Protein 2DNH (pdb70)

InterPro domains:
  IPR000504 RNA recognition motif domain [PF00076] (47-112)
  IPR000504 RNA recognition motif domain [PF00076] (136-198)
  IPR000504 RNA recognition motif domain [PF00076] (402-472)
  IPR000504 RNA recognition motif domain [PS50102] (45-126)
  IPR000504 RNA recognition motif domain [PS50102] (134-214)
  IPR000504 RNA recognition motif domain [PS50102] (400-478)
  IPR000504 RNA recognition motif domain [SM00360] (46-122)
  IPR000504 RNA recognition motif domain [SM00360] (135-210)
  IPR000504 RNA recognition motif domain [SM00360] (401-474)
  IPR012677 Nucleotide-binding alpha-beta plait domain superfamily [G3DSA:3.30.70.330] (36-128)
  IPR012677 Nucleotide-binding alpha-beta plait domain superfamily [G3DSA:3.30.70.330] (129-221)
  IPR012677 Nucleotide-binding alpha-beta plait domain superfamily [G3DSA:3.30.70.330] (388-482)
  IPR034648 CELF-3/4/5/6, RNA recognition motif 1 [cd12632] (40-126)
  IPR035979 RNA-binding domain superfamily [SSF54928] (18-129)
  IPR035979 RNA-binding domain superfamily [SSF54928] (133-481)

CATH classification: 3.30.70.330

Solvent-accessible surface area: 7437 Å² total; per-residue (Å²): 124,117,112,68,117,120,55,126,137,98,216,59,79,159,59,76,67,0,49,0,3,84,24,30,172,156,55,56,74,127,64,8,51,185,64,2,98,95,67,5,94,22,71,130,16,76,34,59,164,25,132,141,47,75,33,131,7,22,0,48,0,64,0,61,44,60,106,53,1,61,43,0,9,126,36,9,97,31,69,63,72,13,103,94,33,119,47,44,2,59,4,103,48,23,65,79,123,131,122,122,49,118,125,118,102

Structure (mmCIF, N/CA/C/O backbone):
data_2DNH
#
_entry.id   2DNH
#
loop_
_atom_site.group_PDB
_atom_site.id
_atom_site.type_symbol
_atom_site.label_atom_id
_atom_site.label_alt_id
_atom_site.label_comp_id
_atom_site.label_asym_id
_atom_site.label_entity_id
_atom_site.label_seq_id
_atom_site.pdbx_PDB_ins_code
_atom_site.Cartn_x
_atom_site.Cartn_y
_atom_site.Cartn_z
_atom_site.occupancy
_atom_site.B_iso_or_equiv
_atom_site.auth_seq_id
_atom_site.auth_comp_id
_atom_site.auth_asym_id
_atom_site.auth_atom_id
_atom_site.pdbx_PDB_model_num
ATOM 1 N N . GLY A 1 1 ? -24.615 25.979 -8.340 1.00 0.00 119 GLY A N 1
ATOM 2 C CA . GLY A 1 1 ? -23.697 24.962 -7.861 1.00 0.00 119 GLY A CA 1
ATOM 3 C C . GLY A 1 1 ? -22.250 25.411 -7.925 1.00 0.00 119 GLY A C 1
ATOM 4 O O . GLY A 1 1 ? -21.397 24.704 -8.462 1.00 0.00 119 GLY A O 1
ATOM 8 N N . SER A 1 2 ? -21.973 26.590 -7.378 1.00 0.00 120 SER A N 1
ATOM 9 C CA . SER A 1 2 ? -20.621 27.135 -7.380 1.00 0.00 120 SER A CA 1
ATOM 10 C C . SER A 1 2 ? -19.593 26.039 -7.115 1.00 0.00 120 SER A C 1
ATOM 11 O O . SER A 1 2 ? -19.475 25.541 -5.995 1.00 0.00 120 SER A O 1
ATOM 19 N N . SER A 1 3 ? -18.852 25.667 -8.154 1.00 0.00 121 SER A N 1
ATOM 20 C CA . SER A 1 3 ? -17.836 24.628 -8.036 1.00 0.00 121 SER A CA 1
ATOM 21 C C . SER A 1 3 ? -16.609 25.148 -7.293 1.00 0.00 121 SER A C 1
ATOM 22 O O . SER A 1 3 ? -16.180 26.282 -7.500 1.00 0.00 121 SER A O 1
ATOM 30 N N . GLY A 1 4 ? -16.049 24.310 -6.427 1.00 0.00 122 GLY A N 1
ATOM 31 C CA . GLY A 1 4 ? -14.877 24.702 -5.666 1.00 0.00 122 GLY A CA 1
ATOM 32 C C . GLY A 1 4 ? -15.175 25.805 -4.670 1.00 0.00 122 GLY A C 1
ATOM 33 O O . GLY A 1 4 ? -16.308 26.279 -4.579 1.00 0.00 122 GLY A O 1
ATOM 37 N N . SER A 1 5 ? -14.157 26.215 -3.921 1.00 0.00 123 SER A N 1
ATOM 38 C CA . SER A 1 5 ? -14.316 27.266 -2.922 1.00 0.00 123 SER A CA 1
ATOM 39 C C . SER A 1 5 ? -12.959 27.757 -2.429 1.00 0.00 123 SER A C 1
ATOM 40 O O . SER A 1 5 ? -11.917 27.231 -2.819 1.00 0.00 123 SER A O 1
ATOM 48 N N . SER A 1 6 ? -12.980 28.769 -1.568 1.00 0.00 124 SER A N 1
ATOM 49 C CA . SER A 1 6 ? -11.752 29.335 -1.023 1.00 0.00 124 SER A CA 1
ATOM 50 C C . SER A 1 6 ? -11.994 29.928 0.362 1.00 0.00 124 SER A C 1
ATOM 51 O O . SER A 1 6 ? -13.052 30.495 0.630 1.00 0.00 124 SER A O 1
ATOM 59 N N . GLY A 1 7 ? -11.004 29.792 1.239 1.00 0.00 125 GLY A N 1
ATOM 60 C CA . GLY A 1 7 ? -11.128 30.319 2.585 1.00 0.00 125 GLY A CA 1
ATOM 61 C C . GLY A 1 7 ? -9.833 30.221 3.368 1.00 0.00 125 GLY A C 1
ATOM 62 O O . GLY A 1 7 ? -8.800 29.830 2.825 1.00 0.00 125 GLY A O 1
ATOM 66 N N . SER A 1 8 ? -9.888 30.577 4.647 1.00 0.00 126 SER A N 1
ATOM 67 C CA . SER A 1 8 ? -8.710 30.533 5.504 1.00 0.00 126 SER A CA 1
ATOM 68 C C . SER A 1 8 ? -8.115 29.128 5.538 1.00 0.00 126 SER A C 1
ATOM 69 O O . SER A 1 8 ? -8.832 28.137 5.403 1.00 0.00 126 SER A O 1
ATOM 77 N N . GLU A 1 9 ? -6.801 29.053 5.721 1.00 0.00 127 GLU A N 1
ATOM 78 C CA . GLU A 1 9 ? -6.110 27.770 5.772 1.00 0.00 127 GLU A CA 1
ATOM 79 C C . GLU A 1 9 ? -5.037 27.773 6.857 1.00 0.00 127 GLU A C 1
ATOM 80 O O . GLU A 1 9 ? -4.008 28.436 6.727 1.00 0.00 127 GLU A O 1
ATOM 92 N N . SER A 1 10 ? -5.286 27.026 7.929 1.00 0.00 128 SER A N 1
ATOM 93 C CA . SER A 1 10 ? -4.345 26.945 9.040 1.00 0.00 128 SER A CA 1
ATOM 94 C C . SER A 1 10 ? -3.055 26.254 8.609 1.00 0.00 128 SER A C 1
ATOM 95 O O . SER A 1 10 ? -2.993 25.639 7.544 1.00 0.00 128 SER A O 1
ATOM 103 N N . ARG A 1 11 ? -2.027 26.359 9.445 1.00 0.00 129 ARG A N 1
ATOM 104 C CA . ARG A 1 11 ? -0.737 25.746 9.151 1.00 0.00 129 ARG A CA 1
ATOM 105 C C . ARG A 1 11 ? -0.756 24.257 9.484 1.00 0.00 129 ARG A C 1
ATOM 106 O O . ARG A 1 11 ? -1.160 23.859 10.576 1.00 0.00 129 ARG A O 1
ATOM 127 N N . GLY A 1 12 ? -0.315 23.437 8.534 1.00 0.00 130 GLY A N 1
ATOM 128 C CA . GLY A 1 12 ? -0.289 22.002 8.746 1.00 0.00 130 GLY A CA 1
ATOM 129 C C . GLY A 1 12 ? 0.452 21.267 7.647 1.00 0.00 130 GLY A C 1
ATOM 130 O O . GLY A 1 12 ? 1.185 20.315 7.912 1.00 0.00 130 GLY A O 1
ATOM 134 N N . GLY A 1 13 ? 0.259 21.709 6.407 1.00 0.00 131 GLY A N 1
ATOM 135 C CA . GLY A 1 13 ? 0.921 21.073 5.282 1.00 0.00 131 GLY A CA 1
ATOM 136 C C . GLY A 1 13 ? 0.012 20.112 4.543 1.00 0.00 131 GLY A C 1
ATOM 137 O O . GLY A 1 13 ? -1.084 19.799 5.010 1.00 0.00 131 GLY A O 1
ATOM 141 N N . ARG A 1 14 ? 0.465 19.644 3.385 1.00 0.00 132 ARG A N 1
ATOM 142 C CA . ARG A 1 14 ? -0.316 18.715 2.577 1.00 0.00 132 ARG A CA 1
ATOM 143 C C . ARG A 1 14 ? 0.385 17.364 2.470 1.00 0.00 132 ARG A C 1
ATOM 144 O O . ARG A 1 14 ? 1.492 17.269 1.939 1.00 0.00 132 ARG A O 1
ATOM 165 N N . ASP A 1 15 ? -0.265 16.323 2.978 1.00 0.00 133 ASP A N 1
ATOM 166 C CA . ASP A 1 15 ? 0.295 14.978 2.939 1.00 0.00 133 ASP A CA 1
ATOM 167 C C . ASP A 1 15 ? -0.119 14.253 1.662 1.00 0.00 133 ASP A C 1
ATOM 168 O O . ASP A 1 15 ? -1.257 13.804 1.533 1.00 0.00 133 ASP A O 1
ATOM 177 N N . ARG A 1 16 ? 0.813 14.145 0.721 1.00 0.00 134 ARG A N 1
ATOM 178 C CA . ARG A 1 16 ? 0.545 13.477 -0.547 1.00 0.00 134 ARG A CA 1
ATOM 179 C C . ARG A 1 16 ? 0.843 11.984 -0.449 1.00 0.00 134 ARG A C 1
ATOM 180 O O . ARG A 1 16 ? 1.222 11.349 -1.434 1.00 0.00 134 ARG A O 1
ATOM 201 N N . LYS A 1 17 ? 0.669 11.428 0.745 1.00 0.00 135 LYS A N 1
ATOM 202 C CA . LYS A 1 17 ? 0.919 10.010 0.973 1.00 0.00 135 LYS A CA 1
ATOM 203 C C . LYS A 1 17 ? -0.381 9.270 1.271 1.00 0.00 135 LYS A C 1
ATOM 204 O O . LYS A 1 17 ? -1.364 9.871 1.705 1.00 0.00 135 LYS A O 1
ATOM 223 N N . LEU A 1 18 ? -0.379 7.962 1.037 1.00 0.00 136 LEU A N 1
ATOM 224 C CA . LEU A 1 18 ? -1.558 7.139 1.282 1.00 0.00 136 LEU A CA 1
ATOM 225 C C . LEU A 1 18 ? -1.198 5.898 2.093 1.00 0.00 136 LEU A C 1
ATOM 226 O O . LEU A 1 18 ? -0.061 5.426 2.052 1.00 0.00 136 LEU A O 1
ATOM 242 N N . PHE A 1 19 ? -2.173 5.374 2.828 1.00 0.00 137 PHE A N 1
ATOM 243 C CA . PHE A 1 19 ? -1.959 4.187 3.647 1.00 0.00 137 PHE A CA 1
ATOM 244 C C . PHE A 1 19 ? -2.818 3.025 3.157 1.00 0.00 137 PHE A C 1
ATOM 245 O O . PHE A 1 19 ? -4.039 3.031 3.315 1.00 0.00 137 PHE A O 1
ATOM 262 N N . VAL A 1 20 ? -2.171 2.029 2.560 1.00 0.00 138 VAL A N 1
ATOM 263 C CA . VAL A 1 20 ? -2.875 0.860 2.046 1.00 0.00 138 VAL A CA 1
ATOM 264 C C . VAL A 1 20 ? -2.771 -0.313 3.014 1.00 0.00 138 VAL A C 1
ATOM 265 O O . VAL A 1 20 ? -1.752 -0.496 3.678 1.00 0.00 138 VAL A O 1
ATOM 278 N N . GLY A 1 21 ? -3.835 -1.107 3.090 1.00 0.00 139 GLY A N 1
ATOM 279 C CA . GLY A 1 21 ? -3.844 -2.254 3.980 1.00 0.00 139 GLY A CA 1
ATOM 280 C C . GLY A 1 21 ? -4.456 -3.482 3.337 1.00 0.00 139 GLY A C 1
ATOM 281 O O . GLY A 1 21 ? -4.718 -3.496 2.134 1.00 0.00 139 GLY A O 1
ATOM 285 N N . MET A 1 22 ? -4.684 -4.517 4.139 1.00 0.00 140 MET A N 1
ATOM 286 C CA . MET A 1 22 ? -5.269 -5.756 3.640 1.00 0.00 140 MET A CA 1
ATOM 287 C C . MET A 1 22 ? -4.494 -6.276 2.434 1.00 0.00 140 MET A C 1
ATOM 288 O O . MET A 1 22 ? -5.072 -6.543 1.380 1.00 0.00 140 MET A O 1
ATOM 302 N N . LEU A 1 23 ? -3.183 -6.418 2.595 1.00 0.00 141 LEU A N 1
ATOM 303 C CA . LEU A 1 23 ? -2.328 -6.907 1.519 1.00 0.00 141 LEU A CA 1
ATOM 304 C C . LEU A 1 23 ? -1.663 -8.224 1.907 1.00 0.00 141 LEU A C 1
ATOM 305 O O . LEU A 1 23 ? -1.502 -8.524 3.089 1.00 0.00 141 LEU A O 1
ATOM 321 N N . ASN A 1 24 ? -1.278 -9.004 0.902 1.00 0.00 142 ASN A N 1
ATOM 322 C CA . ASN A 1 24 ? -0.629 -10.289 1.138 1.00 0.00 142 ASN A CA 1
ATOM 323 C C . ASN A 1 24 ? 0.890 -10.143 1.115 1.00 0.00 142 ASN A C 1
ATOM 324 O O . ASN A 1 24 ? 1.417 -9.067 0.835 1.00 0.00 142 ASN A O 1
ATOM 335 N N . LYS A 1 25 ? 1.588 -11.234 1.411 1.00 0.00 143 LYS A N 1
ATOM 336 C CA . LYS A 1 25 ? 3.046 -11.231 1.423 1.00 0.00 143 LYS A CA 1
ATOM 337 C C . LYS A 1 25 ? 3.602 -11.658 0.069 1.00 0.00 143 LYS A C 1
ATOM 338 O O . LYS A 1 25 ? 4.773 -12.017 -0.045 1.00 0.00 143 LYS A O 1
ATOM 357 N N . GLN A 1 26 ? 2.755 -11.614 -0.954 1.00 0.00 144 GLN A N 1
ATOM 358 C CA . GLN A 1 26 ? 3.163 -11.996 -2.301 1.00 0.00 144 GLN A CA 1
ATOM 359 C C . GLN A 1 26 ? 3.278 -10.771 -3.203 1.00 0.00 144 GLN A C 1
ATOM 360 O O . GLN A 1 26 ? 3.844 -10.844 -4.293 1.00 0.00 144 GLN A O 1
ATOM 374 N N . GLN A 1 27 ? 2.738 -9.649 -2.740 1.00 0.00 145 GLN A N 1
ATOM 375 C CA . GLN A 1 27 ? 2.780 -8.409 -3.506 1.00 0.00 145 GLN A CA 1
ATOM 376 C C . GLN A 1 27 ? 4.032 -7.604 -3.172 1.00 0.00 145 GLN A C 1
ATOM 377 O O . GLN A 1 27 ? 4.568 -7.702 -2.068 1.00 0.00 145 GLN A O 1
ATOM 391 N N . SER A 1 28 ? 4.492 -6.809 -4.132 1.00 0.00 146 SER A N 1
ATOM 392 C CA . SER A 1 28 ? 5.684 -5.990 -3.941 1.00 0.00 146 SER A CA 1
ATOM 393 C C . SER A 1 28 ? 5.433 -4.553 -4.389 1.00 0.00 146 SER A C 1
ATOM 394 O O . SER A 1 28 ? 4.446 -4.267 -5.066 1.00 0.00 146 SER A O 1
ATOM 402 N N . GLU A 1 29 ? 6.335 -3.655 -4.007 1.00 0.00 147 GLU A N 1
ATOM 403 C CA . GLU A 1 29 ? 6.212 -2.248 -4.369 1.00 0.00 147 GLU A CA 1
ATOM 404 C C . GLU A 1 29 ? 5.856 -2.095 -5.845 1.00 0.00 147 GLU A C 1
ATOM 405 O O . GLU A 1 29 ? 4.956 -1.336 -6.201 1.00 0.00 147 GLU A O 1
ATOM 417 N N . GLU A 1 30 ? 6.571 -2.822 -6.699 1.00 0.00 148 GLU A N 1
ATOM 418 C CA . GLU A 1 30 ? 6.331 -2.766 -8.136 1.00 0.00 148 GLU A CA 1
ATOM 419 C C . GLU A 1 30 ? 4.870 -3.068 -8.456 1.00 0.00 148 GLU A C 1
ATOM 420 O O . GLU A 1 30 ? 4.199 -2.291 -9.135 1.00 0.00 148 GLU A O 1
ATOM 432 N N . ASP A 1 31 ? 4.385 -4.202 -7.963 1.00 0.00 149 ASP A N 1
ATOM 433 C CA . ASP A 1 31 ? 3.004 -4.608 -8.196 1.00 0.00 149 ASP A CA 1
ATOM 434 C C . ASP A 1 31 ? 2.055 -3.425 -8.032 1.00 0.00 149 ASP A C 1
ATOM 435 O O . ASP A 1 31 ? 1.409 -2.998 -8.989 1.00 0.00 149 ASP A O 1
ATOM 444 N N . VAL A 1 32 ? 1.975 -2.901 -6.814 1.00 0.00 150 VAL A N 1
ATOM 445 C CA . VAL A 1 32 ? 1.105 -1.767 -6.525 1.00 0.00 150 VAL A CA 1
ATOM 446 C C . VAL A 1 32 ? 1.381 -0.606 -7.474 1.00 0.00 150 VAL A C 1
ATOM 447 O O . VAL A 1 32 ? 0.519 -0.215 -8.261 1.00 0.00 150 VAL A O 1
ATOM 460 N N . LEU A 1 33 ? 2.589 -0.060 -7.395 1.00 0.00 151 LEU A N 1
ATOM 461 C CA . LEU A 1 33 ? 2.981 1.057 -8.249 1.00 0.00 151 LEU A CA 1
ATOM 462 C C . LEU A 1 33 ? 2.509 0.838 -9.683 1.00 0.00 151 LEU A C 1
ATOM 463 O O . LEU A 1 33 ? 2.109 1.781 -10.366 1.00 0.00 151 LEU A O 1
ATOM 479 N N . ARG A 1 34 ? 2.558 -0.412 -10.132 1.00 0.00 152 ARG A N 1
ATOM 480 C CA . ARG A 1 34 ? 2.135 -0.755 -11.484 1.00 0.00 152 ARG A CA 1
ATOM 481 C C . ARG A 1 34 ? 0.624 -0.606 -11.635 1.00 0.00 152 ARG A C 1
ATOM 482 O O . ARG A 1 34 ? 0.136 -0.118 -12.655 1.00 0.00 152 ARG A O 1
ATOM 503 N N . LEU A 1 35 ? -0.112 -1.030 -10.614 1.00 0.00 153 LEU A N 1
ATOM 504 C CA . LEU A 1 35 ? -1.569 -0.945 -10.633 1.00 0.00 153 LEU A CA 1
ATOM 505 C C . LEU A 1 35 ? -2.039 0.433 -10.178 1.00 0.00 153 LEU A C 1
ATOM 506 O O . LEU A 1 35 ? -3.222 0.760 -10.275 1.00 0.00 153 LEU A O 1
ATOM 522 N N . PHE A 1 36 ? -1.105 1.238 -9.684 1.00 0.00 154 PHE A N 1
ATOM 523 C CA . PHE A 1 36 ? -1.423 2.582 -9.216 1.00 0.00 154 PHE A CA 1
ATOM 524 C C . PHE A 1 36 ? -1.062 3.625 -10.270 1.00 0.00 154 PHE A C 1
ATOM 525 O O . PHE A 1 36 ? -1.770 4.616 -10.445 1.00 0.00 154 PHE A O 1
ATOM 542 N N . GLN A 1 37 ? 0.045 3.393 -10.968 1.00 0.00 155 GLN A N 1
ATOM 543 C CA . GLN A 1 37 ? 0.501 4.313 -12.004 1.00 0.00 155 GLN A CA 1
ATOM 544 C C . GLN A 1 37 ? -0.647 4.703 -12.929 1.00 0.00 155 GLN A C 1
ATOM 545 O O . GLN A 1 37 ? -0.850 5.875 -13.247 1.00 0.00 155 GLN A O 1
ATOM 559 N N . PRO A 1 38 ? -1.416 3.699 -13.375 1.00 0.00 156 PRO A N 1
ATOM 560 C CA . PRO A 1 38 ? -2.557 3.912 -14.270 1.00 0.00 156 PRO A CA 1
ATOM 561 C C . PRO A 1 38 ? -3.466 5.040 -13.793 1.00 0.00 156 PRO A C 1
ATOM 562 O O . PRO A 1 38 ? -4.276 5.564 -14.558 1.00 0.00 156 PRO A O 1
ATOM 573 N N . PHE A 1 39 ? -3.325 5.410 -12.524 1.00 0.00 157 PHE A N 1
ATOM 574 C CA . PHE A 1 39 ? -4.134 6.476 -11.945 1.00 0.00 157 PHE A CA 1
ATOM 575 C C . PHE A 1 39 ? -3.337 7.773 -11.850 1.00 0.00 157 PHE A C 1
ATOM 576 O O . PHE A 1 39 ? -3.882 8.863 -12.017 1.00 0.00 157 PHE A O 1
ATOM 593 N N . GLY A 1 40 ? -2.042 7.647 -11.579 1.00 0.00 158 GLY A N 1
ATOM 594 C CA . GLY A 1 40 ? -1.190 8.816 -11.465 1.00 0.00 158 GLY A CA 1
ATOM 595 C C . GLY A 1 40 ? 0.270 8.454 -11.277 1.00 0.00 158 GLY A C 1
ATOM 596 O O . GLY A 1 40 ? 0.594 7.328 -10.898 1.00 0.00 158 GLY A O 1
ATOM 600 N N . VAL A 1 41 ? 1.155 9.409 -11.544 1.00 0.00 159 VAL A N 1
ATOM 601 C CA . VAL A 1 41 ? 2.588 9.185 -11.402 1.00 0.00 159 VAL A CA 1
ATOM 602 C C . VAL A 1 41 ? 3.001 9.179 -9.935 1.00 0.00 159 VAL A C 1
ATOM 603 O O . VAL A 1 41 ? 3.199 10.234 -9.331 1.00 0.00 159 VAL A O 1
ATOM 616 N N . ILE A 1 42 ? 3.130 7.984 -9.368 1.00 0.00 160 ILE A N 1
ATOM 617 C CA . ILE A 1 42 ? 3.522 7.841 -7.971 1.00 0.00 160 ILE A CA 1
ATOM 618 C C . ILE A 1 42 ? 4.954 8.314 -7.750 1.00 0.00 160 ILE A C 1
ATOM 619 O O . ILE A 1 42 ? 5.846 8.021 -8.547 1.00 0.00 160 ILE A O 1
ATOM 635 N N . ASP A 1 43 ? 5.168 9.046 -6.662 1.00 0.00 161 ASP A N 1
ATOM 636 C CA . ASP A 1 43 ? 6.493 9.559 -6.334 1.00 0.00 161 ASP A CA 1
ATOM 637 C C . ASP A 1 43 ? 7.333 8.489 -5.642 1.00 0.00 161 ASP A C 1
ATOM 638 O O . ASP A 1 43 ? 8.381 8.088 -6.146 1.00 0.00 161 ASP A O 1
ATOM 647 N N . GLU A 1 44 ? 6.865 8.034 -4.484 1.00 0.00 162 GLU A N 1
ATOM 648 C CA . GLU A 1 44 ? 7.575 7.013 -3.723 1.00 0.00 162 GLU A CA 1
ATOM 649 C C . GLU A 1 44 ? 6.599 6.002 -3.126 1.00 0.00 162 GLU A C 1
ATOM 650 O O . GLU A 1 44 ? 5.497 6.360 -2.709 1.00 0.00 162 GLU A O 1
ATOM 662 N N . CYS A 1 45 ? 7.013 4.741 -3.088 1.00 0.00 163 CYS A N 1
ATOM 663 C CA . CYS A 1 45 ? 6.175 3.677 -2.544 1.00 0.00 163 CYS A CA 1
ATOM 664 C C . CYS A 1 45 ? 6.977 2.781 -1.606 1.00 0.00 163 CYS A C 1
ATOM 665 O O . CYS A 1 45 ? 8.107 2.398 -1.909 1.00 0.00 163 CYS A O 1
ATOM 673 N N . THR A 1 46 ? 6.384 2.450 -0.463 1.00 0.00 164 THR A N 1
ATOM 674 C CA . THR A 1 46 ? 7.043 1.601 0.522 1.00 0.00 164 THR A CA 1
ATOM 675 C C . THR A 1 46 ? 6.067 0.598 1.124 1.00 0.00 164 THR A C 1
ATOM 676 O O . THR A 1 46 ? 4.854 0.807 1.103 1.00 0.00 164 THR A O 1
ATOM 687 N N . VAL A 1 47 ? 6.603 -0.493 1.662 1.00 0.00 165 VAL A N 1
ATOM 688 C CA . VAL A 1 47 ? 5.778 -1.529 2.273 1.00 0.00 165 VAL A CA 1
ATOM 689 C C . VAL A 1 47 ? 6.149 -1.735 3.737 1.00 0.00 165 VAL A C 1
ATOM 690 O O . VAL A 1 47 ? 7.324 -1.884 4.076 1.00 0.00 165 VAL A O 1
ATOM 703 N N . LEU A 1 48 ? 5.141 -1.743 4.602 1.00 0.00 166 LEU A N 1
ATOM 704 C CA . LEU A 1 48 ? 5.360 -1.932 6.032 1.00 0.00 166 LEU A CA 1
ATOM 705 C C . LEU A 1 48 ? 5.730 -3.379 6.340 1.00 0.00 166 LEU A C 1
ATOM 706 O O . LEU A 1 48 ? 5.277 -4.303 5.664 1.00 0.00 166 LEU A O 1
ATOM 722 N N . ARG A 1 49 ? 6.553 -3.569 7.366 1.00 0.00 167 ARG A N 1
ATOM 723 C CA . ARG A 1 49 ? 6.982 -4.904 7.764 1.00 0.00 167 ARG A CA 1
ATOM 724 C C . ARG A 1 49 ? 7.215 -4.974 9.270 1.00 0.00 167 ARG A C 1
ATOM 725 O O . ARG A 1 49 ? 7.300 -3.947 9.944 1.00 0.00 167 ARG A O 1
ATOM 746 N N . GLY A 1 50 ? 7.318 -6.192 9.793 1.00 0.00 168 GLY A N 1
ATOM 747 C CA . GLY A 1 50 ? 7.540 -6.373 11.216 1.00 0.00 168 GLY A CA 1
ATOM 748 C C . GLY A 1 50 ? 8.991 -6.664 11.544 1.00 0.00 168 GLY A C 1
ATOM 749 O O . GLY A 1 50 ? 9.894 -6.409 10.746 1.00 0.00 168 GLY A O 1
ATOM 753 N N . PRO A 1 51 ? 9.232 -7.209 12.746 1.00 0.00 169 PRO A N 1
ATOM 754 C CA . PRO A 1 51 ? 10.583 -7.545 13.206 1.00 0.00 169 PRO A CA 1
ATOM 755 C C . PRO A 1 51 ? 11.108 -8.828 12.571 1.00 0.00 169 PRO A C 1
ATOM 756 O O . PRO A 1 51 ? 12.216 -8.858 12.035 1.00 0.00 169 PRO A O 1
ATOM 767 N N . ASP A 1 52 ? 10.307 -9.886 12.636 1.00 0.00 170 ASP A N 1
ATOM 768 C CA . ASP A 1 52 ? 10.691 -11.172 12.067 1.00 0.00 170 ASP A CA 1
ATOM 769 C C . ASP A 1 52 ? 10.926 -11.053 10.564 1.00 0.00 170 ASP A C 1
ATOM 770 O O . ASP A 1 52 ? 11.853 -11.653 10.021 1.00 0.00 170 ASP A O 1
ATOM 779 N N . GLY A 1 53 ? 10.080 -10.274 9.898 1.00 0.00 171 GLY A N 1
ATOM 780 C CA . GLY A 1 53 ? 10.211 -10.091 8.464 1.00 0.00 171 GLY A CA 1
ATOM 781 C C . GLY A 1 53 ? 8.968 -10.515 7.709 1.00 0.00 171 GLY A C 1
ATOM 782 O O . GLY A 1 53 ? 9.058 -11.115 6.637 1.00 0.00 171 GLY A O 1
ATOM 786 N N . SER A 1 54 ? 7.803 -10.205 8.268 1.00 0.00 172 SER A N 1
ATOM 787 C CA . SER A 1 54 ? 6.535 -10.563 7.643 1.00 0.00 172 SER A CA 1
ATOM 788 C C . SER A 1 54 ? 5.685 -9.322 7.389 1.00 0.00 172 SER A C 1
ATOM 789 O O . SER A 1 54 ? 5.302 -8.616 8.322 1.00 0.00 172 SER A O 1
ATOM 797 N N . SER A 1 55 ? 5.393 -9.061 6.118 1.00 0.00 173 SER A N 1
ATOM 798 C CA . SER A 1 55 ? 4.592 -7.904 5.740 1.00 0.00 173 SER A CA 1
ATOM 799 C C . SER A 1 55 ? 3.311 -7.836 6.566 1.00 0.00 173 SER A C 1
ATOM 800 O O . SER A 1 55 ? 2.642 -8.847 6.781 1.00 0.00 173 SER A O 1
ATOM 808 N N . LYS A 1 56 ? 2.975 -6.636 7.027 1.00 0.00 174 LYS A N 1
ATOM 809 C CA . LYS A 1 56 ? 1.774 -6.433 7.829 1.00 0.00 174 LYS A CA 1
ATOM 810 C C . LYS A 1 56 ? 0.550 -6.246 6.938 1.00 0.00 174 LYS A C 1
ATOM 811 O O . LYS A 1 56 ? -0.519 -5.861 7.409 1.00 0.00 174 LYS A O 1
ATOM 830 N N . GLY A 1 57 ? 0.714 -6.523 5.648 1.00 0.00 175 GLY A N 1
ATOM 831 C CA . GLY A 1 57 ? -0.386 -6.380 4.713 1.00 0.00 175 GLY A CA 1
ATOM 832 C C . GLY A 1 57 ? -0.736 -4.930 4.446 1.00 0.00 175 GLY A C 1
ATOM 833 O O . GLY A 1 57 ? -1.849 -4.621 4.020 1.00 0.00 175 GLY A O 1
ATOM 837 N N . CYS A 1 58 ? 0.216 -4.038 4.697 1.00 0.00 176 CYS A N 1
ATOM 838 C CA . CYS A 1 58 ? 0.002 -2.611 4.483 1.00 0.00 176 CYS A CA 1
ATOM 839 C C . CYS A 1 58 ? 1.212 -1.975 3.806 1.00 0.00 176 CYS A C 1
ATOM 840 O O . CYS A 1 58 ? 2.314 -2.523 3.841 1.00 0.00 176 CYS A O 1
ATOM 848 N N . ALA A 1 59 ? 0.999 -0.817 3.190 1.00 0.00 177 ALA A N 1
ATOM 849 C CA . ALA A 1 59 ? 2.072 -0.107 2.506 1.00 0.00 177 ALA A CA 1
ATOM 850 C C . ALA A 1 59 ? 1.743 1.375 2.360 1.00 0.00 177 ALA A C 1
ATOM 851 O O . ALA A 1 59 ? 0.586 1.779 2.475 1.00 0.00 177 ALA A O 1
ATOM 858 N N . PHE A 1 60 ? 2.768 2.182 2.106 1.00 0.00 178 PHE A N 1
ATOM 859 C CA . PHE A 1 60 ? 2.588 3.620 1.945 1.00 0.00 178 PHE A CA 1
ATOM 860 C C . PHE A 1 60 ? 2.862 4.045 0.506 1.00 0.00 178 PHE A C 1
ATOM 861 O O . PHE A 1 60 ? 3.952 3.824 -0.023 1.00 0.00 178 PHE A O 1
ATOM 878 N N . VAL A 1 61 ? 1.863 4.656 -0.124 1.00 0.00 179 VAL A N 1
ATOM 879 C CA . VAL A 1 61 ? 1.995 5.113 -1.503 1.00 0.00 179 VAL A CA 1
ATOM 880 C C . VAL A 1 61 ? 1.812 6.624 -1.600 1.00 0.00 179 VAL A C 1
ATOM 881 O O . VAL A 1 61 ? 0.782 7.163 -1.195 1.00 0.00 179 VAL A O 1
ATOM 894 N N . LYS A 1 62 ? 2.818 7.302 -2.142 1.00 0.00 180 LYS A N 1
ATOM 895 C CA . LYS A 1 62 ? 2.769 8.751 -2.296 1.00 0.00 180 LYS A CA 1
ATOM 896 C C . LYS A 1 62 ? 2.683 9.139 -3.768 1.00 0.00 180 LYS A C 1
ATOM 897 O O . LYS A 1 62 ? 3.451 8.649 -4.596 1.00 0.00 180 LYS A O 1
ATOM 916 N N . PHE A 1 63 ? 1.744 10.023 -4.088 1.00 0.00 181 PHE A N 1
ATOM 917 C CA . PHE A 1 63 ? 1.558 10.478 -5.462 1.00 0.00 181 PHE A CA 1
ATOM 918 C C . PHE A 1 63 ? 2.175 11.858 -5.666 1.00 0.00 181 PHE A C 1
ATOM 919 O O . PHE A 1 63 ? 2.519 12.545 -4.704 1.00 0.00 181 PHE A O 1
ATOM 936 N N . SER A 1 64 ? 2.313 12.258 -6.926 1.00 0.00 182 SER A N 1
ATOM 937 C CA . SER A 1 64 ? 2.892 13.554 -7.258 1.00 0.00 182 SER A CA 1
ATOM 938 C C . SER A 1 64 ? 1.986 14.690 -6.794 1.00 0.00 182 SER A C 1
ATOM 939 O O . SER A 1 64 ? 2.460 15.743 -6.369 1.00 0.00 182 SER A O 1
ATOM 947 N N . SER A 1 65 ? 0.678 14.467 -6.878 1.00 0.00 183 SER A N 1
ATOM 948 C CA . SER A 1 65 ? -0.297 15.472 -6.471 1.00 0.00 183 SER A CA 1
ATOM 949 C C . SER A 1 65 ? -1.390 14.850 -5.607 1.00 0.00 183 SER A C 1
ATOM 950 O O . SER A 1 65 ? -1.519 13.627 -5.534 1.00 0.00 183 SER A O 1
ATOM 958 N N . HIS A 1 66 ? -2.175 15.700 -4.953 1.00 0.00 184 HIS A N 1
ATOM 959 C CA . HIS A 1 66 ? -3.258 15.235 -4.094 1.00 0.00 184 HIS A CA 1
ATOM 960 C C . HIS A 1 66 ? -4.351 14.560 -4.916 1.00 0.00 184 HIS A C 1
ATOM 961 O O . HIS A 1 66 ? -4.717 13.412 -4.660 1.00 0.00 184 HIS A O 1
ATOM 975 N N . THR A 1 67 ? -4.871 15.280 -5.906 1.00 0.00 185 THR A N 1
ATOM 976 C CA . THR A 1 67 ? -5.924 14.751 -6.764 1.00 0.00 185 THR A CA 1
ATOM 977 C C . THR A 1 67 ? -5.627 13.314 -7.177 1.00 0.00 185 THR A C 1
ATOM 978 O O . THR A 1 67 ? -6.454 12.422 -6.990 1.00 0.00 185 THR A O 1
ATOM 989 N N . GLU A 1 68 ? -4.442 13.098 -7.739 1.00 0.00 186 GLU A N 1
ATOM 990 C CA . GLU A 1 68 ? -4.037 11.767 -8.178 1.00 0.00 186 GLU A CA 1
ATOM 991 C C . GLU A 1 68 ? -4.277 10.735 -7.079 1.00 0.00 186 GLU A C 1
ATOM 992 O O . GLU A 1 68 ? -4.848 9.673 -7.325 1.00 0.00 186 GLU A O 1
ATOM 1004 N N . ALA A 1 69 ? -3.836 11.057 -5.868 1.00 0.00 187 ALA A N 1
ATOM 1005 C CA . ALA A 1 69 ? -4.003 10.159 -4.731 1.00 0.00 187 ALA A CA 1
ATOM 1006 C C . ALA A 1 69 ? -5.478 9.871 -4.471 1.00 0.00 187 ALA A C 1
ATOM 1007 O O . ALA A 1 69 ? -5.886 8.714 -4.379 1.00 0.00 187 ALA A O 1
ATOM 1014 N N . GLN A 1 70 ? -6.271 10.931 -4.354 1.00 0.00 188 GLN A N 1
ATOM 1015 C CA . GLN A 1 70 ? -7.700 10.791 -4.103 1.00 0.00 188 GLN A CA 1
ATOM 1016 C C . GLN A 1 70 ? -8.314 9.741 -5.024 1.00 0.00 188 GLN A C 1
ATOM 1017 O O . GLN A 1 70 ? -9.129 8.925 -4.594 1.00 0.00 188 GLN A O 1
ATOM 1031 N N . ALA A 1 71 ? -7.917 9.769 -6.292 1.00 0.00 189 ALA A N 1
ATOM 1032 C CA . ALA A 1 71 ? -8.427 8.818 -7.272 1.00 0.00 189 ALA A CA 1
ATOM 1033 C C . ALA A 1 71 ? -8.013 7.393 -6.922 1.00 0.00 189 ALA A C 1
ATOM 1034 O O . ALA A 1 71 ? -8.857 6.543 -6.642 1.00 0.00 189 ALA A O 1
ATOM 1041 N N . ALA A 1 72 ? -6.709 7.139 -6.942 1.00 0.00 190 ALA A N 1
ATOM 1042 C CA . ALA A 1 72 ? -6.183 5.817 -6.625 1.00 0.00 190 ALA A CA 1
ATOM 1043 C C . ALA A 1 72 ? -6.944 5.188 -5.463 1.00 0.00 190 ALA A C 1
ATOM 1044 O O . ALA A 1 72 ? -7.181 3.979 -5.446 1.00 0.00 190 ALA A O 1
ATOM 1051 N N . ILE A 1 73 ? -7.323 6.013 -4.494 1.00 0.00 191 ILE A N 1
ATOM 1052 C CA . ILE A 1 73 ? -8.057 5.537 -3.328 1.00 0.00 191 ILE A CA 1
ATOM 1053 C C . ILE A 1 73 ? -9.421 4.984 -3.726 1.00 0.00 191 ILE A C 1
ATOM 1054 O O . ILE A 1 73 ? -9.639 3.772 -3.714 1.00 0.00 191 ILE A O 1
ATOM 1070 N N . HIS A 1 74 ? -10.336 5.880 -4.081 1.00 0.00 192 HIS A N 1
ATOM 1071 C CA . HIS A 1 74 ? -11.680 5.482 -4.485 1.00 0.00 192 HIS A CA 1
ATOM 1072 C C . HIS A 1 74 ? -11.628 4.520 -5.668 1.00 0.00 192 HIS A C 1
ATOM 1073 O O . HIS A 1 74 ? -12.622 3.874 -5.999 1.00 0.00 192 HIS A O 1
ATOM 1087 N N . ALA A 1 75 ? -10.463 4.430 -6.301 1.00 0.00 193 ALA A N 1
ATOM 1088 C CA . ALA A 1 75 ? -10.282 3.546 -7.446 1.00 0.00 193 ALA A CA 1
ATOM 1089 C C . ALA A 1 75 ? -9.912 2.137 -6.998 1.00 0.00 193 ALA A C 1
ATOM 1090 O O . ALA A 1 75 ? -10.388 1.150 -7.561 1.00 0.00 193 ALA A O 1
ATOM 1097 N N . LEU A 1 76 ? -9.059 2.048 -5.983 1.00 0.00 194 LEU A N 1
ATOM 1098 C CA . LEU A 1 76 ? -8.624 0.758 -5.460 1.00 0.00 194 LEU A CA 1
ATOM 1099 C C . LEU A 1 76 ? -9.018 0.604 -3.995 1.00 0.00 194 LEU A C 1
ATOM 1100 O O . LEU A 1 76 ? -8.420 -0.182 -3.259 1.00 0.00 194 LEU A O 1
ATOM 1116 N N . HIS A 1 77 ? -10.030 1.358 -3.577 1.00 0.00 195 HIS A N 1
ATOM 1117 C CA . HIS A 1 77 ? -10.506 1.303 -2.199 1.00 0.00 195 HIS A CA 1
ATOM 1118 C C . HIS A 1 77 ? -11.471 0.137 -2.004 1.00 0.00 195 HIS A C 1
ATOM 1119 O O . HIS A 1 77 ? -12.469 0.019 -2.714 1.00 0.00 195 HIS A O 1
ATOM 1133 N N . GLY A 1 78 ? -11.164 -0.723 -1.037 1.00 0.00 196 GLY A N 1
ATOM 1134 C CA . GLY A 1 78 ? -12.013 -1.868 -0.767 1.00 0.00 196 GLY A CA 1
ATOM 1135 C C . GLY A 1 78 ? -12.644 -2.432 -2.025 1.00 0.00 196 GLY A C 1
ATOM 1136 O O . GLY A 1 78 ? -13.760 -2.950 -1.990 1.00 0.00 196 GLY A O 1
ATOM 1140 N N . SER A 1 79 ? -11.928 -2.330 -3.141 1.00 0.00 197 SER A N 1
ATOM 1141 C CA . SER A 1 79 ? -12.427 -2.830 -4.417 1.00 0.00 197 SER A CA 1
ATOM 1142 C C . SER A 1 79 ? -11.816 -4.189 -4.744 1.00 0.00 197 SER A C 1
ATOM 1143 O O . SER A 1 79 ? -12.472 -5.051 -5.329 1.00 0.00 197 SER A O 1
ATOM 1151 N N . GLN A 1 80 ? -10.556 -4.372 -4.363 1.00 0.00 198 GLN A N 1
ATOM 1152 C CA . GLN A 1 80 ? -9.856 -5.625 -4.617 1.00 0.00 198 GLN A CA 1
ATOM 1153 C C . GLN A 1 80 ? -9.832 -6.498 -3.367 1.00 0.00 198 GLN A C 1
ATOM 1154 O O . GLN A 1 80 ? -10.037 -6.013 -2.253 1.00 0.00 198 GLN A O 1
ATOM 1168 N N . THR A 1 81 ? -9.582 -7.790 -3.558 1.00 0.00 199 THR A N 1
ATOM 1169 C CA . THR A 1 81 ? -9.533 -8.732 -2.446 1.00 0.00 199 THR A CA 1
ATOM 1170 C C . THR A 1 81 ? -8.324 -9.653 -2.558 1.00 0.00 199 THR A C 1
ATOM 1171 O O . THR A 1 81 ? -8.450 -10.813 -2.949 1.00 0.00 199 THR A O 1
ATOM 1182 N N . MET A 1 82 ? -7.153 -9.128 -2.212 1.00 0.00 200 MET A N 1
ATOM 1183 C CA . MET A 1 82 ? -5.920 -9.906 -2.272 1.00 0.00 200 MET A CA 1
ATOM 1184 C C . MET A 1 82 ? -6.158 -11.338 -1.805 1.00 0.00 200 MET A C 1
ATOM 1185 O O . MET A 1 82 ? -6.864 -11.589 -0.828 1.00 0.00 200 MET A O 1
ATOM 1199 N N . PRO A 1 83 ? -5.555 -12.302 -2.517 1.00 0.00 201 PRO A N 1
ATOM 1200 C CA . PRO A 1 83 ? -5.686 -13.725 -2.193 1.00 0.00 201 PRO A CA 1
ATOM 1201 C C . PRO A 1 83 ? -5.447 -14.007 -0.714 1.00 0.00 201 PRO A C 1
ATOM 1202 O O . PRO A 1 83 ? -4.642 -13.340 -0.066 1.00 0.00 201 PRO A O 1
ATOM 1213 N N . GLY A 1 84 ? -6.154 -15.002 -0.184 1.00 0.00 202 GLY A N 1
ATOM 1214 C CA . GLY A 1 84 ? -6.003 -15.355 1.216 1.00 0.00 202 GLY A CA 1
ATOM 1215 C C . GLY A 1 84 ? -6.857 -14.494 2.126 1.00 0.00 202 GLY A C 1
ATOM 1216 O O . GLY A 1 84 ? -7.353 -14.963 3.150 1.00 0.00 202 GLY A O 1
ATOM 1220 N N . ALA A 1 85 ? -7.028 -13.230 1.753 1.00 0.00 203 ALA A N 1
ATOM 1221 C CA . ALA A 1 85 ? -7.828 -12.301 2.542 1.00 0.00 203 ALA A CA 1
ATOM 1222 C C . ALA A 1 85 ? -9.271 -12.265 2.052 1.00 0.00 203 ALA A C 1
ATOM 1223 O O . ALA A 1 85 ? -9.526 -12.185 0.850 1.00 0.00 203 ALA A O 1
ATOM 1230 N N . SER A 1 86 ? -10.211 -12.326 2.989 1.00 0.00 204 SER A N 1
ATOM 1231 C CA . SER A 1 86 ? -11.630 -12.305 2.651 1.00 0.00 204 SER A CA 1
ATOM 1232 C C . SER A 1 86 ? -12.160 -10.875 2.623 1.00 0.00 204 SER A C 1
ATOM 1233 O O . SER A 1 86 ? -13.292 -10.629 2.206 1.00 0.00 204 SER A O 1
ATOM 1241 N N . SER A 1 87 ? -11.334 -9.935 3.072 1.00 0.00 205 SER A N 1
ATOM 1242 C CA . SER A 1 87 ? -11.720 -8.530 3.102 1.00 0.00 205 SER A CA 1
ATOM 1243 C C . SER A 1 87 ? -11.131 -7.778 1.912 1.00 0.00 205 SER A C 1
ATOM 1244 O O . SER A 1 87 ? -10.174 -8.235 1.288 1.00 0.00 205 SER A O 1
ATOM 1252 N N . SER A 1 88 ? -11.712 -6.623 1.604 1.00 0.00 206 SER A N 1
ATOM 1253 C CA . SER A 1 88 ? -11.248 -5.809 0.486 1.00 0.00 206 SER A CA 1
ATOM 1254 C C . SER A 1 88 ? -10.081 -4.920 0.909 1.00 0.00 206 SER A C 1
ATOM 1255 O O . SER A 1 88 ? -9.892 -4.646 2.095 1.00 0.00 206 SER A O 1
ATOM 1263 N N . LEU A 1 89 ? -9.302 -4.473 -0.070 1.00 0.00 207 LEU A N 1
ATOM 1264 C CA . LEU A 1 89 ? -8.153 -3.615 0.199 1.00 0.00 207 LEU A CA 1
ATOM 1265 C C . LEU A 1 89 ? -8.579 -2.349 0.934 1.00 0.00 207 LEU A C 1
ATOM 1266 O O . LEU A 1 89 ? -9.634 -1.780 0.653 1.00 0.00 207 LEU A O 1
ATOM 1282 N N . VAL A 1 90 ? -7.751 -1.911 1.877 1.00 0.00 208 VAL A N 1
ATOM 1283 C CA . VAL A 1 90 ? -8.040 -0.710 2.652 1.00 0.00 208 VAL A CA 1
ATOM 1284 C C . VAL A 1 90 ? -7.079 0.418 2.294 1.00 0.00 208 VAL A C 1
ATOM 1285 O O . VAL A 1 90 ? -5.918 0.413 2.705 1.00 0.00 208 VAL A O 1
ATOM 1298 N N . VAL A 1 91 ? -7.571 1.386 1.527 1.00 0.00 209 VAL A N 1
ATOM 1299 C CA . VAL A 1 91 ? -6.756 2.523 1.115 1.00 0.00 209 VAL A CA 1
ATOM 1300 C C . VAL A 1 91 ? -7.296 3.825 1.697 1.00 0.00 209 VAL A C 1
ATOM 1301 O O . VAL A 1 91 ? -8.441 4.202 1.446 1.00 0.00 209 VAL A O 1
ATOM 1314 N N . LYS A 1 92 ? -6.464 4.509 2.475 1.00 0.00 210 LYS A N 1
ATOM 1315 C CA . LYS A 1 92 ? -6.856 5.771 3.092 1.00 0.00 210 LYS A CA 1
ATOM 1316 C C . LYS A 1 92 ? -5.629 6.598 3.463 1.00 0.00 210 LYS A C 1
ATOM 1317 O O . LYS A 1 92 ? -4.567 6.052 3.763 1.00 0.00 210 LYS A O 1
ATOM 1336 N N . PHE A 1 93 ? -5.784 7.918 3.443 1.00 0.00 211 PHE A N 1
ATOM 1337 C CA . PHE A 1 93 ? -4.688 8.821 3.778 1.00 0.00 211 PHE A CA 1
ATOM 1338 C C . PHE A 1 93 ? -4.004 8.389 5.071 1.00 0.00 211 PHE A C 1
ATOM 1339 O O . PHE A 1 93 ? -4.643 7.850 5.974 1.00 0.00 211 PHE A O 1
ATOM 1356 N N . ALA A 1 94 ? -2.700 8.629 5.152 1.00 0.00 212 ALA A N 1
ATOM 1357 C CA . ALA A 1 94 ? -1.928 8.267 6.335 1.00 0.00 212 ALA A CA 1
ATOM 1358 C C . ALA A 1 94 ? -2.309 9.138 7.527 1.00 0.00 212 ALA A C 1
ATOM 1359 O O . ALA A 1 94 ? -2.347 8.668 8.664 1.00 0.00 212 ALA A O 1
ATOM 1366 N N . ASP A 1 95 ? -2.591 10.408 7.260 1.00 0.00 213 ASP A N 1
ATOM 1367 C CA . ASP A 1 95 ? -2.970 11.345 8.311 1.00 0.00 213 ASP A CA 1
ATOM 1368 C C . ASP A 1 95 ? -4.345 11.944 8.036 1.00 0.00 213 ASP A C 1
ATOM 1369 O O . ASP A 1 95 ? -4.459 13.077 7.568 1.00 0.00 213 ASP A O 1
ATOM 1378 N N . THR A 1 96 ? -5.390 11.174 8.328 1.00 0.00 214 THR A N 1
ATOM 1379 C CA . THR A 1 96 ? -6.758 11.627 8.109 1.00 0.00 214 THR A CA 1
ATOM 1380 C C . THR A 1 96 ? -7.048 12.899 8.898 1.00 0.00 214 THR A C 1
ATOM 1381 O O . THR A 1 96 ? -7.131 13.988 8.329 1.00 0.00 214 THR A O 1
ATOM 1392 N N . ASP A 1 97 ? -7.201 12.755 10.209 1.00 0.00 215 ASP A N 1
ATOM 1393 C CA . ASP A 1 97 ? -7.480 13.894 11.077 1.00 0.00 215 ASP A CA 1
ATOM 1394 C C . ASP A 1 97 ? -6.368 14.080 12.104 1.00 0.00 215 ASP A C 1
ATOM 1395 O O . ASP A 1 97 ? -6.630 14.265 13.292 1.00 0.00 215 ASP A O 1
ATOM 1404 N N . LYS A 1 98 ? -5.124 14.030 11.637 1.00 0.00 216 LYS A N 1
ATOM 1405 C CA . LYS A 1 98 ? -3.971 14.193 12.514 1.00 0.00 216 LYS A CA 1
ATOM 1406 C C . LYS A 1 98 ? -3.154 15.419 12.116 1.00 0.00 216 LYS A C 1
ATOM 1407 O O . LYS A 1 98 ? -2.203 15.317 11.342 1.00 0.00 216 LYS A O 1
ATOM 1426 N N . GLU A 1 99 ? -3.532 16.575 12.651 1.00 0.00 217 GLU A N 1
ATOM 1427 C CA . GLU A 1 99 ? -2.833 17.820 12.351 1.00 0.00 217 GLU A CA 1
ATOM 1428 C C . GLU A 1 99 ? -2.112 18.350 13.587 1.00 0.00 217 GLU A C 1
ATOM 1429 O O . GLU A 1 99 ? -2.745 18.801 14.542 1.00 0.00 217 GLU A O 1
ATOM 1441 N N . SER A 1 100 ? -0.785 18.293 13.561 1.00 0.00 218 SER A N 1
ATOM 1442 C CA . SER A 1 100 ? 0.023 18.763 14.681 1.00 0.00 218 SER A CA 1
ATOM 1443 C C . SER A 1 100 ? 0.135 20.284 14.668 1.00 0.00 218 SER A C 1
ATOM 1444 O O . SER A 1 100 ? 0.976 20.850 13.971 1.00 0.00 218 SER A O 1
ATOM 1452 N N . GLY A 1 101 ? -0.721 20.941 15.445 1.00 0.00 219 GLY A N 1
ATOM 1453 C CA . GLY A 1 101 ? -0.703 22.391 15.510 1.00 0.00 219 GLY A CA 1
ATOM 1454 C C . GLY A 1 101 ? -1.865 22.951 16.306 1.00 0.00 219 GLY A C 1
ATOM 1455 O O . GLY A 1 101 ? -2.962 22.392 16.320 1.00 0.00 219 GLY A O 1
ATOM 1459 N N . PRO A 1 102 ? -1.629 24.080 16.989 1.00 0.00 220 PRO A N 1
ATOM 1460 C CA . PRO A 1 102 ? -2.653 24.740 17.805 1.00 0.00 220 PRO A CA 1
ATOM 1461 C C . PRO A 1 102 ? -3.656 25.518 16.960 1.00 0.00 220 PRO A C 1
ATOM 1462 O O . PRO A 1 102 ? -3.275 26.266 16.060 1.00 0.00 220 PRO A O 1
ATOM 1473 N N . SER A 1 103 ? -4.939 25.336 17.255 1.00 0.00 221 SER A N 1
ATOM 1474 C CA . SER A 1 103 ? -5.997 26.018 16.520 1.00 0.00 221 SER A CA 1
ATOM 1475 C C . SER A 1 103 ? -6.115 27.473 16.963 1.00 0.00 221 SER A C 1
ATOM 1476 O O . SER A 1 103 ? -6.208 28.380 16.136 1.00 0.00 221 SER A O 1
ATOM 1484 N N . SER A 1 104 ? -6.112 27.688 18.275 1.00 0.00 222 SER A N 1
ATOM 1485 C CA . SER A 1 104 ? -6.223 29.032 18.830 1.00 0.00 222 SER A CA 1
ATOM 1486 C C . SER A 1 104 ? -4.846 29.594 19.171 1.00 0.00 222 SER A C 1
ATOM 1487 O O . SER A 1 104 ? -4.436 30.627 18.643 1.00 0.00 222 SER A O 1
ATOM 1495 N N . GLY A 1 105 ? -4.136 28.905 20.060 1.00 0.00 223 GLY A N 1
ATOM 1496 C CA . GLY A 1 105 ? -2.813 29.350 20.457 1.00 0.00 223 GLY A CA 1
ATOM 1497 C C . GLY A 1 105 ? -2.848 30.273 21.659 1.00 0.00 223 GLY A C 1
ATOM 1498 O O . GLY A 1 105 ? -3.347 31.395 21.573 1.00 0.00 223 GLY A O 1
ATOM 1502 N N . GLY A 1 1 ? -25.595 5.140 -5.174 1.00 0.00 119 GLY A N 2
ATOM 1503 C CA . GLY A 1 1 ? -25.166 5.901 -6.332 1.00 0.00 119 GLY A CA 2
ATOM 1504 C C . GLY A 1 1 ? -25.074 7.387 -6.048 1.00 0.00 119 GLY A C 2
ATOM 1505 O O . GLY A 1 1 ? -25.226 7.818 -4.905 1.00 0.00 119 GLY A O 2
ATOM 1509 N N . SER A 1 2 ? -24.824 8.173 -7.091 1.00 0.00 120 SER A N 2
ATOM 1510 C CA . SER A 1 2 ? -24.706 9.619 -6.947 1.00 0.00 120 SER A CA 2
ATOM 1511 C C . SER A 1 2 ? -23.553 9.980 -6.015 1.00 0.00 120 SER A C 2
ATOM 1512 O O . SER A 1 2 ? -23.673 10.877 -5.180 1.00 0.00 120 SER A O 2
ATOM 1520 N N . SER A 1 3 ? -22.436 9.276 -6.165 1.00 0.00 121 SER A N 2
ATOM 1521 C CA . SER A 1 3 ? -21.262 9.518 -5.335 1.00 0.00 121 SER A CA 2
ATOM 1522 C C . SER A 1 3 ? -20.571 10.817 -5.739 1.00 0.00 121 SER A C 2
ATOM 1523 O O . SER A 1 3 ? -20.143 10.977 -6.881 1.00 0.00 121 SER A O 2
ATOM 1531 N N . GLY A 1 4 ? -20.465 11.743 -4.791 1.00 0.00 122 GLY A N 2
ATOM 1532 C CA . GLY A 1 4 ? -19.826 13.017 -5.066 1.00 0.00 122 GLY A CA 2
ATOM 1533 C C . GLY A 1 4 ? -20.315 14.121 -4.150 1.00 0.00 122 GLY A C 2
ATOM 1534 O O . GLY A 1 4 ? -21.517 14.362 -4.044 1.00 0.00 122 GLY A O 2
ATOM 1538 N N . SER A 1 5 ? -19.381 14.793 -3.484 1.00 0.00 123 SER A N 2
ATOM 1539 C CA . SER A 1 5 ? -19.723 15.874 -2.568 1.00 0.00 123 SER A CA 2
ATOM 1540 C C . SER A 1 5 ? -18.512 16.762 -2.298 1.00 0.00 123 SER A C 2
ATOM 1541 O O . SER A 1 5 ? -17.369 16.311 -2.373 1.00 0.00 123 SER A O 2
ATOM 1549 N N . SER A 1 6 ? -18.772 18.027 -1.984 1.00 0.00 124 SER A N 2
ATOM 1550 C CA . SER A 1 6 ? -17.704 18.981 -1.706 1.00 0.00 124 SER A CA 2
ATOM 1551 C C . SER A 1 6 ? -17.854 19.572 -0.308 1.00 0.00 124 SER A C 2
ATOM 1552 O O . SER A 1 6 ? -18.962 19.869 0.137 1.00 0.00 124 SER A O 2
ATOM 1560 N N . GLY A 1 7 ? -16.729 19.740 0.381 1.00 0.00 125 GLY A N 2
ATOM 1561 C CA . GLY A 1 7 ? -16.755 20.295 1.721 1.00 0.00 125 GLY A CA 2
ATOM 1562 C C . GLY A 1 7 ? -15.782 21.444 1.893 1.00 0.00 125 GLY A C 2
ATOM 1563 O O . GLY A 1 7 ? -15.087 21.823 0.950 1.00 0.00 125 GLY A O 2
ATOM 1567 N N . SER A 1 8 ? -15.733 22.001 3.099 1.00 0.00 126 SER A N 2
ATOM 1568 C CA . SER A 1 8 ? -14.841 23.117 3.389 1.00 0.00 126 SER A CA 2
ATOM 1569 C C . SER A 1 8 ? -13.463 22.617 3.811 1.00 0.00 126 SER A C 2
ATOM 1570 O O . SER A 1 8 ? -13.195 22.431 4.998 1.00 0.00 126 SER A O 2
ATOM 1578 N N . GLU A 1 9 ? -12.593 22.401 2.830 1.00 0.00 127 GLU A N 2
ATOM 1579 C CA . GLU A 1 9 ? -11.242 21.921 3.099 1.00 0.00 127 GLU A CA 2
ATOM 1580 C C . GLU A 1 9 ? -10.209 23.000 2.790 1.00 0.00 127 GLU A C 2
ATOM 1581 O O . GLU A 1 9 ? -9.668 23.058 1.686 1.00 0.00 127 GLU A O 2
ATOM 1593 N N . SER A 1 10 ? -9.941 23.854 3.773 1.00 0.00 128 SER A N 2
ATOM 1594 C CA . SER A 1 10 ? -8.977 24.935 3.606 1.00 0.00 128 SER A CA 2
ATOM 1595 C C . SER A 1 10 ? -7.594 24.382 3.275 1.00 0.00 128 SER A C 2
ATOM 1596 O O . SER A 1 10 ? -7.040 23.577 4.024 1.00 0.00 128 SER A O 2
ATOM 1604 N N . ARG A 1 11 ? -7.042 24.821 2.149 1.00 0.00 129 ARG A N 2
ATOM 1605 C CA . ARG A 1 11 ? -5.724 24.370 1.717 1.00 0.00 129 ARG A CA 2
ATOM 1606 C C . ARG A 1 11 ? -4.671 24.676 2.778 1.00 0.00 129 ARG A C 2
ATOM 1607 O O . ARG A 1 11 ? -4.428 25.835 3.110 1.00 0.00 129 ARG A O 2
ATOM 1628 N N . GLY A 1 12 ? -4.049 23.627 3.307 1.00 0.00 130 GLY A N 2
ATOM 1629 C CA . GLY A 1 12 ? -3.030 23.804 4.325 1.00 0.00 130 GLY A CA 2
ATOM 1630 C C . GLY A 1 12 ? -2.112 22.603 4.442 1.00 0.00 130 GLY A C 2
ATOM 1631 O O . GLY A 1 12 ? -1.909 22.073 5.534 1.00 0.00 130 GLY A O 2
ATOM 1635 N N . GLY A 1 13 ? -1.557 22.171 3.314 1.00 0.00 131 GLY A N 2
ATOM 1636 C CA . GLY A 1 13 ? -0.665 21.027 3.316 1.00 0.00 131 GLY A CA 2
ATOM 1637 C C . GLY A 1 13 ? -1.196 19.875 2.487 1.00 0.00 131 GLY A C 2
ATOM 1638 O O . GLY A 1 13 ? -2.303 19.391 2.722 1.00 0.00 131 GLY A O 2
ATOM 1642 N N . ARG A 1 14 ? -0.407 19.436 1.512 1.00 0.00 132 ARG A N 2
ATOM 1643 C CA . ARG A 1 14 ? -0.805 18.336 0.643 1.00 0.00 132 ARG A CA 2
ATOM 1644 C C . ARG A 1 14 ? 0.086 17.117 0.864 1.00 0.00 132 ARG A C 2
ATOM 1645 O O . ARG A 1 14 ? 0.892 16.761 0.005 1.00 0.00 132 ARG A O 2
ATOM 1666 N N . ASP A 1 15 ? -0.066 16.483 2.022 1.00 0.00 133 ASP A N 2
ATOM 1667 C CA . ASP A 1 15 ? 0.724 15.304 2.356 1.00 0.00 133 ASP A CA 2
ATOM 1668 C C . ASP A 1 15 ? 1.004 14.466 1.113 1.00 0.00 133 ASP A C 2
ATOM 1669 O O . ASP A 1 15 ? 2.125 14.002 0.904 1.00 0.00 133 ASP A O 2
ATOM 1678 N N . ARG A 1 16 ? -0.023 14.275 0.291 1.00 0.00 134 ARG A N 2
ATOM 1679 C CA . ARG A 1 16 ? 0.111 13.491 -0.931 1.00 0.00 134 ARG A CA 2
ATOM 1680 C C . ARG A 1 16 ? 0.559 12.067 -0.616 1.00 0.00 134 ARG A C 2
ATOM 1681 O O . ARG A 1 16 ? 1.233 11.424 -1.421 1.00 0.00 134 ARG A O 2
ATOM 1702 N N . LYS A 1 17 ? 0.182 11.580 0.561 1.00 0.00 135 LYS A N 2
ATOM 1703 C CA . LYS A 1 17 ? 0.543 10.232 0.983 1.00 0.00 135 LYS A CA 2
ATOM 1704 C C . LYS A 1 17 ? -0.696 9.353 1.116 1.00 0.00 135 LYS A C 2
ATOM 1705 O O . LYS A 1 17 ? -1.799 9.848 1.352 1.00 0.00 135 LYS A O 2
ATOM 1724 N N . LEU A 1 18 ? -0.508 8.046 0.965 1.00 0.00 136 LEU A N 2
ATOM 1725 C CA . LEU A 1 18 ? -1.611 7.097 1.070 1.00 0.00 136 LEU A CA 2
ATOM 1726 C C . LEU A 1 18 ? -1.208 5.884 1.901 1.00 0.00 136 LEU A C 2
ATOM 1727 O O . LEU A 1 18 ? -0.047 5.475 1.900 1.00 0.00 136 LEU A O 2
ATOM 1743 N N . PHE A 1 19 ? -2.176 5.310 2.609 1.00 0.00 137 PHE A N 2
ATOM 1744 C CA . PHE A 1 19 ? -1.922 4.142 3.444 1.00 0.00 137 PHE A CA 2
ATOM 1745 C C . PHE A 1 19 ? -2.743 2.946 2.970 1.00 0.00 137 PHE A C 2
ATOM 1746 O O . PHE A 1 19 ? -3.967 2.927 3.100 1.00 0.00 137 PHE A O 2
ATOM 1763 N N . VAL A 1 20 ? -2.059 1.948 2.419 1.00 0.00 138 VAL A N 2
ATOM 1764 C CA . VAL A 1 20 ? -2.722 0.747 1.925 1.00 0.00 138 VAL A CA 2
ATOM 1765 C C . VAL A 1 20 ? -2.703 -0.361 2.972 1.00 0.00 138 VAL A C 2
ATOM 1766 O O . VAL A 1 20 ? -1.699 -0.570 3.651 1.00 0.00 138 VAL A O 2
ATOM 1779 N N . GLY A 1 21 ? -3.821 -1.070 3.096 1.00 0.00 139 GLY A N 2
ATOM 1780 C CA . GLY A 1 21 ? -3.912 -2.149 4.062 1.00 0.00 139 GLY A CA 2
ATOM 1781 C C . GLY A 1 21 ? -4.581 -3.384 3.491 1.00 0.00 139 GLY A C 2
ATOM 1782 O O . GLY A 1 21 ? -5.004 -3.390 2.335 1.00 0.00 139 GLY A O 2
ATOM 1786 N N . MET A 1 22 ? -4.675 -4.433 4.301 1.00 0.00 140 MET A N 2
ATOM 1787 C CA . MET A 1 22 ? -5.297 -5.679 3.869 1.00 0.00 140 MET A CA 2
ATOM 1788 C C . MET A 1 22 ? -4.527 -6.296 2.706 1.00 0.00 140 MET A C 2
ATOM 1789 O O . MET A 1 22 ? -5.120 -6.739 1.721 1.00 0.00 140 MET A O 2
ATOM 1803 N N . LEU A 1 23 ? -3.205 -6.322 2.825 1.00 0.00 141 LEU A N 2
ATOM 1804 C CA . LEU A 1 23 ? -2.353 -6.885 1.783 1.00 0.00 141 LEU A CA 2
ATOM 1805 C C . LEU A 1 23 ? -1.860 -8.274 2.174 1.00 0.00 141 LEU A C 2
ATOM 1806 O O . LEU A 1 23 ? -1.757 -8.597 3.356 1.00 0.00 141 LEU A O 2
ATOM 1822 N N . ASN A 1 24 ? -1.556 -9.092 1.171 1.00 0.00 142 ASN A N 2
ATOM 1823 C CA . ASN A 1 24 ? -1.072 -10.447 1.410 1.00 0.00 142 ASN A CA 2
ATOM 1824 C C . ASN A 1 24 ? 0.412 -10.562 1.073 1.00 0.00 142 ASN A C 2
ATOM 1825 O O . ASN A 1 24 ? 0.998 -9.654 0.483 1.00 0.00 142 ASN A O 2
ATOM 1836 N N . LYS A 1 25 ? 1.013 -11.685 1.451 1.00 0.00 143 LYS A N 2
ATOM 1837 C CA . LYS A 1 25 ? 2.428 -11.922 1.188 1.00 0.00 143 LYS A CA 2
ATOM 1838 C C . LYS A 1 25 ? 2.649 -12.342 -0.261 1.00 0.00 143 LYS A C 2
ATOM 1839 O O . LYS A 1 25 ? 3.385 -13.289 -0.536 1.00 0.00 143 LYS A O 2
ATOM 1858 N N . GLN A 1 26 ? 2.007 -11.632 -1.183 1.00 0.00 144 GLN A N 2
ATOM 1859 C CA . GLN A 1 26 ? 2.135 -11.933 -2.605 1.00 0.00 144 GLN A CA 2
ATOM 1860 C C . GLN A 1 26 ? 2.413 -10.665 -3.406 1.00 0.00 144 GLN A C 2
ATOM 1861 O O . GLN A 1 26 ? 3.130 -10.697 -4.406 1.00 0.00 144 GLN A O 2
ATOM 1875 N N . GLN A 1 27 ? 1.841 -9.552 -2.961 1.00 0.00 145 GLN A N 2
ATOM 1876 C CA . GLN A 1 27 ? 2.026 -8.274 -3.638 1.00 0.00 145 GLN A CA 2
ATOM 1877 C C . GLN A 1 27 ? 3.283 -7.570 -3.137 1.00 0.00 145 GLN A C 2
ATOM 1878 O O . GLN A 1 27 ? 3.650 -7.692 -1.968 1.00 0.00 145 GLN A O 2
ATOM 1892 N N . SER A 1 28 ? 3.938 -6.832 -4.028 1.00 0.00 146 SER A N 2
ATOM 1893 C CA . SER A 1 28 ? 5.156 -6.111 -3.677 1.00 0.00 146 SER A CA 2
ATOM 1894 C C . SER A 1 28 ? 5.036 -4.634 -4.040 1.00 0.00 146 SER A C 2
ATOM 1895 O O . SER A 1 28 ? 3.995 -4.184 -4.516 1.00 0.00 146 SER A O 2
ATOM 1903 N N . GLU A 1 29 ? 6.111 -3.886 -3.810 1.00 0.00 147 GLU A N 2
ATOM 1904 C CA . GLU A 1 29 ? 6.127 -2.460 -4.111 1.00 0.00 147 GLU A CA 2
ATOM 1905 C C . GLU A 1 29 ? 5.844 -2.214 -5.590 1.00 0.00 147 GLU A C 2
ATOM 1906 O O . GLU A 1 29 ? 5.038 -1.353 -5.943 1.00 0.00 147 GLU A O 2
ATOM 1918 N N . GLU A 1 30 ? 6.512 -2.976 -6.450 1.00 0.00 148 GLU A N 2
ATOM 1919 C CA . GLU A 1 30 ? 6.333 -2.839 -7.891 1.00 0.00 148 GLU A CA 2
ATOM 1920 C C . GLU A 1 30 ? 4.868 -3.022 -8.277 1.00 0.00 148 GLU A C 2
ATOM 1921 O O . GLU A 1 30 ? 4.283 -2.174 -8.950 1.00 0.00 148 GLU A O 2
ATOM 1933 N N . ASP A 1 31 ? 4.283 -4.134 -7.846 1.00 0.00 149 ASP A N 2
ATOM 1934 C CA . ASP A 1 31 ? 2.887 -4.429 -8.145 1.00 0.00 149 ASP A CA 2
ATOM 1935 C C . ASP A 1 31 ? 2.022 -3.183 -7.983 1.00 0.00 149 ASP A C 2
ATOM 1936 O O . ASP A 1 31 ? 1.475 -2.662 -8.956 1.00 0.00 149 ASP A O 2
ATOM 1945 N N . VAL A 1 32 ? 1.900 -2.710 -6.747 1.00 0.00 150 VAL A N 2
ATOM 1946 C CA . VAL A 1 32 ? 1.102 -1.525 -6.457 1.00 0.00 150 VAL A CA 2
ATOM 1947 C C . VAL A 1 32 ? 1.434 -0.389 -7.418 1.00 0.00 150 VAL A C 2
ATOM 1948 O O . VAL A 1 32 ? 0.584 0.052 -8.193 1.00 0.00 150 VAL A O 2
ATOM 1961 N N . LEU A 1 33 ? 2.675 0.081 -7.363 1.00 0.00 151 LEU A N 2
ATOM 1962 C CA . LEU A 1 33 ? 3.121 1.166 -8.230 1.00 0.00 151 LEU A CA 2
ATOM 1963 C C . LEU A 1 33 ? 2.641 0.951 -9.662 1.00 0.00 151 LEU A C 2
ATOM 1964 O O . LEU A 1 33 ? 2.222 1.893 -10.334 1.00 0.00 151 LEU A O 2
ATOM 1980 N N . ARG A 1 34 ? 2.704 -0.294 -10.121 1.00 0.00 152 ARG A N 2
ATOM 1981 C CA . ARG A 1 34 ? 2.275 -0.633 -11.473 1.00 0.00 152 ARG A CA 2
ATOM 1982 C C . ARG A 1 34 ? 0.762 -0.498 -11.613 1.00 0.00 152 ARG A C 2
ATOM 1983 O O . ARG A 1 34 ? 0.262 -0.017 -12.630 1.00 0.00 152 ARG A O 2
ATOM 2004 N N . LEU A 1 35 ? 0.038 -0.927 -10.585 1.00 0.00 153 LEU A N 2
ATOM 2005 C CA . LEU A 1 35 ? -1.419 -0.855 -10.592 1.00 0.00 153 LEU A CA 2
ATOM 2006 C C . LEU A 1 35 ? -1.899 0.522 -10.144 1.00 0.00 153 LEU A C 2
ATOM 2007 O O . LEU A 1 35 ? -3.082 0.845 -10.257 1.00 0.00 153 LEU A O 2
ATOM 2023 N N . PHE A 1 36 ? -0.973 1.329 -9.638 1.00 0.00 154 PHE A N 2
ATOM 2024 C CA . PHE A 1 36 ? -1.301 2.672 -9.174 1.00 0.00 154 PHE A CA 2
ATOM 2025 C C . PHE A 1 36 ? -0.937 3.715 -10.227 1.00 0.00 154 PHE A C 2
ATOM 2026 O O . PHE A 1 36 ? -1.633 4.717 -10.388 1.00 0.00 154 PHE A O 2
ATOM 2043 N N . GLN A 1 37 ? 0.158 3.471 -10.939 1.00 0.00 155 GLN A N 2
ATOM 2044 C CA . GLN A 1 37 ? 0.615 4.390 -11.975 1.00 0.00 155 GLN A CA 2
ATOM 2045 C C . GLN A 1 37 ? -0.537 4.801 -12.885 1.00 0.00 155 GLN A C 2
ATOM 2046 O O . GLN A 1 37 ? -0.728 5.978 -13.192 1.00 0.00 155 GLN A O 2
ATOM 2060 N N . PRO A 1 38 ? -1.325 3.810 -13.328 1.00 0.00 156 PRO A N 2
ATOM 2061 C CA . PRO A 1 38 ? -2.473 4.045 -14.209 1.00 0.00 156 PRO A CA 2
ATOM 2062 C C . PRO A 1 38 ? -3.361 5.182 -13.714 1.00 0.00 156 PRO A C 2
ATOM 2063 O O . PRO A 1 38 ? -4.168 5.725 -14.468 1.00 0.00 156 PRO A O 2
ATOM 2074 N N . PHE A 1 39 ? -3.206 5.537 -12.443 1.00 0.00 157 PHE A N 2
ATOM 2075 C CA . PHE A 1 39 ? -3.995 6.609 -11.847 1.00 0.00 157 PHE A CA 2
ATOM 2076 C C . PHE A 1 39 ? -3.188 7.902 -11.776 1.00 0.00 157 PHE A C 2
ATOM 2077 O O . PHE A 1 39 ? -3.679 8.973 -12.132 1.00 0.00 157 PHE A O 2
ATOM 2094 N N . GLY A 1 40 ? -1.947 7.794 -11.313 1.00 0.00 158 GLY A N 2
ATOM 2095 C CA . GLY A 1 40 ? -1.092 8.962 -11.203 1.00 0.00 158 GLY A CA 2
ATOM 2096 C C . GLY A 1 40 ? 0.376 8.598 -11.101 1.00 0.00 158 GLY A C 2
ATOM 2097 O O . GLY A 1 40 ? 0.721 7.463 -10.770 1.00 0.00 158 GLY A O 2
ATOM 2101 N N . VAL A 1 41 ? 1.245 9.562 -11.388 1.00 0.00 159 VAL A N 2
ATOM 2102 C CA . VAL A 1 41 ? 2.684 9.338 -11.328 1.00 0.00 159 VAL A CA 2
ATOM 2103 C C . VAL A 1 41 ? 3.178 9.321 -9.886 1.00 0.00 159 VAL A C 2
ATOM 2104 O O . VAL A 1 41 ? 3.448 10.369 -9.299 1.00 0.00 159 VAL A O 2
ATOM 2117 N N . ILE A 1 42 ? 3.294 8.124 -9.320 1.00 0.00 160 ILE A N 2
ATOM 2118 C CA . ILE A 1 42 ? 3.757 7.971 -7.946 1.00 0.00 160 ILE A CA 2
ATOM 2119 C C . ILE A 1 42 ? 5.194 8.456 -7.794 1.00 0.00 160 ILE A C 2
ATOM 2120 O O . ILE A 1 42 ? 6.022 8.269 -8.686 1.00 0.00 160 ILE A O 2
ATOM 2136 N N . ASP A 1 43 ? 5.485 9.079 -6.657 1.00 0.00 161 ASP A N 2
ATOM 2137 C CA . ASP A 1 43 ? 6.824 9.589 -6.385 1.00 0.00 161 ASP A CA 2
ATOM 2138 C C . ASP A 1 43 ? 7.672 8.537 -5.676 1.00 0.00 161 ASP A C 2
ATOM 2139 O O . ASP A 1 43 ? 8.751 8.178 -6.146 1.00 0.00 161 ASP A O 2
ATOM 2148 N N . GLU A 1 44 ? 7.176 8.049 -4.543 1.00 0.00 162 GLU A N 2
ATOM 2149 C CA . GLU A 1 44 ? 7.891 7.040 -3.770 1.00 0.00 162 GLU A CA 2
ATOM 2150 C C . GLU A 1 44 ? 6.916 6.065 -3.116 1.00 0.00 162 GLU A C 2
ATOM 2151 O O . GLU A 1 44 ? 5.856 6.462 -2.630 1.00 0.00 162 GLU A O 2
ATOM 2163 N N . CYS A 1 45 ? 7.282 4.788 -3.109 1.00 0.00 163 CYS A N 2
ATOM 2164 C CA . CYS A 1 45 ? 6.440 3.755 -2.517 1.00 0.00 163 CYS A CA 2
ATOM 2165 C C . CYS A 1 45 ? 7.256 2.845 -1.605 1.00 0.00 163 CYS A C 2
ATOM 2166 O O . CYS A 1 45 ? 8.412 2.531 -1.894 1.00 0.00 163 CYS A O 2
ATOM 2174 N N . THR A 1 46 ? 6.649 2.425 -0.499 1.00 0.00 164 THR A N 2
ATOM 2175 C CA . THR A 1 46 ? 7.320 1.554 0.458 1.00 0.00 164 THR A CA 2
ATOM 2176 C C . THR A 1 46 ? 6.319 0.670 1.192 1.00 0.00 164 THR A C 2
ATOM 2177 O O . THR A 1 46 ? 5.210 1.100 1.508 1.00 0.00 164 THR A O 2
ATOM 2188 N N . VAL A 1 47 ? 6.717 -0.570 1.462 1.00 0.00 165 VAL A N 2
ATOM 2189 C CA . VAL A 1 47 ? 5.855 -1.514 2.161 1.00 0.00 165 VAL A CA 2
ATOM 2190 C C . VAL A 1 47 ? 6.407 -1.844 3.543 1.00 0.00 165 VAL A C 2
ATOM 2191 O O . VAL A 1 47 ? 7.600 -2.107 3.701 1.00 0.00 165 VAL A O 2
ATOM 2204 N N . LEU A 1 48 ? 5.533 -1.827 4.543 1.00 0.00 166 LEU A N 2
ATOM 2205 C CA . LEU A 1 48 ? 5.933 -2.125 5.914 1.00 0.00 166 LEU A CA 2
ATOM 2206 C C . LEU A 1 48 ? 6.123 -3.625 6.113 1.00 0.00 166 LEU A C 2
ATOM 2207 O O . LEU A 1 48 ? 5.393 -4.435 5.540 1.00 0.00 166 LEU A O 2
ATOM 2223 N N . ARG A 1 49 ? 7.106 -3.989 6.929 1.00 0.00 167 ARG A N 2
ATOM 2224 C CA . ARG A 1 49 ? 7.392 -5.392 7.204 1.00 0.00 167 ARG A CA 2
ATOM 2225 C C . ARG A 1 49 ? 7.549 -5.631 8.703 1.00 0.00 167 ARG A C 2
ATOM 2226 O O . ARG A 1 49 ? 7.531 -4.692 9.497 1.00 0.00 167 ARG A O 2
ATOM 2247 N N . GLY A 1 50 ? 7.702 -6.897 9.083 1.00 0.00 168 GLY A N 2
ATOM 2248 C CA . GLY A 1 50 ? 7.859 -7.237 10.485 1.00 0.00 168 GLY A CA 2
ATOM 2249 C C . GLY A 1 50 ? 9.303 -7.509 10.857 1.00 0.00 168 GLY A C 2
ATOM 2250 O O . GLY A 1 50 ? 10.233 -7.082 10.174 1.00 0.00 168 GLY A O 2
ATOM 2254 N N . PRO A 1 51 ? 9.505 -8.234 11.967 1.00 0.00 169 PRO A N 2
ATOM 2255 C CA . PRO A 1 51 ? 10.844 -8.578 12.455 1.00 0.00 169 PRO A CA 2
ATOM 2256 C C . PRO A 1 51 ? 11.476 -9.716 11.661 1.00 0.00 169 PRO A C 2
ATOM 2257 O O . PRO A 1 51 ? 12.691 -9.911 11.697 1.00 0.00 169 PRO A O 2
ATOM 2268 N N . ASP A 1 52 ? 10.644 -10.465 10.945 1.00 0.00 170 ASP A N 2
ATOM 2269 C CA . ASP A 1 52 ? 11.122 -11.584 10.141 1.00 0.00 170 ASP A CA 2
ATOM 2270 C C . ASP A 1 52 ? 10.663 -11.447 8.693 1.00 0.00 170 ASP A C 2
ATOM 2271 O O . ASP A 1 52 ? 10.408 -12.442 8.016 1.00 0.00 170 ASP A O 2
ATOM 2280 N N . GLY A 1 53 ? 10.558 -10.207 8.225 1.00 0.00 171 GLY A N 2
ATOM 2281 C CA . GLY A 1 53 ? 10.128 -9.963 6.860 1.00 0.00 171 GLY A CA 2
ATOM 2282 C C . GLY A 1 53 ? 8.621 -10.012 6.710 1.00 0.00 171 GLY A C 2
ATOM 2283 O O . GLY A 1 53 ? 8.038 -9.220 5.969 1.00 0.00 171 GLY A O 2
ATOM 2287 N N . SER A 1 54 ? 7.987 -10.945 7.413 1.00 0.00 172 SER A N 2
ATOM 2288 C CA . SER A 1 54 ? 6.538 -11.098 7.350 1.00 0.00 172 SER A CA 2
ATOM 2289 C C . SER A 1 54 ? 5.855 -9.741 7.208 1.00 0.00 172 SER A C 2
ATOM 2290 O O . SER A 1 54 ? 5.725 -8.995 8.178 1.00 0.00 172 SER A O 2
ATOM 2298 N N . SER A 1 55 ? 5.419 -9.430 5.992 1.00 0.00 173 SER A N 2
ATOM 2299 C CA . SER A 1 55 ? 4.752 -8.162 5.720 1.00 0.00 173 SER A CA 2
ATOM 2300 C C . SER A 1 55 ? 3.552 -7.971 6.642 1.00 0.00 173 SER A C 2
ATOM 2301 O O . SER A 1 55 ? 2.804 -8.912 6.910 1.00 0.00 173 SER A O 2
ATOM 2309 N N . LYS A 1 56 ? 3.373 -6.747 7.124 1.00 0.00 174 LYS A N 2
ATOM 2310 C CA . LYS A 1 56 ? 2.263 -6.429 8.015 1.00 0.00 174 LYS A CA 2
ATOM 2311 C C . LYS A 1 56 ? 0.992 -6.145 7.222 1.00 0.00 174 LYS A C 2
ATOM 2312 O O . LYS A 1 56 ? 0.020 -5.615 7.757 1.00 0.00 174 LYS A O 2
ATOM 2331 N N . GLY A 1 57 ? 1.007 -6.502 5.941 1.00 0.00 175 GLY A N 2
ATOM 2332 C CA . GLY A 1 57 ? -0.150 -6.278 5.095 1.00 0.00 175 GLY A CA 2
ATOM 2333 C C . GLY A 1 57 ? -0.504 -4.809 4.972 1.00 0.00 175 GLY A C 2
ATOM 2334 O O . GLY A 1 57 ? -1.677 -4.454 4.857 1.00 0.00 175 GLY A O 2
ATOM 2338 N N . CYS A 1 58 ? 0.513 -3.954 4.998 1.00 0.00 176 CYS A N 2
ATOM 2339 C CA . CYS A 1 58 ? 0.303 -2.515 4.891 1.00 0.00 176 CYS A CA 2
ATOM 2340 C C . CYS A 1 58 ? 1.481 -1.844 4.191 1.00 0.00 176 CYS A C 2
ATOM 2341 O O . CYS A 1 58 ? 2.602 -2.353 4.216 1.00 0.00 176 CYS A O 2
ATOM 2349 N N . ALA A 1 59 ? 1.219 -0.701 3.566 1.00 0.00 177 ALA A N 2
ATOM 2350 C CA . ALA A 1 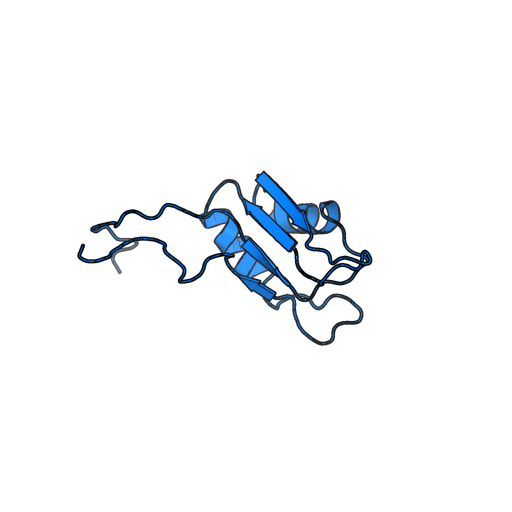59 ? 2.257 0.039 2.859 1.00 0.00 177 ALA A CA 2
ATOM 2351 C C . ALA A 1 59 ? 1.865 1.501 2.682 1.00 0.00 177 ALA A C 2
ATOM 2352 O O . ALA A 1 59 ? 0.765 1.909 3.057 1.00 0.00 177 ALA A O 2
ATOM 2359 N N . PHE A 1 60 ? 2.770 2.287 2.109 1.00 0.00 178 PHE A N 2
ATOM 2360 C CA . PHE A 1 60 ? 2.519 3.706 1.884 1.00 0.00 178 PHE A CA 2
ATOM 2361 C C . PHE A 1 60 ? 2.829 4.090 0.440 1.00 0.00 178 PHE A C 2
ATOM 2362 O O . PHE A 1 60 ? 3.798 3.610 -0.148 1.00 0.00 178 PHE A O 2
ATOM 2379 N N . VAL A 1 61 ? 1.998 4.960 -0.126 1.00 0.00 179 VAL A N 2
ATOM 2380 C CA . VAL A 1 61 ? 2.182 5.410 -1.500 1.00 0.00 179 VAL A CA 2
ATOM 2381 C C . VAL A 1 61 ? 2.031 6.924 -1.607 1.00 0.00 179 VAL A C 2
ATOM 2382 O O . VAL A 1 61 ? 1.046 7.495 -1.138 1.00 0.00 179 VAL A O 2
ATOM 2395 N N . LYS A 1 62 ? 3.013 7.568 -2.228 1.00 0.00 180 LYS A N 2
ATOM 2396 C CA . LYS A 1 62 ? 2.990 9.016 -2.400 1.00 0.00 180 LYS A CA 2
ATOM 2397 C C . LYS A 1 62 ? 2.816 9.387 -3.869 1.00 0.00 180 LYS A C 2
ATOM 2398 O O . LYS A 1 62 ? 3.479 8.828 -4.743 1.00 0.00 180 LYS A O 2
ATOM 2417 N N . PHE A 1 63 ? 1.922 10.334 -4.134 1.00 0.00 181 PHE A N 2
ATOM 2418 C CA . PHE A 1 63 ? 1.662 10.780 -5.498 1.00 0.00 181 PHE A CA 2
ATOM 2419 C C . PHE A 1 63 ? 2.209 12.187 -5.723 1.00 0.00 181 PHE A C 2
ATOM 2420 O O . PHE A 1 63 ? 2.527 12.900 -4.772 1.00 0.00 181 PHE A O 2
ATOM 2437 N N . SER A 1 64 ? 2.314 12.578 -6.989 1.00 0.00 182 SER A N 2
ATOM 2438 C CA . SER A 1 64 ? 2.826 13.897 -7.341 1.00 0.00 182 SER A CA 2
ATOM 2439 C C . SER A 1 64 ? 1.841 14.989 -6.934 1.00 0.00 182 SER A C 2
ATOM 2440 O O . SER A 1 64 ? 2.231 16.127 -6.674 1.00 0.00 182 SER A O 2
ATOM 2448 N N . SER A 1 65 ? 0.561 14.632 -6.881 1.00 0.00 183 SER A N 2
ATOM 2449 C CA . SER A 1 65 ? -0.481 15.581 -6.509 1.00 0.00 183 SER A CA 2
ATOM 2450 C C . SER A 1 65 ? -1.573 14.896 -5.693 1.00 0.00 183 SER A C 2
ATOM 2451 O O . SER A 1 65 ? -1.723 13.675 -5.736 1.00 0.00 183 SER A O 2
ATOM 2459 N N . HIS A 1 66 ? -2.334 15.692 -4.947 1.00 0.00 184 HIS A N 2
ATOM 2460 C CA . HIS A 1 66 ? -3.413 15.164 -4.121 1.00 0.00 184 HIS A CA 2
ATOM 2461 C C . HIS A 1 66 ? -4.450 14.444 -4.976 1.00 0.00 184 HIS A C 2
ATOM 2462 O O . HIS A 1 66 ? -4.734 13.264 -4.766 1.00 0.00 184 HIS A O 2
ATOM 2476 N N . THR A 1 67 ? -5.015 15.162 -5.943 1.00 0.00 185 THR A N 2
ATOM 2477 C CA . THR A 1 67 ? -6.022 14.593 -6.829 1.00 0.00 185 THR A CA 2
ATOM 2478 C C . THR A 1 67 ? -5.681 13.154 -7.197 1.00 0.00 185 THR A C 2
ATOM 2479 O O . THR A 1 67 ? -6.453 12.235 -6.926 1.00 0.00 185 THR A O 2
ATOM 2490 N N . GLU A 1 68 ? -4.519 12.965 -7.814 1.00 0.00 186 GLU A N 2
ATOM 2491 C CA . GLU A 1 68 ? -4.076 11.636 -8.219 1.00 0.00 186 GLU A CA 2
ATOM 2492 C C . GLU A 1 68 ? -4.397 10.604 -7.141 1.00 0.00 186 GLU A C 2
ATOM 2493 O O . GLU A 1 68 ? -5.019 9.578 -7.415 1.00 0.00 186 GLU A O 2
ATOM 2505 N N . ALA A 1 69 ? -3.968 10.885 -5.915 1.00 0.00 187 ALA A N 2
ATOM 2506 C CA . ALA A 1 69 ? -4.211 9.983 -4.796 1.00 0.00 187 ALA A CA 2
ATOM 2507 C C . ALA A 1 69 ? -5.703 9.737 -4.602 1.00 0.00 187 ALA A C 2
ATOM 2508 O O . ALA A 1 69 ? -6.161 8.596 -4.629 1.00 0.00 187 ALA A O 2
ATOM 2515 N N . GLN A 1 70 ? -6.455 10.816 -4.406 1.00 0.00 188 GLN A N 2
ATOM 2516 C CA . GLN A 1 70 ? -7.896 10.715 -4.206 1.00 0.00 188 GLN A CA 2
ATOM 2517 C C . GLN A 1 70 ? -8.495 9.630 -5.094 1.00 0.00 188 GLN A C 2
ATOM 2518 O O . GLN A 1 70 ? -9.297 8.815 -4.640 1.00 0.00 188 GLN A O 2
ATOM 2532 N N . ALA A 1 71 ? -8.099 9.625 -6.363 1.00 0.00 189 ALA A N 2
ATOM 2533 C CA . ALA A 1 71 ? -8.595 8.639 -7.314 1.00 0.00 189 ALA A CA 2
ATOM 2534 C C . ALA A 1 71 ? -8.120 7.236 -6.949 1.00 0.00 189 ALA A C 2
ATOM 2535 O O . ALA A 1 71 ? -8.919 6.375 -6.583 1.00 0.00 189 ALA A O 2
ATOM 2542 N N . ALA A 1 72 ? -6.813 7.013 -7.052 1.00 0.00 190 ALA A N 2
ATOM 2543 C CA . ALA A 1 72 ? -6.232 5.716 -6.731 1.00 0.00 190 ALA A CA 2
ATOM 2544 C C . ALA A 1 72 ? -6.912 5.095 -5.515 1.00 0.00 190 ALA A C 2
ATOM 2545 O O . ALA A 1 72 ? -6.955 3.873 -5.374 1.00 0.00 190 ALA A O 2
ATOM 2552 N N . ILE A 1 73 ? -7.440 5.945 -4.641 1.00 0.00 191 ILE A N 2
ATOM 2553 C CA . ILE A 1 73 ? -8.118 5.479 -3.438 1.00 0.00 191 ILE A CA 2
ATOM 2554 C C . ILE A 1 73 ? -9.491 4.903 -3.768 1.00 0.00 191 ILE A C 2
ATOM 2555 O O . ILE A 1 73 ? -9.702 3.692 -3.695 1.00 0.00 191 ILE A O 2
ATOM 2571 N N . HIS A 1 74 ? -10.421 5.779 -4.134 1.00 0.00 192 HIS A N 2
ATOM 2572 C CA . HIS A 1 74 ? -11.775 5.358 -4.478 1.00 0.00 192 HIS A CA 2
ATOM 2573 C C . HIS A 1 74 ? -11.759 4.389 -5.657 1.00 0.00 192 HIS A C 2
ATOM 2574 O O . HIS A 1 74 ? -12.764 3.748 -5.960 1.00 0.00 192 HIS A O 2
ATOM 2588 N N . ALA A 1 75 ? -10.611 4.290 -6.319 1.00 0.00 193 ALA A N 2
ATOM 2589 C CA . ALA A 1 75 ? -10.464 3.400 -7.464 1.00 0.00 193 ALA A CA 2
ATOM 2590 C C . ALA A 1 75 ? -10.002 2.014 -7.026 1.00 0.00 193 ALA A C 2
ATOM 2591 O O . ALA A 1 75 ? -10.343 1.008 -7.651 1.00 0.00 193 ALA A O 2
ATOM 2598 N N . LEU A 1 76 ? -9.225 1.967 -5.949 1.00 0.00 194 LEU A N 2
ATOM 2599 C CA . LEU A 1 76 ? -8.716 0.704 -5.428 1.00 0.00 194 LEU A CA 2
ATOM 2600 C C . LEU A 1 76 ? -9.066 0.543 -3.952 1.00 0.00 194 LEU A C 2
ATOM 2601 O O . LEU A 1 76 ? -8.424 -0.221 -3.230 1.00 0.00 194 LEU A O 2
ATOM 2617 N N . HIS A 1 77 ? -10.089 1.267 -3.509 1.00 0.00 195 HIS A N 2
ATOM 2618 C CA . HIS A 1 77 ? -10.527 1.204 -2.119 1.00 0.00 195 HIS A CA 2
ATOM 2619 C C . HIS A 1 77 ? -11.466 0.022 -1.899 1.00 0.00 195 HIS A C 2
ATOM 2620 O O . HIS A 1 77 ? -12.483 -0.111 -2.579 1.00 0.00 195 HIS A O 2
ATOM 2634 N N . GLY A 1 78 ? -11.117 -0.836 -0.945 1.00 0.00 196 GLY A N 2
ATOM 2635 C CA . GLY A 1 78 ? -11.939 -1.996 -0.653 1.00 0.00 196 GLY A CA 2
ATOM 2636 C C . GLY A 1 78 ? -12.597 -2.567 -1.894 1.00 0.00 196 GLY A C 2
ATOM 2637 O O . GLY A 1 78 ? -13.702 -3.105 -1.827 1.00 0.00 196 GLY A O 2
ATOM 2641 N N . SER A 1 79 ? -11.918 -2.448 -3.030 1.00 0.00 197 SER A N 2
ATOM 2642 C CA . SER A 1 79 ? -12.446 -2.952 -4.292 1.00 0.00 197 SER A CA 2
ATOM 2643 C C . SER A 1 79 ? -11.820 -4.298 -4.645 1.00 0.00 197 SER A C 2
ATOM 2644 O O . SER A 1 79 ? -12.481 -5.176 -5.198 1.00 0.00 197 SER A O 2
ATOM 2652 N N . GLN A 1 80 ? -10.540 -4.452 -4.319 1.00 0.00 198 GLN A N 2
ATOM 2653 C CA . GLN A 1 80 ? -9.824 -5.690 -4.602 1.00 0.00 198 GLN A CA 2
ATOM 2654 C C . GLN A 1 80 ? -9.725 -6.559 -3.352 1.00 0.00 198 GLN A C 2
ATOM 2655 O O . GLN A 1 80 ? -9.692 -6.051 -2.231 1.00 0.00 198 GLN A O 2
ATOM 2669 N N . THR A 1 81 ? -9.677 -7.872 -3.552 1.00 0.00 199 THR A N 2
ATOM 2670 C CA . THR A 1 81 ? -9.583 -8.812 -2.442 1.00 0.00 199 THR A CA 2
ATOM 2671 C C . THR A 1 81 ? -8.353 -9.701 -2.577 1.00 0.00 199 THR A C 2
ATOM 2672 O O . THR A 1 81 ? -8.448 -10.846 -3.018 1.00 0.00 199 THR A O 2
ATOM 2683 N N . MET A 1 82 ? -7.198 -9.167 -2.194 1.00 0.00 200 MET A N 2
ATOM 2684 C CA . MET A 1 82 ? -5.948 -9.915 -2.271 1.00 0.00 200 MET A CA 2
ATOM 2685 C C . MET A 1 82 ? -6.155 -11.366 -1.847 1.00 0.00 200 MET A C 2
ATOM 2686 O O . MET A 1 82 ? -6.891 -11.663 -0.906 1.00 0.00 200 MET A O 2
ATOM 2700 N N . PRO A 1 83 ? -5.492 -12.291 -2.556 1.00 0.00 201 PRO A N 2
ATOM 2701 C CA . PRO A 1 83 ? -5.587 -13.726 -2.271 1.00 0.00 201 PRO A CA 2
ATOM 2702 C C . PRO A 1 83 ? -5.405 -14.035 -0.789 1.00 0.00 201 PRO A C 2
ATOM 2703 O O . PRO A 1 83 ? -4.667 -13.346 -0.087 1.00 0.00 201 PRO A O 2
ATOM 2714 N N . GLY A 1 84 ? -6.084 -15.078 -0.319 1.00 0.00 202 GLY A N 2
ATOM 2715 C CA . GLY A 1 84 ? -5.982 -15.461 1.077 1.00 0.00 202 GLY A CA 2
ATOM 2716 C C . GLY A 1 84 ? -6.868 -14.619 1.975 1.00 0.00 202 GLY A C 2
ATOM 2717 O O . GLY A 1 84 ? -7.565 -15.147 2.841 1.00 0.00 202 GLY A O 2
ATOM 2721 N N . ALA A 1 85 ? -6.840 -13.307 1.768 1.00 0.00 203 ALA A N 2
ATOM 2722 C CA . ALA A 1 85 ? -7.646 -12.391 2.565 1.00 0.00 203 ALA A CA 2
ATOM 2723 C C . ALA A 1 85 ? -9.104 -12.410 2.116 1.00 0.00 203 ALA A C 2
ATOM 2724 O O . ALA A 1 85 ? -9.394 -12.442 0.920 1.00 0.00 203 ALA A O 2
ATOM 2731 N N . SER A 1 86 ? -10.016 -12.390 3.082 1.00 0.00 204 SER A N 2
ATOM 2732 C CA . SER A 1 86 ? -11.444 -12.410 2.786 1.00 0.00 204 SER A CA 2
ATOM 2733 C C . SER A 1 86 ? -11.995 -10.991 2.675 1.00 0.00 204 SER A C 2
ATOM 2734 O O . SER A 1 86 ? -13.124 -10.785 2.230 1.00 0.00 204 SER A O 2
ATOM 2742 N N . SER A 1 87 ? -11.189 -10.017 3.085 1.00 0.00 205 SER A N 2
ATOM 2743 C CA . SER A 1 87 ? -11.597 -8.617 3.036 1.00 0.00 205 SER A CA 2
ATOM 2744 C C . SER A 1 87 ? -11.002 -7.921 1.815 1.00 0.00 205 SER A C 2
ATOM 2745 O O . SER A 1 87 ? -10.184 -8.495 1.097 1.00 0.00 205 SER A O 2
ATOM 2753 N N . SER A 1 88 ? -11.420 -6.680 1.588 1.00 0.00 206 SER A N 2
ATOM 2754 C CA . SER A 1 88 ? -10.933 -5.905 0.452 1.00 0.00 206 SER A CA 2
ATOM 2755 C C . SER A 1 88 ? -9.839 -4.934 0.887 1.00 0.00 206 SER A C 2
ATOM 2756 O O . SER A 1 88 ? -9.819 -4.473 2.029 1.00 0.00 206 SER A O 2
ATOM 2764 N N . LEU A 1 89 ? -8.930 -4.628 -0.032 1.00 0.00 207 LEU A N 2
ATOM 2765 C CA . LEU A 1 89 ? -7.832 -3.712 0.254 1.00 0.00 207 LEU A CA 2
ATOM 2766 C C . LEU A 1 89 ? -8.341 -2.450 0.943 1.00 0.00 207 LEU A C 2
ATOM 2767 O O . LEU A 1 89 ? -9.460 -2.002 0.694 1.00 0.00 207 LEU A O 2
ATOM 2783 N N . VAL A 1 90 ? -7.510 -1.879 1.810 1.00 0.00 208 VAL A N 2
ATOM 2784 C CA . VAL A 1 90 ? -7.874 -0.667 2.533 1.00 0.00 208 VAL A CA 2
ATOM 2785 C C . VAL A 1 90 ? -6.945 0.487 2.174 1.00 0.00 208 VAL A C 2
ATOM 2786 O O . VAL A 1 90 ? -5.804 0.545 2.631 1.00 0.00 208 VAL A O 2
ATOM 2799 N N . VAL A 1 91 ? -7.443 1.406 1.353 1.00 0.00 209 VAL A N 2
ATOM 2800 C CA . VAL A 1 91 ? -6.658 2.561 0.933 1.00 0.00 209 VAL A CA 2
ATOM 2801 C C . VAL A 1 91 ? -7.218 3.850 1.524 1.00 0.00 209 VAL A C 2
ATOM 2802 O O . VAL A 1 91 ? -8.383 4.187 1.316 1.00 0.00 209 VAL A O 2
ATOM 2815 N N . LYS A 1 92 ? -6.379 4.569 2.262 1.00 0.00 210 LYS A N 2
ATOM 2816 C CA . LYS A 1 92 ? -6.787 5.824 2.883 1.00 0.00 210 LYS A CA 2
ATOM 2817 C C . LYS A 1 92 ? -5.572 6.660 3.271 1.00 0.00 210 LYS A C 2
ATOM 2818 O O . LYS A 1 92 ? -4.507 6.122 3.576 1.00 0.00 210 LYS A O 2
ATOM 2837 N N . PHE A 1 93 ? -5.739 7.978 3.260 1.00 0.00 211 PHE A N 2
ATOM 2838 C CA . PHE A 1 93 ? -4.655 8.889 3.612 1.00 0.00 211 PHE A CA 2
ATOM 2839 C C . PHE A 1 93 ? -4.014 8.485 4.936 1.00 0.00 211 PHE A C 2
ATOM 2840 O O . PHE A 1 93 ? -4.706 8.143 5.894 1.00 0.00 211 PHE A O 2
ATOM 2857 N N . ALA A 1 94 ? -2.686 8.527 4.980 1.00 0.00 212 ALA A N 2
ATOM 2858 C CA . ALA A 1 94 ? -1.951 8.167 6.186 1.00 0.00 212 ALA A CA 2
ATOM 2859 C C . ALA A 1 94 ? -2.385 9.024 7.370 1.00 0.00 212 ALA A C 2
ATOM 2860 O O . ALA A 1 94 ? -2.823 10.161 7.198 1.00 0.00 212 ALA A O 2
ATOM 2867 N N . ASP A 1 95 ? -2.260 8.471 8.572 1.00 0.00 213 ASP A N 2
ATOM 2868 C CA . ASP A 1 95 ? -2.640 9.185 9.785 1.00 0.00 213 ASP A CA 2
ATOM 2869 C C . ASP A 1 95 ? -2.244 10.656 9.696 1.00 0.00 213 ASP A C 2
ATOM 2870 O O . ASP A 1 95 ? -1.183 10.994 9.170 1.00 0.00 213 ASP A O 2
ATOM 2879 N N . THR A 1 96 ? -3.105 11.528 10.213 1.00 0.00 214 THR A N 2
ATOM 2880 C CA . THR A 1 96 ? -2.846 12.962 10.190 1.00 0.00 214 THR A CA 2
ATOM 2881 C C . THR A 1 96 ? -3.718 13.694 11.204 1.00 0.00 214 THR A C 2
ATOM 2882 O O . THR A 1 96 ? -4.917 13.433 11.309 1.00 0.00 214 THR A O 2
ATOM 2893 N N . ASP A 1 97 ? -3.110 14.611 11.947 1.00 0.00 215 ASP A N 2
ATOM 2894 C CA . ASP A 1 97 ? -3.832 15.383 12.952 1.00 0.00 215 ASP A CA 2
ATOM 2895 C C . ASP A 1 97 ? -2.985 16.548 13.455 1.00 0.00 215 ASP A C 2
ATOM 2896 O O . ASP A 1 97 ? -1.899 16.351 14.001 1.00 0.00 215 ASP A O 2
ATOM 2905 N N . LYS A 1 98 ? -3.488 17.763 13.265 1.00 0.00 216 LYS A N 2
ATOM 2906 C CA . LYS A 1 98 ? -2.778 18.961 13.699 1.00 0.00 216 LYS A CA 2
ATOM 2907 C C . LYS A 1 98 ? -2.880 19.137 15.210 1.00 0.00 216 LYS A C 2
ATOM 2908 O O . LYS A 1 98 ? -3.954 18.980 15.791 1.00 0.00 216 LYS A O 2
ATOM 2927 N N . GLU A 1 99 ? -1.756 19.464 15.841 1.00 0.00 217 GLU A N 2
ATOM 2928 C CA . GLU A 1 99 ? -1.721 19.661 17.285 1.00 0.00 217 GLU A CA 2
ATOM 2929 C C . GLU A 1 99 ? -1.413 21.115 17.628 1.00 0.00 217 GLU A C 2
ATOM 2930 O O . GLU A 1 99 ? -2.138 21.750 18.394 1.00 0.00 217 GLU A O 2
ATOM 2942 N N . SER A 1 100 ? -0.333 21.637 17.056 1.00 0.00 218 SER A N 2
ATOM 2943 C CA . SER A 1 100 ? 0.074 23.015 17.304 1.00 0.00 218 SER A CA 2
ATOM 2944 C C . SER A 1 100 ? -1.135 23.944 17.318 1.00 0.00 218 SER A C 2
ATOM 2945 O O . SER A 1 100 ? -2.186 23.623 16.765 1.00 0.00 218 SER A O 2
ATOM 2953 N N . GLY A 1 101 ? -0.978 25.100 17.956 1.00 0.00 219 GLY A N 2
ATOM 2954 C CA . GLY A 1 101 ? -2.064 26.060 18.031 1.00 0.00 219 GLY A CA 2
ATOM 2955 C C . GLY A 1 101 ? -1.631 27.380 18.636 1.00 0.00 219 GLY A C 2
ATOM 2956 O O . GLY A 1 101 ? -0.441 27.660 18.783 1.00 0.00 219 GLY A O 2
ATOM 2960 N N . PRO A 1 102 ? -2.612 28.220 18.999 1.00 0.00 220 PRO A N 2
ATOM 2961 C CA . PRO A 1 102 ? -2.350 29.533 19.596 1.00 0.00 220 PRO A CA 2
ATOM 2962 C C . PRO A 1 102 ? -1.956 29.432 21.066 1.00 0.00 220 PRO A C 2
ATOM 2963 O O . PRO A 1 102 ? -1.030 30.106 21.518 1.00 0.00 220 PRO A O 2
ATOM 2974 N N . SER A 1 103 ? -2.666 28.587 21.808 1.00 0.00 221 SER A N 2
ATOM 2975 C CA . SER A 1 103 ? -2.393 28.402 23.228 1.00 0.00 221 SER A CA 2
ATOM 2976 C C . SER A 1 103 ? -1.921 26.978 23.509 1.00 0.00 221 SER A C 2
ATOM 2977 O O . SER A 1 103 ? -2.623 26.010 23.216 1.00 0.00 221 SER A O 2
ATOM 2985 N N . SER A 1 104 ? -0.726 26.859 24.078 1.00 0.00 222 SER A N 2
ATOM 2986 C CA . SER A 1 104 ? -0.157 25.554 24.396 1.00 0.00 222 SER A CA 2
ATOM 2987 C C . SER A 1 104 ? -1.021 24.818 25.415 1.00 0.00 222 SER A C 2
ATOM 2988 O O . SER A 1 104 ? -1.166 25.257 26.555 1.00 0.00 222 SER A O 2
ATOM 2996 N N . GLY A 1 105 ? -1.595 23.695 24.994 1.00 0.00 223 GLY A N 2
ATOM 2997 C CA . GLY A 1 105 ? -2.438 22.915 25.882 1.00 0.00 223 GLY A CA 2
ATOM 2998 C C . GLY A 1 105 ? -2.041 21.453 25.923 1.00 0.00 223 GLY A C 2
ATOM 2999 O O . GLY A 1 105 ? -2.177 20.795 26.954 1.00 0.00 223 GLY A O 2
ATOM 3003 N N . GLY A 1 1 ? -27.118 -4.213 -2.423 1.00 0.00 119 GLY A N 3
ATOM 3004 C CA . GLY A 1 1 ? -26.064 -3.223 -2.546 1.00 0.00 119 GLY A CA 3
ATOM 3005 C C . GLY A 1 1 ? -26.146 -2.153 -1.476 1.00 0.00 119 GLY A C 3
ATOM 3006 O O . GLY A 1 1 ? -26.063 -2.450 -0.284 1.00 0.00 119 GLY A O 3
ATOM 3010 N N . SER A 1 2 ? -26.307 -0.904 -1.901 1.00 0.00 120 SER A N 3
ATOM 3011 C CA . SER A 1 2 ? -26.395 0.215 -0.971 1.00 0.00 120 SER A CA 3
ATOM 3012 C C . SER A 1 2 ? -25.354 0.083 0.137 1.00 0.00 120 SER A C 3
ATOM 3013 O O . SER A 1 2 ? -25.644 0.326 1.309 1.00 0.00 120 SER A O 3
ATOM 3021 N N . SER A 1 3 ? -24.141 -0.305 -0.242 1.00 0.00 121 SER A N 3
ATOM 3022 C CA . SER A 1 3 ? -23.057 -0.473 0.718 1.00 0.00 121 SER A CA 3
ATOM 3023 C C . SER A 1 3 ? -22.945 0.744 1.631 1.00 0.00 121 SER A C 3
ATOM 3024 O O . SER A 1 3 ? -22.854 0.613 2.851 1.00 0.00 121 SER A O 3
ATOM 3032 N N . GLY A 1 4 ? -22.954 1.930 1.030 1.00 0.00 122 GLY A N 3
ATOM 3033 C CA . GLY A 1 4 ? -22.853 3.154 1.803 1.00 0.00 122 GLY A CA 3
ATOM 3034 C C . GLY A 1 4 ? -22.540 4.360 0.939 1.00 0.00 122 GLY A C 3
ATOM 3035 O O . GLY A 1 4 ? -21.693 4.292 0.049 1.00 0.00 122 GLY A O 3
ATOM 3039 N N . SER A 1 5 ? -23.227 5.468 1.202 1.00 0.00 123 SER A N 3
ATOM 3040 C CA . SER A 1 5 ? -23.021 6.693 0.438 1.00 0.00 123 SER A CA 3
ATOM 3041 C C . SER A 1 5 ? -23.180 7.921 1.329 1.00 0.00 123 SER A C 3
ATOM 3042 O O . SER A 1 5 ? -24.263 8.188 1.850 1.00 0.00 123 SER A O 3
ATOM 3050 N N . SER A 1 6 ? -22.092 8.666 1.500 1.00 0.00 124 SER A N 3
ATOM 3051 C CA . SER A 1 6 ? -22.108 9.864 2.331 1.00 0.00 124 SER A CA 3
ATOM 3052 C C . SER A 1 6 ? -22.390 11.105 1.489 1.00 0.00 124 SER A C 3
ATOM 3053 O O . SER A 1 6 ? -23.258 11.910 1.821 1.00 0.00 124 SER A O 3
ATOM 3061 N N . GLY A 1 7 ? -21.647 11.252 0.396 1.00 0.00 125 GLY A N 3
ATOM 3062 C CA . GLY A 1 7 ? -21.831 12.396 -0.477 1.00 0.00 125 GLY A CA 3
ATOM 3063 C C . GLY A 1 7 ? -21.592 13.713 0.235 1.00 0.00 125 GLY A C 3
ATOM 3064 O O . GLY A 1 7 ? -22.497 14.540 0.344 1.00 0.00 125 GLY A O 3
ATOM 3068 N N . SER A 1 8 ? -20.371 13.908 0.722 1.00 0.00 126 SER A N 3
ATOM 3069 C CA . SER A 1 8 ? -20.017 15.131 1.432 1.00 0.00 126 SER A CA 3
ATOM 3070 C C . SER A 1 8 ? -18.765 15.764 0.833 1.00 0.00 126 SER A C 3
ATOM 3071 O O . SER A 1 8 ? -17.644 15.399 1.184 1.00 0.00 126 SER A O 3
ATOM 3079 N N . GLU A 1 9 ? -18.966 16.716 -0.072 1.00 0.00 127 GLU A N 3
ATOM 3080 C CA . GLU A 1 9 ? -17.854 17.400 -0.721 1.00 0.00 127 GLU A CA 3
ATOM 3081 C C . GLU A 1 9 ? -16.954 18.075 0.310 1.00 0.00 127 GLU A C 3
ATOM 3082 O O . GLU A 1 9 ? -17.424 18.836 1.156 1.00 0.00 127 GLU A O 3
ATOM 3094 N N . SER A 1 10 ? -15.658 17.789 0.234 1.00 0.00 128 SER A N 3
ATOM 3095 C CA . SER A 1 10 ? -14.692 18.364 1.162 1.00 0.00 128 SER A CA 3
ATOM 3096 C C . SER A 1 10 ? -13.265 18.109 0.689 1.00 0.00 128 SER A C 3
ATOM 3097 O O . SER A 1 10 ? -12.962 17.051 0.137 1.00 0.00 128 SER A O 3
ATOM 3105 N N . ARG A 1 11 ? -12.391 19.086 0.909 1.00 0.00 129 ARG A N 3
ATOM 3106 C CA . ARG A 1 11 ? -10.996 18.969 0.504 1.00 0.00 129 ARG A CA 3
ATOM 3107 C C . ARG A 1 11 ? -10.116 18.584 1.690 1.00 0.00 129 ARG A C 3
ATOM 3108 O O . ARG A 1 11 ? -9.245 17.723 1.577 1.00 0.00 129 ARG A O 3
ATOM 3129 N N . GLY A 1 12 ? -10.350 19.231 2.828 1.00 0.00 130 GLY A N 3
ATOM 3130 C CA . GLY A 1 12 ? -9.571 18.943 4.018 1.00 0.00 130 GLY A CA 3
ATOM 3131 C C . GLY A 1 12 ? -8.134 19.409 3.897 1.00 0.00 130 GLY A C 3
ATOM 3132 O O . GLY A 1 12 ? -7.848 20.389 3.210 1.00 0.00 130 GLY A O 3
ATOM 3136 N N . GLY A 1 13 ? -7.226 18.706 4.568 1.00 0.00 131 GLY A N 3
ATOM 3137 C CA . GLY A 1 13 ? -5.822 19.070 4.520 1.00 0.00 131 GLY A CA 3
ATOM 3138 C C . GLY A 1 13 ? -5.151 18.623 3.237 1.00 0.00 131 GLY A C 3
ATOM 3139 O O . GLY A 1 13 ? -5.741 17.891 2.442 1.00 0.00 131 GLY A O 3
ATOM 3143 N N . ARG A 1 14 ? -3.914 19.065 3.033 1.00 0.00 132 ARG A N 3
ATOM 3144 C CA . ARG A 1 14 ? -3.163 18.709 1.836 1.00 0.00 132 ARG A CA 3
ATOM 3145 C C . ARG A 1 14 ? -2.129 17.630 2.144 1.00 0.00 132 ARG A C 3
ATOM 3146 O O . ARG A 1 14 ? -1.176 17.863 2.888 1.00 0.00 132 ARG A O 3
ATOM 3167 N N . ASP A 1 15 ? -2.325 16.449 1.568 1.00 0.00 133 ASP A N 3
ATOM 3168 C CA . ASP A 1 15 ? -1.409 15.333 1.780 1.00 0.00 133 ASP A CA 3
ATOM 3169 C C . ASP A 1 15 ? -1.423 14.385 0.586 1.00 0.00 133 ASP A C 3
ATOM 3170 O O . ASP A 1 15 ? -2.466 13.842 0.223 1.00 0.00 133 ASP A O 3
ATOM 3179 N N . ARG A 1 16 ? -0.257 14.190 -0.022 1.00 0.00 134 ARG A N 3
ATOM 3180 C CA . ARG A 1 16 ? -0.135 13.309 -1.177 1.00 0.00 134 ARG A CA 3
ATOM 3181 C C . ARG A 1 16 ? 0.349 11.924 -0.756 1.00 0.00 134 ARG A C 3
ATOM 3182 O O . ARG A 1 16 ? 0.967 11.205 -1.541 1.00 0.00 134 ARG A O 3
ATOM 3203 N N . LYS A 1 17 ? 0.063 11.557 0.489 1.00 0.00 135 LYS A N 3
ATOM 3204 C CA . LYS A 1 17 ? 0.468 10.259 1.016 1.00 0.00 135 LYS A CA 3
ATOM 3205 C C . LYS A 1 17 ? -0.748 9.373 1.271 1.00 0.00 135 LYS A C 3
ATOM 3206 O O . LYS A 1 17 ? -1.768 9.835 1.785 1.00 0.00 135 LYS A O 3
ATOM 3225 N N . LEU A 1 18 ? -0.632 8.100 0.912 1.00 0.00 136 LEU A N 3
ATOM 3226 C CA . LEU A 1 18 ? -1.721 7.149 1.104 1.00 0.00 136 LEU A CA 3
ATOM 3227 C C . LEU A 1 18 ? -1.258 5.950 1.925 1.00 0.00 136 LEU A C 3
ATOM 3228 O O . LEU A 1 18 ? -0.068 5.636 1.970 1.00 0.00 136 LEU A O 3
ATOM 3244 N N . PHE A 1 19 ? -2.206 5.281 2.573 1.00 0.00 137 PHE A N 3
ATOM 3245 C CA . PHE A 1 19 ? -1.896 4.115 3.392 1.00 0.00 137 PHE A CA 3
ATOM 3246 C C . PHE A 1 19 ? -2.749 2.919 2.981 1.00 0.00 137 PHE A C 3
ATOM 3247 O O . PHE A 1 19 ? -3.967 2.920 3.158 1.00 0.00 137 PHE A O 3
ATOM 3264 N N . VAL A 1 20 ? -2.100 1.899 2.429 1.00 0.00 138 VAL A N 3
ATOM 3265 C CA . VAL A 1 20 ? -2.797 0.695 1.992 1.00 0.00 138 VAL A CA 3
ATOM 3266 C C . VAL A 1 20 ? -2.719 -0.400 3.050 1.00 0.00 138 VAL A C 3
ATOM 3267 O O . VAL A 1 20 ? -1.740 -0.496 3.788 1.00 0.00 138 VAL A O 3
ATOM 3280 N N . GLY A 1 21 ? -3.760 -1.224 3.118 1.00 0.00 139 GLY A N 3
ATOM 3281 C CA . GLY A 1 21 ? -3.790 -2.302 4.089 1.00 0.00 139 GLY A CA 3
ATOM 3282 C C . GLY A 1 21 ? -4.423 -3.564 3.535 1.00 0.00 139 GLY A C 3
ATOM 3283 O O . GLY A 1 21 ? -4.711 -3.649 2.342 1.00 0.00 139 GLY A O 3
ATOM 3287 N N . MET A 1 22 ? -4.638 -4.546 4.404 1.00 0.00 140 MET A N 3
ATOM 3288 C CA . MET A 1 22 ? -5.240 -5.810 3.994 1.00 0.00 140 MET A CA 3
ATOM 3289 C C . MET A 1 22 ? -4.463 -6.433 2.839 1.00 0.00 140 MET A C 3
ATOM 3290 O O . MET A 1 22 ? -5.050 -7.004 1.919 1.00 0.00 140 MET A O 3
ATOM 3304 N N . LEU A 1 23 ? -3.140 -6.320 2.892 1.00 0.00 141 LEU A N 3
ATOM 3305 C CA . LEU A 1 23 ? -2.282 -6.872 1.850 1.00 0.00 141 LEU A CA 3
ATOM 3306 C C . LEU A 1 23 ? -1.781 -8.260 2.236 1.00 0.00 141 LEU A C 3
ATOM 3307 O O . LEU A 1 23 ? -1.799 -8.633 3.408 1.00 0.00 141 LEU A O 3
ATOM 3323 N N . ASN A 1 24 ? -1.331 -9.019 1.242 1.00 0.00 142 ASN A N 3
ATOM 3324 C CA . ASN A 1 24 ? -0.823 -10.366 1.478 1.00 0.00 142 ASN A CA 3
ATOM 3325 C C . ASN A 1 24 ? 0.702 -10.377 1.489 1.00 0.00 142 ASN A C 3
ATOM 3326 O O . ASN A 1 24 ? 1.343 -9.330 1.394 1.00 0.00 142 ASN A O 3
ATOM 3337 N N . LYS A 1 25 ? 1.279 -11.568 1.606 1.00 0.00 143 LYS A N 3
ATOM 3338 C CA . LYS A 1 25 ? 2.729 -11.719 1.628 1.00 0.00 143 LYS A CA 3
ATOM 3339 C C . LYS A 1 25 ? 3.251 -12.161 0.265 1.00 0.00 143 LYS A C 3
ATOM 3340 O O . LYS A 1 25 ? 4.216 -12.919 0.176 1.00 0.00 143 LYS A O 3
ATOM 3359 N N . GLN A 1 26 ? 2.608 -11.681 -0.795 1.00 0.00 144 GLN A N 3
ATOM 3360 C CA . GLN A 1 26 ? 3.009 -12.027 -2.153 1.00 0.00 144 GLN A CA 3
ATOM 3361 C C . GLN A 1 26 ? 3.178 -10.774 -3.007 1.00 0.00 144 GLN A C 3
ATOM 3362 O O . GLN A 1 26 ? 3.999 -10.743 -3.922 1.00 0.00 144 GLN A O 3
ATOM 3376 N N . GLN A 1 27 ? 2.395 -9.745 -2.700 1.00 0.00 145 GLN A N 3
ATOM 3377 C CA . GLN A 1 27 ? 2.458 -8.491 -3.441 1.00 0.00 145 GLN A CA 3
ATOM 3378 C C . GLN A 1 27 ? 3.666 -7.665 -3.010 1.00 0.00 145 GLN A C 3
ATOM 3379 O O . GLN A 1 27 ? 4.060 -7.684 -1.844 1.00 0.00 145 GLN A O 3
ATOM 3393 N N . SER A 1 28 ? 4.250 -6.941 -3.960 1.00 0.00 146 SER A N 3
ATOM 3394 C CA . SER A 1 28 ? 5.416 -6.111 -3.680 1.00 0.00 146 SER A CA 3
ATOM 3395 C C . SER A 1 28 ? 5.125 -4.645 -3.984 1.00 0.00 146 SER A C 3
ATOM 3396 O O . SER A 1 28 ? 4.002 -4.284 -4.334 1.00 0.00 146 SER A O 3
ATOM 3404 N N . GLU A 1 29 ? 6.146 -3.804 -3.847 1.00 0.00 147 GLU A N 3
ATOM 3405 C CA . GLU A 1 29 ? 6.000 -2.377 -4.106 1.00 0.00 147 GLU A CA 3
ATOM 3406 C C . GLU A 1 29 ? 5.775 -2.114 -5.593 1.00 0.00 147 GLU A C 3
ATOM 3407 O O . GLU A 1 29 ? 5.087 -1.165 -5.968 1.00 0.00 147 GLU A O 3
ATOM 3419 N N . GLU A 1 30 ? 6.361 -2.961 -6.433 1.00 0.00 148 GLU A N 3
ATOM 3420 C CA . GLU A 1 30 ? 6.225 -2.819 -7.878 1.00 0.00 148 GLU A CA 3
ATOM 3421 C C . GLU A 1 30 ? 4.777 -3.028 -8.312 1.00 0.00 148 GLU A C 3
ATOM 3422 O O . GLU A 1 30 ? 4.224 -2.231 -9.070 1.00 0.00 148 GLU A O 3
ATOM 3434 N N . ASP A 1 31 ? 4.170 -4.104 -7.825 1.00 0.00 149 ASP A N 3
ATOM 3435 C CA . ASP A 1 31 ? 2.786 -4.419 -8.162 1.00 0.00 149 ASP A CA 3
ATOM 3436 C C . ASP A 1 31 ? 1.894 -3.194 -7.991 1.00 0.00 149 ASP A C 3
ATOM 3437 O O . ASP A 1 31 ? 1.387 -2.641 -8.968 1.00 0.00 149 ASP A O 3
ATOM 3446 N N . VAL A 1 32 ? 1.705 -2.774 -6.744 1.00 0.00 150 VAL A N 3
ATOM 3447 C CA . VAL A 1 32 ? 0.873 -1.614 -6.445 1.00 0.00 150 VAL A CA 3
ATOM 3448 C C . VAL A 1 32 ? 1.238 -0.432 -7.337 1.00 0.00 150 VAL A C 3
ATOM 3449 O O . VAL A 1 32 ? 0.380 0.141 -8.009 1.00 0.00 150 VAL A O 3
ATOM 3462 N N . LEU A 1 33 ? 2.517 -0.073 -7.338 1.00 0.00 151 LEU A N 3
ATOM 3463 C CA . LEU A 1 33 ? 2.997 1.042 -8.148 1.00 0.00 151 LEU A CA 3
ATOM 3464 C C . LEU A 1 33 ? 2.548 0.895 -9.598 1.00 0.00 151 LEU A C 3
ATOM 3465 O O . LEU A 1 33 ? 2.157 1.870 -10.239 1.00 0.00 151 LEU A O 3
ATOM 3481 N N . ARG A 1 34 ? 2.604 -0.331 -10.108 1.00 0.00 152 ARG A N 3
ATOM 3482 C CA . ARG A 1 34 ? 2.201 -0.606 -11.482 1.00 0.00 152 ARG A CA 3
ATOM 3483 C C . ARG A 1 34 ? 0.693 -0.449 -11.649 1.00 0.00 152 ARG A C 3
ATOM 3484 O O . ARG A 1 34 ? 0.220 0.067 -12.663 1.00 0.00 152 ARG A O 3
ATOM 3505 N N . LEU A 1 35 ? -0.057 -0.897 -10.648 1.00 0.00 153 LEU A N 3
ATOM 3506 C CA . LEU A 1 35 ? -1.513 -0.807 -10.683 1.00 0.00 153 LEU A CA 3
ATOM 3507 C C . LEU A 1 35 ? -1.986 0.562 -10.205 1.00 0.00 153 LEU A C 3
ATOM 3508 O O . LEU A 1 35 ? -3.157 0.912 -10.350 1.00 0.00 153 LEU A O 3
ATOM 3524 N N . PHE A 1 36 ? -1.066 1.334 -9.635 1.00 0.00 154 PHE A N 3
ATOM 3525 C CA . PHE A 1 36 ? -1.388 2.666 -9.136 1.00 0.00 154 PHE A CA 3
ATOM 3526 C C . PHE A 1 36 ? -0.990 3.737 -10.148 1.00 0.00 154 PHE A C 3
ATOM 3527 O O . PHE A 1 36 ? -1.676 4.747 -10.300 1.00 0.00 154 PHE A O 3
ATOM 3544 N N . GLN A 1 37 ? 0.124 3.508 -10.836 1.00 0.00 155 GLN A N 3
ATOM 3545 C CA . GLN A 1 37 ? 0.614 4.453 -11.832 1.00 0.00 155 GLN A CA 3
ATOM 3546 C C . GLN A 1 37 ? -0.512 4.901 -12.758 1.00 0.00 155 GLN A C 3
ATOM 3547 O O . GLN A 1 37 ? -0.687 6.088 -13.033 1.00 0.00 155 GLN A O 3
ATOM 3561 N N . PRO A 1 38 ? -1.294 3.930 -13.252 1.00 0.00 156 PRO A N 3
ATOM 3562 C CA . PRO A 1 38 ? -2.417 4.200 -14.154 1.00 0.00 156 PRO A CA 3
ATOM 3563 C C . PRO A 1 38 ? -3.310 5.327 -13.647 1.00 0.00 156 PRO A C 3
ATOM 3564 O O . PRO A 1 38 ? -4.105 5.891 -14.400 1.00 0.00 156 PRO A O 3
ATOM 3575 N N . PHE A 1 39 ? -3.175 5.652 -12.365 1.00 0.00 157 PHE A N 3
ATOM 3576 C CA . PHE A 1 39 ? -3.971 6.712 -11.757 1.00 0.00 157 PHE A CA 3
ATOM 3577 C C . PHE A 1 39 ? -3.169 8.007 -11.661 1.00 0.00 157 PHE A C 3
ATOM 3578 O O . PHE A 1 39 ? -3.714 9.100 -11.807 1.00 0.00 157 PHE A O 3
ATOM 3595 N N . GLY A 1 40 ? -1.869 7.874 -11.412 1.00 0.00 158 GLY A N 3
ATOM 3596 C CA . GLY A 1 40 ? -1.013 9.040 -11.299 1.00 0.00 158 GLY A CA 3
ATOM 3597 C C . GLY A 1 40 ? 0.458 8.676 -11.247 1.00 0.00 158 GLY A C 3
ATOM 3598 O O . GLY A 1 40 ? 0.811 7.520 -11.013 1.00 0.00 158 GLY A O 3
ATOM 3602 N N . VAL A 1 41 ? 1.319 9.665 -11.466 1.00 0.00 159 VAL A N 3
ATOM 3603 C CA . VAL A 1 41 ? 2.760 9.444 -11.443 1.00 0.00 159 VAL A CA 3
ATOM 3604 C C . VAL A 1 41 ? 3.272 9.305 -10.014 1.00 0.00 159 VAL A C 3
ATOM 3605 O O . VAL A 1 41 ? 3.622 10.295 -9.371 1.00 0.00 159 VAL A O 3
ATOM 3618 N N . ILE A 1 42 ? 3.313 8.071 -9.523 1.00 0.00 160 ILE A N 3
ATOM 3619 C CA . ILE A 1 42 ? 3.784 7.803 -8.170 1.00 0.00 160 ILE A CA 3
ATOM 3620 C C . ILE A 1 42 ? 5.222 8.276 -7.985 1.00 0.00 160 ILE A C 3
ATOM 3621 O O . ILE A 1 42 ? 6.088 8.002 -8.816 1.00 0.00 160 ILE A O 3
ATOM 3637 N N . ASP A 1 43 ? 5.469 8.985 -6.889 1.00 0.00 161 ASP A N 3
ATOM 3638 C CA . ASP A 1 43 ? 6.804 9.494 -6.593 1.00 0.00 161 ASP A CA 3
ATOM 3639 C C . ASP A 1 43 ? 7.643 8.436 -5.883 1.00 0.00 161 ASP A C 3
ATOM 3640 O O . ASP A 1 43 ? 8.737 8.095 -6.331 1.00 0.00 161 ASP A O 3
ATOM 3649 N N . GLU A 1 44 ? 7.123 7.922 -4.772 1.00 0.00 162 GLU A N 3
ATOM 3650 C CA . GLU A 1 44 ? 7.826 6.905 -4.000 1.00 0.00 162 GLU A CA 3
ATOM 3651 C C . GLU A 1 44 ? 6.841 5.941 -3.345 1.00 0.00 162 GLU A C 3
ATOM 3652 O O . GLU A 1 44 ? 5.765 6.344 -2.901 1.00 0.00 162 GLU A O 3
ATOM 3664 N N . CYS A 1 45 ? 7.216 4.668 -3.288 1.00 0.00 163 CYS A N 3
ATOM 3665 C CA . CYS A 1 45 ? 6.366 3.646 -2.688 1.00 0.00 163 CYS A CA 3
ATOM 3666 C C . CYS A 1 45 ? 7.171 2.748 -1.756 1.00 0.00 163 CYS A C 3
ATOM 3667 O O . CYS A 1 45 ? 8.226 2.233 -2.128 1.00 0.00 163 CYS A O 3
ATOM 3675 N N . THR A 1 46 ? 6.668 2.563 -0.539 1.00 0.00 164 THR A N 3
ATOM 3676 C CA . THR A 1 46 ? 7.341 1.729 0.448 1.00 0.00 164 THR A CA 3
ATOM 3677 C C . THR A 1 46 ? 6.341 0.878 1.223 1.00 0.00 164 THR A C 3
ATOM 3678 O O . THR A 1 46 ? 5.224 1.315 1.502 1.00 0.00 164 THR A O 3
ATOM 3689 N N . VAL A 1 47 ? 6.749 -0.339 1.569 1.00 0.00 165 VAL A N 3
ATOM 3690 C CA . VAL A 1 47 ? 5.889 -1.250 2.313 1.00 0.00 165 VAL A CA 3
ATOM 3691 C C . VAL A 1 47 ? 6.394 -1.442 3.739 1.00 0.00 165 VAL A C 3
ATOM 3692 O O . VAL A 1 47 ? 7.591 -1.325 4.006 1.00 0.00 165 VAL A O 3
ATOM 3705 N N . LEU A 1 48 ? 5.475 -1.736 4.652 1.00 0.00 166 LEU A N 3
ATOM 3706 C CA . LEU A 1 48 ? 5.827 -1.944 6.052 1.00 0.00 166 LEU A CA 3
ATOM 3707 C C . LEU A 1 48 ? 6.193 -3.402 6.311 1.00 0.00 166 LEU A C 3
ATOM 3708 O O . LEU A 1 48 ? 5.583 -4.314 5.751 1.00 0.00 166 LEU A O 3
ATOM 3724 N N . ARG A 1 49 ? 7.190 -3.615 7.163 1.00 0.00 167 ARG A N 3
ATOM 3725 C CA . ARG A 1 49 ? 7.636 -4.963 7.497 1.00 0.00 167 ARG A CA 3
ATOM 3726 C C . ARG A 1 49 ? 8.277 -4.996 8.881 1.00 0.00 167 ARG A C 3
ATOM 3727 O O . ARG A 1 49 ? 8.779 -3.984 9.368 1.00 0.00 167 ARG A O 3
ATOM 3748 N N . GLY A 1 50 ? 8.255 -6.168 9.509 1.00 0.00 168 GLY A N 3
ATOM 3749 C CA . GLY A 1 50 ? 8.837 -6.311 10.831 1.00 0.00 168 GLY A CA 3
ATOM 3750 C C . GLY A 1 50 ? 10.337 -6.522 10.785 1.00 0.00 168 GLY A C 3
ATOM 3751 O O . GLY A 1 50 ? 10.993 -6.251 9.779 1.00 0.00 168 GLY A O 3
ATOM 3755 N N . PRO A 1 51 ? 10.904 -7.014 11.896 1.00 0.00 169 PRO A N 3
ATOM 3756 C CA . PRO A 1 51 ? 12.343 -7.271 12.004 1.00 0.00 169 PRO A CA 3
ATOM 3757 C C . PRO A 1 51 ? 12.761 -8.546 11.280 1.00 0.00 169 PRO A C 3
ATOM 3758 O O . PRO A 1 51 ? 13.751 -8.560 10.548 1.00 0.00 169 PRO A O 3
ATOM 3769 N N . ASP A 1 52 ? 12.000 -9.615 11.489 1.00 0.00 170 ASP A N 3
ATOM 3770 C CA . ASP A 1 52 ? 12.290 -10.896 10.855 1.00 0.00 170 ASP A CA 3
ATOM 3771 C C . ASP A 1 52 ? 12.230 -10.776 9.335 1.00 0.00 170 ASP A C 3
ATOM 3772 O O . ASP A 1 52 ? 13.080 -11.312 8.625 1.00 0.00 170 ASP A O 3
ATOM 3781 N N . GLY A 1 53 ? 11.218 -10.068 8.842 1.00 0.00 171 GLY A N 3
ATOM 3782 C CA . GLY A 1 53 ? 11.064 -9.892 7.410 1.00 0.00 171 GLY A CA 3
ATOM 3783 C C . GLY A 1 53 ? 9.697 -10.320 6.916 1.00 0.00 171 GLY A C 3
ATOM 3784 O O . GLY A 1 53 ? 9.579 -10.956 5.869 1.00 0.00 171 GLY A O 3
ATOM 3788 N N . SER A 1 54 ? 8.661 -9.973 7.673 1.00 0.00 172 SER A N 3
ATOM 3789 C CA . SER A 1 54 ? 7.295 -10.331 7.309 1.00 0.00 172 SER A CA 3
ATOM 3790 C C . SER A 1 54 ? 6.497 -9.094 6.907 1.00 0.00 172 SER A C 3
ATOM 3791 O O . SER A 1 54 ? 6.711 -8.004 7.439 1.00 0.00 172 SER A O 3
ATOM 3799 N N . SER A 1 55 ? 5.578 -9.270 5.964 1.00 0.00 173 SER A N 3
ATOM 3800 C CA . SER A 1 55 ? 4.750 -8.168 5.487 1.00 0.00 173 SER A CA 3
ATOM 3801 C C . SER A 1 55 ? 3.601 -7.895 6.452 1.00 0.00 173 SER A C 3
ATOM 3802 O O . SER A 1 55 ? 2.816 -8.789 6.770 1.00 0.00 173 SER A O 3
ATOM 3810 N N . LYS A 1 56 ? 3.508 -6.653 6.915 1.00 0.00 174 LYS A N 3
ATOM 3811 C CA . LYS A 1 56 ? 2.454 -6.259 7.843 1.00 0.00 174 LYS A CA 3
ATOM 3812 C C . LYS A 1 56 ? 1.135 -6.043 7.108 1.00 0.00 174 LYS A C 3
ATOM 3813 O O . LYS A 1 56 ? 0.161 -5.567 7.689 1.00 0.00 174 LYS A O 3
ATOM 3832 N N . GLY A 1 57 ? 1.111 -6.398 5.827 1.00 0.00 175 GLY A N 3
ATOM 3833 C CA . GLY A 1 57 ? -0.095 -6.237 5.035 1.00 0.00 175 GLY A CA 3
ATOM 3834 C C . GLY A 1 57 ? -0.479 -4.782 4.855 1.00 0.00 175 GLY A C 3
ATOM 3835 O O . GLY A 1 57 ? -1.646 -4.466 4.615 1.00 0.00 175 GLY A O 3
ATOM 3839 N N . CYS A 1 58 ? 0.501 -3.894 4.972 1.00 0.00 176 CYS A N 3
ATOM 3840 C CA . CYS A 1 58 ? 0.259 -2.463 4.822 1.00 0.00 176 CYS A CA 3
ATOM 3841 C C . CYS A 1 58 ? 1.446 -1.777 4.155 1.00 0.00 176 CYS A C 3
ATOM 3842 O O . CYS A 1 58 ? 2.562 -2.296 4.166 1.00 0.00 176 CYS A O 3
ATOM 3850 N N . ALA A 1 59 ? 1.197 -0.609 3.572 1.00 0.00 177 ALA A N 3
ATOM 3851 C CA . ALA A 1 59 ? 2.245 0.148 2.899 1.00 0.00 177 ALA A CA 3
ATOM 3852 C C . ALA A 1 59 ? 1.821 1.596 2.677 1.00 0.00 177 ALA A C 3
ATOM 3853 O O . ALA A 1 59 ? 0.685 1.972 2.968 1.00 0.00 177 ALA A O 3
ATOM 3860 N N . PHE A 1 60 ? 2.740 2.404 2.161 1.00 0.00 178 PHE A N 3
ATOM 3861 C CA . PHE A 1 60 ? 2.461 3.812 1.902 1.00 0.00 178 PHE A CA 3
ATOM 3862 C C . PHE A 1 60 ? 2.751 4.165 0.446 1.00 0.00 178 PHE A C 3
ATOM 3863 O O . PHE A 1 60 ? 3.756 3.735 -0.121 1.00 0.00 178 PHE A O 3
ATOM 3880 N N . VAL A 1 61 ? 1.863 4.951 -0.155 1.00 0.00 179 VAL A N 3
ATOM 3881 C CA . VAL A 1 61 ? 2.023 5.362 -1.545 1.00 0.00 179 VAL A CA 3
ATOM 3882 C C . VAL A 1 61 ? 1.917 6.877 -1.684 1.00 0.00 179 VAL A C 3
ATOM 3883 O O . VAL A 1 61 ? 0.952 7.488 -1.225 1.00 0.00 179 VAL A O 3
ATOM 3896 N N . LYS A 1 62 ? 2.915 7.477 -2.323 1.00 0.00 180 LYS A N 3
ATOM 3897 C CA . LYS A 1 62 ? 2.935 8.921 -2.527 1.00 0.00 180 LYS A CA 3
ATOM 3898 C C . LYS A 1 62 ? 2.761 9.265 -4.003 1.00 0.00 180 LYS A C 3
ATOM 3899 O O . LYS A 1 62 ? 3.407 8.674 -4.868 1.00 0.00 180 LYS A O 3
ATOM 3918 N N . PHE A 1 63 ? 1.886 10.225 -4.282 1.00 0.00 181 PHE A N 3
ATOM 3919 C CA . PHE A 1 63 ? 1.627 10.648 -5.654 1.00 0.00 181 PHE A CA 3
ATOM 3920 C C . PHE A 1 63 ? 2.180 12.048 -5.904 1.00 0.00 181 PHE A C 3
ATOM 3921 O O . PHE A 1 63 ? 2.364 12.830 -4.972 1.00 0.00 181 PHE A O 3
ATOM 3938 N N . SER A 1 64 ? 2.442 12.356 -7.171 1.00 0.00 182 SER A N 3
ATOM 3939 C CA . SER A 1 64 ? 2.978 13.660 -7.545 1.00 0.00 182 SER A CA 3
ATOM 3940 C C . SER A 1 64 ? 2.063 14.781 -7.064 1.00 0.00 182 SER A C 3
ATOM 3941 O O . SER A 1 64 ? 2.516 15.892 -6.789 1.00 0.00 182 SER A O 3
ATOM 3949 N N . SER A 1 65 ? 0.772 14.482 -6.964 1.00 0.00 183 SER A N 3
ATOM 3950 C CA . SER A 1 65 ? -0.210 15.465 -6.520 1.00 0.00 183 SER A CA 3
ATOM 3951 C C . SER A 1 65 ? -1.253 14.819 -5.613 1.00 0.00 183 SER A C 3
ATOM 3952 O O . SER A 1 65 ? -1.228 13.610 -5.380 1.00 0.00 183 SER A O 3
ATOM 3960 N N . HIS A 1 66 ? -2.170 15.635 -5.103 1.00 0.00 184 HIS A N 3
ATOM 3961 C CA . HIS A 1 66 ? -3.224 15.145 -4.222 1.00 0.00 184 HIS A CA 3
ATOM 3962 C C . HIS A 1 66 ? -4.310 14.430 -5.019 1.00 0.00 184 HIS A C 3
ATOM 3963 O O . HIS A 1 66 ? -4.589 13.252 -4.792 1.00 0.00 184 HIS A O 3
ATOM 3977 N N . THR A 1 67 ? -4.922 15.149 -5.954 1.00 0.00 185 THR A N 3
ATOM 3978 C CA . THR A 1 67 ? -5.979 14.584 -6.784 1.00 0.00 185 THR A CA 3
ATOM 3979 C C . THR A 1 67 ? -5.659 13.147 -7.179 1.00 0.00 185 THR A C 3
ATOM 3980 O O . THR A 1 67 ? -6.457 12.239 -6.951 1.00 0.00 185 THR A O 3
ATOM 3991 N N . GLU A 1 68 ? -4.486 12.949 -7.772 1.00 0.00 186 GLU A N 3
ATOM 3992 C CA . GLU A 1 68 ? -4.061 11.621 -8.199 1.00 0.00 186 GLU A CA 3
ATOM 3993 C C . GLU A 1 68 ? -4.342 10.585 -7.114 1.00 0.00 186 GLU A C 3
ATOM 3994 O O . GLU A 1 68 ? -4.930 9.537 -7.379 1.00 0.00 186 GLU A O 3
ATOM 4006 N N . ALA A 1 69 ? -3.917 10.887 -5.892 1.00 0.00 187 ALA A N 3
ATOM 4007 C CA . ALA A 1 69 ? -4.123 9.984 -4.767 1.00 0.00 187 ALA A CA 3
ATOM 4008 C C . ALA A 1 69 ? -5.609 9.740 -4.524 1.00 0.00 187 ALA A C 3
ATOM 4009 O O . ALA A 1 69 ? -6.069 8.599 -4.535 1.00 0.00 187 ALA A O 3
ATOM 4016 N N . GLN A 1 70 ? -6.352 10.820 -4.303 1.00 0.00 188 GLN A N 3
ATOM 4017 C CA . GLN A 1 70 ? -7.786 10.722 -4.056 1.00 0.00 188 GLN A CA 3
ATOM 4018 C C . GLN A 1 70 ? -8.419 9.651 -4.938 1.00 0.00 188 GLN A C 3
ATOM 4019 O O . GLN A 1 70 ? -9.215 8.838 -4.470 1.00 0.00 188 GLN A O 3
ATOM 4033 N N . ALA A 1 71 ? -8.060 9.657 -6.218 1.00 0.00 189 ALA A N 3
ATOM 4034 C CA . ALA A 1 71 ? -8.591 8.685 -7.165 1.00 0.00 189 ALA A CA 3
ATOM 4035 C C . ALA A 1 71 ? -8.130 7.273 -6.820 1.00 0.00 189 ALA A C 3
ATOM 4036 O O . ALA A 1 71 ? -8.945 6.400 -6.524 1.00 0.00 189 ALA A O 3
ATOM 4043 N N . ALA A 1 72 ? -6.820 7.057 -6.860 1.00 0.00 190 ALA A N 3
ATOM 4044 C CA . ALA A 1 72 ? -6.251 5.751 -6.550 1.00 0.00 190 ALA A CA 3
ATOM 4045 C C . ALA A 1 72 ? -6.954 5.116 -5.355 1.00 0.00 190 ALA A C 3
ATOM 4046 O O . ALA A 1 72 ? -7.004 3.892 -5.231 1.00 0.00 190 ALA A O 3
ATOM 4053 N N . ILE A 1 73 ? -7.494 5.955 -4.478 1.00 0.00 191 ILE A N 3
ATOM 4054 C CA . ILE A 1 73 ? -8.194 5.475 -3.293 1.00 0.00 191 ILE A CA 3
ATOM 4055 C C . ILE A 1 73 ? -9.587 4.965 -3.647 1.00 0.00 191 ILE A C 3
ATOM 4056 O O . ILE A 1 73 ? -9.880 3.777 -3.505 1.00 0.00 191 ILE A O 3
ATOM 4072 N N . HIS A 1 74 ? -10.443 5.871 -4.109 1.00 0.00 192 HIS A N 3
ATOM 4073 C CA . HIS A 1 74 ? -11.806 5.513 -4.486 1.00 0.00 192 HIS A CA 3
ATOM 4074 C C . HIS A 1 74 ? -11.808 4.559 -5.677 1.00 0.00 192 HIS A C 3
ATOM 4075 O O . HIS A 1 74 ? -12.850 4.028 -6.057 1.00 0.00 192 HIS A O 3
ATOM 4089 N N . ALA A 1 75 ? -10.633 4.349 -6.262 1.00 0.00 193 ALA A N 3
ATOM 4090 C CA . ALA A 1 75 ? -10.499 3.459 -7.409 1.00 0.00 193 ALA A CA 3
ATOM 4091 C C . ALA A 1 75 ? -9.986 2.088 -6.983 1.00 0.00 193 ALA A C 3
ATOM 4092 O O . ALA A 1 75 ? -10.219 1.087 -7.662 1.00 0.00 193 ALA A O 3
ATOM 4099 N N . LEU A 1 76 ? -9.285 2.048 -5.855 1.00 0.00 194 LEU A N 3
ATOM 4100 C CA . LEU A 1 76 ? -8.737 0.798 -5.338 1.00 0.00 194 LEU A CA 3
ATOM 4101 C C . LEU A 1 76 ? -9.046 0.642 -3.853 1.00 0.00 194 LEU A C 3
ATOM 4102 O O . LEU A 1 76 ? -8.313 -0.026 -3.122 1.00 0.00 194 LEU A O 3
ATOM 4118 N N . HIS A 1 77 ? -10.138 1.259 -3.412 1.00 0.00 195 HIS A N 3
ATOM 4119 C CA . HIS A 1 77 ? -10.546 1.185 -2.014 1.00 0.00 195 HIS A CA 3
ATOM 4120 C C . HIS A 1 77 ? -11.530 0.040 -1.794 1.00 0.00 195 HIS A C 3
ATOM 4121 O O . HIS A 1 77 ? -12.585 -0.014 -2.424 1.00 0.00 195 HIS A O 3
ATOM 4135 N N . GLY A 1 78 ? -11.175 -0.875 -0.897 1.00 0.00 196 GLY A N 3
ATOM 4136 C CA . GLY A 1 78 ? -12.036 -2.007 -0.611 1.00 0.00 196 GLY A CA 3
ATOM 4137 C C . GLY A 1 78 ? -12.751 -2.518 -1.847 1.00 0.00 196 GLY A C 3
ATOM 4138 O O . GLY A 1 78 ? -13.869 -3.026 -1.760 1.00 0.00 196 GLY A O 3
ATOM 4142 N N . SER A 1 79 ? -12.106 -2.381 -3.001 1.00 0.00 197 SER A N 3
ATOM 4143 C CA . SER A 1 79 ? -12.690 -2.828 -4.260 1.00 0.00 197 SER A CA 3
ATOM 4144 C C . SER A 1 79 ? -12.135 -4.190 -4.664 1.00 0.00 197 SER A C 3
ATOM 4145 O O . SER A 1 79 ? -12.854 -5.029 -5.206 1.00 0.00 197 SER A O 3
ATOM 4153 N N . GLN A 1 80 ? -10.851 -4.402 -4.395 1.00 0.00 198 GLN A N 3
ATOM 4154 C CA . GLN A 1 80 ? -10.198 -5.662 -4.731 1.00 0.00 198 GLN A CA 3
ATOM 4155 C C . GLN A 1 80 ? -10.083 -6.559 -3.503 1.00 0.00 198 GLN A C 3
ATOM 4156 O O . GLN A 1 80 ? -10.254 -6.106 -2.371 1.00 0.00 198 GLN A O 3
ATOM 4170 N N . THR A 1 81 ? -9.793 -7.836 -3.734 1.00 0.00 199 THR A N 3
ATOM 4171 C CA . THR A 1 81 ? -9.656 -8.798 -2.647 1.00 0.00 199 THR A CA 3
ATOM 4172 C C . THR A 1 81 ? -8.424 -9.674 -2.840 1.00 0.00 199 THR A C 3
ATOM 4173 O O . THR A 1 81 ? -8.510 -10.768 -3.397 1.00 0.00 199 THR A O 3
ATOM 4184 N N . MET A 1 82 ? -7.278 -9.186 -2.377 1.00 0.00 200 MET A N 3
ATOM 4185 C CA . MET A 1 82 ? -6.028 -9.928 -2.497 1.00 0.00 200 MET A CA 3
ATOM 4186 C C . MET A 1 82 ? -6.225 -11.391 -2.115 1.00 0.00 200 MET A C 3
ATOM 4187 O O . MET A 1 82 ? -6.932 -11.719 -1.162 1.00 0.00 200 MET A O 3
ATOM 4201 N N . PRO A 1 83 ? -5.585 -12.293 -2.874 1.00 0.00 201 PRO A N 3
ATOM 4202 C CA . PRO A 1 83 ? -5.675 -13.736 -2.634 1.00 0.00 201 PRO A CA 3
ATOM 4203 C C . PRO A 1 83 ? -5.448 -14.095 -1.169 1.00 0.00 201 PRO A C 3
ATOM 4204 O O . PRO A 1 83 ? -4.555 -13.555 -0.519 1.00 0.00 201 PRO A O 3
ATOM 4215 N N . GLY A 1 84 ? -6.264 -15.011 -0.656 1.00 0.00 202 GLY A N 3
ATOM 4216 C CA . GLY A 1 84 ? -6.135 -15.426 0.729 1.00 0.00 202 GLY A CA 3
ATOM 4217 C C . GLY A 1 84 ? -6.997 -14.601 1.664 1.00 0.00 202 GLY A C 3
ATOM 4218 O O . GLY A 1 84 ? -7.712 -15.148 2.504 1.00 0.00 202 GLY A O 3
ATOM 4222 N N . ALA A 1 85 ? -6.929 -13.282 1.520 1.00 0.00 203 ALA A N 3
ATOM 4223 C CA . ALA A 1 85 ? -7.709 -12.381 2.359 1.00 0.00 203 ALA A CA 3
ATOM 4224 C C . ALA A 1 85 ? -9.169 -12.349 1.920 1.00 0.00 203 ALA A C 3
ATOM 4225 O O . ALA A 1 85 ? -9.468 -12.199 0.735 1.00 0.00 203 ALA A O 3
ATOM 4232 N N . SER A 1 86 ? -10.075 -12.492 2.883 1.00 0.00 204 SER A N 3
ATOM 4233 C CA . SER A 1 86 ? -11.504 -12.484 2.595 1.00 0.00 204 SER A CA 3
ATOM 4234 C C . SER A 1 86 ? -12.048 -11.059 2.583 1.00 0.00 204 SER A C 3
ATOM 4235 O O . SER A 1 86 ? -13.203 -10.827 2.226 1.00 0.00 204 SER A O 3
ATOM 4243 N N . SER A 1 87 ? -11.207 -10.108 2.975 1.00 0.00 205 SER A N 3
ATOM 4244 C CA . SER A 1 87 ? -11.603 -8.705 3.013 1.00 0.00 205 SER A CA 3
ATOM 4245 C C . SER A 1 87 ? -11.094 -7.963 1.781 1.00 0.00 205 SER A C 3
ATOM 4246 O O . SER A 1 87 ? -10.313 -8.502 0.997 1.00 0.00 205 SER A O 3
ATOM 4254 N N . SER A 1 88 ? -11.542 -6.722 1.619 1.00 0.00 206 SER A N 3
ATOM 4255 C CA . SER A 1 88 ? -11.136 -5.906 0.481 1.00 0.00 206 SER A CA 3
ATOM 4256 C C . SER A 1 88 ? -10.038 -4.925 0.880 1.00 0.00 206 SER A C 3
ATOM 4257 O O . SER A 1 88 ? -10.041 -4.388 1.989 1.00 0.00 206 SER A O 3
ATOM 4265 N N . LEU A 1 89 ? -9.098 -4.696 -0.031 1.00 0.00 207 LEU A N 3
ATOM 4266 C CA . LEU A 1 89 ? -7.992 -3.780 0.224 1.00 0.00 207 LEU A CA 3
ATOM 4267 C C . LEU A 1 89 ? -8.472 -2.543 0.978 1.00 0.00 207 LEU A C 3
ATOM 4268 O O . LEU A 1 89 ? -9.627 -2.136 0.852 1.00 0.00 207 LEU A O 3
ATOM 4284 N N . VAL A 1 90 ? -7.577 -1.948 1.760 1.00 0.00 208 VAL A N 3
ATOM 4285 C CA . VAL A 1 90 ? -7.907 -0.756 2.531 1.00 0.00 208 VAL A CA 3
ATOM 4286 C C . VAL A 1 90 ? -6.976 0.400 2.183 1.00 0.00 208 VAL A C 3
ATOM 4287 O O . VAL A 1 90 ? -5.822 0.432 2.610 1.00 0.00 208 VAL A O 3
ATOM 4300 N N . VAL A 1 91 ? -7.486 1.349 1.404 1.00 0.00 209 VAL A N 3
ATOM 4301 C CA . VAL A 1 91 ? -6.700 2.508 0.999 1.00 0.00 209 VAL A CA 3
ATOM 4302 C C . VAL A 1 91 ? -7.253 3.789 1.615 1.00 0.00 209 VAL A C 3
ATOM 4303 O O . VAL A 1 91 ? -8.411 4.146 1.398 1.00 0.00 209 VAL A O 3
ATOM 4316 N N . LYS A 1 92 ? -6.417 4.478 2.384 1.00 0.00 210 LYS A N 3
ATOM 4317 C CA . LYS A 1 92 ? -6.819 5.721 3.031 1.00 0.00 210 LYS A CA 3
ATOM 4318 C C . LYS A 1 92 ? -5.604 6.582 3.359 1.00 0.00 210 LYS A C 3
ATOM 4319 O O . LYS A 1 92 ? -4.504 6.068 3.565 1.00 0.00 210 LYS A O 3
ATOM 4338 N N . PHE A 1 93 ? -5.810 7.894 3.407 1.00 0.00 211 PHE A N 3
ATOM 4339 C CA . PHE A 1 93 ? -4.730 8.826 3.711 1.00 0.00 211 PHE A CA 3
ATOM 4340 C C . PHE A 1 93 ? -4.001 8.417 4.987 1.00 0.00 211 PHE A C 3
ATOM 4341 O O . PHE A 1 93 ? -4.623 8.002 5.964 1.00 0.00 211 PHE A O 3
ATOM 4358 N N . ALA A 1 94 ? -2.677 8.537 4.969 1.00 0.00 212 ALA A N 3
ATOM 4359 C CA . ALA A 1 94 ? -1.863 8.181 6.124 1.00 0.00 212 ALA A CA 3
ATOM 4360 C C . ALA A 1 94 ? -2.101 9.145 7.282 1.00 0.00 212 ALA A C 3
ATOM 4361 O O . ALA A 1 94 ? -2.214 8.728 8.435 1.00 0.00 212 ALA A O 3
ATOM 4368 N N . ASP A 1 95 ? -2.176 10.433 6.967 1.00 0.00 213 ASP A N 3
ATOM 4369 C CA . ASP A 1 95 ? -2.402 11.456 7.982 1.00 0.00 213 ASP A CA 3
ATOM 4370 C C . ASP A 1 95 ? -3.002 12.714 7.362 1.00 0.00 213 ASP A C 3
ATOM 4371 O O . ASP A 1 95 ? -2.962 12.899 6.145 1.00 0.00 213 ASP A O 3
ATOM 4380 N N . THR A 1 96 ? -3.560 13.576 8.206 1.00 0.00 214 THR A N 3
ATOM 4381 C CA . THR A 1 96 ? -4.171 14.814 7.741 1.00 0.00 214 THR A CA 3
ATOM 4382 C C . THR A 1 96 ? -4.354 15.802 8.888 1.00 0.00 214 THR A C 3
ATOM 4383 O O . THR A 1 96 ? -4.178 15.451 10.055 1.00 0.00 214 THR A O 3
ATOM 4394 N N . ASP A 1 97 ? -4.707 17.037 8.549 1.00 0.00 215 ASP A N 3
ATOM 4395 C CA . ASP A 1 97 ? -4.916 18.075 9.552 1.00 0.00 215 ASP A CA 3
ATOM 4396 C C . ASP A 1 97 ? -6.315 18.671 9.434 1.00 0.00 215 ASP A C 3
ATOM 4397 O O . ASP A 1 97 ? -6.497 19.747 8.865 1.00 0.00 215 ASP A O 3
ATOM 4406 N N . LYS A 1 98 ? -7.301 17.963 9.975 1.00 0.00 216 LYS A N 3
ATOM 4407 C CA . LYS A 1 98 ? -8.685 18.421 9.931 1.00 0.00 216 LYS A CA 3
ATOM 4408 C C . LYS A 1 98 ? -8.821 19.802 10.564 1.00 0.00 216 LYS A C 3
ATOM 4409 O O . LYS A 1 98 ? -8.384 20.023 11.693 1.00 0.00 216 LYS A O 3
ATOM 4428 N N . GLU A 1 99 ? -9.431 20.727 9.829 1.00 0.00 217 GLU A N 3
ATOM 4429 C CA . GLU A 1 99 ? -9.625 22.086 10.320 1.00 0.00 217 GLU A CA 3
ATOM 4430 C C . GLU A 1 99 ? -11.097 22.351 10.624 1.00 0.00 217 GLU A C 3
ATOM 4431 O O . GLU A 1 99 ? -11.934 22.368 9.721 1.00 0.00 217 GLU A O 3
ATOM 4443 N N . SER A 1 100 ? -11.404 22.556 11.900 1.00 0.00 218 SER A N 3
ATOM 4444 C CA . SER A 1 100 ? -12.775 22.815 12.324 1.00 0.00 218 SER A CA 3
ATOM 4445 C C . SER A 1 100 ? -12.878 24.159 13.039 1.00 0.00 218 SER A C 3
ATOM 4446 O O . SER A 1 100 ? -11.899 24.657 13.592 1.00 0.00 218 SER A O 3
ATOM 4454 N N . GLY A 1 101 ? -14.073 24.741 13.021 1.00 0.00 219 GLY A N 3
ATOM 4455 C CA . GLY A 1 101 ? -14.284 26.022 13.670 1.00 0.00 219 GLY A CA 3
ATOM 4456 C C . GLY A 1 101 ? -15.588 26.674 13.257 1.00 0.00 219 GLY A C 3
ATOM 4457 O O . GLY A 1 101 ? -15.610 27.632 12.483 1.00 0.00 219 GLY A O 3
ATOM 4461 N N . PRO A 1 102 ? -16.707 26.150 13.778 1.00 0.00 220 PRO A N 3
ATOM 4462 C CA . PRO A 1 102 ? -18.043 26.671 13.472 1.00 0.00 220 PRO A CA 3
ATOM 4463 C C . PRO A 1 102 ? -18.102 28.193 13.544 1.00 0.00 220 PRO A C 3
ATOM 4464 O O . PRO A 1 102 ? -18.654 28.845 12.658 1.00 0.00 220 PRO A O 3
ATOM 4475 N N . SER A 1 103 ? -17.529 28.753 14.605 1.00 0.00 221 SER A N 3
ATOM 4476 C CA . SER A 1 103 ? -17.519 30.199 14.794 1.00 0.00 221 SER A CA 3
ATOM 4477 C C . SER A 1 103 ? -16.164 30.670 15.313 1.00 0.00 221 SER A C 3
ATOM 4478 O O . SER A 1 103 ? -15.386 29.883 15.852 1.00 0.00 221 SER A O 3
ATOM 4486 N N . SER A 1 104 ? -15.890 31.960 15.147 1.00 0.00 222 SER A N 3
ATOM 4487 C CA . SER A 1 104 ? -14.628 32.537 15.595 1.00 0.00 222 SER A CA 3
ATOM 4488 C C . SER A 1 104 ? -14.850 33.908 16.226 1.00 0.00 222 SER A C 3
ATOM 4489 O O . SER A 1 104 ? -15.316 34.838 15.569 1.00 0.00 222 SER A O 3
ATOM 4497 N N . GLY A 1 105 ? -14.514 34.025 17.507 1.00 0.00 223 GLY A N 3
ATOM 4498 C CA . GLY A 1 105 ? -14.684 35.285 18.207 1.00 0.00 223 GLY A CA 3
ATOM 4499 C C . GLY A 1 105 ? -15.115 35.094 19.648 1.00 0.00 223 GLY A C 3
ATOM 4500 O O . GLY A 1 105 ? -15.205 36.057 20.408 1.00 0.00 223 GLY A O 3
ATOM 4504 N N . GLY A 1 1 ? -19.276 11.227 9.025 1.00 0.00 119 GLY A N 4
ATOM 4505 C CA . GLY A 1 1 ? -20.703 11.491 8.999 1.00 0.00 119 GLY A CA 4
ATOM 4506 C C . GLY A 1 1 ? -21.018 12.974 9.025 1.00 0.00 119 GLY A C 4
ATOM 4507 O O . GLY A 1 1 ? -21.058 13.626 7.982 1.00 0.00 119 GLY A O 4
ATOM 4511 N N . SER A 1 2 ? -21.246 13.508 10.221 1.00 0.00 120 SER A N 4
ATOM 4512 C CA . SER A 1 2 ? -21.566 14.922 10.378 1.00 0.00 120 SER A CA 4
ATOM 4513 C C . SER A 1 2 ? -20.305 15.777 10.291 1.00 0.00 120 SER A C 4
ATOM 4514 O O . SER A 1 2 ? -19.254 15.408 10.816 1.00 0.00 120 SER A O 4
ATOM 4522 N N . SER A 1 3 ? -20.419 16.921 9.625 1.00 0.00 121 SER A N 4
ATOM 4523 C CA . SER A 1 3 ? -19.288 17.828 9.464 1.00 0.00 121 SER A CA 4
ATOM 4524 C C . SER A 1 3 ? -18.846 18.389 10.813 1.00 0.00 121 SER A C 4
ATOM 4525 O O . SER A 1 3 ? -19.586 19.128 11.462 1.00 0.00 121 SER A O 4
ATOM 4533 N N . GLY A 1 4 ? -17.634 18.032 11.227 1.00 0.00 122 GLY A N 4
ATOM 4534 C CA . GLY A 1 4 ? -17.114 18.508 12.496 1.00 0.00 122 GLY A CA 4
ATOM 4535 C C . GLY A 1 4 ? -15.880 19.372 12.328 1.00 0.00 122 GLY A C 4
ATOM 4536 O O . GLY A 1 4 ? -15.757 20.108 11.350 1.00 0.00 122 GLY A O 4
ATOM 4540 N N . SER A 1 5 ? -14.963 19.283 13.287 1.00 0.00 123 SER A N 4
ATOM 4541 C CA . SER A 1 5 ? -13.735 20.067 13.245 1.00 0.00 123 SER A CA 4
ATOM 4542 C C . SER A 1 5 ? -12.690 19.393 12.360 1.00 0.00 123 SER A C 4
ATOM 4543 O O . SER A 1 5 ? -12.496 18.179 12.425 1.00 0.00 123 SER A O 4
ATOM 4551 N N . SER A 1 6 ? -12.021 20.190 11.533 1.00 0.00 124 SER A N 4
ATOM 4552 C CA . SER A 1 6 ? -10.999 19.671 10.631 1.00 0.00 124 SER A CA 4
ATOM 4553 C C . SER A 1 6 ? -9.602 19.982 11.158 1.00 0.00 124 SER A C 4
ATOM 4554 O O . SER A 1 6 ? -8.767 19.090 11.300 1.00 0.00 124 SER A O 4
ATOM 4562 N N . GLY A 1 7 ? -9.354 21.257 11.445 1.00 0.00 125 GLY A N 4
ATOM 4563 C CA . GLY A 1 7 ? -8.057 21.665 11.952 1.00 0.00 125 GLY A CA 4
ATOM 4564 C C . GLY A 1 7 ? -7.896 23.172 11.987 1.00 0.00 125 GLY A C 4
ATOM 4565 O O . GLY A 1 7 ? -8.400 23.877 11.113 1.00 0.00 125 GLY A O 4
ATOM 4569 N N . SER A 1 8 ? -7.193 23.667 13.000 1.00 0.00 126 SER A N 4
ATOM 4570 C CA . SER A 1 8 ? -6.971 25.100 13.149 1.00 0.00 126 SER A CA 4
ATOM 4571 C C . SER A 1 8 ? -6.480 25.712 11.840 1.00 0.00 126 SER A C 4
ATOM 4572 O O . SER A 1 8 ? -7.095 26.633 11.304 1.00 0.00 126 SER A O 4
ATOM 4580 N N . GLU A 1 9 ? -5.366 25.193 11.332 1.00 0.00 127 GLU A N 4
ATOM 4581 C CA . GLU A 1 9 ? -4.792 25.689 10.087 1.00 0.00 127 GLU A CA 4
ATOM 4582 C C . GLU A 1 9 ? -4.086 24.568 9.330 1.00 0.00 127 GLU A C 4
ATOM 4583 O O . GLU A 1 9 ? -3.605 23.606 9.929 1.00 0.00 127 GLU A O 4
ATOM 4595 N N . SER A 1 10 ? -4.029 24.700 8.008 1.00 0.00 128 SER A N 4
ATOM 4596 C CA . SER A 1 10 ? -3.387 23.697 7.167 1.00 0.00 128 SER A CA 4
ATOM 4597 C C . SER A 1 10 ? -2.243 24.311 6.365 1.00 0.00 128 SER A C 4
ATOM 4598 O O . SER A 1 10 ? -2.111 24.068 5.166 1.00 0.00 128 SER A O 4
ATOM 4606 N N . ARG A 1 11 ? -1.420 25.109 7.037 1.00 0.00 129 ARG A N 4
ATOM 4607 C CA . ARG A 1 11 ? -0.288 25.760 6.389 1.00 0.00 129 ARG A CA 4
ATOM 4608 C C . ARG A 1 11 ? 1.031 25.163 6.869 1.00 0.00 129 ARG A C 4
ATOM 4609 O O . ARG A 1 11 ? 1.384 25.273 8.043 1.00 0.00 129 ARG A O 4
ATOM 4630 N N . GLY A 1 12 ? 1.757 24.529 5.952 1.00 0.00 130 GLY A N 4
ATOM 4631 C CA . GLY A 1 12 ? 3.029 23.924 6.302 1.00 0.00 130 GLY A CA 4
ATOM 4632 C C . GLY A 1 12 ? 3.501 22.927 5.262 1.00 0.00 130 GLY A C 4
ATOM 4633 O O . GLY A 1 12 ? 4.283 23.267 4.375 1.00 0.00 130 GLY A O 4
ATOM 4637 N N . GLY A 1 13 ? 3.026 21.689 5.372 1.00 0.00 131 GLY A N 4
ATOM 4638 C CA . GLY A 1 13 ? 3.417 20.658 4.429 1.00 0.00 131 GLY A CA 4
ATOM 4639 C C . GLY A 1 13 ? 2.265 19.747 4.055 1.00 0.00 131 GLY A C 4
ATOM 4640 O O . GLY A 1 13 ? 1.996 18.762 4.742 1.00 0.00 131 GLY A O 4
ATOM 4644 N N . ARG A 1 14 ? 1.581 20.077 2.964 1.00 0.00 132 ARG A N 4
ATOM 4645 C CA . ARG A 1 14 ? 0.449 19.283 2.502 1.00 0.00 132 ARG A CA 4
ATOM 4646 C C . ARG A 1 14 ? 0.787 17.795 2.519 1.00 0.00 132 ARG A C 4
ATOM 4647 O O . ARG A 1 14 ? 1.829 17.378 2.014 1.00 0.00 132 ARG A O 4
ATOM 4668 N N . ASP A 1 15 ? -0.102 16.999 3.104 1.00 0.00 133 ASP A N 4
ATOM 4669 C CA . ASP A 1 15 ? 0.101 15.557 3.186 1.00 0.00 133 ASP A CA 4
ATOM 4670 C C . ASP A 1 15 ? -0.299 14.876 1.881 1.00 0.00 133 ASP A C 4
ATOM 4671 O O . ASP A 1 15 ? -1.456 14.942 1.465 1.00 0.00 133 ASP A O 4
ATOM 4680 N N . ARG A 1 16 ? 0.665 14.225 1.240 1.00 0.00 134 ARG A N 4
ATOM 4681 C CA . ARG A 1 16 ? 0.414 13.534 -0.019 1.00 0.00 134 ARG A CA 4
ATOM 4682 C C . ARG A 1 16 ? 0.830 12.069 0.072 1.00 0.00 134 ARG A C 4
ATOM 4683 O O . ARG A 1 16 ? 1.434 11.524 -0.853 1.00 0.00 134 ARG A O 4
ATOM 4704 N N . LYS A 1 17 ? 0.504 11.435 1.194 1.00 0.00 135 LYS A N 4
ATOM 4705 C CA . LYS A 1 17 ? 0.843 10.033 1.407 1.00 0.00 135 LYS A CA 4
ATOM 4706 C C . LYS A 1 17 ? -0.417 9.188 1.571 1.00 0.00 135 LYS A C 4
ATOM 4707 O O . LYS A 1 17 ? -1.374 9.603 2.225 1.00 0.00 135 LYS A O 4
ATOM 4726 N N . LEU A 1 18 ? -0.409 8.001 0.974 1.00 0.00 136 LEU A N 4
ATOM 4727 C CA . LEU A 1 18 ? -1.550 7.097 1.056 1.00 0.00 136 LEU A CA 4
ATOM 4728 C C . LEU A 1 18 ? -1.204 5.854 1.870 1.00 0.00 136 LEU A C 4
ATOM 4729 O O . LEU A 1 18 ? -0.109 5.304 1.748 1.00 0.00 136 LEU A O 4
ATOM 4745 N N . PHE A 1 19 ? -2.145 5.416 2.700 1.00 0.00 137 PHE A N 4
ATOM 4746 C CA . PHE A 1 19 ? -1.940 4.237 3.534 1.00 0.00 137 PHE A CA 4
ATOM 4747 C C . PHE A 1 19 ? -2.794 3.071 3.047 1.00 0.00 137 PHE A C 4
ATOM 4748 O O . PHE A 1 19 ? -4.024 3.134 3.073 1.00 0.00 137 PHE A O 4
ATOM 4765 N N . VAL A 1 20 ? -2.134 2.007 2.601 1.00 0.00 138 VAL A N 4
ATOM 4766 C CA . VAL A 1 20 ? -2.832 0.825 2.108 1.00 0.00 138 VAL A CA 4
ATOM 4767 C C . VAL A 1 20 ? -2.809 -0.297 3.140 1.00 0.00 138 VAL A C 4
ATOM 4768 O O . VAL A 1 20 ? -1.843 -0.448 3.887 1.00 0.00 138 VAL A O 4
ATOM 4781 N N . GLY A 1 21 ? -3.881 -1.083 3.175 1.00 0.00 139 GLY A N 4
ATOM 4782 C CA . GLY A 1 21 ? -3.964 -2.182 4.119 1.00 0.00 139 GLY A CA 4
ATOM 4783 C C . GLY A 1 21 ? -4.588 -3.423 3.511 1.00 0.00 139 GLY A C 4
ATOM 4784 O O . GLY A 1 21 ? -4.963 -3.426 2.339 1.00 0.00 139 GLY A O 4
ATOM 4788 N N . MET A 1 22 ? -4.699 -4.479 4.309 1.00 0.00 140 MET A N 4
ATOM 4789 C CA . MET A 1 22 ? -5.283 -5.731 3.842 1.00 0.00 140 MET A CA 4
ATOM 4790 C C . MET A 1 22 ? -4.530 -6.262 2.626 1.00 0.00 140 MET A C 4
ATOM 4791 O O . MET A 1 22 ? -5.137 -6.631 1.620 1.00 0.00 140 MET A O 4
ATOM 4805 N N . LEU A 1 23 ? -3.205 -6.296 2.725 1.00 0.00 141 LEU A N 4
ATOM 4806 C CA . LEU A 1 23 ? -2.369 -6.781 1.633 1.00 0.00 141 LEU A CA 4
ATOM 4807 C C . LEU A 1 23 ? -1.761 -8.138 1.973 1.00 0.00 141 LEU A C 4
ATOM 4808 O O . LEU A 1 23 ? -1.724 -8.538 3.136 1.00 0.00 141 LEU A O 4
ATOM 4824 N N . ASN A 1 24 ? -1.283 -8.840 0.951 1.00 0.00 142 ASN A N 4
ATOM 4825 C CA . ASN A 1 24 ? -0.674 -10.152 1.143 1.00 0.00 142 ASN A CA 4
ATOM 4826 C C . ASN A 1 24 ? 0.846 -10.065 1.048 1.00 0.00 142 ASN A C 4
ATOM 4827 O O . ASN A 1 24 ? 1.399 -9.023 0.695 1.00 0.00 142 ASN A O 4
ATOM 4838 N N . LYS A 1 25 ? 1.517 -11.167 1.366 1.00 0.00 143 LYS A N 4
ATOM 4839 C CA . LYS A 1 25 ? 2.973 -11.218 1.316 1.00 0.00 143 LYS A CA 4
ATOM 4840 C C . LYS A 1 25 ? 3.456 -11.634 -0.070 1.00 0.00 143 LYS A C 4
ATOM 4841 O O . LYS A 1 25 ? 4.612 -12.018 -0.244 1.00 0.00 143 LYS A O 4
ATOM 4860 N N . GLN A 1 26 ? 2.563 -11.554 -1.051 1.00 0.00 144 GLN A N 4
ATOM 4861 C CA . GLN A 1 26 ? 2.899 -11.921 -2.421 1.00 0.00 144 GLN A CA 4
ATOM 4862 C C . GLN A 1 26 ? 3.027 -10.683 -3.302 1.00 0.00 144 GLN A C 4
ATOM 4863 O O . GLN A 1 26 ? 3.617 -10.736 -4.381 1.00 0.00 144 GLN A O 4
ATOM 4877 N N . GLN A 1 27 ? 2.470 -9.570 -2.834 1.00 0.00 145 GLN A N 4
ATOM 4878 C CA . GLN A 1 27 ? 2.522 -8.319 -3.580 1.00 0.00 145 GLN A CA 4
ATOM 4879 C C . GLN A 1 27 ? 3.790 -7.539 -3.249 1.00 0.00 145 GLN A C 4
ATOM 4880 O O . GLN A 1 27 ? 4.295 -7.604 -2.128 1.00 0.00 145 GLN A O 4
ATOM 4894 N N . SER A 1 28 ? 4.299 -6.802 -4.230 1.00 0.00 146 SER A N 4
ATOM 4895 C CA . SER A 1 28 ? 5.511 -6.012 -4.044 1.00 0.00 146 SER A CA 4
ATOM 4896 C C . SER A 1 28 ? 5.265 -4.548 -4.395 1.00 0.00 146 SER A C 4
ATOM 4897 O O . SER A 1 28 ? 4.155 -4.166 -4.762 1.00 0.00 146 SER A O 4
ATOM 4905 N N . GLU A 1 29 ? 6.310 -3.734 -4.278 1.00 0.00 147 GLU A N 4
ATOM 4906 C CA . GLU A 1 29 ? 6.207 -2.312 -4.582 1.00 0.00 147 GLU A CA 4
ATOM 4907 C C . GLU A 1 29 ? 5.867 -2.093 -6.053 1.00 0.00 147 GLU A C 4
ATOM 4908 O O . GLU A 1 29 ? 5.181 -1.134 -6.406 1.00 0.00 147 GLU A O 4
ATOM 4920 N N . GLU A 1 30 ? 6.353 -2.989 -6.907 1.00 0.00 148 GLU A N 4
ATOM 4921 C CA . GLU A 1 30 ? 6.102 -2.893 -8.340 1.00 0.00 148 GLU A CA 4
ATOM 4922 C C . GLU A 1 30 ? 4.622 -3.104 -8.648 1.00 0.00 148 GLU A C 4
ATOM 4923 O O . GLU A 1 30 ? 4.016 -2.332 -9.392 1.00 0.00 148 GLU A O 4
ATOM 4935 N N . ASP A 1 31 ? 4.048 -4.154 -8.072 1.00 0.00 149 ASP A N 4
ATOM 4936 C CA . ASP A 1 31 ? 2.639 -4.467 -8.285 1.00 0.00 149 ASP A CA 4
ATOM 4937 C C . ASP A 1 31 ? 1.766 -3.242 -8.031 1.00 0.00 149 ASP A C 4
ATOM 4938 O O . ASP A 1 31 ? 0.916 -2.892 -8.849 1.00 0.00 149 ASP A O 4
ATOM 4947 N N . VAL A 1 32 ? 1.982 -2.593 -6.891 1.00 0.00 150 VAL A N 4
ATOM 4948 C CA . VAL A 1 32 ? 1.215 -1.407 -6.529 1.00 0.00 150 VAL A CA 4
ATOM 4949 C C . VAL A 1 32 ? 1.550 -0.235 -7.445 1.00 0.00 150 VAL A C 4
ATOM 4950 O O . VAL A 1 32 ? 0.658 0.409 -7.998 1.00 0.00 150 VAL A O 4
ATOM 4963 N N . LEU A 1 33 ? 2.841 0.035 -7.602 1.00 0.00 151 LEU A N 4
ATOM 4964 C CA . LEU A 1 33 ? 3.296 1.130 -8.452 1.00 0.00 151 LEU A CA 4
ATOM 4965 C C . LEU A 1 33 ? 2.762 0.974 -9.873 1.00 0.00 151 LEU A C 4
ATOM 4966 O O . LEU A 1 33 ? 2.501 1.961 -10.560 1.00 0.00 151 LEU A O 4
ATOM 4982 N N . ARG A 1 34 ? 2.602 -0.273 -10.305 1.00 0.00 152 ARG A N 4
ATOM 4983 C CA . ARG A 1 34 ? 2.098 -0.559 -11.643 1.00 0.00 152 ARG A CA 4
ATOM 4984 C C . ARG A 1 34 ? 0.576 -0.456 -11.685 1.00 0.00 152 ARG A C 4
ATOM 4985 O O . ARG A 1 34 ? 0.000 -0.011 -12.679 1.00 0.00 152 ARG A O 4
ATOM 5006 N N . LEU A 1 35 ? -0.069 -0.871 -10.600 1.00 0.00 153 LEU A N 4
ATOM 5007 C CA . LEU A 1 35 ? -1.525 -0.827 -10.513 1.00 0.00 153 LEU A CA 4
ATOM 5008 C C . LEU A 1 35 ? -2.001 0.547 -10.051 1.00 0.00 153 LEU A C 4
ATOM 5009 O O . LEU A 1 35 ? -3.183 0.874 -10.158 1.00 0.00 153 LEU A O 4
ATOM 5025 N N . PHE A 1 36 ? -1.072 1.348 -9.538 1.00 0.00 154 PHE A N 4
ATOM 5026 C CA . PHE A 1 36 ? -1.397 2.687 -9.061 1.00 0.00 154 PHE A CA 4
ATOM 5027 C C . PHE A 1 36 ? -1.021 3.740 -10.099 1.00 0.00 154 PHE A C 4
ATOM 5028 O O . PHE A 1 36 ? -1.728 4.732 -10.276 1.00 0.00 154 PHE A O 4
ATOM 5045 N N . GLN A 1 37 ? 0.097 3.516 -10.783 1.00 0.00 155 GLN A N 4
ATOM 5046 C CA . GLN A 1 37 ? 0.567 4.446 -11.803 1.00 0.00 155 GLN A CA 4
ATOM 5047 C C . GLN A 1 37 ? -0.568 4.846 -12.740 1.00 0.00 155 GLN A C 4
ATOM 5048 O O . GLN A 1 37 ? -0.790 6.024 -13.019 1.00 0.00 155 GLN A O 4
ATOM 5062 N N . PRO A 1 38 ? -1.304 3.842 -13.240 1.00 0.00 156 PRO A N 4
ATOM 5063 C CA . PRO A 1 38 ? -2.428 4.064 -14.154 1.00 0.00 156 PRO A CA 4
ATOM 5064 C C . PRO A 1 38 ? -3.373 5.153 -13.658 1.00 0.00 156 PRO A C 4
ATOM 5065 O O . PRO A 1 38 ? -4.178 5.686 -14.421 1.00 0.00 156 PRO A O 4
ATOM 5076 N N . PHE A 1 39 ? -3.269 5.479 -12.374 1.00 0.00 157 PHE A N 4
ATOM 5077 C CA . PHE A 1 39 ? -4.115 6.505 -11.775 1.00 0.00 157 PHE A CA 4
ATOM 5078 C C . PHE A 1 39 ? -3.361 7.826 -11.649 1.00 0.00 157 PHE A C 4
ATOM 5079 O O . PHE A 1 39 ? -3.957 8.901 -11.709 1.00 0.00 157 PHE A O 4
ATOM 5096 N N . GLY A 1 40 ? -2.046 7.737 -11.474 1.00 0.00 158 GLY A N 4
ATOM 5097 C CA . GLY A 1 40 ? -1.232 8.931 -11.342 1.00 0.00 158 GLY A CA 4
ATOM 5098 C C . GLY A 1 40 ? 0.211 8.615 -11.003 1.00 0.00 158 GLY A C 4
ATOM 5099 O O . GLY A 1 40 ? 0.514 7.535 -10.494 1.00 0.00 158 GLY A O 4
ATOM 5103 N N . VAL A 1 41 ? 1.104 9.557 -11.286 1.00 0.00 159 VAL A N 4
ATOM 5104 C CA . VAL A 1 41 ? 2.523 9.374 -11.007 1.00 0.00 159 VAL A CA 4
ATOM 5105 C C . VAL A 1 41 ? 2.770 9.181 -9.515 1.00 0.00 159 VAL A C 4
ATOM 5106 O O . VAL A 1 41 ? 2.208 9.896 -8.685 1.00 0.00 159 VAL A O 4
ATOM 5119 N N . ILE A 1 42 ? 3.615 8.211 -9.182 1.00 0.00 160 ILE A N 4
ATOM 5120 C CA . ILE A 1 42 ? 3.938 7.925 -7.789 1.00 0.00 160 ILE A CA 4
ATOM 5121 C C . ILE A 1 42 ? 5.386 8.285 -7.476 1.00 0.00 160 ILE A C 4
ATOM 5122 O O . ILE A 1 42 ? 6.310 7.818 -8.141 1.00 0.00 160 ILE A O 4
ATOM 5138 N N . ASP A 1 43 ? 5.576 9.116 -6.457 1.00 0.00 161 ASP A N 4
ATOM 5139 C CA . ASP A 1 43 ? 6.912 9.537 -6.053 1.00 0.00 161 ASP A CA 4
ATOM 5140 C C . ASP A 1 43 ? 7.680 8.378 -5.424 1.00 0.00 161 ASP A C 4
ATOM 5141 O O . ASP A 1 43 ? 8.683 7.919 -5.969 1.00 0.00 161 ASP A O 4
ATOM 5150 N N . GLU A 1 44 ? 7.201 7.911 -4.276 1.00 0.00 162 GLU A N 4
ATOM 5151 C CA . GLU A 1 44 ? 7.844 6.807 -3.573 1.00 0.00 162 GLU A CA 4
ATOM 5152 C C . GLU A 1 44 ? 6.806 5.901 -2.918 1.00 0.00 162 GLU A C 4
ATOM 5153 O O . GLU A 1 44 ? 5.802 6.374 -2.384 1.00 0.00 162 GLU A O 4
ATOM 5165 N N . CYS A 1 45 ? 7.055 4.597 -2.964 1.00 0.00 163 CYS A N 4
ATOM 5166 C CA . CYS A 1 45 ? 6.141 3.623 -2.377 1.00 0.00 163 CYS A CA 4
ATOM 5167 C C . CYS A 1 45 ? 6.899 2.616 -1.517 1.00 0.00 163 CYS A C 4
ATOM 5168 O O . CYS A 1 45 ? 7.620 1.761 -2.032 1.00 0.00 163 CYS A O 4
ATOM 5176 N N . THR A 1 46 ? 6.732 2.724 -0.203 1.00 0.00 164 THR A N 4
ATOM 5177 C CA . THR A 1 46 ? 7.402 1.826 0.729 1.00 0.00 164 THR A CA 4
ATOM 5178 C C . THR A 1 46 ? 6.409 0.873 1.385 1.00 0.00 164 THR A C 4
ATOM 5179 O O . THR A 1 46 ? 5.392 1.301 1.932 1.00 0.00 164 THR A O 4
ATOM 5190 N N . VAL A 1 47 ? 6.711 -0.420 1.327 1.00 0.00 165 VAL A N 4
ATOM 5191 C CA . VAL A 1 47 ? 5.845 -1.434 1.918 1.00 0.00 165 VAL A CA 4
ATOM 5192 C C . VAL A 1 47 ? 6.256 -1.740 3.353 1.00 0.00 165 VAL A C 4
ATOM 5193 O O . VAL A 1 47 ? 7.442 -1.887 3.653 1.00 0.00 165 VAL A O 4
ATOM 5206 N N . LEU A 1 48 ? 5.270 -1.835 4.238 1.00 0.00 166 LEU A N 4
ATOM 5207 C CA . LEU A 1 48 ? 5.529 -2.125 5.644 1.00 0.00 166 LEU A CA 4
ATOM 5208 C C . LEU A 1 48 ? 5.857 -3.601 5.845 1.00 0.00 166 LEU A C 4
ATOM 5209 O O . LEU A 1 48 ? 5.281 -4.469 5.189 1.00 0.00 166 LEU A O 4
ATOM 5225 N N . ARG A 1 49 ? 6.783 -3.878 6.757 1.00 0.00 167 ARG A N 4
ATOM 5226 C CA . ARG A 1 49 ? 7.186 -5.249 7.045 1.00 0.00 167 ARG A CA 4
ATOM 5227 C C . ARG A 1 49 ? 7.724 -5.370 8.467 1.00 0.00 167 ARG A C 4
ATOM 5228 O O . ARG A 1 49 ? 7.919 -4.369 9.155 1.00 0.00 167 ARG A O 4
ATOM 5249 N N . GLY A 1 50 ? 7.962 -6.604 8.901 1.00 0.00 168 GLY A N 4
ATOM 5250 C CA . GLY A 1 50 ? 8.475 -6.833 10.239 1.00 0.00 168 GLY A CA 4
ATOM 5251 C C . GLY A 1 50 ? 9.950 -7.183 10.243 1.00 0.00 168 GLY A C 4
ATOM 5252 O O . GLY A 1 50 ? 10.630 -7.109 9.219 1.00 0.00 168 GLY A O 4
ATOM 5256 N N . PRO A 1 51 ? 10.467 -7.573 11.418 1.00 0.00 169 PRO A N 4
ATOM 5257 C CA . PRO A 1 51 ? 11.877 -7.942 11.579 1.00 0.00 169 PRO A CA 4
ATOM 5258 C C . PRO A 1 51 ? 12.177 -9.335 11.037 1.00 0.00 169 PRO A C 4
ATOM 5259 O O . PRO A 1 51 ? 13.337 -9.736 10.937 1.00 0.00 169 PRO A O 4
ATOM 5270 N N . ASP A 1 52 ? 11.126 -10.069 10.689 1.00 0.00 170 ASP A N 4
ATOM 5271 C CA . ASP A 1 52 ? 11.277 -11.417 10.156 1.00 0.00 170 ASP A CA 4
ATOM 5272 C C . ASP A 1 52 ? 11.378 -11.392 8.634 1.00 0.00 170 ASP A C 4
ATOM 5273 O O . ASP A 1 52 ? 12.127 -12.165 8.039 1.00 0.00 170 ASP A O 4
ATOM 5282 N N . GLY A 1 53 ? 10.617 -10.498 8.010 1.00 0.00 171 GLY A N 4
ATOM 5283 C CA . GLY A 1 53 ? 10.635 -10.389 6.563 1.00 0.00 171 GLY A CA 4
ATOM 5284 C C . GLY A 1 53 ? 9.242 -10.351 5.968 1.00 0.00 171 GLY A C 4
ATOM 5285 O O . GLY A 1 53 ? 9.058 -9.919 4.830 1.00 0.00 171 GLY A O 4
ATOM 5289 N N . SER A 1 54 ? 8.258 -10.806 6.737 1.00 0.00 172 SER A N 4
ATOM 5290 C CA . SER A 1 54 ? 6.875 -10.827 6.277 1.00 0.00 172 SER A CA 4
ATOM 5291 C C . SER A 1 54 ? 6.331 -9.409 6.124 1.00 0.00 172 SER A C 4
ATOM 5292 O O . SER A 1 54 ? 6.969 -8.440 6.536 1.00 0.00 172 SER A O 4
ATOM 5300 N N . SER A 1 55 ? 5.148 -9.297 5.529 1.00 0.00 173 SER A N 4
ATOM 5301 C CA . SER A 1 55 ? 4.519 -7.998 5.318 1.00 0.00 173 SER A CA 4
ATOM 5302 C C . SER A 1 55 ? 3.349 -7.799 6.275 1.00 0.00 173 SER A C 4
ATOM 5303 O O . SER A 1 55 ? 2.627 -8.744 6.598 1.00 0.00 173 SER A O 4
ATOM 5311 N N . LYS A 1 56 ? 3.165 -6.563 6.727 1.00 0.00 174 LYS A N 4
ATOM 5312 C CA . LYS A 1 56 ? 2.082 -6.237 7.647 1.00 0.00 174 LYS A CA 4
ATOM 5313 C C . LYS A 1 56 ? 0.783 -5.983 6.890 1.00 0.00 174 LYS A C 4
ATOM 5314 O O . LYS A 1 56 ? -0.135 -5.349 7.408 1.00 0.00 174 LYS A O 4
ATOM 5333 N N . GLY A 1 57 ? 0.712 -6.484 5.660 1.00 0.00 175 GLY A N 4
ATOM 5334 C CA . GLY A 1 57 ? -0.480 -6.301 4.852 1.00 0.00 175 GLY A CA 4
ATOM 5335 C C . GLY A 1 57 ? -0.816 -4.839 4.638 1.00 0.00 175 GLY A C 4
ATOM 5336 O O . GLY A 1 57 ? -1.970 -4.492 4.383 1.00 0.00 175 GLY A O 4
ATOM 5340 N N . CYS A 1 58 ? 0.191 -3.980 4.742 1.00 0.00 176 CYS A N 4
ATOM 5341 C CA . CYS A 1 58 ? -0.004 -2.546 4.560 1.00 0.00 176 CYS A CA 4
ATOM 5342 C C . CYS A 1 58 ? 1.237 -1.901 3.953 1.00 0.00 176 CYS A C 4
ATOM 5343 O O . CYS A 1 58 ? 2.313 -2.499 3.932 1.00 0.00 176 CYS A O 4
ATOM 5351 N N . ALA A 1 59 ? 1.080 -0.677 3.459 1.00 0.00 177 ALA A N 4
ATOM 5352 C CA . ALA A 1 59 ? 2.188 0.050 2.852 1.00 0.00 177 ALA A CA 4
ATOM 5353 C C . ALA A 1 59 ? 1.871 1.537 2.735 1.00 0.00 177 ALA A C 4
ATOM 5354 O O . ALA A 1 59 ? 0.801 1.987 3.143 1.00 0.00 177 ALA A O 4
ATOM 5361 N N . PHE A 1 60 ? 2.809 2.295 2.175 1.00 0.00 178 PHE A N 4
ATOM 5362 C CA . PHE A 1 60 ? 2.629 3.732 2.006 1.00 0.00 178 PHE A CA 4
ATOM 5363 C C . PHE A 1 60 ? 2.974 4.159 0.582 1.00 0.00 178 PHE A C 4
ATOM 5364 O O . PHE A 1 60 ? 4.072 3.894 0.091 1.00 0.00 178 PHE A O 4
ATOM 5381 N N . VAL A 1 61 ? 2.029 4.822 -0.076 1.00 0.00 179 VAL A N 4
ATOM 5382 C CA . VAL A 1 61 ? 2.232 5.287 -1.443 1.00 0.00 179 VAL A CA 4
ATOM 5383 C C . VAL A 1 61 ? 2.103 6.803 -1.533 1.00 0.00 179 VAL A C 4
ATOM 5384 O O . VAL A 1 61 ? 1.079 7.374 -1.156 1.00 0.00 179 VAL A O 4
ATOM 5397 N N . LYS A 1 62 ? 3.148 7.452 -2.034 1.00 0.00 180 LYS A N 4
ATOM 5398 C CA . LYS A 1 62 ? 3.153 8.903 -2.176 1.00 0.00 180 LYS A CA 4
ATOM 5399 C C . LYS A 1 62 ? 3.047 9.307 -3.643 1.00 0.00 180 LYS A C 4
ATOM 5400 O O . LYS A 1 62 ? 3.908 8.967 -4.455 1.00 0.00 180 LYS A O 4
ATOM 5419 N N . PHE A 1 63 ? 1.987 10.035 -3.977 1.00 0.00 181 PHE A N 4
ATOM 5420 C CA . PHE A 1 63 ? 1.769 10.485 -5.346 1.00 0.00 181 PHE A CA 4
ATOM 5421 C C . PHE A 1 63 ? 2.356 11.877 -5.561 1.00 0.00 181 PHE A C 4
ATOM 5422 O O . PHE A 1 63 ? 2.673 12.583 -4.604 1.00 0.00 181 PHE A O 4
ATOM 5439 N N . SER A 1 64 ? 2.497 12.265 -6.824 1.00 0.00 182 SER A N 4
ATOM 5440 C CA . SER A 1 64 ? 3.050 13.570 -7.166 1.00 0.00 182 SER A CA 4
ATOM 5441 C C . SER A 1 64 ? 2.054 14.682 -6.850 1.00 0.00 182 SER A C 4
ATOM 5442 O O . SER A 1 64 ? 2.440 15.794 -6.493 1.00 0.00 182 SER A O 4
ATOM 5450 N N . SER A 1 65 ? 0.768 14.371 -6.985 1.00 0.00 183 SER A N 4
ATOM 5451 C CA . SER A 1 65 ? -0.285 15.344 -6.718 1.00 0.00 183 SER A CA 4
ATOM 5452 C C . SER A 1 65 ? -1.384 14.731 -5.855 1.00 0.00 183 SER A C 4
ATOM 5453 O O . SER A 1 65 ? -1.515 13.510 -5.771 1.00 0.00 183 SER A O 4
ATOM 5461 N N . HIS A 1 66 ? -2.171 15.589 -5.214 1.00 0.00 184 HIS A N 4
ATOM 5462 C CA . HIS A 1 66 ? -3.260 15.134 -4.356 1.00 0.00 184 HIS A CA 4
ATOM 5463 C C . HIS A 1 66 ? -4.324 14.404 -5.171 1.00 0.00 184 HIS A C 4
ATOM 5464 O O . HIS A 1 66 ? -4.611 13.231 -4.928 1.00 0.00 184 HIS A O 4
ATOM 5478 N N . THR A 1 67 ? -4.907 15.106 -6.137 1.00 0.00 185 THR A N 4
ATOM 5479 C CA . THR A 1 67 ? -5.941 14.526 -6.986 1.00 0.00 185 THR A CA 4
ATOM 5480 C C . THR A 1 67 ? -5.620 13.075 -7.329 1.00 0.00 185 THR A C 4
ATOM 5481 O O . THR A 1 67 ? -6.347 12.162 -6.940 1.00 0.00 185 THR A O 4
ATOM 5492 N N . GLU A 1 68 ? -4.528 12.872 -8.059 1.00 0.00 186 GLU A N 4
ATOM 5493 C CA . GLU A 1 68 ? -4.113 11.531 -8.454 1.00 0.00 186 GLU A CA 4
ATOM 5494 C C . GLU A 1 68 ? -4.399 10.524 -7.344 1.00 0.00 186 GLU A C 4
ATOM 5495 O O . GLU A 1 68 ? -5.042 9.500 -7.571 1.00 0.00 186 GLU A O 4
ATOM 5507 N N . ALA A 1 69 ? -3.914 10.823 -6.143 1.00 0.00 187 ALA A N 4
ATOM 5508 C CA . ALA A 1 69 ? -4.118 9.945 -4.997 1.00 0.00 187 ALA A CA 4
ATOM 5509 C C . ALA A 1 69 ? -5.603 9.706 -4.746 1.00 0.00 187 ALA A C 4
ATOM 5510 O O . ALA A 1 69 ? -6.072 8.569 -4.781 1.00 0.00 187 ALA A O 4
ATOM 5517 N N . GLN A 1 70 ? -6.337 10.785 -4.493 1.00 0.00 188 GLN A N 4
ATOM 5518 C CA . GLN A 1 70 ? -7.769 10.691 -4.234 1.00 0.00 188 GLN A CA 4
ATOM 5519 C C . GLN A 1 70 ? -8.411 9.621 -5.111 1.00 0.00 188 GLN A C 4
ATOM 5520 O O . GLN A 1 70 ? -9.176 8.786 -4.629 1.00 0.00 188 GLN A O 4
ATOM 5534 N N . ALA A 1 71 ? -8.095 9.652 -6.402 1.00 0.00 189 ALA A N 4
ATOM 5535 C CA . ALA A 1 71 ? -8.639 8.685 -7.346 1.00 0.00 189 ALA A CA 4
ATOM 5536 C C . ALA A 1 71 ? -8.201 7.267 -6.993 1.00 0.00 189 ALA A C 4
ATOM 5537 O O . ALA A 1 71 ? -9.017 6.436 -6.596 1.00 0.00 189 ALA A O 4
ATOM 5544 N N . ALA A 1 72 ? -6.908 6.998 -7.141 1.00 0.00 190 ALA A N 4
ATOM 5545 C CA . ALA A 1 72 ? -6.361 5.682 -6.837 1.00 0.00 190 ALA A CA 4
ATOM 5546 C C . ALA A 1 72 ? -7.072 5.056 -5.642 1.00 0.00 190 ALA A C 4
ATOM 5547 O O . ALA A 1 72 ? -7.326 3.851 -5.620 1.00 0.00 190 ALA A O 4
ATOM 5554 N N . ILE A 1 73 ? -7.389 5.880 -4.649 1.00 0.00 191 ILE A N 4
ATOM 5555 C CA . ILE A 1 73 ? -8.070 5.406 -3.451 1.00 0.00 191 ILE A CA 4
ATOM 5556 C C . ILE A 1 73 ? -9.449 4.850 -3.787 1.00 0.00 191 ILE A C 4
ATOM 5557 O O . ILE A 1 73 ? -9.665 3.638 -3.762 1.00 0.00 191 ILE A O 4
ATOM 5573 N N . HIS A 1 74 ? -10.381 5.744 -4.102 1.00 0.00 192 HIS A N 4
ATOM 5574 C CA . HIS A 1 74 ? -11.741 5.342 -4.446 1.00 0.00 192 HIS A CA 4
ATOM 5575 C C . HIS A 1 74 ? -11.736 4.338 -5.595 1.00 0.00 192 HIS A C 4
ATOM 5576 O O . HIS A 1 74 ? -12.743 3.684 -5.864 1.00 0.00 192 HIS A O 4
ATOM 5590 N N . ALA A 1 75 ? -10.597 4.223 -6.270 1.00 0.00 193 ALA A N 4
ATOM 5591 C CA . ALA A 1 75 ? -10.462 3.299 -7.389 1.00 0.00 193 ALA A CA 4
ATOM 5592 C C . ALA A 1 75 ? -10.063 1.909 -6.907 1.00 0.00 193 ALA A C 4
ATOM 5593 O O . ALA A 1 75 ? -10.568 0.900 -7.401 1.00 0.00 193 ALA A O 4
ATOM 5600 N N . LEU A 1 76 ? -9.152 1.862 -5.941 1.00 0.00 194 LEU A N 4
ATOM 5601 C CA . LEU A 1 76 ? -8.683 0.594 -5.392 1.00 0.00 194 LEU A CA 4
ATOM 5602 C C . LEU A 1 76 ? -9.006 0.491 -3.905 1.00 0.00 194 LEU A C 4
ATOM 5603 O O . LEU A 1 76 ? -8.281 -0.150 -3.144 1.00 0.00 194 LEU A O 4
ATOM 5619 N N . HIS A 1 77 ? -10.101 1.126 -3.497 1.00 0.00 195 HIS A N 4
ATOM 5620 C CA . HIS A 1 77 ? -10.522 1.104 -2.101 1.00 0.00 195 HIS A CA 4
ATOM 5621 C C . HIS A 1 77 ? -11.627 0.075 -1.883 1.00 0.00 195 HIS A C 4
ATOM 5622 O O . HIS A 1 77 ? -12.674 0.128 -2.526 1.00 0.00 195 HIS A O 4
ATOM 5636 N N . GLY A 1 78 ? -11.384 -0.863 -0.972 1.00 0.00 196 GLY A N 4
ATOM 5637 C CA . GLY A 1 78 ? -12.367 -1.892 -0.686 1.00 0.00 196 GLY A CA 4
ATOM 5638 C C . GLY A 1 78 ? -12.956 -2.496 -1.945 1.00 0.00 196 GLY A C 4
ATOM 5639 O O . GLY A 1 78 ? -14.033 -3.092 -1.911 1.00 0.00 196 GLY A O 4
ATOM 5643 N N . SER A 1 79 ? -12.250 -2.342 -3.060 1.00 0.00 197 SER A N 4
ATOM 5644 C CA . SER A 1 79 ? -12.712 -2.873 -4.338 1.00 0.00 197 SER A CA 4
ATOM 5645 C C . SER A 1 79 ? -12.009 -4.187 -4.666 1.00 0.00 197 SER A C 4
ATOM 5646 O O . SER A 1 79 ? -12.606 -5.094 -5.245 1.00 0.00 197 SER A O 4
ATOM 5654 N N . GLN A 1 80 ? -10.737 -4.280 -4.291 1.00 0.00 198 GLN A N 4
ATOM 5655 C CA . GLN A 1 80 ? -9.952 -5.482 -4.546 1.00 0.00 198 GLN A CA 4
ATOM 5656 C C . GLN A 1 80 ? -9.864 -6.350 -3.295 1.00 0.00 198 GLN A C 4
ATOM 5657 O O . GLN A 1 80 ? -9.983 -5.856 -2.174 1.00 0.00 198 GLN A O 4
ATOM 5671 N N . THR A 1 81 ? -9.653 -7.648 -3.495 1.00 0.00 199 THR A N 4
ATOM 5672 C CA . THR A 1 81 ? -9.550 -8.585 -2.384 1.00 0.00 199 THR A CA 4
ATOM 5673 C C . THR A 1 81 ? -8.372 -9.534 -2.572 1.00 0.00 199 THR A C 4
ATOM 5674 O O . THR A 1 81 ? -8.528 -10.633 -3.104 1.00 0.00 199 THR A O 4
ATOM 5685 N N . MET A 1 82 ? -7.195 -9.103 -2.133 1.00 0.00 200 MET A N 4
ATOM 5686 C CA . MET A 1 82 ? -5.990 -9.916 -2.252 1.00 0.00 200 MET A CA 4
ATOM 5687 C C . MET A 1 82 ? -6.251 -11.345 -1.787 1.00 0.00 200 MET A C 4
ATOM 5688 O O . MET A 1 82 ? -6.922 -11.584 -0.782 1.00 0.00 200 MET A O 4
ATOM 5702 N N . PRO A 1 83 ? -5.711 -12.320 -2.533 1.00 0.00 201 PRO A N 4
ATOM 5703 C CA . PRO A 1 83 ? -5.872 -13.742 -2.216 1.00 0.00 201 PRO A CA 4
ATOM 5704 C C . PRO A 1 83 ? -5.571 -14.047 -0.753 1.00 0.00 201 PRO A C 4
ATOM 5705 O O . PRO A 1 83 ? -4.799 -13.339 -0.107 1.00 0.00 201 PRO A O 4
ATOM 5716 N N . GLY A 1 84 ? -6.187 -15.106 -0.235 1.00 0.00 202 GLY A N 4
ATOM 5717 C CA . GLY A 1 84 ? -5.972 -15.485 1.149 1.00 0.00 202 GLY A CA 4
ATOM 5718 C C . GLY A 1 84 ? -6.816 -14.674 2.111 1.00 0.00 202 GLY A C 4
ATOM 5719 O O . GLY A 1 84 ? -7.280 -15.190 3.127 1.00 0.00 202 GLY A O 4
ATOM 5723 N N . ALA A 1 85 ? -7.015 -13.399 1.791 1.00 0.00 203 ALA A N 4
ATOM 5724 C CA . ALA A 1 85 ? -7.809 -12.515 2.635 1.00 0.00 203 ALA A CA 4
ATOM 5725 C C . ALA A 1 85 ? -9.261 -12.472 2.171 1.00 0.00 203 ALA A C 4
ATOM 5726 O O . ALA A 1 85 ? -9.538 -12.379 0.975 1.00 0.00 203 ALA A O 4
ATOM 5733 N N . SER A 1 86 ? -10.185 -12.542 3.124 1.00 0.00 204 SER A N 4
ATOM 5734 C CA . SER A 1 86 ? -11.609 -12.516 2.812 1.00 0.00 204 SER A CA 4
ATOM 5735 C C . SER A 1 86 ? -12.114 -11.080 2.698 1.00 0.00 204 SER A C 4
ATOM 5736 O O . SER A 1 86 ? -13.210 -10.835 2.195 1.00 0.00 204 SER A O 4
ATOM 5744 N N . SER A 1 87 ? -11.305 -10.136 3.167 1.00 0.00 205 SER A N 4
ATOM 5745 C CA . SER A 1 87 ? -11.670 -8.725 3.121 1.00 0.00 205 SER A CA 4
ATOM 5746 C C . SER A 1 87 ? -10.991 -8.026 1.947 1.00 0.00 205 SER A C 4
ATOM 5747 O O . SER A 1 87 ? -9.969 -8.490 1.441 1.00 0.00 205 SER A O 4
ATOM 5755 N N . SER A 1 88 ? -11.567 -6.907 1.519 1.00 0.00 206 SER A N 4
ATOM 5756 C CA . SER A 1 88 ? -11.021 -6.145 0.402 1.00 0.00 206 SER A CA 4
ATOM 5757 C C . SER A 1 88 ? -9.846 -5.284 0.855 1.00 0.00 206 SER A C 4
ATOM 5758 O O . SER A 1 88 ? -9.457 -5.309 2.023 1.00 0.00 206 SER A O 4
ATOM 5766 N N . LEU A 1 89 ? -9.284 -4.524 -0.078 1.00 0.00 207 LEU A N 4
ATOM 5767 C CA . LEU A 1 89 ? -8.152 -3.654 0.223 1.00 0.00 207 LEU A CA 4
ATOM 5768 C C . LEU A 1 89 ? -8.612 -2.393 0.946 1.00 0.00 207 LEU A C 4
ATOM 5769 O O . LEU A 1 89 ? -9.726 -1.913 0.733 1.00 0.00 207 LEU A O 4
ATOM 5785 N N . VAL A 1 90 ? -7.747 -1.858 1.802 1.00 0.00 208 VAL A N 4
ATOM 5786 C CA . VAL A 1 90 ? -8.063 -0.650 2.555 1.00 0.00 208 VAL A CA 4
ATOM 5787 C C . VAL A 1 90 ? -7.102 0.481 2.207 1.00 0.00 208 VAL A C 4
ATOM 5788 O O . VAL A 1 90 ? -5.954 0.494 2.650 1.00 0.00 208 VAL A O 4
ATOM 5801 N N . VAL A 1 91 ? -7.580 1.432 1.409 1.00 0.00 209 VAL A N 4
ATOM 5802 C CA . VAL A 1 91 ? -6.765 2.570 1.002 1.00 0.00 209 VAL A CA 4
ATOM 5803 C C . VAL A 1 91 ? -7.304 3.870 1.589 1.00 0.00 209 VAL A C 4
ATOM 5804 O O . VAL A 1 91 ? -8.463 4.227 1.376 1.00 0.00 209 VAL A O 4
ATOM 5817 N N . LYS A 1 92 ? -6.455 4.576 2.328 1.00 0.00 210 LYS A N 4
ATOM 5818 C CA . LYS A 1 92 ? -6.843 5.838 2.945 1.00 0.00 210 LYS A CA 4
ATOM 5819 C C . LYS A 1 92 ? -5.615 6.670 3.302 1.00 0.00 210 LYS A C 4
ATOM 5820 O O . LYS A 1 92 ? -4.557 6.128 3.621 1.00 0.00 210 LYS A O 4
ATOM 5839 N N . PHE A 1 93 ? -5.764 7.990 3.247 1.00 0.00 211 PHE A N 4
ATOM 5840 C CA . PHE A 1 93 ? -4.667 8.896 3.565 1.00 0.00 211 PHE A CA 4
ATOM 5841 C C . PHE A 1 93 ? -3.987 8.490 4.870 1.00 0.00 211 PHE A C 4
ATOM 5842 O O . PHE A 1 93 ? -4.582 7.812 5.707 1.00 0.00 211 PHE A O 4
ATOM 5859 N N . ALA A 1 94 ? -2.737 8.910 5.034 1.00 0.00 212 ALA A N 4
ATOM 5860 C CA . ALA A 1 94 ? -1.976 8.593 6.236 1.00 0.00 212 ALA A CA 4
ATOM 5861 C C . ALA A 1 94 ? -2.385 9.491 7.398 1.00 0.00 212 ALA A C 4
ATOM 5862 O O . ALA A 1 94 ? -2.595 10.692 7.223 1.00 0.00 212 ALA A O 4
ATOM 5869 N N . ASP A 1 95 ? -2.497 8.903 8.583 1.00 0.00 213 ASP A N 4
ATOM 5870 C CA . ASP A 1 95 ? -2.881 9.650 9.775 1.00 0.00 213 ASP A CA 4
ATOM 5871 C C . ASP A 1 95 ? -2.271 11.049 9.759 1.00 0.00 213 ASP A C 4
ATOM 5872 O O . ASP A 1 95 ? -1.065 11.210 9.568 1.00 0.00 213 ASP A O 4
ATOM 5881 N N . THR A 1 96 ? -3.112 12.058 9.960 1.00 0.00 214 THR A N 4
ATOM 5882 C CA . THR A 1 96 ? -2.657 13.443 9.967 1.00 0.00 214 THR A CA 4
ATOM 5883 C C . THR A 1 96 ? -2.715 14.034 11.371 1.00 0.00 214 THR A C 4
ATOM 5884 O O . THR A 1 96 ? -3.795 14.280 11.907 1.00 0.00 214 THR A O 4
ATOM 5895 N N . ASP A 1 97 ? -1.546 14.260 11.961 1.00 0.00 215 ASP A N 4
ATOM 5896 C CA . ASP A 1 97 ? -1.464 14.825 13.303 1.00 0.00 215 ASP A CA 4
ATOM 5897 C C . ASP A 1 97 ? -0.138 15.552 13.506 1.00 0.00 215 ASP A C 4
ATOM 5898 O O . ASP A 1 97 ? 0.905 15.112 13.022 1.00 0.00 215 ASP A O 4
ATOM 5907 N N . LYS A 1 98 ? -0.186 16.669 14.224 1.00 0.00 216 LYS A N 4
ATOM 5908 C CA . LYS A 1 98 ? 1.010 17.458 14.492 1.00 0.00 216 LYS A CA 4
ATOM 5909 C C . LYS A 1 98 ? 0.832 18.305 15.749 1.00 0.00 216 LYS A C 4
ATOM 5910 O O . LYS A 1 98 ? 0.126 19.312 15.734 1.00 0.00 216 LYS A O 4
ATOM 5929 N N . GLU A 1 99 ? 1.480 17.890 16.833 1.00 0.00 217 GLU A N 4
ATOM 5930 C CA . GLU A 1 99 ? 1.393 18.611 18.097 1.00 0.00 217 GLU A CA 4
ATOM 5931 C C . GLU A 1 99 ? 2.719 18.553 18.850 1.00 0.00 217 GLU A C 4
ATOM 5932 O O . GLU A 1 99 ? 3.359 17.503 18.921 1.00 0.00 217 GLU A O 4
ATOM 5944 N N . SER A 1 100 ? 3.126 19.688 19.409 1.00 0.00 218 SER A N 4
ATOM 5945 C CA . SER A 1 100 ? 4.378 19.767 20.153 1.00 0.00 218 SER A CA 4
ATOM 5946 C C . SER A 1 100 ? 4.181 20.512 21.470 1.00 0.00 218 SER A C 4
ATOM 5947 O O . SER A 1 100 ? 3.961 21.722 21.485 1.00 0.00 218 SER A O 4
ATOM 5955 N N . GLY A 1 101 ? 4.262 19.777 22.575 1.00 0.00 219 GLY A N 4
ATOM 5956 C CA . GLY A 1 101 ? 4.090 20.383 23.883 1.00 0.00 219 GLY A CA 4
ATOM 5957 C C . GLY A 1 101 ? 2.827 21.217 23.974 1.00 0.00 219 GLY A C 4
ATOM 5958 O O . GLY A 1 101 ? 1.806 20.905 23.361 1.00 0.00 219 GLY A O 4
ATOM 5962 N N . PRO A 1 102 ? 2.887 22.304 24.757 1.00 0.00 220 PRO A N 4
ATOM 5963 C CA . PRO A 1 102 ? 1.747 23.207 24.946 1.00 0.00 220 PRO A CA 4
ATOM 5964 C C . PRO A 1 102 ? 1.052 23.546 23.632 1.00 0.00 220 PRO A C 4
ATOM 5965 O O . PRO A 1 102 ? 1.501 24.419 22.889 1.00 0.00 220 PRO A O 4
ATOM 5976 N N . SER A 1 103 ? -0.046 22.851 23.352 1.00 0.00 221 SER A N 4
ATOM 5977 C CA . SER A 1 103 ? -0.801 23.076 22.125 1.00 0.00 221 SER A CA 4
ATOM 5978 C C . SER A 1 103 ? -2.083 22.250 22.117 1.00 0.00 221 SER A C 4
ATOM 5979 O O . SER A 1 103 ? -2.052 21.033 22.301 1.00 0.00 221 SER A O 4
ATOM 5987 N N . SER A 1 104 ? -3.211 22.920 21.903 1.00 0.00 222 SER A N 4
ATOM 5988 C CA . SER A 1 104 ? -4.505 22.250 21.875 1.00 0.00 222 SER A CA 4
ATOM 5989 C C . SER A 1 104 ? -4.998 22.079 20.441 1.00 0.00 222 SER A C 4
ATOM 5990 O O . SER A 1 104 ? -4.968 23.018 19.647 1.00 0.00 222 SER A O 4
ATOM 5998 N N . GLY A 1 105 ? -5.450 20.872 20.117 1.00 0.00 223 GLY A N 4
ATOM 5999 C CA . GLY A 1 105 ? -5.943 20.599 18.779 1.00 0.00 223 GLY A CA 4
ATOM 6000 C C . GLY A 1 105 ? -5.066 19.616 18.028 1.00 0.00 223 GLY A C 4
ATOM 6001 O O . GLY A 1 105 ? -5.535 18.568 17.586 1.00 0.00 223 GLY A O 4
ATOM 6005 N N . GLY A 1 1 ? -26.641 -8.596 -5.678 1.00 0.00 119 GLY A N 5
ATOM 6006 C CA . GLY A 1 1 ? -26.514 -7.319 -5.001 1.00 0.00 119 GLY A CA 5
ATOM 6007 C C . GLY A 1 1 ? -25.579 -6.370 -5.724 1.00 0.00 119 GLY A C 5
ATOM 6008 O O . GLY A 1 1 ? -24.556 -6.788 -6.265 1.00 0.00 119 GLY A O 5
ATOM 6012 N N . SER A 1 2 ? -25.932 -5.088 -5.734 1.00 0.00 120 SER A N 5
ATOM 6013 C CA . SER A 1 2 ? -25.119 -4.077 -6.402 1.00 0.00 120 SER A CA 5
ATOM 6014 C C . SER A 1 2 ? -24.092 -3.486 -5.441 1.00 0.00 120 SER A C 5
ATOM 6015 O O . SER A 1 2 ? -24.446 -2.928 -4.403 1.00 0.00 120 SER A O 5
ATOM 6023 N N . SER A 1 3 ? -22.817 -3.612 -5.797 1.00 0.00 121 SER A N 5
ATOM 6024 C CA . SER A 1 3 ? -21.737 -3.093 -4.966 1.00 0.00 121 SER A CA 5
ATOM 6025 C C . SER A 1 3 ? -20.627 -2.499 -5.828 1.00 0.00 121 SER A C 5
ATOM 6026 O O . SER A 1 3 ? -20.136 -3.140 -6.756 1.00 0.00 121 SER A O 5
ATOM 6034 N N . GLY A 1 4 ? -20.235 -1.268 -5.511 1.00 0.00 122 GLY A N 5
ATOM 6035 C CA . GLY A 1 4 ? -19.186 -0.607 -6.265 1.00 0.00 122 GLY A CA 5
ATOM 6036 C C . GLY A 1 4 ? -19.301 0.904 -6.216 1.00 0.00 122 GLY A C 5
ATOM 6037 O O . GLY A 1 4 ? -20.340 1.465 -6.563 1.00 0.00 122 GLY A O 5
ATOM 6041 N N . SER A 1 5 ? -18.232 1.563 -5.782 1.00 0.00 123 SER A N 5
ATOM 6042 C CA . SER A 1 5 ? -18.219 3.018 -5.683 1.00 0.00 123 SER A CA 5
ATOM 6043 C C . SER A 1 5 ? -17.909 3.652 -7.036 1.00 0.00 123 SER A C 5
ATOM 6044 O O . SER A 1 5 ? -16.756 3.692 -7.465 1.00 0.00 123 SER A O 5
ATOM 6052 N N . SER A 1 6 ? -18.948 4.145 -7.703 1.00 0.00 124 SER A N 5
ATOM 6053 C CA . SER A 1 6 ? -18.789 4.774 -9.009 1.00 0.00 124 SER A CA 5
ATOM 6054 C C . SER A 1 6 ? -18.771 6.294 -8.881 1.00 0.00 124 SER A C 5
ATOM 6055 O O . SER A 1 6 ? -19.383 7.002 -9.680 1.00 0.00 124 SER A O 5
ATOM 6063 N N . GLY A 1 7 ? -18.065 6.789 -7.869 1.00 0.00 125 GLY A N 5
ATOM 6064 C CA . GLY A 1 7 ? -17.980 8.222 -7.655 1.00 0.00 125 GLY A CA 5
ATOM 6065 C C . GLY A 1 7 ? -18.461 8.631 -6.276 1.00 0.00 125 GLY A C 5
ATOM 6066 O O . GLY A 1 7 ? -19.211 9.597 -6.134 1.00 0.00 125 GLY A O 5
ATOM 6070 N N . SER A 1 8 ? -18.030 7.893 -5.258 1.00 0.00 126 SER A N 5
ATOM 6071 C CA . SER A 1 8 ? -18.426 8.181 -3.884 1.00 0.00 126 SER A CA 5
ATOM 6072 C C . SER A 1 8 ? -18.219 9.657 -3.557 1.00 0.00 126 SER A C 5
ATOM 6073 O O . SER A 1 8 ? -17.196 10.243 -3.910 1.00 0.00 126 SER A O 5
ATOM 6081 N N . GLU A 1 9 ? -19.197 10.249 -2.880 1.00 0.00 127 GLU A N 5
ATOM 6082 C CA . GLU A 1 9 ? -19.123 11.657 -2.506 1.00 0.00 127 GLU A CA 5
ATOM 6083 C C . GLU A 1 9 ? -18.316 11.837 -1.224 1.00 0.00 127 GLU A C 5
ATOM 6084 O O . GLU A 1 9 ? -18.700 12.600 -0.338 1.00 0.00 127 GLU A O 5
ATOM 6096 N N . SER A 1 10 ? -17.195 11.127 -1.132 1.00 0.00 128 SER A N 5
ATOM 6097 C CA . SER A 1 10 ? -16.336 11.205 0.043 1.00 0.00 128 SER A CA 5
ATOM 6098 C C . SER A 1 10 ? -15.388 12.397 -0.054 1.00 0.00 128 SER A C 5
ATOM 6099 O O . SER A 1 10 ? -14.273 12.277 -0.561 1.00 0.00 128 SER A O 5
ATOM 6107 N N . ARG A 1 11 ? -15.842 13.546 0.435 1.00 0.00 129 ARG A N 5
ATOM 6108 C CA . ARG A 1 11 ? -15.036 14.761 0.403 1.00 0.00 129 ARG A CA 5
ATOM 6109 C C . ARG A 1 11 ? -14.133 14.847 1.630 1.00 0.00 129 ARG A C 5
ATOM 6110 O O . ARG A 1 11 ? -14.188 13.995 2.515 1.00 0.00 129 ARG A O 5
ATOM 6131 N N . GLY A 1 12 ? -13.301 15.883 1.674 1.00 0.00 130 GLY A N 5
ATOM 6132 C CA . GLY A 1 12 ? -12.397 16.062 2.796 1.00 0.00 130 GLY A CA 5
ATOM 6133 C C . GLY A 1 12 ? -11.115 16.767 2.401 1.00 0.00 130 GLY A C 5
ATOM 6134 O O . GLY A 1 12 ? -10.975 17.228 1.269 1.00 0.00 130 GLY A O 5
ATOM 6138 N N . GLY A 1 13 ? -10.176 16.854 3.338 1.00 0.00 131 GLY A N 5
ATOM 6139 C CA . GLY A 1 13 ? -8.912 17.512 3.063 1.00 0.00 131 GLY A CA 5
ATOM 6140 C C . GLY A 1 13 ? -8.133 16.831 1.955 1.00 0.00 131 GLY A C 5
ATOM 6141 O O . GLY A 1 13 ? -8.713 16.363 0.976 1.00 0.00 131 GLY A O 5
ATOM 6145 N N . ARG A 1 14 ? -6.814 16.776 2.110 1.00 0.00 132 ARG A N 5
ATOM 6146 C CA . ARG A 1 14 ? -5.954 16.149 1.113 1.00 0.00 132 ARG A CA 5
ATOM 6147 C C . ARG A 1 14 ? -4.700 15.572 1.763 1.00 0.00 132 ARG A C 5
ATOM 6148 O O . ARG A 1 14 ? -4.333 15.953 2.875 1.00 0.00 132 ARG A O 5
ATOM 6169 N N . ASP A 1 15 ? -4.047 14.651 1.062 1.00 0.00 133 ASP A N 5
ATOM 6170 C CA . ASP A 1 15 ? -2.834 14.021 1.570 1.00 0.00 133 ASP A CA 5
ATOM 6171 C C . ASP A 1 15 ? -2.055 13.353 0.442 1.00 0.00 133 ASP A C 5
ATOM 6172 O O . ASP A 1 15 ? -2.546 12.424 -0.199 1.00 0.00 133 ASP A O 5
ATOM 6181 N N . ARG A 1 16 ? -0.839 13.833 0.204 1.00 0.00 134 ARG A N 5
ATOM 6182 C CA . ARG A 1 16 ? 0.007 13.283 -0.849 1.00 0.00 134 ARG A CA 5
ATOM 6183 C C . ARG A 1 16 ? 0.405 11.845 -0.531 1.00 0.00 134 ARG A C 5
ATOM 6184 O O . ARG A 1 16 ? 0.744 11.071 -1.426 1.00 0.00 134 ARG A O 5
ATOM 6205 N N . LYS A 1 17 ? 0.363 11.494 0.750 1.00 0.00 135 LYS A N 5
ATOM 6206 C CA . LYS A 1 17 ? 0.718 10.149 1.188 1.00 0.00 135 LYS A CA 5
ATOM 6207 C C . LYS A 1 17 ? -0.531 9.310 1.435 1.00 0.00 135 LYS A C 5
ATOM 6208 O O . LYS A 1 17 ? -1.515 9.793 1.998 1.00 0.00 135 LYS A O 5
ATOM 6227 N N . LEU A 1 18 ? -0.486 8.051 1.013 1.00 0.00 136 LEU A N 5
ATOM 6228 C CA . LEU A 1 18 ? -1.614 7.143 1.191 1.00 0.00 136 LEU A CA 5
ATOM 6229 C C . LEU A 1 18 ? -1.204 5.917 2.000 1.00 0.00 136 LEU A C 5
ATOM 6230 O O . LEU A 1 18 ? -0.025 5.569 2.065 1.00 0.00 136 LEU A O 5
ATOM 6246 N N . PHE A 1 19 ? -2.186 5.263 2.612 1.00 0.00 137 PHE A N 5
ATOM 6247 C CA . PHE A 1 19 ? -1.927 4.074 3.416 1.00 0.00 137 PHE A CA 5
ATOM 6248 C C . PHE A 1 19 ? -2.785 2.903 2.945 1.00 0.00 137 PHE A C 5
ATOM 6249 O O . PHE A 1 19 ? -4.014 2.969 2.971 1.00 0.00 137 PHE A O 5
ATOM 6266 N N . VAL A 1 20 ? -2.128 1.831 2.515 1.00 0.00 138 VAL A N 5
ATOM 6267 C CA . VAL A 1 20 ? -2.828 0.644 2.039 1.00 0.00 138 VAL A CA 5
ATOM 6268 C C . VAL A 1 20 ? -2.844 -0.448 3.102 1.00 0.00 138 VAL A C 5
ATOM 6269 O O . VAL A 1 20 ? -1.913 -0.569 3.897 1.00 0.00 138 VAL A O 5
ATOM 6282 N N . GLY A 1 21 ? -3.910 -1.244 3.110 1.00 0.00 139 GLY A N 5
ATOM 6283 C CA . GLY A 1 21 ? -4.027 -2.317 4.080 1.00 0.00 139 GLY A CA 5
ATOM 6284 C C . GLY A 1 21 ? -4.644 -3.569 3.487 1.00 0.00 139 GLY A C 5
ATOM 6285 O O . GLY A 1 21 ? -4.977 -3.604 2.303 1.00 0.00 139 GLY A O 5
ATOM 6289 N N . MET A 1 22 ? -4.794 -4.600 4.313 1.00 0.00 140 MET A N 5
ATOM 6290 C CA . MET A 1 22 ? -5.375 -5.860 3.863 1.00 0.00 140 MET A CA 5
ATOM 6291 C C . MET A 1 22 ? -4.576 -6.442 2.701 1.00 0.00 140 MET A C 5
ATOM 6292 O O . MET A 1 22 ? -5.146 -6.977 1.749 1.00 0.00 140 MET A O 5
ATOM 6306 N N . LEU A 1 23 ? -3.255 -6.334 2.784 1.00 0.00 141 LEU A N 5
ATOM 6307 C CA . LEU A 1 23 ? -2.377 -6.850 1.739 1.00 0.00 141 LEU A CA 5
ATOM 6308 C C . LEU A 1 23 ? -1.850 -8.234 2.105 1.00 0.00 141 LEU A C 5
ATOM 6309 O O . LEU A 1 23 ? -1.826 -8.610 3.276 1.00 0.00 141 LEU A O 5
ATOM 6325 N N . ASN A 1 24 ? -1.428 -8.986 1.094 1.00 0.00 142 ASN A N 5
ATOM 6326 C CA . ASN A 1 24 ? -0.900 -10.329 1.309 1.00 0.00 142 ASN A CA 5
ATOM 6327 C C . ASN A 1 24 ? 0.587 -10.388 0.972 1.00 0.00 142 ASN A C 5
ATOM 6328 O O . ASN A 1 24 ? 1.149 -9.441 0.422 1.00 0.00 142 ASN A O 5
ATOM 6339 N N . LYS A 1 25 ? 1.219 -11.509 1.304 1.00 0.00 143 LYS A N 5
ATOM 6340 C CA . LYS A 1 25 ? 2.640 -11.695 1.036 1.00 0.00 143 LYS A CA 5
ATOM 6341 C C . LYS A 1 25 ? 2.873 -12.072 -0.424 1.00 0.00 143 LYS A C 5
ATOM 6342 O O . LYS A 1 25 ? 3.650 -12.978 -0.723 1.00 0.00 143 LYS A O 5
ATOM 6361 N N . GLN A 1 26 ? 2.196 -11.370 -1.327 1.00 0.00 144 GLN A N 5
ATOM 6362 C CA . GLN A 1 26 ? 2.330 -11.632 -2.755 1.00 0.00 144 GLN A CA 5
ATOM 6363 C C . GLN A 1 26 ? 2.526 -10.333 -3.530 1.00 0.00 144 GLN A C 5
ATOM 6364 O O . GLN A 1 26 ? 3.329 -10.270 -4.460 1.00 0.00 144 GLN A O 5
ATOM 6378 N N . GLN A 1 27 ? 1.786 -9.300 -3.141 1.00 0.00 145 GLN A N 5
ATOM 6379 C CA . GLN A 1 27 ? 1.878 -8.003 -3.801 1.00 0.00 145 GLN A CA 5
ATOM 6380 C C . GLN A 1 27 ? 3.065 -7.206 -3.271 1.00 0.00 145 GLN A C 5
ATOM 6381 O O . GLN A 1 27 ? 3.160 -6.937 -2.074 1.00 0.00 145 GLN A O 5
ATOM 6395 N N . SER A 1 28 ? 3.969 -6.832 -4.171 1.00 0.00 146 SER A N 5
ATOM 6396 C CA . SER A 1 28 ? 5.153 -6.069 -3.793 1.00 0.00 146 SER A CA 5
ATOM 6397 C C . SER A 1 28 ? 5.024 -4.613 -4.233 1.00 0.00 146 SER A C 5
ATOM 6398 O O . SER A 1 28 ? 4.073 -4.244 -4.921 1.00 0.00 146 SER A O 5
ATOM 6406 N N . GLU A 1 29 ? 5.989 -3.792 -3.829 1.00 0.00 147 GLU A N 5
ATOM 6407 C CA . GLU A 1 29 ? 5.983 -2.377 -4.180 1.00 0.00 147 GLU A CA 5
ATOM 6408 C C . GLU A 1 29 ? 5.712 -2.187 -5.670 1.00 0.00 147 GLU A C 5
ATOM 6409 O O . GLU A 1 29 ? 4.893 -1.356 -6.061 1.00 0.00 147 GLU A O 5
ATOM 6421 N N . GLU A 1 30 ? 6.406 -2.964 -6.496 1.00 0.00 148 GLU A N 5
ATOM 6422 C CA . GLU A 1 30 ? 6.242 -2.880 -7.942 1.00 0.00 148 GLU A CA 5
ATOM 6423 C C . GLU A 1 30 ? 4.775 -3.036 -8.332 1.00 0.00 148 GLU A C 5
ATOM 6424 O O . GLU A 1 30 ? 4.225 -2.214 -9.065 1.00 0.00 148 GLU A O 5
ATOM 6436 N N . ASP A 1 31 ? 4.147 -4.097 -7.838 1.00 0.00 149 ASP A N 5
ATOM 6437 C CA . ASP A 1 31 ? 2.744 -4.362 -8.134 1.00 0.00 149 ASP A CA 5
ATOM 6438 C C . ASP A 1 31 ? 1.900 -3.107 -7.937 1.00 0.00 149 ASP A C 5
ATOM 6439 O O . ASP A 1 31 ? 1.378 -2.540 -8.897 1.00 0.00 149 ASP A O 5
ATOM 6448 N N . VAL A 1 32 ? 1.771 -2.677 -6.686 1.00 0.00 150 VAL A N 5
ATOM 6449 C CA . VAL A 1 32 ? 0.991 -1.488 -6.362 1.00 0.00 150 VAL A CA 5
ATOM 6450 C C . VAL A 1 32 ? 1.341 -0.332 -7.292 1.00 0.00 150 VAL A C 5
ATOM 6451 O O . VAL A 1 32 ? 0.467 0.245 -7.940 1.00 0.00 150 VAL A O 5
ATOM 6464 N N . LEU A 1 33 ? 2.625 0.003 -7.353 1.00 0.00 151 LEU A N 5
ATOM 6465 C CA . LEU A 1 33 ? 3.093 1.091 -8.205 1.00 0.00 151 LEU A CA 5
ATOM 6466 C C . LEU A 1 33 ? 2.598 0.913 -9.636 1.00 0.00 151 LEU A C 5
ATOM 6467 O O . LEU A 1 33 ? 2.215 1.880 -10.296 1.00 0.00 151 LEU A O 5
ATOM 6483 N N . ARG A 1 34 ? 2.606 -0.328 -10.110 1.00 0.00 152 ARG A N 5
ATOM 6484 C CA . ARG A 1 34 ? 2.157 -0.633 -11.463 1.00 0.00 152 ARG A CA 5
ATOM 6485 C C . ARG A 1 34 ? 0.645 -0.461 -11.586 1.00 0.00 152 ARG A C 5
ATOM 6486 O O . ARG A 1 34 ? 0.145 0.021 -12.603 1.00 0.00 152 ARG A O 5
ATOM 6507 N N . LEU A 1 35 ? -0.076 -0.860 -10.544 1.00 0.00 153 LEU A N 5
ATOM 6508 C CA . LEU A 1 35 ? -1.531 -0.751 -10.535 1.00 0.00 153 LEU A CA 5
ATOM 6509 C C . LEU A 1 35 ? -1.971 0.636 -10.077 1.00 0.00 153 LEU A C 5
ATOM 6510 O O . LEU A 1 35 ? -3.149 0.984 -10.161 1.00 0.00 153 LEU A O 5
ATOM 6526 N N . PHE A 1 36 ? -1.016 1.424 -9.595 1.00 0.00 154 PHE A N 5
ATOM 6527 C CA . PHE A 1 36 ? -1.304 2.774 -9.125 1.00 0.00 154 PHE A CA 5
ATOM 6528 C C . PHE A 1 36 ? -0.933 3.809 -10.183 1.00 0.00 154 PHE A C 5
ATOM 6529 O O . PHE A 1 36 ? -1.641 4.797 -10.374 1.00 0.00 154 PHE A O 5
ATOM 6546 N N . GLN A 1 37 ? 0.183 3.574 -10.867 1.00 0.00 155 GLN A N 5
ATOM 6547 C CA . GLN A 1 37 ? 0.648 4.486 -11.905 1.00 0.00 155 GLN A CA 5
ATOM 6548 C C . GLN A 1 37 ? -0.491 4.872 -12.842 1.00 0.00 155 GLN A C 5
ATOM 6549 O O . GLN A 1 37 ? -0.692 6.043 -13.166 1.00 0.00 155 GLN A O 5
ATOM 6563 N N . PRO A 1 38 ? -1.256 3.865 -13.290 1.00 0.00 156 PRO A N 5
ATOM 6564 C CA . PRO A 1 38 ? -2.389 4.074 -14.197 1.00 0.00 156 PRO A CA 5
ATOM 6565 C C . PRO A 1 38 ? -3.302 5.204 -13.732 1.00 0.00 156 PRO A C 5
ATOM 6566 O O . PRO A 1 38 ? -4.065 5.762 -14.521 1.00 0.00 156 PRO A O 5
ATOM 6577 N N . PHE A 1 39 ? -3.219 5.535 -12.448 1.00 0.00 157 PHE A N 5
ATOM 6578 C CA . PHE A 1 39 ? -4.039 6.598 -11.879 1.00 0.00 157 PHE A CA 5
ATOM 6579 C C . PHE A 1 39 ? -3.241 7.892 -11.750 1.00 0.00 157 PHE A C 5
ATOM 6580 O O . PHE A 1 39 ? -3.734 8.973 -12.067 1.00 0.00 157 PHE A O 5
ATOM 6597 N N . GLY A 1 40 ? -2.002 7.772 -11.282 1.00 0.00 158 GLY A N 5
ATOM 6598 C CA . GLY A 1 40 ? -1.154 8.938 -11.119 1.00 0.00 158 GLY A CA 5
ATOM 6599 C C . GLY A 1 40 ? 0.318 8.582 -11.058 1.00 0.00 158 GLY A C 5
ATOM 6600 O O . GLY A 1 40 ? 0.678 7.455 -10.715 1.00 0.00 158 GLY A O 5
ATOM 6604 N N . VAL A 1 41 ? 1.173 9.543 -11.394 1.00 0.00 159 VAL A N 5
ATOM 6605 C CA . VAL A 1 41 ? 2.614 9.324 -11.377 1.00 0.00 159 VAL A CA 5
ATOM 6606 C C . VAL A 1 41 ? 3.150 9.304 -9.950 1.00 0.00 159 VAL A C 5
ATOM 6607 O O . VAL A 1 41 ? 3.412 10.353 -9.360 1.00 0.00 159 VAL A O 5
ATOM 6620 N N . ILE A 1 42 ? 3.310 8.105 -9.401 1.00 0.00 160 ILE A N 5
ATOM 6621 C CA . ILE A 1 42 ? 3.816 7.948 -8.043 1.00 0.00 160 ILE A CA 5
ATOM 6622 C C . ILE A 1 42 ? 5.266 8.409 -7.940 1.00 0.00 160 ILE A C 5
ATOM 6623 O O . ILE A 1 42 ? 6.066 8.184 -8.849 1.00 0.00 160 ILE A O 5
ATOM 6639 N N . ASP A 1 43 ? 5.598 9.055 -6.828 1.00 0.00 161 ASP A N 5
ATOM 6640 C CA . ASP A 1 43 ? 6.953 9.545 -6.604 1.00 0.00 161 ASP A CA 5
ATOM 6641 C C . ASP A 1 43 ? 7.773 8.534 -5.809 1.00 0.00 161 ASP A C 5
ATOM 6642 O O . ASP A 1 43 ? 8.853 8.125 -6.235 1.00 0.00 161 ASP A O 5
ATOM 6651 N N . GLU A 1 44 ? 7.253 8.136 -4.652 1.00 0.00 162 GLU A N 5
ATOM 6652 C CA . GLU A 1 44 ? 7.939 7.174 -3.798 1.00 0.00 162 GLU A CA 5
ATOM 6653 C C . GLU A 1 44 ? 6.945 6.210 -3.156 1.00 0.00 162 GLU A C 5
ATOM 6654 O O . GLU A 1 44 ? 5.844 6.604 -2.770 1.00 0.00 162 GLU A O 5
ATOM 6666 N N . CYS A 1 45 ? 7.341 4.947 -3.047 1.00 0.00 163 CYS A N 5
ATOM 6667 C CA . CYS A 1 45 ? 6.485 3.926 -2.453 1.00 0.00 163 CYS A CA 5
ATOM 6668 C C . CYS A 1 45 ? 7.266 3.071 -1.461 1.00 0.00 163 CYS A C 5
ATOM 6669 O O . CYS A 1 45 ? 8.444 2.777 -1.669 1.00 0.00 163 CYS A O 5
ATOM 6677 N N . THR A 1 46 ? 6.604 2.675 -0.378 1.00 0.00 164 THR A N 5
ATOM 6678 C CA . THR A 1 46 ? 7.236 1.857 0.648 1.00 0.00 164 THR A CA 5
ATOM 6679 C C . THR A 1 46 ? 6.223 0.937 1.320 1.00 0.00 164 THR A C 5
ATOM 6680 O O . THR A 1 46 ? 5.029 1.235 1.358 1.00 0.00 164 THR A O 5
ATOM 6691 N N . VAL A 1 47 ? 6.706 -0.181 1.851 1.00 0.00 165 VAL A N 5
ATOM 6692 C CA . VAL A 1 47 ? 5.842 -1.144 2.523 1.00 0.00 165 VAL A CA 5
ATOM 6693 C C . VAL A 1 47 ? 6.331 -1.426 3.940 1.00 0.00 165 VAL A C 5
ATOM 6694 O O . VAL A 1 47 ? 7.535 -1.483 4.193 1.00 0.00 165 VAL A O 5
ATOM 6707 N N . LEU A 1 48 ? 5.390 -1.602 4.860 1.00 0.00 166 LEU A N 5
ATOM 6708 C CA . LEU A 1 48 ? 5.724 -1.878 6.253 1.00 0.00 166 LEU A CA 5
ATOM 6709 C C . LEU A 1 48 ? 5.949 -3.371 6.473 1.00 0.00 166 LEU A C 5
ATOM 6710 O O . LEU A 1 48 ? 5.220 -4.204 5.935 1.00 0.00 166 LEU A O 5
ATOM 6726 N N . ARG A 1 49 ? 6.961 -3.701 7.269 1.00 0.00 167 ARG A N 5
ATOM 6727 C CA . ARG A 1 49 ? 7.281 -5.093 7.561 1.00 0.00 167 ARG A CA 5
ATOM 6728 C C . ARG A 1 49 ? 7.813 -5.241 8.983 1.00 0.00 167 ARG A C 5
ATOM 6729 O O . ARG A 1 49 ? 8.295 -4.280 9.580 1.00 0.00 167 ARG A O 5
ATOM 6750 N N . GLY A 1 50 ? 7.721 -6.454 9.520 1.00 0.00 168 GLY A N 5
ATOM 6751 C CA . GLY A 1 50 ? 8.196 -6.707 10.868 1.00 0.00 168 GLY A CA 5
ATOM 6752 C C . GLY A 1 50 ? 9.704 -6.838 10.936 1.00 0.00 168 GLY A C 5
ATOM 6753 O O . GLY A 1 50 ? 10.421 -6.501 9.994 1.00 0.00 168 GLY A O 5
ATOM 6757 N N . PRO A 1 51 ? 10.208 -7.337 12.075 1.00 0.00 169 PRO A N 5
ATOM 6758 C CA . PRO A 1 51 ? 11.646 -7.522 12.291 1.00 0.00 169 PRO A CA 5
ATOM 6759 C C . PRO A 1 51 ? 12.185 -8.757 11.577 1.00 0.00 169 PRO A C 5
ATOM 6760 O O . PRO A 1 51 ? 13.207 -8.694 10.893 1.00 0.00 169 PRO A O 5
ATOM 6771 N N . ASP A 1 52 ? 11.491 -9.878 11.740 1.00 0.00 170 ASP A N 5
ATOM 6772 C CA . ASP A 1 52 ? 11.899 -11.128 11.109 1.00 0.00 170 ASP A CA 5
ATOM 6773 C C . ASP A 1 52 ? 11.689 -11.070 9.599 1.00 0.00 170 ASP A C 5
ATOM 6774 O O . ASP A 1 52 ? 12.428 -11.688 8.835 1.00 0.00 170 ASP A O 5
ATOM 6783 N N . GLY A 1 53 ? 10.674 -10.322 9.177 1.00 0.00 171 GLY A N 5
ATOM 6784 C CA . GLY A 1 53 ? 10.383 -10.197 7.761 1.00 0.00 171 GLY A CA 5
ATOM 6785 C C . GLY A 1 53 ? 9.009 -10.727 7.402 1.00 0.00 171 GLY A C 5
ATOM 6786 O O . GLY A 1 53 ? 8.850 -11.438 6.410 1.00 0.00 171 GLY A O 5
ATOM 6790 N N . SER A 1 54 ? 8.013 -10.381 8.211 1.00 0.00 172 SER A N 5
ATOM 6791 C CA . SER A 1 54 ? 6.646 -10.832 7.977 1.00 0.00 172 SER A CA 5
ATOM 6792 C C . SER A 1 54 ? 5.740 -9.656 7.623 1.00 0.00 172 SER A C 5
ATOM 6793 O O . SER A 1 54 ? 5.246 -8.952 8.502 1.00 0.00 172 SER A O 5
ATOM 6801 N N . SER A 1 55 ? 5.528 -9.451 6.327 1.00 0.00 173 SER A N 5
ATOM 6802 C CA . SER A 1 55 ? 4.685 -8.360 5.854 1.00 0.00 173 SER A CA 5
ATOM 6803 C C . SER A 1 55 ? 3.526 -8.112 6.815 1.00 0.00 173 SER A C 5
ATOM 6804 O O . SER A 1 55 ? 2.875 -9.050 7.276 1.00 0.00 173 SER A O 5
ATOM 6812 N N . LYS A 1 56 ? 3.274 -6.842 7.113 1.00 0.00 174 LYS A N 5
ATOM 6813 C CA . LYS A 1 56 ? 2.193 -6.468 8.018 1.00 0.00 174 LYS A CA 5
ATOM 6814 C C . LYS A 1 56 ? 0.925 -6.130 7.241 1.00 0.00 174 LYS A C 5
ATOM 6815 O O . LYS A 1 56 ? -0.036 -5.604 7.801 1.00 0.00 174 LYS A O 5
ATOM 6834 N N . GLY A 1 57 ? 0.930 -6.435 5.947 1.00 0.00 175 GLY A N 5
ATOM 6835 C CA . GLY A 1 57 ? -0.226 -6.157 5.114 1.00 0.00 175 GLY A CA 5
ATOM 6836 C C . GLY A 1 57 ? -0.550 -4.678 5.049 1.00 0.00 175 GLY A C 5
ATOM 6837 O O . GLY A 1 57 ? -1.693 -4.297 4.791 1.00 0.00 175 GLY A O 5
ATOM 6841 N N . CYS A 1 58 ? 0.455 -3.842 5.283 1.00 0.00 176 CYS A N 5
ATOM 6842 C CA . CYS A 1 58 ? 0.271 -2.396 5.252 1.00 0.00 176 CYS A CA 5
ATOM 6843 C C . CYS A 1 58 ? 1.456 -1.711 4.580 1.00 0.00 176 CYS A C 5
ATOM 6844 O O . CYS A 1 58 ? 2.608 -2.078 4.806 1.00 0.00 176 CYS A O 5
ATOM 6852 N N . ALA A 1 59 ? 1.164 -0.714 3.750 1.00 0.00 177 ALA A N 5
ATOM 6853 C CA . ALA A 1 59 ? 2.206 0.022 3.045 1.00 0.00 177 ALA A CA 5
ATOM 6854 C C . ALA A 1 59 ? 1.773 1.459 2.771 1.00 0.00 177 ALA A C 5
ATOM 6855 O O . ALA A 1 59 ? 0.602 1.806 2.930 1.00 0.00 177 ALA A O 5
ATOM 6862 N N . PHE A 1 60 ? 2.724 2.290 2.358 1.00 0.00 178 PHE A N 5
ATOM 6863 C CA . PHE A 1 60 ? 2.441 3.690 2.063 1.00 0.00 178 PHE A CA 5
ATOM 6864 C C . PHE A 1 60 ? 2.804 4.026 0.620 1.00 0.00 178 PHE A C 5
ATOM 6865 O O . PHE A 1 60 ? 3.774 3.500 0.073 1.00 0.00 178 PHE A O 5
ATOM 6882 N N . VAL A 1 61 ? 2.018 4.905 0.007 1.00 0.00 179 VAL A N 5
ATOM 6883 C CA . VAL A 1 61 ? 2.256 5.313 -1.373 1.00 0.00 179 VAL A CA 5
ATOM 6884 C C . VAL A 1 61 ? 2.108 6.822 -1.533 1.00 0.00 179 VAL A C 5
ATOM 6885 O O . VAL A 1 61 ? 1.136 7.415 -1.065 1.00 0.00 179 VAL A O 5
ATOM 6898 N N . LYS A 1 62 ? 3.079 7.438 -2.199 1.00 0.00 180 LYS A N 5
ATOM 6899 C CA . LYS A 1 62 ? 3.057 8.879 -2.425 1.00 0.00 180 LYS A CA 5
ATOM 6900 C C . LYS A 1 62 ? 2.864 9.195 -3.904 1.00 0.00 180 LYS A C 5
ATOM 6901 O O . LYS A 1 62 ? 3.586 8.682 -4.759 1.00 0.00 180 LYS A O 5
ATOM 6920 N N . PHE A 1 63 ? 1.885 10.044 -4.200 1.00 0.00 181 PHE A N 5
ATOM 6921 C CA . PHE A 1 63 ? 1.597 10.429 -5.576 1.00 0.00 181 PHE A CA 5
ATOM 6922 C C . PHE A 1 63 ? 2.197 11.795 -5.896 1.00 0.00 181 PHE A C 5
ATOM 6923 O O . PHE A 1 63 ? 2.542 12.559 -4.995 1.00 0.00 181 PHE A O 5
ATOM 6940 N N . SER A 1 64 ? 2.319 12.094 -7.185 1.00 0.00 182 SER A N 5
ATOM 6941 C CA . SER A 1 64 ? 2.882 13.365 -7.625 1.00 0.00 182 SER A CA 5
ATOM 6942 C C . SER A 1 64 ? 1.964 14.525 -7.249 1.00 0.00 182 SER A C 5
ATOM 6943 O O . SER A 1 64 ? 2.405 15.668 -7.135 1.00 0.00 182 SER A O 5
ATOM 6951 N N . SER A 1 65 ? 0.685 14.220 -7.058 1.00 0.00 183 SER A N 5
ATOM 6952 C CA . SER A 1 65 ? -0.298 15.236 -6.699 1.00 0.00 183 SER A CA 5
ATOM 6953 C C . SER A 1 65 ? -1.438 14.627 -5.889 1.00 0.00 183 SER A C 5
ATOM 6954 O O . SER A 1 65 ? -1.765 13.450 -6.043 1.00 0.00 183 SER A O 5
ATOM 6962 N N . HIS A 1 66 ? -2.041 15.438 -5.025 1.00 0.00 184 HIS A N 5
ATOM 6963 C CA . HIS A 1 66 ? -3.146 14.980 -4.190 1.00 0.00 184 HIS A CA 5
ATOM 6964 C C . HIS A 1 66 ? -4.220 14.302 -5.035 1.00 0.00 184 HIS A C 5
ATOM 6965 O O . HIS A 1 66 ? -4.566 13.143 -4.805 1.00 0.00 184 HIS A O 5
ATOM 6979 N N . THR A 1 67 ? -4.746 15.033 -6.013 1.00 0.00 185 THR A N 5
ATOM 6980 C CA . THR A 1 67 ? -5.783 14.504 -6.890 1.00 0.00 185 THR A CA 5
ATOM 6981 C C . THR A 1 67 ? -5.526 13.038 -7.221 1.00 0.00 185 THR A C 5
ATOM 6982 O O . THR A 1 67 ? -6.288 12.159 -6.818 1.00 0.00 185 THR A O 5
ATOM 6993 N N . GLU A 1 68 ? -4.449 12.781 -7.957 1.00 0.00 186 GLU A N 5
ATOM 6994 C CA . GLU A 1 68 ? -4.094 11.420 -8.341 1.00 0.00 186 GLU A CA 5
ATOM 6995 C C . GLU A 1 68 ? -4.382 10.442 -7.207 1.00 0.00 186 GLU A C 5
ATOM 6996 O O . GLU A 1 68 ? -5.040 9.421 -7.406 1.00 0.00 186 GLU A O 5
ATOM 7008 N N . ALA A 1 69 ? -3.885 10.761 -6.017 1.00 0.00 187 ALA A N 5
ATOM 7009 C CA . ALA A 1 69 ? -4.089 9.912 -4.850 1.00 0.00 187 ALA A CA 5
ATOM 7010 C C . ALA A 1 69 ? -5.575 9.697 -4.581 1.00 0.00 187 ALA A C 5
ATOM 7011 O O . ALA A 1 69 ? -6.049 8.563 -4.539 1.00 0.00 187 ALA A O 5
ATOM 7018 N N . GLN A 1 70 ? -6.303 10.794 -4.398 1.00 0.00 188 GLN A N 5
ATOM 7019 C CA . GLN A 1 70 ? -7.735 10.725 -4.131 1.00 0.00 188 GLN A CA 5
ATOM 7020 C C . GLN A 1 70 ? -8.397 9.654 -4.993 1.00 0.00 188 GLN A C 5
ATOM 7021 O O . GLN A 1 70 ? -9.230 8.886 -4.513 1.00 0.00 188 GLN A O 5
ATOM 7035 N N . ALA A 1 71 ? -8.021 9.610 -6.267 1.00 0.00 189 ALA A N 5
ATOM 7036 C CA . ALA A 1 71 ? -8.578 8.633 -7.194 1.00 0.00 189 ALA A CA 5
ATOM 7037 C C . ALA A 1 71 ? -8.172 7.215 -6.806 1.00 0.00 189 ALA A C 5
ATOM 7038 O O . ALA A 1 71 ? -9.006 6.414 -6.387 1.00 0.00 189 ALA A O 5
ATOM 7045 N N . ALA A 1 72 ? -6.886 6.912 -6.950 1.00 0.00 190 ALA A N 5
ATOM 7046 C CA . ALA A 1 72 ? -6.370 5.591 -6.614 1.00 0.00 190 ALA A CA 5
ATOM 7047 C C . ALA A 1 72 ? -7.092 5.012 -5.402 1.00 0.00 190 ALA A C 5
ATOM 7048 O O . ALA A 1 72 ? -7.292 3.801 -5.308 1.00 0.00 190 ALA A O 5
ATOM 7055 N N . ILE A 1 73 ? -7.481 5.884 -4.478 1.00 0.00 191 ILE A N 5
ATOM 7056 C CA . ILE A 1 73 ? -8.181 5.458 -3.273 1.00 0.00 191 ILE A CA 5
ATOM 7057 C C . ILE A 1 73 ? -9.561 4.902 -3.607 1.00 0.00 191 ILE A C 5
ATOM 7058 O O . ILE A 1 73 ? -9.801 3.699 -3.497 1.00 0.00 191 ILE A O 5
ATOM 7074 N N . HIS A 1 74 ? -10.466 5.785 -4.017 1.00 0.00 192 HIS A N 5
ATOM 7075 C CA . HIS A 1 74 ? -11.823 5.382 -4.370 1.00 0.00 192 HIS A CA 5
ATOM 7076 C C . HIS A 1 74 ? -11.813 4.416 -5.551 1.00 0.00 192 HIS A C 5
ATOM 7077 O O . HIS A 1 74 ? -12.806 3.743 -5.824 1.00 0.00 192 HIS A O 5
ATOM 7091 N N . ALA A 1 75 ? -10.683 4.355 -6.250 1.00 0.00 193 ALA A N 5
ATOM 7092 C CA . ALA A 1 75 ? -10.544 3.472 -7.401 1.00 0.00 193 ALA A CA 5
ATOM 7093 C C . ALA A 1 75 ? -10.010 2.106 -6.983 1.00 0.00 193 ALA A C 5
ATOM 7094 O O . ALA A 1 75 ? -10.203 1.111 -7.684 1.00 0.00 193 ALA A O 5
ATOM 7101 N N . LEU A 1 76 ? -9.338 2.064 -5.838 1.00 0.00 194 LEU A N 5
ATOM 7102 C CA . LEU A 1 76 ? -8.774 0.819 -5.327 1.00 0.00 194 LEU A CA 5
ATOM 7103 C C . LEU A 1 76 ? -9.115 0.633 -3.851 1.00 0.00 194 LEU A C 5
ATOM 7104 O O . LEU A 1 76 ? -8.421 -0.084 -3.129 1.00 0.00 194 LEU A O 5
ATOM 7120 N N . HIS A 1 77 ? -10.188 1.281 -3.411 1.00 0.00 195 HIS A N 5
ATOM 7121 C CA . HIS A 1 77 ? -10.622 1.185 -2.021 1.00 0.00 195 HIS A CA 5
ATOM 7122 C C . HIS A 1 77 ? -11.579 0.012 -1.832 1.00 0.00 195 HIS A C 5
ATOM 7123 O O . HIS A 1 77 ? -12.601 -0.084 -2.510 1.00 0.00 195 HIS A O 5
ATOM 7137 N N . GLY A 1 78 ? -11.240 -0.878 -0.904 1.00 0.00 196 GLY A N 5
ATOM 7138 C CA . GLY A 1 78 ? -12.079 -2.033 -0.643 1.00 0.00 196 GLY A CA 5
ATOM 7139 C C . GLY A 1 78 ? -12.720 -2.582 -1.902 1.00 0.00 196 GLY A C 5
ATOM 7140 O O . GLY A 1 78 ? -13.814 -3.143 -1.856 1.00 0.00 196 GLY A O 5
ATOM 7144 N N . SER A 1 79 ? -12.037 -2.418 -3.031 1.00 0.00 197 SER A N 5
ATOM 7145 C CA . SER A 1 79 ? -12.549 -2.896 -4.310 1.00 0.00 197 SER A CA 5
ATOM 7146 C C . SER A 1 79 ? -11.897 -4.221 -4.695 1.00 0.00 197 SER A C 5
ATOM 7147 O O . SER A 1 79 ? -12.536 -5.088 -5.290 1.00 0.00 197 SER A O 5
ATOM 7155 N N . GLN A 1 80 ? -10.622 -4.368 -4.350 1.00 0.00 198 GLN A N 5
ATOM 7156 C CA . GLN A 1 80 ? -9.883 -5.586 -4.660 1.00 0.00 198 GLN A CA 5
ATOM 7157 C C . GLN A 1 80 ? -9.796 -6.495 -3.438 1.00 0.00 198 GLN A C 5
ATOM 7158 O O . GLN A 1 80 ? -9.880 -6.034 -2.300 1.00 0.00 198 GLN A O 5
ATOM 7172 N N . THR A 1 81 ? -9.628 -7.791 -3.682 1.00 0.00 199 THR A N 5
ATOM 7173 C CA . THR A 1 81 ? -9.531 -8.766 -2.603 1.00 0.00 199 THR A CA 5
ATOM 7174 C C . THR A 1 81 ? -8.305 -9.655 -2.774 1.00 0.00 199 THR A C 5
ATOM 7175 O O . THR A 1 81 ? -8.404 -10.776 -3.273 1.00 0.00 199 THR A O 5
ATOM 7186 N N . MET A 1 82 ? -7.149 -9.149 -2.356 1.00 0.00 200 MET A N 5
ATOM 7187 C CA . MET A 1 82 ? -5.904 -9.900 -2.461 1.00 0.00 200 MET A CA 5
ATOM 7188 C C . MET A 1 82 ? -6.093 -11.337 -1.987 1.00 0.00 200 MET A C 5
ATOM 7189 O O . MET A 1 82 ? -6.797 -11.607 -1.013 1.00 0.00 200 MET A O 5
ATOM 7203 N N . PRO A 1 83 ? -5.452 -12.283 -2.689 1.00 0.00 201 PRO A N 5
ATOM 7204 C CA . PRO A 1 83 ? -5.535 -13.709 -2.357 1.00 0.00 201 PRO A CA 5
ATOM 7205 C C . PRO A 1 83 ? -5.306 -13.972 -0.873 1.00 0.00 201 PRO A C 5
ATOM 7206 O O . PRO A 1 83 ? -4.626 -13.205 -0.194 1.00 0.00 201 PRO A O 5
ATOM 7217 N N . GLY A 1 84 ? -5.879 -15.064 -0.375 1.00 0.00 202 GLY A N 5
ATOM 7218 C CA . GLY A 1 84 ? -5.724 -15.410 1.026 1.00 0.00 202 GLY A CA 5
ATOM 7219 C C . GLY A 1 84 ? -6.641 -14.605 1.926 1.00 0.00 202 GLY A C 5
ATOM 7220 O O . GLY A 1 84 ? -7.229 -15.142 2.864 1.00 0.00 202 GLY A O 5
ATOM 7224 N N . ALA A 1 85 ? -6.761 -13.312 1.642 1.00 0.00 203 ALA A N 5
ATOM 7225 C CA . ALA A 1 85 ? -7.612 -12.432 2.433 1.00 0.00 203 ALA A CA 5
ATOM 7226 C C . ALA A 1 85 ? -9.056 -12.483 1.946 1.00 0.00 203 ALA A C 5
ATOM 7227 O O . ALA A 1 85 ? -9.315 -12.529 0.743 1.00 0.00 203 ALA A O 5
ATOM 7234 N N . SER A 1 86 ? -9.994 -12.474 2.888 1.00 0.00 204 SER A N 5
ATOM 7235 C CA . SER A 1 86 ? -11.413 -12.523 2.554 1.00 0.00 204 SER A CA 5
ATOM 7236 C C . SER A 1 86 ? -12.006 -11.119 2.495 1.00 0.00 204 SER A C 5
ATOM 7237 O O . SER A 1 86 ? -13.148 -10.932 2.073 1.00 0.00 204 SER A O 5
ATOM 7245 N N . SER A 1 87 ? -11.222 -10.134 2.922 1.00 0.00 205 SER A N 5
ATOM 7246 C CA . SER A 1 87 ? -11.670 -8.746 2.922 1.00 0.00 205 SER A CA 5
ATOM 7247 C C . SER A 1 87 ? -11.114 -7.995 1.716 1.00 0.00 205 SER A C 5
ATOM 7248 O O . SER A 1 87 ? -10.282 -8.519 0.974 1.00 0.00 205 SER A O 5
ATOM 7256 N N . SER A 1 88 ? -11.579 -6.765 1.526 1.00 0.00 206 SER A N 5
ATOM 7257 C CA . SER A 1 88 ? -11.131 -5.942 0.408 1.00 0.00 206 SER A CA 5
ATOM 7258 C C . SER A 1 88 ? -10.040 -4.972 0.851 1.00 0.00 206 SER A C 5
ATOM 7259 O O . SER A 1 88 ? -10.049 -4.482 1.981 1.00 0.00 206 SER A O 5
ATOM 7267 N N . LEU A 1 89 ? -9.101 -4.699 -0.048 1.00 0.00 207 LEU A N 5
ATOM 7268 C CA . LEU A 1 89 ? -8.001 -3.787 0.248 1.00 0.00 207 LEU A CA 5
ATOM 7269 C C . LEU A 1 89 ? -8.499 -2.560 1.004 1.00 0.00 207 LEU A C 5
ATOM 7270 O O . LEU A 1 89 ? -9.664 -2.179 0.892 1.00 0.00 207 LEU A O 5
ATOM 7286 N N . VAL A 1 90 ? -7.608 -1.943 1.773 1.00 0.00 208 VAL A N 5
ATOM 7287 C CA . VAL A 1 90 ? -7.956 -0.757 2.546 1.00 0.00 208 VAL A CA 5
ATOM 7288 C C . VAL A 1 90 ? -7.007 0.397 2.239 1.00 0.00 208 VAL A C 5
ATOM 7289 O O . VAL A 1 90 ? -5.866 0.416 2.700 1.00 0.00 208 VAL A O 5
ATOM 7302 N N . VAL A 1 91 ? -7.487 1.358 1.457 1.00 0.00 209 VAL A N 5
ATOM 7303 C CA . VAL A 1 91 ? -6.682 2.517 1.089 1.00 0.00 209 VAL A CA 5
ATOM 7304 C C . VAL A 1 91 ? -7.223 3.789 1.733 1.00 0.00 209 VAL A C 5
ATOM 7305 O O . VAL A 1 91 ? -8.381 4.155 1.534 1.00 0.00 209 VAL A O 5
ATOM 7318 N N . LYS A 1 92 ? -6.376 4.459 2.507 1.00 0.00 210 LYS A N 5
ATOM 7319 C CA . LYS A 1 92 ? -6.767 5.692 3.181 1.00 0.00 210 LYS A CA 5
ATOM 7320 C C . LYS A 1 92 ? -5.562 6.603 3.390 1.00 0.00 210 LYS A C 5
ATOM 7321 O O . LYS A 1 92 ? -4.443 6.132 3.596 1.00 0.00 210 LYS A O 5
ATOM 7340 N N . PHE A 1 93 ? -5.797 7.910 3.336 1.00 0.00 211 PHE A N 5
ATOM 7341 C CA . PHE A 1 93 ? -4.731 8.887 3.520 1.00 0.00 211 PHE A CA 5
ATOM 7342 C C . PHE A 1 93 ? -3.884 8.545 4.742 1.00 0.00 211 PHE A C 5
ATOM 7343 O O . PHE A 1 93 ? -4.412 8.209 5.802 1.00 0.00 211 PHE A O 5
ATOM 7360 N N . ALA A 1 94 ? -2.567 8.632 4.585 1.00 0.00 212 ALA A N 5
ATOM 7361 C CA . ALA A 1 94 ? -1.647 8.333 5.675 1.00 0.00 212 ALA A CA 5
ATOM 7362 C C . ALA A 1 94 ? -1.397 9.566 6.537 1.00 0.00 212 ALA A C 5
ATOM 7363 O O . ALA A 1 94 ? -1.662 10.693 6.116 1.00 0.00 212 ALA A O 5
ATOM 7370 N N . ASP A 1 95 ? -0.888 9.346 7.744 1.00 0.00 213 ASP A N 5
ATOM 7371 C CA . ASP A 1 95 ? -0.602 10.440 8.665 1.00 0.00 213 ASP A CA 5
ATOM 7372 C C . ASP A 1 95 ? -1.886 11.155 9.073 1.00 0.00 213 ASP A C 5
ATOM 7373 O O . ASP A 1 95 ? -1.932 12.384 9.138 1.00 0.00 213 ASP A O 5
ATOM 7382 N N . THR A 1 96 ? -2.929 10.378 9.347 1.00 0.00 214 THR A N 5
ATOM 7383 C CA . THR A 1 96 ? -4.215 10.936 9.747 1.00 0.00 214 THR A CA 5
ATOM 7384 C C . THR A 1 96 ? -4.110 11.652 11.089 1.00 0.00 214 THR A C 5
ATOM 7385 O O . THR A 1 96 ? -3.577 11.105 12.055 1.00 0.00 214 THR A O 5
ATOM 7396 N N . ASP A 1 97 ? -4.621 12.877 11.142 1.00 0.00 215 ASP A N 5
ATOM 7397 C CA . ASP A 1 97 ? -4.586 13.667 12.367 1.00 0.00 215 ASP A CA 5
ATOM 7398 C C . ASP A 1 97 ? -5.957 13.696 13.035 1.00 0.00 215 ASP A C 5
ATOM 7399 O O . ASP A 1 97 ? -6.874 14.371 12.566 1.00 0.00 215 ASP A O 5
ATOM 7408 N N . LYS A 1 98 ? -6.092 12.958 14.131 1.00 0.00 216 LYS A N 5
ATOM 7409 C CA . LYS A 1 98 ? -7.350 12.898 14.864 1.00 0.00 216 LYS A CA 5
ATOM 7410 C C . LYS A 1 98 ? -7.463 14.058 15.849 1.00 0.00 216 LYS A C 5
ATOM 7411 O O . LYS A 1 98 ? -6.463 14.506 16.410 1.00 0.00 216 LYS A O 5
ATOM 7430 N N . GLU A 1 99 ? -8.685 14.538 16.054 1.00 0.00 217 GLU A N 5
ATOM 7431 C CA . GLU A 1 99 ? -8.926 15.646 16.971 1.00 0.00 217 GLU A CA 5
ATOM 7432 C C . GLU A 1 99 ? -9.450 15.138 18.312 1.00 0.00 217 GLU A C 5
ATOM 7433 O O . GLU A 1 99 ? -10.451 14.423 18.368 1.00 0.00 217 GLU A O 5
ATOM 7445 N N . SER A 1 100 ? -8.766 15.512 19.388 1.00 0.00 218 SER A N 5
ATOM 7446 C CA . SER A 1 100 ? -9.158 15.091 20.728 1.00 0.00 218 SER A CA 5
ATOM 7447 C C . SER A 1 100 ? -9.948 16.189 21.433 1.00 0.00 218 SER A C 5
ATOM 7448 O O . SER A 1 100 ? -9.375 17.060 22.086 1.00 0.00 218 SER A O 5
ATOM 7456 N N . GLY A 1 101 ? -11.269 16.142 21.294 1.00 0.00 219 GLY A N 5
ATOM 7457 C CA . GLY A 1 101 ? -12.118 17.138 21.922 1.00 0.00 219 GLY A CA 5
ATOM 7458 C C . GLY A 1 101 ? -11.977 18.505 21.284 1.00 0.00 219 GLY A C 5
ATOM 7459 O O . GLY A 1 101 ? -11.508 19.459 21.905 1.00 0.00 219 GLY A O 5
ATOM 7463 N N . PRO A 1 102 ? -12.389 18.614 20.012 1.00 0.00 220 PRO A N 5
ATOM 7464 C CA . PRO A 1 102 ? -12.316 19.870 19.260 1.00 0.00 220 PRO A CA 5
ATOM 7465 C C . PRO A 1 102 ? -13.420 20.846 19.652 1.00 0.00 220 PRO A C 5
ATOM 7466 O O . PRO A 1 102 ? -14.319 20.504 20.421 1.00 0.00 220 PRO A O 5
ATOM 7477 N N . SER A 1 103 ? -13.347 22.061 19.119 1.00 0.00 221 SER A N 5
ATOM 7478 C CA . SER A 1 103 ? -14.339 23.087 19.416 1.00 0.00 221 SER A CA 5
ATOM 7479 C C . SER A 1 103 ? -15.392 23.160 18.314 1.00 0.00 221 SER A C 5
ATOM 7480 O O . SER A 1 103 ? -16.592 23.154 18.585 1.00 0.00 221 SER A O 5
ATOM 7488 N N . SER A 1 104 ? -14.932 23.229 17.068 1.00 0.00 222 SER A N 5
ATOM 7489 C CA . SER A 1 104 ? -15.832 23.308 15.924 1.00 0.00 222 SER A CA 5
ATOM 7490 C C . SER A 1 104 ? -15.667 22.091 15.019 1.00 0.00 222 SER A C 5
ATOM 7491 O O . SER A 1 104 ? -14.621 21.444 15.014 1.00 0.00 222 SER A O 5
ATOM 7499 N N . GLY A 1 105 ? -16.710 21.786 14.252 1.00 0.00 223 GLY A N 5
ATOM 7500 C CA . GLY A 1 105 ? -16.662 20.648 13.353 1.00 0.00 223 GLY A CA 5
ATOM 7501 C C . GLY A 1 105 ? -18.011 20.340 12.734 1.00 0.00 223 GLY A C 5
ATOM 7502 O O . GLY A 1 105 ? -18.865 19.720 13.368 1.00 0.00 223 GLY A O 5
ATOM 7506 N N . GLY A 1 1 ? -14.219 -2.332 8.199 1.00 0.00 119 GLY A N 6
ATOM 7507 C CA . GLY A 1 1 ? -13.385 -1.161 8.397 1.00 0.00 119 GLY A CA 6
ATOM 7508 C C . GLY A 1 1 ? -13.778 -0.372 9.631 1.00 0.00 119 GLY A C 6
ATOM 7509 O O . GLY A 1 1 ? -13.057 -0.369 10.629 1.00 0.00 119 GLY A O 6
ATOM 7513 N N . SER A 1 2 ? -14.922 0.300 9.562 1.00 0.00 120 SER A N 6
ATOM 7514 C CA . SER A 1 2 ? -15.406 1.101 10.681 1.00 0.00 120 SER A CA 6
ATOM 7515 C C . SER A 1 2 ? -14.361 2.128 11.106 1.00 0.00 120 SER A C 6
ATOM 7516 O O . SER A 1 2 ? -14.106 2.315 12.295 1.00 0.00 120 SER A O 6
ATOM 7524 N N . SER A 1 3 ? -13.759 2.792 10.124 1.00 0.00 121 SER A N 6
ATOM 7525 C CA . SER A 1 3 ? -12.739 3.798 10.395 1.00 0.00 121 SER A CA 6
ATOM 7526 C C . SER A 1 3 ? -12.544 4.712 9.189 1.00 0.00 121 SER A C 6
ATOM 7527 O O . SER A 1 3 ? -12.571 4.263 8.044 1.00 0.00 121 SER A O 6
ATOM 7535 N N . GLY A 1 4 ? -12.348 6.000 9.456 1.00 0.00 122 GLY A N 6
ATOM 7536 C CA . GLY A 1 4 ? -12.151 6.958 8.384 1.00 0.00 122 GLY A CA 6
ATOM 7537 C C . GLY A 1 4 ? -12.607 8.353 8.763 1.00 0.00 122 GLY A C 6
ATOM 7538 O O . GLY A 1 4 ? -13.096 8.575 9.871 1.00 0.00 122 GLY A O 6
ATOM 7542 N N . SER A 1 5 ? -12.445 9.298 7.842 1.00 0.00 123 SER A N 6
ATOM 7543 C CA . SER A 1 5 ? -12.838 10.681 8.087 1.00 0.00 123 SER A CA 6
ATOM 7544 C C . SER A 1 5 ? -14.334 10.869 7.856 1.00 0.00 123 SER A C 6
ATOM 7545 O O . SER A 1 5 ? -14.758 11.300 6.783 1.00 0.00 123 SER A O 6
ATOM 7553 N N . SER A 1 6 ? -15.129 10.543 8.869 1.00 0.00 124 SER A N 6
ATOM 7554 C CA . SER A 1 6 ? -16.579 10.672 8.776 1.00 0.00 124 SER A CA 6
ATOM 7555 C C . SER A 1 6 ? -16.968 12.036 8.213 1.00 0.00 124 SER A C 6
ATOM 7556 O O . SER A 1 6 ? -16.657 13.072 8.798 1.00 0.00 124 SER A O 6
ATOM 7564 N N . GLY A 1 7 ? -17.651 12.026 7.073 1.00 0.00 125 GLY A N 6
ATOM 7565 C CA . GLY A 1 7 ? -18.071 13.266 6.449 1.00 0.00 125 GLY A CA 6
ATOM 7566 C C . GLY A 1 7 ? -17.452 13.466 5.080 1.00 0.00 125 GLY A C 6
ATOM 7567 O O . GLY A 1 7 ? -16.265 13.203 4.883 1.00 0.00 125 GLY A O 6
ATOM 7571 N N . SER A 1 8 ? -18.257 13.930 4.130 1.00 0.00 126 SER A N 6
ATOM 7572 C CA . SER A 1 8 ? -17.783 14.160 2.770 1.00 0.00 126 SER A CA 6
ATOM 7573 C C . SER A 1 8 ? -16.707 15.241 2.745 1.00 0.00 126 SER A C 6
ATOM 7574 O O . SER A 1 8 ? -16.828 16.266 3.414 1.00 0.00 126 SER A O 6
ATOM 7582 N N . GLU A 1 9 ? -15.654 15.002 1.968 1.00 0.00 127 GLU A N 6
ATOM 7583 C CA . GLU A 1 9 ? -14.556 15.955 1.857 1.00 0.00 127 GLU A CA 6
ATOM 7584 C C . GLU A 1 9 ? -14.354 16.385 0.407 1.00 0.00 127 GLU A C 6
ATOM 7585 O O . GLU A 1 9 ? -13.608 15.752 -0.341 1.00 0.00 127 GLU A O 6
ATOM 7597 N N . SER A 1 10 ? -15.024 17.464 0.016 1.00 0.00 128 SER A N 6
ATOM 7598 C CA . SER A 1 10 ? -14.922 17.977 -1.345 1.00 0.00 128 SER A CA 6
ATOM 7599 C C . SER A 1 10 ? -13.494 18.415 -1.655 1.00 0.00 128 SER A C 6
ATOM 7600 O O . SER A 1 10 ? -13.082 19.521 -1.303 1.00 0.00 128 SER A O 6
ATOM 7608 N N . ARG A 1 11 ? -12.743 17.540 -2.316 1.00 0.00 129 ARG A N 6
ATOM 7609 C CA . ARG A 1 11 ? -11.361 17.835 -2.673 1.00 0.00 129 ARG A CA 6
ATOM 7610 C C . ARG A 1 11 ? -10.513 18.060 -1.424 1.00 0.00 129 ARG A C 6
ATOM 7611 O O . ARG A 1 11 ? -9.676 18.960 -1.384 1.00 0.00 129 ARG A O 6
ATOM 7632 N N . GLY A 1 12 ? -10.738 17.235 -0.406 1.00 0.00 130 GLY A N 6
ATOM 7633 C CA . GLY A 1 12 ? -9.988 17.361 0.830 1.00 0.00 130 GLY A CA 6
ATOM 7634 C C . GLY A 1 12 ? -8.810 16.408 0.893 1.00 0.00 130 GLY A C 6
ATOM 7635 O O . GLY A 1 12 ? -8.983 15.192 0.838 1.00 0.00 130 GLY A O 6
ATOM 7639 N N . GLY A 1 13 ? -7.608 16.964 1.008 1.00 0.00 131 GLY A N 6
ATOM 7640 C CA . GLY A 1 13 ? -6.414 16.141 1.074 1.00 0.00 131 GLY A CA 6
ATOM 7641 C C . GLY A 1 13 ? -5.202 16.830 0.480 1.00 0.00 131 GLY A C 6
ATOM 7642 O O . GLY A 1 13 ? -4.924 16.694 -0.712 1.00 0.00 131 GLY A O 6
ATOM 7646 N N . ARG A 1 14 ? -4.478 17.572 1.312 1.00 0.00 132 ARG A N 6
ATOM 7647 C CA . ARG A 1 14 ? -3.290 18.287 0.861 1.00 0.00 132 ARG A CA 6
ATOM 7648 C C . ARG A 1 14 ? -2.115 17.331 0.681 1.00 0.00 132 ARG A C 6
ATOM 7649 O O . ARG A 1 14 ? -1.507 17.273 -0.388 1.00 0.00 132 ARG A O 6
ATOM 7670 N N . ASP A 1 15 ? -1.802 16.582 1.733 1.00 0.00 133 ASP A N 6
ATOM 7671 C CA . ASP A 1 15 ? -0.700 15.628 1.691 1.00 0.00 133 ASP A CA 6
ATOM 7672 C C . ASP A 1 15 ? -0.786 14.754 0.444 1.00 0.00 133 ASP A C 6
ATOM 7673 O O . ASP A 1 15 ? -1.848 14.626 -0.165 1.00 0.00 133 ASP A O 6
ATOM 7682 N N . ARG A 1 16 ? 0.341 14.156 0.068 1.00 0.00 134 ARG A N 6
ATOM 7683 C CA . ARG A 1 16 ? 0.394 13.296 -1.108 1.00 0.00 134 ARG A CA 6
ATOM 7684 C C . ARG A 1 16 ? 0.798 11.876 -0.726 1.00 0.00 134 ARG A C 6
ATOM 7685 O O . ARG A 1 16 ? 1.569 11.226 -1.432 1.00 0.00 134 ARG A O 6
ATOM 7706 N N . LYS A 1 17 ? 0.272 11.399 0.398 1.00 0.00 135 LYS A N 6
ATOM 7707 C CA . LYS A 1 17 ? 0.576 10.055 0.875 1.00 0.00 135 LYS A CA 6
ATOM 7708 C C . LYS A 1 17 ? -0.703 9.261 1.119 1.00 0.00 135 LYS A C 6
ATOM 7709 O O . LYS A 1 17 ? -1.753 9.833 1.418 1.00 0.00 135 LYS A O 6
ATOM 7728 N N . LEU A 1 18 ? -0.609 7.943 0.991 1.00 0.00 136 LEU A N 6
ATOM 7729 C CA . LEU A 1 18 ? -1.760 7.070 1.199 1.00 0.00 136 LEU A CA 6
ATOM 7730 C C . LEU A 1 18 ? -1.365 5.829 1.995 1.00 0.00 136 LEU A C 6
ATOM 7731 O O . LEU A 1 18 ? -0.254 5.319 1.857 1.00 0.00 136 LEU A O 6
ATOM 7747 N N . PHE A 1 19 ? -2.284 5.349 2.825 1.00 0.00 137 PHE A N 6
ATOM 7748 C CA . PHE A 1 19 ? -2.033 4.167 3.642 1.00 0.00 137 PHE A CA 6
ATOM 7749 C C . PHE A 1 19 ? -2.850 2.978 3.143 1.00 0.00 137 PHE A C 6
ATOM 7750 O O . PHE A 1 19 ? -4.074 2.956 3.266 1.00 0.00 137 PHE A O 6
ATOM 7767 N N . VAL A 1 20 ? -2.161 1.990 2.580 1.00 0.00 138 VAL A N 6
ATOM 7768 C CA . VAL A 1 20 ? -2.821 0.797 2.063 1.00 0.00 138 VAL A CA 6
ATOM 7769 C C . VAL A 1 20 ? -2.764 -0.344 3.073 1.00 0.00 138 VAL A C 6
ATOM 7770 O O . VAL A 1 20 ? -1.804 -0.466 3.833 1.00 0.00 138 VAL A O 6
ATOM 7783 N N . GLY A 1 21 ? -3.799 -1.178 3.074 1.00 0.00 139 GLY A N 6
ATOM 7784 C CA . GLY A 1 21 ? -3.847 -2.299 3.994 1.00 0.00 139 GLY A CA 6
ATOM 7785 C C . GLY A 1 21 ? -4.493 -3.526 3.381 1.00 0.00 139 GLY A C 6
ATOM 7786 O O . GLY A 1 21 ? -4.838 -3.529 2.200 1.00 0.00 139 GLY A O 6
ATOM 7790 N N . MET A 1 22 ? -4.655 -4.572 4.185 1.00 0.00 140 MET A N 6
ATOM 7791 C CA . MET A 1 22 ? -5.264 -5.810 3.713 1.00 0.00 140 MET A CA 6
ATOM 7792 C C . MET A 1 22 ? -4.509 -6.362 2.507 1.00 0.00 140 MET A C 6
ATOM 7793 O O . MET A 1 22 ? -5.113 -6.718 1.495 1.00 0.00 140 MET A O 6
ATOM 7807 N N . LEU A 1 23 ? -3.188 -6.429 2.622 1.00 0.00 141 LEU A N 6
ATOM 7808 C CA . LEU A 1 23 ? -2.351 -6.937 1.541 1.00 0.00 141 LEU A CA 6
ATOM 7809 C C . LEU A 1 23 ? -1.766 -8.299 1.899 1.00 0.00 141 LEU A C 6
ATOM 7810 O O . LEU A 1 23 ? -1.783 -8.707 3.059 1.00 0.00 141 LEU A O 6
ATOM 7826 N N . ASN A 1 24 ? -1.246 -8.997 0.894 1.00 0.00 142 ASN A N 6
ATOM 7827 C CA . ASN A 1 24 ? -0.653 -10.313 1.104 1.00 0.00 142 ASN A CA 6
ATOM 7828 C C . ASN A 1 24 ? 0.868 -10.247 1.005 1.00 0.00 142 ASN A C 6
ATOM 7829 O O . ASN A 1 24 ? 1.435 -9.207 0.668 1.00 0.00 142 ASN A O 6
ATOM 7840 N N . LYS A 1 25 ? 1.523 -11.364 1.301 1.00 0.00 143 LYS A N 6
ATOM 7841 C CA . LYS A 1 25 ? 2.978 -11.435 1.244 1.00 0.00 143 LYS A CA 6
ATOM 7842 C C . LYS A 1 25 ? 3.451 -11.811 -0.156 1.00 0.00 143 LYS A C 6
ATOM 7843 O O . LYS A 1 25 ? 4.599 -12.210 -0.347 1.00 0.00 143 LYS A O 6
ATOM 7862 N N . GLN A 1 26 ? 2.558 -11.680 -1.132 1.00 0.00 144 GLN A N 6
ATOM 7863 C CA . GLN A 1 26 ? 2.885 -12.005 -2.515 1.00 0.00 144 GLN A CA 6
ATOM 7864 C C . GLN A 1 26 ? 3.057 -10.738 -3.346 1.00 0.00 144 GLN A C 6
ATOM 7865 O O . GLN A 1 26 ? 3.722 -10.751 -4.382 1.00 0.00 144 GLN A O 6
ATOM 7879 N N . GLN A 1 27 ? 2.455 -9.647 -2.885 1.00 0.00 145 GLN A N 6
ATOM 7880 C CA . GLN A 1 27 ? 2.542 -8.372 -3.588 1.00 0.00 145 GLN A CA 6
ATOM 7881 C C . GLN A 1 27 ? 3.842 -7.651 -3.248 1.00 0.00 145 GLN A C 6
ATOM 7882 O O . GLN A 1 27 ? 4.377 -7.800 -2.150 1.00 0.00 145 GLN A O 6
ATOM 7896 N N . SER A 1 28 ? 4.345 -6.870 -4.198 1.00 0.00 146 SER A N 6
ATOM 7897 C CA . SER A 1 28 ? 5.585 -6.128 -4.001 1.00 0.00 146 SER A CA 6
ATOM 7898 C C . SER A 1 28 ? 5.413 -4.666 -4.401 1.00 0.00 146 SER A C 6
ATOM 7899 O O . SER A 1 28 ? 4.381 -4.279 -4.948 1.00 0.00 146 SER A O 6
ATOM 7907 N N . GLU A 1 29 ? 6.433 -3.859 -4.123 1.00 0.00 147 GLU A N 6
ATOM 7908 C CA . GLU A 1 29 ? 6.394 -2.439 -4.452 1.00 0.00 147 GLU A CA 6
ATOM 7909 C C . GLU A 1 29 ? 5.989 -2.230 -5.908 1.00 0.00 147 GLU A C 6
ATOM 7910 O O . GLU A 1 29 ? 5.080 -1.454 -6.204 1.00 0.00 147 GLU A O 6
ATOM 7922 N N . GLU A 1 30 ? 6.670 -2.926 -6.813 1.00 0.00 148 GLU A N 6
ATOM 7923 C CA . GLU A 1 30 ? 6.381 -2.815 -8.238 1.00 0.00 148 GLU A CA 6
ATOM 7924 C C . GLU A 1 30 ? 4.896 -3.035 -8.511 1.00 0.00 148 GLU A C 6
ATOM 7925 O O . GLU A 1 30 ? 4.244 -2.214 -9.157 1.00 0.00 148 GLU A O 6
ATOM 7937 N N . ASP A 1 31 ? 4.368 -4.149 -8.015 1.00 0.00 149 ASP A N 6
ATOM 7938 C CA . ASP A 1 31 ? 2.960 -4.478 -8.205 1.00 0.00 149 ASP A CA 6
ATOM 7939 C C . ASP A 1 31 ? 2.083 -3.246 -8.006 1.00 0.00 149 ASP A C 6
ATOM 7940 O O . ASP A 1 31 ? 1.462 -2.755 -8.949 1.00 0.00 149 ASP A O 6
ATOM 7949 N N . VAL A 1 32 ? 2.035 -2.752 -6.773 1.00 0.00 150 VAL A N 6
ATOM 7950 C CA . VAL A 1 32 ? 1.234 -1.578 -6.450 1.00 0.00 150 VAL A CA 6
ATOM 7951 C C . VAL A 1 32 ? 1.563 -0.415 -7.380 1.00 0.00 150 VAL A C 6
ATOM 7952 O O . VAL A 1 32 ? 0.670 0.188 -7.978 1.00 0.00 150 VAL A O 6
ATOM 7965 N N . LEU A 1 33 ? 2.849 -0.106 -7.499 1.00 0.00 151 LEU A N 6
ATOM 7966 C CA . LEU A 1 33 ? 3.298 0.985 -8.358 1.00 0.00 151 LEU A CA 6
ATOM 7967 C C . LEU A 1 33 ? 2.767 0.814 -9.778 1.00 0.00 151 LEU A C 6
ATOM 7968 O O . LEU A 1 33 ? 2.499 1.794 -10.473 1.00 0.00 151 LEU A O 6
ATOM 7984 N N . ARG A 1 34 ? 2.614 -0.437 -10.200 1.00 0.00 152 ARG A N 6
ATOM 7985 C CA . ARG A 1 34 ? 2.114 -0.737 -11.536 1.00 0.00 152 ARG A CA 6
ATOM 7986 C C . ARG A 1 34 ? 0.595 -0.603 -11.591 1.00 0.00 152 ARG A C 6
ATOM 7987 O O . ARG A 1 34 ? 0.036 -0.150 -12.590 1.00 0.00 152 ARG A O 6
ATOM 8008 N N . LEU A 1 35 ? -0.067 -1.002 -10.511 1.00 0.00 153 LEU A N 6
ATOM 8009 C CA . LEU A 1 35 ? -1.522 -0.928 -10.435 1.00 0.00 153 LEU A CA 6
ATOM 8010 C C . LEU A 1 35 ? -1.975 0.461 -9.995 1.00 0.00 153 LEU A C 6
ATOM 8011 O O . LEU A 1 35 ? -3.149 0.811 -10.118 1.00 0.00 153 LEU A O 6
ATOM 8027 N N . PHE A 1 36 ? -1.035 1.249 -9.484 1.00 0.00 154 PHE A N 6
ATOM 8028 C CA . PHE A 1 36 ? -1.336 2.601 -9.027 1.00 0.00 154 PHE A CA 6
ATOM 8029 C C . PHE A 1 36 ? -0.925 3.633 -10.073 1.00 0.00 154 PHE A C 6
ATOM 8030 O O . PHE A 1 36 ? -1.595 4.650 -10.253 1.00 0.00 154 PHE A O 6
ATOM 8047 N N . GLN A 1 37 ? 0.181 3.363 -10.759 1.00 0.00 155 GLN A N 6
ATOM 8048 C CA . GLN A 1 37 ? 0.682 4.269 -11.786 1.00 0.00 155 GLN A CA 6
ATOM 8049 C C . GLN A 1 37 ? -0.441 4.706 -12.721 1.00 0.00 155 GLN A C 6
ATOM 8050 O O . GLN A 1 37 ? -0.620 5.891 -13.003 1.00 0.00 155 GLN A O 6
ATOM 8064 N N . PRO A 1 38 ? -1.215 3.729 -13.214 1.00 0.00 156 PRO A N 6
ATOM 8065 C CA . PRO A 1 38 ? -2.334 3.989 -14.125 1.00 0.00 156 PRO A CA 6
ATOM 8066 C C . PRO A 1 38 ? -3.236 5.114 -13.629 1.00 0.00 156 PRO A C 6
ATOM 8067 O O . PRO A 1 38 ? -4.024 5.674 -14.392 1.00 0.00 156 PRO A O 6
ATOM 8078 N N . PHE A 1 39 ? -3.116 5.440 -12.347 1.00 0.00 157 PHE A N 6
ATOM 8079 C CA . PHE A 1 39 ? -3.922 6.499 -11.748 1.00 0.00 157 PHE A CA 6
ATOM 8080 C C . PHE A 1 39 ? -3.122 7.794 -11.638 1.00 0.00 157 PHE A C 6
ATOM 8081 O O . PHE A 1 39 ? -3.670 8.887 -11.769 1.00 0.00 157 PHE A O 6
ATOM 8098 N N . GLY A 1 40 ? -1.822 7.660 -11.394 1.00 0.00 158 GLY A N 6
ATOM 8099 C CA . GLY A 1 40 ? -0.967 8.827 -11.269 1.00 0.00 158 GLY A CA 6
ATOM 8100 C C . GLY A 1 40 ? 0.496 8.460 -11.115 1.00 0.00 158 GLY A C 6
ATOM 8101 O O . GLY A 1 40 ? 0.833 7.293 -10.917 1.00 0.00 158 GLY A O 6
ATOM 8105 N N . VAL A 1 41 ? 1.368 9.459 -11.209 1.00 0.00 159 VAL A N 6
ATOM 8106 C CA . VAL A 1 41 ? 2.803 9.236 -11.080 1.00 0.00 159 VAL A CA 6
ATOM 8107 C C . VAL A 1 41 ? 3.213 9.130 -9.616 1.00 0.00 159 VAL A C 6
ATOM 8108 O O . VAL A 1 41 ? 3.227 10.125 -8.891 1.00 0.00 159 VAL A O 6
ATOM 8121 N N . ILE A 1 42 ? 3.545 7.917 -9.187 1.00 0.00 160 ILE A N 6
ATOM 8122 C CA . ILE A 1 42 ? 3.957 7.681 -7.809 1.00 0.00 160 ILE A CA 6
ATOM 8123 C C . ILE A 1 42 ? 5.410 8.090 -7.592 1.00 0.00 160 ILE A C 6
ATOM 8124 O O . ILE A 1 42 ? 6.305 7.645 -8.310 1.00 0.00 160 ILE A O 6
ATOM 8140 N N . ASP A 1 43 ? 5.638 8.939 -6.595 1.00 0.00 161 ASP A N 6
ATOM 8141 C CA . ASP A 1 43 ? 6.983 9.406 -6.281 1.00 0.00 161 ASP A CA 6
ATOM 8142 C C . ASP A 1 43 ? 7.688 8.437 -5.337 1.00 0.00 161 ASP A C 6
ATOM 8143 O O . ASP A 1 43 ? 8.678 7.807 -5.706 1.00 0.00 161 ASP A O 6
ATOM 8152 N N . GLU A 1 44 ? 7.170 8.325 -4.117 1.00 0.00 162 GLU A N 6
ATOM 8153 C CA . GLU A 1 44 ? 7.752 7.435 -3.120 1.00 0.00 162 GLU A CA 6
ATOM 8154 C C . GLU A 1 44 ? 6.788 6.305 -2.770 1.00 0.00 162 GLU A C 6
ATOM 8155 O O . GLU A 1 44 ? 5.637 6.548 -2.404 1.00 0.00 162 GLU A O 6
ATOM 8167 N N . CYS A 1 45 ? 7.265 5.071 -2.887 1.00 0.00 163 CYS A N 6
ATOM 8168 C CA . CYS A 1 45 ? 6.445 3.903 -2.585 1.00 0.00 163 CYS A CA 6
ATOM 8169 C C . CYS A 1 45 ? 7.208 2.915 -1.709 1.00 0.00 163 CYS A C 6
ATOM 8170 O O . CYS A 1 45 ? 8.324 2.511 -2.036 1.00 0.00 163 CYS A O 6
ATOM 8178 N N . THR A 1 46 ? 6.599 2.530 -0.591 1.00 0.00 164 THR A N 6
ATOM 8179 C CA . THR A 1 46 ? 7.222 1.592 0.334 1.00 0.00 164 THR A CA 6
ATOM 8180 C C . THR A 1 46 ? 6.178 0.704 1.002 1.00 0.00 164 THR A C 6
ATOM 8181 O O . THR A 1 46 ? 5.037 1.118 1.208 1.00 0.00 164 THR A O 6
ATOM 8192 N N . VAL A 1 47 ? 6.576 -0.518 1.340 1.00 0.00 165 VAL A N 6
ATOM 8193 C CA . VAL A 1 47 ? 5.675 -1.464 1.988 1.00 0.00 165 VAL A CA 6
ATOM 8194 C C . VAL A 1 47 ? 6.138 -1.781 3.405 1.00 0.00 165 VAL A C 6
ATOM 8195 O O . VAL A 1 47 ? 7.330 -1.971 3.654 1.00 0.00 165 VAL A O 6
ATOM 8208 N N . LEU A 1 48 ? 5.189 -1.839 4.333 1.00 0.00 166 LEU A N 6
ATOM 8209 C CA . LEU A 1 48 ? 5.498 -2.135 5.727 1.00 0.00 166 LEU A CA 6
ATOM 8210 C C . LEU A 1 48 ? 5.882 -3.601 5.901 1.00 0.00 166 LEU A C 6
ATOM 8211 O O . LEU A 1 48 ? 5.394 -4.470 5.178 1.00 0.00 166 LEU A O 6
ATOM 8227 N N . ARG A 1 49 ? 6.757 -3.868 6.865 1.00 0.00 167 ARG A N 6
ATOM 8228 C CA . ARG A 1 49 ? 7.205 -5.229 7.135 1.00 0.00 167 ARG A CA 6
ATOM 8229 C C . ARG A 1 49 ? 7.760 -5.348 8.551 1.00 0.00 167 ARG A C 6
ATOM 8230 O O . ARG A 1 49 ? 8.340 -4.402 9.083 1.00 0.00 167 ARG A O 6
ATOM 8251 N N . GLY A 1 50 ? 7.577 -6.517 9.157 1.00 0.00 168 GLY A N 6
ATOM 8252 C CA . GLY A 1 50 ? 8.065 -6.738 10.505 1.00 0.00 168 GLY A CA 6
ATOM 8253 C C . GLY A 1 50 ? 9.539 -7.088 10.539 1.00 0.00 168 GLY A C 6
ATOM 8254 O O . GLY A 1 50 ? 10.180 -7.267 9.503 1.00 0.00 168 GLY A O 6
ATOM 8258 N N . PRO A 1 51 ? 10.100 -7.188 11.753 1.00 0.00 169 PRO A N 6
ATOM 8259 C CA . PRO A 1 51 ? 11.515 -7.518 11.946 1.00 0.00 169 PRO A CA 6
ATOM 8260 C C . PRO A 1 51 ? 11.960 -8.694 11.084 1.00 0.00 169 PRO A C 6
ATOM 8261 O O . PRO A 1 51 ? 12.902 -8.580 10.299 1.00 0.00 169 PRO A O 6
ATOM 8272 N N . ASP A 1 52 ? 11.276 -9.823 11.234 1.00 0.00 170 ASP A N 6
ATOM 8273 C CA . ASP A 1 52 ? 11.600 -11.021 10.467 1.00 0.00 170 ASP A CA 6
ATOM 8274 C C . ASP A 1 52 ? 10.958 -10.970 9.084 1.00 0.00 170 ASP A C 6
ATOM 8275 O O . ASP A 1 52 ? 10.425 -11.968 8.599 1.00 0.00 170 ASP A O 6
ATOM 8284 N N . GLY A 1 53 ? 11.011 -9.800 8.455 1.00 0.00 171 GLY A N 6
ATOM 8285 C CA . GLY A 1 53 ? 10.430 -9.641 7.134 1.00 0.00 171 GLY A CA 6
ATOM 8286 C C . GLY A 1 53 ? 9.099 -10.354 6.997 1.00 0.00 171 GLY A C 6
ATOM 8287 O O . GLY A 1 53 ? 9.007 -11.389 6.337 1.00 0.00 171 GLY A O 6
ATOM 8291 N N . SER A 1 54 ? 8.066 -9.800 7.623 1.00 0.00 172 SER A N 6
ATOM 8292 C CA . SER A 1 54 ? 6.734 -10.392 7.572 1.00 0.00 172 SER A CA 6
ATOM 8293 C C . SER A 1 54 ? 5.696 -9.359 7.146 1.00 0.00 172 SER A C 6
ATOM 8294 O O . SER A 1 54 ? 5.170 -8.614 7.972 1.00 0.00 172 SER A O 6
ATOM 8302 N N . SER A 1 55 ? 5.405 -9.322 5.849 1.00 0.00 173 SER A N 6
ATOM 8303 C CA . SER A 1 55 ? 4.432 -8.378 5.311 1.00 0.00 173 SER A CA 6
ATOM 8304 C C . SER A 1 55 ? 3.291 -8.152 6.298 1.00 0.00 173 SER A C 6
ATOM 8305 O O . SER A 1 55 ? 2.550 -9.077 6.631 1.00 0.00 173 SER A O 6
ATOM 8313 N N . LYS A 1 56 ? 3.155 -6.915 6.762 1.00 0.00 174 LYS A N 6
ATOM 8314 C CA . LYS A 1 56 ? 2.104 -6.564 7.710 1.00 0.00 174 LYS A CA 6
ATOM 8315 C C . LYS A 1 56 ? 0.779 -6.328 6.991 1.00 0.00 174 LYS A C 6
ATOM 8316 O O . LYS A 1 56 ? -0.217 -5.959 7.611 1.00 0.00 174 LYS A O 6
ATOM 8335 N N . GLY A 1 57 ? 0.776 -6.547 5.680 1.00 0.00 175 GLY A N 6
ATOM 8336 C CA . GLY A 1 57 ? -0.432 -6.354 4.899 1.00 0.00 175 GLY A CA 6
ATOM 8337 C C . GLY A 1 57 ? -0.786 -4.890 4.730 1.00 0.00 175 GLY A C 6
ATOM 8338 O O . GLY A 1 57 ? -1.950 -4.546 4.516 1.00 0.00 175 GLY A O 6
ATOM 8342 N N . CYS A 1 58 ? 0.217 -4.025 4.828 1.00 0.00 176 CYS A N 6
ATOM 8343 C CA . CYS A 1 58 ? 0.005 -2.589 4.687 1.00 0.00 176 CYS A CA 6
ATOM 8344 C C . CYS A 1 58 ? 1.215 -1.922 4.040 1.00 0.00 176 CYS A C 6
ATOM 8345 O O . CYS A 1 58 ? 2.333 -2.429 4.122 1.00 0.00 176 CYS A O 6
ATOM 8353 N N . ALA A 1 59 ? 0.982 -0.784 3.395 1.00 0.00 177 ALA A N 6
ATOM 8354 C CA . ALA A 1 59 ? 2.052 -0.048 2.733 1.00 0.00 177 ALA A CA 6
ATOM 8355 C C . ALA A 1 59 ? 1.692 1.427 2.584 1.00 0.00 177 ALA A C 6
ATOM 8356 O O . ALA A 1 59 ? 0.588 1.846 2.932 1.00 0.00 177 ALA A O 6
ATOM 8363 N N . PHE A 1 60 ? 2.632 2.210 2.065 1.00 0.00 178 PHE A N 6
ATOM 8364 C CA . PHE A 1 60 ? 2.415 3.639 1.871 1.00 0.00 178 PHE A CA 6
ATOM 8365 C C . PHE A 1 60 ? 2.766 4.054 0.445 1.00 0.00 178 PHE A C 6
ATOM 8366 O O . PHE A 1 60 ? 3.881 3.824 -0.024 1.00 0.00 178 PHE A O 6
ATOM 8383 N N . VAL A 1 61 ? 1.805 4.667 -0.240 1.00 0.00 179 VAL A N 6
ATOM 8384 C CA . VAL A 1 61 ? 2.012 5.114 -1.612 1.00 0.00 179 VAL A CA 6
ATOM 8385 C C . VAL A 1 61 ? 1.876 6.629 -1.722 1.00 0.00 179 VAL A C 6
ATOM 8386 O O . VAL A 1 61 ? 0.947 7.222 -1.175 1.00 0.00 179 VAL A O 6
ATOM 8399 N N . LYS A 1 62 ? 2.810 7.251 -2.435 1.00 0.00 180 LYS A N 6
ATOM 8400 C CA . LYS A 1 62 ? 2.795 8.697 -2.620 1.00 0.00 180 LYS A CA 6
ATOM 8401 C C . LYS A 1 62 ? 2.573 9.056 -4.086 1.00 0.00 180 LYS A C 6
ATOM 8402 O O . LYS A 1 62 ? 3.054 8.365 -4.984 1.00 0.00 180 LYS A O 6
ATOM 8421 N N . PHE A 1 63 ? 1.843 10.141 -4.320 1.00 0.00 181 PHE A N 6
ATOM 8422 C CA . PHE A 1 63 ? 1.559 10.592 -5.678 1.00 0.00 181 PHE A CA 6
ATOM 8423 C C . PHE A 1 63 ? 2.125 11.989 -5.917 1.00 0.00 181 PHE A C 6
ATOM 8424 O O . PHE A 1 63 ? 2.417 12.722 -4.972 1.00 0.00 181 PHE A O 6
ATOM 8441 N N . SER A 1 64 ? 2.279 12.349 -7.187 1.00 0.00 182 SER A N 6
ATOM 8442 C CA . SER A 1 64 ? 2.815 13.655 -7.552 1.00 0.00 182 SER A CA 6
ATOM 8443 C C . SER A 1 64 ? 1.947 14.775 -6.986 1.00 0.00 182 SER A C 6
ATOM 8444 O O . SER A 1 64 ? 2.449 15.836 -6.613 1.00 0.00 182 SER A O 6
ATOM 8452 N N . SER A 1 65 ? 0.642 14.532 -6.925 1.00 0.00 183 SER A N 6
ATOM 8453 C CA . SER A 1 65 ? -0.297 15.520 -6.408 1.00 0.00 183 SER A CA 6
ATOM 8454 C C . SER A 1 65 ? -1.404 14.848 -5.601 1.00 0.00 183 SER A C 6
ATOM 8455 O O . SER A 1 65 ? -1.514 13.622 -5.578 1.00 0.00 183 SER A O 6
ATOM 8463 N N . HIS A 1 66 ? -2.222 15.661 -4.940 1.00 0.00 184 HIS A N 6
ATOM 8464 C CA . HIS A 1 66 ? -3.322 15.147 -4.132 1.00 0.00 184 HIS A CA 6
ATOM 8465 C C . HIS A 1 66 ? -4.353 14.439 -5.005 1.00 0.00 184 HIS A C 6
ATOM 8466 O O . HIS A 1 66 ? -4.691 13.278 -4.771 1.00 0.00 184 HIS A O 6
ATOM 8480 N N . THR A 1 67 ? -4.853 15.147 -6.014 1.00 0.00 185 THR A N 6
ATOM 8481 C CA . THR A 1 67 ? -5.848 14.588 -6.921 1.00 0.00 185 THR A CA 6
ATOM 8482 C C . THR A 1 67 ? -5.576 13.113 -7.193 1.00 0.00 185 THR A C 6
ATOM 8483 O O . THR A 1 67 ? -6.380 12.250 -6.840 1.00 0.00 185 THR A O 6
ATOM 8494 N N . GLU A 1 68 ? -4.439 12.831 -7.821 1.00 0.00 186 GLU A N 6
ATOM 8495 C CA . GLU A 1 68 ? -4.063 11.458 -8.140 1.00 0.00 186 GLU A CA 6
ATOM 8496 C C . GLU A 1 68 ? -4.467 10.509 -7.016 1.00 0.00 186 GLU A C 6
ATOM 8497 O O . GLU A 1 68 ? -5.148 9.510 -7.246 1.00 0.00 186 GLU A O 6
ATOM 8509 N N . ALA A 1 69 ? -4.040 10.828 -5.798 1.00 0.00 187 ALA A N 6
ATOM 8510 C CA . ALA A 1 69 ? -4.357 10.005 -4.637 1.00 0.00 187 ALA A CA 6
ATOM 8511 C C . ALA A 1 69 ? -5.864 9.823 -4.489 1.00 0.00 187 ALA A C 6
ATOM 8512 O O . ALA A 1 69 ? -6.366 8.699 -4.501 1.00 0.00 187 ALA A O 6
ATOM 8519 N N . GLN A 1 70 ? -6.579 10.934 -4.348 1.00 0.00 188 GLN A N 6
ATOM 8520 C CA . GLN A 1 70 ? -8.028 10.896 -4.196 1.00 0.00 188 GLN A CA 6
ATOM 8521 C C . GLN A 1 70 ? -8.645 9.850 -5.119 1.00 0.00 188 GLN A C 6
ATOM 8522 O O . GLN A 1 70 ? -9.555 9.121 -4.726 1.00 0.00 188 GLN A O 6
ATOM 8536 N N . ALA A 1 71 ? -8.144 9.783 -6.348 1.00 0.00 189 ALA A N 6
ATOM 8537 C CA . ALA A 1 71 ? -8.644 8.826 -7.326 1.00 0.00 189 ALA A CA 6
ATOM 8538 C C . ALA A 1 71 ? -8.221 7.405 -6.970 1.00 0.00 189 ALA A C 6
ATOM 8539 O O . ALA A 1 71 ? -9.060 6.548 -6.692 1.00 0.00 189 ALA A O 6
ATOM 8546 N N . ALA A 1 72 ? -6.914 7.161 -6.981 1.00 0.00 190 ALA A N 6
ATOM 8547 C CA . ALA A 1 72 ? -6.380 5.844 -6.658 1.00 0.00 190 ALA A CA 6
ATOM 8548 C C . ALA A 1 72 ? -7.112 5.231 -5.469 1.00 0.00 190 ALA A C 6
ATOM 8549 O O . ALA A 1 72 ? -7.297 4.016 -5.401 1.00 0.00 190 ALA A O 6
ATOM 8556 N N . ILE A 1 73 ? -7.525 6.080 -4.533 1.00 0.00 191 ILE A N 6
ATOM 8557 C CA . ILE A 1 73 ? -8.236 5.621 -3.347 1.00 0.00 191 ILE A CA 6
ATOM 8558 C C . ILE A 1 73 ? -9.597 5.038 -3.713 1.00 0.00 191 ILE A C 6
ATOM 8559 O O . ILE A 1 73 ? -9.805 3.826 -3.645 1.00 0.00 191 ILE A O 6
ATOM 8575 N N . HIS A 1 74 ? -10.522 5.909 -4.104 1.00 0.00 192 HIS A N 6
ATOM 8576 C CA . HIS A 1 74 ? -11.863 5.481 -4.485 1.00 0.00 192 HIS A CA 6
ATOM 8577 C C . HIS A 1 74 ? -11.810 4.500 -5.651 1.00 0.00 192 HIS A C 6
ATOM 8578 O O . HIS A 1 74 ? -12.797 3.833 -5.960 1.00 0.00 192 HIS A O 6
ATOM 8592 N N . ALA A 1 75 ? -10.651 4.417 -6.297 1.00 0.00 193 ALA A N 6
ATOM 8593 C CA . ALA A 1 75 ? -10.469 3.517 -7.428 1.00 0.00 193 ALA A CA 6
ATOM 8594 C C . ALA A 1 75 ? -10.004 2.141 -6.965 1.00 0.00 193 ALA A C 6
ATOM 8595 O O . ALA A 1 75 ? -10.330 1.124 -7.580 1.00 0.00 193 ALA A O 6
ATOM 8602 N N . LEU A 1 76 ? -9.239 2.114 -5.879 1.00 0.00 194 LEU A N 6
ATOM 8603 C CA . LEU A 1 76 ? -8.728 0.862 -5.333 1.00 0.00 194 LEU A CA 6
ATOM 8604 C C . LEU A 1 76 ? -9.096 0.719 -3.860 1.00 0.00 194 LEU A C 6
ATOM 8605 O O . LEU A 1 76 ? -8.421 0.018 -3.106 1.00 0.00 194 LEU A O 6
ATOM 8621 N N . HIS A 1 77 ? -10.172 1.388 -3.456 1.00 0.00 195 HIS A N 6
ATOM 8622 C CA . HIS A 1 77 ? -10.631 1.333 -2.073 1.00 0.00 195 HIS A CA 6
ATOM 8623 C C . HIS A 1 77 ? -11.556 0.139 -1.855 1.00 0.00 195 HIS A C 6
ATOM 8624 O O . HIS A 1 77 ? -12.575 -0.001 -2.529 1.00 0.00 195 HIS A O 6
ATOM 8638 N N . GLY A 1 78 ? -11.191 -0.719 -0.907 1.00 0.00 196 GLY A N 6
ATOM 8639 C CA . GLY A 1 78 ? -11.998 -1.891 -0.617 1.00 0.00 196 GLY A CA 6
ATOM 8640 C C . GLY A 1 78 ? -12.656 -2.462 -1.857 1.00 0.00 196 GLY A C 6
ATOM 8641 O O . GLY A 1 78 ? -13.762 -2.999 -1.790 1.00 0.00 196 GLY A O 6
ATOM 8645 N N . SER A 1 79 ? -11.976 -2.347 -2.993 1.00 0.00 197 SER A N 6
ATOM 8646 C CA . SER A 1 79 ? -12.504 -2.852 -4.255 1.00 0.00 197 SER A CA 6
ATOM 8647 C C . SER A 1 79 ? -11.883 -4.201 -4.603 1.00 0.00 197 SER A C 6
ATOM 8648 O O . SER A 1 79 ? -12.543 -5.071 -5.171 1.00 0.00 197 SER A O 6
ATOM 8656 N N . GLN A 1 80 ? -10.611 -4.367 -4.257 1.00 0.00 198 GLN A N 6
ATOM 8657 C CA . GLN A 1 80 ? -9.900 -5.610 -4.533 1.00 0.00 198 GLN A CA 6
ATOM 8658 C C . GLN A 1 80 ? -9.831 -6.486 -3.286 1.00 0.00 198 GLN A C 6
ATOM 8659 O O . GLN A 1 80 ? -9.916 -5.992 -2.161 1.00 0.00 198 GLN A O 6
ATOM 8673 N N . THR A 1 81 ? -9.677 -7.790 -3.492 1.00 0.00 199 THR A N 6
ATOM 8674 C CA . THR A 1 81 ? -9.598 -8.735 -2.386 1.00 0.00 199 THR A CA 6
ATOM 8675 C C . THR A 1 81 ? -8.430 -9.698 -2.567 1.00 0.00 199 THR A C 6
ATOM 8676 O O . THR A 1 81 ? -8.618 -10.850 -2.957 1.00 0.00 199 THR A O 6
ATOM 8687 N N . MET A 1 82 ? -7.224 -9.219 -2.281 1.00 0.00 200 MET A N 6
ATOM 8688 C CA . MET A 1 82 ? -6.025 -10.039 -2.412 1.00 0.00 200 MET A CA 6
ATOM 8689 C C . MET A 1 82 ? -6.286 -11.463 -1.931 1.00 0.00 200 MET A C 6
ATOM 8690 O O . MET A 1 82 ? -6.955 -11.691 -0.923 1.00 0.00 200 MET A O 6
ATOM 8704 N N . PRO A 1 83 ? -5.748 -12.446 -2.668 1.00 0.00 201 PRO A N 6
ATOM 8705 C CA . PRO A 1 83 ? -5.909 -13.864 -2.336 1.00 0.00 201 PRO A CA 6
ATOM 8706 C C . PRO A 1 83 ? -5.615 -14.153 -0.868 1.00 0.00 201 PRO A C 6
ATOM 8707 O O . PRO A 1 83 ? -4.811 -13.466 -0.239 1.00 0.00 201 PRO A O 6
ATOM 8718 N N . GLY A 1 84 ? -6.272 -15.175 -0.327 1.00 0.00 202 GLY A N 6
ATOM 8719 C CA . GLY A 1 84 ? -6.066 -15.536 1.063 1.00 0.00 202 GLY A CA 6
ATOM 8720 C C . GLY A 1 84 ? -6.870 -14.670 2.012 1.00 0.00 202 GLY A C 6
ATOM 8721 O O . GLY A 1 84 ? -7.358 -15.147 3.036 1.00 0.00 202 GLY A O 6
ATOM 8725 N N . ALA A 1 85 ? -7.006 -13.392 1.673 1.00 0.00 203 ALA A N 6
ATOM 8726 C CA . ALA A 1 85 ? -7.756 -12.457 2.502 1.00 0.00 203 ALA A CA 6
ATOM 8727 C C . ALA A 1 85 ? -9.228 -12.429 2.104 1.00 0.00 203 ALA A C 6
ATOM 8728 O O . ALA A 1 85 ? -9.560 -12.414 0.918 1.00 0.00 203 ALA A O 6
ATOM 8735 N N . SER A 1 86 ? -10.106 -12.422 3.101 1.00 0.00 204 SER A N 6
ATOM 8736 C CA . SER A 1 86 ? -11.543 -12.400 2.854 1.00 0.00 204 SER A CA 6
ATOM 8737 C C . SER A 1 86 ? -12.061 -10.966 2.789 1.00 0.00 204 SER A C 6
ATOM 8738 O O . SER A 1 86 ? -13.202 -10.724 2.395 1.00 0.00 204 SER A O 6
ATOM 8746 N N . SER A 1 87 ? -11.214 -10.019 3.179 1.00 0.00 205 SER A N 6
ATOM 8747 C CA . SER A 1 87 ? -11.586 -8.609 3.169 1.00 0.00 205 SER A CA 6
ATOM 8748 C C . SER A 1 87 ? -11.034 -7.911 1.929 1.00 0.00 205 SER A C 6
ATOM 8749 O O . SER A 1 87 ? -10.255 -8.489 1.173 1.00 0.00 205 SER A O 6
ATOM 8757 N N . SER A 1 88 ? -11.446 -6.663 1.729 1.00 0.00 206 SER A N 6
ATOM 8758 C CA . SER A 1 88 ? -10.997 -5.885 0.580 1.00 0.00 206 SER A CA 6
ATOM 8759 C C . SER A 1 88 ? -9.877 -4.928 0.976 1.00 0.00 206 SER A C 6
ATOM 8760 O O . SER A 1 88 ? -9.764 -4.532 2.136 1.00 0.00 206 SER A O 6
ATOM 8768 N N . LEU A 1 89 ? -9.050 -4.561 0.003 1.00 0.00 207 LEU A N 6
ATOM 8769 C CA . LEU A 1 89 ? -7.937 -3.651 0.248 1.00 0.00 207 LEU A CA 6
ATOM 8770 C C . LEU A 1 89 ? -8.423 -2.359 0.898 1.00 0.00 207 LEU A C 6
ATOM 8771 O O . LEU A 1 89 ? -9.456 -1.809 0.515 1.00 0.00 207 LEU A O 6
ATOM 8787 N N . VAL A 1 90 ? -7.670 -1.879 1.883 1.00 0.00 208 VAL A N 6
ATOM 8788 C CA . VAL A 1 90 ? -8.022 -0.650 2.584 1.00 0.00 208 VAL A CA 6
ATOM 8789 C C . VAL A 1 90 ? -7.080 0.488 2.206 1.00 0.00 208 VAL A C 6
ATOM 8790 O O . VAL A 1 90 ? -5.878 0.424 2.463 1.00 0.00 208 VAL A O 6
ATOM 8803 N N . VAL A 1 91 ? -7.635 1.529 1.595 1.00 0.00 209 VAL A N 6
ATOM 8804 C CA . VAL A 1 91 ? -6.845 2.683 1.183 1.00 0.00 209 VAL A CA 6
ATOM 8805 C C . VAL A 1 91 ? -7.388 3.969 1.797 1.00 0.00 209 VAL A C 6
ATOM 8806 O O . VAL A 1 91 ? -8.565 4.296 1.641 1.00 0.00 209 VAL A O 6
ATOM 8819 N N . LYS A 1 92 ? -6.523 4.695 2.496 1.00 0.00 210 LYS A N 6
ATOM 8820 C CA . LYS A 1 92 ? -6.914 5.947 3.133 1.00 0.00 210 LYS A CA 6
ATOM 8821 C C . LYS A 1 92 ? -5.690 6.801 3.452 1.00 0.00 210 LYS A C 6
ATOM 8822 O O . LYS A 1 92 ? -4.630 6.279 3.800 1.00 0.00 210 LYS A O 6
ATOM 8841 N N . PHE A 1 93 ? -5.844 8.115 3.333 1.00 0.00 211 PHE A N 6
ATOM 8842 C CA . PHE A 1 93 ? -4.751 9.041 3.609 1.00 0.00 211 PHE A CA 6
ATOM 8843 C C . PHE A 1 93 ? -4.068 8.697 4.930 1.00 0.00 211 PHE A C 6
ATOM 8844 O O . PHE A 1 93 ? -4.681 8.119 5.826 1.00 0.00 211 PHE A O 6
ATOM 8861 N N . ALA A 1 94 ? -2.793 9.057 5.041 1.00 0.00 212 ALA A N 6
ATOM 8862 C CA . ALA A 1 94 ? -2.026 8.788 6.250 1.00 0.00 212 ALA A CA 6
ATOM 8863 C C . ALA A 1 94 ? -1.953 10.024 7.140 1.00 0.00 212 ALA A C 6
ATOM 8864 O O . ALA A 1 94 ? -2.058 11.153 6.660 1.00 0.00 212 ALA A O 6
ATOM 8871 N N . ASP A 1 95 ? -1.773 9.804 8.438 1.00 0.00 213 ASP A N 6
ATOM 8872 C CA . ASP A 1 95 ? -1.686 10.901 9.395 1.00 0.00 213 ASP A CA 6
ATOM 8873 C C . ASP A 1 95 ? -2.886 11.834 9.262 1.00 0.00 213 ASP A C 6
ATOM 8874 O O . ASP A 1 95 ? -2.730 13.046 9.108 1.00 0.00 213 ASP A O 6
ATOM 8883 N N . THR A 1 96 ? -4.084 11.262 9.322 1.00 0.00 214 THR A N 6
ATOM 8884 C CA . THR A 1 96 ? -5.310 12.041 9.206 1.00 0.00 214 THR A CA 6
ATOM 8885 C C . THR A 1 96 ? -5.927 12.302 10.576 1.00 0.00 214 THR A C 6
ATOM 8886 O O . THR A 1 96 ? -5.978 11.411 11.424 1.00 0.00 214 THR A O 6
ATOM 8897 N N . ASP A 1 97 ? -6.395 13.527 10.785 1.00 0.00 215 ASP A N 6
ATOM 8898 C CA . ASP A 1 97 ? -7.011 13.905 12.052 1.00 0.00 215 ASP A CA 6
ATOM 8899 C C . ASP A 1 97 ? -8.257 14.753 11.819 1.00 0.00 215 ASP A C 6
ATOM 8900 O O . ASP A 1 97 ? -8.213 15.759 11.110 1.00 0.00 215 ASP A O 6
ATOM 8909 N N . LYS A 1 98 ? -9.368 14.341 12.420 1.00 0.00 216 LYS A N 6
ATOM 8910 C CA . LYS A 1 98 ? -10.627 15.063 12.279 1.00 0.00 216 LYS A CA 6
ATOM 8911 C C . LYS A 1 98 ? -11.251 15.340 13.643 1.00 0.00 216 LYS A C 6
ATOM 8912 O O . LYS A 1 98 ? -12.461 15.207 13.820 1.00 0.00 216 LYS A O 6
ATOM 8931 N N . GLU A 1 99 ? -10.417 15.727 14.603 1.00 0.00 217 GLU A N 6
ATOM 8932 C CA . GLU A 1 99 ? -10.888 16.023 15.951 1.00 0.00 217 GLU A CA 6
ATOM 8933 C C . GLU A 1 99 ? -11.780 17.261 15.955 1.00 0.00 217 GLU A C 6
ATOM 8934 O O . GLU A 1 99 ? -12.875 17.248 16.517 1.00 0.00 217 GLU A O 6
ATOM 8946 N N . SER A 1 100 ? -11.302 18.330 15.326 1.00 0.00 218 SER A N 6
ATOM 8947 C CA . SER A 1 100 ? -12.052 19.578 15.261 1.00 0.00 218 SER A CA 6
ATOM 8948 C C . SER A 1 100 ? -13.336 19.398 14.457 1.00 0.00 218 SER A C 6
ATOM 8949 O O . SER A 1 100 ? -14.427 19.722 14.926 1.00 0.00 218 SER A O 6
ATOM 8957 N N . GLY A 1 101 ? -13.198 18.879 13.241 1.00 0.00 219 GLY A N 6
ATOM 8958 C CA . GLY A 1 101 ? -14.354 18.665 12.389 1.00 0.00 219 GLY A CA 6
ATOM 8959 C C . GLY A 1 101 ? -14.103 19.085 10.955 1.00 0.00 219 GLY A C 6
ATOM 8960 O O . GLY A 1 101 ? -13.177 19.841 10.660 1.00 0.00 219 GLY A O 6
ATOM 8964 N N . PRO A 1 102 ? -14.942 18.589 10.033 1.00 0.00 220 PRO A N 6
ATOM 8965 C CA . PRO A 1 102 ? -14.826 18.904 8.606 1.00 0.00 220 PRO A CA 6
ATOM 8966 C C . PRO A 1 102 ? -14.605 20.391 8.357 1.00 0.00 220 PRO A C 6
ATOM 8967 O O . PRO A 1 102 ? -14.734 21.209 9.267 1.00 0.00 220 PRO A O 6
ATOM 8978 N N . SER A 1 103 ? -14.272 20.736 7.117 1.00 0.00 221 SER A N 6
ATOM 8979 C CA . SER A 1 103 ? -14.030 22.126 6.748 1.00 0.00 221 SER A CA 6
ATOM 8980 C C . SER A 1 103 ? -15.329 22.813 6.339 1.00 0.00 221 SER A C 6
ATOM 8981 O O . SER A 1 103 ? -15.701 23.846 6.897 1.00 0.00 221 SER A O 6
ATOM 8989 N N . SER A 1 104 ? -16.016 22.233 5.360 1.00 0.00 222 SER A N 6
ATOM 8990 C CA . SER A 1 104 ? -17.272 22.790 4.872 1.00 0.00 222 SER A CA 6
ATOM 8991 C C . SER A 1 104 ? -18.464 22.042 5.461 1.00 0.00 222 SER A C 6
ATOM 8992 O O . SER A 1 104 ? -18.662 20.858 5.193 1.00 0.00 222 SER A O 6
ATOM 9000 N N . GLY A 1 105 ? -19.255 22.744 6.267 1.00 0.00 223 GLY A N 6
ATOM 9001 C CA . GLY A 1 105 ? -20.418 22.131 6.883 1.00 0.00 223 GLY A CA 6
ATOM 9002 C C . GLY A 1 105 ? -21.590 22.023 5.928 1.00 0.00 223 GLY A C 6
ATOM 9003 O O . GLY A 1 105 ? -22.715 22.386 6.273 1.00 0.00 223 GLY A O 6
ATOM 9007 N N . GLY A 1 1 ? -25.177 33.915 5.379 1.00 0.00 119 GLY A N 7
ATOM 9008 C CA . GLY A 1 1 ? -24.572 32.655 4.989 1.00 0.00 119 GLY A CA 7
ATOM 9009 C C . GLY A 1 1 ? -25.541 31.493 5.082 1.00 0.00 119 GLY A C 7
ATOM 9010 O O . GLY A 1 1 ? -26.691 31.666 5.484 1.00 0.00 119 GLY A O 7
ATOM 9014 N N . SER A 1 2 ? -25.076 30.305 4.707 1.00 0.00 120 SER A N 7
ATOM 9015 C CA . SER A 1 2 ? -25.912 29.111 4.745 1.00 0.00 120 SER A CA 7
ATOM 9016 C C . SER A 1 2 ? -25.085 27.860 4.464 1.00 0.00 120 SER A C 7
ATOM 9017 O O . SER A 1 2 ? -24.108 27.903 3.716 1.00 0.00 120 SER A O 7
ATOM 9025 N N . SER A 1 3 ? -25.483 26.746 5.070 1.00 0.00 121 SER A N 7
ATOM 9026 C CA . SER A 1 3 ? -24.778 25.483 4.889 1.00 0.00 121 SER A CA 7
ATOM 9027 C C . SER A 1 3 ? -25.653 24.307 5.311 1.00 0.00 121 SER A C 7
ATOM 9028 O O . SER A 1 3 ? -26.060 24.205 6.467 1.00 0.00 121 SER A O 7
ATOM 9036 N N . GLY A 1 4 ? -25.938 23.419 4.363 1.00 0.00 122 GLY A N 7
ATOM 9037 C CA . GLY A 1 4 ? -26.763 22.261 4.655 1.00 0.00 122 GLY A CA 7
ATOM 9038 C C . GLY A 1 4 ? -26.206 20.986 4.053 1.00 0.00 122 GLY A C 7
ATOM 9039 O O . GLY A 1 4 ? -26.876 20.320 3.264 1.00 0.00 122 GLY A O 7
ATOM 9043 N N . SER A 1 5 ? -24.976 20.646 4.424 1.00 0.00 123 SER A N 7
ATOM 9044 C CA . SER A 1 5 ? -24.327 19.445 3.911 1.00 0.00 123 SER A CA 7
ATOM 9045 C C . SER A 1 5 ? -23.534 18.745 5.010 1.00 0.00 123 SER A C 7
ATOM 9046 O O . SER A 1 5 ? -23.255 19.328 6.058 1.00 0.00 123 SER A O 7
ATOM 9054 N N . SER A 1 6 ? -23.173 17.489 4.763 1.00 0.00 124 SER A N 7
ATOM 9055 C CA . SER A 1 6 ? -22.415 16.707 5.732 1.00 0.00 124 SER A CA 7
ATOM 9056 C C . SER A 1 6 ? -21.328 15.890 5.039 1.00 0.00 124 SER A C 7
ATOM 9057 O O . SER A 1 6 ? -21.582 15.219 4.040 1.00 0.00 124 SER A O 7
ATOM 9065 N N . GLY A 1 7 ? -20.115 15.954 5.579 1.00 0.00 125 GLY A N 7
ATOM 9066 C CA . GLY A 1 7 ? -19.006 15.217 5.001 1.00 0.00 125 GLY A CA 7
ATOM 9067 C C . GLY A 1 7 ? -17.706 15.994 5.048 1.00 0.00 125 GLY A C 7
ATOM 9068 O O . GLY A 1 7 ? -17.589 17.058 4.441 1.00 0.00 125 GLY A O 7
ATOM 9072 N N . SER A 1 8 ? -16.726 15.463 5.772 1.00 0.00 126 SER A N 7
ATOM 9073 C CA . SER A 1 8 ? -15.429 16.117 5.901 1.00 0.00 126 SER A CA 7
ATOM 9074 C C . SER A 1 8 ? -14.808 16.365 4.530 1.00 0.00 126 SER A C 7
ATOM 9075 O O . SER A 1 8 ? -14.956 15.556 3.614 1.00 0.00 126 SER A O 7
ATOM 9083 N N . GLU A 1 9 ? -14.113 17.490 4.397 1.00 0.00 127 GLU A N 7
ATOM 9084 C CA . GLU A 1 9 ? -13.469 17.846 3.138 1.00 0.00 127 GLU A CA 7
ATOM 9085 C C . GLU A 1 9 ? -12.352 16.862 2.800 1.00 0.00 127 GLU A C 7
ATOM 9086 O O . GLU A 1 9 ? -11.178 17.127 3.059 1.00 0.00 127 GLU A O 7
ATOM 9098 N N . SER A 1 10 ? -12.727 15.726 2.222 1.00 0.00 128 SER A N 7
ATOM 9099 C CA . SER A 1 10 ? -11.758 14.700 1.853 1.00 0.00 128 SER A CA 7
ATOM 9100 C C . SER A 1 10 ? -10.544 15.320 1.168 1.00 0.00 128 SER A C 7
ATOM 9101 O O . SER A 1 10 ? -9.402 14.978 1.475 1.00 0.00 128 SER A O 7
ATOM 9109 N N . ARG A 1 11 ? -10.801 16.235 0.239 1.00 0.00 129 ARG A N 7
ATOM 9110 C CA . ARG A 1 11 ? -9.730 16.903 -0.491 1.00 0.00 129 ARG A CA 7
ATOM 9111 C C . ARG A 1 11 ? -9.557 18.340 -0.008 1.00 0.00 129 ARG A C 7
ATOM 9112 O O . ARG A 1 11 ? -10.141 19.268 -0.565 1.00 0.00 129 ARG A O 7
ATOM 9133 N N . GLY A 1 12 ? -8.749 18.515 1.034 1.00 0.00 130 GLY A N 7
ATOM 9134 C CA . GLY A 1 12 ? -8.514 19.841 1.575 1.00 0.00 130 GLY A CA 7
ATOM 9135 C C . GLY A 1 12 ? -7.061 20.067 1.945 1.00 0.00 130 GLY A C 7
ATOM 9136 O O . GLY A 1 12 ? -6.505 21.133 1.685 1.00 0.00 130 GLY A O 7
ATOM 9140 N N . GLY A 1 13 ? -6.444 19.060 2.556 1.00 0.00 131 GLY A N 7
ATOM 9141 C CA . GLY A 1 13 ? -5.053 19.174 2.954 1.00 0.00 131 GLY A CA 7
ATOM 9142 C C . GLY A 1 13 ? -4.099 18.734 1.862 1.00 0.00 131 GLY A C 7
ATOM 9143 O O . GLY A 1 13 ? -4.293 17.687 1.244 1.00 0.00 131 GLY A O 7
ATOM 9147 N N . ARG A 1 14 ? -3.067 19.535 1.622 1.00 0.00 132 ARG A N 7
ATOM 9148 C CA . ARG A 1 14 ? -2.080 19.224 0.594 1.00 0.00 132 ARG A CA 7
ATOM 9149 C C . ARG A 1 14 ? -1.189 18.064 1.029 1.00 0.00 132 ARG A C 7
ATOM 9150 O O . ARG A 1 14 ? -0.027 18.260 1.384 1.00 0.00 132 ARG A O 7
ATOM 9171 N N . ASP A 1 15 ? -1.742 16.857 0.999 1.00 0.00 133 ASP A N 7
ATOM 9172 C CA . ASP A 1 15 ? -0.998 15.665 1.390 1.00 0.00 133 ASP A CA 7
ATOM 9173 C C . ASP A 1 15 ? -0.915 14.673 0.234 1.00 0.00 133 ASP A C 7
ATOM 9174 O O . ASP A 1 15 ? -1.928 14.328 -0.375 1.00 0.00 133 ASP A O 7
ATOM 9183 N N . ARG A 1 16 ? 0.298 14.219 -0.063 1.00 0.00 134 ARG A N 7
ATOM 9184 C CA . ARG A 1 16 ? 0.514 13.269 -1.148 1.00 0.00 134 ARG A CA 7
ATOM 9185 C C . ARG A 1 16 ? 0.969 11.917 -0.604 1.00 0.00 134 ARG A C 7
ATOM 9186 O O . ARG A 1 16 ? 1.846 11.269 -1.175 1.00 0.00 134 ARG A O 7
ATOM 9207 N N . LYS A 1 17 ? 0.366 11.498 0.503 1.00 0.00 135 LYS A N 7
ATOM 9208 C CA . LYS A 1 17 ? 0.707 10.224 1.125 1.00 0.00 135 LYS A CA 7
ATOM 9209 C C . LYS A 1 17 ? -0.545 9.391 1.381 1.00 0.00 135 LYS A C 7
ATOM 9210 O O . LYS A 1 17 ? -1.500 9.862 2.001 1.00 0.00 135 LYS A O 7
ATOM 9229 N N . LEU A 1 18 ? -0.533 8.152 0.903 1.00 0.00 136 LEU A N 7
ATOM 9230 C CA . LEU A 1 18 ? -1.668 7.253 1.081 1.00 0.00 136 LEU A CA 7
ATOM 9231 C C . LEU A 1 18 ? -1.261 6.013 1.872 1.00 0.00 136 LEU A C 7
ATOM 9232 O O . LEU A 1 18 ? -0.103 5.597 1.841 1.00 0.00 136 LEU A O 7
ATOM 9248 N N . PHE A 1 19 ? -2.221 5.427 2.579 1.00 0.00 137 PHE A N 7
ATOM 9249 C CA . PHE A 1 19 ? -1.963 4.234 3.377 1.00 0.00 137 PHE A CA 7
ATOM 9250 C C . PHE A 1 19 ? -2.827 3.067 2.906 1.00 0.00 137 PHE A C 7
ATOM 9251 O O . PHE A 1 19 ? -4.056 3.150 2.907 1.00 0.00 137 PHE A O 7
ATOM 9268 N N . VAL A 1 20 ? -2.176 1.981 2.503 1.00 0.00 138 VAL A N 7
ATOM 9269 C CA . VAL A 1 20 ? -2.883 0.797 2.030 1.00 0.00 138 VAL A CA 7
ATOM 9270 C C . VAL A 1 20 ? -2.749 -0.355 3.020 1.00 0.00 138 VAL A C 7
ATOM 9271 O O . VAL A 1 20 ? -1.708 -0.527 3.652 1.00 0.00 138 VAL A O 7
ATOM 9284 N N . GLY A 1 21 ? -3.813 -1.142 3.151 1.00 0.00 139 GLY A N 7
ATOM 9285 C CA . GLY A 1 21 ? -3.794 -2.269 4.065 1.00 0.00 139 GLY A CA 7
ATOM 9286 C C . GLY A 1 21 ? -4.442 -3.506 3.475 1.00 0.00 139 GLY A C 7
ATOM 9287 O O . GLY A 1 21 ? -4.785 -3.531 2.294 1.00 0.00 139 GLY A O 7
ATOM 9291 N N . MET A 1 22 ? -4.607 -4.535 4.299 1.00 0.00 140 MET A N 7
ATOM 9292 C CA . MET A 1 22 ? -5.218 -5.782 3.851 1.00 0.00 140 MET A CA 7
ATOM 9293 C C . MET A 1 22 ? -4.499 -6.328 2.622 1.00 0.00 140 MET A C 7
ATOM 9294 O O . MET A 1 22 ? -5.128 -6.638 1.609 1.00 0.00 140 MET A O 7
ATOM 9308 N N . LEU A 1 23 ? -3.178 -6.442 2.716 1.00 0.00 141 LEU A N 7
ATOM 9309 C CA . LEU A 1 23 ? -2.374 -6.951 1.611 1.00 0.00 141 LEU A CA 7
ATOM 9310 C C . LEU A 1 23 ? -1.790 -8.319 1.947 1.00 0.00 141 LEU A C 7
ATOM 9311 O O . LEU A 1 23 ? -1.617 -8.661 3.116 1.00 0.00 141 LEU A O 7
ATOM 9327 N N . ASN A 1 24 ? -1.486 -9.097 0.913 1.00 0.00 142 ASN A N 7
ATOM 9328 C CA . ASN A 1 24 ? -0.919 -10.428 1.099 1.00 0.00 142 ASN A CA 7
ATOM 9329 C C . ASN A 1 24 ? 0.605 -10.376 1.098 1.00 0.00 142 ASN A C 7
ATOM 9330 O O . ASN A 1 24 ? 1.205 -9.424 0.597 1.00 0.00 142 ASN A O 7
ATOM 9341 N N . LYS A 1 25 ? 1.227 -11.404 1.664 1.00 0.00 143 LYS A N 7
ATOM 9342 C CA . LYS A 1 25 ? 2.682 -11.478 1.728 1.00 0.00 143 LYS A CA 7
ATOM 9343 C C . LYS A 1 25 ? 3.259 -12.001 0.417 1.00 0.00 143 LYS A C 7
ATOM 9344 O O . LYS A 1 25 ? 4.172 -12.826 0.416 1.00 0.00 143 LYS A O 7
ATOM 9363 N N . GLN A 1 26 ? 2.722 -11.513 -0.697 1.00 0.00 144 GLN A N 7
ATOM 9364 C CA . GLN A 1 26 ? 3.185 -11.932 -2.015 1.00 0.00 144 GLN A CA 7
ATOM 9365 C C . GLN A 1 26 ? 3.402 -10.726 -2.923 1.00 0.00 144 GLN A C 7
ATOM 9366 O O . GLN A 1 26 ? 4.315 -10.717 -3.749 1.00 0.00 144 GLN A O 7
ATOM 9380 N N . GLN A 1 27 ? 2.559 -9.712 -2.764 1.00 0.00 145 GLN A N 7
ATOM 9381 C CA . GLN A 1 27 ? 2.659 -8.502 -3.572 1.00 0.00 145 GLN A CA 7
ATOM 9382 C C . GLN A 1 27 ? 3.886 -7.685 -3.179 1.00 0.00 145 GLN A C 7
ATOM 9383 O O . GLN A 1 27 ? 4.321 -7.716 -2.028 1.00 0.00 145 GLN A O 7
ATOM 9397 N N . SER A 1 28 ? 4.439 -6.956 -4.143 1.00 0.00 146 SER A N 7
ATOM 9398 C CA . SER A 1 28 ? 5.619 -6.135 -3.898 1.00 0.00 146 SER A CA 7
ATOM 9399 C C . SER A 1 28 ? 5.323 -4.664 -4.174 1.00 0.00 146 SER A C 7
ATOM 9400 O O . SER A 1 28 ? 4.198 -4.300 -4.513 1.00 0.00 146 SER A O 7
ATOM 9408 N N . GLU A 1 29 ? 6.343 -3.824 -4.026 1.00 0.00 147 GLU A N 7
ATOM 9409 C CA . GLU A 1 29 ? 6.192 -2.392 -4.259 1.00 0.00 147 GLU A CA 7
ATOM 9410 C C . GLU A 1 29 ? 5.826 -2.113 -5.714 1.00 0.00 147 GLU A C 7
ATOM 9411 O O . GLU A 1 29 ? 4.913 -1.338 -5.997 1.00 0.00 147 GLU A O 7
ATOM 9423 N N . GLU A 1 30 ? 6.547 -2.750 -6.632 1.00 0.00 148 GLU A N 7
ATOM 9424 C CA . GLU A 1 30 ? 6.299 -2.568 -8.057 1.00 0.00 148 GLU A CA 7
ATOM 9425 C C . GLU A 1 30 ? 4.840 -2.858 -8.397 1.00 0.00 148 GLU A C 7
ATOM 9426 O O . GLU A 1 30 ? 4.171 -2.054 -9.047 1.00 0.00 148 GLU A O 7
ATOM 9438 N N . ASP A 1 31 ? 4.353 -4.011 -7.954 1.00 0.00 149 ASP A N 7
ATOM 9439 C CA . ASP A 1 31 ? 2.973 -4.408 -8.210 1.00 0.00 149 ASP A CA 7
ATOM 9440 C C . ASP A 1 31 ? 2.023 -3.231 -8.009 1.00 0.00 149 ASP A C 7
ATOM 9441 O O . ASP A 1 31 ? 1.162 -2.965 -8.848 1.00 0.00 149 ASP A O 7
ATOM 9450 N N . VAL A 1 32 ? 2.186 -2.529 -6.892 1.00 0.00 150 VAL A N 7
ATOM 9451 C CA . VAL A 1 32 ? 1.344 -1.380 -6.582 1.00 0.00 150 VAL A CA 7
ATOM 9452 C C . VAL A 1 32 ? 1.651 -0.207 -7.506 1.00 0.00 150 VAL A C 7
ATOM 9453 O O . VAL A 1 32 ? 0.743 0.433 -8.038 1.00 0.00 150 VAL A O 7
ATOM 9466 N N . LEU A 1 33 ? 2.937 0.070 -7.693 1.00 0.00 151 LEU A N 7
ATOM 9467 C CA . LEU A 1 33 ? 3.365 1.166 -8.555 1.00 0.00 151 LEU A CA 7
ATOM 9468 C C . LEU A 1 33 ? 2.820 0.993 -9.968 1.00 0.00 151 LEU A C 7
ATOM 9469 O O . LEU A 1 33 ? 2.532 1.972 -10.657 1.00 0.00 151 LEU A O 7
ATOM 9485 N N . ARG A 1 34 ? 2.679 -0.258 -10.394 1.00 0.00 152 ARG A N 7
ATOM 9486 C CA . ARG A 1 34 ? 2.166 -0.559 -11.725 1.00 0.00 152 ARG A CA 7
ATOM 9487 C C . ARG A 1 34 ? 0.642 -0.488 -11.750 1.00 0.00 152 ARG A C 7
ATOM 9488 O O . ARG A 1 34 ? 0.046 -0.072 -12.744 1.00 0.00 152 ARG A O 7
ATOM 9509 N N . LEU A 1 35 ? 0.018 -0.898 -10.652 1.00 0.00 153 LEU A N 7
ATOM 9510 C CA . LEU A 1 35 ? -1.437 -0.882 -10.547 1.00 0.00 153 LEU A CA 7
ATOM 9511 C C . LEU A 1 35 ? -1.936 0.494 -10.117 1.00 0.00 153 LEU A C 7
ATOM 9512 O O . LEU A 1 35 ? -3.120 0.807 -10.253 1.00 0.00 153 LEU A O 7
ATOM 9528 N N . PHE A 1 36 ? -1.027 1.313 -9.600 1.00 0.00 154 PHE A N 7
ATOM 9529 C CA . PHE A 1 36 ? -1.375 2.656 -9.151 1.00 0.00 154 PHE A CA 7
ATOM 9530 C C . PHE A 1 36 ? -0.987 3.697 -10.198 1.00 0.00 154 PHE A C 7
ATOM 9531 O O . PHE A 1 36 ? -1.680 4.697 -10.379 1.00 0.00 154 PHE A O 7
ATOM 9548 N N . GLN A 1 37 ? 0.126 3.452 -10.882 1.00 0.00 155 GLN A N 7
ATOM 9549 C CA . GLN A 1 37 ? 0.608 4.369 -11.909 1.00 0.00 155 GLN A CA 7
ATOM 9550 C C . GLN A 1 37 ? -0.524 4.779 -12.846 1.00 0.00 155 GLN A C 7
ATOM 9551 O O . GLN A 1 37 ? -0.731 5.959 -13.130 1.00 0.00 155 GLN A O 7
ATOM 9565 N N . PRO A 1 38 ? -1.274 3.783 -13.340 1.00 0.00 156 PRO A N 7
ATOM 9566 C CA . PRO A 1 38 ? -2.397 4.015 -14.253 1.00 0.00 156 PRO A CA 7
ATOM 9567 C C . PRO A 1 38 ? -3.326 5.119 -13.759 1.00 0.00 156 PRO A C 7
ATOM 9568 O O . PRO A 1 38 ? -4.127 5.658 -14.523 1.00 0.00 156 PRO A O 7
ATOM 9579 N N . PHE A 1 39 ? -3.214 5.451 -12.477 1.00 0.00 157 PHE A N 7
ATOM 9580 C CA . PHE A 1 39 ? -4.045 6.491 -11.881 1.00 0.00 157 PHE A CA 7
ATOM 9581 C C . PHE A 1 39 ? -3.278 7.806 -11.777 1.00 0.00 157 PHE A C 7
ATOM 9582 O O . PHE A 1 39 ? -3.845 8.883 -11.955 1.00 0.00 157 PHE A O 7
ATOM 9599 N N . GLY A 1 40 ? -1.985 7.709 -11.486 1.00 0.00 158 GLY A N 7
ATOM 9600 C CA . GLY A 1 40 ? -1.161 8.897 -11.361 1.00 0.00 158 GLY A CA 7
ATOM 9601 C C . GLY A 1 40 ? 0.313 8.570 -11.228 1.00 0.00 158 GLY A C 7
ATOM 9602 O O . GLY A 1 40 ? 0.679 7.432 -10.931 1.00 0.00 158 GLY A O 7
ATOM 9606 N N . VAL A 1 41 ? 1.162 9.568 -11.450 1.00 0.00 159 VAL A N 7
ATOM 9607 C CA . VAL A 1 41 ? 2.605 9.381 -11.353 1.00 0.00 159 VAL A CA 7
ATOM 9608 C C . VAL A 1 41 ? 3.056 9.332 -9.898 1.00 0.00 159 VAL A C 7
ATOM 9609 O O . VAL A 1 41 ? 3.120 10.360 -9.223 1.00 0.00 159 VAL A O 7
ATOM 9622 N N . ILE A 1 42 ? 3.370 8.132 -9.421 1.00 0.00 160 ILE A N 7
ATOM 9623 C CA . ILE A 1 42 ? 3.818 7.950 -8.046 1.00 0.00 160 ILE A CA 7
ATOM 9624 C C . ILE A 1 42 ? 5.264 8.401 -7.875 1.00 0.00 160 ILE A C 7
ATOM 9625 O O . ILE A 1 42 ? 6.149 7.981 -8.621 1.00 0.00 160 ILE A O 7
ATOM 9641 N N . ASP A 1 43 ? 5.497 9.257 -6.886 1.00 0.00 161 ASP A N 7
ATOM 9642 C CA . ASP A 1 43 ? 6.837 9.764 -6.614 1.00 0.00 161 ASP A CA 7
ATOM 9643 C C . ASP A 1 43 ? 7.682 8.711 -5.901 1.00 0.00 161 ASP A C 7
ATOM 9644 O O . ASP A 1 43 ? 8.774 8.370 -6.353 1.00 0.00 161 ASP A O 7
ATOM 9653 N N . GLU A 1 44 ? 7.168 8.203 -4.786 1.00 0.00 162 GLU A N 7
ATOM 9654 C CA . GLU A 1 44 ? 7.876 7.191 -4.011 1.00 0.00 162 GLU A CA 7
ATOM 9655 C C . GLU A 1 44 ? 6.895 6.229 -3.347 1.00 0.00 162 GLU A C 7
ATOM 9656 O O . GLU A 1 44 ? 5.803 6.624 -2.937 1.00 0.00 162 GLU A O 7
ATOM 9668 N N . CYS A 1 45 ? 7.293 4.966 -3.244 1.00 0.00 163 CYS A N 7
ATOM 9669 C CA . CYS A 1 45 ? 6.450 3.946 -2.630 1.00 0.00 163 CYS A CA 7
ATOM 9670 C C . CYS A 1 45 ? 7.250 3.096 -1.649 1.00 0.00 163 CYS A C 7
ATOM 9671 O O . CYS A 1 45 ? 8.446 2.869 -1.839 1.00 0.00 163 CYS A O 7
ATOM 9679 N N . THR A 1 46 ? 6.584 2.628 -0.598 1.00 0.00 164 THR A N 7
ATOM 9680 C CA . THR A 1 46 ? 7.233 1.806 0.414 1.00 0.00 164 THR A CA 7
ATOM 9681 C C . THR A 1 46 ? 6.239 0.855 1.071 1.00 0.00 164 THR A C 7
ATOM 9682 O O . THR A 1 46 ? 5.047 1.150 1.156 1.00 0.00 164 THR A O 7
ATOM 9693 N N . VAL A 1 47 ? 6.737 -0.286 1.536 1.00 0.00 165 VAL A N 7
ATOM 9694 C CA . VAL A 1 47 ? 5.892 -1.280 2.188 1.00 0.00 165 VAL A CA 7
ATOM 9695 C C . VAL A 1 47 ? 6.389 -1.585 3.596 1.00 0.00 165 VAL A C 7
ATOM 9696 O O . VAL A 1 47 ? 7.592 -1.554 3.862 1.00 0.00 165 VAL A O 7
ATOM 9709 N N . LEU A 1 48 ? 5.457 -1.881 4.495 1.00 0.00 166 LEU A N 7
ATOM 9710 C CA . LEU A 1 48 ? 5.800 -2.194 5.879 1.00 0.00 166 LEU A CA 7
ATOM 9711 C C . LEU A 1 48 ? 6.106 -3.679 6.041 1.00 0.00 166 LEU A C 7
ATOM 9712 O O . LEU A 1 48 ? 5.434 -4.529 5.457 1.00 0.00 166 LEU A O 7
ATOM 9728 N N . ARG A 1 49 ? 7.123 -3.985 6.841 1.00 0.00 167 ARG A N 7
ATOM 9729 C CA . ARG A 1 49 ? 7.517 -5.368 7.082 1.00 0.00 167 ARG A CA 7
ATOM 9730 C C . ARG A 1 49 ? 7.742 -5.617 8.570 1.00 0.00 167 ARG A C 7
ATOM 9731 O O . ARG A 1 49 ? 8.318 -4.785 9.269 1.00 0.00 167 ARG A O 7
ATOM 9752 N N . GLY A 1 50 ? 7.283 -6.770 9.048 1.00 0.00 168 GLY A N 7
ATOM 9753 C CA . GLY A 1 50 ? 7.443 -7.109 10.450 1.00 0.00 168 GLY A CA 7
ATOM 9754 C C . GLY A 1 50 ? 8.861 -7.524 10.787 1.00 0.00 168 GLY A C 7
ATOM 9755 O O . GLY A 1 50 ? 9.647 -7.893 9.915 1.00 0.00 168 GLY A O 7
ATOM 9759 N N . PRO A 1 51 ? 9.207 -7.463 12.082 1.00 0.00 169 PRO A N 7
ATOM 9760 C CA . PRO A 1 51 ? 10.542 -7.831 12.563 1.00 0.00 169 PRO A CA 7
ATOM 9761 C C . PRO A 1 51 ? 11.031 -9.147 11.966 1.00 0.00 169 PRO A C 7
ATOM 9762 O O . PRO A 1 51 ? 12.213 -9.297 11.657 1.00 0.00 169 PRO A O 7
ATOM 9773 N N . ASP A 1 52 ? 10.115 -10.095 11.807 1.00 0.00 170 ASP A N 7
ATOM 9774 C CA . ASP A 1 52 ? 10.453 -11.398 11.246 1.00 0.00 170 ASP A CA 7
ATOM 9775 C C . ASP A 1 52 ? 10.332 -11.383 9.725 1.00 0.00 170 ASP A C 7
ATOM 9776 O O . ASP A 1 52 ? 9.850 -12.340 9.121 1.00 0.00 170 ASP A O 7
ATOM 9785 N N . GLY A 1 53 ? 10.772 -10.288 9.112 1.00 0.00 171 GLY A N 7
ATOM 9786 C CA . GLY A 1 53 ? 10.703 -10.168 7.668 1.00 0.00 171 GLY A CA 7
ATOM 9787 C C . GLY A 1 53 ? 9.416 -10.732 7.100 1.00 0.00 171 GLY A C 7
ATOM 9788 O O . GLY A 1 53 ? 9.441 -11.618 6.246 1.00 0.00 171 GLY A O 7
ATOM 9792 N N . SER A 1 54 ? 8.286 -10.218 7.577 1.00 0.00 172 SER A N 7
ATOM 9793 C CA . SER A 1 54 ? 6.982 -10.680 7.115 1.00 0.00 172 SER A CA 7
ATOM 9794 C C . SER A 1 54 ? 6.042 -9.503 6.876 1.00 0.00 172 SER A C 7
ATOM 9795 O O . SER A 1 54 ? 5.607 -8.840 7.818 1.00 0.00 172 SER A O 7
ATOM 9803 N N . SER A 1 55 ? 5.733 -9.248 5.609 1.00 0.00 173 SER A N 7
ATOM 9804 C CA . SER A 1 55 ? 4.847 -8.148 5.244 1.00 0.00 173 SER A CA 7
ATOM 9805 C C . SER A 1 55 ? 3.748 -7.967 6.287 1.00 0.00 173 SER A C 7
ATOM 9806 O O . SER A 1 55 ? 3.164 -8.939 6.766 1.00 0.00 173 SER A O 7
ATOM 9814 N N . LYS A 1 56 ? 3.472 -6.715 6.634 1.00 0.00 174 LYS A N 7
ATOM 9815 C CA . LYS A 1 56 ? 2.443 -6.403 7.619 1.00 0.00 174 LYS A CA 7
ATOM 9816 C C . LYS A 1 56 ? 1.129 -6.037 6.935 1.00 0.00 174 LYS A C 7
ATOM 9817 O O . LYS A 1 56 ? 0.315 -5.298 7.488 1.00 0.00 174 LYS A O 7
ATOM 9836 N N . GLY A 1 57 ? 0.928 -6.560 5.730 1.00 0.00 175 GLY A N 7
ATOM 9837 C CA . GLY A 1 57 ? -0.289 -6.278 4.992 1.00 0.00 175 GLY A CA 7
ATOM 9838 C C . GLY A 1 57 ? -0.602 -4.796 4.935 1.00 0.00 175 GLY A C 7
ATOM 9839 O O . GLY A 1 57 ? -1.768 -4.402 4.879 1.00 0.00 175 GLY A O 7
ATOM 9843 N N . CYS A 1 58 ? 0.440 -3.972 4.950 1.00 0.00 176 CYS A N 7
ATOM 9844 C CA . CYS A 1 58 ? 0.270 -2.524 4.902 1.00 0.00 176 CYS A CA 7
ATOM 9845 C C . CYS A 1 58 ? 1.456 -1.861 4.209 1.00 0.00 176 CYS A C 7
ATOM 9846 O O . CYS A 1 58 ? 2.580 -2.358 4.268 1.00 0.00 176 CYS A O 7
ATOM 9854 N N . ALA A 1 59 ? 1.197 -0.736 3.551 1.00 0.00 177 ALA A N 7
ATOM 9855 C CA . ALA A 1 59 ? 2.242 -0.004 2.847 1.00 0.00 177 ALA A CA 7
ATOM 9856 C C . ALA A 1 59 ? 1.831 1.444 2.604 1.00 0.00 177 ALA A C 7
ATOM 9857 O O . ALA A 1 59 ? 0.648 1.782 2.662 1.00 0.00 177 ALA A O 7
ATOM 9864 N N . PHE A 1 60 ? 2.814 2.296 2.332 1.00 0.00 178 PHE A N 7
ATOM 9865 C CA . PHE A 1 60 ? 2.553 3.709 2.082 1.00 0.00 178 PHE A CA 7
ATOM 9866 C C . PHE A 1 60 ? 2.881 4.075 0.638 1.00 0.00 178 PHE A C 7
ATOM 9867 O O . PHE A 1 60 ? 3.935 3.712 0.117 1.00 0.00 178 PHE A O 7
ATOM 9884 N N . VAL A 1 61 ? 1.968 4.797 -0.005 1.00 0.00 179 VAL A N 7
ATOM 9885 C CA . VAL A 1 61 ? 2.159 5.214 -1.389 1.00 0.00 179 VAL A CA 7
ATOM 9886 C C . VAL A 1 61 ? 2.077 6.730 -1.523 1.00 0.00 179 VAL A C 7
ATOM 9887 O O . VAL A 1 61 ? 1.101 7.350 -1.100 1.00 0.00 179 VAL A O 7
ATOM 9900 N N . LYS A 1 62 ? 3.108 7.323 -2.115 1.00 0.00 180 LYS A N 7
ATOM 9901 C CA . LYS A 1 62 ? 3.154 8.767 -2.307 1.00 0.00 180 LYS A CA 7
ATOM 9902 C C . LYS A 1 62 ? 2.970 9.126 -3.778 1.00 0.00 180 LYS A C 7
ATOM 9903 O O . LYS A 1 62 ? 3.725 8.670 -4.638 1.00 0.00 180 LYS A O 7
ATOM 9922 N N . PHE A 1 63 ? 1.964 9.947 -4.062 1.00 0.00 181 PHE A N 7
ATOM 9923 C CA . PHE A 1 63 ? 1.682 10.367 -5.429 1.00 0.00 181 PHE A CA 7
ATOM 9924 C C . PHE A 1 63 ? 2.293 11.736 -5.714 1.00 0.00 181 PHE A C 7
ATOM 9925 O O . PHE A 1 63 ? 2.738 12.432 -4.801 1.00 0.00 181 PHE A O 7
ATOM 9942 N N . SER A 1 64 ? 2.311 12.117 -6.987 1.00 0.00 182 SER A N 7
ATOM 9943 C CA . SER A 1 64 ? 2.870 13.400 -7.394 1.00 0.00 182 SER A CA 7
ATOM 9944 C C . SER A 1 64 ? 1.999 14.553 -6.904 1.00 0.00 182 SER A C 7
ATOM 9945 O O . SER A 1 64 ? 2.505 15.608 -6.522 1.00 0.00 182 SER A O 7
ATOM 9953 N N . SER A 1 65 ? 0.687 14.342 -6.918 1.00 0.00 183 SER A N 7
ATOM 9954 C CA . SER A 1 65 ? -0.256 15.363 -6.478 1.00 0.00 183 SER A CA 7
ATOM 9955 C C . SER A 1 65 ? -1.330 14.760 -5.579 1.00 0.00 183 SER A C 7
ATOM 9956 O O . SER A 1 65 ? -1.419 13.541 -5.429 1.00 0.00 183 SER A O 7
ATOM 9964 N N . HIS A 1 66 ? -2.146 15.623 -4.981 1.00 0.00 184 HIS A N 7
ATOM 9965 C CA . HIS A 1 66 ? -3.216 15.176 -4.096 1.00 0.00 184 HIS A CA 7
ATOM 9966 C C . HIS A 1 66 ? -4.344 14.527 -4.893 1.00 0.00 184 HIS A C 7
ATOM 9967 O O . HIS A 1 66 ? -4.857 13.473 -4.516 1.00 0.00 184 HIS A O 7
ATOM 9981 N N . THR A 1 67 ? -4.727 15.164 -5.995 1.00 0.00 185 THR A N 7
ATOM 9982 C CA . THR A 1 67 ? -5.795 14.650 -6.843 1.00 0.00 185 THR A CA 7
ATOM 9983 C C . THR A 1 67 ? -5.542 13.196 -7.225 1.00 0.00 185 THR A C 7
ATOM 9984 O O . THR A 1 67 ? -6.350 12.317 -6.925 1.00 0.00 185 THR A O 7
ATOM 9995 N N . GLU A 1 68 ? -4.416 12.949 -7.887 1.00 0.00 186 GLU A N 7
ATOM 9996 C CA . GLU A 1 68 ? -4.058 11.600 -8.309 1.00 0.00 186 GLU A CA 7
ATOM 9997 C C . GLU A 1 68 ? -4.373 10.586 -7.213 1.00 0.00 186 GLU A C 7
ATOM 9998 O O . GLU A 1 68 ? -5.008 9.562 -7.465 1.00 0.00 186 GLU A O 7
ATOM 10010 N N . ALA A 1 69 ? -3.924 10.878 -5.997 1.00 0.00 187 ALA A N 7
ATOM 10011 C CA . ALA A 1 69 ? -4.159 9.994 -4.863 1.00 0.00 187 ALA A CA 7
ATOM 10012 C C . ALA A 1 69 ? -5.651 9.767 -4.643 1.00 0.00 187 ALA A C 7
ATOM 10013 O O . ALA A 1 69 ? -6.128 8.634 -4.683 1.00 0.00 187 ALA A O 7
ATOM 10020 N N . GLN A 1 70 ? -6.381 10.853 -4.409 1.00 0.00 188 GLN A N 7
ATOM 10021 C CA . GLN A 1 70 ? -7.819 10.771 -4.181 1.00 0.00 188 GLN A CA 7
ATOM 10022 C C . GLN A 1 70 ? -8.457 9.731 -5.096 1.00 0.00 188 GLN A C 7
ATOM 10023 O O . GLN A 1 70 ? -9.246 8.898 -4.650 1.00 0.00 188 GLN A O 7
ATOM 10037 N N . ALA A 1 71 ? -8.111 9.786 -6.378 1.00 0.00 189 ALA A N 7
ATOM 10038 C CA . ALA A 1 71 ? -8.649 8.848 -7.355 1.00 0.00 189 ALA A CA 7
ATOM 10039 C C . ALA A 1 71 ? -8.242 7.416 -7.023 1.00 0.00 189 ALA A C 7
ATOM 10040 O O . ALA A 1 71 ? -9.089 6.568 -6.746 1.00 0.00 189 ALA A O 7
ATOM 10047 N N . ALA A 1 72 ? -6.939 7.154 -7.055 1.00 0.00 190 ALA A N 7
ATOM 10048 C CA . ALA A 1 72 ? -6.420 5.825 -6.756 1.00 0.00 190 ALA A CA 7
ATOM 10049 C C . ALA A 1 72 ? -7.150 5.204 -5.570 1.00 0.00 190 ALA A C 7
ATOM 10050 O O . ALA A 1 72 ? -7.437 4.007 -5.563 1.00 0.00 190 ALA A O 7
ATOM 10057 N N . ILE A 1 73 ? -7.446 6.025 -4.568 1.00 0.00 191 ILE A N 7
ATOM 10058 C CA . ILE A 1 73 ? -8.143 5.556 -3.377 1.00 0.00 191 ILE A CA 7
ATOM 10059 C C . ILE A 1 73 ? -9.520 5.003 -3.728 1.00 0.00 191 ILE A C 7
ATOM 10060 O O . ILE A 1 73 ? -9.743 3.792 -3.689 1.00 0.00 191 ILE A O 7
ATOM 10076 N N . HIS A 1 74 ? -10.441 5.897 -4.072 1.00 0.00 192 HIS A N 7
ATOM 10077 C CA . HIS A 1 74 ? -11.797 5.498 -4.433 1.00 0.00 192 HIS A CA 7
ATOM 10078 C C . HIS A 1 74 ? -11.781 4.515 -5.599 1.00 0.00 192 HIS A C 7
ATOM 10079 O O . HIS A 1 74 ? -12.791 3.880 -5.901 1.00 0.00 192 HIS A O 7
ATOM 10093 N N . ALA A 1 75 ? -10.629 4.395 -6.251 1.00 0.00 193 ALA A N 7
ATOM 10094 C CA . ALA A 1 75 ? -10.483 3.488 -7.383 1.00 0.00 193 ALA A CA 7
ATOM 10095 C C . ALA A 1 75 ? -10.095 2.088 -6.918 1.00 0.00 193 ALA A C 7
ATOM 10096 O O . ALA A 1 75 ? -10.552 1.089 -7.475 1.00 0.00 193 ALA A O 7
ATOM 10103 N N . LEU A 1 76 ? -9.249 2.023 -5.896 1.00 0.00 194 LEU A N 7
ATOM 10104 C CA . LEU A 1 76 ? -8.798 0.744 -5.357 1.00 0.00 194 LEU A CA 7
ATOM 10105 C C . LEU A 1 76 ? -9.179 0.610 -3.886 1.00 0.00 194 LEU A C 7
ATOM 10106 O O . LEU A 1 76 ? -8.557 -0.148 -3.140 1.00 0.00 194 LEU A O 7
ATOM 10122 N N . HIS A 1 77 ? -10.205 1.348 -3.475 1.00 0.00 195 HIS A N 7
ATOM 10123 C CA . HIS A 1 77 ? -10.671 1.309 -2.093 1.00 0.00 195 HIS A CA 7
ATOM 10124 C C . HIS A 1 77 ? -11.616 0.132 -1.872 1.00 0.00 195 HIS A C 7
ATOM 10125 O O . HIS A 1 77 ? -12.635 0.005 -2.550 1.00 0.00 195 HIS A O 7
ATOM 10139 N N . GLY A 1 78 ? -11.271 -0.727 -0.918 1.00 0.00 196 GLY A N 7
ATOM 10140 C CA . GLY A 1 78 ? -12.099 -1.883 -0.625 1.00 0.00 196 GLY A CA 7
ATOM 10141 C C . GLY A 1 78 ? -12.778 -2.438 -1.861 1.00 0.00 196 GLY A C 7
ATOM 10142 O O . GLY A 1 78 ? -13.897 -2.945 -1.788 1.00 0.00 196 GLY A O 7
ATOM 10146 N N . SER A 1 79 ? -12.100 -2.341 -3.001 1.00 0.00 197 SER A N 7
ATOM 10147 C CA . SER A 1 79 ? -12.647 -2.833 -4.260 1.00 0.00 197 SER A CA 7
ATOM 10148 C C . SER A 1 79 ? -12.059 -4.196 -4.612 1.00 0.00 197 SER A C 7
ATOM 10149 O O . SER A 1 79 ? -12.749 -5.059 -5.154 1.00 0.00 197 SER A O 7
ATOM 10157 N N . GLN A 1 80 ? -10.781 -4.381 -4.299 1.00 0.00 198 GLN A N 7
ATOM 10158 C CA . GLN A 1 80 ? -10.099 -5.638 -4.583 1.00 0.00 198 GLN A CA 7
ATOM 10159 C C . GLN A 1 80 ? -10.007 -6.502 -3.330 1.00 0.00 198 GLN A C 7
ATOM 10160 O O . GLN A 1 80 ? -10.140 -6.008 -2.210 1.00 0.00 198 GLN A O 7
ATOM 10174 N N . THR A 1 81 ? -9.780 -7.798 -3.526 1.00 0.00 199 THR A N 7
ATOM 10175 C CA . THR A 1 81 ? -9.672 -8.731 -2.412 1.00 0.00 199 THR A CA 7
ATOM 10176 C C . THR A 1 81 ? -8.473 -9.656 -2.585 1.00 0.00 199 THR A C 7
ATOM 10177 O O . THR A 1 81 ? -8.612 -10.790 -3.042 1.00 0.00 199 THR A O 7
ATOM 10188 N N . MET A 1 82 ? -7.294 -9.165 -2.215 1.00 0.00 200 MET A N 7
ATOM 10189 C CA . MET A 1 82 ? -6.070 -9.950 -2.327 1.00 0.00 200 MET A CA 7
ATOM 10190 C C . MET A 1 82 ? -6.309 -11.394 -1.898 1.00 0.00 200 MET A C 7
ATOM 10191 O O . MET A 1 82 ? -6.981 -11.668 -0.903 1.00 0.00 200 MET A O 7
ATOM 10205 N N . PRO A 1 83 ? -5.747 -12.341 -2.665 1.00 0.00 201 PRO A N 7
ATOM 10206 C CA . PRO A 1 83 ? -5.886 -13.773 -2.383 1.00 0.00 201 PRO A CA 7
ATOM 10207 C C . PRO A 1 83 ? -5.586 -14.108 -0.926 1.00 0.00 201 PRO A C 7
ATOM 10208 O O . PRO A 1 83 ? -4.746 -13.471 -0.292 1.00 0.00 201 PRO A O 7
ATOM 10219 N N . GLY A 1 84 ? -6.279 -15.114 -0.400 1.00 0.00 202 GLY A N 7
ATOM 10220 C CA . GLY A 1 84 ? -6.072 -15.517 0.979 1.00 0.00 202 GLY A CA 7
ATOM 10221 C C . GLY A 1 84 ? -6.905 -14.706 1.951 1.00 0.00 202 GLY A C 7
ATOM 10222 O O . GLY A 1 84 ? -7.360 -15.223 2.970 1.00 0.00 202 GLY A O 7
ATOM 10226 N N . ALA A 1 85 ? -7.104 -13.430 1.636 1.00 0.00 203 ALA A N 7
ATOM 10227 C CA . ALA A 1 85 ? -7.888 -12.546 2.490 1.00 0.00 203 ALA A CA 7
ATOM 10228 C C . ALA A 1 85 ? -9.347 -12.510 2.049 1.00 0.00 203 ALA A C 7
ATOM 10229 O O . ALA A 1 85 ? -9.645 -12.518 0.854 1.00 0.00 203 ALA A O 7
ATOM 10236 N N . SER A 1 86 ? -10.254 -12.470 3.020 1.00 0.00 204 SER A N 7
ATOM 10237 C CA . SER A 1 86 ? -11.683 -12.437 2.732 1.00 0.00 204 SER A CA 7
ATOM 10238 C C . SER A 1 86 ? -12.195 -11.001 2.687 1.00 0.00 204 SER A C 7
ATOM 10239 O O . SER A 1 86 ? -13.310 -10.741 2.234 1.00 0.00 204 SER A O 7
ATOM 10247 N N . SER A 1 87 ? -11.372 -10.071 3.162 1.00 0.00 205 SER A N 7
ATOM 10248 C CA . SER A 1 87 ? -11.742 -8.660 3.181 1.00 0.00 205 SER A CA 7
ATOM 10249 C C . SER A 1 87 ? -11.116 -7.918 2.004 1.00 0.00 205 SER A C 7
ATOM 10250 O O . SER A 1 87 ? -10.110 -8.355 1.446 1.00 0.00 205 SER A O 7
ATOM 10258 N N . SER A 1 88 ? -11.719 -6.793 1.633 1.00 0.00 206 SER A N 7
ATOM 10259 C CA . SER A 1 88 ? -11.223 -5.992 0.521 1.00 0.00 206 SER A CA 7
ATOM 10260 C C . SER A 1 88 ? -10.018 -5.159 0.946 1.00 0.00 206 SER A C 7
ATOM 10261 O O . SER A 1 88 ? -9.672 -5.103 2.127 1.00 0.00 206 SER A O 7
ATOM 10269 N N . LEU A 1 89 ? -9.381 -4.512 -0.024 1.00 0.00 207 LEU A N 7
ATOM 10270 C CA . LEU A 1 89 ? -8.214 -3.681 0.247 1.00 0.00 207 LEU A CA 7
ATOM 10271 C C . LEU A 1 89 ? -8.615 -2.395 0.963 1.00 0.00 207 LEU A C 7
ATOM 10272 O O . LEU A 1 89 ? -9.637 -1.788 0.644 1.00 0.00 207 LEU A O 7
ATOM 10288 N N . VAL A 1 90 ? -7.802 -1.984 1.931 1.00 0.00 208 VAL A N 7
ATOM 10289 C CA . VAL A 1 90 ? -8.070 -0.768 2.690 1.00 0.00 208 VAL A CA 7
ATOM 10290 C C . VAL A 1 90 ? -7.125 0.355 2.280 1.00 0.00 208 VAL A C 7
ATOM 10291 O O . VAL A 1 90 ? -5.941 0.339 2.617 1.00 0.00 208 VAL A O 7
ATOM 10304 N N . VAL A 1 91 ? -7.656 1.331 1.550 1.00 0.00 209 VAL A N 7
ATOM 10305 C CA . VAL A 1 91 ? -6.860 2.465 1.095 1.00 0.00 209 VAL A CA 7
ATOM 10306 C C . VAL A 1 91 ? -7.389 3.774 1.670 1.00 0.00 209 VAL A C 7
ATOM 10307 O O . VAL A 1 91 ? -8.541 4.145 1.443 1.00 0.00 209 VAL A O 7
ATOM 10320 N N . LYS A 1 92 ? -6.540 4.471 2.417 1.00 0.00 210 LYS A N 7
ATOM 10321 C CA . LYS A 1 92 ? -6.919 5.741 3.025 1.00 0.00 210 LYS A CA 7
ATOM 10322 C C . LYS A 1 92 ? -5.685 6.562 3.385 1.00 0.00 210 LYS A C 7
ATOM 10323 O O . LYS A 1 92 ? -4.598 6.017 3.575 1.00 0.00 210 LYS A O 7
ATOM 10342 N N . PHE A 1 93 ? -5.861 7.876 3.479 1.00 0.00 211 PHE A N 7
ATOM 10343 C CA . PHE A 1 93 ? -4.762 8.772 3.818 1.00 0.00 211 PHE A CA 7
ATOM 10344 C C . PHE A 1 93 ? -4.120 8.370 5.142 1.00 0.00 211 PHE A C 7
ATOM 10345 O O . PHE A 1 93 ? -4.811 8.137 6.134 1.00 0.00 211 PHE A O 7
ATOM 10362 N N . ALA A 1 94 ? -2.794 8.290 5.150 1.00 0.00 212 ALA A N 7
ATOM 10363 C CA . ALA A 1 94 ? -2.058 7.917 6.352 1.00 0.00 212 ALA A CA 7
ATOM 10364 C C . ALA A 1 94 ? -2.547 8.706 7.562 1.00 0.00 212 ALA A C 7
ATOM 10365 O O . ALA A 1 94 ? -3.174 8.151 8.464 1.00 0.00 212 ALA A O 7
ATOM 10372 N N . ASP A 1 95 ? -2.256 10.002 7.574 1.00 0.00 213 ASP A N 7
ATOM 10373 C CA . ASP A 1 95 ? -2.667 10.868 8.674 1.00 0.00 213 ASP A CA 7
ATOM 10374 C C . ASP A 1 95 ? -2.361 12.328 8.359 1.00 0.00 213 ASP A C 7
ATOM 10375 O O . ASP A 1 95 ? -1.372 12.638 7.693 1.00 0.00 213 ASP A O 7
ATOM 10384 N N . THR A 1 96 ? -3.216 13.225 8.842 1.00 0.00 214 THR A N 7
ATOM 10385 C CA . THR A 1 96 ? -3.038 14.653 8.611 1.00 0.00 214 THR A CA 7
ATOM 10386 C C . THR A 1 96 ? -2.778 15.393 9.918 1.00 0.00 214 THR A C 7
ATOM 10387 O O . THR A 1 96 ? -3.616 15.394 10.819 1.00 0.00 214 THR A O 7
ATOM 10398 N N . ASP A 1 97 ? -1.612 16.023 10.013 1.00 0.00 215 ASP A N 7
ATOM 10399 C CA . ASP A 1 97 ? -1.242 16.769 11.210 1.00 0.00 215 ASP A CA 7
ATOM 10400 C C . ASP A 1 97 ? -1.381 18.270 10.979 1.00 0.00 215 ASP A C 7
ATOM 10401 O O . ASP A 1 97 ? -0.593 18.873 10.251 1.00 0.00 215 ASP A O 7
ATOM 10410 N N . LYS A 1 98 ? -2.390 18.869 11.602 1.00 0.00 216 LYS A N 7
ATOM 10411 C CA . LYS A 1 98 ? -2.634 20.300 11.466 1.00 0.00 216 LYS A CA 7
ATOM 10412 C C . LYS A 1 98 ? -1.815 21.091 12.480 1.00 0.00 216 LYS A C 7
ATOM 10413 O O . LYS A 1 98 ? -2.034 20.984 13.686 1.00 0.00 216 LYS A O 7
ATOM 10432 N N . GLU A 1 99 ? -0.872 21.885 11.982 1.00 0.00 217 GLU A N 7
ATOM 10433 C CA . GLU A 1 99 ? -0.020 22.694 12.847 1.00 0.00 217 GLU A CA 7
ATOM 10434 C C . GLU A 1 99 ? -0.288 24.181 12.636 1.00 0.00 217 GLU A C 7
ATOM 10435 O O . GLU A 1 99 ? -0.519 24.923 13.591 1.00 0.00 217 GLU A O 7
ATOM 10447 N N . SER A 1 100 ? -0.256 24.610 11.378 1.00 0.00 218 SER A N 7
ATOM 10448 C CA . SER A 1 100 ? -0.490 26.009 11.042 1.00 0.00 218 SER A CA 7
ATOM 10449 C C . SER A 1 100 ? -0.802 26.166 9.557 1.00 0.00 218 SER A C 7
ATOM 10450 O O . SER A 1 100 ? -0.761 25.199 8.797 1.00 0.00 218 SER A O 7
ATOM 10458 N N . GLY A 1 101 ? -1.115 27.393 9.150 1.00 0.00 219 GLY A N 7
ATOM 10459 C CA . GLY A 1 101 ? -1.430 27.655 7.758 1.00 0.00 219 GLY A CA 7
ATOM 10460 C C . GLY A 1 101 ? -2.487 28.728 7.594 1.00 0.00 219 GLY A C 7
ATOM 10461 O O . GLY A 1 101 ? -3.638 28.450 7.256 1.00 0.00 219 GLY A O 7
ATOM 10465 N N . PRO A 1 102 ? -2.100 29.988 7.841 1.00 0.00 220 PRO A N 7
ATOM 10466 C CA . PRO A 1 102 ? -3.009 31.133 7.727 1.00 0.00 220 PRO A CA 7
ATOM 10467 C C . PRO A 1 102 ? -3.841 31.087 6.450 1.00 0.00 220 PRO A C 7
ATOM 10468 O O . PRO A 1 102 ? -3.311 30.873 5.360 1.00 0.00 220 PRO A O 7
ATOM 10479 N N . SER A 1 103 ? -5.147 31.291 6.591 1.00 0.00 221 SER A N 7
ATOM 10480 C CA . SER A 1 103 ? -6.052 31.271 5.448 1.00 0.00 221 SER A CA 7
ATOM 10481 C C . SER A 1 103 ? -6.171 32.657 4.824 1.00 0.00 221 SER A C 7
ATOM 10482 O O . SER A 1 103 ? -5.958 32.830 3.624 1.00 0.00 221 SER A O 7
ATOM 10490 N N . SER A 1 104 ? -6.512 33.643 5.648 1.00 0.00 222 SER A N 7
ATOM 10491 C CA . SER A 1 104 ? -6.664 35.015 5.177 1.00 0.00 222 SER A CA 7
ATOM 10492 C C . SER A 1 104 ? -5.591 35.357 4.147 1.00 0.00 222 SER A C 7
ATOM 10493 O O . SER A 1 104 ? -5.876 35.968 3.118 1.00 0.00 222 SER A O 7
ATOM 10501 N N . GLY A 1 105 ? -4.356 34.958 4.433 1.00 0.00 223 GLY A N 7
ATOM 10502 C CA . GLY A 1 105 ? -3.259 35.231 3.523 1.00 0.00 223 GLY A CA 7
ATOM 10503 C C . GLY A 1 105 ? -2.450 33.990 3.202 1.00 0.00 223 GLY A C 7
ATOM 10504 O O . GLY A 1 105 ? -1.503 33.657 3.914 1.00 0.00 223 GLY A O 7
ATOM 10508 N N . GLY A 1 1 ? -23.873 13.372 -9.085 1.00 0.00 119 GLY A N 8
ATOM 10509 C CA . GLY A 1 1 ? -23.166 13.972 -7.968 1.00 0.00 119 GLY A CA 8
ATOM 10510 C C . GLY A 1 1 ? -22.056 14.901 -8.417 1.00 0.00 119 GLY A C 8
ATOM 10511 O O . GLY A 1 1 ? -20.938 14.461 -8.682 1.00 0.00 119 GLY A O 8
ATOM 10515 N N . SER A 1 2 ? -22.366 16.191 -8.504 1.00 0.00 120 SER A N 8
ATOM 10516 C CA . SER A 1 2 ? -21.387 17.185 -8.929 1.00 0.00 120 SER A CA 8
ATOM 10517 C C . SER A 1 2 ? -20.625 17.743 -7.732 1.00 0.00 120 SER A C 8
ATOM 10518 O O . SER A 1 2 ? -21.097 17.681 -6.597 1.00 0.00 120 SER A O 8
ATOM 10526 N N . SER A 1 3 ? -19.442 18.290 -7.994 1.00 0.00 121 SER A N 8
ATOM 10527 C CA . SER A 1 3 ? -18.610 18.857 -6.939 1.00 0.00 121 SER A CA 8
ATOM 10528 C C . SER A 1 3 ? -19.123 20.232 -6.523 1.00 0.00 121 SER A C 8
ATOM 10529 O O . SER A 1 3 ? -20.002 20.801 -7.169 1.00 0.00 121 SER A O 8
ATOM 10537 N N . GLY A 1 4 ? -18.565 20.762 -5.439 1.00 0.00 122 GLY A N 8
ATOM 10538 C CA . GLY A 1 4 ? -18.978 22.066 -4.954 1.00 0.00 122 GLY A CA 8
ATOM 10539 C C . GLY A 1 4 ? -18.827 22.201 -3.452 1.00 0.00 122 GLY A C 8
ATOM 10540 O O . GLY A 1 4 ? -19.816 22.214 -2.720 1.00 0.00 122 GLY A O 8
ATOM 10544 N N . SER A 1 5 ? -17.584 22.301 -2.990 1.00 0.00 123 SER A N 8
ATOM 10545 C CA . SER A 1 5 ? -17.306 22.430 -1.565 1.00 0.00 123 SER A CA 8
ATOM 10546 C C . SER A 1 5 ? -16.513 23.701 -1.279 1.00 0.00 123 SER A C 8
ATOM 10547 O O . SER A 1 5 ? -15.362 23.835 -1.695 1.00 0.00 123 SER A O 8
ATOM 10555 N N . SER A 1 6 ? -17.137 24.633 -0.565 1.00 0.00 124 SER A N 8
ATOM 10556 C CA . SER A 1 6 ? -16.492 25.896 -0.226 1.00 0.00 124 SER A CA 8
ATOM 10557 C C . SER A 1 6 ? -16.774 26.277 1.224 1.00 0.00 124 SER A C 8
ATOM 10558 O O . SER A 1 6 ? -17.915 26.543 1.598 1.00 0.00 124 SER A O 8
ATOM 10566 N N . GLY A 1 7 ? -15.722 26.302 2.038 1.00 0.00 125 GLY A N 8
ATOM 10567 C CA . GLY A 1 7 ? -15.876 26.652 3.438 1.00 0.00 125 GLY A CA 8
ATOM 10568 C C . GLY A 1 7 ? -14.619 26.388 4.243 1.00 0.00 125 GLY A C 8
ATOM 10569 O O . GLY A 1 7 ? -14.039 27.307 4.821 1.00 0.00 125 GLY A O 8
ATOM 10573 N N . SER A 1 8 ? -14.198 25.128 4.284 1.00 0.00 126 SER A N 8
ATOM 10574 C CA . SER A 1 8 ? -13.005 24.744 5.029 1.00 0.00 126 SER A CA 8
ATOM 10575 C C . SER A 1 8 ? -11.798 24.634 4.102 1.00 0.00 126 SER A C 8
ATOM 10576 O O . SER A 1 8 ? -11.581 23.601 3.470 1.00 0.00 126 SER A O 8
ATOM 10584 N N . GLU A 1 9 ? -11.016 25.706 4.028 1.00 0.00 127 GLU A N 8
ATOM 10585 C CA . GLU A 1 9 ? -9.831 25.730 3.178 1.00 0.00 127 GLU A CA 8
ATOM 10586 C C . GLU A 1 9 ? -8.610 26.203 3.961 1.00 0.00 127 GLU A C 8
ATOM 10587 O O . GLU A 1 9 ? -8.524 27.366 4.356 1.00 0.00 127 GLU A O 8
ATOM 10599 N N . SER A 1 10 ? -7.666 25.293 4.181 1.00 0.00 128 SER A N 8
ATOM 10600 C CA . SER A 1 10 ? -6.451 25.615 4.920 1.00 0.00 128 SER A CA 8
ATOM 10601 C C . SER A 1 10 ? -5.330 26.026 3.970 1.00 0.00 128 SER A C 8
ATOM 10602 O O . SER A 1 10 ? -5.121 25.399 2.931 1.00 0.00 128 SER A O 8
ATOM 10610 N N . ARG A 1 11 ? -4.613 27.083 4.334 1.00 0.00 129 ARG A N 8
ATOM 10611 C CA . ARG A 1 11 ? -3.514 27.580 3.514 1.00 0.00 129 ARG A CA 8
ATOM 10612 C C . ARG A 1 11 ? -2.786 26.429 2.826 1.00 0.00 129 ARG A C 8
ATOM 10613 O O . ARG A 1 11 ? -2.729 26.362 1.599 1.00 0.00 129 ARG A O 8
ATOM 10634 N N . GLY A 1 12 ? -2.228 25.526 3.627 1.00 0.00 130 GLY A N 8
ATOM 10635 C CA . GLY A 1 12 ? -1.510 24.390 3.077 1.00 0.00 130 GLY A CA 8
ATOM 10636 C C . GLY A 1 12 ? -1.811 23.101 3.815 1.00 0.00 130 GLY A C 8
ATOM 10637 O O . GLY A 1 12 ? -2.972 22.773 4.057 1.00 0.00 130 GLY A O 8
ATOM 10641 N N . GLY A 1 13 ? -0.762 22.367 4.173 1.00 0.00 131 GLY A N 8
ATOM 10642 C CA . GLY A 1 13 ? -0.941 21.114 4.883 1.00 0.00 131 GLY A CA 8
ATOM 10643 C C . GLY A 1 13 ? -1.762 20.113 4.094 1.00 0.00 131 GLY A C 8
ATOM 10644 O O . GLY A 1 13 ? -2.832 19.693 4.535 1.00 0.00 131 GLY A O 8
ATOM 10648 N N . ARG A 1 14 ? -1.262 19.731 2.923 1.00 0.00 132 ARG A N 8
ATOM 10649 C CA . ARG A 1 14 ? -1.958 18.776 2.070 1.00 0.00 132 ARG A CA 8
ATOM 10650 C C . ARG A 1 14 ? -1.191 17.460 1.989 1.00 0.00 132 ARG A C 8
ATOM 10651 O O . ARG A 1 14 ? -0.423 17.234 1.054 1.00 0.00 132 ARG A O 8
ATOM 10672 N N . ASP A 1 15 ? -1.404 16.595 2.975 1.00 0.00 133 ASP A N 8
ATOM 10673 C CA . ASP A 1 15 ? -0.733 15.301 3.015 1.00 0.00 133 ASP A CA 8
ATOM 10674 C C . ASP A 1 15 ? -0.909 14.556 1.695 1.00 0.00 133 ASP A C 8
ATOM 10675 O O . ASP A 1 15 ? -2.022 14.176 1.330 1.00 0.00 133 ASP A O 8
ATOM 10684 N N . ARG A 1 16 ? 0.195 14.352 0.985 1.00 0.00 134 ARG A N 8
ATOM 10685 C CA . ARG A 1 16 ? 0.162 13.655 -0.295 1.00 0.00 134 ARG A CA 8
ATOM 10686 C C . ARG A 1 16 ? 0.608 12.204 -0.136 1.00 0.00 134 ARG A C 8
ATOM 10687 O O . ARG A 1 16 ? 1.207 11.624 -1.042 1.00 0.00 134 ARG A O 8
ATOM 10708 N N . LYS A 1 17 ? 0.312 11.623 1.022 1.00 0.00 135 LYS A N 8
ATOM 10709 C CA . LYS A 1 17 ? 0.682 10.241 1.302 1.00 0.00 135 LYS A CA 8
ATOM 10710 C C . LYS A 1 17 ? -0.558 9.383 1.535 1.00 0.00 135 LYS A C 8
ATOM 10711 O O . LYS A 1 17 ? -1.520 9.823 2.165 1.00 0.00 135 LYS A O 8
ATOM 10730 N N . LEU A 1 18 ? -0.528 8.157 1.024 1.00 0.00 136 LEU A N 8
ATOM 10731 C CA . LEU A 1 18 ? -1.650 7.237 1.178 1.00 0.00 136 LEU A CA 8
ATOM 10732 C C . LEU A 1 18 ? -1.236 6.004 1.975 1.00 0.00 136 LEU A C 8
ATOM 10733 O O . LEU A 1 18 ? -0.055 5.665 2.047 1.00 0.00 136 LEU A O 8
ATOM 10749 N N . PHE A 1 19 ? -2.218 5.335 2.572 1.00 0.00 137 PHE A N 8
ATOM 10750 C CA . PHE A 1 19 ? -1.956 4.139 3.364 1.00 0.00 137 PHE A CA 8
ATOM 10751 C C . PHE A 1 19 ? -2.793 2.964 2.866 1.00 0.00 137 PHE A C 8
ATOM 10752 O O . PHE A 1 19 ? -4.022 3.035 2.827 1.00 0.00 137 PHE A O 8
ATOM 10769 N N . VAL A 1 20 ? -2.119 1.883 2.486 1.00 0.00 138 VAL A N 8
ATOM 10770 C CA . VAL A 1 20 ? -2.799 0.693 1.992 1.00 0.00 138 VAL A CA 8
ATOM 10771 C C . VAL A 1 20 ? -2.716 -0.447 3.001 1.00 0.00 138 VAL A C 8
ATOM 10772 O O . VAL A 1 20 ? -1.688 -0.646 3.646 1.00 0.00 138 VAL A O 8
ATOM 10785 N N . GLY A 1 21 ? -3.808 -1.194 3.133 1.00 0.00 139 GLY A N 8
ATOM 10786 C CA . GLY A 1 21 ? -3.838 -2.306 4.065 1.00 0.00 139 GLY A CA 8
ATOM 10787 C C . GLY A 1 21 ? -4.483 -3.543 3.472 1.00 0.00 139 GLY A C 8
ATOM 10788 O O . GLY A 1 21 ? -4.861 -3.553 2.302 1.00 0.00 139 GLY A O 8
ATOM 10792 N N . MET A 1 22 ? -4.607 -4.590 4.282 1.00 0.00 140 MET A N 8
ATOM 10793 C CA . MET A 1 22 ? -5.210 -5.838 3.830 1.00 0.00 140 MET A CA 8
ATOM 10794 C C . MET A 1 22 ? -4.426 -6.429 2.662 1.00 0.00 140 MET A C 8
ATOM 10795 O O . MET A 1 22 ? -5.007 -6.978 1.725 1.00 0.00 140 MET A O 8
ATOM 10809 N N . LEU A 1 23 ? -3.104 -6.313 2.724 1.00 0.00 141 LEU A N 8
ATOM 10810 C CA . LEU A 1 23 ? -2.240 -6.836 1.672 1.00 0.00 141 LEU A CA 8
ATOM 10811 C C . LEU A 1 23 ? -1.661 -8.191 2.065 1.00 0.00 141 LEU A C 8
ATOM 10812 O O . LEU A 1 23 ? -1.531 -8.501 3.249 1.00 0.00 141 LEU A O 8
ATOM 10828 N N . ASN A 1 24 ? -1.313 -8.993 1.064 1.00 0.00 142 ASN A N 8
ATOM 10829 C CA . ASN A 1 24 ? -0.745 -10.315 1.306 1.00 0.00 142 ASN A CA 8
ATOM 10830 C C . ASN A 1 24 ? 0.776 -10.281 1.202 1.00 0.00 142 ASN A C 8
ATOM 10831 O O . ASN A 1 24 ? 1.359 -9.285 0.771 1.00 0.00 142 ASN A O 8
ATOM 10842 N N . LYS A 1 25 ? 1.415 -11.377 1.598 1.00 0.00 143 LYS A N 8
ATOM 10843 C CA . LYS A 1 25 ? 2.869 -11.475 1.548 1.00 0.00 143 LYS A CA 8
ATOM 10844 C C . LYS A 1 25 ? 3.343 -11.813 0.138 1.00 0.00 143 LYS A C 8
ATOM 10845 O O . LYS A 1 25 ? 4.543 -11.933 -0.110 1.00 0.00 143 LYS A O 8
ATOM 10864 N N . GLN A 1 26 ? 2.395 -11.962 -0.781 1.00 0.00 144 GLN A N 8
ATOM 10865 C CA . GLN A 1 26 ? 2.717 -12.285 -2.165 1.00 0.00 144 GLN A CA 8
ATOM 10866 C C . GLN A 1 26 ? 2.624 -11.045 -3.049 1.00 0.00 144 GLN A C 8
ATOM 10867 O O . GLN A 1 26 ? 2.266 -11.135 -4.223 1.00 0.00 144 GLN A O 8
ATOM 10881 N N . GLN A 1 27 ? 2.948 -9.891 -2.476 1.00 0.00 145 GLN A N 8
ATOM 10882 C CA . GLN A 1 27 ? 2.899 -8.633 -3.212 1.00 0.00 145 GLN A CA 8
ATOM 10883 C C . GLN A 1 27 ? 4.148 -7.799 -2.948 1.00 0.00 145 GLN A C 8
ATOM 10884 O O . GLN A 1 27 ? 4.787 -7.934 -1.905 1.00 0.00 145 GLN A O 8
ATOM 10898 N N . SER A 1 28 ? 4.491 -6.937 -3.901 1.00 0.00 146 SER A N 8
ATOM 10899 C CA . SER A 1 28 ? 5.667 -6.084 -3.773 1.00 0.00 146 SER A CA 8
ATOM 10900 C C . SER A 1 28 ? 5.329 -4.638 -4.123 1.00 0.00 146 SER A C 8
ATOM 10901 O O . SER A 1 28 ? 4.270 -4.355 -4.681 1.00 0.00 146 SER A O 8
ATOM 10909 N N . GLU A 1 29 ? 6.238 -3.727 -3.790 1.00 0.00 147 GLU A N 8
ATOM 10910 C CA . GLU A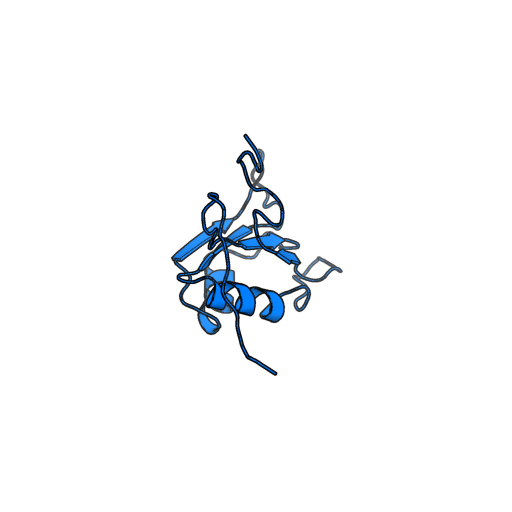 1 29 ? 6.037 -2.310 -4.068 1.00 0.00 147 GLU A CA 8
ATOM 10911 C C . GLU A 1 29 ? 5.735 -2.084 -5.546 1.00 0.00 147 GLU A C 8
ATOM 10912 O O . GLU A 1 29 ? 4.828 -1.329 -5.896 1.00 0.00 147 GLU A O 8
ATOM 10924 N N . GLU A 1 30 ? 6.502 -2.743 -6.409 1.00 0.00 148 GLU A N 8
ATOM 10925 C CA . GLU A 1 30 ? 6.317 -2.612 -7.849 1.00 0.00 148 GLU A CA 8
ATOM 10926 C C . GLU A 1 30 ? 4.872 -2.906 -8.241 1.00 0.00 148 GLU A C 8
ATOM 10927 O O . GLU A 1 30 ? 4.267 -2.170 -9.021 1.00 0.00 148 GLU A O 8
ATOM 10939 N N . ASP A 1 31 ? 4.326 -3.987 -7.696 1.00 0.00 149 ASP A N 8
ATOM 10940 C CA . ASP A 1 31 ? 2.952 -4.380 -7.987 1.00 0.00 149 ASP A CA 8
ATOM 10941 C C . ASP A 1 31 ? 1.999 -3.203 -7.801 1.00 0.00 149 ASP A C 8
ATOM 10942 O O . ASP A 1 31 ? 1.252 -2.845 -8.711 1.00 0.00 149 ASP A O 8
ATOM 10951 N N . VAL A 1 32 ? 2.030 -2.605 -6.614 1.00 0.00 150 VAL A N 8
ATOM 10952 C CA . VAL A 1 32 ? 1.170 -1.469 -6.307 1.00 0.00 150 VAL A CA 8
ATOM 10953 C C . VAL A 1 32 ? 1.453 -0.298 -7.242 1.00 0.00 150 VAL A C 8
ATOM 10954 O O . VAL A 1 32 ? 0.531 0.317 -7.781 1.00 0.00 150 VAL A O 8
ATOM 10967 N N . LEU A 1 33 ? 2.732 0.006 -7.430 1.00 0.00 151 LEU A N 8
ATOM 10968 C CA . LEU A 1 33 ? 3.138 1.104 -8.301 1.00 0.00 151 LEU A CA 8
ATOM 10969 C C . LEU A 1 33 ? 2.607 0.901 -9.716 1.00 0.00 151 LEU A C 8
ATOM 10970 O O . LEU A 1 33 ? 2.185 1.852 -10.374 1.00 0.00 151 LEU A O 8
ATOM 10986 N N . ARG A 1 34 ? 2.630 -0.345 -10.178 1.00 0.00 152 ARG A N 8
ATOM 10987 C CA . ARG A 1 34 ? 2.150 -0.673 -11.515 1.00 0.00 152 ARG A CA 8
ATOM 10988 C C . ARG A 1 34 ? 0.633 -0.533 -11.598 1.00 0.00 152 ARG A C 8
ATOM 10989 O O . ARG A 1 34 ? 0.096 -0.067 -12.604 1.00 0.00 152 ARG A O 8
ATOM 11010 N N . LEU A 1 35 ? -0.052 -0.939 -10.535 1.00 0.00 153 LEU A N 8
ATOM 11011 C CA . LEU A 1 35 ? -1.508 -0.859 -10.487 1.00 0.00 153 LEU A CA 8
ATOM 11012 C C . LEU A 1 35 ? -1.963 0.530 -10.050 1.00 0.00 153 LEU A C 8
ATOM 11013 O O . LEU A 1 35 ? -3.146 0.860 -10.128 1.00 0.00 153 LEU A O 8
ATOM 11029 N N . PHE A 1 36 ? -1.015 1.340 -9.591 1.00 0.00 154 PHE A N 8
ATOM 11030 C CA . PHE A 1 36 ? -1.318 2.694 -9.141 1.00 0.00 154 PHE A CA 8
ATOM 11031 C C . PHE A 1 36 ? -0.969 3.716 -10.220 1.00 0.00 154 PHE A C 8
ATOM 11032 O O . PHE A 1 36 ? -1.668 4.714 -10.391 1.00 0.00 154 PHE A O 8
ATOM 11049 N N . GLN A 1 37 ? 0.115 3.457 -10.943 1.00 0.00 155 GLN A N 8
ATOM 11050 C CA . GLN A 1 37 ? 0.557 4.354 -12.004 1.00 0.00 155 GLN A CA 8
ATOM 11051 C C . GLN A 1 37 ? -0.610 4.756 -12.899 1.00 0.00 155 GLN A C 8
ATOM 11052 O O . GLN A 1 37 ? -0.802 5.928 -13.222 1.00 0.00 155 GLN A O 8
ATOM 11066 N N . PRO A 1 38 ? -1.410 3.761 -13.311 1.00 0.00 156 PRO A N 8
ATOM 11067 C CA . PRO A 1 38 ? -2.573 3.986 -14.175 1.00 0.00 156 PRO A CA 8
ATOM 11068 C C . PRO A 1 38 ? -3.447 5.134 -13.682 1.00 0.00 156 PRO A C 8
ATOM 11069 O O . PRO A 1 38 ? -4.249 5.685 -14.437 1.00 0.00 156 PRO A O 8
ATOM 11080 N N . PHE A 1 39 ? -3.287 5.490 -12.412 1.00 0.00 157 PHE A N 8
ATOM 11081 C CA . PHE A 1 39 ? -4.063 6.573 -11.818 1.00 0.00 157 PHE A CA 8
ATOM 11082 C C . PHE A 1 39 ? -3.243 7.859 -11.756 1.00 0.00 157 PHE A C 8
ATOM 11083 O O . PHE A 1 39 ? -3.766 8.952 -11.969 1.00 0.00 157 PHE A O 8
ATOM 11100 N N . GLY A 1 40 ? -1.955 7.718 -11.460 1.00 0.00 158 GLY A N 8
ATOM 11101 C CA . GLY A 1 40 ? -1.083 8.875 -11.373 1.00 0.00 158 GLY A CA 8
ATOM 11102 C C . GLY A 1 40 ? 0.374 8.492 -11.206 1.00 0.00 158 GLY A C 8
ATOM 11103 O O . GLY A 1 40 ? 0.688 7.358 -10.844 1.00 0.00 158 GLY A O 8
ATOM 11107 N N . VAL A 1 41 ? 1.268 9.440 -11.471 1.00 0.00 159 VAL A N 8
ATOM 11108 C CA . VAL A 1 41 ? 2.700 9.196 -11.349 1.00 0.00 159 VAL A CA 8
ATOM 11109 C C . VAL A 1 41 ? 3.135 9.199 -9.887 1.00 0.00 159 VAL A C 8
ATOM 11110 O O . VAL A 1 41 ? 3.261 10.257 -9.269 1.00 0.00 159 VAL A O 8
ATOM 11123 N N . ILE A 1 42 ? 3.363 8.010 -9.341 1.00 0.00 160 ILE A N 8
ATOM 11124 C CA . ILE A 1 42 ? 3.785 7.876 -7.952 1.00 0.00 160 ILE A CA 8
ATOM 11125 C C . ILE A 1 42 ? 5.239 8.301 -7.777 1.00 0.00 160 ILE A C 8
ATOM 11126 O O . ILE A 1 42 ? 6.080 8.043 -8.637 1.00 0.00 160 ILE A O 8
ATOM 11142 N N . ASP A 1 43 ? 5.528 8.952 -6.655 1.00 0.00 161 ASP A N 8
ATOM 11143 C CA . ASP A 1 43 ? 6.881 9.411 -6.364 1.00 0.00 161 ASP A CA 8
ATOM 11144 C C . ASP A 1 43 ? 7.556 8.499 -5.345 1.00 0.00 161 ASP A C 8
ATOM 11145 O O . ASP A 1 43 ? 8.578 7.878 -5.636 1.00 0.00 161 ASP A O 8
ATOM 11154 N N . GLU A 1 44 ? 6.978 8.425 -4.150 1.00 0.00 162 GLU A N 8
ATOM 11155 C CA . GLU A 1 44 ? 7.527 7.590 -3.088 1.00 0.00 162 GLU A CA 8
ATOM 11156 C C . GLU A 1 44 ? 6.575 6.446 -2.749 1.00 0.00 162 GLU A C 8
ATOM 11157 O O . GLU A 1 44 ? 5.436 6.672 -2.338 1.00 0.00 162 GLU A O 8
ATOM 11169 N N . CYS A 1 45 ? 7.050 5.218 -2.925 1.00 0.00 163 CYS A N 8
ATOM 11170 C CA . CYS A 1 45 ? 6.242 4.037 -2.640 1.00 0.00 163 CYS A CA 8
ATOM 11171 C C . CYS A 1 45 ? 7.042 3.010 -1.845 1.00 0.00 163 CYS A C 8
ATOM 11172 O O . CYS A 1 45 ? 8.087 2.538 -2.293 1.00 0.00 163 CYS A O 8
ATOM 11180 N N . THR A 1 46 ? 6.544 2.669 -0.660 1.00 0.00 164 THR A N 8
ATOM 11181 C CA . THR A 1 46 ? 7.213 1.701 0.200 1.00 0.00 164 THR A CA 8
ATOM 11182 C C . THR A 1 46 ? 6.204 0.799 0.901 1.00 0.00 164 THR A C 8
ATOM 11183 O O . THR A 1 46 ? 5.067 1.198 1.150 1.00 0.00 164 THR A O 8
ATOM 11194 N N . VAL A 1 47 ? 6.627 -0.421 1.217 1.00 0.00 165 VAL A N 8
ATOM 11195 C CA . VAL A 1 47 ? 5.761 -1.381 1.891 1.00 0.00 165 VAL A CA 8
ATOM 11196 C C . VAL A 1 47 ? 6.300 -1.732 3.273 1.00 0.00 165 VAL A C 8
ATOM 11197 O O . VAL A 1 47 ? 7.507 -1.892 3.458 1.00 0.00 165 VAL A O 8
ATOM 11210 N N . LEU A 1 48 ? 5.398 -1.852 4.240 1.00 0.00 166 LEU A N 8
ATOM 11211 C CA . LEU A 1 48 ? 5.782 -2.185 5.608 1.00 0.00 166 LEU A CA 8
ATOM 11212 C C . LEU A 1 48 ? 6.040 -3.682 5.751 1.00 0.00 166 LEU A C 8
ATOM 11213 O O . LEU A 1 48 ? 5.401 -4.498 5.088 1.00 0.00 166 LEU A O 8
ATOM 11229 N N . ARG A 1 49 ? 6.980 -4.034 6.622 1.00 0.00 167 ARG A N 8
ATOM 11230 C CA . ARG A 1 49 ? 7.322 -5.433 6.853 1.00 0.00 167 ARG A CA 8
ATOM 11231 C C . ARG A 1 49 ? 7.835 -5.639 8.276 1.00 0.00 167 ARG A C 8
ATOM 11232 O O . ARG A 1 49 ? 8.082 -4.678 9.003 1.00 0.00 167 ARG A O 8
ATOM 11253 N N . GLY A 1 50 ? 7.992 -6.900 8.666 1.00 0.00 168 GLY A N 8
ATOM 11254 C CA . GLY A 1 50 ? 8.474 -7.210 9.999 1.00 0.00 168 GLY A CA 8
ATOM 11255 C C . GLY A 1 50 ? 9.948 -7.564 10.015 1.00 0.00 168 GLY A C 8
ATOM 11256 O O . GLY A 1 50 ? 10.582 -7.721 8.971 1.00 0.00 168 GLY A O 8
ATOM 11260 N N . PRO A 1 51 ? 10.516 -7.694 11.223 1.00 0.00 169 PRO A N 8
ATOM 11261 C CA . PRO A 1 51 ? 11.931 -8.032 11.400 1.00 0.00 169 PRO A CA 8
ATOM 11262 C C . PRO A 1 51 ? 12.369 -9.184 10.502 1.00 0.00 169 PRO A C 8
ATOM 11263 O O . PRO A 1 51 ? 13.373 -9.087 9.796 1.00 0.00 169 PRO A O 8
ATOM 11274 N N . ASP A 1 52 ? 11.609 -10.273 10.532 1.00 0.00 170 ASP A N 8
ATOM 11275 C CA . ASP A 1 52 ? 11.917 -11.444 9.719 1.00 0.00 170 ASP A CA 8
ATOM 11276 C C . ASP A 1 52 ? 11.887 -11.098 8.234 1.00 0.00 170 ASP A C 8
ATOM 11277 O O . ASP A 1 52 ? 12.707 -11.584 7.456 1.00 0.00 170 ASP A O 8
ATOM 11286 N N . GLY A 1 53 ? 10.935 -10.254 7.847 1.00 0.00 171 GLY A N 8
ATOM 11287 C CA . GLY A 1 53 ? 10.815 -9.858 6.456 1.00 0.00 171 GLY A CA 8
ATOM 11288 C C . GLY A 1 53 ? 9.376 -9.842 5.980 1.00 0.00 171 GLY A C 8
ATOM 11289 O O . GLY A 1 53 ? 8.974 -8.956 5.226 1.00 0.00 171 GLY A O 8
ATOM 11293 N N . SER A 1 54 ? 8.598 -10.826 6.419 1.00 0.00 172 SER A N 8
ATOM 11294 C CA . SER A 1 54 ? 7.196 -10.925 6.028 1.00 0.00 172 SER A CA 8
ATOM 11295 C C . SER A 1 54 ? 6.529 -9.553 6.049 1.00 0.00 172 SER A C 8
ATOM 11296 O O . SER A 1 54 ? 6.863 -8.700 6.871 1.00 0.00 172 SER A O 8
ATOM 11304 N N . SER A 1 55 ? 5.583 -9.348 5.138 1.00 0.00 173 SER A N 8
ATOM 11305 C CA . SER A 1 55 ? 4.870 -8.079 5.048 1.00 0.00 173 SER A CA 8
ATOM 11306 C C . SER A 1 55 ? 3.778 -7.993 6.109 1.00 0.00 173 SER A C 8
ATOM 11307 O O . SER A 1 55 ? 3.126 -8.988 6.429 1.00 0.00 173 SER A O 8
ATOM 11315 N N . LYS A 1 56 ? 3.582 -6.796 6.652 1.00 0.00 174 LYS A N 8
ATOM 11316 C CA . LYS A 1 56 ? 2.568 -6.577 7.676 1.00 0.00 174 LYS A CA 8
ATOM 11317 C C . LYS A 1 56 ? 1.209 -6.293 7.045 1.00 0.00 174 LYS A C 8
ATOM 11318 O O . LYS A 1 56 ? 0.279 -5.854 7.720 1.00 0.00 174 LYS A O 8
ATOM 11337 N N . GLY A 1 57 ? 1.100 -6.547 5.744 1.00 0.00 175 GLY A N 8
ATOM 11338 C CA . GLY A 1 57 ? -0.149 -6.313 5.044 1.00 0.00 175 GLY A CA 8
ATOM 11339 C C . GLY A 1 57 ? -0.470 -4.838 4.907 1.00 0.00 175 GLY A C 8
ATOM 11340 O O . GLY A 1 57 ? -1.625 -4.464 4.698 1.00 0.00 175 GLY A O 8
ATOM 11344 N N . CYS A 1 58 ? 0.553 -3.998 5.026 1.00 0.00 176 CYS A N 8
ATOM 11345 C CA . CYS A 1 58 ? 0.373 -2.555 4.916 1.00 0.00 176 CYS A CA 8
ATOM 11346 C C . CYS A 1 58 ? 1.514 -1.924 4.124 1.00 0.00 176 CYS A C 8
ATOM 11347 O O . CYS A 1 58 ? 2.621 -2.459 4.078 1.00 0.00 176 CYS A O 8
ATOM 11355 N N . ALA A 1 59 ? 1.234 -0.785 3.499 1.00 0.00 177 ALA A N 8
ATOM 11356 C CA . ALA A 1 59 ? 2.236 -0.081 2.708 1.00 0.00 177 ALA A CA 8
ATOM 11357 C C . ALA A 1 59 ? 1.829 1.370 2.473 1.00 0.00 177 ALA A C 8
ATOM 11358 O O . ALA A 1 59 ? 0.649 1.714 2.546 1.00 0.00 177 ALA A O 8
ATOM 11365 N N . PHE A 1 60 ? 2.813 2.217 2.191 1.00 0.00 178 PHE A N 8
ATOM 11366 C CA . PHE A 1 60 ? 2.558 3.631 1.946 1.00 0.00 178 PHE A CA 8
ATOM 11367 C C . PHE A 1 60 ? 2.765 3.975 0.473 1.00 0.00 178 PHE A C 8
ATOM 11368 O O . PHE A 1 60 ? 3.644 3.421 -0.187 1.00 0.00 178 PHE A O 8
ATOM 11385 N N . VAL A 1 61 ? 1.948 4.892 -0.034 1.00 0.00 179 VAL A N 8
ATOM 11386 C CA . VAL A 1 61 ? 2.040 5.310 -1.428 1.00 0.00 179 VAL A CA 8
ATOM 11387 C C . VAL A 1 61 ? 1.963 6.828 -1.553 1.00 0.00 179 VAL A C 8
ATOM 11388 O O . VAL A 1 61 ? 1.032 7.457 -1.049 1.00 0.00 179 VAL A O 8
ATOM 11401 N N . LYS A 1 62 ? 2.947 7.412 -2.228 1.00 0.00 180 LYS A N 8
ATOM 11402 C CA . LYS A 1 62 ? 2.991 8.856 -2.421 1.00 0.00 180 LYS A CA 8
ATOM 11403 C C . LYS A 1 62 ? 2.815 9.213 -3.894 1.00 0.00 180 LYS A C 8
ATOM 11404 O O . LYS A 1 62 ? 3.567 8.747 -4.750 1.00 0.00 180 LYS A O 8
ATOM 11423 N N . PHE A 1 63 ? 1.818 10.044 -4.181 1.00 0.00 181 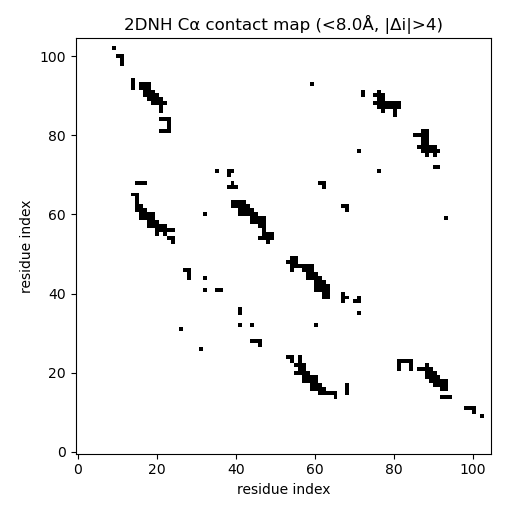PHE A N 8
ATOM 11424 C CA . PHE A 1 63 ? 1.544 10.464 -5.550 1.00 0.00 181 PHE A CA 8
ATOM 11425 C C . PHE A 1 63 ? 2.122 11.851 -5.820 1.00 0.00 181 PHE A C 8
ATOM 11426 O O . PHE A 1 63 ? 2.444 12.592 -4.891 1.00 0.00 181 PHE A O 8
ATOM 11443 N N . SER A 1 64 ? 2.250 12.194 -7.098 1.00 0.00 182 SER A N 8
ATOM 11444 C CA . SER A 1 64 ? 2.793 13.489 -7.491 1.00 0.00 182 SER A CA 8
ATOM 11445 C C . SER A 1 64 ? 1.860 14.620 -7.069 1.00 0.00 182 SER A C 8
ATOM 11446 O O . SER A 1 64 ? 2.309 15.692 -6.664 1.00 0.00 182 SER A O 8
ATOM 11454 N N . SER A 1 65 ? 0.558 14.372 -7.168 1.00 0.00 183 SER A N 8
ATOM 11455 C CA . SER A 1 65 ? -0.441 15.369 -6.802 1.00 0.00 183 SER A CA 8
ATOM 11456 C C . SER A 1 65 ? -1.524 14.755 -5.921 1.00 0.00 183 SER A C 8
ATOM 11457 O O . SER A 1 65 ? -1.730 13.541 -5.925 1.00 0.00 183 SER A O 8
ATOM 11465 N N . HIS A 1 66 ? -2.216 15.603 -5.166 1.00 0.00 184 HIS A N 8
ATOM 11466 C CA . HIS A 1 66 ? -3.280 15.145 -4.279 1.00 0.00 184 HIS A CA 8
ATOM 11467 C C . HIS A 1 66 ? -4.372 14.428 -5.067 1.00 0.00 184 HIS A C 8
ATOM 11468 O O . HIS A 1 66 ? -4.735 13.294 -4.754 1.00 0.00 184 HIS A O 8
ATOM 11482 N N . THR A 1 67 ? -4.893 15.097 -6.091 1.00 0.00 185 THR A N 8
ATOM 11483 C CA . THR A 1 67 ? -5.945 14.525 -6.921 1.00 0.00 185 THR A CA 8
ATOM 11484 C C . THR A 1 67 ? -5.624 13.084 -7.300 1.00 0.00 185 THR A C 8
ATOM 11485 O O . THR A 1 67 ? -6.437 12.183 -7.094 1.00 0.00 185 THR A O 8
ATOM 11496 N N . GLU A 1 68 ? -4.434 12.873 -7.853 1.00 0.00 186 GLU A N 8
ATOM 11497 C CA . GLU A 1 68 ? -4.007 11.540 -8.260 1.00 0.00 186 GLU A CA 8
ATOM 11498 C C . GLU A 1 68 ? -4.277 10.521 -7.156 1.00 0.00 186 GLU A C 8
ATOM 11499 O O . GLU A 1 68 ? -4.787 9.431 -7.414 1.00 0.00 186 GLU A O 8
ATOM 11511 N N . ALA A 1 69 ? -3.932 10.885 -5.925 1.00 0.00 187 ALA A N 8
ATOM 11512 C CA . ALA A 1 69 ? -4.138 10.005 -4.782 1.00 0.00 187 ALA A CA 8
ATOM 11513 C C . ALA A 1 69 ? -5.623 9.751 -4.546 1.00 0.00 187 ALA A C 8
ATOM 11514 O O . ALA A 1 69 ? -6.078 8.608 -4.575 1.00 0.00 187 ALA A O 8
ATOM 11521 N N . GLN A 1 70 ? -6.372 10.823 -4.311 1.00 0.00 188 GLN A N 8
ATOM 11522 C CA . GLN A 1 70 ? -7.806 10.715 -4.069 1.00 0.00 188 GLN A CA 8
ATOM 11523 C C . GLN A 1 70 ? -8.438 9.681 -4.995 1.00 0.00 188 GLN A C 8
ATOM 11524 O O . GLN A 1 70 ? -9.323 8.928 -4.589 1.00 0.00 188 GLN A O 8
ATOM 11538 N N . ALA A 1 71 ? -7.977 9.650 -6.241 1.00 0.00 189 ALA A N 8
ATOM 11539 C CA . ALA A 1 71 ? -8.497 8.707 -7.224 1.00 0.00 189 ALA A CA 8
ATOM 11540 C C . ALA A 1 71 ? -8.080 7.279 -6.888 1.00 0.00 189 ALA A C 8
ATOM 11541 O O . ALA A 1 71 ? -8.922 6.426 -6.608 1.00 0.00 189 ALA A O 8
ATOM 11548 N N . ALA A 1 72 ? -6.776 7.025 -6.920 1.00 0.00 190 ALA A N 8
ATOM 11549 C CA . ALA A 1 72 ? -6.248 5.700 -6.618 1.00 0.00 190 ALA A CA 8
ATOM 11550 C C . ALA A 1 72 ? -6.975 5.077 -5.430 1.00 0.00 190 ALA A C 8
ATOM 11551 O O . ALA A 1 72 ? -7.133 3.858 -5.358 1.00 0.00 190 ALA A O 8
ATOM 11558 N N . ILE A 1 73 ? -7.415 5.921 -4.503 1.00 0.00 191 ILE A N 8
ATOM 11559 C CA . ILE A 1 73 ? -8.125 5.452 -3.320 1.00 0.00 191 ILE A CA 8
ATOM 11560 C C . ILE A 1 73 ? -9.505 4.915 -3.684 1.00 0.00 191 ILE A C 8
ATOM 11561 O O . ILE A 1 73 ? -9.744 3.708 -3.642 1.00 0.00 191 ILE A O 8
ATOM 11577 N N . HIS A 1 74 ? -10.410 5.820 -4.043 1.00 0.00 192 HIS A N 8
ATOM 11578 C CA . HIS A 1 74 ? -11.767 5.437 -4.417 1.00 0.00 192 HIS A CA 8
ATOM 11579 C C . HIS A 1 74 ? -11.750 4.435 -5.569 1.00 0.00 192 HIS A C 8
ATOM 11580 O O . HIS A 1 74 ? -12.752 3.775 -5.843 1.00 0.00 192 HIS A O 8
ATOM 11594 N N . ALA A 1 75 ? -10.608 4.330 -6.239 1.00 0.00 193 ALA A N 8
ATOM 11595 C CA . ALA A 1 75 ? -10.461 3.409 -7.359 1.00 0.00 193 ALA A CA 8
ATOM 11596 C C . ALA A 1 75 ? -10.024 2.028 -6.881 1.00 0.00 193 ALA A C 8
ATOM 11597 O O . ALA A 1 75 ? -10.426 1.009 -7.444 1.00 0.00 193 ALA A O 8
ATOM 11604 N N . LEU A 1 76 ? -9.200 2.001 -5.840 1.00 0.00 194 LEU A N 8
ATOM 11605 C CA . LEU A 1 76 ? -8.708 0.744 -5.286 1.00 0.00 194 LEU A CA 8
ATOM 11606 C C . LEU A 1 76 ? -9.070 0.621 -3.809 1.00 0.00 194 LEU A C 8
ATOM 11607 O O . LEU A 1 76 ? -8.398 -0.078 -3.050 1.00 0.00 194 LEU A O 8
ATOM 11623 N N . HIS A 1 77 ? -10.138 1.304 -3.408 1.00 0.00 195 HIS A N 8
ATOM 11624 C CA . HIS A 1 77 ? -10.592 1.268 -2.022 1.00 0.00 195 HIS A CA 8
ATOM 11625 C C . HIS A 1 77 ? -11.572 0.120 -1.801 1.00 0.00 195 HIS A C 8
ATOM 11626 O O . HIS A 1 77 ? -12.609 0.040 -2.458 1.00 0.00 195 HIS A O 8
ATOM 11640 N N . GLY A 1 78 ? -11.236 -0.767 -0.869 1.00 0.00 196 GLY A N 8
ATOM 11641 C CA . GLY A 1 78 ? -12.096 -1.899 -0.579 1.00 0.00 196 GLY A CA 8
ATOM 11642 C C . GLY A 1 78 ? -12.804 -2.421 -1.813 1.00 0.00 196 GLY A C 8
ATOM 11643 O O . GLY A 1 78 ? -13.928 -2.916 -1.729 1.00 0.00 196 GLY A O 8
ATOM 11647 N N . SER A 1 79 ? -12.147 -2.310 -2.962 1.00 0.00 197 SER A N 8
ATOM 11648 C CA . SER A 1 79 ? -12.723 -2.770 -4.221 1.00 0.00 197 SER A CA 8
ATOM 11649 C C . SER A 1 79 ? -12.162 -4.134 -4.608 1.00 0.00 197 SER A C 8
ATOM 11650 O O . SER A 1 79 ? -12.876 -4.980 -5.146 1.00 0.00 197 SER A O 8
ATOM 11658 N N . GLN A 1 80 ? -10.878 -4.340 -4.331 1.00 0.00 198 GLN A N 8
ATOM 11659 C CA . GLN A 1 80 ? -10.221 -5.601 -4.651 1.00 0.00 198 GLN A CA 8
ATOM 11660 C C . GLN A 1 80 ? -10.108 -6.486 -3.414 1.00 0.00 198 GLN A C 8
ATOM 11661 O O . GLN A 1 80 ? -10.224 -6.010 -2.284 1.00 0.00 198 GLN A O 8
ATOM 11675 N N . THR A 1 81 ? -9.881 -7.777 -3.635 1.00 0.00 199 THR A N 8
ATOM 11676 C CA . THR A 1 81 ? -9.754 -8.729 -2.538 1.00 0.00 199 THR A CA 8
ATOM 11677 C C . THR A 1 81 ? -8.514 -9.600 -2.707 1.00 0.00 199 THR A C 8
ATOM 11678 O O . THR A 1 81 ? -8.590 -10.709 -3.234 1.00 0.00 199 THR A O 8
ATOM 11689 N N . MET A 1 82 ? -7.373 -9.090 -2.255 1.00 0.00 200 MET A N 8
ATOM 11690 C CA . MET A 1 82 ? -6.116 -9.823 -2.354 1.00 0.00 200 MET A CA 8
ATOM 11691 C C . MET A 1 82 ? -6.329 -11.307 -2.072 1.00 0.00 200 MET A C 8
ATOM 11692 O O . MET A 1 82 ? -7.076 -11.691 -1.172 1.00 0.00 200 MET A O 8
ATOM 11706 N N . PRO A 1 83 ? -5.657 -12.162 -2.857 1.00 0.00 201 PRO A N 8
ATOM 11707 C CA . PRO A 1 83 ? -5.757 -13.617 -2.710 1.00 0.00 201 PRO A CA 8
ATOM 11708 C C . PRO A 1 83 ? -5.590 -14.066 -1.262 1.00 0.00 201 PRO A C 8
ATOM 11709 O O . PRO A 1 83 ? -4.730 -13.562 -0.541 1.00 0.00 201 PRO A O 8
ATOM 11720 N N . GLY A 1 84 ? -6.420 -15.017 -0.843 1.00 0.00 202 GLY A N 8
ATOM 11721 C CA . GLY A 1 84 ? -6.347 -15.518 0.518 1.00 0.00 202 GLY A CA 8
ATOM 11722 C C . GLY A 1 84 ? -7.184 -14.700 1.481 1.00 0.00 202 GLY A C 8
ATOM 11723 O O . GLY A 1 84 ? -7.960 -15.252 2.262 1.00 0.00 202 GLY A O 8
ATOM 11727 N N . ALA A 1 85 ? -7.027 -13.382 1.429 1.00 0.00 203 ALA A N 8
ATOM 11728 C CA . ALA A 1 85 ? -7.775 -12.487 2.304 1.00 0.00 203 ALA A CA 8
ATOM 11729 C C . ALA A 1 85 ? -9.251 -12.455 1.923 1.00 0.00 203 ALA A C 8
ATOM 11730 O O . ALA A 1 85 ? -9.597 -12.440 0.742 1.00 0.00 203 ALA A O 8
ATOM 11737 N N . SER A 1 86 ? -10.117 -12.445 2.931 1.00 0.00 204 SER A N 8
ATOM 11738 C CA . SER A 1 86 ? -11.557 -12.419 2.702 1.00 0.00 204 SER A CA 8
ATOM 11739 C C . SER A 1 86 ? -12.080 -10.986 2.693 1.00 0.00 204 SER A C 8
ATOM 11740 O O . SER A 1 86 ? -13.239 -10.739 2.361 1.00 0.00 204 SER A O 8
ATOM 11748 N N . SER A 1 87 ? -11.216 -10.045 3.062 1.00 0.00 205 SER A N 8
ATOM 11749 C CA . SER A 1 87 ? -11.590 -8.637 3.101 1.00 0.00 205 SER A CA 8
ATOM 11750 C C . SER A 1 87 ? -11.092 -7.907 1.857 1.00 0.00 205 SER A C 8
ATOM 11751 O O . SER A 1 87 ? -10.327 -8.458 1.065 1.00 0.00 205 SER A O 8
ATOM 11759 N N . SER A 1 88 ? -11.533 -6.664 1.691 1.00 0.00 206 SER A N 8
ATOM 11760 C CA . SER A 1 88 ? -11.136 -5.860 0.541 1.00 0.00 206 SER A CA 8
ATOM 11761 C C . SER A 1 88 ? -10.026 -4.883 0.919 1.00 0.00 206 SER A C 8
ATOM 11762 O O . SER A 1 88 ? -9.993 -4.364 2.035 1.00 0.00 206 SER A O 8
ATOM 11770 N N . LEU A 1 89 ? -9.118 -4.639 -0.019 1.00 0.00 207 LEU A N 8
ATOM 11771 C CA . LEU A 1 89 ? -8.005 -3.724 0.214 1.00 0.00 207 LEU A CA 8
ATOM 11772 C C . LEU A 1 89 ? -8.483 -2.447 0.897 1.00 0.00 207 LEU A C 8
ATOM 11773 O O . LEU A 1 89 ? -9.577 -1.955 0.621 1.00 0.00 207 LEU A O 8
ATOM 11789 N N . VAL A 1 90 ? -7.655 -1.915 1.790 1.00 0.00 208 VAL A N 8
ATOM 11790 C CA . VAL A 1 90 ? -7.991 -0.693 2.511 1.00 0.00 208 VAL A CA 8
ATOM 11791 C C . VAL A 1 90 ? -7.030 0.437 2.157 1.00 0.00 208 VAL A C 8
ATOM 11792 O O . VAL A 1 90 ? -5.864 0.421 2.551 1.00 0.00 208 VAL A O 8
ATOM 11805 N N . VAL A 1 91 ? -7.527 1.417 1.409 1.00 0.00 209 VAL A N 8
ATOM 11806 C CA . VAL A 1 91 ? -6.714 2.556 1.003 1.00 0.00 209 VAL A CA 8
ATOM 11807 C C . VAL A 1 91 ? -7.243 3.853 1.605 1.00 0.00 209 VAL A C 8
ATOM 11808 O O . VAL A 1 91 ? -8.395 4.228 1.384 1.00 0.00 209 VAL A O 8
ATOM 11821 N N . LYS A 1 92 ? -6.395 4.535 2.366 1.00 0.00 210 LYS A N 8
ATOM 11822 C CA . LYS A 1 92 ? -6.775 5.792 3.000 1.00 0.00 210 LYS A CA 8
ATOM 11823 C C . LYS A 1 92 ? -5.544 6.631 3.326 1.00 0.00 210 LYS A C 8
ATOM 11824 O O . LYS A 1 92 ? -4.473 6.096 3.613 1.00 0.00 210 LYS A O 8
ATOM 11843 N N . PHE A 1 93 ? -5.703 7.950 3.279 1.00 0.00 211 PHE A N 8
ATOM 11844 C CA . PHE A 1 93 ? -4.604 8.864 3.570 1.00 0.00 211 PHE A CA 8
ATOM 11845 C C . PHE A 1 93 ? -3.859 8.434 4.830 1.00 0.00 211 PHE A C 8
ATOM 11846 O O . PHE A 1 93 ? -4.420 7.770 5.700 1.00 0.00 211 PHE A O 8
ATOM 11863 N N . ALA A 1 94 ? -2.590 8.819 4.920 1.00 0.00 212 ALA A N 8
ATOM 11864 C CA . ALA A 1 94 ? -1.767 8.476 6.073 1.00 0.00 212 ALA A CA 8
ATOM 11865 C C . ALA A 1 94 ? -1.587 9.678 6.995 1.00 0.00 212 ALA A C 8
ATOM 11866 O O . ALA A 1 94 ? -1.483 10.815 6.535 1.00 0.00 212 ALA A O 8
ATOM 11873 N N . ASP A 1 95 ? -1.550 9.417 8.297 1.00 0.00 213 ASP A N 8
ATOM 11874 C CA . ASP A 1 95 ? -1.381 10.478 9.284 1.00 0.00 213 ASP A CA 8
ATOM 11875 C C . ASP A 1 95 ? -2.383 11.604 9.049 1.00 0.00 213 ASP A C 8
ATOM 11876 O O . ASP A 1 95 ? -2.024 12.782 9.058 1.00 0.00 213 ASP A O 8
ATOM 11885 N N . THR A 1 96 ? -3.643 11.234 8.836 1.00 0.00 214 THR A N 8
ATOM 11886 C CA . THR A 1 96 ? -4.696 12.212 8.596 1.00 0.00 214 THR A CA 8
ATOM 11887 C C . THR A 1 96 ? -5.858 12.018 9.564 1.00 0.00 214 THR A C 8
ATOM 11888 O O . THR A 1 96 ? -6.775 11.241 9.300 1.00 0.00 214 THR A O 8
ATOM 11899 N N . ASP A 1 97 ? -5.812 12.730 10.685 1.00 0.00 215 ASP A N 8
ATOM 11900 C CA . ASP A 1 97 ? -6.863 12.637 11.692 1.00 0.00 215 ASP A CA 8
ATOM 11901 C C . ASP A 1 97 ? -8.099 13.421 11.262 1.00 0.00 215 ASP A C 8
ATOM 11902 O O . ASP A 1 97 ? -8.067 14.163 10.280 1.00 0.00 215 ASP A O 8
ATOM 11911 N N . LYS A 1 98 ? -9.189 13.250 12.002 1.00 0.00 216 LYS A N 8
ATOM 11912 C CA . LYS A 1 98 ? -10.437 13.940 11.699 1.00 0.00 216 LYS A CA 8
ATOM 11913 C C . LYS A 1 98 ? -10.906 14.765 12.892 1.00 0.00 216 LYS A C 8
ATOM 11914 O O . LYS A 1 98 ? -10.708 14.377 14.043 1.00 0.00 216 LYS A O 8
ATOM 11933 N N . GLU A 1 99 ? -11.531 15.904 12.610 1.00 0.00 217 GLU A N 8
ATOM 11934 C CA . GLU A 1 99 ? -12.029 16.783 13.661 1.00 0.00 217 GLU A CA 8
ATOM 11935 C C . GLU A 1 99 ? -13.068 17.755 13.111 1.00 0.00 217 GLU A C 8
ATOM 11936 O O . GLU A 1 99 ? -13.065 18.077 11.923 1.00 0.00 217 GLU A O 8
ATOM 11948 N N . SER A 1 100 ? -13.956 18.220 13.984 1.00 0.00 218 SER A N 8
ATOM 11949 C CA . SER A 1 100 ? -15.004 19.152 13.586 1.00 0.00 218 SER A CA 8
ATOM 11950 C C . SER A 1 100 ? -15.445 20.011 14.768 1.00 0.00 218 SER A C 8
ATOM 11951 O O . SER A 1 100 ? -15.918 19.497 15.780 1.00 0.00 218 SER A O 8
ATOM 11959 N N . GLY A 1 101 ? -15.287 21.324 14.629 1.00 0.00 219 GLY A N 8
ATOM 11960 C CA . GLY A 1 101 ? -15.673 22.234 15.692 1.00 0.00 219 GLY A CA 8
ATOM 11961 C C . GLY A 1 101 ? -14.500 23.028 16.229 1.00 0.00 219 GLY A C 8
ATOM 11962 O O . GLY A 1 101 ? -13.743 22.559 17.080 1.00 0.00 219 GLY A O 8
ATOM 11966 N N . PRO A 1 102 ? -14.335 24.261 15.727 1.00 0.00 220 PRO A N 8
ATOM 11967 C CA . PRO A 1 102 ? -13.246 25.148 16.148 1.00 0.00 220 PRO A CA 8
ATOM 11968 C C . PRO A 1 102 ? -13.487 25.747 17.529 1.00 0.00 220 PRO A C 8
ATOM 11969 O O . PRO A 1 102 ? -12.542 26.068 18.250 1.00 0.00 220 PRO A O 8
ATOM 11980 N N . SER A 1 103 ? -14.757 25.895 17.891 1.00 0.00 221 SER A N 8
ATOM 11981 C CA . SER A 1 103 ? -15.122 26.459 19.186 1.00 0.00 221 SER A CA 8
ATOM 11982 C C . SER A 1 103 ? -15.907 25.449 20.017 1.00 0.00 221 SER A C 8
ATOM 11983 O O . SER A 1 103 ? -16.685 24.659 19.481 1.00 0.00 221 SER A O 8
ATOM 11991 N N . SER A 1 104 ? -15.698 25.481 21.329 1.00 0.00 222 SER A N 8
ATOM 11992 C CA . SER A 1 104 ? -16.383 24.566 22.235 1.00 0.00 222 SER A CA 8
ATOM 11993 C C . SER A 1 104 ? -17.546 25.263 22.933 1.00 0.00 222 SER A C 8
ATOM 11994 O O . SER A 1 104 ? -17.573 26.488 23.047 1.00 0.00 222 SER A O 8
ATOM 12002 N N . GLY A 1 105 ? -18.508 24.473 23.400 1.00 0.00 223 GLY A N 8
ATOM 12003 C CA . GLY A 1 105 ? -19.661 25.030 24.082 1.00 0.00 223 GLY A CA 8
ATOM 12004 C C . GLY A 1 105 ? -20.967 24.439 23.590 1.00 0.00 223 GLY A C 8
ATOM 12005 O O . GLY A 1 105 ? -22.044 24.939 23.914 1.00 0.00 223 GLY A O 8
ATOM 12009 N N . GLY A 1 1 ? -16.610 10.817 -3.216 1.00 0.00 119 GLY A N 9
ATOM 12010 C CA . GLY A 1 1 ? -16.915 11.478 -1.961 1.00 0.00 119 GLY A CA 9
ATOM 12011 C C . GLY A 1 1 ? -17.867 10.673 -1.098 1.00 0.00 119 GLY A C 9
ATOM 12012 O O . GLY A 1 1 ? -17.548 9.559 -0.683 1.00 0.00 119 GLY A O 9
ATOM 12016 N N . SER A 1 2 ? -19.039 11.238 -0.827 1.00 0.00 120 SER A N 9
ATOM 12017 C CA . SER A 1 2 ? -20.039 10.568 -0.003 1.00 0.00 120 SER A CA 9
ATOM 12018 C C . SER A 1 2 ? -19.468 10.221 1.368 1.00 0.00 120 SER A C 9
ATOM 12019 O O . SER A 1 2 ? -19.702 9.132 1.893 1.00 0.00 120 SER A O 9
ATOM 12027 N N . SER A 1 3 ? -18.718 11.155 1.944 1.00 0.00 121 SER A N 9
ATOM 12028 C CA . SER A 1 3 ? -18.110 10.947 3.253 1.00 0.00 121 SER A CA 9
ATOM 12029 C C . SER A 1 3 ? -19.150 10.481 4.267 1.00 0.00 121 SER A C 9
ATOM 12030 O O . SER A 1 3 ? -18.961 9.473 4.948 1.00 0.00 121 SER A O 9
ATOM 12038 N N . GLY A 1 4 ? -20.249 11.223 4.362 1.00 0.00 122 GLY A N 9
ATOM 12039 C CA . GLY A 1 4 ? -21.303 10.871 5.295 1.00 0.00 122 GLY A CA 9
ATOM 12040 C C . GLY A 1 4 ? -21.183 11.611 6.613 1.00 0.00 122 GLY A C 9
ATOM 12041 O O . GLY A 1 4 ? -22.177 12.097 7.153 1.00 0.00 122 GLY A O 9
ATOM 12045 N N . SER A 1 5 ? -19.963 11.696 7.133 1.00 0.00 123 SER A N 9
ATOM 12046 C CA . SER A 1 5 ? -19.717 12.377 8.398 1.00 0.00 123 SER A CA 9
ATOM 12047 C C . SER A 1 5 ? -19.608 13.885 8.191 1.00 0.00 123 SER A C 9
ATOM 12048 O O . SER A 1 5 ? -18.628 14.376 7.630 1.00 0.00 123 SER A O 9
ATOM 12056 N N . SER A 1 6 ? -20.621 14.614 8.648 1.00 0.00 124 SER A N 9
ATOM 12057 C CA . SER A 1 6 ? -20.642 16.065 8.510 1.00 0.00 124 SER A CA 9
ATOM 12058 C C . SER A 1 6 ? -19.313 16.672 8.948 1.00 0.00 124 SER A C 9
ATOM 12059 O O . SER A 1 6 ? -18.907 16.538 10.102 1.00 0.00 124 SER A O 9
ATOM 12067 N N . GLY A 1 7 ? -18.639 17.340 8.017 1.00 0.00 125 GLY A N 9
ATOM 12068 C CA . GLY A 1 7 ? -17.362 17.958 8.325 1.00 0.00 125 GLY A CA 9
ATOM 12069 C C . GLY A 1 7 ? -16.671 18.507 7.093 1.00 0.00 125 GLY A C 9
ATOM 12070 O O . GLY A 1 7 ? -16.125 17.750 6.290 1.00 0.00 125 GLY A O 9
ATOM 12074 N N . SER A 1 8 ? -16.696 19.827 6.941 1.00 0.00 126 SER A N 9
ATOM 12075 C CA . SER A 1 8 ? -16.073 20.477 5.795 1.00 0.00 126 SER A CA 9
ATOM 12076 C C . SER A 1 8 ? -14.590 20.126 5.712 1.00 0.00 126 SER A C 9
ATOM 12077 O O . SER A 1 8 ? -13.928 19.938 6.732 1.00 0.00 126 SER A O 9
ATOM 12085 N N . GLU A 1 9 ? -14.076 20.040 4.488 1.00 0.00 127 GLU A N 9
ATOM 12086 C CA . GLU A 1 9 ? -12.672 19.711 4.272 1.00 0.00 127 GLU A CA 9
ATOM 12087 C C . GLU A 1 9 ? -11.775 20.509 5.214 1.00 0.00 127 GLU A C 9
ATOM 12088 O O . GLU A 1 9 ? -12.214 21.476 5.836 1.00 0.00 127 GLU A O 9
ATOM 12100 N N . SER A 1 10 ? -10.515 20.096 5.312 1.00 0.00 128 SER A N 9
ATOM 12101 C CA . SER A 1 10 ? -9.556 20.768 6.181 1.00 0.00 128 SER A CA 9
ATOM 12102 C C . SER A 1 10 ? -8.621 21.660 5.370 1.00 0.00 128 SER A C 9
ATOM 12103 O O . SER A 1 10 ? -8.587 21.588 4.141 1.00 0.00 128 SER A O 9
ATOM 12111 N N . ARG A 1 11 ? -7.865 22.502 6.067 1.00 0.00 129 ARG A N 9
ATOM 12112 C CA . ARG A 1 11 ? -6.930 23.410 5.413 1.00 0.00 129 ARG A CA 9
ATOM 12113 C C . ARG A 1 11 ? -5.742 23.714 6.321 1.00 0.00 129 ARG A C 9
ATOM 12114 O O . ARG A 1 11 ? -5.848 23.640 7.544 1.00 0.00 129 ARG A O 9
ATOM 12135 N N . GLY A 1 12 ? -4.610 24.056 5.712 1.00 0.00 130 GLY A N 9
ATOM 12136 C CA . GLY A 1 12 ? -3.419 24.366 6.480 1.00 0.00 130 GLY A CA 9
ATOM 12137 C C . GLY A 1 12 ? -2.189 23.654 5.954 1.00 0.00 130 GLY A C 9
ATOM 12138 O O . GLY A 1 12 ? -1.217 24.293 5.553 1.00 0.00 130 GLY A O 9
ATOM 12142 N N . GLY A 1 13 ? -2.229 22.325 5.957 1.00 0.00 131 GLY A N 9
ATOM 12143 C CA . GLY A 1 13 ? -1.102 21.548 5.476 1.00 0.00 131 GLY A CA 9
ATOM 12144 C C . GLY A 1 13 ? -1.526 20.223 4.872 1.00 0.00 131 GLY A C 9
ATOM 12145 O O . GLY A 1 13 ? -1.663 19.226 5.581 1.00 0.00 131 GLY A O 9
ATOM 12149 N N . ARG A 1 14 ? -1.736 20.213 3.560 1.00 0.00 132 ARG A N 9
ATOM 12150 C CA . ARG A 1 14 ? -2.150 19.002 2.862 1.00 0.00 132 ARG A CA 9
ATOM 12151 C C . ARG A 1 14 ? -1.083 17.917 2.976 1.00 0.00 132 ARG A C 9
ATOM 12152 O O . ARG A 1 14 ? 0.067 18.196 3.313 1.00 0.00 132 ARG A O 9
ATOM 12173 N N . ASP A 1 15 ? -1.473 16.679 2.694 1.00 0.00 133 ASP A N 9
ATOM 12174 C CA . ASP A 1 15 ? -0.551 15.552 2.764 1.00 0.00 133 ASP A CA 9
ATOM 12175 C C . ASP A 1 15 ? -0.682 14.665 1.529 1.00 0.00 133 ASP A C 9
ATOM 12176 O O . ASP A 1 15 ? -1.751 14.119 1.256 1.00 0.00 133 ASP A O 9
ATOM 12185 N N . ARG A 1 16 ? 0.412 14.527 0.787 1.00 0.00 134 ARG A N 9
ATOM 12186 C CA . ARG A 1 16 ? 0.419 13.708 -0.419 1.00 0.00 134 ARG A CA 9
ATOM 12187 C C . ARG A 1 16 ? 0.897 12.292 -0.113 1.00 0.00 134 ARG A C 9
ATOM 12188 O O . ARG A 1 16 ? 2.018 11.916 -0.454 1.00 0.00 134 ARG A O 9
ATOM 12209 N N . LYS A 1 17 ? 0.039 11.510 0.534 1.00 0.00 135 LYS A N 9
ATOM 12210 C CA . LYS A 1 17 ? 0.372 10.135 0.886 1.00 0.00 135 LYS A CA 9
ATOM 12211 C C . LYS A 1 17 ? -0.891 9.296 1.053 1.00 0.00 135 LYS A C 9
ATOM 12212 O O . LYS A 1 17 ? -1.974 9.827 1.300 1.00 0.00 135 LYS A O 9
ATOM 12231 N N . LEU A 1 18 ? -0.744 7.982 0.919 1.00 0.00 136 LEU A N 9
ATOM 12232 C CA . LEU A 1 18 ? -1.873 7.068 1.057 1.00 0.00 136 LEU A CA 9
ATOM 12233 C C . LEU A 1 18 ? -1.469 5.817 1.830 1.00 0.00 136 LEU A C 9
ATOM 12234 O O . LEU A 1 18 ? -0.411 5.237 1.584 1.00 0.00 136 LEU A O 9
ATOM 12250 N N . PHE A 1 19 ? -2.320 5.405 2.764 1.00 0.00 137 PHE A N 9
ATOM 12251 C CA . PHE A 1 19 ? -2.052 4.221 3.573 1.00 0.00 137 PHE A CA 9
ATOM 12252 C C . PHE A 1 19 ? -2.869 3.030 3.081 1.00 0.00 137 PHE A C 9
ATOM 12253 O O . PHE A 1 19 ? -4.100 3.052 3.113 1.00 0.00 137 PHE A O 9
ATOM 12270 N N . VAL A 1 20 ? -2.176 1.992 2.625 1.00 0.00 138 VAL A N 9
ATOM 12271 C CA . VAL A 1 20 ? -2.836 0.792 2.126 1.00 0.00 138 VAL A CA 9
ATOM 12272 C C . VAL A 1 20 ? -2.700 -0.361 3.114 1.00 0.00 138 VAL A C 9
ATOM 12273 O O . VAL A 1 20 ? -1.682 -0.494 3.793 1.00 0.00 138 VAL A O 9
ATOM 12286 N N . GLY A 1 21 ? -3.733 -1.194 3.190 1.00 0.00 139 GLY A N 9
ATOM 12287 C CA . GLY A 1 21 ? -3.709 -2.326 4.098 1.00 0.00 139 GLY A CA 9
ATOM 12288 C C . GLY A 1 21 ? -4.317 -3.573 3.487 1.00 0.00 139 GLY A C 9
ATOM 12289 O O . GLY A 1 21 ? -4.496 -3.653 2.272 1.00 0.00 139 GLY A O 9
ATOM 12293 N N . MET A 1 22 ? -4.634 -4.549 4.331 1.00 0.00 140 MET A N 9
ATOM 12294 C CA . MET A 1 22 ? -5.225 -5.799 3.866 1.00 0.00 140 MET A CA 9
ATOM 12295 C C . MET A 1 22 ? -4.437 -6.370 2.692 1.00 0.00 140 MET A C 9
ATOM 12296 O O . MET A 1 22 ? -5.009 -6.722 1.660 1.00 0.00 140 MET A O 9
ATOM 12310 N N . LEU A 1 23 ? -3.121 -6.458 2.856 1.00 0.00 141 LEU A N 9
ATOM 12311 C CA . LEU A 1 23 ? -2.254 -6.986 1.809 1.00 0.00 141 LEU A CA 9
ATOM 12312 C C . LEU A 1 23 ? -1.681 -8.342 2.209 1.00 0.00 141 LEU A C 9
ATOM 12313 O O . LEU A 1 23 ? -1.536 -8.640 3.393 1.00 0.00 141 LEU A O 9
ATOM 12329 N N . ASN A 1 24 ? -1.356 -9.158 1.212 1.00 0.00 142 ASN A N 9
ATOM 12330 C CA . ASN A 1 24 ? -0.797 -10.483 1.460 1.00 0.00 142 ASN A CA 9
ATOM 12331 C C . ASN A 1 24 ? 0.727 -10.449 1.405 1.00 0.00 142 ASN A C 9
ATOM 12332 O O . ASN A 1 24 ? 1.325 -9.427 1.067 1.00 0.00 142 ASN A O 9
ATOM 12343 N N . LYS A 1 25 ? 1.351 -11.574 1.739 1.00 0.00 143 LYS A N 9
ATOM 12344 C CA . LYS A 1 25 ? 2.805 -11.675 1.727 1.00 0.00 143 LYS A CA 9
ATOM 12345 C C . LYS A 1 25 ? 3.306 -12.148 0.366 1.00 0.00 143 LYS A C 9
ATOM 12346 O O . LYS A 1 25 ? 4.207 -12.983 0.282 1.00 0.00 143 LYS A O 9
ATOM 12365 N N . GLN A 1 26 ? 2.718 -11.608 -0.697 1.00 0.00 144 GLN A N 9
ATOM 12366 C CA . GLN A 1 26 ? 3.106 -11.976 -2.053 1.00 0.00 144 GLN A CA 9
ATOM 12367 C C . GLN A 1 26 ? 3.263 -10.737 -2.929 1.00 0.00 144 GLN A C 9
ATOM 12368 O O . GLN A 1 26 ? 4.129 -10.689 -3.802 1.00 0.00 144 GLN A O 9
ATOM 12382 N N . GLN A 1 27 ? 2.419 -9.738 -2.689 1.00 0.00 145 GLN A N 9
ATOM 12383 C CA . GLN A 1 27 ? 2.465 -8.500 -3.458 1.00 0.00 145 GLN A CA 9
ATOM 12384 C C . GLN A 1 27 ? 3.706 -7.686 -3.107 1.00 0.00 145 GLN A C 9
ATOM 12385 O O . GLN A 1 27 ? 4.159 -7.690 -1.962 1.00 0.00 145 GLN A O 9
ATOM 12399 N N . SER A 1 28 ? 4.252 -6.991 -4.099 1.00 0.00 146 SER A N 9
ATOM 12400 C CA . SER A 1 28 ? 5.444 -6.176 -3.896 1.00 0.00 146 SER A CA 9
ATOM 12401 C C . SER A 1 28 ? 5.173 -4.718 -4.255 1.00 0.00 146 SER A C 9
ATOM 12402 O O . SER A 1 28 ? 4.058 -4.358 -4.630 1.00 0.00 146 SER A O 9
ATOM 12410 N N . GLU A 1 29 ? 6.202 -3.885 -4.137 1.00 0.00 147 GLU A N 9
ATOM 12411 C CA . GLU A 1 29 ? 6.075 -2.466 -4.448 1.00 0.00 147 GLU A CA 9
ATOM 12412 C C . GLU A 1 29 ? 5.774 -2.259 -5.930 1.00 0.00 147 GLU A C 9
ATOM 12413 O O . GLU A 1 29 ? 5.040 -1.345 -6.302 1.00 0.00 147 GLU A O 9
ATOM 12425 N N . GLU A 1 30 ? 6.348 -3.115 -6.770 1.00 0.00 148 GLU A N 9
ATOM 12426 C CA . GLU A 1 30 ? 6.142 -3.025 -8.210 1.00 0.00 148 GLU A CA 9
ATOM 12427 C C . GLU A 1 30 ? 4.680 -3.276 -8.568 1.00 0.00 148 GLU A C 9
ATOM 12428 O O . GLU A 1 30 ? 4.142 -2.668 -9.493 1.00 0.00 148 GLU A O 9
ATOM 12440 N N . ASP A 1 31 ? 4.043 -4.178 -7.828 1.00 0.00 149 ASP A N 9
ATOM 12441 C CA . ASP A 1 31 ? 2.643 -4.510 -8.065 1.00 0.00 149 ASP A CA 9
ATOM 12442 C C . ASP A 1 31 ? 1.758 -3.276 -7.915 1.00 0.00 149 ASP A C 9
ATOM 12443 O O . ASP A 1 31 ? 1.157 -2.809 -8.882 1.00 0.00 149 ASP A O 9
ATOM 12452 N N . VAL A 1 32 ? 1.683 -2.754 -6.695 1.00 0.00 150 VAL A N 9
ATOM 12453 C CA . VAL A 1 32 ? 0.872 -1.574 -6.417 1.00 0.00 150 VAL A CA 9
ATOM 12454 C C . VAL A 1 32 ? 1.233 -0.426 -7.353 1.00 0.00 150 VAL A C 9
ATOM 12455 O O . VAL A 1 32 ? 0.365 0.148 -8.014 1.00 0.00 150 VAL A O 9
ATOM 12468 N N . LEU A 1 33 ? 2.518 -0.096 -7.406 1.00 0.00 151 LEU A N 9
ATOM 12469 C CA . LEU A 1 33 ? 2.996 0.985 -8.262 1.00 0.00 151 LEU A CA 9
ATOM 12470 C C . LEU A 1 33 ? 2.516 0.794 -9.698 1.00 0.00 151 LEU A C 9
ATOM 12471 O O . LEU A 1 33 ? 2.148 1.756 -10.372 1.00 0.00 151 LEU A O 9
ATOM 12487 N N . ARG A 1 34 ? 2.521 -0.452 -10.158 1.00 0.00 152 ARG A N 9
ATOM 12488 C CA . ARG A 1 34 ? 2.086 -0.769 -11.513 1.00 0.00 152 ARG A CA 9
ATOM 12489 C C . ARG A 1 34 ? 0.579 -0.574 -11.659 1.00 0.00 152 ARG A C 9
ATOM 12490 O O . ARG A 1 34 ? 0.102 -0.084 -12.683 1.00 0.00 152 ARG A O 9
ATOM 12511 N N . LEU A 1 35 ? -0.165 -0.962 -10.628 1.00 0.00 153 LEU A N 9
ATOM 12512 C CA . LEU A 1 35 ? -1.617 -0.830 -10.641 1.00 0.00 153 LEU A CA 9
ATOM 12513 C C . LEU A 1 35 ? -2.042 0.566 -10.198 1.00 0.00 153 LEU A C 9
ATOM 12514 O O . LEU A 1 35 ? -3.212 0.933 -10.305 1.00 0.00 153 LEU A O 9
ATOM 12530 N N . PHE A 1 36 ? -1.083 1.341 -9.703 1.00 0.00 154 PHE A N 9
ATOM 12531 C CA . PHE A 1 36 ? -1.357 2.698 -9.244 1.00 0.00 154 PHE A CA 9
ATOM 12532 C C . PHE A 1 36 ? -0.952 3.721 -10.301 1.00 0.00 154 PHE A C 9
ATOM 12533 O O . PHE A 1 36 ? -1.624 4.735 -10.487 1.00 0.00 154 PHE A O 9
ATOM 12550 N N . GLN A 1 37 ? 0.152 3.447 -10.989 1.00 0.00 155 GLN A N 9
ATOM 12551 C CA . GLN A 1 37 ? 0.648 4.344 -12.025 1.00 0.00 155 GLN A CA 9
ATOM 12552 C C . GLN A 1 37 ? -0.478 4.770 -12.962 1.00 0.00 155 GLN A C 9
ATOM 12553 O O . GLN A 1 37 ? -0.637 5.947 -13.286 1.00 0.00 155 GLN A O 9
ATOM 12567 N N . PRO A 1 38 ? -1.279 3.791 -13.407 1.00 0.00 156 PRO A N 9
ATOM 12568 C CA . PRO A 1 38 ? -2.405 4.040 -14.313 1.00 0.00 156 PRO A CA 9
ATOM 12569 C C . PRO A 1 38 ? -3.276 5.202 -13.848 1.00 0.00 156 PRO A C 9
ATOM 12570 O O . PRO A 1 38 ? -4.062 5.750 -14.621 1.00 0.00 156 PRO A O 9
ATOM 12581 N N . PHE A 1 39 ? -3.132 5.573 -12.580 1.00 0.00 157 PHE A N 9
ATOM 12582 C CA . PHE A 1 39 ? -3.907 6.670 -12.012 1.00 0.00 157 PHE A CA 9
ATOM 12583 C C . PHE A 1 39 ? -3.077 7.950 -11.955 1.00 0.00 157 PHE A C 9
ATOM 12584 O O . PHE A 1 39 ? -3.607 9.053 -12.084 1.00 0.00 157 PHE A O 9
ATOM 12601 N N . GLY A 1 40 ? -1.771 7.793 -11.758 1.00 0.00 158 GLY A N 9
ATOM 12602 C CA . GLY A 1 40 ? -0.889 8.943 -11.686 1.00 0.00 158 GLY A CA 9
ATOM 12603 C C . GLY A 1 40 ? 0.557 8.550 -11.456 1.00 0.00 158 GLY A C 9
ATOM 12604 O O . GLY A 1 40 ? 0.859 7.384 -11.203 1.00 0.00 158 GLY A O 9
ATOM 12608 N N . VAL A 1 41 ? 1.455 9.526 -11.547 1.00 0.00 159 VAL A N 9
ATOM 12609 C CA . VAL A 1 41 ? 2.878 9.276 -11.349 1.00 0.00 159 VAL A CA 9
ATOM 12610 C C . VAL A 1 41 ? 3.224 9.223 -9.865 1.00 0.00 159 VAL A C 9
ATOM 12611 O O . VAL A 1 41 ? 3.280 10.253 -9.192 1.00 0.00 159 VAL A O 9
ATOM 12624 N N . ILE A 1 42 ? 3.458 8.016 -9.361 1.00 0.00 160 ILE A N 9
ATOM 12625 C CA . ILE A 1 42 ? 3.801 7.828 -7.957 1.00 0.00 160 ILE A CA 9
ATOM 12626 C C . ILE A 1 42 ? 5.243 8.242 -7.683 1.00 0.00 160 ILE A C 9
ATOM 12627 O O . ILE A 1 42 ? 6.163 7.823 -8.385 1.00 0.00 160 ILE A O 9
ATOM 12643 N N . ASP A 1 43 ? 5.432 9.064 -6.657 1.00 0.00 161 ASP A N 9
ATOM 12644 C CA . ASP A 1 43 ? 6.763 9.533 -6.288 1.00 0.00 161 ASP A CA 9
ATOM 12645 C C . ASP A 1 43 ? 7.584 8.405 -5.670 1.00 0.00 161 ASP A C 9
ATOM 12646 O O . ASP A 1 43 ? 8.629 8.026 -6.197 1.00 0.00 161 ASP A O 9
ATOM 12655 N N . GLU A 1 44 ? 7.103 7.874 -4.550 1.00 0.00 162 GLU A N 9
ATOM 12656 C CA . GLU A 1 44 ? 7.795 6.791 -3.860 1.00 0.00 162 GLU A CA 9
ATOM 12657 C C . GLU A 1 44 ? 6.798 5.844 -3.199 1.00 0.00 162 GLU A C 9
ATOM 12658 O O . GLU A 1 44 ? 5.746 6.269 -2.718 1.00 0.00 162 GLU A O 9
ATOM 12670 N N . CYS A 1 45 ? 7.136 4.560 -3.178 1.00 0.00 163 CYS A N 9
ATOM 12671 C CA . CYS A 1 45 ? 6.271 3.551 -2.576 1.00 0.00 163 CYS A CA 9
ATOM 12672 C C . CYS A 1 45 ? 7.072 2.613 -1.679 1.00 0.00 163 CYS A C 9
ATOM 12673 O O . CYS A 1 45 ? 7.977 1.917 -2.139 1.00 0.00 163 CYS A O 9
ATOM 12681 N N . THR A 1 46 ? 6.734 2.602 -0.393 1.00 0.00 164 THR A N 9
ATOM 12682 C CA . THR A 1 46 ? 7.423 1.753 0.571 1.00 0.00 164 THR A CA 9
ATOM 12683 C C . THR A 1 46 ? 6.441 0.853 1.312 1.00 0.00 164 THR A C 9
ATOM 12684 O O . THR A 1 46 ? 5.343 1.280 1.673 1.00 0.00 164 THR A O 9
ATOM 12695 N N . VAL A 1 47 ? 6.841 -0.394 1.538 1.00 0.00 165 VAL A N 9
ATOM 12696 C CA . VAL A 1 47 ? 5.996 -1.353 2.238 1.00 0.00 165 VAL A CA 9
ATOM 12697 C C . VAL A 1 47 ? 6.531 -1.637 3.638 1.00 0.00 165 VAL A C 9
ATOM 12698 O O . VAL A 1 47 ? 7.737 -1.787 3.836 1.00 0.00 165 VAL A O 9
ATOM 12711 N N . LEU A 1 48 ? 5.625 -1.710 4.607 1.00 0.00 166 LEU A N 9
ATOM 12712 C CA . LEU A 1 48 ? 6.004 -1.976 5.990 1.00 0.00 166 LEU A CA 9
ATOM 12713 C C . LEU A 1 48 ? 6.314 -3.456 6.195 1.00 0.00 166 LEU A C 9
ATOM 12714 O O . LEU A 1 48 ? 5.727 -4.319 5.542 1.00 0.00 166 LEU A O 9
ATOM 12730 N N . ARG A 1 49 ? 7.238 -3.741 7.106 1.00 0.00 167 ARG A N 9
ATOM 12731 C CA . ARG A 1 49 ? 7.624 -5.116 7.398 1.00 0.00 167 ARG A CA 9
ATOM 12732 C C . ARG A 1 49 ? 7.884 -5.304 8.890 1.00 0.00 167 ARG A C 9
ATOM 12733 O O . ARG A 1 49 ? 8.527 -4.472 9.528 1.00 0.00 167 ARG A O 9
ATOM 12754 N N . GLY A 1 50 ? 7.377 -6.403 9.440 1.00 0.00 168 GLY A N 9
ATOM 12755 C CA . GLY A 1 50 ? 7.563 -6.680 10.852 1.00 0.00 168 GLY A CA 9
ATOM 12756 C C . GLY A 1 50 ? 9.026 -6.779 11.235 1.00 0.00 168 GLY A C 9
ATOM 12757 O O . GLY A 1 50 ? 9.914 -6.355 10.495 1.00 0.00 168 GLY A O 9
ATOM 12761 N N . PRO A 1 51 ? 9.295 -7.349 12.419 1.00 0.00 169 PRO A N 9
ATOM 12762 C CA . PRO A 1 51 ? 10.660 -7.515 12.927 1.00 0.00 169 PRO A CA 9
ATOM 12763 C C . PRO A 1 51 ? 11.403 -8.651 12.232 1.00 0.00 169 PRO A C 9
ATOM 12764 O O . PRO A 1 51 ? 12.553 -8.494 11.822 1.00 0.00 169 PRO A O 9
ATOM 12775 N N . ASP A 1 52 ? 10.739 -9.794 12.102 1.00 0.00 170 ASP A N 9
ATOM 12776 C CA . ASP A 1 52 ? 11.336 -10.956 11.455 1.00 0.00 170 ASP A CA 9
ATOM 12777 C C . ASP A 1 52 ? 10.994 -10.986 9.968 1.00 0.00 170 ASP A C 9
ATOM 12778 O O . ASP A 1 52 ? 10.699 -12.041 9.410 1.00 0.00 170 ASP A O 9
ATOM 12787 N N . GLY A 1 53 ? 11.037 -9.818 9.333 1.00 0.00 171 GLY A N 9
ATOM 12788 C CA . GLY A 1 53 ? 10.728 -9.732 7.918 1.00 0.00 171 GLY A CA 9
ATOM 12789 C C . GLY A 1 53 ? 9.380 -10.337 7.580 1.00 0.00 171 GLY A C 9
ATOM 12790 O O . GLY A 1 53 ? 9.296 -11.292 6.808 1.00 0.00 171 GLY A O 9
ATOM 12794 N N . SER A 1 54 ? 8.322 -9.781 8.161 1.00 0.00 172 SER A N 9
ATOM 12795 C CA . SER A 1 54 ? 6.971 -10.275 7.922 1.00 0.00 172 SER A CA 9
ATOM 12796 C C . SER A 1 54 ? 6.022 -9.125 7.594 1.00 0.00 172 SER A C 9
ATOM 12797 O O . SER A 1 54 ? 5.419 -8.530 8.487 1.00 0.00 172 SER A O 9
ATOM 12805 N N . SER A 1 55 ? 5.897 -8.819 6.307 1.00 0.00 173 SER A N 9
ATOM 12806 C CA . SER A 1 55 ? 5.025 -7.739 5.860 1.00 0.00 173 SER A CA 9
ATOM 12807 C C . SER A 1 55 ? 3.784 -7.641 6.743 1.00 0.00 173 SER A C 9
ATOM 12808 O O . SER A 1 55 ? 3.086 -8.630 6.964 1.00 0.00 173 SER A O 9
ATOM 12816 N N . LYS A 1 56 ? 3.517 -6.441 7.245 1.00 0.00 174 LYS A N 9
ATOM 12817 C CA . LYS A 1 56 ? 2.360 -6.210 8.103 1.00 0.00 174 LYS A CA 9
ATOM 12818 C C . LYS A 1 56 ? 1.116 -5.917 7.271 1.00 0.00 174 LYS A C 9
ATOM 12819 O O . LYS A 1 56 ? 0.180 -5.273 7.743 1.00 0.00 174 LYS A O 9
ATOM 12838 N N . GLY A 1 57 ? 1.111 -6.397 6.031 1.00 0.00 175 GLY A N 9
ATOM 12839 C CA . GLY A 1 57 ? -0.024 -6.178 5.155 1.00 0.00 175 GLY A CA 9
ATOM 12840 C C . GLY A 1 57 ? -0.374 -4.709 5.016 1.00 0.00 175 GLY A C 9
ATOM 12841 O O . GLY A 1 57 ? -1.539 -4.357 4.825 1.00 0.00 175 GLY A O 9
ATOM 12845 N N . CYS A 1 58 ? 0.635 -3.851 5.113 1.00 0.00 176 CYS A N 9
ATOM 12846 C CA . CYS A 1 58 ? 0.427 -2.411 5.000 1.00 0.00 176 CYS A CA 9
ATOM 12847 C C . CYS A 1 58 ? 1.602 -1.747 4.290 1.00 0.00 176 CYS A C 9
ATOM 12848 O O . CYS A 1 58 ? 2.692 -2.313 4.210 1.00 0.00 176 CYS A O 9
ATOM 12856 N N . ALA A 1 59 ? 1.372 -0.544 3.774 1.00 0.00 177 ALA A N 9
ATOM 12857 C CA . ALA A 1 59 ? 2.412 0.197 3.071 1.00 0.00 177 ALA A CA 9
ATOM 12858 C C . ALA A 1 59 ? 2.005 1.653 2.867 1.00 0.00 177 ALA A C 9
ATOM 12859 O O . ALA A 1 59 ? 0.863 2.031 3.126 1.00 0.00 177 ALA A O 9
ATOM 12866 N N . PHE A 1 60 ? 2.948 2.466 2.402 1.00 0.00 178 PHE A N 9
ATOM 12867 C CA . PHE A 1 60 ? 2.688 3.881 2.164 1.00 0.00 178 PHE A CA 9
ATOM 12868 C C . PHE A 1 60 ? 3.022 4.262 0.725 1.00 0.00 178 PHE A C 9
ATOM 12869 O O . PHE A 1 60 ? 4.102 3.949 0.223 1.00 0.00 178 PHE A O 9
ATOM 12886 N N . VAL A 1 61 ? 2.087 4.938 0.066 1.00 0.00 179 VAL A N 9
ATOM 12887 C CA . VAL A 1 61 ? 2.282 5.363 -1.316 1.00 0.00 179 VAL A CA 9
ATOM 12888 C C . VAL A 1 61 ? 2.143 6.875 -1.451 1.00 0.00 179 VAL A C 9
ATOM 12889 O O . VAL A 1 61 ? 1.182 7.468 -0.959 1.00 0.00 179 VAL A O 9
ATOM 12902 N N . LYS A 1 62 ? 3.108 7.494 -2.121 1.00 0.00 180 LYS A N 9
ATOM 12903 C CA . LYS A 1 62 ? 3.095 8.938 -2.323 1.00 0.00 180 LYS A CA 9
ATOM 12904 C C . LYS A 1 62 ? 2.932 9.279 -3.801 1.00 0.00 180 LYS A C 9
ATOM 12905 O O . LYS A 1 62 ? 3.733 8.859 -4.637 1.00 0.00 180 LYS A O 9
ATOM 12924 N N . PHE A 1 63 ? 1.892 10.043 -4.117 1.00 0.00 181 PHE A N 9
ATOM 12925 C CA . PHE A 1 63 ? 1.625 10.441 -5.494 1.00 0.00 181 PHE A CA 9
ATOM 12926 C C . PHE A 1 63 ? 2.224 11.813 -5.790 1.00 0.00 181 PHE A C 9
ATOM 12927 O O . PHE A 1 63 ? 2.574 12.559 -4.876 1.00 0.00 181 PHE A O 9
ATOM 12944 N N . SER A 1 64 ? 2.338 12.137 -7.074 1.00 0.00 182 SER A N 9
ATOM 12945 C CA . SER A 1 64 ? 2.898 13.417 -7.492 1.00 0.00 182 SER A CA 9
ATOM 12946 C C . SER A 1 64 ? 1.944 14.561 -7.162 1.00 0.00 182 SER A C 9
ATOM 12947 O O . SER A 1 64 ? 2.367 15.702 -6.974 1.00 0.00 182 SER A O 9
ATOM 12955 N N . SER A 1 65 ? 0.655 14.247 -7.095 1.00 0.00 183 SER A N 9
ATOM 12956 C CA . SER A 1 65 ? -0.361 15.248 -6.792 1.00 0.00 183 SER A CA 9
ATOM 12957 C C . SER A 1 65 ? -1.468 14.655 -5.925 1.00 0.00 183 SER A C 9
ATOM 12958 O O . SER A 1 65 ? -1.745 13.457 -5.986 1.00 0.00 183 SER A O 9
ATOM 12966 N N . HIS A 1 66 ? -2.097 15.503 -5.118 1.00 0.00 184 HIS A N 9
ATOM 12967 C CA . HIS A 1 66 ? -3.174 15.063 -4.238 1.00 0.00 184 HIS A CA 9
ATOM 12968 C C . HIS A 1 66 ? -4.280 14.376 -5.034 1.00 0.00 184 HIS A C 9
ATOM 12969 O O . HIS A 1 66 ? -4.695 13.263 -4.708 1.00 0.00 184 HIS A O 9
ATOM 12983 N N . THR A 1 67 ? -4.754 15.046 -6.079 1.00 0.00 185 THR A N 9
ATOM 12984 C CA . THR A 1 67 ? -5.812 14.501 -6.920 1.00 0.00 185 THR A CA 9
ATOM 12985 C C . THR A 1 67 ? -5.574 13.025 -7.216 1.00 0.00 185 THR A C 9
ATOM 12986 O O . THR A 1 67 ? -6.336 12.164 -6.777 1.00 0.00 185 THR A O 9
ATOM 12997 N N . GLU A 1 68 ? -4.512 12.739 -7.962 1.00 0.00 186 GLU A N 9
ATOM 12998 C CA . GLU A 1 68 ? -4.175 11.365 -8.316 1.00 0.00 186 GLU A CA 9
ATOM 12999 C C . GLU A 1 68 ? -4.471 10.417 -7.158 1.00 0.00 186 GLU A C 9
ATOM 13000 O O . GLU A 1 68 ? -5.158 9.410 -7.326 1.00 0.00 186 GLU A O 9
ATOM 13012 N N . ALA A 1 69 ? -3.947 10.746 -5.982 1.00 0.00 187 ALA A N 9
ATOM 13013 C CA . ALA A 1 69 ? -4.156 9.926 -4.795 1.00 0.00 187 ALA A CA 9
ATOM 13014 C C . ALA A 1 69 ? -5.642 9.724 -4.522 1.00 0.00 187 ALA A C 9
ATOM 13015 O O . ALA A 1 69 ? -6.128 8.594 -4.490 1.00 0.00 187 ALA A O 9
ATOM 13022 N N . GLN A 1 70 ? -6.358 10.827 -4.325 1.00 0.00 188 GLN A N 9
ATOM 13023 C CA . GLN A 1 70 ? -7.789 10.770 -4.053 1.00 0.00 188 GLN A CA 9
ATOM 13024 C C . GLN A 1 70 ? -8.460 9.686 -4.891 1.00 0.00 188 GLN A C 9
ATOM 13025 O O . GLN A 1 70 ? -9.230 8.877 -4.376 1.00 0.00 188 GLN A O 9
ATOM 13039 N N . ALA A 1 71 ? -8.162 9.678 -6.186 1.00 0.00 189 ALA A N 9
ATOM 13040 C CA . ALA A 1 71 ? -8.734 8.694 -7.096 1.00 0.00 189 ALA A CA 9
ATOM 13041 C C . ALA A 1 71 ? -8.278 7.284 -6.737 1.00 0.00 189 ALA A C 9
ATOM 13042 O O . ALA A 1 71 ? -9.089 6.431 -6.377 1.00 0.00 189 ALA A O 9
ATOM 13049 N N . ALA A 1 72 ? -6.974 7.045 -6.836 1.00 0.00 190 ALA A N 9
ATOM 13050 C CA . ALA A 1 72 ? -6.410 5.739 -6.521 1.00 0.00 190 ALA A CA 9
ATOM 13051 C C . ALA A 1 72 ? -7.079 5.135 -5.290 1.00 0.00 190 ALA A C 9
ATOM 13052 O O . ALA A 1 72 ? -7.189 3.914 -5.168 1.00 0.00 190 ALA A O 9
ATOM 13059 N N . ILE A 1 73 ? -7.523 5.996 -4.382 1.00 0.00 191 ILE A N 9
ATOM 13060 C CA . ILE A 1 73 ? -8.182 5.547 -3.161 1.00 0.00 191 ILE A CA 9
ATOM 13061 C C . ILE A 1 73 ? -9.552 4.950 -3.464 1.00 0.00 191 ILE A C 9
ATOM 13062 O O . ILE A 1 73 ? -9.747 3.737 -3.373 1.00 0.00 191 ILE A O 9
ATOM 13078 N N . HIS A 1 74 ? -10.499 5.810 -3.825 1.00 0.00 192 HIS A N 9
ATOM 13079 C CA . HIS A 1 74 ? -11.852 5.367 -4.144 1.00 0.00 192 HIS A CA 9
ATOM 13080 C C . HIS A 1 74 ? -11.855 4.479 -5.384 1.00 0.00 192 HIS A C 9
ATOM 13081 O O . HIS A 1 74 ? -12.869 3.867 -5.719 1.00 0.00 192 HIS A O 9
ATOM 13095 N N . ALA A 1 75 ? -10.714 4.413 -6.062 1.00 0.00 193 ALA A N 9
ATOM 13096 C CA . ALA A 1 75 ? -10.585 3.599 -7.264 1.00 0.00 193 ALA A CA 9
ATOM 13097 C C . ALA A 1 75 ? -10.122 2.187 -6.924 1.00 0.00 193 ALA A C 9
ATOM 13098 O O . ALA A 1 75 ? -10.386 1.240 -7.666 1.00 0.00 193 ALA A O 9
ATOM 13105 N N . LEU A 1 76 ? -9.429 2.051 -5.798 1.00 0.00 194 LEU A N 9
ATOM 13106 C CA . LEU A 1 76 ? -8.929 0.753 -5.359 1.00 0.00 194 LEU A CA 9
ATOM 13107 C C . LEU A 1 76 ? -9.231 0.524 -3.882 1.00 0.00 194 LEU A C 9
ATOM 13108 O O . LEU A 1 76 ? -8.652 -0.359 -3.248 1.00 0.00 194 LEU A O 9
ATOM 13124 N N . HIS A 1 77 ? -10.145 1.324 -3.339 1.00 0.00 195 HIS A N 9
ATOM 13125 C CA . HIS A 1 77 ? -10.527 1.206 -1.936 1.00 0.00 195 HIS A CA 9
ATOM 13126 C C . HIS A 1 77 ? -11.658 0.196 -1.764 1.00 0.00 195 HIS A C 9
ATOM 13127 O O . HIS A 1 77 ? -12.696 0.295 -2.416 1.00 0.00 195 HIS A O 9
ATOM 13141 N N . GLY A 1 78 ? -11.447 -0.777 -0.882 1.00 0.00 196 GLY A N 9
ATOM 13142 C CA . GLY A 1 78 ? -12.457 -1.791 -0.642 1.00 0.00 196 GLY A CA 9
ATOM 13143 C C . GLY A 1 78 ? -13.047 -2.338 -1.926 1.00 0.00 196 GLY A C 9
ATOM 13144 O O . GLY A 1 78 ? -14.139 -2.907 -1.923 1.00 0.00 196 GLY A O 9
ATOM 13148 N N . SER A 1 79 ? -12.325 -2.163 -3.029 1.00 0.00 197 SER A N 9
ATOM 13149 C CA . SER A 1 79 ? -12.787 -2.639 -4.328 1.00 0.00 197 SER A CA 9
ATOM 13150 C C . SER A 1 79 ? -12.107 -3.953 -4.698 1.00 0.00 197 SER A C 9
ATOM 13151 O O . SER A 1 79 ? -12.725 -4.839 -5.287 1.00 0.00 197 SER A O 9
ATOM 13159 N N . GLN A 1 80 ? -10.830 -4.071 -4.348 1.00 0.00 198 GLN A N 9
ATOM 13160 C CA . GLN A 1 80 ? -10.065 -5.276 -4.644 1.00 0.00 198 GLN A CA 9
ATOM 13161 C C . GLN A 1 80 ? -9.959 -6.170 -3.413 1.00 0.00 198 GLN A C 9
ATOM 13162 O O . GLN A 1 80 ? -10.075 -5.701 -2.280 1.00 0.00 198 GLN A O 9
ATOM 13176 N N . THR A 1 81 ? -9.738 -7.461 -3.642 1.00 0.00 199 THR A N 9
ATOM 13177 C CA . THR A 1 81 ? -9.618 -8.421 -2.552 1.00 0.00 199 THR A CA 9
ATOM 13178 C C . THR A 1 81 ? -8.337 -9.237 -2.677 1.00 0.00 199 THR A C 9
ATOM 13179 O O . THR A 1 81 ? -8.356 -10.371 -3.155 1.00 0.00 199 THR A O 9
ATOM 13190 N N . MET A 1 82 ? -7.224 -8.654 -2.244 1.00 0.00 200 MET A N 9
ATOM 13191 C CA . MET A 1 82 ? -5.933 -9.329 -2.306 1.00 0.00 200 MET A CA 9
ATOM 13192 C C . MET A 1 82 ? -6.084 -10.818 -2.012 1.00 0.00 200 MET A C 9
ATOM 13193 O O . MET A 1 82 ? -6.816 -11.226 -1.110 1.00 0.00 200 MET A O 9
ATOM 13207 N N . PRO A 1 83 ? -5.377 -11.651 -2.790 1.00 0.00 201 PRO A N 9
ATOM 13208 C CA . PRO A 1 83 ? -5.416 -13.108 -2.631 1.00 0.00 201 PRO A CA 9
ATOM 13209 C C . PRO A 1 83 ? -5.256 -13.537 -1.176 1.00 0.00 201 PRO A C 9
ATOM 13210 O O . PRO A 1 83 ? -4.666 -12.820 -0.369 1.00 0.00 201 PRO A O 9
ATOM 13221 N N . GLY A 1 84 ? -5.785 -14.712 -0.849 1.00 0.00 202 GLY A N 9
ATOM 13222 C CA . GLY A 1 84 ? -5.689 -15.216 0.509 1.00 0.00 202 GLY A CA 9
ATOM 13223 C C . GLY A 1 84 ? -6.647 -14.520 1.455 1.00 0.00 202 GLY A C 9
ATOM 13224 O O . GLY A 1 84 ? -7.329 -15.169 2.247 1.00 0.00 202 GLY A O 9
ATOM 13228 N N . ALA A 1 85 ? -6.697 -13.194 1.373 1.00 0.00 203 ALA A N 9
ATOM 13229 C CA . ALA A 1 85 ? -7.578 -12.409 2.229 1.00 0.00 203 ALA A CA 9
ATOM 13230 C C . ALA A 1 85 ? -9.012 -12.436 1.712 1.00 0.00 203 ALA A C 9
ATOM 13231 O O . ALA A 1 85 ? -9.253 -12.298 0.512 1.00 0.00 203 ALA A O 9
ATOM 13238 N N . SER A 1 86 ? -9.962 -12.616 2.624 1.00 0.00 204 SER A N 9
ATOM 13239 C CA . SER A 1 86 ? -11.373 -12.666 2.259 1.00 0.00 204 SER A CA 9
ATOM 13240 C C . SER A 1 86 ? -11.980 -11.266 2.241 1.00 0.00 204 SER A C 9
ATOM 13241 O O . SER A 1 86 ? -13.093 -11.066 1.756 1.00 0.00 204 SER A O 9
ATOM 13249 N N . SER A 1 87 ? -11.238 -10.300 2.773 1.00 0.00 205 SER A N 9
ATOM 13250 C CA . SER A 1 87 ? -11.703 -8.918 2.823 1.00 0.00 205 SER A CA 9
ATOM 13251 C C . SER A 1 87 ? -11.092 -8.099 1.690 1.00 0.00 205 SER A C 9
ATOM 13252 O O . SER A 1 87 ? -10.109 -8.509 1.073 1.00 0.00 205 SER A O 9
ATOM 13260 N N . SER A 1 88 ? -11.682 -6.938 1.423 1.00 0.00 206 SER A N 9
ATOM 13261 C CA . SER A 1 88 ? -11.200 -6.062 0.362 1.00 0.00 206 SER A CA 9
ATOM 13262 C C . SER A 1 88 ? -10.006 -5.240 0.838 1.00 0.00 206 SER A C 9
ATOM 13263 O O . SER A 1 88 ? -9.632 -5.287 2.011 1.00 0.00 206 SER A O 9
ATOM 13271 N N . LEU A 1 89 ? -9.411 -4.487 -0.080 1.00 0.00 207 LEU A N 9
ATOM 13272 C CA . LEU A 1 89 ? -8.258 -3.653 0.243 1.00 0.00 207 LEU A CA 9
ATOM 13273 C C . LEU A 1 89 ? -8.683 -2.419 1.032 1.00 0.00 207 LEU A C 9
ATOM 13274 O O . LEU A 1 89 ? -9.829 -1.976 0.944 1.00 0.00 207 LEU A O 9
ATOM 13290 N N . VAL A 1 90 ? -7.752 -1.866 1.803 1.00 0.00 208 VAL A N 9
ATOM 13291 C CA . VAL A 1 90 ? -8.029 -0.680 2.605 1.00 0.00 208 VAL A CA 9
ATOM 13292 C C . VAL A 1 90 ? -7.072 0.455 2.258 1.00 0.00 208 VAL A C 9
ATOM 13293 O O . VAL A 1 90 ? -5.906 0.441 2.651 1.00 0.00 208 VAL A O 9
ATOM 13306 N N . VAL A 1 91 ? -7.574 1.438 1.517 1.00 0.00 209 VAL A N 9
ATOM 13307 C CA . VAL A 1 91 ? -6.765 2.583 1.117 1.00 0.00 209 VAL A CA 9
ATOM 13308 C C . VAL A 1 91 ? -7.338 3.882 1.672 1.00 0.00 209 VAL A C 9
ATOM 13309 O O . VAL A 1 91 ? -8.486 4.233 1.400 1.00 0.00 209 VAL A O 9
ATOM 13322 N N . LYS A 1 92 ? -6.530 4.593 2.451 1.00 0.00 210 LYS A N 9
ATOM 13323 C CA . LYS A 1 92 ? -6.954 5.856 3.044 1.00 0.00 210 LYS A CA 9
ATOM 13324 C C . LYS A 1 92 ? -5.749 6.702 3.442 1.00 0.00 210 LYS A C 9
ATOM 13325 O O . LYS A 1 92 ? -4.711 6.174 3.840 1.00 0.00 210 LYS A O 9
ATOM 13344 N N . PHE A 1 93 ? -5.895 8.019 3.333 1.00 0.00 211 PHE A N 9
ATOM 13345 C CA . PHE A 1 93 ? -4.819 8.938 3.682 1.00 0.00 211 PHE A CA 9
ATOM 13346 C C . PHE A 1 93 ? -4.103 8.482 4.950 1.00 0.00 211 PHE A C 9
ATOM 13347 O O . PHE A 1 93 ? -4.728 7.969 5.878 1.00 0.00 211 PHE A O 9
ATOM 13364 N N . ALA A 1 94 ? -2.788 8.673 4.982 1.00 0.00 212 ALA A N 9
ATOM 13365 C CA . ALA A 1 94 ? -1.987 8.284 6.136 1.00 0.00 212 ALA A CA 9
ATOM 13366 C C . ALA A 1 94 ? -2.544 8.888 7.420 1.00 0.00 212 ALA A C 9
ATOM 13367 O O . ALA A 1 94 ? -3.343 9.824 7.381 1.00 0.00 212 ALA A O 9
ATOM 13374 N N . ASP A 1 95 ? -2.119 8.347 8.556 1.00 0.00 213 ASP A N 9
ATOM 13375 C CA . ASP A 1 95 ? -2.575 8.833 9.853 1.00 0.00 213 ASP A CA 9
ATOM 13376 C C . ASP A 1 95 ? -2.245 10.313 10.025 1.00 0.00 213 ASP A C 9
ATOM 13377 O O . ASP A 1 95 ? -1.105 10.676 10.316 1.00 0.00 213 ASP A O 9
ATOM 13386 N N . THR A 1 96 ? -3.250 11.164 9.842 1.00 0.00 214 THR A N 9
ATOM 13387 C CA . THR A 1 96 ? -3.067 12.603 9.975 1.00 0.00 214 THR A CA 9
ATOM 13388 C C . THR A 1 96 ? -3.366 13.067 11.396 1.00 0.00 214 THR A C 9
ATOM 13389 O O . THR A 1 96 ? -4.229 12.508 12.073 1.00 0.00 214 THR A O 9
ATOM 13400 N N . ASP A 1 97 ? -2.648 14.092 11.842 1.00 0.00 215 ASP A N 9
ATOM 13401 C CA . ASP A 1 97 ? -2.838 14.632 13.183 1.00 0.00 215 ASP A CA 9
ATOM 13402 C C . ASP A 1 97 ? -2.163 15.993 13.321 1.00 0.00 215 ASP A C 9
ATOM 13403 O O . ASP A 1 97 ? -0.936 16.094 13.313 1.00 0.00 215 ASP A O 9
ATOM 13412 N N . LYS A 1 98 ? -2.972 17.040 13.446 1.00 0.00 216 LYS A N 9
ATOM 13413 C CA . LYS A 1 98 ? -2.455 18.396 13.586 1.00 0.00 216 LYS A CA 9
ATOM 13414 C C . LYS A 1 98 ? -3.353 19.229 14.496 1.00 0.00 216 LYS A C 9
ATOM 13415 O O . LYS A 1 98 ? -4.549 18.966 14.611 1.00 0.00 216 LYS A O 9
ATOM 13434 N N . GLU A 1 99 ? -2.766 20.235 15.138 1.00 0.00 217 GLU A N 9
ATOM 13435 C CA . GLU A 1 99 ? -3.515 21.107 16.036 1.00 0.00 217 GLU A CA 9
ATOM 13436 C C . GLU A 1 99 ? -2.763 22.412 16.279 1.00 0.00 217 GLU A C 9
ATOM 13437 O O . GLU A 1 99 ? -1.537 22.463 16.174 1.00 0.00 217 GLU A O 9
ATOM 13449 N N . SER A 1 100 ? -3.506 23.465 16.603 1.00 0.00 218 SER A N 9
ATOM 13450 C CA . SER A 1 100 ? -2.911 24.772 16.857 1.00 0.00 218 SER A CA 9
ATOM 13451 C C . SER A 1 100 ? -3.683 25.519 17.940 1.00 0.00 218 SER A C 9
ATOM 13452 O O . SER A 1 100 ? -4.911 25.595 17.904 1.00 0.00 218 SER A O 9
ATOM 13460 N N . GLY A 1 101 ? -2.953 26.070 18.905 1.00 0.00 219 GLY A N 9
ATOM 13461 C CA . GLY A 1 101 ? -3.585 26.804 19.986 1.00 0.00 219 GLY A CA 9
ATOM 13462 C C . GLY A 1 101 ? -2.749 26.807 21.251 1.00 0.00 219 GLY A C 9
ATOM 13463 O O . GLY A 1 101 ? -1.635 26.285 21.286 1.00 0.00 219 GLY A O 9
ATOM 13467 N N . PRO A 1 102 ? -3.290 27.409 22.321 1.00 0.00 220 PRO A N 9
ATOM 13468 C CA . PRO A 1 102 ? -2.603 27.493 23.613 1.00 0.00 220 PRO A CA 9
ATOM 13469 C C . PRO A 1 102 ? -2.653 26.178 24.383 1.00 0.00 220 PRO A C 9
ATOM 13470 O O . PRO A 1 102 ? -2.874 26.165 25.594 1.00 0.00 220 PRO A O 9
ATOM 13481 N N . SER A 1 103 ? -2.447 25.074 23.673 1.00 0.00 221 SER A N 9
ATOM 13482 C CA . SER A 1 103 ? -2.472 23.753 24.290 1.00 0.00 221 SER A CA 9
ATOM 13483 C C . SER A 1 103 ? -3.545 23.678 25.372 1.00 0.00 221 SER A C 9
ATOM 13484 O O . SER A 1 103 ? -3.333 23.092 26.433 1.00 0.00 221 SER A O 9
ATOM 13492 N N . SER A 1 104 ? -4.699 24.277 25.093 1.00 0.00 222 SER A N 9
ATOM 13493 C CA . SER A 1 104 ? -5.806 24.283 26.043 1.00 0.00 222 SER A CA 9
ATOM 13494 C C . SER A 1 104 ? -6.409 22.888 26.183 1.00 0.00 222 SER A C 9
ATOM 13495 O O . SER A 1 104 ? -6.514 22.353 27.286 1.00 0.00 222 SER A O 9
ATOM 13503 N N . GLY A 1 105 ? -6.803 22.305 25.055 1.00 0.00 223 GLY A N 9
ATOM 13504 C CA . GLY A 1 105 ? -7.391 20.978 25.072 1.00 0.00 223 GLY A CA 9
ATOM 13505 C C . GLY A 1 105 ? -8.905 21.016 25.146 1.00 0.00 223 GLY A C 9
ATOM 13506 O O . GLY A 1 105 ? -9.586 20.868 24.131 1.00 0.00 223 GLY A O 9
ATOM 13510 N N . GLY A 1 1 ? -24.378 14.069 -11.044 1.00 0.00 119 GLY A N 10
ATOM 13511 C CA . GLY A 1 1 ? -23.408 15.088 -10.686 1.00 0.00 119 GLY A CA 10
ATOM 13512 C C . GLY A 1 1 ? -22.073 14.499 -10.276 1.00 0.00 119 GLY A C 10
ATOM 13513 O O . GLY A 1 1 ? -21.854 14.197 -9.103 1.00 0.00 119 GLY A O 10
ATOM 13517 N N . SER A 1 2 ? -21.178 14.333 -11.245 1.00 0.00 120 SER A N 10
ATOM 13518 C CA . SER A 1 2 ? -19.859 13.771 -10.980 1.00 0.00 120 SER A CA 10
ATOM 13519 C C . SER A 1 2 ? -18.760 14.725 -11.439 1.00 0.00 120 SER A C 10
ATOM 13520 O O . SER A 1 2 ? -18.917 15.440 -12.428 1.00 0.00 120 SER A O 10
ATOM 13528 N N . SER A 1 3 ? -17.647 14.729 -10.712 1.00 0.00 121 SER A N 10
ATOM 13529 C CA . SER A 1 3 ? -16.523 15.597 -11.041 1.00 0.00 121 SER A CA 10
ATOM 13530 C C . SER A 1 3 ? -15.740 15.045 -12.229 1.00 0.00 121 SER A C 10
ATOM 13531 O O . SER A 1 3 ? -15.810 13.855 -12.534 1.00 0.00 121 SER A O 10
ATOM 13539 N N . GLY A 1 4 ? -14.995 15.920 -12.896 1.00 0.00 122 GLY A N 10
ATOM 13540 C CA . GLY A 1 4 ? -14.210 15.504 -14.044 1.00 0.00 122 GLY A CA 10
ATOM 13541 C C . GLY A 1 4 ? -12.965 16.348 -14.232 1.00 0.00 122 GLY A C 10
ATOM 13542 O O . GLY A 1 4 ? -12.874 17.458 -13.708 1.00 0.00 122 GLY A O 10
ATOM 13546 N N . SER A 1 5 ? -12.002 15.822 -14.982 1.00 0.00 123 SER A N 10
ATOM 13547 C CA . SER A 1 5 ? -10.754 16.532 -15.234 1.00 0.00 123 SER A CA 10
ATOM 13548 C C . SER A 1 5 ? -10.061 15.988 -16.480 1.00 0.00 123 SER A C 10
ATOM 13549 O O . SER A 1 5 ? -10.219 14.818 -16.830 1.00 0.00 123 SER A O 10
ATOM 13557 N N . SER A 1 6 ? -9.292 16.845 -17.144 1.00 0.00 124 SER A N 10
ATOM 13558 C CA . SER A 1 6 ? -8.577 16.452 -18.352 1.00 0.00 124 SER A CA 10
ATOM 13559 C C . SER A 1 6 ? -7.231 15.822 -18.006 1.00 0.00 124 SER A C 10
ATOM 13560 O O . SER A 1 6 ? -6.974 14.663 -18.330 1.00 0.00 124 SER A O 10
ATOM 13568 N N . GLY A 1 7 ? -6.375 16.595 -17.346 1.00 0.00 125 GLY A N 10
ATOM 13569 C CA . GLY A 1 7 ? -5.066 16.097 -16.966 1.00 0.00 125 GLY A CA 10
ATOM 13570 C C . GLY A 1 7 ? -4.247 17.129 -16.217 1.00 0.00 125 GLY A C 10
ATOM 13571 O O . GLY A 1 7 ? -4.038 18.240 -16.705 1.00 0.00 125 GLY A O 10
ATOM 13575 N N . SER A 1 8 ? -3.784 16.764 -15.026 1.00 0.00 126 SER A N 10
ATOM 13576 C CA . SER A 1 8 ? -2.988 17.669 -14.204 1.00 0.00 126 SER A CA 10
ATOM 13577 C C . SER A 1 8 ? -1.500 17.501 -14.496 1.00 0.00 126 SER A C 10
ATOM 13578 O O . SER A 1 8 ? -0.967 16.393 -14.437 1.00 0.00 126 SER A O 10
ATOM 13586 N N . GLU A 1 9 ? -0.836 18.608 -14.810 1.00 0.00 127 GLU A N 10
ATOM 13587 C CA . GLU A 1 9 ? 0.590 18.584 -15.112 1.00 0.00 127 GLU A CA 10
ATOM 13588 C C . GLU A 1 9 ? 1.340 19.622 -14.282 1.00 0.00 127 GLU A C 10
ATOM 13589 O O . GLU A 1 9 ? 2.228 20.310 -14.785 1.00 0.00 127 GLU A O 10
ATOM 13601 N N . SER A 1 10 ? 0.974 19.730 -13.009 1.00 0.00 128 SER A N 10
ATOM 13602 C CA . SER A 1 10 ? 1.608 20.688 -12.110 1.00 0.00 128 SER A CA 10
ATOM 13603 C C . SER A 1 10 ? 2.461 19.971 -11.067 1.00 0.00 128 SER A C 10
ATOM 13604 O O . SER A 1 10 ? 2.198 18.820 -10.719 1.00 0.00 128 SER A O 10
ATOM 13612 N N . ARG A 1 11 ? 3.484 20.661 -10.573 1.00 0.00 129 ARG A N 10
ATOM 13613 C CA . ARG A 1 11 ? 4.377 20.092 -9.571 1.00 0.00 129 ARG A CA 10
ATOM 13614 C C . ARG A 1 11 ? 4.213 20.801 -8.231 1.00 0.00 129 ARG A C 10
ATOM 13615 O O . ARG A 1 11 ? 4.758 21.883 -8.018 1.00 0.00 129 ARG A O 10
ATOM 13636 N N . GLY A 1 12 ? 3.456 20.183 -7.328 1.00 0.00 130 GLY A N 10
ATOM 13637 C CA . GLY A 1 12 ? 3.233 20.770 -6.020 1.00 0.00 130 GLY A CA 10
ATOM 13638 C C . GLY A 1 12 ? 2.027 20.180 -5.318 1.00 0.00 130 GLY A C 10
ATOM 13639 O O . GLY A 1 12 ? 0.992 19.944 -5.939 1.00 0.00 130 GLY A O 10
ATOM 13643 N N . GLY A 1 13 ? 2.160 19.938 -4.017 1.00 0.00 131 GLY A N 10
ATOM 13644 C CA . GLY A 1 13 ? 1.066 19.372 -3.251 1.00 0.00 131 GLY A CA 10
ATOM 13645 C C . GLY A 1 13 ? 1.408 19.209 -1.783 1.00 0.00 131 GLY A C 10
ATOM 13646 O O . GLY A 1 13 ? 2.455 19.669 -1.329 1.00 0.00 131 GLY A O 10
ATOM 13650 N N . ARG A 1 14 ? 0.522 18.555 -1.040 1.00 0.00 132 ARG A N 10
ATOM 13651 C CA . ARG A 1 14 ? 0.734 18.336 0.386 1.00 0.00 132 ARG A CA 10
ATOM 13652 C C . ARG A 1 14 ? 0.101 17.022 0.834 1.00 0.00 132 ARG A C 10
ATOM 13653 O O . ARG A 1 14 ? -0.761 16.471 0.149 1.00 0.00 132 ARG A O 10
ATOM 13674 N N . ASP A 1 15 ? 0.534 16.526 1.988 1.00 0.00 133 ASP A N 10
ATOM 13675 C CA . ASP A 1 15 ? 0.010 15.278 2.529 1.00 0.00 133 ASP A CA 10
ATOM 13676 C C . ASP A 1 15 ? -0.212 14.255 1.418 1.00 0.00 133 ASP A C 10
ATOM 13677 O O . ASP A 1 15 ? -1.198 13.519 1.426 1.00 0.00 133 ASP A O 10
ATOM 13686 N N . ARG A 1 16 ? 0.712 14.217 0.464 1.00 0.00 134 ARG A N 10
ATOM 13687 C CA . ARG A 1 16 ? 0.617 13.287 -0.655 1.00 0.00 134 ARG A CA 10
ATOM 13688 C C . ARG A 1 16 ? 1.077 11.891 -0.242 1.00 0.00 134 ARG A C 10
ATOM 13689 O O . ARG A 1 16 ? 1.844 11.242 -0.955 1.00 0.00 134 ARG A O 10
ATOM 13710 N N . LYS A 1 17 ? 0.605 11.436 0.913 1.00 0.00 135 LYS A N 10
ATOM 13711 C CA . LYS A 1 17 ? 0.966 10.118 1.421 1.00 0.00 135 LYS A CA 10
ATOM 13712 C C . LYS A 1 17 ? -0.280 9.297 1.738 1.00 0.00 135 LYS A C 10
ATOM 13713 O O . LYS A 1 17 ? -1.104 9.694 2.562 1.00 0.00 135 LYS A O 10
ATOM 13732 N N . LEU A 1 18 ? -0.410 8.150 1.080 1.00 0.00 136 LEU A N 10
ATOM 13733 C CA . LEU A 1 18 ? -1.555 7.271 1.293 1.00 0.00 136 LEU A CA 10
ATOM 13734 C C . LEU A 1 18 ? -1.150 6.031 2.083 1.00 0.00 136 LEU A C 10
ATOM 13735 O O . LEU A 1 18 ? 0.010 5.620 2.061 1.00 0.00 136 LEU A O 10
ATOM 13751 N N . PHE A 1 19 ? -2.115 5.437 2.778 1.00 0.00 137 PHE A N 10
ATOM 13752 C CA . PHE A 1 19 ? -1.859 4.243 3.574 1.00 0.00 137 PHE A CA 10
ATOM 13753 C C . PHE A 1 19 ? -2.744 3.086 3.118 1.00 0.00 137 PHE A C 10
ATOM 13754 O O . PHE A 1 19 ? -3.968 3.142 3.235 1.00 0.00 137 PHE A O 10
ATOM 13771 N N . VAL A 1 20 ? -2.115 2.037 2.596 1.00 0.00 138 VAL A N 10
ATOM 13772 C CA . VAL A 1 20 ? -2.844 0.867 2.123 1.00 0.00 138 VAL A CA 10
ATOM 13773 C C . VAL A 1 20 ? -2.801 -0.260 3.150 1.00 0.00 138 VAL A C 10
ATOM 13774 O O . VAL A 1 20 ? -1.835 -0.393 3.900 1.00 0.00 138 VAL A O 10
ATOM 13787 N N . GLY A 1 21 ? -3.855 -1.069 3.177 1.00 0.00 139 GLY A N 10
ATOM 13788 C CA . GLY A 1 21 ? -3.918 -2.175 4.115 1.00 0.00 139 GLY A CA 10
ATOM 13789 C C . GLY A 1 21 ? -4.570 -3.406 3.517 1.00 0.00 139 GLY A C 10
ATOM 13790 O O . GLY A 1 21 ? -4.920 -3.420 2.338 1.00 0.00 139 GLY A O 10
ATOM 13794 N N . MET A 1 22 ? -4.731 -4.443 4.333 1.00 0.00 140 MET A N 10
ATOM 13795 C CA . MET A 1 22 ? -5.345 -5.684 3.877 1.00 0.00 140 MET A CA 10
ATOM 13796 C C . MET A 1 22 ? -4.557 -6.287 2.719 1.00 0.00 140 MET A C 10
ATOM 13797 O O . MET A 1 22 ? -5.136 -6.824 1.773 1.00 0.00 140 MET A O 10
ATOM 13811 N N . LEU A 1 23 ? -3.234 -6.196 2.798 1.00 0.00 141 LEU A N 10
ATOM 13812 C CA . LEU A 1 23 ? -2.366 -6.732 1.755 1.00 0.00 141 LEU A CA 10
ATOM 13813 C C . LEU A 1 23 ? -1.819 -8.100 2.153 1.00 0.00 141 LEU A C 10
ATOM 13814 O O . LEU A 1 23 ? -1.695 -8.409 3.337 1.00 0.00 141 LEU A O 10
ATOM 13830 N N . ASN A 1 24 ? -1.492 -8.913 1.154 1.00 0.00 142 ASN A N 10
ATOM 13831 C CA . ASN A 1 24 ? -0.956 -10.247 1.399 1.00 0.00 142 ASN A CA 10
ATOM 13832 C C . ASN A 1 24 ? 0.543 -10.291 1.121 1.00 0.00 142 ASN A C 10
ATOM 13833 O O . ASN A 1 24 ? 1.096 -9.390 0.489 1.00 0.00 142 ASN A O 10
ATOM 13844 N N . LYS A 1 25 ? 1.197 -11.345 1.597 1.00 0.00 143 LYS A N 10
ATOM 13845 C CA . LYS A 1 25 ? 2.633 -11.509 1.400 1.00 0.00 143 LYS A CA 10
ATOM 13846 C C . LYS A 1 25 ? 2.935 -11.992 -0.015 1.00 0.00 143 LYS A C 10
ATOM 13847 O O . LYS A 1 25 ? 3.708 -12.930 -0.208 1.00 0.00 143 LYS A O 10
ATOM 13866 N N . GLN A 1 26 ? 2.323 -11.343 -1.000 1.00 0.00 144 GLN A N 10
ATOM 13867 C CA . GLN A 1 26 ? 2.528 -11.707 -2.397 1.00 0.00 144 GLN A CA 10
ATOM 13868 C C . GLN A 1 26 ? 2.775 -10.469 -3.252 1.00 0.00 144 GLN A C 10
ATOM 13869 O O . GLN A 1 26 ? 3.536 -10.512 -4.218 1.00 0.00 144 GLN A O 10
ATOM 13883 N N . GLN A 1 27 ? 2.125 -9.367 -2.890 1.00 0.00 145 GLN A N 10
ATOM 13884 C CA . GLN A 1 27 ? 2.274 -8.116 -3.625 1.00 0.00 145 GLN A CA 10
ATOM 13885 C C . GLN A 1 27 ? 3.530 -7.372 -3.184 1.00 0.00 145 GLN A C 10
ATOM 13886 O O . GLN A 1 27 ? 3.856 -7.333 -1.997 1.00 0.00 145 GLN A O 10
ATOM 13900 N N . SER A 1 28 ? 4.231 -6.781 -4.147 1.00 0.00 146 SER A N 10
ATOM 13901 C CA . SER A 1 28 ? 5.453 -6.041 -3.858 1.00 0.00 146 SER A CA 10
ATOM 13902 C C . SER A 1 28 ? 5.314 -4.579 -4.274 1.00 0.00 146 SER A C 10
ATOM 13903 O O . SER A 1 28 ? 4.337 -4.197 -4.916 1.00 0.00 146 SER A O 10
ATOM 13911 N N . GLU A 1 29 ? 6.300 -3.768 -3.901 1.00 0.00 147 GLU A N 10
ATOM 13912 C CA . GLU A 1 29 ? 6.287 -2.349 -4.235 1.00 0.00 147 GLU A CA 10
ATOM 13913 C C . GLU A 1 29 ? 5.959 -2.139 -5.710 1.00 0.00 147 GLU A C 10
ATOM 13914 O O . GLU A 1 29 ? 5.060 -1.372 -6.053 1.00 0.00 147 GLU A O 10
ATOM 13926 N N . GLU A 1 30 ? 6.695 -2.828 -6.577 1.00 0.00 148 GLU A N 10
ATOM 13927 C CA . GLU A 1 30 ? 6.483 -2.716 -8.016 1.00 0.00 148 GLU A CA 10
ATOM 13928 C C . GLU A 1 30 ? 5.019 -2.960 -8.371 1.00 0.00 148 GLU A C 10
ATOM 13929 O O . GLU A 1 30 ? 4.378 -2.129 -9.015 1.00 0.00 148 GLU A O 10
ATOM 13941 N N . ASP A 1 31 ? 4.496 -4.105 -7.946 1.00 0.00 149 ASP A N 10
ATOM 13942 C CA . ASP A 1 31 ? 3.108 -4.459 -8.217 1.00 0.00 149 ASP A CA 10
ATOM 13943 C C . ASP A 1 31 ? 2.188 -3.261 -7.998 1.00 0.00 149 ASP A C 10
ATOM 13944 O O . ASP A 1 31 ? 1.576 -2.755 -8.938 1.00 0.00 149 ASP A O 10
ATOM 13953 N N . VAL A 1 32 ? 2.096 -2.814 -6.749 1.00 0.00 150 VAL A N 10
ATOM 13954 C CA . VAL A 1 32 ? 1.251 -1.676 -6.406 1.00 0.00 150 VAL A CA 10
ATOM 13955 C C . VAL A 1 32 ? 1.501 -0.503 -7.347 1.00 0.00 150 VAL A C 10
ATOM 13956 O O . VAL A 1 32 ? 0.602 -0.071 -8.070 1.00 0.00 150 VAL A O 10
ATOM 13969 N N . LEU A 1 33 ? 2.726 0.009 -7.333 1.00 0.00 151 LEU A N 10
ATOM 13970 C CA . LEU A 1 33 ? 3.096 1.134 -8.186 1.00 0.00 151 LEU A CA 10
ATOM 13971 C C . LEU A 1 33 ? 2.615 0.913 -9.616 1.00 0.00 151 LEU A C 10
ATOM 13972 O O . LEU A 1 33 ? 2.190 1.851 -10.291 1.00 0.00 151 LEU A O 10
ATOM 13988 N N . ARG A 1 34 ? 2.683 -0.334 -10.072 1.00 0.00 152 ARG A N 10
ATOM 13989 C CA . ARG A 1 34 ? 2.254 -0.678 -11.422 1.00 0.00 152 ARG A CA 10
ATOM 13990 C C . ARG A 1 34 ? 0.737 -0.571 -11.555 1.00 0.00 152 ARG A C 10
ATOM 13991 O O . ARG A 1 34 ? 0.223 -0.107 -12.573 1.00 0.00 152 ARG A O 10
ATOM 14012 N N . LEU A 1 35 ? 0.027 -1.005 -10.519 1.00 0.00 153 LEU A N 10
ATOM 14013 C CA . LEU A 1 35 ? -1.432 -0.958 -10.519 1.00 0.00 153 LEU A CA 10
ATOM 14014 C C . LEU A 1 35 ? -1.933 0.416 -10.088 1.00 0.00 153 LEU A C 10
ATOM 14015 O O . LEU A 1 35 ? -3.122 0.717 -10.196 1.00 0.00 153 LEU A O 10
ATOM 14031 N N . PHE A 1 36 ? -1.018 1.248 -9.601 1.00 0.00 154 PHE A N 10
ATOM 14032 C CA . PHE A 1 36 ? -1.367 2.591 -9.154 1.00 0.00 154 PHE A CA 10
ATOM 14033 C C . PHE A 1 36 ? -1.014 3.627 -10.219 1.00 0.00 154 PHE A C 10
ATOM 14034 O O . PHE A 1 36 ? -1.730 4.611 -10.402 1.00 0.00 154 PHE A O 10
ATOM 14051 N N . GLN A 1 37 ? 0.094 3.396 -10.916 1.00 0.00 155 GLN A N 10
ATOM 14052 C CA . GLN A 1 37 ? 0.542 4.309 -11.960 1.00 0.00 155 GLN A CA 10
ATOM 14053 C C . GLN A 1 37 ? -0.612 4.689 -12.883 1.00 0.00 155 GLN A C 10
ATOM 14054 O O . GLN A 1 37 ? -0.822 5.859 -13.204 1.00 0.00 155 GLN A O 10
ATOM 14068 N N . PRO A 1 38 ? -1.377 3.679 -13.321 1.00 0.00 156 PRO A N 10
ATOM 14069 C CA . PRO A 1 38 ? -2.522 3.882 -14.213 1.00 0.00 156 PRO A CA 10
ATOM 14070 C C . PRO A 1 38 ? -3.435 5.007 -13.737 1.00 0.00 156 PRO A C 10
ATOM 14071 O O . PRO A 1 38 ? -4.237 5.537 -14.506 1.00 0.00 156 PRO A O 10
ATOM 14082 N N . PHE A 1 39 ? -3.309 5.366 -12.464 1.00 0.00 157 PHE A N 10
ATOM 14083 C CA . PHE A 1 39 ? -4.124 6.427 -11.884 1.00 0.00 157 PHE A CA 10
ATOM 14084 C C . PHE A 1 39 ? -3.331 7.727 -11.781 1.00 0.00 157 PHE A C 10
ATOM 14085 O O . PHE A 1 39 ? -3.827 8.798 -12.127 1.00 0.00 157 PHE A O 10
ATOM 14102 N N . GLY A 1 40 ? -2.095 7.623 -11.301 1.00 0.00 158 GLY A N 10
ATOM 14103 C CA . GLY A 1 40 ? -1.253 8.796 -11.160 1.00 0.00 158 GLY A CA 10
ATOM 14104 C C . GLY A 1 40 ? 0.219 8.446 -11.070 1.00 0.00 158 GLY A C 10
ATOM 14105 O O . GLY A 1 40 ? 0.577 7.329 -10.696 1.00 0.00 158 GLY A O 10
ATOM 14109 N N . VAL A 1 41 ? 1.075 9.402 -11.415 1.00 0.00 159 VAL A N 10
ATOM 14110 C CA . VAL A 1 41 ? 2.517 9.189 -11.372 1.00 0.00 159 VAL A CA 10
ATOM 14111 C C . VAL A 1 41 ? 3.032 9.206 -9.938 1.00 0.00 159 VAL A C 10
ATOM 14112 O O . VAL A 1 41 ? 3.310 10.268 -9.380 1.00 0.00 159 VAL A O 10
ATOM 14125 N N . ILE A 1 42 ? 3.158 8.023 -9.346 1.00 0.00 160 ILE A N 10
ATOM 14126 C CA . ILE A 1 42 ? 3.642 7.902 -7.977 1.00 0.00 160 ILE A CA 10
ATOM 14127 C C . ILE A 1 42 ? 5.098 8.342 -7.867 1.00 0.00 160 ILE A C 10
ATOM 14128 O O . ILE A 1 42 ? 5.897 8.108 -8.774 1.00 0.00 160 ILE A O 10
ATOM 14144 N N . ASP A 1 43 ? 5.435 8.978 -6.751 1.00 0.00 161 ASP A N 10
ATOM 14145 C CA . ASP A 1 43 ? 6.796 9.448 -6.520 1.00 0.00 161 ASP A CA 10
ATOM 14146 C C . ASP A 1 43 ? 7.620 8.392 -5.790 1.00 0.00 161 ASP A C 10
ATOM 14147 O O . ASP A 1 43 ? 8.641 7.929 -6.297 1.00 0.00 161 ASP A O 10
ATOM 14156 N N . GLU A 1 44 ? 7.169 8.017 -4.597 1.00 0.00 162 GLU A N 10
ATOM 14157 C CA . GLU A 1 44 ? 7.867 7.017 -3.797 1.00 0.00 162 GLU A CA 10
ATOM 14158 C C . GLU A 1 44 ? 6.877 6.061 -3.138 1.00 0.00 162 GLU A C 10
ATOM 14159 O O . GLU A 1 44 ? 5.842 6.482 -2.621 1.00 0.00 162 GLU A O 10
ATOM 14171 N N . CYS A 1 45 ? 7.202 4.773 -3.162 1.00 0.00 163 CYS A N 10
ATOM 14172 C CA . CYS A 1 45 ? 6.342 3.756 -2.569 1.00 0.00 163 CYS A CA 10
ATOM 14173 C C . CYS A 1 45 ? 7.156 2.781 -1.724 1.00 0.00 163 CYS A C 10
ATOM 14174 O O . CYS A 1 45 ? 8.287 2.437 -2.069 1.00 0.00 163 CYS A O 10
ATOM 14182 N N . THR A 1 46 ? 6.574 2.340 -0.613 1.00 0.00 164 THR A N 10
ATOM 14183 C CA . THR A 1 46 ? 7.245 1.407 0.283 1.00 0.00 164 THR A CA 10
ATOM 14184 C C . THR A 1 46 ? 6.237 0.544 1.034 1.00 0.00 164 THR A C 10
ATOM 14185 O O . THR A 1 46 ? 5.187 1.026 1.459 1.00 0.00 164 THR A O 10
ATOM 14196 N N . VAL A 1 47 ? 6.564 -0.734 1.195 1.00 0.00 165 VAL A N 10
ATOM 14197 C CA . VAL A 1 47 ? 5.688 -1.665 1.896 1.00 0.00 165 VAL A CA 10
ATOM 14198 C C . VAL A 1 47 ? 6.226 -1.984 3.286 1.00 0.00 165 VAL A C 10
ATOM 14199 O O . VAL A 1 47 ? 7.434 -2.127 3.479 1.00 0.00 165 VAL A O 10
ATOM 14212 N N . LEU A 1 48 ? 5.322 -2.096 4.253 1.00 0.00 166 LEU A N 10
ATOM 14213 C CA . LEU A 1 48 ? 5.705 -2.400 5.628 1.00 0.00 166 LEU A CA 10
ATOM 14214 C C . LEU A 1 48 ? 5.929 -3.897 5.812 1.00 0.00 166 LEU A C 10
ATOM 14215 O O . LEU A 1 48 ? 5.208 -4.717 5.244 1.00 0.00 166 LEU A O 10
ATOM 14231 N N . ARG A 1 49 ? 6.931 -4.246 6.612 1.00 0.00 167 ARG A N 10
ATOM 14232 C CA . ARG A 1 49 ? 7.249 -5.645 6.873 1.00 0.00 167 ARG A CA 10
ATOM 14233 C C . ARG A 1 49 ? 7.872 -5.813 8.256 1.00 0.00 167 ARG A C 10
ATOM 14234 O O . ARG A 1 49 ? 8.201 -4.832 8.922 1.00 0.00 167 ARG A O 10
ATOM 14255 N N . GLY A 1 50 ? 8.031 -7.063 8.680 1.00 0.00 168 GLY A N 10
ATOM 14256 C CA . GLY A 1 50 ? 8.613 -7.336 9.981 1.00 0.00 168 GLY A CA 10
ATOM 14257 C C . GLY A 1 50 ? 10.093 -7.650 9.900 1.00 0.00 168 GLY A C 10
ATOM 14258 O O . GLY A 1 50 ? 10.728 -7.487 8.857 1.00 0.00 168 GLY A O 10
ATOM 14262 N N . PRO A 1 51 ? 10.667 -8.112 11.021 1.00 0.00 169 PRO A N 10
ATOM 14263 C CA . PRO A 1 51 ? 12.089 -8.458 11.097 1.00 0.00 169 PRO A CA 10
ATOM 14264 C C . PRO A 1 51 ? 12.394 -9.804 10.448 1.00 0.00 169 PRO A C 10
ATOM 14265 O O . PRO A 1 51 ? 13.536 -10.084 10.085 1.00 0.00 169 PRO A O 10
ATOM 14276 N N . ASP A 1 52 ? 11.365 -10.632 10.303 1.00 0.00 170 ASP A N 10
ATOM 14277 C CA . ASP A 1 52 ? 11.523 -11.948 9.695 1.00 0.00 170 ASP A CA 10
ATOM 14278 C C . ASP A 1 52 ? 11.403 -11.863 8.177 1.00 0.00 170 ASP A C 10
ATOM 14279 O O . ASP A 1 52 ? 12.030 -12.633 7.450 1.00 0.00 170 ASP A O 10
ATOM 14288 N N . GLY A 1 53 ? 10.590 -10.923 7.704 1.00 0.00 171 GLY A N 10
ATOM 14289 C CA . GLY A 1 53 ? 10.401 -10.756 6.275 1.00 0.00 171 GLY A CA 10
ATOM 14290 C C . GLY A 1 53 ? 8.938 -10.654 5.892 1.00 0.00 171 GLY A C 10
ATOM 14291 O O . GLY A 1 53 ? 8.591 -9.991 4.914 1.00 0.00 171 GLY A O 10
ATOM 14295 N N . SER A 1 54 ? 8.079 -11.314 6.662 1.00 0.00 172 SER A N 10
ATOM 14296 C CA . SER A 1 54 ? 6.646 -11.299 6.394 1.00 0.00 172 SER A CA 10
ATOM 14297 C C . SER A 1 54 ? 6.127 -9.868 6.291 1.00 0.00 172 SER A C 10
ATOM 14298 O O . SER A 1 54 ? 6.742 -8.935 6.806 1.00 0.00 172 SER A O 10
ATOM 14306 N N . SER A 1 55 ? 4.991 -9.705 5.620 1.00 0.00 173 SER A N 10
ATOM 14307 C CA . SER A 1 55 ? 4.390 -8.387 5.445 1.00 0.00 173 SER A CA 10
ATOM 14308 C C . SER A 1 55 ? 3.230 -8.186 6.416 1.00 0.00 173 SER A C 10
ATOM 14309 O O . SER A 1 55 ? 2.514 -9.129 6.752 1.00 0.00 173 SER A O 10
ATOM 14317 N N . LYS A 1 56 ? 3.052 -6.948 6.865 1.00 0.00 174 LYS A N 10
ATOM 14318 C CA . LYS A 1 56 ? 1.979 -6.619 7.797 1.00 0.00 174 LYS A CA 10
ATOM 14319 C C . LYS A 1 56 ? 0.674 -6.355 7.053 1.00 0.00 174 LYS A C 10
ATOM 14320 O O . LYS A 1 56 ? -0.348 -6.046 7.664 1.00 0.00 174 LYS A O 10
ATOM 14339 N N . GLY A 1 57 ? 0.716 -6.480 5.730 1.00 0.00 175 GLY A N 10
ATOM 14340 C CA . GLY A 1 57 ? -0.470 -6.252 4.925 1.00 0.00 175 GLY A CA 10
ATOM 14341 C C . GLY A 1 57 ? -0.800 -4.780 4.783 1.00 0.00 175 GLY A C 10
ATOM 14342 O O . GLY A 1 57 ? -1.967 -4.408 4.651 1.00 0.00 175 GLY A O 10
ATOM 14346 N N . CYS A 1 58 ? 0.227 -3.939 4.813 1.00 0.00 176 CYS A N 10
ATOM 14347 C CA . CYS A 1 58 ? 0.040 -2.497 4.689 1.00 0.00 176 CYS A CA 10
ATOM 14348 C C . CYS A 1 58 ? 1.274 -1.839 4.082 1.00 0.00 176 CYS A C 10
ATOM 14349 O O . CYS A 1 58 ? 2.392 -2.330 4.237 1.00 0.00 176 CYS A O 10
ATOM 14357 N N . ALA A 1 59 ? 1.064 -0.724 3.389 1.00 0.00 177 ALA A N 10
ATOM 14358 C CA . ALA A 1 59 ? 2.159 0.002 2.759 1.00 0.00 177 ALA A CA 10
ATOM 14359 C C . ALA A 1 59 ? 1.829 1.484 2.623 1.00 0.00 177 ALA A C 10
ATOM 14360 O O . ALA A 1 59 ? 0.739 1.924 2.990 1.00 0.00 177 ALA A O 10
ATOM 14367 N N . PHE A 1 60 ? 2.777 2.251 2.094 1.00 0.00 178 PHE A N 10
ATOM 14368 C CA . PHE A 1 60 ? 2.587 3.685 1.912 1.00 0.00 178 PHE A CA 10
ATOM 14369 C C . PHE A 1 60 ? 2.921 4.101 0.482 1.00 0.00 178 PHE A C 10
ATOM 14370 O O . PHE A 1 60 ? 4.011 3.823 -0.018 1.00 0.00 178 PHE A O 10
ATOM 14387 N N . VAL A 1 61 ? 1.974 4.768 -0.171 1.00 0.00 179 VAL A N 10
ATOM 14388 C CA . VAL A 1 61 ? 2.167 5.223 -1.542 1.00 0.00 179 VAL A CA 10
ATOM 14389 C C . VAL A 1 61 ? 2.030 6.738 -1.644 1.00 0.00 179 VAL A C 10
ATOM 14390 O O . VAL A 1 61 ? 1.006 7.306 -1.264 1.00 0.00 179 VAL A O 10
ATOM 14403 N N . LYS A 1 62 ? 3.068 7.387 -2.158 1.00 0.00 180 LYS A N 10
ATOM 14404 C CA . LYS A 1 62 ? 3.064 8.837 -2.312 1.00 0.00 180 LYS A CA 10
ATOM 14405 C C . LYS A 1 62 ? 2.897 9.229 -3.777 1.00 0.00 180 LYS A C 10
ATOM 14406 O O . LYS A 1 62 ? 3.695 8.837 -4.629 1.00 0.00 180 LYS A O 10
ATOM 14425 N N . PHE A 1 63 ? 1.857 10.004 -4.063 1.00 0.00 181 PHE A N 10
ATOM 14426 C CA . PHE A 1 63 ? 1.586 10.449 -5.425 1.00 0.00 181 PHE A CA 10
ATOM 14427 C C . PHE A 1 63 ? 2.175 11.835 -5.671 1.00 0.00 181 PHE A C 10
ATOM 14428 O O . PHE A 1 63 ? 2.535 12.545 -4.732 1.00 0.00 181 PHE A O 10
ATOM 14445 N N . SER A 1 64 ? 2.270 12.213 -6.942 1.00 0.00 182 SER A N 10
ATOM 14446 C CA . SER A 1 64 ? 2.819 13.512 -7.314 1.00 0.00 182 SER A CA 10
ATOM 14447 C C . SER A 1 64 ? 1.914 14.642 -6.833 1.00 0.00 182 SER A C 10
ATOM 14448 O O . SER A 1 64 ? 2.389 15.707 -6.438 1.00 0.00 182 SER A O 10
ATOM 14456 N N . SER A 1 65 ? 0.607 14.402 -6.870 1.00 0.00 183 SER A N 10
ATOM 14457 C CA . SER A 1 65 ? -0.366 15.400 -6.443 1.00 0.00 183 SER A CA 10
ATOM 14458 C C . SER A 1 65 ? -1.474 14.758 -5.613 1.00 0.00 183 SER A C 10
ATOM 14459 O O . SER A 1 65 ? -1.595 13.534 -5.560 1.00 0.00 183 SER A O 10
ATOM 14467 N N . HIS A 1 66 ? -2.280 15.594 -4.966 1.00 0.00 184 HIS A N 10
ATOM 14468 C CA . HIS A 1 66 ? -3.379 15.109 -4.139 1.00 0.00 184 HIS A CA 10
ATOM 14469 C C . HIS A 1 66 ? -4.439 14.420 -4.993 1.00 0.00 184 HIS A C 10
ATOM 14470 O O . HIS A 1 66 ? -4.731 13.238 -4.806 1.00 0.00 184 HIS A O 10
ATOM 14484 N N . THR A 1 67 ? -5.014 15.166 -5.931 1.00 0.00 185 THR A N 10
ATOM 14485 C CA . THR A 1 67 ? -6.043 14.628 -6.812 1.00 0.00 185 THR A CA 10
ATOM 14486 C C . THR A 1 67 ? -5.711 13.202 -7.237 1.00 0.00 185 THR A C 10
ATOM 14487 O O . THR A 1 67 ? -6.530 12.296 -7.090 1.00 0.00 185 THR A O 10
ATOM 14498 N N . GLU A 1 68 ? -4.506 13.012 -7.764 1.00 0.00 186 GLU A N 10
ATOM 14499 C CA . GLU A 1 68 ? -4.068 11.694 -8.211 1.00 0.00 186 GLU A CA 10
ATOM 14500 C C . GLU A 1 68 ? -4.369 10.634 -7.155 1.00 0.00 186 GLU A C 10
ATOM 14501 O O . GLU A 1 68 ? -4.948 9.591 -7.456 1.00 0.00 186 GLU A O 10
ATOM 14513 N N . ALA A 1 69 ? -3.970 10.910 -5.918 1.00 0.00 187 ALA A N 10
ATOM 14514 C CA . ALA A 1 69 ? -4.198 9.982 -4.817 1.00 0.00 187 ALA A CA 10
ATOM 14515 C C . ALA A 1 69 ? -5.688 9.742 -4.600 1.00 0.00 187 ALA A C 10
ATOM 14516 O O . ALA A 1 69 ? -6.153 8.603 -4.626 1.00 0.00 187 ALA A O 10
ATOM 14523 N N . GLN A 1 70 ? -6.432 10.823 -4.387 1.00 0.00 188 GLN A N 10
ATOM 14524 C CA . GLN A 1 70 ? -7.870 10.729 -4.164 1.00 0.00 188 GLN A CA 10
ATOM 14525 C C . GLN A 1 70 ? -8.496 9.686 -5.084 1.00 0.00 188 GLN A C 10
ATOM 14526 O O . GLN A 1 70 ? -9.347 8.904 -4.663 1.00 0.00 188 GLN A O 10
ATOM 14540 N N . ALA A 1 71 ? -8.068 9.681 -6.342 1.00 0.00 189 ALA A N 10
ATOM 14541 C CA . ALA A 1 71 ? -8.585 8.732 -7.321 1.00 0.00 189 ALA A CA 10
ATOM 14542 C C . ALA A 1 71 ? -8.139 7.311 -6.998 1.00 0.00 189 ALA A C 10
ATOM 14543 O O . ALA A 1 71 ? -8.960 6.447 -6.690 1.00 0.00 189 ALA A O 10
ATOM 14550 N N . ALA A 1 72 ? -6.833 7.075 -7.069 1.00 0.00 190 ALA A N 10
ATOM 14551 C CA . ALA A 1 72 ? -6.277 5.758 -6.783 1.00 0.00 190 ALA A CA 10
ATOM 14552 C C . ALA A 1 72 ? -6.989 5.107 -5.601 1.00 0.00 190 ALA A C 10
ATOM 14553 O O . ALA A 1 72 ? -7.182 3.892 -5.574 1.00 0.00 190 ALA A O 10
ATOM 14560 N N . ILE A 1 73 ? -7.375 5.924 -4.627 1.00 0.00 191 ILE A N 10
ATOM 14561 C CA . ILE A 1 73 ? -8.066 5.427 -3.443 1.00 0.00 191 ILE A CA 10
ATOM 14562 C C . ILE A 1 73 ? -9.451 4.897 -3.797 1.00 0.00 191 ILE A C 10
ATOM 14563 O O . ILE A 1 73 ? -9.695 3.691 -3.757 1.00 0.00 191 ILE A O 10
ATOM 14579 N N . HIS A 1 74 ? -10.356 5.807 -4.145 1.00 0.00 192 HIS A N 10
ATOM 14580 C CA . HIS A 1 74 ? -11.717 5.431 -4.508 1.00 0.00 192 HIS A CA 10
ATOM 14581 C C . HIS A 1 74 ? -11.715 4.424 -5.654 1.00 0.00 192 HIS A C 10
ATOM 14582 O O . HIS A 1 74 ? -12.734 3.797 -5.944 1.00 0.00 192 HIS A O 10
ATOM 14596 N N . ALA A 1 75 ? -10.565 4.275 -6.303 1.00 0.00 193 ALA A N 10
ATOM 14597 C CA . ALA A 1 75 ? -10.431 3.343 -7.416 1.00 0.00 193 ALA A CA 10
ATOM 14598 C C . ALA A 1 75 ? -10.011 1.961 -6.927 1.00 0.00 193 ALA A C 10
ATOM 14599 O O . ALA A 1 75 ? -10.494 0.943 -7.424 1.00 0.00 193 ALA A O 10
ATOM 14606 N N . LEU A 1 76 ? -9.110 1.932 -5.951 1.00 0.00 194 LEU A N 10
ATOM 14607 C CA . LEU A 1 76 ? -8.625 0.673 -5.396 1.00 0.00 194 LEU A CA 10
ATOM 14608 C C . LEU A 1 76 ? -8.968 0.565 -3.913 1.00 0.00 194 LEU A C 10
ATOM 14609 O O . LEU A 1 76 ? -8.256 -0.085 -3.146 1.00 0.00 194 LEU A O 10
ATOM 14625 N N . HIS A 1 77 ? -10.065 1.203 -3.517 1.00 0.00 195 HIS A N 10
ATOM 14626 C CA . HIS A 1 77 ? -10.504 1.176 -2.126 1.00 0.00 195 HIS A CA 10
ATOM 14627 C C . HIS A 1 77 ? -11.561 0.096 -1.911 1.00 0.00 195 HIS A C 10
ATOM 14628 O O . HIS A 1 77 ? -12.604 0.097 -2.563 1.00 0.00 195 HIS A O 10
ATOM 14642 N N . GLY A 1 78 ? -11.282 -0.824 -0.993 1.00 0.00 196 GLY A N 10
ATOM 14643 C CA . GLY A 1 78 ? -12.218 -1.896 -0.710 1.00 0.00 196 GLY A CA 10
ATOM 14644 C C . GLY A 1 78 ? -12.830 -2.480 -1.968 1.00 0.00 196 GLY A C 10
ATOM 14645 O O . GLY A 1 78 ? -13.920 -3.050 -1.930 1.00 0.00 196 GLY A O 10
ATOM 14649 N N . SER A 1 79 ? -12.127 -2.335 -3.087 1.00 0.00 197 SER A N 10
ATOM 14650 C CA . SER A 1 79 ? -12.610 -2.847 -4.364 1.00 0.00 197 SER A CA 10
ATOM 14651 C C . SER A 1 79 ? -11.937 -4.172 -4.708 1.00 0.00 197 SER A C 10
ATOM 14652 O O . SER A 1 79 ? -12.566 -5.075 -5.260 1.00 0.00 197 SER A O 10
ATOM 14660 N N . GLN A 1 80 ? -10.654 -4.280 -4.377 1.00 0.00 198 GLN A N 10
ATOM 14661 C CA . GLN A 1 80 ? -9.894 -5.494 -4.652 1.00 0.00 198 GLN A CA 10
ATOM 14662 C C . GLN A 1 80 ? -9.765 -6.351 -3.396 1.00 0.00 198 GLN A C 10
ATOM 14663 O O . GLN A 1 80 ? -9.768 -5.837 -2.277 1.00 0.00 198 GLN A O 10
ATOM 14677 N N . THR A 1 81 ? -9.653 -7.661 -3.589 1.00 0.00 199 THR A N 10
ATOM 14678 C CA . THR A 1 81 ? -9.525 -8.590 -2.473 1.00 0.00 199 THR A CA 10
ATOM 14679 C C . THR A 1 81 ? -8.268 -9.441 -2.608 1.00 0.00 199 THR A C 10
ATOM 14680 O O . THR A 1 81 ? -8.312 -10.550 -3.140 1.00 0.00 199 THR A O 10
ATOM 14691 N N . MET A 1 82 ? -7.148 -8.916 -2.122 1.00 0.00 200 MET A N 10
ATOM 14692 C CA . MET A 1 82 ? -5.878 -9.631 -2.187 1.00 0.00 200 MET A CA 10
ATOM 14693 C C . MET A 1 82 ? -6.059 -11.097 -1.807 1.00 0.00 200 MET A C 10
ATOM 14694 O O . MET A 1 82 ? -6.797 -11.436 -0.882 1.00 0.00 200 MET A O 10
ATOM 14708 N N . PRO A 1 83 ? -5.371 -11.987 -2.536 1.00 0.00 201 PRO A N 10
ATOM 14709 C CA . PRO A 1 83 ? -5.440 -13.431 -2.293 1.00 0.00 201 PRO A CA 10
ATOM 14710 C C . PRO A 1 83 ? -5.251 -13.781 -0.821 1.00 0.00 201 PRO A C 10
ATOM 14711 O O . PRO A 1 83 ? -4.577 -13.064 -0.084 1.00 0.00 201 PRO A O 10
ATOM 14722 N N . GLY A 1 84 ? -5.853 -14.889 -0.399 1.00 0.00 202 GLY A N 10
ATOM 14723 C CA . GLY A 1 84 ? -5.739 -15.315 0.984 1.00 0.00 202 GLY A CA 10
ATOM 14724 C C . GLY A 1 84 ? -6.718 -14.599 1.893 1.00 0.00 202 GLY A C 10
ATOM 14725 O O . GLY A 1 84 ? -7.405 -15.231 2.695 1.00 0.00 202 GLY A O 10
ATOM 14729 N N . ALA A 1 85 ? -6.781 -13.278 1.769 1.00 0.00 203 ALA A N 10
ATOM 14730 C CA . ALA A 1 85 ? -7.683 -12.476 2.586 1.00 0.00 203 ALA A CA 10
ATOM 14731 C C . ALA A 1 85 ? -9.117 -12.572 2.076 1.00 0.00 203 ALA A C 10
ATOM 14732 O O . ALA A 1 85 ? -9.351 -12.734 0.879 1.00 0.00 203 ALA A O 10
ATOM 14739 N N . SER A 1 86 ? -10.074 -12.474 2.994 1.00 0.00 204 SER A N 10
ATOM 14740 C CA . SER A 1 86 ? -11.486 -12.554 2.637 1.00 0.00 204 SER A CA 10
ATOM 14741 C C . SER A 1 86 ? -12.076 -11.162 2.435 1.00 0.00 204 SER A C 10
ATOM 14742 O O . SER A 1 86 ? -13.134 -11.006 1.826 1.00 0.00 204 SER A O 10
ATOM 14750 N N . SER A 1 87 ? -11.383 -10.152 2.950 1.00 0.00 205 SER A N 10
ATOM 14751 C CA . SER A 1 87 ? -11.838 -8.772 2.830 1.00 0.00 205 SER A CA 10
ATOM 14752 C C . SER A 1 87 ? -11.100 -8.051 1.707 1.00 0.00 205 SER A C 10
ATOM 14753 O O . SER A 1 87 ? -10.069 -8.522 1.225 1.00 0.00 205 SER A O 10
ATOM 14761 N N . SER A 1 88 ? -11.635 -6.907 1.294 1.00 0.00 206 SER A N 10
ATOM 14762 C CA . SER A 1 88 ? -11.030 -6.122 0.224 1.00 0.00 206 SER A CA 10
ATOM 14763 C C . SER A 1 88 ? -9.846 -5.315 0.745 1.00 0.00 206 SER A C 10
ATOM 14764 O O . SER A 1 88 ? -9.453 -5.446 1.906 1.00 0.00 206 SER A O 10
ATOM 14772 N N . LEU A 1 89 ? -9.280 -4.480 -0.119 1.00 0.00 207 LEU A N 10
ATOM 14773 C CA . LEU A 1 89 ? -8.140 -3.650 0.252 1.00 0.00 207 LEU A CA 10
ATOM 14774 C C . LEU A 1 89 ? -8.599 -2.376 0.956 1.00 0.00 207 LEU A C 10
ATOM 14775 O O . LEU A 1 89 ? -9.706 -1.890 0.722 1.00 0.00 207 LEU A O 10
ATOM 14791 N N . VAL A 1 90 ? -7.741 -1.839 1.817 1.00 0.00 208 VAL A N 10
ATOM 14792 C CA . VAL A 1 90 ? -8.057 -0.620 2.552 1.00 0.00 208 VAL A CA 10
ATOM 14793 C C . VAL A 1 90 ? -7.080 0.498 2.207 1.00 0.00 208 VAL A C 10
ATOM 14794 O O . VAL A 1 90 ? -5.918 0.469 2.612 1.00 0.00 208 VAL A O 10
ATOM 14807 N N . VAL A 1 91 ? -7.560 1.485 1.456 1.00 0.00 209 VAL A N 10
ATOM 14808 C CA . VAL A 1 91 ? -6.730 2.615 1.058 1.00 0.00 209 VAL A CA 10
ATOM 14809 C C . VAL A 1 91 ? -7.259 3.919 1.644 1.00 0.00 209 VAL A C 10
ATOM 14810 O O . VAL A 1 91 ? -8.401 4.306 1.398 1.00 0.00 209 VAL A O 10
ATOM 14823 N N . LYS A 1 92 ? -6.420 4.594 2.423 1.00 0.00 210 LYS A N 10
ATOM 14824 C CA . LYS A 1 92 ? -6.800 5.857 3.045 1.00 0.00 210 LYS A CA 10
ATOM 14825 C C . LYS A 1 92 ? -5.567 6.677 3.410 1.00 0.00 210 LYS A C 10
ATOM 14826 O O . LYS A 1 92 ? -4.510 6.124 3.715 1.00 0.00 210 LYS A O 10
ATOM 14845 N N . PHE A 1 93 ? -5.710 7.998 3.380 1.00 0.00 211 PHE A N 10
ATOM 14846 C CA . PHE A 1 93 ? -4.607 8.893 3.709 1.00 0.00 211 PHE A CA 10
ATOM 14847 C C . PHE A 1 93 ? -4.038 8.572 5.088 1.00 0.00 211 PHE A C 10
ATOM 14848 O O . PHE A 1 93 ? -4.741 8.057 5.957 1.00 0.00 211 PHE A O 10
ATOM 14865 N N . ALA A 1 94 ? -2.760 8.880 5.280 1.00 0.00 212 ALA A N 10
ATOM 14866 C CA . ALA A 1 94 ? -2.096 8.626 6.553 1.00 0.00 212 ALA A CA 10
ATOM 14867 C C . ALA A 1 94 ? -2.184 9.841 7.470 1.00 0.00 212 ALA A C 10
ATOM 14868 O O . ALA A 1 94 ? -2.415 9.708 8.672 1.00 0.00 212 ALA A O 10
ATOM 14875 N N . ASP A 1 95 ? -1.996 11.024 6.896 1.00 0.00 213 ASP A N 10
ATOM 14876 C CA . ASP A 1 95 ? -2.055 12.263 7.663 1.00 0.00 213 ASP A CA 10
ATOM 14877 C C . ASP A 1 95 ? -2.847 13.329 6.912 1.00 0.00 213 ASP A C 10
ATOM 14878 O O . ASP A 1 95 ? -2.553 13.638 5.756 1.00 0.00 213 ASP A O 10
ATOM 14887 N N . THR A 1 96 ? -3.853 13.889 7.576 1.00 0.00 214 THR A N 10
ATOM 14888 C CA . THR A 1 96 ? -4.689 14.919 6.972 1.00 0.00 214 THR A CA 10
ATOM 14889 C C . THR A 1 96 ? -5.230 15.877 8.027 1.00 0.00 214 THR A C 10
ATOM 14890 O O . THR A 1 96 ? -5.195 15.584 9.222 1.00 0.00 214 THR A O 10
ATOM 14901 N N . ASP A 1 97 ? -5.729 17.023 7.578 1.00 0.00 215 ASP A N 10
ATOM 14902 C CA . ASP A 1 97 ? -6.280 18.024 8.484 1.00 0.00 215 ASP A CA 10
ATOM 14903 C C . ASP A 1 97 ? -7.800 18.079 8.375 1.00 0.00 215 ASP A C 10
ATOM 14904 O O . ASP A 1 97 ? -8.513 17.843 9.351 1.00 0.00 215 ASP A O 10
ATOM 14913 N N . LYS A 1 98 ? -8.292 18.392 7.181 1.00 0.00 216 LYS A N 10
ATOM 14914 C CA . LYS A 1 98 ? -9.728 18.478 6.943 1.00 0.00 216 LYS A CA 10
ATOM 14915 C C . LYS A 1 98 ? -10.205 17.321 6.071 1.00 0.00 216 LYS A C 10
ATOM 14916 O O . LYS A 1 98 ? -9.424 16.733 5.323 1.00 0.00 216 LYS A O 10
ATOM 14935 N N . GLU A 1 99 ? -11.491 17.000 6.172 1.00 0.00 217 GLU A N 10
ATOM 14936 C CA . GLU A 1 99 ? -12.070 15.913 5.391 1.00 0.00 217 GLU A CA 10
ATOM 14937 C C . GLU A 1 99 ? -12.419 16.382 3.981 1.00 0.00 217 GLU A C 10
ATOM 14938 O O . GLU A 1 99 ? -13.068 17.412 3.801 1.00 0.00 217 GLU A O 10
ATOM 14950 N N . SER A 1 100 ? -11.982 15.618 2.985 1.00 0.00 218 SER A N 10
ATOM 14951 C CA . SER A 1 100 ? -12.244 15.956 1.591 1.00 0.00 218 SER A CA 10
ATOM 14952 C C . SER A 1 100 ? -11.480 17.213 1.185 1.00 0.00 218 SER A C 10
ATOM 14953 O O . SER A 1 100 ? -11.980 18.036 0.419 1.00 0.00 218 SER A O 10
ATOM 14961 N N . GLY A 1 101 ? -10.264 17.353 1.704 1.00 0.00 219 GLY A N 10
ATOM 14962 C CA . GLY A 1 101 ? -9.451 18.512 1.385 1.00 0.00 219 GLY A CA 10
ATOM 14963 C C . GLY A 1 101 ? -10.235 19.807 1.453 1.00 0.00 219 GLY A C 10
ATOM 14964 O O . GLY A 1 101 ? -11.210 19.930 2.194 1.00 0.00 219 GLY A O 10
ATOM 14968 N N . PRO A 1 102 ? -9.806 20.805 0.664 1.00 0.00 220 PRO A N 10
ATOM 14969 C CA . PRO A 1 102 ? -10.461 22.116 0.621 1.00 0.00 220 PRO A CA 10
ATOM 14970 C C . PRO A 1 102 ? -11.979 22.004 0.531 1.00 0.00 220 PRO A C 10
ATOM 14971 O O . PRO A 1 102 ? -12.507 21.229 -0.266 1.00 0.00 220 PRO A O 10
ATOM 14982 N N . SER A 1 103 ? -12.674 22.782 1.354 1.00 0.00 221 SER A N 10
ATOM 14983 C CA . SER A 1 103 ? -14.133 22.767 1.369 1.00 0.00 221 SER A CA 10
ATOM 14984 C C . SER A 1 103 ? -14.691 22.813 -0.049 1.00 0.00 221 SER A C 10
ATOM 14985 O O . SER A 1 103 ? -14.233 23.592 -0.884 1.00 0.00 221 SER A O 10
ATOM 14993 N N . SER A 1 104 ? -15.686 21.971 -0.314 1.00 0.00 222 SER A N 10
ATOM 14994 C CA . SER A 1 104 ? -16.306 21.911 -1.633 1.00 0.00 222 SER A CA 10
ATOM 14995 C C . SER A 1 104 ? -17.291 23.061 -1.822 1.00 0.00 222 SER A C 10
ATOM 14996 O O . SER A 1 104 ? -17.134 23.886 -2.721 1.00 0.00 222 SER A O 10
ATOM 15004 N N . GLY A 1 105 ? -18.308 23.108 -0.967 1.00 0.00 223 GLY A N 10
ATOM 15005 C CA . GLY A 1 105 ? -19.304 24.159 -1.056 1.00 0.00 223 GLY A CA 10
ATOM 15006 C C . GLY A 1 105 ? -20.626 23.760 -0.430 1.00 0.00 223 GLY A C 10
ATOM 15007 O O . GLY A 1 105 ? -21.647 24.410 -0.653 1.00 0.00 223 GLY A O 10
ATOM 15011 N N . GLY A 1 1 ? -23.219 0.857 -5.030 1.00 0.00 119 GLY A N 11
ATOM 15012 C CA . GLY A 1 1 ? -23.292 2.214 -5.541 1.00 0.00 119 GLY A CA 11
ATOM 15013 C C . GLY A 1 1 ? -23.166 3.254 -4.445 1.00 0.00 119 GLY A C 11
ATOM 15014 O O . GLY A 1 1 ? -22.139 3.333 -3.771 1.00 0.00 119 GLY A O 11
ATOM 15018 N N . SER A 1 2 ? -24.212 4.055 -4.268 1.00 0.00 120 SER A N 11
ATOM 15019 C CA . SER A 1 2 ? -24.212 5.099 -3.251 1.00 0.00 120 SER A CA 11
ATOM 15020 C C . SER A 1 2 ? -23.131 6.137 -3.538 1.00 0.00 120 SER A C 11
ATOM 15021 O O . SER A 1 2 ? -22.432 6.588 -2.630 1.00 0.00 120 SER A O 11
ATOM 15029 N N . SER A 1 3 ? -23.000 6.510 -4.806 1.00 0.00 121 SER A N 11
ATOM 15030 C CA . SER A 1 3 ? -22.002 7.492 -5.215 1.00 0.00 121 SER A CA 11
ATOM 15031 C C . SER A 1 3 ? -22.654 8.647 -5.969 1.00 0.00 121 SER A C 11
ATOM 15032 O O . SER A 1 3 ? -23.353 8.441 -6.960 1.00 0.00 121 SER A O 11
ATOM 15040 N N . GLY A 1 4 ? -22.419 9.866 -5.491 1.00 0.00 122 GLY A N 11
ATOM 15041 C CA . GLY A 1 4 ? -22.989 11.036 -6.131 1.00 0.00 122 GLY A CA 11
ATOM 15042 C C . GLY A 1 4 ? -23.080 12.223 -5.192 1.00 0.00 122 GLY A C 11
ATOM 15043 O O . GLY A 1 4 ? -22.068 12.690 -4.670 1.00 0.00 122 GLY A O 11
ATOM 15047 N N . SER A 1 5 ? -24.296 12.715 -4.979 1.00 0.00 123 SER A N 11
ATOM 15048 C CA . SER A 1 5 ? -24.515 13.859 -4.101 1.00 0.00 123 SER A CA 11
ATOM 15049 C C . SER A 1 5 ? -23.617 13.779 -2.871 1.00 0.00 123 SER A C 11
ATOM 15050 O O . SER A 1 5 ? -23.007 14.770 -2.468 1.00 0.00 123 SER A O 11
ATOM 15058 N N . SER A 1 6 ? -23.540 12.592 -2.278 1.00 0.00 124 SER A N 11
ATOM 15059 C CA . SER A 1 6 ? -22.720 12.382 -1.090 1.00 0.00 124 SER A CA 11
ATOM 15060 C C . SER A 1 6 ? -21.236 12.397 -1.446 1.00 0.00 124 SER A C 11
ATOM 15061 O O . SER A 1 6 ? -20.855 12.114 -2.581 1.00 0.00 124 SER A O 11
ATOM 15069 N N . GLY A 1 7 ? -20.402 12.730 -0.465 1.00 0.00 125 GLY A N 11
ATOM 15070 C CA . GLY A 1 7 ? -18.970 12.777 -0.693 1.00 0.00 125 GLY A CA 11
ATOM 15071 C C . GLY A 1 7 ? -18.268 13.757 0.226 1.00 0.00 125 GLY A C 11
ATOM 15072 O O . GLY A 1 7 ? -18.878 14.710 0.710 1.00 0.00 125 GLY A O 11
ATOM 15076 N N . SER A 1 8 ? -16.983 13.521 0.469 1.00 0.00 126 SER A N 11
ATOM 15077 C CA . SER A 1 8 ? -16.198 14.388 1.341 1.00 0.00 126 SER A CA 11
ATOM 15078 C C . SER A 1 8 ? -15.787 15.663 0.612 1.00 0.00 126 SER A C 11
ATOM 15079 O O . SER A 1 8 ? -15.415 15.628 -0.561 1.00 0.00 126 SER A O 11
ATOM 15087 N N . GLU A 1 9 ? -15.857 16.789 1.316 1.00 0.00 127 GLU A N 11
ATOM 15088 C CA . GLU A 1 9 ? -15.492 18.076 0.735 1.00 0.00 127 GLU A CA 11
ATOM 15089 C C . GLU A 1 9 ? -14.565 18.851 1.668 1.00 0.00 127 GLU A C 11
ATOM 15090 O O . GLU A 1 9 ? -14.661 20.073 1.782 1.00 0.00 127 GLU A O 11
ATOM 15102 N N . SER A 1 10 ? -13.669 18.130 2.334 1.00 0.00 128 SER A N 11
ATOM 15103 C CA . SER A 1 10 ? -12.727 18.748 3.260 1.00 0.00 128 SER A CA 11
ATOM 15104 C C . SER A 1 10 ? -11.705 19.597 2.510 1.00 0.00 128 SER A C 11
ATOM 15105 O O . SER A 1 10 ? -10.672 19.095 2.067 1.00 0.00 128 SER A O 11
ATOM 15113 N N . ARG A 1 11 ? -12.002 20.885 2.372 1.00 0.00 129 ARG A N 11
ATOM 15114 C CA . ARG A 1 11 ? -11.110 21.804 1.675 1.00 0.00 129 ARG A CA 11
ATOM 15115 C C . ARG A 1 11 ? -9.949 22.221 2.573 1.00 0.00 129 ARG A C 11
ATOM 15116 O O . ARG A 1 11 ? -10.149 22.842 3.616 1.00 0.00 129 ARG A O 11
ATOM 15137 N N . GLY A 1 12 ? -8.734 21.874 2.160 1.00 0.00 130 GLY A N 11
ATOM 15138 C CA . GLY A 1 12 ? -7.559 22.220 2.938 1.00 0.00 130 GLY A CA 11
ATOM 15139 C C . GLY A 1 12 ? -6.632 21.038 3.146 1.00 0.00 130 GLY A C 11
ATOM 15140 O O . GLY A 1 12 ? -7.048 19.887 3.028 1.00 0.00 130 GLY A O 11
ATOM 15144 N N . GLY A 1 13 ? -5.371 21.324 3.455 1.00 0.00 131 GLY A N 11
ATOM 15145 C CA . GLY A 1 13 ? -4.402 20.266 3.672 1.00 0.00 131 GLY A CA 11
ATOM 15146 C C . GLY A 1 13 ? -3.803 19.753 2.378 1.00 0.00 131 GLY A C 11
ATOM 15147 O O . GLY A 1 13 ? -4.524 19.293 1.492 1.00 0.00 131 GLY A O 11
ATOM 15151 N N . ARG A 1 14 ? -2.481 19.833 2.267 1.00 0.00 132 ARG A N 11
ATOM 15152 C CA . ARG A 1 14 ? -1.786 19.376 1.069 1.00 0.00 132 ARG A CA 11
ATOM 15153 C C . ARG A 1 14 ? -0.928 18.151 1.373 1.00 0.00 132 ARG A C 11
ATOM 15154 O O . ARG A 1 14 ? 0.286 18.258 1.543 1.00 0.00 132 ARG A O 11
ATOM 15175 N N . ASP A 1 15 ? -1.569 16.989 1.441 1.00 0.00 133 ASP A N 11
ATOM 15176 C CA . ASP A 1 15 ? -0.865 15.744 1.723 1.00 0.00 133 ASP A CA 11
ATOM 15177 C C . ASP A 1 15 ? -0.836 14.844 0.491 1.00 0.00 133 ASP A C 11
ATOM 15178 O O . ASP A 1 15 ? -1.828 14.729 -0.228 1.00 0.00 133 ASP A O 11
ATOM 15187 N N . ARG A 1 16 ? 0.308 14.210 0.255 1.00 0.00 134 ARG A N 11
ATOM 15188 C CA . ARG A 1 16 ? 0.467 13.323 -0.891 1.00 0.00 134 ARG A CA 11
ATOM 15189 C C . ARG A 1 16 ? 0.943 11.943 -0.448 1.00 0.00 134 ARG A C 11
ATOM 15190 O O . ARG A 1 16 ? 1.889 11.390 -1.010 1.00 0.00 134 ARG A O 11
ATOM 15211 N N . LYS A 1 17 ? 0.282 11.391 0.563 1.00 0.00 135 LYS A N 11
ATOM 15212 C CA . LYS A 1 17 ? 0.635 10.075 1.083 1.00 0.00 135 LYS A CA 11
ATOM 15213 C C . LYS A 1 17 ? -0.614 9.243 1.353 1.00 0.00 135 LYS A C 11
ATOM 15214 O O . LYS A 1 17 ? -1.595 9.739 1.908 1.00 0.00 135 LYS A O 11
ATOM 15233 N N . LEU A 1 18 ? -0.571 7.975 0.958 1.00 0.00 136 LEU A N 11
ATOM 15234 C CA . LEU A 1 18 ? -1.700 7.073 1.159 1.00 0.00 136 LEU A CA 11
ATOM 15235 C C . LEU A 1 18 ? -1.290 5.866 1.997 1.00 0.00 136 LEU A C 11
ATOM 15236 O O . LEU A 1 18 ? -0.127 5.461 1.993 1.00 0.00 136 LEU A O 11
ATOM 15252 N N . PHE A 1 19 ? -2.253 5.294 2.712 1.00 0.00 137 PHE A N 11
ATOM 15253 C CA . PHE A 1 19 ? -1.992 4.132 3.553 1.00 0.00 137 PHE A CA 11
ATOM 15254 C C . PHE A 1 19 ? -2.799 2.926 3.081 1.00 0.00 137 PHE A C 11
ATOM 15255 O O . PHE A 1 19 ? -4.029 2.928 3.133 1.00 0.00 137 PHE A O 11
ATOM 15272 N N . VAL A 1 20 ? -2.097 1.896 2.618 1.00 0.00 138 VAL A N 11
ATOM 15273 C CA . VAL A 1 20 ? -2.746 0.683 2.136 1.00 0.00 138 VAL A CA 11
ATOM 15274 C C . VAL A 1 20 ? -2.724 -0.411 3.198 1.00 0.00 138 VAL A C 11
ATOM 15275 O O . VAL A 1 20 ? -1.781 -0.511 3.982 1.00 0.00 138 VAL A O 11
ATOM 15288 N N . GLY A 1 21 ? -3.770 -1.231 3.216 1.00 0.00 139 GLY A N 11
ATOM 15289 C CA . GLY A 1 21 ? -3.851 -2.308 4.186 1.00 0.00 139 GLY A CA 11
ATOM 15290 C C . GLY A 1 21 ? -4.527 -3.544 3.625 1.00 0.00 139 GLY A C 11
ATOM 15291 O O . GLY A 1 21 ? -4.920 -3.569 2.459 1.00 0.00 139 GLY A O 11
ATOM 15295 N N . MET A 1 22 ? -4.661 -4.572 4.456 1.00 0.00 140 MET A N 11
ATOM 15296 C CA . MET A 1 22 ? -5.293 -5.817 4.035 1.00 0.00 140 MET A CA 11
ATOM 15297 C C . MET A 1 22 ? -4.603 -6.387 2.800 1.00 0.00 140 MET A C 11
ATOM 15298 O O . MET A 1 22 ? -5.258 -6.761 1.826 1.00 0.00 140 MET A O 11
ATOM 15312 N N . LEU A 1 23 ? -3.276 -6.452 2.847 1.00 0.00 141 LEU A N 11
ATOM 15313 C CA . LEU A 1 23 ? -2.497 -6.977 1.731 1.00 0.00 141 LEU A CA 11
ATOM 15314 C C . LEU A 1 23 ? -1.948 -8.363 2.055 1.00 0.00 141 LEU A C 11
ATOM 15315 O O . LEU A 1 23 ? -1.941 -8.784 3.211 1.00 0.00 141 LEU A O 11
ATOM 15331 N N . ASN A 1 24 ? -1.487 -9.067 1.026 1.00 0.00 142 ASN A N 11
ATOM 15332 C CA . ASN A 1 24 ? -0.935 -10.405 1.201 1.00 0.00 142 ASN A CA 11
ATOM 15333 C C . ASN A 1 24 ? 0.586 -10.385 1.084 1.00 0.00 142 ASN A C 11
ATOM 15334 O O . ASN A 1 24 ? 1.171 -9.413 0.606 1.00 0.00 142 ASN A O 11
ATOM 15345 N N . LYS A 1 25 ? 1.222 -11.466 1.524 1.00 0.00 143 LYS A N 11
ATOM 15346 C CA . LYS A 1 25 ? 2.675 -11.575 1.468 1.00 0.00 143 LYS A CA 11
ATOM 15347 C C . LYS A 1 25 ? 3.132 -12.054 0.093 1.00 0.00 143 LYS A C 11
ATOM 15348 O O . LYS A 1 25 ? 4.029 -12.889 -0.016 1.00 0.00 143 LYS A O 11
ATOM 15367 N N . GLN A 1 26 ? 2.510 -11.518 -0.952 1.00 0.00 144 GLN A N 11
ATOM 15368 C CA . GLN A 1 26 ? 2.854 -11.890 -2.319 1.00 0.00 144 GLN A CA 11
ATOM 15369 C C . GLN A 1 26 ? 3.118 -10.653 -3.170 1.00 0.00 144 GLN A C 11
ATOM 15370 O O . GLN A 1 26 ? 3.984 -10.664 -4.045 1.00 0.00 144 GLN A O 11
ATOM 15384 N N . GLN A 1 27 ? 2.367 -9.588 -2.908 1.00 0.00 145 GLN A N 11
ATOM 15385 C CA . GLN A 1 27 ? 2.520 -8.344 -3.651 1.00 0.00 145 GLN A CA 11
ATOM 15386 C C . GLN A 1 27 ? 3.760 -7.584 -3.191 1.00 0.00 145 GLN A C 11
ATOM 15387 O O . GLN A 1 27 ? 4.196 -7.722 -2.048 1.00 0.00 145 GLN A O 11
ATOM 15401 N N . SER A 1 28 ? 4.323 -6.782 -4.089 1.00 0.00 146 SER A N 11
ATOM 15402 C CA . SER A 1 28 ? 5.516 -6.003 -3.776 1.00 0.00 146 SER A CA 11
ATOM 15403 C C . SER A 1 28 ? 5.320 -4.536 -4.147 1.00 0.00 146 SER A C 11
ATOM 15404 O O . SER A 1 28 ? 4.269 -4.150 -4.659 1.00 0.00 146 SER A O 11
ATOM 15412 N N . GLU A 1 29 ? 6.339 -3.724 -3.884 1.00 0.00 147 GLU A N 11
ATOM 15413 C CA . GLU A 1 29 ? 6.279 -2.300 -4.190 1.00 0.00 147 GLU A CA 11
ATOM 15414 C C . GLU A 1 29 ? 5.990 -2.072 -5.671 1.00 0.00 147 GLU A C 11
ATOM 15415 O O . GLU A 1 29 ? 5.206 -1.196 -6.033 1.00 0.00 147 GLU A O 11
ATOM 15427 N N . GLU A 1 30 ? 6.629 -2.869 -6.522 1.00 0.00 148 GLU A N 11
ATOM 15428 C CA . GLU A 1 30 ? 6.442 -2.754 -7.963 1.00 0.00 148 GLU A CA 11
ATOM 15429 C C . GLU A 1 30 ? 4.984 -2.997 -8.344 1.00 0.00 148 GLU A C 11
ATOM 15430 O O . GLU A 1 30 ? 4.355 -2.164 -8.996 1.00 0.00 148 GLU A O 11
ATOM 15442 N N . ASP A 1 31 ? 4.455 -4.144 -7.932 1.00 0.00 149 ASP A N 11
ATOM 15443 C CA . ASP A 1 31 ? 3.072 -4.498 -8.228 1.00 0.00 149 ASP A CA 11
ATOM 15444 C C . ASP A 1 31 ? 2.148 -3.302 -8.019 1.00 0.00 149 ASP A C 11
ATOM 15445 O O . ASP A 1 31 ? 1.542 -2.800 -8.966 1.00 0.00 149 ASP A O 11
ATOM 15454 N N . VAL A 1 32 ? 2.045 -2.851 -6.773 1.00 0.00 150 VAL A N 11
ATOM 15455 C CA . VAL A 1 32 ? 1.195 -1.714 -6.440 1.00 0.00 150 VAL A CA 11
ATOM 15456 C C . VAL A 1 32 ? 1.465 -0.536 -7.368 1.00 0.00 150 VAL A C 11
ATOM 15457 O O . VAL A 1 32 ? 0.574 -0.081 -8.087 1.00 0.00 150 VAL A O 11
ATOM 15470 N N . LEU A 1 33 ? 2.699 -0.045 -7.348 1.00 0.00 151 LEU A N 11
ATOM 15471 C CA . LEU A 1 33 ? 3.088 1.082 -8.189 1.00 0.00 151 LEU A CA 11
ATOM 15472 C C . LEU A 1 33 ? 2.615 0.878 -9.625 1.00 0.00 151 LEU A C 11
ATOM 15473 O O . LEU A 1 33 ? 2.201 1.826 -10.293 1.00 0.00 151 LEU A O 11
ATOM 15489 N N . ARG A 1 34 ? 2.678 -0.364 -10.093 1.00 0.00 152 ARG A N 11
ATOM 15490 C CA . ARG A 1 34 ? 2.256 -0.692 -11.449 1.00 0.00 152 ARG A CA 11
ATOM 15491 C C . ARG A 1 34 ? 0.742 -0.564 -11.593 1.00 0.00 152 ARG A C 11
ATOM 15492 O O . ARG A 1 34 ? 0.243 -0.078 -12.609 1.00 0.00 152 ARG A O 11
ATOM 15513 N N . LEU A 1 35 ? 0.017 -1.003 -10.571 1.00 0.00 153 LEU A N 11
ATOM 15514 C CA . LEU A 1 35 ? -1.441 -0.937 -10.583 1.00 0.00 153 LEU A CA 11
ATOM 15515 C C . LEU A 1 35 ? -1.928 0.437 -10.137 1.00 0.00 153 LEU A C 11
ATOM 15516 O O . LEU A 1 35 ? -3.111 0.758 -10.260 1.00 0.00 153 LEU A O 11
ATOM 15532 N N . PHE A 1 36 ? -1.009 1.247 -9.622 1.00 0.00 154 PHE A N 11
ATOM 15533 C CA . PHE A 1 36 ? -1.345 2.589 -9.160 1.00 0.00 154 PHE A CA 11
ATOM 15534 C C . PHE A 1 36 ? -0.973 3.634 -10.207 1.00 0.00 154 PHE A C 11
ATOM 15535 O O . PHE A 1 36 ? -1.670 4.634 -10.374 1.00 0.00 154 PHE A O 11
ATOM 15552 N N . GLN A 1 37 ? 0.129 3.394 -10.909 1.00 0.00 155 GLN A N 11
ATOM 15553 C CA . GLN A 1 37 ? 0.594 4.315 -11.940 1.00 0.00 155 GLN A CA 11
ATOM 15554 C C . GLN A 1 37 ? -0.552 4.730 -12.856 1.00 0.00 155 GLN A C 11
ATOM 15555 O O . GLN A 1 37 ? -0.740 5.908 -13.161 1.00 0.00 155 GLN A O 11
ATOM 15569 N N . PRO A 1 38 ? -1.337 3.740 -13.307 1.00 0.00 156 PRO A N 11
ATOM 15570 C CA . PRO A 1 38 ? -2.479 3.979 -14.196 1.00 0.00 156 PRO A CA 11
ATOM 15571 C C . PRO A 1 38 ? -3.370 5.114 -13.703 1.00 0.00 156 PRO A C 11
ATOM 15572 O O . PRO A 1 38 ? -4.176 5.657 -14.459 1.00 0.00 156 PRO A O 11
ATOM 15583 N N . PHE A 1 39 ? -3.219 5.469 -12.431 1.00 0.00 157 PHE A N 11
ATOM 15584 C CA . PHE A 1 39 ? -4.011 6.540 -11.838 1.00 0.00 157 PHE A CA 11
ATOM 15585 C C . PHE A 1 39 ? -3.206 7.834 -11.763 1.00 0.00 157 PHE A C 11
ATOM 15586 O O . PHE A 1 39 ? -3.742 8.924 -11.960 1.00 0.00 157 PHE A O 11
ATOM 15603 N N . GLY A 1 40 ? -1.914 7.705 -11.478 1.00 0.00 158 GLY A N 11
ATOM 15604 C CA . GLY A 1 40 ? -1.055 8.871 -11.382 1.00 0.00 158 GLY A CA 11
ATOM 15605 C C . GLY A 1 40 ? 0.413 8.504 -11.288 1.00 0.00 158 GLY A C 11
ATOM 15606 O O . GLY A 1 40 ? 0.756 7.351 -11.026 1.00 0.00 158 GLY A O 11
ATOM 15610 N N . VAL A 1 41 ? 1.282 9.487 -11.502 1.00 0.00 159 VAL A N 11
ATOM 15611 C CA . VAL A 1 41 ? 2.721 9.262 -11.441 1.00 0.00 159 VAL A CA 11
ATOM 15612 C C . VAL A 1 41 ? 3.217 9.265 -9.999 1.00 0.00 159 VAL A C 11
ATOM 15613 O O . VAL A 1 41 ? 3.529 10.318 -9.442 1.00 0.00 159 VAL A O 11
ATOM 15626 N N . ILE A 1 42 ? 3.287 8.081 -9.401 1.00 0.00 160 ILE A N 11
ATOM 15627 C CA . ILE A 1 42 ? 3.746 7.947 -8.024 1.00 0.00 160 ILE A CA 11
ATOM 15628 C C . ILE A 1 42 ? 5.213 8.344 -7.893 1.00 0.00 160 ILE A C 11
ATOM 15629 O O . ILE A 1 42 ? 6.065 7.868 -8.643 1.00 0.00 160 ILE A O 11
ATOM 15645 N N . ASP A 1 43 ? 5.500 9.218 -6.934 1.00 0.00 161 ASP A N 11
ATOM 15646 C CA . ASP A 1 43 ? 6.864 9.677 -6.702 1.00 0.00 161 ASP A CA 11
ATOM 15647 C C . ASP A 1 43 ? 7.671 8.625 -5.946 1.00 0.00 161 ASP A C 11
ATOM 15648 O O . ASP A 1 43 ? 8.638 8.076 -6.472 1.00 0.00 161 ASP A O 11
ATOM 15657 N N . GLU A 1 44 ? 7.266 8.352 -4.710 1.00 0.00 162 GLU A N 11
ATOM 15658 C CA . GLU A 1 44 ? 7.953 7.367 -3.882 1.00 0.00 162 GLU A CA 11
ATOM 15659 C C . GLU A 1 44 ? 6.956 6.411 -3.234 1.00 0.00 162 GLU A C 11
ATOM 15660 O O . GLU A 1 44 ? 5.901 6.829 -2.754 1.00 0.00 162 GLU A O 11
ATOM 15672 N N . CYS A 1 45 ? 7.297 5.127 -3.223 1.00 0.00 163 CYS A N 11
ATOM 15673 C CA . CYS A 1 45 ? 6.432 4.111 -2.635 1.00 0.00 163 CYS A CA 11
ATOM 15674 C C . CYS A 1 45 ? 7.232 3.163 -1.748 1.00 0.00 163 CYS A C 11
ATOM 15675 O O . CYS A 1 45 ? 8.347 2.767 -2.090 1.00 0.00 163 CYS A O 11
ATOM 15683 N N . THR A 1 46 ? 6.657 2.803 -0.605 1.00 0.00 164 THR A N 11
ATOM 15684 C CA . THR A 1 46 ? 7.317 1.904 0.333 1.00 0.00 164 THR A CA 11
ATOM 15685 C C . THR A 1 46 ? 6.310 0.988 1.018 1.00 0.00 164 THR A C 11
ATOM 15686 O O . THR A 1 46 ? 5.135 1.329 1.152 1.00 0.00 164 THR A O 11
ATOM 15697 N N . VAL A 1 47 ? 6.777 -0.178 1.452 1.00 0.00 165 VAL A N 11
ATOM 15698 C CA . VAL A 1 47 ? 5.917 -1.144 2.126 1.00 0.00 165 VAL A CA 11
ATOM 15699 C C . VAL A 1 47 ? 6.321 -1.316 3.586 1.00 0.00 165 VAL A C 11
ATOM 15700 O O . VAL A 1 47 ? 7.499 -1.208 3.932 1.00 0.00 165 VAL A O 11
ATOM 15713 N N . LEU A 1 48 ? 5.339 -1.584 4.438 1.00 0.00 166 LEU A N 11
ATOM 15714 C CA . LEU A 1 48 ? 5.591 -1.772 5.863 1.00 0.00 166 LEU A CA 11
ATOM 15715 C C . LEU A 1 48 ? 5.928 -3.227 6.169 1.00 0.00 166 LEU A C 11
ATOM 15716 O O . LEU A 1 48 ? 5.436 -4.141 5.506 1.00 0.00 166 LEU A O 11
ATOM 15732 N N . ARG A 1 49 ? 6.767 -3.436 7.178 1.00 0.00 167 ARG A N 11
ATOM 15733 C CA . ARG A 1 49 ? 7.168 -4.781 7.573 1.00 0.00 167 ARG A CA 11
ATOM 15734 C C . ARG A 1 49 ? 7.478 -4.840 9.066 1.00 0.00 167 ARG A C 11
ATOM 15735 O O . ARG A 1 49 ? 7.659 -3.810 9.713 1.00 0.00 167 ARG A O 11
ATOM 15756 N N . GLY A 1 50 ? 7.536 -6.053 9.606 1.00 0.00 168 GLY A N 11
ATOM 15757 C CA . GLY A 1 50 ? 7.823 -6.224 11.018 1.00 0.00 168 GLY A CA 11
ATOM 15758 C C . GLY A 1 50 ? 9.300 -6.428 11.289 1.00 0.00 168 GLY A C 11
ATOM 15759 O O . GLY A 1 50 ? 10.160 -5.977 10.531 1.00 0.00 168 GLY A O 11
ATOM 15763 N N . PRO A 1 51 ? 9.613 -7.121 12.394 1.00 0.00 169 PRO A N 11
ATOM 15764 C CA . PRO A 1 51 ? 10.998 -7.398 12.789 1.00 0.00 169 PRO A CA 11
ATOM 15765 C C . PRO A 1 51 ? 11.621 -8.520 11.966 1.00 0.00 169 PRO A C 11
ATOM 15766 O O . PRO A 1 51 ? 12.740 -8.391 11.470 1.00 0.00 169 PRO A O 11
ATOM 15777 N N . ASP A 1 52 ? 10.891 -9.621 11.827 1.00 0.00 170 ASP A N 11
ATOM 15778 C CA . ASP A 1 52 ? 11.372 -10.766 11.063 1.00 0.00 170 ASP A CA 11
ATOM 15779 C C . ASP A 1 52 ? 11.029 -10.616 9.584 1.00 0.00 170 ASP A C 11
ATOM 15780 O O . ASP A 1 52 ? 10.587 -11.566 8.939 1.00 0.00 170 ASP A O 11
ATOM 15789 N N . GLY A 1 53 ? 11.236 -9.415 9.052 1.00 0.00 171 GLY A N 11
ATOM 15790 C CA . GLY A 1 53 ? 10.943 -9.162 7.654 1.00 0.00 171 GLY A CA 11
ATOM 15791 C C . GLY A 1 53 ? 9.588 -9.700 7.240 1.00 0.00 171 GLY A C 11
ATOM 15792 O O . GLY A 1 53 ? 9.433 -10.231 6.140 1.00 0.00 171 GLY A O 11
ATOM 15796 N N . SER A 1 54 ? 8.603 -9.565 8.123 1.00 0.00 172 SER A N 11
ATOM 15797 C CA . SER A 1 54 ? 7.256 -10.048 7.845 1.00 0.00 172 SER A CA 11
ATOM 15798 C C . SER A 1 54 ? 6.331 -8.892 7.473 1.00 0.00 172 SER A C 11
ATOM 15799 O O . SER A 1 54 ? 6.121 -7.972 8.264 1.00 0.00 172 SER A O 11
ATOM 15807 N N . SER A 1 55 ? 5.782 -8.948 6.264 1.00 0.00 173 SER A N 11
ATOM 15808 C CA . SER A 1 55 ? 4.883 -7.905 5.784 1.00 0.00 173 SER A CA 11
ATOM 15809 C C . SER A 1 55 ? 3.674 -7.764 6.705 1.00 0.00 173 SER A C 11
ATOM 15810 O O . SER A 1 55 ? 3.056 -8.755 7.094 1.00 0.00 173 SER A O 11
ATOM 15818 N N . LYS A 1 56 ? 3.342 -6.524 7.049 1.00 0.00 174 LYS A N 11
ATOM 15819 C CA . LYS A 1 56 ? 2.207 -6.250 7.922 1.00 0.00 174 LYS A CA 11
ATOM 15820 C C . LYS A 1 56 ? 0.929 -6.061 7.111 1.00 0.00 174 LYS A C 11
ATOM 15821 O O . LYS A 1 56 ? -0.091 -5.617 7.636 1.00 0.00 174 LYS A O 11
ATOM 15840 N N . GLY A 1 57 ? 0.992 -6.404 5.828 1.00 0.00 175 GLY A N 11
ATOM 15841 C CA . GLY A 1 57 ? -0.167 -6.266 4.965 1.00 0.00 175 GLY A CA 11
ATOM 15842 C C . GLY A 1 57 ? -0.542 -4.817 4.726 1.00 0.00 175 GLY A C 11
ATOM 15843 O O . GLY A 1 57 ? -1.700 -4.507 4.443 1.00 0.00 175 GLY A O 11
ATOM 15847 N N . CYS A 1 58 ? 0.438 -3.927 4.840 1.00 0.00 176 CYS A N 11
ATOM 15848 C CA . CYS A 1 58 ? 0.204 -2.502 4.636 1.00 0.00 176 CYS A CA 11
ATOM 15849 C C . CYS A 1 58 ? 1.411 -1.842 3.975 1.00 0.00 176 CYS A C 11
ATOM 15850 O O . CYS A 1 58 ? 2.540 -2.311 4.113 1.00 0.00 176 CYS A O 11
ATOM 15858 N N . ALA A 1 59 ? 1.162 -0.753 3.256 1.00 0.00 177 ALA A N 11
ATOM 15859 C CA . ALA A 1 59 ? 2.228 -0.028 2.574 1.00 0.00 177 ALA A CA 11
ATOM 15860 C C . ALA A 1 59 ? 1.834 1.424 2.328 1.00 0.00 177 ALA A C 11
ATOM 15861 O O . ALA A 1 59 ? 0.651 1.766 2.329 1.00 0.00 177 ALA A O 11
ATOM 15868 N N . PHE A 1 60 ? 2.833 2.276 2.118 1.00 0.00 178 PHE A N 11
ATOM 15869 C CA . PHE A 1 60 ? 2.590 3.692 1.873 1.00 0.00 178 PHE A CA 11
ATOM 15870 C C . PHE A 1 60 ? 2.884 4.050 0.418 1.00 0.00 178 PHE A C 11
ATOM 15871 O O . PHE A 1 60 ? 3.841 3.553 -0.174 1.00 0.00 178 PHE A O 11
ATOM 15888 N N . VAL A 1 61 ? 2.052 4.917 -0.151 1.00 0.00 179 VAL A N 11
ATOM 15889 C CA . VAL A 1 61 ? 2.221 5.342 -1.535 1.00 0.00 179 VAL A CA 11
ATOM 15890 C C . VAL A 1 61 ? 2.088 6.855 -1.665 1.00 0.00 179 VAL A C 11
ATOM 15891 O O . VAL A 1 61 ? 1.089 7.440 -1.246 1.00 0.00 179 VAL A O 11
ATOM 15904 N N . LYS A 1 62 ? 3.102 7.485 -2.249 1.00 0.00 180 LYS A N 11
ATOM 15905 C CA . LYS A 1 62 ? 3.099 8.931 -2.436 1.00 0.00 180 LYS A CA 11
ATOM 15906 C C . LYS A 1 62 ? 2.912 9.288 -3.907 1.00 0.00 180 LYS A C 11
ATOM 15907 O O . LYS A 1 62 ? 3.660 8.826 -4.769 1.00 0.00 180 LYS A O 11
ATOM 15926 N N . PHE A 1 63 ? 1.910 10.115 -4.188 1.00 0.00 181 PHE A N 11
ATOM 15927 C CA . PHE A 1 63 ? 1.625 10.535 -5.555 1.00 0.00 181 PHE A CA 11
ATOM 15928 C C . PHE A 1 63 ? 2.197 11.923 -5.828 1.00 0.00 181 PHE A C 11
ATOM 15929 O O . PHE A 1 63 ? 2.516 12.668 -4.902 1.00 0.00 181 PHE A O 11
ATOM 15946 N N . SER A 1 64 ? 2.324 12.263 -7.107 1.00 0.00 182 SER A N 11
ATOM 15947 C CA . SER A 1 64 ? 2.862 13.559 -7.504 1.00 0.00 182 SER A CA 11
ATOM 15948 C C . SER A 1 64 ? 1.958 14.691 -7.026 1.00 0.00 182 SER A C 11
ATOM 15949 O O . SER A 1 64 ? 2.424 15.794 -6.739 1.00 0.00 182 SER A O 11
ATOM 15957 N N . SER A 1 65 ? 0.661 14.410 -6.943 1.00 0.00 183 SER A N 11
ATOM 15958 C CA . SER A 1 65 ? -0.310 15.405 -6.503 1.00 0.00 183 SER A CA 11
ATOM 15959 C C . SER A 1 65 ? -1.380 14.767 -5.622 1.00 0.00 183 SER A C 11
ATOM 15960 O O . SER A 1 65 ? -1.475 13.543 -5.528 1.00 0.00 183 SER A O 11
ATOM 15968 N N . HIS A 1 66 ? -2.185 15.607 -4.978 1.00 0.00 184 HIS A N 11
ATOM 15969 C CA . HIS A 1 66 ? -3.249 15.126 -4.104 1.00 0.00 184 HIS A CA 11
ATOM 15970 C C . HIS A 1 66 ? -4.343 14.433 -4.911 1.00 0.00 184 HIS A C 11
ATOM 15971 O O . HIS A 1 66 ? -4.723 13.299 -4.616 1.00 0.00 184 HIS A O 11
ATOM 15985 N N . THR A 1 67 ? -4.847 15.122 -5.930 1.00 0.00 185 THR A N 11
ATOM 15986 C CA . THR A 1 67 ? -5.898 14.573 -6.778 1.00 0.00 185 THR A CA 11
ATOM 15987 C C . THR A 1 67 ? -5.599 13.128 -7.160 1.00 0.00 185 THR A C 11
ATOM 15988 O O . THR A 1 67 ? -6.357 12.219 -6.824 1.00 0.00 185 THR A O 11
ATOM 15999 N N . GLU A 1 68 ? -4.489 12.924 -7.862 1.00 0.00 186 GLU A N 11
ATOM 16000 C CA . GLU A 1 68 ? -4.091 11.587 -8.289 1.00 0.00 186 GLU A CA 11
ATOM 16001 C C . GLU A 1 68 ? -4.357 10.563 -7.189 1.00 0.00 186 GLU A C 11
ATOM 16002 O O . GLU A 1 68 ? -4.897 9.488 -7.446 1.00 0.00 186 GLU A O 11
ATOM 16014 N N . ALA A 1 69 ? -3.974 10.906 -5.964 1.00 0.00 187 ALA A N 11
ATOM 16015 C CA . ALA A 1 69 ? -4.173 10.019 -4.825 1.00 0.00 187 ALA A CA 11
ATOM 16016 C C . ALA A 1 69 ? -5.657 9.789 -4.560 1.00 0.00 187 ALA A C 11
ATOM 16017 O O . ALA A 1 69 ? -6.117 8.650 -4.503 1.00 0.00 187 ALA A O 11
ATOM 16024 N N . GLN A 1 70 ? -6.400 10.880 -4.398 1.00 0.00 188 GLN A N 11
ATOM 16025 C CA . GLN A 1 70 ? -7.832 10.796 -4.137 1.00 0.00 188 GLN A CA 11
ATOM 16026 C C . GLN A 1 70 ? -8.489 9.753 -5.036 1.00 0.00 188 GLN A C 11
ATOM 16027 O O . GLN A 1 70 ? -9.413 9.055 -4.620 1.00 0.00 188 GLN A O 11
ATOM 16041 N N . ALA A 1 71 ? -8.006 9.654 -6.270 1.00 0.00 189 ALA A N 11
ATOM 16042 C CA . ALA A 1 71 ? -8.545 8.695 -7.227 1.00 0.00 189 ALA A CA 11
ATOM 16043 C C . ALA A 1 71 ? -8.091 7.277 -6.897 1.00 0.00 189 ALA A C 11
ATOM 16044 O O . ALA A 1 71 ? -8.913 6.394 -6.654 1.00 0.00 189 ALA A O 11
ATOM 16051 N N . ALA A 1 72 ? -6.779 7.066 -6.892 1.00 0.00 190 ALA A N 11
ATOM 16052 C CA . ALA A 1 72 ? -6.217 5.756 -6.592 1.00 0.00 190 ALA A CA 11
ATOM 16053 C C . ALA A 1 72 ? -6.888 5.138 -5.370 1.00 0.00 190 ALA A C 11
ATOM 16054 O O . ALA A 1 72 ? -6.993 3.916 -5.259 1.00 0.00 190 ALA A O 11
ATOM 16061 N N . ILE A 1 73 ? -7.340 5.989 -4.455 1.00 0.00 191 ILE A N 11
ATOM 16062 C CA . ILE A 1 73 ? -8.000 5.525 -3.241 1.00 0.00 191 ILE A CA 11
ATOM 16063 C C . ILE A 1 73 ? -9.354 4.899 -3.557 1.00 0.00 191 ILE A C 11
ATOM 16064 O O . ILE A 1 73 ? -9.518 3.680 -3.487 1.00 0.00 191 ILE A O 11
ATOM 16080 N N . HIS A 1 74 ? -10.322 5.740 -3.908 1.00 0.00 192 HIS A N 11
ATOM 16081 C CA . HIS A 1 74 ? -11.662 5.268 -4.238 1.00 0.00 192 HIS A CA 11
ATOM 16082 C C . HIS A 1 74 ? -11.622 4.299 -5.416 1.00 0.00 192 HIS A C 11
ATOM 16083 O O . HIS A 1 74 ? -12.573 3.554 -5.651 1.00 0.00 192 HIS A O 11
ATOM 16097 N N . ALA A 1 75 ? -10.517 4.316 -6.153 1.00 0.00 193 ALA A N 11
ATOM 16098 C CA . ALA A 1 75 ? -10.353 3.439 -7.305 1.00 0.00 193 ALA A CA 11
ATOM 16099 C C . ALA A 1 75 ? -9.937 2.037 -6.873 1.00 0.00 193 ALA A C 11
ATOM 16100 O O . ALA A 1 75 ? -10.354 1.043 -7.468 1.00 0.00 193 ALA A O 11
ATOM 16107 N N . LEU A 1 76 ? -9.111 1.964 -5.834 1.00 0.00 194 LEU A N 11
ATOM 16108 C CA . LEU A 1 76 ? -8.638 0.683 -5.322 1.00 0.00 194 LEU A CA 11
ATOM 16109 C C . LEU A 1 76 ? -8.980 0.527 -3.844 1.00 0.00 194 LEU A C 11
ATOM 16110 O O . LEU A 1 76 ? -8.339 -0.240 -3.125 1.00 0.00 194 LEU A O 11
ATOM 16126 N N . HIS A 1 77 ? -9.995 1.260 -3.396 1.00 0.00 195 HIS A N 11
ATOM 16127 C CA . HIS A 1 77 ? -10.425 1.201 -2.004 1.00 0.00 195 HIS A CA 11
ATOM 16128 C C . HIS A 1 77 ? -11.439 0.081 -1.794 1.00 0.00 195 HIS A C 11
ATOM 16129 O O . HIS A 1 77 ? -12.470 0.031 -2.463 1.00 0.00 195 HIS A O 11
ATOM 16143 N N . GLY A 1 78 ? -11.138 -0.817 -0.861 1.00 0.00 196 GLY A N 11
ATOM 16144 C CA . GLY A 1 78 ? -12.033 -1.925 -0.582 1.00 0.00 196 GLY A CA 11
ATOM 16145 C C . GLY A 1 78 ? -12.718 -2.446 -1.829 1.00 0.00 196 GLY A C 11
ATOM 16146 O O . GLY A 1 78 ? -13.841 -2.946 -1.766 1.00 0.00 196 GLY A O 11
ATOM 16150 N N . SER A 1 79 ? -12.042 -2.327 -2.968 1.00 0.00 197 SER A N 11
ATOM 16151 C CA . SER A 1 79 ? -12.595 -2.785 -4.237 1.00 0.00 197 SER A CA 11
ATOM 16152 C C . SER A 1 79 ? -12.022 -4.146 -4.620 1.00 0.00 197 SER A C 11
ATOM 16153 O O . SER A 1 79 ? -12.722 -4.990 -5.179 1.00 0.00 197 SER A O 11
ATOM 16161 N N . GLN A 1 80 ? -10.745 -4.351 -4.314 1.00 0.00 198 GLN A N 11
ATOM 16162 C CA . GLN A 1 80 ? -10.077 -5.608 -4.627 1.00 0.00 198 GLN A CA 11
ATOM 16163 C C . GLN A 1 80 ? -9.992 -6.501 -3.393 1.00 0.00 198 GLN A C 11
ATOM 16164 O O . GLN A 1 80 ? -10.098 -6.027 -2.261 1.00 0.00 198 GLN A O 11
ATOM 16178 N N . THR A 1 81 ? -9.802 -7.797 -3.618 1.00 0.00 199 THR A N 11
ATOM 16179 C CA . THR A 1 81 ? -9.705 -8.757 -2.526 1.00 0.00 199 THR A CA 11
ATOM 16180 C C . THR A 1 81 ? -8.538 -9.715 -2.737 1.00 0.00 199 THR A C 11
ATOM 16181 O O . THR A 1 81 ? -8.722 -10.839 -3.201 1.00 0.00 199 THR A O 11
ATOM 16192 N N . MET A 1 82 ? -7.337 -9.261 -2.393 1.00 0.00 200 MET A N 11
ATOM 16193 C CA . MET A 1 82 ? -6.139 -10.080 -2.544 1.00 0.00 200 MET A CA 11
ATOM 16194 C C . MET A 1 82 ? -6.408 -11.520 -2.118 1.00 0.00 200 MET A C 11
ATOM 16195 O O . MET A 1 82 ? -7.102 -11.783 -1.135 1.00 0.00 200 MET A O 11
ATOM 16209 N N . PRO A 1 83 ? -5.847 -12.476 -2.872 1.00 0.00 201 PRO A N 11
ATOM 16210 C CA . PRO A 1 83 ? -6.012 -13.905 -2.592 1.00 0.00 201 PRO A CA 11
ATOM 16211 C C . PRO A 1 83 ? -5.760 -14.241 -1.126 1.00 0.00 201 PRO A C 11
ATOM 16212 O O . PRO A 1 83 ? -4.840 -13.709 -0.506 1.00 0.00 201 PRO A O 11
ATOM 16223 N N . GLY A 1 84 ? -6.585 -15.128 -0.576 1.00 0.00 202 GLY A N 11
ATOM 16224 C CA . GLY A 1 84 ? -6.434 -15.519 0.813 1.00 0.00 202 GLY A CA 11
ATOM 16225 C C . GLY A 1 84 ? -7.241 -14.645 1.753 1.00 0.00 202 GLY A C 11
ATOM 16226 O O . GLY A 1 84 ? -7.949 -15.148 2.624 1.00 0.00 202 GLY A O 11
ATOM 16230 N N . ALA A 1 85 ? -7.133 -13.332 1.576 1.00 0.00 203 ALA A N 11
ATOM 16231 C CA . ALA A 1 85 ? -7.859 -12.387 2.414 1.00 0.00 203 ALA A CA 11
ATOM 16232 C C . ALA A 1 85 ? -9.315 -12.269 1.976 1.00 0.00 203 ALA A C 11
ATOM 16233 O O . ALA A 1 85 ? -9.602 -12.015 0.806 1.00 0.00 203 ALA A O 11
ATOM 16240 N N . SER A 1 86 ? -10.230 -12.456 2.922 1.00 0.00 204 SER A N 11
ATOM 16241 C CA . SER A 1 86 ? -11.657 -12.376 2.631 1.00 0.00 204 SER A CA 11
ATOM 16242 C C . SER A 1 86 ? -12.135 -10.927 2.654 1.00 0.00 204 SER A C 11
ATOM 16243 O O . SER A 1 86 ? -13.276 -10.633 2.300 1.00 0.00 204 SER A O 11
ATOM 16251 N N . SER A 1 87 ? -11.252 -10.026 3.072 1.00 0.00 205 SER A N 11
ATOM 16252 C CA . SER A 1 87 ? -11.584 -8.607 3.145 1.00 0.00 205 SER A CA 11
ATOM 16253 C C . SER A 1 87 ? -11.029 -7.857 1.938 1.00 0.00 205 SER A C 11
ATOM 16254 O O . SER A 1 87 ? -10.085 -8.311 1.291 1.00 0.00 205 SER A O 11
ATOM 16262 N N . SER A 1 88 ? -11.622 -6.706 1.641 1.00 0.00 206 SER A N 11
ATOM 16263 C CA . SER A 1 88 ? -11.191 -5.893 0.509 1.00 0.00 206 SER A CA 11
ATOM 16264 C C . SER A 1 88 ? -10.064 -4.949 0.917 1.00 0.00 206 SER A C 11
ATOM 16265 O O . SER A 1 88 ? -10.038 -4.442 2.039 1.00 0.00 206 SER A O 11
ATOM 16273 N N . LEU A 1 89 ? -9.133 -4.718 -0.003 1.00 0.00 207 LEU A N 11
ATOM 16274 C CA . LEU A 1 89 ? -8.002 -3.835 0.259 1.00 0.00 207 LEU A CA 11
ATOM 16275 C C . LEU A 1 89 ? -8.458 -2.557 0.954 1.00 0.00 207 LEU A C 11
ATOM 16276 O O . LEU A 1 89 ? -9.543 -2.042 0.681 1.00 0.00 207 LEU A O 11
ATOM 16292 N N . VAL A 1 90 ? -7.622 -2.048 1.853 1.00 0.00 208 VAL A N 11
ATOM 16293 C CA . VAL A 1 90 ? -7.938 -0.827 2.586 1.00 0.00 208 VAL A CA 11
ATOM 16294 C C . VAL A 1 90 ? -7.002 0.309 2.190 1.00 0.00 208 VAL A C 11
ATOM 16295 O O . VAL A 1 90 ? -5.798 0.252 2.441 1.00 0.00 208 VAL A O 11
ATOM 16308 N N . VAL A 1 91 ? -7.563 1.342 1.570 1.00 0.00 209 VAL A N 11
ATOM 16309 C CA . VAL A 1 91 ? -6.779 2.494 1.140 1.00 0.00 209 VAL A CA 11
ATOM 16310 C C . VAL A 1 91 ? -7.356 3.790 1.697 1.00 0.00 209 VAL A C 11
ATOM 16311 O O . VAL A 1 91 ? -8.503 4.141 1.421 1.00 0.00 209 VAL A O 11
ATOM 16324 N N . LYS A 1 92 ? -6.553 4.500 2.483 1.00 0.00 210 LYS A N 11
ATOM 16325 C CA . LYS A 1 92 ? -6.981 5.759 3.078 1.00 0.00 210 LYS A CA 11
ATOM 16326 C C . LYS A 1 92 ? -5.779 6.613 3.469 1.00 0.00 210 LYS A C 11
ATOM 16327 O O . LYS A 1 92 ? -4.711 6.091 3.789 1.00 0.00 210 LYS A O 11
ATOM 16346 N N . PHE A 1 93 ? -5.961 7.930 3.442 1.00 0.00 211 PHE A N 11
ATOM 16347 C CA . PHE A 1 93 ? -4.891 8.856 3.794 1.00 0.00 211 PHE A CA 11
ATOM 16348 C C . PHE A 1 93 ? -4.249 8.467 5.123 1.00 0.00 211 PHE A C 11
ATOM 16349 O O . PHE A 1 93 ? -4.909 7.922 6.007 1.00 0.00 211 PHE A O 11
ATOM 16366 N N . ALA A 1 94 ? -2.957 8.750 5.254 1.00 0.00 212 ALA A N 11
ATOM 16367 C CA . ALA A 1 94 ? -2.226 8.432 6.474 1.00 0.00 212 ALA A CA 11
ATOM 16368 C C . ALA A 1 94 ? -2.389 9.534 7.515 1.00 0.00 212 ALA A C 11
ATOM 16369 O O . ALA A 1 94 ? -2.796 10.650 7.193 1.00 0.00 212 ALA A O 11
ATOM 16376 N N . ASP A 1 95 ? -2.068 9.214 8.764 1.00 0.00 213 ASP A N 11
ATOM 16377 C CA . ASP A 1 95 ? -2.178 10.178 9.853 1.00 0.00 213 ASP A CA 11
ATOM 16378 C C . ASP A 1 95 ? -1.268 11.379 9.610 1.00 0.00 213 ASP A C 11
ATOM 16379 O O . ASP A 1 95 ? -0.128 11.413 10.074 1.00 0.00 213 ASP A O 11
ATOM 16388 N N . THR A 1 96 ? -1.779 12.363 8.877 1.00 0.00 214 THR A N 11
ATOM 16389 C CA . THR A 1 96 ? -1.014 13.564 8.569 1.00 0.00 214 THR A CA 11
ATOM 16390 C C . THR A 1 96 ? -1.215 14.633 9.637 1.00 0.00 214 THR A C 11
ATOM 16391 O O . THR A 1 96 ? -1.420 15.806 9.324 1.00 0.00 214 THR A O 11
ATOM 16402 N N . ASP A 1 97 ? -1.156 14.221 10.899 1.00 0.00 215 ASP A N 11
ATOM 16403 C CA . ASP A 1 97 ? -1.330 15.145 12.014 1.00 0.00 215 ASP A CA 11
ATOM 16404 C C . ASP A 1 97 ? -0.375 14.807 13.154 1.00 0.00 215 ASP A C 11
ATOM 16405 O O . ASP A 1 97 ? -0.539 13.795 13.837 1.00 0.00 215 ASP A O 11
ATOM 16414 N N . LYS A 1 98 ? 0.624 15.659 13.354 1.00 0.00 216 LYS A N 11
ATOM 16415 C CA . LYS A 1 98 ? 1.607 15.452 14.412 1.00 0.00 216 LYS A CA 11
ATOM 16416 C C . LYS A 1 98 ? 0.955 15.556 15.787 1.00 0.00 216 LYS A C 11
ATOM 16417 O O . LYS A 1 98 ? 1.094 14.659 16.618 1.00 0.00 216 LYS A O 11
ATOM 16436 N N . GLU A 1 99 ? 0.244 16.655 16.019 1.00 0.00 217 GLU A N 11
ATOM 16437 C CA . GLU A 1 99 ? -0.428 16.873 17.295 1.00 0.00 217 GLU A CA 11
ATOM 16438 C C . GLU A 1 99 ? -1.917 16.557 17.186 1.00 0.00 217 GLU A C 11
ATOM 16439 O O . GLU A 1 99 ? -2.433 16.315 16.094 1.00 0.00 217 GLU A O 11
ATOM 16451 N N . SER A 1 100 ? -2.601 16.559 18.325 1.00 0.00 218 SER A N 11
ATOM 16452 C CA . SER A 1 100 ? -4.030 16.268 18.359 1.00 0.00 218 SER A CA 11
ATOM 16453 C C . SER A 1 100 ? -4.846 17.514 18.032 1.00 0.00 218 SER A C 11
ATOM 16454 O O . SER A 1 100 ? -4.459 18.631 18.373 1.00 0.00 218 SER A O 11
ATOM 16462 N N . GLY A 1 101 ? -5.980 17.313 17.366 1.00 0.00 219 GLY A N 11
ATOM 16463 C CA . GLY A 1 101 ? -6.834 18.429 17.003 1.00 0.00 219 GLY A CA 11
ATOM 16464 C C . GLY A 1 101 ? -7.404 19.141 18.213 1.00 0.00 219 GLY A C 11
ATOM 16465 O O . GLY A 1 101 ? -6.763 19.245 19.258 1.00 0.00 219 GLY A O 11
ATOM 16469 N N . PRO A 1 102 ? -8.638 19.649 18.078 1.00 0.00 220 PRO A N 11
ATOM 16470 C CA . PRO A 1 102 ? -9.322 20.366 19.160 1.00 0.00 220 PRO A CA 11
ATOM 16471 C C . PRO A 1 102 ? -9.833 19.425 20.246 1.00 0.00 220 PRO A C 11
ATOM 16472 O O . PRO A 1 102 ? -10.615 18.515 19.974 1.00 0.00 220 PRO A O 11
ATOM 16483 N N . SER A 1 103 ? -9.386 19.652 21.477 1.00 0.00 221 SER A N 11
ATOM 16484 C CA . SER A 1 103 ? -9.796 18.822 22.604 1.00 0.00 221 SER A CA 11
ATOM 16485 C C . SER A 1 103 ? -9.323 19.426 23.923 1.00 0.00 221 SER A C 11
ATOM 16486 O O . SER A 1 103 ? -8.625 20.439 23.940 1.00 0.00 221 SER A O 11
ATOM 16494 N N . SER A 1 104 ? -9.709 18.795 25.027 1.00 0.00 222 SER A N 11
ATOM 16495 C CA . SER A 1 104 ? -9.329 19.270 26.352 1.00 0.00 222 SER A CA 11
ATOM 16496 C C . SER A 1 104 ? -8.045 18.596 26.824 1.00 0.00 222 SER A C 11
ATOM 16497 O O . SER A 1 104 ? -7.833 17.407 26.590 1.00 0.00 222 SER A O 11
ATOM 16505 N N . GLY A 1 105 ? -7.189 19.366 27.489 1.00 0.00 223 GLY A N 11
ATOM 16506 C CA . GLY A 1 105 ? -5.935 18.827 27.983 1.00 0.00 223 GLY A CA 11
ATOM 16507 C C . GLY A 1 105 ? -5.369 19.637 29.132 1.00 0.00 223 GLY A C 11
ATOM 16508 O O . GLY A 1 105 ? -4.209 19.467 29.508 1.00 0.00 223 GLY A O 11
ATOM 16512 N N . GLY A 1 1 ? -26.341 13.104 -20.090 1.00 0.00 119 GLY A N 12
ATOM 16513 C CA . GLY A 1 1 ? -27.157 12.689 -18.964 1.00 0.00 119 GLY A CA 12
ATOM 16514 C C . GLY A 1 1 ? -26.462 12.902 -17.634 1.00 0.00 119 GLY A C 12
ATOM 16515 O O . GLY A 1 1 ? -25.233 12.881 -17.558 1.00 0.00 119 GLY A O 12
ATOM 16519 N N . SER A 1 2 ? -27.249 13.109 -16.583 1.00 0.00 120 SER A N 12
ATOM 16520 C CA . SER A 1 2 ? -26.701 13.332 -15.250 1.00 0.00 120 SER A CA 12
ATOM 16521 C C . SER A 1 2 ? -27.456 12.512 -14.209 1.00 0.00 120 SER A C 12
ATOM 16522 O O . SER A 1 2 ? -28.525 11.968 -14.486 1.00 0.00 120 SER A O 12
ATOM 16530 N N . SER A 1 3 ? -26.891 12.428 -13.008 1.00 0.00 121 SER A N 12
ATOM 16531 C CA . SER A 1 3 ? -27.508 11.671 -11.925 1.00 0.00 121 SER A CA 12
ATOM 16532 C C . SER A 1 3 ? -28.386 12.574 -11.064 1.00 0.00 121 SER A C 12
ATOM 16533 O O . SER A 1 3 ? -29.595 12.368 -10.961 1.00 0.00 121 SER A O 12
ATOM 16541 N N . GLY A 1 4 ? -27.768 13.576 -10.446 1.00 0.00 122 GLY A N 12
ATOM 16542 C CA . GLY A 1 4 ? -28.508 14.496 -9.601 1.00 0.00 122 GLY A CA 12
ATOM 16543 C C . GLY A 1 4 ? -27.643 15.113 -8.520 1.00 0.00 122 GLY A C 12
ATOM 16544 O O . GLY A 1 4 ? -27.997 15.086 -7.342 1.00 0.00 122 GLY A O 12
ATOM 16548 N N . SER A 1 5 ? -26.504 15.670 -8.921 1.00 0.00 123 SER A N 12
ATOM 16549 C CA . SER A 1 5 ? -25.583 16.291 -7.977 1.00 0.00 123 SER A CA 12
ATOM 16550 C C . SER A 1 5 ? -25.848 17.790 -7.866 1.00 0.00 123 SER A C 12
ATOM 16551 O O . SER A 1 5 ? -26.020 18.477 -8.873 1.00 0.00 123 SER A O 12
ATOM 16559 N N . SER A 1 6 ? -25.880 18.289 -6.635 1.00 0.00 124 SER A N 12
ATOM 16560 C CA . SER A 1 6 ? -26.128 19.705 -6.390 1.00 0.00 124 SER A CA 12
ATOM 16561 C C . SER A 1 6 ? -24.823 20.445 -6.112 1.00 0.00 124 SER A C 12
ATOM 16562 O O . SER A 1 6 ? -24.414 20.596 -4.962 1.00 0.00 124 SER A O 12
ATOM 16570 N N . GLY A 1 7 ? -24.172 20.905 -7.177 1.00 0.00 125 GLY A N 12
ATOM 16571 C CA . GLY A 1 7 ? -22.920 21.624 -7.028 1.00 0.00 125 GLY A CA 12
ATOM 16572 C C . GLY A 1 7 ? -21.761 20.705 -6.695 1.00 0.00 125 GLY A C 12
ATOM 16573 O O . GLY A 1 7 ? -21.935 19.493 -6.575 1.00 0.00 125 GLY A O 12
ATOM 16577 N N . SER A 1 8 ? -20.574 21.284 -6.546 1.00 0.00 126 SER A N 12
ATOM 16578 C CA . SER A 1 8 ? -19.380 20.509 -6.230 1.00 0.00 126 SER A CA 12
ATOM 16579 C C . SER A 1 8 ? -18.465 21.281 -5.285 1.00 0.00 126 SER A C 12
ATOM 16580 O O . SER A 1 8 ? -17.916 22.321 -5.648 1.00 0.00 126 SER A O 12
ATOM 16588 N N . GLU A 1 9 ? -18.306 20.764 -4.070 1.00 0.00 127 GLU A N 12
ATOM 16589 C CA . GLU A 1 9 ? -17.458 21.406 -3.073 1.00 0.00 127 GLU A CA 12
ATOM 16590 C C . GLU A 1 9 ? -16.022 20.898 -3.170 1.00 0.00 127 GLU A C 12
ATOM 16591 O O . GLU A 1 9 ? -15.756 19.876 -3.803 1.00 0.00 127 GLU A O 12
ATOM 16603 N N . SER A 1 10 ? -15.101 21.619 -2.540 1.00 0.00 128 SER A N 12
ATOM 16604 C CA . SER A 1 10 ? -13.692 21.245 -2.559 1.00 0.00 128 SER A CA 12
ATOM 16605 C C . SER A 1 10 ? -13.400 20.175 -1.511 1.00 0.00 128 SER A C 12
ATOM 16606 O O . SER A 1 10 ? -14.101 20.069 -0.505 1.00 0.00 128 SER A O 12
ATOM 16614 N N . ARG A 1 11 ? -12.360 19.384 -1.756 1.00 0.00 129 ARG A N 12
ATOM 16615 C CA . ARG A 1 11 ? -11.975 18.322 -0.835 1.00 0.00 129 ARG A CA 12
ATOM 16616 C C . ARG A 1 11 ? -11.166 18.880 0.332 1.00 0.00 129 ARG A C 12
ATOM 16617 O O . ARG A 1 11 ? -11.504 18.665 1.495 1.00 0.00 129 ARG A O 12
ATOM 16638 N N . GLY A 1 12 ? -10.094 19.599 0.012 1.00 0.00 130 GLY A N 12
ATOM 16639 C CA . GLY A 1 12 ? -9.253 20.176 1.044 1.00 0.00 130 GLY A CA 12
ATOM 16640 C C . GLY A 1 12 ? -8.007 19.353 1.305 1.00 0.00 130 GLY A C 12
ATOM 16641 O O . GLY A 1 12 ? -6.914 19.897 1.455 1.00 0.00 130 GLY A O 12
ATOM 16645 N N . GLY A 1 13 ? -8.172 18.034 1.362 1.00 0.00 131 GLY A N 12
ATOM 16646 C CA . GLY A 1 13 ? -7.044 17.156 1.609 1.00 0.00 131 GLY A CA 12
ATOM 16647 C C . GLY A 1 13 ? -5.767 17.656 0.963 1.00 0.00 131 GLY A C 12
ATOM 16648 O O . GLY A 1 13 ? -5.785 18.144 -0.167 1.00 0.00 131 GLY A O 12
ATOM 16652 N N . ARG A 1 14 ? -4.656 17.536 1.683 1.00 0.00 132 ARG A N 12
ATOM 16653 C CA . ARG A 1 14 ? -3.365 17.983 1.174 1.00 0.00 132 ARG A CA 12
ATOM 16654 C C . ARG A 1 14 ? -2.362 16.833 1.151 1.00 0.00 132 ARG A C 12
ATOM 16655 O O . ARG A 1 14 ? -1.750 16.550 0.121 1.00 0.00 132 ARG A O 12
ATOM 16676 N N . ASP A 1 15 ? -2.199 16.175 2.293 1.00 0.00 133 ASP A N 12
ATOM 16677 C CA . ASP A 1 15 ? -1.271 15.055 2.405 1.00 0.00 133 ASP A CA 12
ATOM 16678 C C . ASP A 1 15 ? -1.228 14.253 1.107 1.00 0.00 133 ASP A C 12
ATOM 16679 O O . ASP A 1 15 ? -2.196 13.582 0.749 1.00 0.00 133 ASP A O 12
ATOM 16688 N N . ARG A 1 16 ? -0.101 14.330 0.407 1.00 0.00 134 ARG A N 12
ATOM 16689 C CA . ARG A 1 16 ? 0.067 13.614 -0.851 1.00 0.00 134 ARG A CA 12
ATOM 16690 C C . ARG A 1 16 ? 0.514 12.176 -0.603 1.00 0.00 134 ARG A C 12
ATOM 16691 O O . ARG A 1 16 ? 1.255 11.599 -1.399 1.00 0.00 134 ARG A O 12
ATOM 16712 N N . LYS A 1 17 ? 0.059 11.603 0.506 1.00 0.00 135 LYS A N 12
ATOM 16713 C CA . LYS A 1 17 ? 0.410 10.233 0.860 1.00 0.00 135 LYS A CA 12
ATOM 16714 C C . LYS A 1 17 ? -0.838 9.367 0.989 1.00 0.00 135 LYS A C 12
ATOM 16715 O O . LYS A 1 17 ? -1.935 9.873 1.235 1.00 0.00 135 LYS A O 12
ATOM 16734 N N . LEU A 1 18 ? -0.666 8.060 0.824 1.00 0.00 136 LEU A N 12
ATOM 16735 C CA . LEU A 1 18 ? -1.780 7.123 0.923 1.00 0.00 136 LEU A CA 12
ATOM 16736 C C . LEU A 1 18 ? -1.384 5.891 1.731 1.00 0.00 136 LEU A C 12
ATOM 16737 O O . LEU A 1 18 ? -0.242 5.435 1.668 1.00 0.00 136 LEU A O 12
ATOM 16753 N N . PHE A 1 19 ? -2.335 5.357 2.489 1.00 0.00 137 PHE A N 12
ATOM 16754 C CA . PHE A 1 19 ? -2.087 4.176 3.309 1.00 0.00 137 PHE A CA 12
ATOM 16755 C C . PHE A 1 19 ? -2.883 2.980 2.796 1.00 0.00 137 PHE A C 12
ATOM 16756 O O . PHE A 1 19 ? -4.109 3.032 2.699 1.00 0.00 137 PHE A O 12
ATOM 16773 N N . VAL A 1 20 ? -2.177 1.903 2.468 1.00 0.00 138 VAL A N 12
ATOM 16774 C CA . VAL A 1 20 ? -2.816 0.693 1.965 1.00 0.00 138 VAL A CA 12
ATOM 16775 C C . VAL A 1 20 ? -2.674 -0.456 2.956 1.00 0.00 138 VAL A C 12
ATOM 16776 O O . VAL A 1 20 ? -1.654 -0.585 3.632 1.00 0.00 138 VAL A O 12
ATOM 16789 N N . GLY A 1 21 ? -3.706 -1.292 3.038 1.00 0.00 139 GLY A N 12
ATOM 16790 C CA . GLY A 1 21 ? -3.676 -2.420 3.949 1.00 0.00 139 GLY A CA 12
ATOM 16791 C C . GLY A 1 21 ? -4.265 -3.676 3.337 1.00 0.00 139 GLY A C 12
ATOM 16792 O O . GLY A 1 21 ? -4.514 -3.728 2.133 1.00 0.00 139 GLY A O 12
ATOM 16796 N N . MET A 1 22 ? -4.485 -4.690 4.167 1.00 0.00 140 MET A N 12
ATOM 16797 C CA . MET A 1 22 ? -5.048 -5.951 3.699 1.00 0.00 140 MET A CA 12
ATOM 16798 C C . MET A 1 22 ? -4.256 -6.494 2.514 1.00 0.00 140 MET A C 12
ATOM 16799 O O . MET A 1 22 ? -4.829 -7.028 1.563 1.00 0.00 140 MET A O 12
ATOM 16813 N N . LEU A 1 23 ? -2.937 -6.353 2.576 1.00 0.00 141 LEU A N 12
ATOM 16814 C CA . LEU A 1 23 ? -2.066 -6.829 1.507 1.00 0.00 141 LEU A CA 12
ATOM 16815 C C . LEU A 1 23 ? -1.435 -8.168 1.874 1.00 0.00 141 LEU A C 12
ATOM 16816 O O . LEU A 1 23 ? -1.128 -8.423 3.038 1.00 0.00 141 LEU A O 12
ATOM 16832 N N . ASN A 1 24 ? -1.241 -9.020 0.873 1.00 0.00 142 ASN A N 12
ATOM 16833 C CA . ASN A 1 24 ? -0.645 -10.333 1.090 1.00 0.00 142 ASN A CA 12
ATOM 16834 C C . ASN A 1 24 ? 0.874 -10.269 0.961 1.00 0.00 142 ASN A C 12
ATOM 16835 O O . ASN A 1 24 ? 1.445 -9.200 0.745 1.00 0.00 142 ASN A O 12
ATOM 16846 N N . LYS A 1 25 ? 1.523 -11.421 1.094 1.00 0.00 143 LYS A N 12
ATOM 16847 C CA . LYS A 1 25 ? 2.975 -11.498 0.991 1.00 0.00 143 LYS A CA 12
ATOM 16848 C C . LYS A 1 25 ? 3.415 -11.533 -0.469 1.00 0.00 143 LYS A C 12
ATOM 16849 O O . LYS A 1 25 ? 4.607 -11.465 -0.769 1.00 0.00 143 LYS A O 12
ATOM 16868 N N . GLN A 1 26 ? 2.446 -11.640 -1.373 1.00 0.00 144 GLN A N 12
ATOM 16869 C CA . GLN A 1 26 ? 2.736 -11.683 -2.801 1.00 0.00 144 GLN A CA 12
ATOM 16870 C C . GLN A 1 26 ? 2.506 -10.320 -3.445 1.00 0.00 144 GLN A C 12
ATOM 16871 O O . GLN A 1 26 ? 2.166 -10.230 -4.624 1.00 0.00 144 GLN A O 12
ATOM 16885 N N . GLN A 1 27 ? 2.693 -9.262 -2.662 1.00 0.00 145 GLN A N 12
ATOM 16886 C CA . GLN A 1 27 ? 2.505 -7.904 -3.157 1.00 0.00 145 GLN A CA 12
ATOM 16887 C C . GLN A 1 27 ? 3.737 -7.048 -2.882 1.00 0.00 145 GLN A C 12
ATOM 16888 O O . GLN A 1 27 ? 3.983 -6.644 -1.745 1.00 0.00 145 GLN A O 12
ATOM 16902 N N . SER A 1 28 ? 4.509 -6.777 -3.929 1.00 0.00 146 SER A N 12
ATOM 16903 C CA . SER A 1 28 ? 5.719 -5.973 -3.799 1.00 0.00 146 SER A CA 12
ATOM 16904 C C . SER A 1 28 ? 5.487 -4.556 -4.313 1.00 0.00 146 SER A C 12
ATOM 16905 O O . SER A 1 28 ? 4.492 -4.283 -4.984 1.00 0.00 146 SER A O 12
ATOM 16913 N N . GLU A 1 29 ? 6.413 -3.658 -3.993 1.00 0.00 147 GLU A N 12
ATOM 16914 C CA . GLU A 1 29 ? 6.309 -2.268 -4.421 1.00 0.00 147 GLU A CA 12
ATOM 16915 C C . GLU A 1 29 ? 5.879 -2.180 -5.883 1.00 0.00 147 GLU A C 12
ATOM 16916 O O . GLU A 1 29 ? 5.050 -1.347 -6.247 1.00 0.00 147 GLU A O 12
ATOM 16928 N N . GLU A 1 30 ? 6.450 -3.046 -6.715 1.00 0.00 148 GLU A N 12
ATOM 16929 C CA . GLU A 1 30 ? 6.127 -3.064 -8.136 1.00 0.00 148 GLU A CA 12
ATOM 16930 C C . GLU A 1 30 ? 4.639 -3.328 -8.352 1.00 0.00 148 GLU A C 12
ATOM 16931 O O . GLU A 1 30 ? 3.978 -2.627 -9.119 1.00 0.00 148 GLU A O 12
ATOM 16943 N N . ASP A 1 31 ? 4.120 -4.344 -7.672 1.00 0.00 149 ASP A N 12
ATOM 16944 C CA . ASP A 1 31 ? 2.711 -4.701 -7.789 1.00 0.00 149 ASP A CA 12
ATOM 16945 C C . ASP A 1 31 ? 1.822 -3.478 -7.591 1.00 0.00 149 ASP A C 12
ATOM 16946 O O . ASP A 1 31 ? 0.984 -3.163 -8.436 1.00 0.00 149 ASP A O 12
ATOM 16955 N N . VAL A 1 32 ? 2.009 -2.792 -6.468 1.00 0.00 150 VAL A N 12
ATOM 16956 C CA . VAL A 1 32 ? 1.225 -1.602 -6.158 1.00 0.00 150 VAL A CA 12
ATOM 16957 C C . VAL A 1 32 ? 1.538 -0.469 -7.129 1.00 0.00 150 VAL A C 12
ATOM 16958 O O . VAL A 1 32 ? 0.643 0.068 -7.783 1.00 0.00 150 VAL A O 12
ATOM 16971 N N . LEU A 1 33 ? 2.814 -0.110 -7.218 1.00 0.00 151 LEU A N 12
ATOM 16972 C CA . LEU A 1 33 ? 3.247 0.960 -8.110 1.00 0.00 151 LEU A CA 12
ATOM 16973 C C . LEU A 1 33 ? 2.710 0.743 -9.521 1.00 0.00 151 LEU A C 12
ATOM 16974 O O . LEU A 1 33 ? 2.405 1.700 -10.234 1.00 0.00 151 LEU A O 12
ATOM 16990 N N . ARG A 1 34 ? 2.595 -0.520 -9.918 1.00 0.00 152 ARG A N 12
ATOM 16991 C CA . ARG A 1 34 ? 2.094 -0.863 -11.243 1.00 0.00 152 ARG A CA 12
ATOM 16992 C C . ARG A 1 34 ? 0.574 -0.734 -11.300 1.00 0.00 152 ARG A C 12
ATOM 16993 O O . ARG A 1 34 ? 0.014 -0.304 -12.309 1.00 0.00 152 ARG A O 12
ATOM 17014 N N . LEU A 1 35 ? -0.087 -1.109 -10.211 1.00 0.00 153 LEU A N 12
ATOM 17015 C CA . LEU A 1 35 ? -1.542 -1.036 -10.136 1.00 0.00 153 LEU A CA 12
ATOM 17016 C C . LEU A 1 35 ? -1.997 0.362 -9.729 1.00 0.00 153 LEU A C 12
ATOM 17017 O O . LEU A 1 35 ? -3.176 0.698 -9.836 1.00 0.00 153 LEU A O 12
ATOM 17033 N N . PHE A 1 36 ? -1.053 1.173 -9.263 1.00 0.00 154 PHE A N 12
ATOM 17034 C CA . PHE A 1 36 ? -1.357 2.535 -8.841 1.00 0.00 154 PHE A CA 12
ATOM 17035 C C . PHE A 1 36 ? -0.973 3.539 -9.925 1.00 0.00 154 PHE A C 12
ATOM 17036 O O . PHE A 1 36 ? -1.667 4.533 -10.138 1.00 0.00 154 PHE A O 12
ATOM 17053 N N . GLN A 1 37 ? 0.137 3.270 -10.605 1.00 0.00 155 GLN A N 12
ATOM 17054 C CA . GLN A 1 37 ? 0.613 4.150 -11.666 1.00 0.00 155 GLN A CA 12
ATOM 17055 C C . GLN A 1 37 ? -0.523 4.529 -12.610 1.00 0.00 155 GLN A C 12
ATOM 17056 O O . GLN A 1 37 ? -0.732 5.700 -12.929 1.00 0.00 155 GLN A O 12
ATOM 17070 N N . PRO A 1 38 ? -1.274 3.518 -13.070 1.00 0.00 156 PRO A N 12
ATOM 17071 C CA . PRO A 1 38 ? -2.402 3.721 -13.984 1.00 0.00 156 PRO A CA 12
ATOM 17072 C C . PRO A 1 38 ? -3.330 4.838 -13.520 1.00 0.00 156 PRO A C 12
ATOM 17073 O O . PRO A 1 38 ? -4.133 5.355 -14.297 1.00 0.00 156 PRO A O 12
ATOM 17084 N N . PHE A 1 39 ? -3.215 5.207 -12.248 1.00 0.00 157 PHE A N 12
ATOM 17085 C CA . PHE A 1 39 ? -4.044 6.264 -11.681 1.00 0.00 157 PHE A CA 12
ATOM 17086 C C . PHE A 1 39 ? -3.270 7.576 -11.594 1.00 0.00 157 PHE A C 12
ATOM 17087 O O . PHE A 1 39 ? -3.812 8.648 -11.859 1.00 0.00 157 PHE A O 12
ATOM 17104 N N . GLY A 1 40 ? -1.998 7.481 -11.218 1.00 0.00 158 GLY A N 12
ATOM 17105 C CA . GLY A 1 40 ? -1.169 8.667 -11.101 1.00 0.00 158 GLY A CA 12
ATOM 17106 C C . GLY A 1 40 ? 0.307 8.335 -11.002 1.00 0.00 158 GLY A C 12
ATOM 17107 O O . GLY A 1 40 ? 0.677 7.237 -10.587 1.00 0.00 158 GLY A O 12
ATOM 17111 N N . VAL A 1 41 ? 1.152 9.286 -11.387 1.00 0.00 159 VAL A N 12
ATOM 17112 C CA . VAL A 1 41 ? 2.596 9.090 -11.341 1.00 0.00 159 VAL A CA 12
ATOM 17113 C C . VAL A 1 41 ? 3.104 9.084 -9.904 1.00 0.00 159 VAL A C 12
ATOM 17114 O O . VAL A 1 41 ? 3.391 10.137 -9.332 1.00 0.00 159 VAL A O 12
ATOM 17127 N N . ILE A 1 42 ? 3.214 7.893 -9.325 1.00 0.00 160 ILE A N 12
ATOM 17128 C CA . ILE A 1 42 ? 3.690 7.751 -7.955 1.00 0.00 160 ILE A CA 12
ATOM 17129 C C . ILE A 1 42 ? 5.117 8.269 -7.812 1.00 0.00 160 ILE A C 12
ATOM 17130 O O . ILE A 1 42 ? 5.940 8.109 -8.713 1.00 0.00 160 ILE A O 12
ATOM 17146 N N . ASP A 1 43 ? 5.404 8.889 -6.672 1.00 0.00 161 ASP A N 12
ATOM 17147 C CA . ASP A 1 43 ? 6.733 9.428 -6.409 1.00 0.00 161 ASP A CA 12
ATOM 17148 C C . ASP A 1 43 ? 7.599 8.406 -5.679 1.00 0.00 161 ASP A C 12
ATOM 17149 O O . ASP A 1 43 ? 8.654 8.009 -6.172 1.00 0.00 161 ASP A O 12
ATOM 17158 N N . GLU A 1 44 ? 7.146 7.986 -4.502 1.00 0.00 162 GLU A N 12
ATOM 17159 C CA . GLU A 1 44 ? 7.882 7.012 -3.705 1.00 0.00 162 GLU A CA 12
ATOM 17160 C C . GLU A 1 44 ? 6.929 6.018 -3.046 1.00 0.00 162 GLU A C 12
ATOM 17161 O O . GLU A 1 44 ? 5.822 6.376 -2.644 1.00 0.00 162 GLU A O 12
ATOM 17173 N N . CYS A 1 45 ? 7.369 4.769 -2.939 1.00 0.00 163 CYS A N 12
ATOM 17174 C CA . CYS A 1 45 ? 6.556 3.722 -2.330 1.00 0.00 163 CYS A CA 12
ATOM 17175 C C . CYS A 1 45 ? 7.380 2.896 -1.347 1.00 0.00 163 CYS A C 12
ATOM 17176 O O . CYS A 1 45 ? 8.497 2.479 -1.654 1.00 0.00 163 CYS A O 12
ATOM 17184 N N . THR A 1 46 ? 6.822 2.665 -0.163 1.00 0.00 164 THR A N 12
ATOM 17185 C CA . THR A 1 46 ? 7.505 1.892 0.866 1.00 0.00 164 THR A CA 12
ATOM 17186 C C . THR A 1 46 ? 6.551 0.918 1.547 1.00 0.00 164 THR A C 12
ATOM 17187 O O . THR A 1 46 ? 5.498 1.313 2.050 1.00 0.00 164 THR A O 12
ATOM 17198 N N . VAL A 1 47 ? 6.925 -0.358 1.561 1.00 0.00 165 VAL A N 12
ATOM 17199 C CA . VAL A 1 47 ? 6.102 -1.389 2.183 1.00 0.00 165 VAL A CA 12
ATOM 17200 C C . VAL A 1 47 ? 6.574 -1.688 3.601 1.00 0.00 165 VAL A C 12
ATOM 17201 O O . VAL A 1 47 ? 7.755 -1.538 3.919 1.00 0.00 165 VAL A O 12
ATOM 17214 N N . LEU A 1 48 ? 5.646 -2.111 4.451 1.00 0.00 166 LEU A N 12
ATOM 17215 C CA . LEU A 1 48 ? 5.966 -2.433 5.837 1.00 0.00 166 LEU A CA 12
ATOM 17216 C C . LEU A 1 48 ? 6.220 -3.928 6.005 1.00 0.00 166 LEU A C 12
ATOM 17217 O O . LEU A 1 48 ? 5.487 -4.756 5.465 1.00 0.00 166 LEU A O 12
ATOM 17233 N N . ARG A 1 49 ? 7.262 -4.265 6.757 1.00 0.00 167 ARG A N 12
ATOM 17234 C CA . ARG A 1 49 ? 7.613 -5.659 6.997 1.00 0.00 167 ARG A CA 12
ATOM 17235 C C . ARG A 1 49 ? 7.708 -5.947 8.493 1.00 0.00 167 ARG A C 12
ATOM 17236 O O . ARG A 1 49 ? 8.290 -5.170 9.249 1.00 0.00 167 ARG A O 12
ATOM 17257 N N . GLY A 1 50 ? 7.131 -7.069 8.913 1.00 0.00 168 GLY A N 12
ATOM 17258 C CA . GLY A 1 50 ? 7.161 -7.438 10.316 1.00 0.00 168 GLY A CA 12
ATOM 17259 C C . GLY A 1 50 ? 8.573 -7.585 10.846 1.00 0.00 168 GLY A C 12
ATOM 17260 O O . GLY A 1 50 ? 9.543 -7.164 10.215 1.00 0.00 168 GLY A O 12
ATOM 17264 N N . PRO A 1 51 ? 8.703 -8.194 12.034 1.00 0.00 169 PRO A N 12
ATOM 17265 C CA . PRO A 1 51 ? 10.004 -8.408 12.676 1.00 0.00 169 PRO A CA 12
ATOM 17266 C C . PRO A 1 51 ? 10.780 -9.557 12.043 1.00 0.00 169 PRO A C 12
ATOM 17267 O O . PRO A 1 51 ? 11.960 -9.418 11.720 1.00 0.00 169 PRO A O 12
ATOM 17278 N N . ASP A 1 52 ? 10.112 -10.692 11.869 1.00 0.00 170 ASP A N 12
ATOM 17279 C CA . ASP A 1 52 ? 10.739 -11.865 11.274 1.00 0.00 170 ASP A CA 12
ATOM 17280 C C . ASP A 1 52 ? 11.379 -11.518 9.933 1.00 0.00 170 ASP A C 12
ATOM 17281 O O . ASP A 1 52 ? 12.426 -12.056 9.575 1.00 0.00 170 ASP A O 12
ATOM 17290 N N . GLY A 1 53 ? 10.740 -10.616 9.194 1.00 0.00 171 GLY A N 12
ATOM 17291 C CA . GLY A 1 53 ? 11.260 -10.213 7.901 1.00 0.00 171 GLY A CA 12
ATOM 17292 C C . GLY A 1 53 ? 10.452 -10.777 6.749 1.00 0.00 171 GLY A C 12
ATOM 17293 O O . GLY A 1 53 ? 11.008 -11.363 5.820 1.00 0.00 171 GLY A O 12
ATOM 17297 N N . SER A 1 54 ? 9.136 -10.603 6.811 1.00 0.00 172 SER A N 12
ATOM 17298 C CA . SER A 1 54 ? 8.249 -11.104 5.768 1.00 0.00 172 SER A CA 12
ATOM 17299 C C . SER A 1 54 ? 7.387 -9.980 5.200 1.00 0.00 172 SER A C 12
ATOM 17300 O O . SER A 1 54 ? 7.627 -9.498 4.093 1.00 0.00 172 SER A O 12
ATOM 17308 N N . SER A 1 55 ? 6.383 -9.568 5.967 1.00 0.00 173 SER A N 12
ATOM 17309 C CA . SER A 1 55 ? 5.483 -8.503 5.540 1.00 0.00 173 SER A CA 12
ATOM 17310 C C . SER A 1 55 ? 4.502 -8.143 6.652 1.00 0.00 173 SER A C 12
ATOM 17311 O O . SER A 1 55 ? 4.184 -8.969 7.508 1.00 0.00 173 SER A O 12
ATOM 17319 N N . LYS A 1 56 ? 4.024 -6.903 6.633 1.00 0.00 174 LYS A N 12
ATOM 17320 C CA . LYS A 1 56 ? 3.078 -6.432 7.637 1.00 0.00 174 LYS A CA 12
ATOM 17321 C C . LYS A 1 56 ? 1.680 -6.292 7.044 1.00 0.00 174 LYS A C 12
ATOM 17322 O O . LYS A 1 56 ? 0.722 -5.987 7.753 1.00 0.00 174 LYS A O 12
ATOM 17341 N N . GLY A 1 57 ? 1.570 -6.520 5.738 1.00 0.00 175 GLY A N 12
ATOM 17342 C CA . GLY A 1 57 ? 0.284 -6.416 5.073 1.00 0.00 175 GLY A CA 12
ATOM 17343 C C . GLY A 1 57 ? -0.153 -4.978 4.878 1.00 0.00 175 GLY A C 12
ATOM 17344 O O . GLY A 1 57 ? -1.347 -4.695 4.769 1.00 0.00 175 GLY A O 12
ATOM 17348 N N . CYS A 1 58 ? 0.813 -4.068 4.836 1.00 0.00 176 CYS A N 12
ATOM 17349 C CA . CYS A 1 58 ? 0.521 -2.650 4.656 1.00 0.00 176 CYS A CA 12
ATOM 17350 C C . CYS A 1 58 ? 1.697 -1.931 4.004 1.00 0.00 176 CYS A C 12
ATOM 17351 O O . CYS A 1 58 ? 2.826 -2.420 4.027 1.00 0.00 176 CYS A O 12
ATOM 17359 N N . ALA A 1 59 ? 1.424 -0.769 3.421 1.00 0.00 177 ALA A N 12
ATOM 17360 C CA . ALA A 1 59 ? 2.459 0.018 2.762 1.00 0.00 177 ALA A CA 12
ATOM 17361 C C . ALA A 1 59 ? 1.999 1.454 2.539 1.00 0.00 177 ALA A C 12
ATOM 17362 O O . ALA A 1 59 ? 0.801 1.738 2.521 1.00 0.00 177 ALA A O 12
ATOM 17369 N N . PHE A 1 60 ? 2.959 2.359 2.370 1.00 0.00 178 PHE A N 12
ATOM 17370 C CA . PHE A 1 60 ? 2.652 3.767 2.150 1.00 0.00 178 PHE A CA 12
ATOM 17371 C C . PHE A 1 60 ? 3.034 4.193 0.736 1.00 0.00 178 PHE A C 12
ATOM 17372 O O . PHE A 1 60 ? 4.130 3.893 0.260 1.00 0.00 178 PHE A O 12
ATOM 17389 N N . VAL A 1 61 ? 2.123 4.893 0.068 1.00 0.00 179 VAL A N 12
ATOM 17390 C CA . VAL A 1 61 ? 2.364 5.361 -1.292 1.00 0.00 179 VAL A CA 12
ATOM 17391 C C . VAL A 1 61 ? 2.185 6.872 -1.393 1.00 0.00 179 VAL A C 12
ATOM 17392 O O . VAL A 1 61 ? 1.251 7.437 -0.824 1.00 0.00 179 VAL A O 12
ATOM 17405 N N . LYS A 1 62 ? 3.086 7.521 -2.122 1.00 0.00 180 LYS A N 12
ATOM 17406 C CA . LYS A 1 62 ? 3.027 8.967 -2.301 1.00 0.00 180 LYS A CA 12
ATOM 17407 C C . LYS A 1 62 ? 2.867 9.327 -3.774 1.00 0.00 180 LYS A C 12
ATOM 17408 O O . LYS A 1 62 ? 3.536 8.760 -4.639 1.00 0.00 180 LYS A O 12
ATOM 17427 N N . PHE A 1 63 ? 1.977 10.274 -4.054 1.00 0.00 181 PHE A N 12
ATOM 17428 C CA . PHE A 1 63 ? 1.730 10.710 -5.423 1.00 0.00 181 PHE A CA 12
ATOM 17429 C C . PHE A 1 63 ? 2.303 12.103 -5.663 1.00 0.00 181 PHE A C 12
ATOM 17430 O O . PHE A 1 63 ? 2.686 12.799 -4.722 1.00 0.00 181 PHE A O 12
ATOM 17447 N N . SER A 1 64 ? 2.361 12.504 -6.929 1.00 0.00 182 SER A N 12
ATOM 17448 C CA . SER A 1 64 ? 2.892 13.812 -7.294 1.00 0.00 182 SER A CA 12
ATOM 17449 C C . SER A 1 64 ? 1.932 14.923 -6.880 1.00 0.00 182 SER A C 12
ATOM 17450 O O . SER A 1 64 ? 2.337 16.069 -6.688 1.00 0.00 182 SER A O 12
ATOM 17458 N N . SER A 1 65 ? 0.656 14.574 -6.745 1.00 0.00 183 SER A N 12
ATOM 17459 C CA . SER A 1 65 ? -0.364 15.541 -6.359 1.00 0.00 183 SER A CA 12
ATOM 17460 C C . SER A 1 65 ? -1.410 14.895 -5.455 1.00 0.00 183 SER A C 12
ATOM 17461 O O . SER A 1 65 ? -1.366 13.692 -5.196 1.00 0.00 183 SER A O 12
ATOM 17469 N N . HIS A 1 66 ? -2.350 15.704 -4.976 1.00 0.00 184 HIS A N 12
ATOM 17470 C CA . HIS A 1 66 ? -3.408 15.213 -4.100 1.00 0.00 184 HIS A CA 12
ATOM 17471 C C . HIS A 1 66 ? -4.513 14.540 -4.909 1.00 0.00 184 HIS A C 12
ATOM 17472 O O . HIS A 1 66 ? -5.027 13.489 -4.524 1.00 0.00 184 HIS A O 12
ATOM 17486 N N . THR A 1 67 ? -4.876 15.154 -6.031 1.00 0.00 185 THR A N 12
ATOM 17487 C CA . THR A 1 67 ? -5.922 14.616 -6.892 1.00 0.00 185 THR A CA 12
ATOM 17488 C C . THR A 1 67 ? -5.634 13.167 -7.267 1.00 0.00 185 THR A C 12
ATOM 17489 O O . THR A 1 67 ? -6.439 12.276 -6.999 1.00 0.00 185 THR A O 12
ATOM 17500 N N . GLU A 1 68 ? -4.480 12.938 -7.887 1.00 0.00 186 GLU A N 12
ATOM 17501 C CA . GLU A 1 68 ? -4.087 11.596 -8.298 1.00 0.00 186 GLU A CA 12
ATOM 17502 C C . GLU A 1 68 ? -4.397 10.579 -7.203 1.00 0.00 186 GLU A C 12
ATOM 17503 O O . GLU A 1 68 ? -4.968 9.521 -7.467 1.00 0.00 186 GLU A O 12
ATOM 17515 N N . ALA A 1 69 ? -4.016 10.908 -5.973 1.00 0.00 187 ALA A N 12
ATOM 17516 C CA . ALA A 1 69 ? -4.254 10.025 -4.838 1.00 0.00 187 ALA A CA 12
ATOM 17517 C C . ALA A 1 69 ? -5.743 9.755 -4.655 1.00 0.00 187 ALA A C 12
ATOM 17518 O O . ALA A 1 69 ? -6.188 8.610 -4.721 1.00 0.00 187 ALA A O 12
ATOM 17525 N N . GLN A 1 70 ? -6.509 10.818 -4.425 1.00 0.00 188 GLN A N 12
ATOM 17526 C CA . GLN A 1 70 ? -7.948 10.693 -4.231 1.00 0.00 188 GLN A CA 12
ATOM 17527 C C . GLN A 1 70 ? -8.539 9.662 -5.186 1.00 0.00 188 GLN A C 12
ATOM 17528 O O . GLN A 1 70 ? -9.394 8.864 -4.802 1.00 0.00 188 GLN A O 12
ATOM 17542 N N . ALA A 1 71 ? -8.079 9.685 -6.433 1.00 0.00 189 ALA A N 12
ATOM 17543 C CA . ALA A 1 71 ? -8.561 8.751 -7.442 1.00 0.00 189 ALA A CA 12
ATOM 17544 C C . ALA A 1 71 ? -8.194 7.315 -7.082 1.00 0.00 189 ALA A C 12
ATOM 17545 O O . ALA A 1 71 ? -9.068 6.478 -6.859 1.00 0.00 189 ALA A O 12
ATOM 17552 N N . ALA A 1 72 ? -6.895 7.037 -7.028 1.00 0.00 190 ALA A N 12
ATOM 17553 C CA . ALA A 1 72 ? -6.413 5.703 -6.693 1.00 0.00 190 ALA A CA 12
ATOM 17554 C C . ALA A 1 72 ? -7.181 5.122 -5.512 1.00 0.00 190 ALA A C 12
ATOM 17555 O O . ALA A 1 72 ? -7.390 3.911 -5.430 1.00 0.00 190 ALA A O 12
ATOM 17562 N N . ILE A 1 73 ? -7.599 5.992 -4.598 1.00 0.00 191 ILE A N 12
ATOM 17563 C CA . ILE A 1 73 ? -8.344 5.564 -3.421 1.00 0.00 191 ILE A CA 12
ATOM 17564 C C . ILE A 1 73 ? -9.711 5.010 -3.807 1.00 0.00 191 ILE A C 12
ATOM 17565 O O . ILE A 1 73 ? -9.952 3.805 -3.722 1.00 0.00 191 ILE A O 12
ATOM 17581 N N . HIS A 1 74 ? -10.604 5.897 -4.235 1.00 0.00 192 HIS A N 12
ATOM 17582 C CA . HIS A 1 74 ? -11.947 5.497 -4.638 1.00 0.00 192 HIS A CA 12
ATOM 17583 C C . HIS A 1 74 ? -11.894 4.494 -5.786 1.00 0.00 192 HIS A C 12
ATOM 17584 O O . HIS A 1 74 ? -12.904 3.884 -6.138 1.00 0.00 192 HIS A O 12
ATOM 17598 N N . ALA A 1 75 ? -10.710 4.329 -6.367 1.00 0.00 193 ALA A N 12
ATOM 17599 C CA . ALA A 1 75 ? -10.525 3.399 -7.474 1.00 0.00 193 ALA A CA 12
ATOM 17600 C C . ALA A 1 75 ? -10.000 2.055 -6.980 1.00 0.00 193 ALA A C 12
ATOM 17601 O O . ALA A 1 75 ? -10.189 1.026 -7.630 1.00 0.00 193 ALA A O 12
ATOM 17608 N N . LEU A 1 76 ? -9.339 2.071 -5.829 1.00 0.00 194 LEU A N 12
ATOM 17609 C CA . LEU A 1 76 ? -8.785 0.852 -5.248 1.00 0.00 194 LEU A CA 12
ATOM 17610 C C . LEU A 1 76 ? -9.162 0.731 -3.775 1.00 0.00 194 LEU A C 12
ATOM 17611 O O . LEU A 1 76 ? -8.474 0.066 -3.000 1.00 0.00 194 LEU A O 12
ATOM 17627 N N . HIS A 1 77 ? -10.260 1.377 -3.395 1.00 0.00 195 HIS A N 12
ATOM 17628 C CA . HIS A 1 77 ? -10.731 1.339 -2.015 1.00 0.00 195 HIS A CA 12
ATOM 17629 C C . HIS A 1 77 ? -11.700 0.180 -1.803 1.00 0.00 195 HIS A C 12
ATOM 17630 O O . HIS A 1 77 ? -12.747 0.108 -2.445 1.00 0.00 195 HIS A O 12
ATOM 17644 N N . GLY A 1 78 ? -11.342 -0.727 -0.899 1.00 0.00 196 GLY A N 12
ATOM 17645 C CA . GLY A 1 78 ? -12.191 -1.871 -0.620 1.00 0.00 196 GLY A CA 12
ATOM 17646 C C . GLY A 1 78 ? -12.897 -2.385 -1.859 1.00 0.00 196 GLY A C 12
ATOM 17647 O O . GLY A 1 78 ? -14.029 -2.864 -1.783 1.00 0.00 196 GLY A O 12
ATOM 17651 N N . SER A 1 79 ? -12.229 -2.286 -3.003 1.00 0.00 197 SER A N 12
ATOM 17652 C CA . SER A 1 79 ? -12.802 -2.739 -4.265 1.00 0.00 197 SER A CA 12
ATOM 17653 C C . SER A 1 79 ? -12.256 -4.112 -4.647 1.00 0.00 197 SER A C 12
ATOM 17654 O O . SER A 1 79 ? -12.982 -4.955 -5.173 1.00 0.00 197 SER A O 12
ATOM 17662 N N . GLN A 1 80 ? -10.972 -4.327 -4.379 1.00 0.00 198 GLN A N 12
ATOM 17663 C CA . GLN A 1 80 ? -10.328 -5.596 -4.695 1.00 0.00 198 GLN A CA 12
ATOM 17664 C C . GLN A 1 80 ? -10.209 -6.471 -3.452 1.00 0.00 198 GLN A C 12
ATOM 17665 O O . GLN A 1 80 ? -10.336 -5.989 -2.325 1.00 0.00 198 GLN A O 12
ATOM 17679 N N . THR A 1 81 ? -9.965 -7.761 -3.662 1.00 0.00 199 THR A N 12
ATOM 17680 C CA . THR A 1 81 ? -9.830 -8.703 -2.559 1.00 0.00 199 THR A CA 12
ATOM 17681 C C . THR A 1 81 ? -8.563 -9.538 -2.701 1.00 0.00 199 THR A C 12
ATOM 17682 O O . THR A 1 81 ? -8.598 -10.652 -3.224 1.00 0.00 199 THR A O 12
ATOM 17693 N N . MET A 1 82 ? -7.445 -8.994 -2.232 1.00 0.00 200 MET A N 12
ATOM 17694 C CA . MET A 1 82 ? -6.166 -9.691 -2.305 1.00 0.00 200 MET A CA 12
ATOM 17695 C C . MET A 1 82 ? -6.336 -11.173 -1.987 1.00 0.00 200 MET A C 12
ATOM 17696 O O . MET A 1 82 ? -7.060 -11.557 -1.068 1.00 0.00 200 MET A O 12
ATOM 17710 N N . PRO A 1 83 ? -5.654 -12.028 -2.764 1.00 0.00 201 PRO A N 12
ATOM 17711 C CA . PRO A 1 83 ? -5.714 -13.482 -2.584 1.00 0.00 201 PRO A CA 12
ATOM 17712 C C . PRO A 1 83 ? -5.508 -13.894 -1.131 1.00 0.00 201 PRO A C 12
ATOM 17713 O O . PRO A 1 83 ? -4.723 -13.283 -0.407 1.00 0.00 201 PRO A O 12
ATOM 17724 N N . GLY A 1 84 ? -6.218 -14.937 -0.710 1.00 0.00 202 GLY A N 12
ATOM 17725 C CA . GLY A 1 84 ? -6.097 -15.413 0.656 1.00 0.00 202 GLY A CA 12
ATOM 17726 C C . GLY A 1 84 ? -6.946 -14.615 1.626 1.00 0.00 202 GLY A C 12
ATOM 17727 O O . GLY A 1 84 ? -7.556 -15.177 2.534 1.00 0.00 202 GLY A O 12
ATOM 17731 N N . ALA A 1 85 ? -6.983 -13.301 1.433 1.00 0.00 203 ALA A N 12
ATOM 17732 C CA . ALA A 1 85 ? -7.763 -12.424 2.298 1.00 0.00 203 ALA A CA 12
ATOM 17733 C C . ALA A 1 85 ? -9.232 -12.413 1.887 1.00 0.00 203 ALA A C 12
ATOM 17734 O O . ALA A 1 85 ? -9.554 -12.386 0.699 1.00 0.00 203 ALA A O 12
ATOM 17741 N N . SER A 1 86 ? -10.118 -12.434 2.877 1.00 0.00 204 SER A N 12
ATOM 17742 C CA . SER A 1 86 ? -11.553 -12.431 2.618 1.00 0.00 204 SER A CA 12
ATOM 17743 C C . SER A 1 86 ? -12.101 -11.007 2.609 1.00 0.00 204 SER A C 12
ATOM 17744 O O . SER A 1 86 ? -13.251 -10.774 2.238 1.00 0.00 204 SER A O 12
ATOM 17752 N N . SER A 1 87 ? -11.267 -10.056 3.020 1.00 0.00 205 SER A N 12
ATOM 17753 C CA . SER A 1 87 ? -11.667 -8.655 3.063 1.00 0.00 205 SER A CA 12
ATOM 17754 C C . SER A 1 87 ? -11.158 -7.906 1.836 1.00 0.00 205 SER A C 12
ATOM 17755 O O . SER A 1 87 ? -10.315 -8.410 1.093 1.00 0.00 205 SER A O 12
ATOM 17763 N N . SER A 1 88 ? -11.675 -6.699 1.629 1.00 0.00 206 SER A N 12
ATOM 17764 C CA . SER A 1 88 ? -11.277 -5.881 0.490 1.00 0.00 206 SER A CA 12
ATOM 17765 C C . SER A 1 88 ? -10.126 -4.952 0.865 1.00 0.00 206 SER A C 12
ATOM 17766 O O . SER A 1 88 ? -9.957 -4.593 2.031 1.00 0.00 206 SER A O 12
ATOM 17774 N N . LEU A 1 89 ? -9.337 -4.566 -0.132 1.00 0.00 207 LEU A N 12
ATOM 17775 C CA . LEU A 1 89 ? -8.201 -3.679 0.091 1.00 0.00 207 LEU A CA 12
ATOM 17776 C C . LEU A 1 89 ? -8.626 -2.433 0.862 1.00 0.00 207 LEU A C 12
ATOM 17777 O O . LEU A 1 89 ? -9.706 -1.888 0.634 1.00 0.00 207 LEU A O 12
ATOM 17793 N N . VAL A 1 90 ? -7.769 -1.987 1.774 1.00 0.00 208 VAL A N 12
ATOM 17794 C CA . VAL A 1 90 ? -8.054 -0.803 2.577 1.00 0.00 208 VAL A CA 12
ATOM 17795 C C . VAL A 1 90 ? -7.116 0.343 2.218 1.00 0.00 208 VAL A C 12
ATOM 17796 O O . VAL A 1 90 ? -5.915 0.284 2.484 1.00 0.00 208 VAL A O 12
ATOM 17809 N N . VAL A 1 91 ? -7.671 1.388 1.611 1.00 0.00 209 VAL A N 12
ATOM 17810 C CA . VAL A 1 91 ? -6.885 2.550 1.217 1.00 0.00 209 VAL A CA 12
ATOM 17811 C C . VAL A 1 91 ? -7.412 3.820 1.875 1.00 0.00 209 VAL A C 12
ATOM 17812 O O . VAL A 1 91 ? -8.617 4.075 1.882 1.00 0.00 209 VAL A O 12
ATOM 17825 N N . LYS A 1 92 ? -6.502 4.614 2.429 1.00 0.00 210 LYS A N 12
ATOM 17826 C CA . LYS A 1 92 ? -6.874 5.860 3.090 1.00 0.00 210 LYS A CA 12
ATOM 17827 C C . LYS A 1 92 ? -5.649 6.739 3.322 1.00 0.00 210 LYS A C 12
ATOM 17828 O O . LYS A 1 92 ? -4.560 6.240 3.607 1.00 0.00 210 LYS A O 12
ATOM 17847 N N . PHE A 1 93 ? -5.835 8.049 3.201 1.00 0.00 211 PHE A N 12
ATOM 17848 C CA . PHE A 1 93 ? -4.745 8.997 3.399 1.00 0.00 211 PHE A CA 12
ATOM 17849 C C . PHE A 1 93 ? -3.889 8.599 4.597 1.00 0.00 211 PHE A C 12
ATOM 17850 O O . PHE A 1 93 ? -4.351 7.903 5.500 1.00 0.00 211 PHE A O 12
ATOM 17867 N N . ALA A 1 94 ? -2.637 9.047 4.597 1.00 0.00 212 ALA A N 12
ATOM 17868 C CA . ALA A 1 94 ? -1.716 8.739 5.684 1.00 0.00 212 ALA A CA 12
ATOM 17869 C C . ALA A 1 94 ? -1.512 9.949 6.590 1.00 0.00 212 ALA A C 12
ATOM 17870 O O . ALA A 1 94 ? -0.986 10.976 6.160 1.00 0.00 212 ALA A O 12
ATOM 17877 N N . ASP A 1 95 ? -1.931 9.821 7.844 1.00 0.00 213 ASP A N 12
ATOM 17878 C CA . ASP A 1 95 ? -1.794 10.905 8.810 1.00 0.00 213 ASP A CA 12
ATOM 17879 C C . ASP A 1 95 ? -2.746 12.050 8.482 1.00 0.00 213 ASP A C 12
ATOM 17880 O O . ASP A 1 95 ? -2.329 13.201 8.347 1.00 0.00 213 ASP A O 12
ATOM 17889 N N . THR A 1 96 ? -4.030 11.727 8.353 1.00 0.00 214 THR A N 12
ATOM 17890 C CA . THR A 1 96 ? -5.042 12.727 8.038 1.00 0.00 214 THR A CA 12
ATOM 17891 C C . THR A 1 96 ? -6.183 12.692 9.048 1.00 0.00 214 THR A C 12
ATOM 17892 O O . THR A 1 96 ? -6.766 11.638 9.303 1.00 0.00 214 THR A O 12
ATOM 17903 N N . ASP A 1 97 ? -6.497 13.849 9.620 1.00 0.00 215 ASP A N 12
ATOM 17904 C CA . ASP A 1 97 ? -7.570 13.951 10.602 1.00 0.00 215 ASP A CA 12
ATOM 17905 C C . ASP A 1 97 ? -8.029 15.397 10.758 1.00 0.00 215 ASP A C 12
ATOM 17906 O O . ASP A 1 97 ? -7.361 16.325 10.299 1.00 0.00 215 ASP A O 12
ATOM 17915 N N . LYS A 1 98 ? -9.172 15.583 11.408 1.00 0.00 216 LYS A N 12
ATOM 17916 C CA . LYS A 1 98 ? -9.722 16.916 11.626 1.00 0.00 216 LYS A CA 12
ATOM 17917 C C . LYS A 1 98 ? -8.800 17.746 12.514 1.00 0.00 216 LYS A C 12
ATOM 17918 O O . LYS A 1 98 ? -8.639 17.455 13.699 1.00 0.00 216 LYS A O 12
ATOM 17937 N N . GLU A 1 99 ? -8.200 18.780 11.934 1.00 0.00 217 GLU A N 12
ATOM 17938 C CA . GLU A 1 99 ? -7.295 19.652 12.675 1.00 0.00 217 GLU A CA 12
ATOM 17939 C C . GLU A 1 99 ? -8.068 20.533 13.652 1.00 0.00 217 GLU A C 12
ATOM 17940 O O . GLU A 1 99 ? -7.781 20.552 14.849 1.00 0.00 217 GLU A O 12
ATOM 17952 N N . SER A 1 100 ? -9.050 21.263 13.132 1.00 0.00 218 SER A N 12
ATOM 17953 C CA . SER A 1 100 ? -9.861 22.151 13.956 1.00 0.00 218 SER A CA 12
ATOM 17954 C C . SER A 1 100 ? -10.167 21.510 15.306 1.00 0.00 218 SER A C 12
ATOM 17955 O O . SER A 1 100 ? -10.008 22.136 16.353 1.00 0.00 218 SER A O 12
ATOM 17963 N N . GLY A 1 101 ? -10.607 20.256 15.273 1.00 0.00 219 GLY A N 12
ATOM 17964 C CA . GLY A 1 101 ? -10.928 19.550 16.500 1.00 0.00 219 GLY A CA 12
ATOM 17965 C C . GLY A 1 101 ? -12.422 19.397 16.706 1.00 0.00 219 GLY A C 12
ATOM 17966 O O . GLY A 1 101 ? -13.186 19.221 15.757 1.00 0.00 219 GLY A O 12
ATOM 17970 N N . PRO A 1 102 ? -12.858 19.462 17.973 1.00 0.00 220 PRO A N 12
ATOM 17971 C CA . PRO A 1 102 ? -14.273 19.330 18.331 1.00 0.00 220 PRO A CA 12
ATOM 17972 C C . PRO A 1 102 ? -15.074 20.584 17.998 1.00 0.00 220 PRO A C 12
ATOM 17973 O O . PRO A 1 102 ? -14.889 21.632 18.617 1.00 0.00 220 PRO A O 12
ATOM 17984 N N . SER A 1 103 ? -15.965 20.469 17.019 1.00 0.00 221 SER A N 12
ATOM 17985 C CA . SER A 1 103 ? -16.793 21.596 16.602 1.00 0.00 221 SER A CA 12
ATOM 17986 C C . SER A 1 103 ? -18.147 21.564 17.304 1.00 0.00 221 SER A C 12
ATOM 17987 O O . SER A 1 103 ? -18.448 20.636 18.054 1.00 0.00 221 SER A O 12
ATOM 17995 N N . SER A 1 104 ? -18.960 22.585 17.053 1.00 0.00 222 SER A N 12
ATOM 17996 C CA . SER A 1 104 ? -20.281 22.677 17.663 1.00 0.00 222 SER A CA 12
ATOM 17997 C C . SER A 1 104 ? -21.208 21.595 17.118 1.00 0.00 222 SER A C 12
ATOM 17998 O O . SER A 1 104 ? -21.583 21.615 15.946 1.00 0.00 222 SER A O 12
ATOM 18006 N N . GLY A 1 105 ? -21.574 20.649 17.978 1.00 0.00 223 GLY A N 12
ATOM 18007 C CA . GLY A 1 105 ? -22.454 19.571 17.565 1.00 0.00 223 GLY A CA 12
ATOM 18008 C C . GLY A 1 105 ? -23.554 20.044 16.636 1.00 0.00 223 GLY A C 12
ATOM 18009 O O . GLY A 1 105 ? -23.969 21.201 16.693 1.00 0.00 223 GLY A O 12
ATOM 18013 N N . GLY A 1 1 ? -29.975 15.447 -11.548 1.00 0.00 119 GLY A N 13
ATOM 18014 C CA . GLY A 1 1 ? -29.211 16.631 -11.895 1.00 0.00 119 GLY A CA 13
ATOM 18015 C C . GLY A 1 1 ? -27.948 16.769 -11.068 1.00 0.00 119 GLY A C 13
ATOM 18016 O O . GLY A 1 1 ? -26.840 16.687 -11.597 1.00 0.00 119 GLY A O 13
ATOM 18020 N N . SER A 1 2 ? -28.115 16.981 -9.766 1.00 0.00 120 SER A N 13
ATOM 18021 C CA . SER A 1 2 ? -26.979 17.136 -8.865 1.00 0.00 120 SER A CA 13
ATOM 18022 C C . SER A 1 2 ? -27.186 16.330 -7.586 1.00 0.00 120 SER A C 13
ATOM 18023 O O . SER A 1 2 ? -28.215 16.453 -6.922 1.00 0.00 120 SER A O 13
ATOM 18031 N N . SER A 1 3 ? -26.199 15.506 -7.248 1.00 0.00 121 SER A N 13
ATOM 18032 C CA . SER A 1 3 ? -26.274 14.676 -6.051 1.00 0.00 121 SER A CA 13
ATOM 18033 C C . SER A 1 3 ? -24.937 14.663 -5.316 1.00 0.00 121 SER A C 13
ATOM 18034 O O . SER A 1 3 ? -23.914 14.264 -5.871 1.00 0.00 121 SER A O 13
ATOM 18042 N N . GLY A 1 4 ? -24.954 15.102 -4.061 1.00 0.00 122 GLY A N 13
ATOM 18043 C CA . GLY A 1 4 ? -23.739 15.133 -3.269 1.00 0.00 122 GLY A CA 13
ATOM 18044 C C . GLY A 1 4 ? -23.306 16.544 -2.925 1.00 0.00 122 GLY A C 13
ATOM 18045 O O . GLY A 1 4 ? -23.584 17.485 -3.669 1.00 0.00 122 GLY A O 13
ATOM 18049 N N . SER A 1 5 ? -22.626 16.694 -1.792 1.00 0.00 123 SER A N 13
ATOM 18050 C CA . SER A 1 5 ? -22.160 18.002 -1.348 1.00 0.00 123 SER A CA 13
ATOM 18051 C C . SER A 1 5 ? -21.240 18.633 -2.389 1.00 0.00 123 SER A C 13
ATOM 18052 O O . SER A 1 5 ? -20.621 17.934 -3.191 1.00 0.00 123 SER A O 13
ATOM 18060 N N . SER A 1 6 ? -21.156 19.960 -2.369 1.00 0.00 124 SER A N 13
ATOM 18061 C CA . SER A 1 6 ? -20.315 20.687 -3.313 1.00 0.00 124 SER A CA 13
ATOM 18062 C C . SER A 1 6 ? -20.241 22.166 -2.947 1.00 0.00 124 SER A C 13
ATOM 18063 O O . SER A 1 6 ? -21.235 22.887 -3.026 1.00 0.00 124 SER A O 13
ATOM 18071 N N . GLY A 1 7 ? -19.054 22.612 -2.546 1.00 0.00 125 GLY A N 13
ATOM 18072 C CA . GLY A 1 7 ? -18.871 24.002 -2.174 1.00 0.00 125 GLY A CA 13
ATOM 18073 C C . GLY A 1 7 ? -17.426 24.333 -1.859 1.00 0.00 125 GLY A C 13
ATOM 18074 O O . GLY A 1 7 ? -16.513 23.878 -2.549 1.00 0.00 125 GLY A O 13
ATOM 18078 N N . SER A 1 8 ? -17.216 25.127 -0.814 1.00 0.00 126 SER A N 13
ATOM 18079 C CA . SER A 1 8 ? -15.871 25.523 -0.413 1.00 0.00 126 SER A CA 13
ATOM 18080 C C . SER A 1 8 ? -15.745 25.554 1.108 1.00 0.00 126 SER A C 13
ATOM 18081 O O . SER A 1 8 ? -16.689 25.911 1.812 1.00 0.00 126 SER A O 13
ATOM 18089 N N . GLU A 1 9 ? -14.572 25.175 1.605 1.00 0.00 127 GLU A N 13
ATOM 18090 C CA . GLU A 1 9 ? -14.322 25.158 3.042 1.00 0.00 127 GLU A CA 13
ATOM 18091 C C . GLU A 1 9 ? -12.865 25.497 3.345 1.00 0.00 127 GLU A C 13
ATOM 18092 O O . GLU A 1 9 ? -12.048 25.640 2.436 1.00 0.00 127 GLU A O 13
ATOM 18104 N N . SER A 1 10 ? -12.548 25.623 4.630 1.00 0.00 128 SER A N 13
ATOM 18105 C CA . SER A 1 10 ? -11.192 25.948 5.054 1.00 0.00 128 SER A CA 13
ATOM 18106 C C . SER A 1 10 ? -10.254 24.765 4.831 1.00 0.00 128 SER A C 13
ATOM 18107 O O . SER A 1 10 ? -10.485 23.671 5.347 1.00 0.00 128 SER A O 13
ATOM 18115 N N . ARG A 1 11 ? -9.197 24.993 4.060 1.00 0.00 129 ARG A N 13
ATOM 18116 C CA . ARG A 1 11 ? -8.224 23.947 3.767 1.00 0.00 129 ARG A CA 13
ATOM 18117 C C . ARG A 1 11 ? -6.887 24.245 4.438 1.00 0.00 129 ARG A C 13
ATOM 18118 O O . ARG A 1 11 ? -6.242 25.249 4.141 1.00 0.00 129 ARG A O 13
ATOM 18139 N N . GLY A 1 12 ? -6.476 23.363 5.345 1.00 0.00 130 GLY A N 13
ATOM 18140 C CA . GLY A 1 12 ? -5.218 23.550 6.044 1.00 0.00 130 GLY A CA 13
ATOM 18141 C C . GLY A 1 12 ? -4.123 22.643 5.519 1.00 0.00 130 GLY A C 13
ATOM 18142 O O . GLY A 1 12 ? -3.994 22.447 4.311 1.00 0.00 130 GLY A O 13
ATOM 18146 N N . GLY A 1 13 ? -3.329 22.088 6.430 1.00 0.00 131 GLY A N 13
ATOM 18147 C CA . GLY A 1 13 ? -2.248 21.204 6.033 1.00 0.00 131 GLY A CA 13
ATOM 18148 C C . GLY A 1 13 ? -2.706 20.123 5.074 1.00 0.00 131 GLY A C 13
ATOM 18149 O O . GLY A 1 13 ? -3.865 19.710 5.102 1.00 0.00 131 GLY A O 13
ATOM 18153 N N . ARG A 1 14 ? -1.794 19.665 4.223 1.00 0.00 132 ARG A N 13
ATOM 18154 C CA . ARG A 1 14 ? -2.111 18.627 3.249 1.00 0.00 132 ARG A CA 13
ATOM 18155 C C . ARG A 1 14 ? -1.039 17.542 3.242 1.00 0.00 132 ARG A C 13
ATOM 18156 O O . ARG A 1 14 ? 0.035 17.713 3.818 1.00 0.00 132 ARG A O 13
ATOM 18177 N N . ASP A 1 15 ? -1.339 16.425 2.588 1.00 0.00 133 ASP A N 13
ATOM 18178 C CA . ASP A 1 15 ? -0.401 15.312 2.505 1.00 0.00 133 ASP A CA 13
ATOM 18179 C C . ASP A 1 15 ? -0.606 14.523 1.216 1.00 0.00 133 ASP A C 13
ATOM 18180 O O . ASP A 1 15 ? -1.738 14.251 0.816 1.00 0.00 133 ASP A O 13
ATOM 18189 N N . ARG A 1 16 ? 0.497 14.160 0.569 1.00 0.00 134 ARG A N 13
ATOM 18190 C CA . ARG A 1 16 ? 0.438 13.405 -0.677 1.00 0.00 134 ARG A CA 13
ATOM 18191 C C . ARG A 1 16 ? 0.825 11.946 -0.447 1.00 0.00 134 ARG A C 13
ATOM 18192 O O . ARG A 1 16 ? 1.364 11.288 -1.337 1.00 0.00 134 ARG A O 13
ATOM 18213 N N . LYS A 1 17 ? 0.547 11.448 0.753 1.00 0.00 135 LYS A N 13
ATOM 18214 C CA . LYS A 1 17 ? 0.864 10.068 1.101 1.00 0.00 135 LYS A CA 13
ATOM 18215 C C . LYS A 1 17 ? -0.406 9.272 1.381 1.00 0.00 135 LYS A C 13
ATOM 18216 O O . LYS A 1 17 ? -1.353 9.783 1.981 1.00 0.00 135 LYS A O 13
ATOM 18235 N N . LEU A 1 18 ? -0.421 8.017 0.945 1.00 0.00 136 LEU A N 13
ATOM 18236 C CA . LEU A 1 18 ? -1.575 7.149 1.150 1.00 0.00 136 LEU A CA 13
ATOM 18237 C C . LEU A 1 18 ? -1.191 5.916 1.962 1.00 0.00 136 LEU A C 13
ATOM 18238 O O . LEU A 1 18 ? -0.037 5.487 1.952 1.00 0.00 136 LEU A O 13
ATOM 18254 N N . PHE A 1 19 ? -2.167 5.348 2.663 1.00 0.00 137 PHE A N 13
ATOM 18255 C CA . PHE A 1 19 ? -1.932 4.163 3.480 1.00 0.00 137 PHE A CA 13
ATOM 18256 C C . PHE A 1 19 ? -2.812 3.004 3.022 1.00 0.00 137 PHE A C 13
ATOM 18257 O O . PHE A 1 19 ? -4.039 3.100 3.030 1.00 0.00 137 PHE A O 13
ATOM 18274 N N . VAL A 1 20 ? -2.175 1.908 2.621 1.00 0.00 138 VAL A N 13
ATOM 18275 C CA . VAL A 1 20 ? -2.898 0.729 2.159 1.00 0.00 138 VAL A CA 13
ATOM 18276 C C . VAL A 1 20 ? -2.823 -0.398 3.183 1.00 0.00 138 VAL A C 13
ATOM 18277 O O . VAL A 1 20 ? -1.829 -0.539 3.895 1.00 0.00 138 VAL A O 13
ATOM 18290 N N . GLY A 1 21 ? -3.881 -1.200 3.252 1.00 0.00 139 GLY A N 13
ATOM 18291 C CA . GLY A 1 21 ? -3.914 -2.305 4.192 1.00 0.00 139 GLY A CA 13
ATOM 18292 C C . GLY A 1 21 ? -4.561 -3.545 3.607 1.00 0.00 139 GLY A C 13
ATOM 18293 O O . GLY A 1 21 ? -4.832 -3.604 2.408 1.00 0.00 139 GLY A O 13
ATOM 18297 N N . MET A 1 22 ? -4.809 -4.538 4.455 1.00 0.00 140 MET A N 13
ATOM 18298 C CA . MET A 1 22 ? -5.428 -5.782 4.014 1.00 0.00 140 MET A CA 13
ATOM 18299 C C . MET A 1 22 ? -4.639 -6.406 2.867 1.00 0.00 140 MET A C 13
ATOM 18300 O O . MET A 1 22 ? -5.212 -7.025 1.970 1.00 0.00 140 MET A O 13
ATOM 18314 N N . LEU A 1 23 ? -3.321 -6.239 2.902 1.00 0.00 141 LEU A N 13
ATOM 18315 C CA . LEU A 1 23 ? -2.453 -6.785 1.866 1.00 0.00 141 LEU A CA 13
ATOM 18316 C C . LEU A 1 23 ? -1.930 -8.162 2.263 1.00 0.00 141 LEU A C 13
ATOM 18317 O O . LEU A 1 23 ? -1.818 -8.476 3.447 1.00 0.00 141 LEU A O 13
ATOM 18333 N N . ASN A 1 24 ? -1.609 -8.978 1.265 1.00 0.00 142 ASN A N 13
ATOM 18334 C CA . ASN A 1 24 ? -1.096 -10.321 1.510 1.00 0.00 142 ASN A CA 13
ATOM 18335 C C . ASN A 1 24 ? 0.397 -10.398 1.202 1.00 0.00 142 ASN A C 13
ATOM 18336 O O . ASN A 1 24 ? 0.957 -9.508 0.562 1.00 0.00 142 ASN A O 13
ATOM 18347 N N . LYS A 1 25 ? 1.036 -11.469 1.661 1.00 0.00 143 LYS A N 13
ATOM 18348 C CA . LYS A 1 25 ? 2.463 -11.665 1.434 1.00 0.00 143 LYS A CA 13
ATOM 18349 C C . LYS A 1 25 ? 2.726 -12.142 0.010 1.00 0.00 143 LYS A C 13
ATOM 18350 O O . LYS A 1 25 ? 3.482 -13.089 -0.206 1.00 0.00 143 LYS A O 13
ATOM 18369 N N . GLN A 1 26 ? 2.100 -11.480 -0.957 1.00 0.00 144 GLN A N 13
ATOM 18370 C CA . GLN A 1 26 ? 2.269 -11.837 -2.361 1.00 0.00 144 GLN A CA 13
ATOM 18371 C C . GLN A 1 26 ? 2.510 -10.596 -3.213 1.00 0.00 144 GLN A C 13
ATOM 18372 O O . GLN A 1 26 ? 3.255 -10.639 -4.192 1.00 0.00 144 GLN A O 13
ATOM 18386 N N . GLN A 1 27 ? 1.874 -9.492 -2.835 1.00 0.00 145 GLN A N 13
ATOM 18387 C CA . GLN A 1 27 ? 2.019 -8.239 -3.567 1.00 0.00 145 GLN A CA 13
ATOM 18388 C C . GLN A 1 27 ? 3.301 -7.518 -3.164 1.00 0.00 145 GLN A C 13
ATOM 18389 O O . GLN A 1 27 ? 3.720 -7.577 -2.008 1.00 0.00 145 GLN A O 13
ATOM 18403 N N . SER A 1 28 ? 3.919 -6.839 -4.124 1.00 0.00 146 SER A N 13
ATOM 18404 C CA . SER A 1 28 ? 5.156 -6.110 -3.870 1.00 0.00 146 SER A CA 13
ATOM 18405 C C . SER A 1 28 ? 5.024 -4.650 -4.295 1.00 0.00 146 SER A C 13
ATOM 18406 O O . SER A 1 28 ? 4.051 -4.268 -4.944 1.00 0.00 146 SER A O 13
ATOM 18414 N N . GLU A 1 29 ? 6.010 -3.840 -3.922 1.00 0.00 147 GLU A N 13
ATOM 18415 C CA . GLU A 1 29 ? 6.004 -2.423 -4.264 1.00 0.00 147 GLU A CA 13
ATOM 18416 C C . GLU A 1 29 ? 5.724 -2.222 -5.751 1.00 0.00 147 GLU A C 13
ATOM 18417 O O . GLU A 1 29 ? 4.900 -1.392 -6.130 1.00 0.00 147 GLU A O 13
ATOM 18429 N N . GLU A 1 30 ? 6.417 -2.990 -6.586 1.00 0.00 148 GLU A N 13
ATOM 18430 C CA . GLU A 1 30 ? 6.243 -2.896 -8.031 1.00 0.00 148 GLU A CA 13
ATOM 18431 C C . GLU A 1 30 ? 4.778 -3.075 -8.416 1.00 0.00 148 GLU A C 13
ATOM 18432 O O . GLU A 1 30 ? 4.202 -2.242 -9.116 1.00 0.00 148 GLU A O 13
ATOM 18444 N N . ASP A 1 31 ? 4.180 -4.168 -7.954 1.00 0.00 149 ASP A N 13
ATOM 18445 C CA . ASP A 1 31 ? 2.782 -4.458 -8.249 1.00 0.00 149 ASP A CA 13
ATOM 18446 C C . ASP A 1 31 ? 1.917 -3.216 -8.055 1.00 0.00 149 ASP A C 13
ATOM 18447 O O . ASP A 1 31 ? 1.350 -2.686 -9.011 1.00 0.00 149 ASP A O 13
ATOM 18456 N N . VAL A 1 32 ? 1.820 -2.757 -6.812 1.00 0.00 150 VAL A N 13
ATOM 18457 C CA . VAL A 1 32 ? 1.024 -1.577 -6.492 1.00 0.00 150 VAL A CA 13
ATOM 18458 C C . VAL A 1 32 ? 1.348 -0.424 -7.436 1.00 0.00 150 VAL A C 13
ATOM 18459 O O . VAL A 1 32 ? 0.477 0.068 -8.154 1.00 0.00 150 VAL A O 13
ATOM 18472 N N . LEU A 1 33 ? 2.606 0.002 -7.430 1.00 0.00 151 LEU A N 13
ATOM 18473 C CA . LEU A 1 33 ? 3.047 1.098 -8.286 1.00 0.00 151 LEU A CA 13
ATOM 18474 C C . LEU A 1 33 ? 2.557 0.902 -9.717 1.00 0.00 151 LEU A C 13
ATOM 18475 O O . LEU A 1 33 ? 2.145 1.855 -10.379 1.00 0.00 151 LEU A O 13
ATOM 18491 N N . ARG A 1 34 ? 2.603 -0.340 -10.187 1.00 0.00 152 ARG A N 13
ATOM 18492 C CA . ARG A 1 34 ? 2.163 -0.662 -11.540 1.00 0.00 152 ARG A CA 13
ATOM 18493 C C . ARG A 1 34 ? 0.649 -0.524 -11.666 1.00 0.00 152 ARG A C 13
ATOM 18494 O O . ARG A 1 34 ? 0.140 -0.045 -12.681 1.00 0.00 152 ARG A O 13
ATOM 18515 N N . LEU A 1 35 ? -0.067 -0.947 -10.630 1.00 0.00 153 LEU A N 13
ATOM 18516 C CA . LEU A 1 35 ? -1.524 -0.872 -10.624 1.00 0.00 153 LEU A CA 13
ATOM 18517 C C . LEU A 1 35 ? -1.996 0.504 -10.163 1.00 0.00 153 LEU A C 13
ATOM 18518 O O . LEU A 1 35 ? -3.182 0.825 -10.248 1.00 0.00 153 LEU A O 13
ATOM 18534 N N . PHE A 1 36 ? -1.061 1.312 -9.677 1.00 0.00 154 PHE A N 13
ATOM 18535 C CA . PHE A 1 36 ? -1.381 2.654 -9.204 1.00 0.00 154 PHE A CA 13
ATOM 18536 C C . PHE A 1 36 ? -1.025 3.701 -10.255 1.00 0.00 154 PHE A C 13
ATOM 18537 O O . PHE A 1 36 ? -1.737 4.690 -10.427 1.00 0.00 154 PHE A O 13
ATOM 18554 N N . GLN A 1 37 ? 0.082 3.476 -10.955 1.00 0.00 155 GLN A N 13
ATOM 18555 C CA . GLN A 1 37 ? 0.534 4.400 -11.988 1.00 0.00 155 GLN A CA 13
ATOM 18556 C C . GLN A 1 37 ? -0.617 4.789 -12.911 1.00 0.00 155 GLN A C 13
ATOM 18557 O O . GLN A 1 37 ? -0.825 5.961 -13.223 1.00 0.00 155 GLN A O 13
ATOM 18571 N N . PRO A 1 38 ? -1.383 3.783 -13.359 1.00 0.00 156 PRO A N 13
ATOM 18572 C CA . PRO A 1 38 ? -2.525 3.996 -14.252 1.00 0.00 156 PRO A CA 13
ATOM 18573 C C . PRO A 1 38 ? -3.438 5.118 -13.769 1.00 0.00 156 PRO A C 13
ATOM 18574 O O . PRO A 1 38 ? -4.234 5.658 -14.537 1.00 0.00 156 PRO A O 13
ATOM 18585 N N . PHE A 1 39 ? -3.317 5.465 -12.492 1.00 0.00 157 PHE A N 13
ATOM 18586 C CA . PHE A 1 39 ? -4.131 6.523 -11.906 1.00 0.00 157 PHE A CA 13
ATOM 18587 C C . PHE A 1 39 ? -3.343 7.826 -11.810 1.00 0.00 157 PHE A C 13
ATOM 18588 O O . PHE A 1 39 ? -3.833 8.890 -12.185 1.00 0.00 157 PHE A O 13
ATOM 18605 N N . GLY A 1 40 ? -2.118 7.733 -11.302 1.00 0.00 158 GLY A N 13
ATOM 18606 C CA . GLY A 1 40 ? -1.281 8.910 -11.164 1.00 0.00 158 GLY A CA 13
ATOM 18607 C C . GLY A 1 40 ? 0.193 8.567 -11.072 1.00 0.00 158 GLY A C 13
ATOM 18608 O O . GLY A 1 40 ? 0.556 7.414 -10.839 1.00 0.00 158 GLY A O 13
ATOM 18612 N N . VAL A 1 41 ? 1.046 9.569 -11.258 1.00 0.00 159 VAL A N 13
ATOM 18613 C CA . VAL A 1 41 ? 2.488 9.368 -11.195 1.00 0.00 159 VAL A CA 13
ATOM 18614 C C . VAL A 1 41 ? 2.973 9.314 -9.751 1.00 0.00 159 VAL A C 13
ATOM 18615 O O . VAL A 1 41 ? 3.068 10.342 -9.079 1.00 0.00 159 VAL A O 13
ATOM 18628 N N . ILE A 1 42 ? 3.281 8.111 -9.280 1.00 0.00 160 ILE A N 13
ATOM 18629 C CA . ILE A 1 42 ? 3.758 7.924 -7.915 1.00 0.00 160 ILE A CA 13
ATOM 18630 C C . ILE A 1 42 ? 5.220 8.335 -7.783 1.00 0.00 160 ILE A C 13
ATOM 18631 O O . ILE A 1 42 ? 6.063 7.936 -8.586 1.00 0.00 160 ILE A O 13
ATOM 18647 N N . ASP A 1 43 ? 5.514 9.135 -6.764 1.00 0.00 161 ASP A N 13
ATOM 18648 C CA . ASP A 1 43 ? 6.876 9.599 -6.524 1.00 0.00 161 ASP A CA 13
ATOM 18649 C C . ASP A 1 43 ? 7.653 8.591 -5.684 1.00 0.00 161 ASP A C 13
ATOM 18650 O O . ASP A 1 43 ? 8.632 8.007 -6.147 1.00 0.00 161 ASP A O 13
ATOM 18659 N N . GLU A 1 44 ? 7.210 8.393 -4.446 1.00 0.00 162 GLU A N 13
ATOM 18660 C CA . GLU A 1 44 ? 7.867 7.457 -3.541 1.00 0.00 162 GLU A CA 13
ATOM 18661 C C . GLU A 1 44 ? 6.888 6.391 -3.058 1.00 0.00 162 GLU A C 13
ATOM 18662 O O . GLU A 1 44 ? 5.774 6.702 -2.634 1.00 0.00 162 GLU A O 13
ATOM 18674 N N . CYS A 1 45 ? 7.312 5.134 -3.124 1.00 0.00 163 CYS A N 13
ATOM 18675 C CA . CYS A 1 45 ? 6.473 4.020 -2.695 1.00 0.00 163 CYS A CA 13
ATOM 18676 C C . CYS A 1 45 ? 7.254 3.065 -1.798 1.00 0.00 163 CYS A C 13
ATOM 18677 O O . CYS A 1 45 ? 8.408 2.737 -2.077 1.00 0.00 163 CYS A O 13
ATOM 18685 N N . THR A 1 46 ? 6.618 2.622 -0.718 1.00 0.00 164 THR A N 13
ATOM 18686 C CA . THR A 1 46 ? 7.254 1.707 0.221 1.00 0.00 164 THR A CA 13
ATOM 18687 C C . THR A 1 46 ? 6.217 0.865 0.956 1.00 0.00 164 THR A C 13
ATOM 18688 O O . THR A 1 46 ? 5.073 1.285 1.132 1.00 0.00 164 THR A O 13
ATOM 18699 N N . VAL A 1 47 ? 6.624 -0.326 1.384 1.00 0.00 165 VAL A N 13
ATOM 18700 C CA . VAL A 1 47 ? 5.730 -1.227 2.102 1.00 0.00 165 VAL A CA 13
ATOM 18701 C C . VAL A 1 47 ? 6.231 -1.484 3.518 1.00 0.00 165 VAL A C 13
ATOM 18702 O O . VAL A 1 47 ? 7.436 -1.491 3.771 1.00 0.00 165 VAL A O 13
ATOM 18715 N N . LEU A 1 48 ? 5.298 -1.696 4.440 1.00 0.00 166 LEU A N 13
ATOM 18716 C CA . LEU A 1 48 ? 5.644 -1.955 5.833 1.00 0.00 166 LEU A CA 13
ATOM 18717 C C . LEU A 1 48 ? 5.844 -3.448 6.076 1.00 0.00 166 LEU A C 13
ATOM 18718 O O . LEU A 1 48 ? 5.107 -4.278 5.544 1.00 0.00 166 LEU A O 13
ATOM 18734 N N . ARG A 1 49 ? 6.844 -3.782 6.885 1.00 0.00 167 ARG A N 13
ATOM 18735 C CA . ARG A 1 49 ? 7.140 -5.174 7.200 1.00 0.00 167 ARG A CA 13
ATOM 18736 C C . ARG A 1 49 ? 7.635 -5.314 8.637 1.00 0.00 167 ARG A C 13
ATOM 18737 O O . ARG A 1 49 ? 7.821 -4.321 9.339 1.00 0.00 167 ARG A O 13
ATOM 18758 N N . GLY A 1 50 ? 7.846 -6.554 9.067 1.00 0.00 168 GLY A N 13
ATOM 18759 C CA . GLY A 1 50 ? 8.317 -6.801 10.417 1.00 0.00 168 GLY A CA 13
ATOM 18760 C C . GLY A 1 50 ? 9.821 -6.985 10.482 1.00 0.00 168 GLY A C 13
ATOM 18761 O O . GLY A 1 50 ? 10.564 -6.500 9.629 1.00 0.00 168 GLY A O 13
ATOM 18765 N N . PRO A 1 51 ? 10.289 -7.700 11.516 1.00 0.00 169 PRO A N 13
ATOM 18766 C CA . PRO A 1 51 ? 11.717 -7.962 11.715 1.00 0.00 169 PRO A CA 13
ATOM 18767 C C . PRO A 1 51 ? 12.241 -9.052 10.785 1.00 0.00 169 PRO A C 13
ATOM 18768 O O . PRO A 1 51 ? 13.347 -8.949 10.254 1.00 0.00 169 PRO A O 13
ATOM 18779 N N . ASP A 1 52 ? 11.440 -10.094 10.592 1.00 0.00 170 ASP A N 13
ATOM 18780 C CA . ASP A 1 52 ? 11.823 -11.202 9.725 1.00 0.00 170 ASP A CA 13
ATOM 18781 C C . ASP A 1 52 ? 11.033 -11.170 8.421 1.00 0.00 170 ASP A C 13
ATOM 18782 O O . ASP A 1 52 ? 10.162 -12.008 8.190 1.00 0.00 170 ASP A O 13
ATOM 18791 N N . GLY A 1 53 ? 11.342 -10.195 7.572 1.00 0.00 171 GLY A N 13
ATOM 18792 C CA . GLY A 1 53 ? 10.650 -10.070 6.302 1.00 0.00 171 GLY A CA 13
ATOM 18793 C C . GLY A 1 53 ? 9.191 -10.470 6.395 1.00 0.00 171 GLY A C 13
ATOM 18794 O O . GLY A 1 53 ? 8.661 -11.124 5.496 1.00 0.00 171 GLY A O 13
ATOM 18798 N N . SER A 1 54 ? 8.540 -10.079 7.485 1.00 0.00 172 SER A N 13
ATOM 18799 C CA . SER A 1 54 ? 7.134 -10.405 7.695 1.00 0.00 172 SER A CA 13
ATOM 18800 C C . SER A 1 54 ? 6.246 -9.200 7.399 1.00 0.00 172 SER A C 13
ATOM 18801 O O . SER A 1 54 ? 6.074 -8.320 8.242 1.00 0.00 172 SER A O 13
ATOM 18809 N N . SER A 1 55 ? 5.686 -9.168 6.194 1.00 0.00 173 SER A N 13
ATOM 18810 C CA . SER A 1 55 ? 4.818 -8.070 5.783 1.00 0.00 173 SER A CA 13
ATOM 18811 C C . SER A 1 55 ? 3.647 -7.913 6.748 1.00 0.00 173 SER A C 13
ATOM 18812 O O . SER A 1 55 ? 3.098 -8.898 7.243 1.00 0.00 173 SER A O 13
ATOM 18820 N N . LYS A 1 56 ? 3.269 -6.667 7.012 1.00 0.00 174 LYS A N 13
ATOM 18821 C CA . LYS A 1 56 ? 2.162 -6.378 7.916 1.00 0.00 174 LYS A CA 13
ATOM 18822 C C . LYS A 1 56 ? 0.895 -6.043 7.136 1.00 0.00 174 LYS A C 13
ATOM 18823 O O . LYS A 1 56 ? 0.023 -5.327 7.627 1.00 0.00 174 LYS A O 13
ATOM 18842 N N . GLY A 1 57 ? 0.800 -6.566 5.917 1.00 0.00 175 GLY A N 13
ATOM 18843 C CA . GLY A 1 57 ? -0.365 -6.312 5.089 1.00 0.00 175 GLY A CA 13
ATOM 18844 C C . GLY A 1 57 ? -0.678 -4.834 4.967 1.00 0.00 175 GLY A C 13
ATOM 18845 O O . GLY A 1 57 ? -1.836 -4.450 4.799 1.00 0.00 175 GLY A O 13
ATOM 18849 N N . CYS A 1 58 ? 0.355 -4.003 5.053 1.00 0.00 176 CYS A N 13
ATOM 18850 C CA . CYS A 1 58 ? 0.185 -2.558 4.953 1.00 0.00 176 CYS A CA 13
ATOM 18851 C C . CYS A 1 58 ? 1.365 -1.920 4.229 1.00 0.00 176 CYS A C 13
ATOM 18852 O O . CYS A 1 58 ? 2.482 -2.435 4.268 1.00 0.00 176 CYS A O 13
ATOM 18860 N N . ALA A 1 59 ? 1.109 -0.796 3.566 1.00 0.00 177 ALA A N 13
ATOM 18861 C CA . ALA A 1 59 ? 2.151 -0.088 2.833 1.00 0.00 177 ALA A CA 13
ATOM 18862 C C . ALA A 1 59 ? 1.755 1.364 2.583 1.00 0.00 177 ALA A C 13
ATOM 18863 O O . ALA A 1 59 ? 0.594 1.739 2.749 1.00 0.00 177 ALA A O 13
ATOM 18870 N N . PHE A 1 60 ? 2.728 2.177 2.183 1.00 0.00 178 PHE A N 13
ATOM 18871 C CA . PHE A 1 60 ? 2.481 3.588 1.912 1.00 0.00 178 PHE A CA 13
ATOM 18872 C C . PHE A 1 60 ? 2.765 3.918 0.449 1.00 0.00 178 PHE A C 13
ATOM 18873 O O . PHE A 1 60 ? 3.677 3.358 -0.160 1.00 0.00 178 PHE A O 13
ATOM 18890 N N . VAL A 1 61 ? 1.977 4.831 -0.109 1.00 0.00 179 VAL A N 13
ATOM 18891 C CA . VAL A 1 61 ? 2.143 5.237 -1.499 1.00 0.00 179 VAL A CA 13
ATOM 18892 C C . VAL A 1 61 ? 2.009 6.749 -1.650 1.00 0.00 179 VAL A C 13
ATOM 18893 O O . VAL A 1 61 ? 0.980 7.330 -1.303 1.00 0.00 179 VAL A O 13
ATOM 18906 N N . LYS A 1 62 ? 3.054 7.381 -2.172 1.00 0.00 180 LYS A N 13
ATOM 18907 C CA . LYS A 1 62 ? 3.055 8.825 -2.371 1.00 0.00 180 LYS A CA 13
ATOM 18908 C C . LYS A 1 62 ? 2.844 9.171 -3.842 1.00 0.00 180 LYS A C 13
ATOM 18909 O O . LYS A 1 62 ? 3.525 8.638 -4.719 1.00 0.00 180 LYS A O 13
ATOM 18928 N N . PHE A 1 63 ? 1.899 10.067 -4.105 1.00 0.00 181 PHE A N 13
ATOM 18929 C CA . PHE A 1 63 ? 1.600 10.485 -5.470 1.00 0.00 181 PHE A CA 13
ATOM 18930 C C . PHE A 1 63 ? 2.184 11.865 -5.757 1.00 0.00 181 PHE A C 13
ATOM 18931 O O . PHE A 1 63 ? 2.56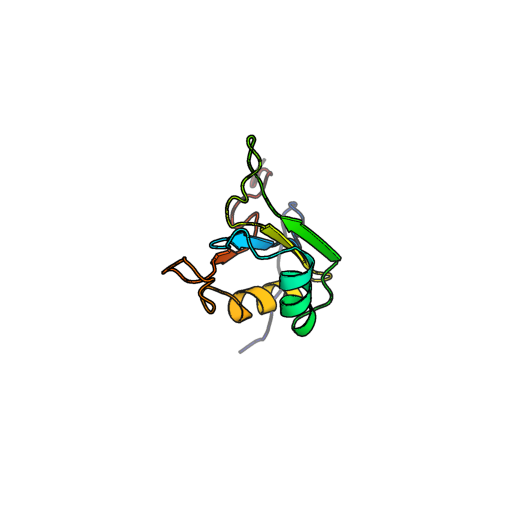2 12.594 -4.840 1.00 0.00 181 PHE A O 13
ATOM 18948 N N . SER A 1 64 ? 2.254 12.217 -7.037 1.00 0.00 182 SER A N 13
ATOM 18949 C CA . SER A 1 64 ? 2.796 13.507 -7.446 1.00 0.00 182 SER A CA 13
ATOM 18950 C C . SER A 1 64 ? 1.939 14.650 -6.911 1.00 0.00 182 SER A C 13
ATOM 18951 O O . SER A 1 64 ? 2.447 15.726 -6.595 1.00 0.00 182 SER A O 13
ATOM 18959 N N . SER A 1 65 ? 0.635 14.409 -6.813 1.00 0.00 183 SER A N 13
ATOM 18960 C CA . SER A 1 65 ? -0.294 15.418 -6.320 1.00 0.00 183 SER A CA 13
ATOM 18961 C C . SER A 1 65 ? -1.370 14.784 -5.444 1.00 0.00 183 SER A C 13
ATOM 18962 O O . SER A 1 65 ? -1.390 13.569 -5.246 1.00 0.00 183 SER A O 13
ATOM 18970 N N . HIS A 1 66 ? -2.265 15.617 -4.921 1.00 0.00 184 HIS A N 13
ATOM 18971 C CA . HIS A 1 66 ? -3.346 15.139 -4.066 1.00 0.00 184 HIS A CA 13
ATOM 18972 C C . HIS A 1 66 ? -4.433 14.458 -4.893 1.00 0.00 184 HIS A C 13
ATOM 18973 O O . HIS A 1 66 ? -4.833 13.330 -4.605 1.00 0.00 184 HIS A O 13
ATOM 18987 N N . THR A 1 67 ? -4.907 15.152 -5.923 1.00 0.00 185 THR A N 13
ATOM 18988 C CA . THR A 1 67 ? -5.949 14.617 -6.791 1.00 0.00 185 THR A CA 13
ATOM 18989 C C . THR A 1 67 ? -5.613 13.200 -7.243 1.00 0.00 185 THR A C 13
ATOM 18990 O O . THR A 1 67 ? -6.416 12.282 -7.083 1.00 0.00 185 THR A O 13
ATOM 19001 N N . GLU A 1 68 ? -4.421 13.031 -7.808 1.00 0.00 186 GLU A N 13
ATOM 19002 C CA . GLU A 1 68 ? -3.981 11.725 -8.283 1.00 0.00 186 GLU A CA 13
ATOM 19003 C C . GLU A 1 68 ? -4.243 10.648 -7.235 1.00 0.00 186 GLU A C 13
ATOM 19004 O O . GLU A 1 68 ? -4.787 9.587 -7.543 1.00 0.00 186 GLU A O 13
ATOM 19016 N N . ALA A 1 69 ? -3.852 10.928 -5.996 1.00 0.00 187 ALA A N 13
ATOM 19017 C CA . ALA A 1 69 ? -4.046 9.984 -4.903 1.00 0.00 187 ALA A CA 13
ATOM 19018 C C . ALA A 1 69 ? -5.528 9.712 -4.668 1.00 0.00 187 ALA A C 13
ATOM 19019 O O . ALA A 1 69 ? -5.975 8.567 -4.729 1.00 0.00 187 ALA A O 13
ATOM 19026 N N . GLN A 1 70 ? -6.284 10.772 -4.400 1.00 0.00 188 GLN A N 13
ATOM 19027 C CA . GLN A 1 70 ? -7.716 10.646 -4.155 1.00 0.00 188 GLN A CA 13
ATOM 19028 C C . GLN A 1 70 ? -8.346 9.643 -5.115 1.00 0.00 188 GLN A C 13
ATOM 19029 O O . GLN A 1 70 ? -9.202 8.849 -4.726 1.00 0.00 188 GLN A O 13
ATOM 19043 N N . ALA A 1 71 ? -7.918 9.685 -6.373 1.00 0.00 189 ALA A N 13
ATOM 19044 C CA . ALA A 1 71 ? -8.439 8.779 -7.388 1.00 0.00 189 ALA A CA 13
ATOM 19045 C C . ALA A 1 71 ? -8.022 7.340 -7.106 1.00 0.00 189 ALA A C 13
ATOM 19046 O O . ALA A 1 71 ? -8.866 6.468 -6.904 1.00 0.00 189 ALA A O 13
ATOM 19053 N N . ALA A 1 72 ? -6.715 7.099 -7.094 1.00 0.00 190 ALA A N 13
ATOM 19054 C CA . ALA A 1 72 ? -6.187 5.765 -6.836 1.00 0.00 190 ALA A CA 13
ATOM 19055 C C . ALA A 1 72 ? -6.870 5.128 -5.630 1.00 0.00 190 ALA A C 13
ATOM 19056 O O . ALA A 1 72 ? -7.033 3.909 -5.570 1.00 0.00 190 ALA A O 13
ATOM 19063 N N . ILE A 1 73 ? -7.266 5.960 -4.673 1.00 0.00 191 ILE A N 13
ATOM 19064 C CA . ILE A 1 73 ? -7.932 5.477 -3.470 1.00 0.00 191 ILE A CA 13
ATOM 19065 C C . ILE A 1 73 ? -9.311 4.912 -3.793 1.00 0.00 191 ILE A C 13
ATOM 19066 O O . ILE A 1 73 ? -9.525 3.701 -3.743 1.00 0.00 191 ILE A O 13
ATOM 19082 N N . HIS A 1 74 ? -10.244 5.798 -4.129 1.00 0.00 192 HIS A N 13
ATOM 19083 C CA . HIS A 1 74 ? -11.603 5.388 -4.464 1.00 0.00 192 HIS A CA 13
ATOM 19084 C C . HIS A 1 74 ? -11.600 4.392 -5.620 1.00 0.00 192 HIS A C 13
ATOM 19085 O O . HIS A 1 74 ? -12.607 3.739 -5.891 1.00 0.00 192 HIS A O 13
ATOM 19099 N N . ALA A 1 75 ? -10.462 4.282 -6.297 1.00 0.00 193 ALA A N 13
ATOM 19100 C CA . ALA A 1 75 ? -10.328 3.365 -7.422 1.00 0.00 193 ALA A CA 13
ATOM 19101 C C . ALA A 1 75 ? -9.927 1.972 -6.951 1.00 0.00 193 ALA A C 13
ATOM 19102 O O . ALA A 1 75 ? -10.435 0.966 -7.449 1.00 0.00 193 ALA A O 13
ATOM 19109 N N . LEU A 1 76 ? -9.013 1.918 -5.988 1.00 0.00 194 LEU A N 13
ATOM 19110 C CA . LEU A 1 76 ? -8.543 0.647 -5.449 1.00 0.00 194 LEU A CA 13
ATOM 19111 C C . LEU A 1 76 ? -8.968 0.483 -3.993 1.00 0.00 194 LEU A C 13
ATOM 19112 O O . LEU A 1 76 ? -8.435 -0.362 -3.272 1.00 0.00 194 LEU A O 13
ATOM 19128 N N . HIS A 1 77 ? -9.931 1.294 -3.568 1.00 0.00 195 HIS A N 13
ATOM 19129 C CA . HIS A 1 77 ? -10.430 1.236 -2.198 1.00 0.00 195 HIS A CA 13
ATOM 19130 C C . HIS A 1 77 ? -11.478 0.138 -2.047 1.00 0.00 195 HIS A C 13
ATOM 19131 O O . HIS A 1 77 ? -12.459 0.097 -2.788 1.00 0.00 195 HIS A O 13
ATOM 19145 N N . GLY A 1 78 ? -11.263 -0.751 -1.082 1.00 0.00 196 GLY A N 13
ATOM 19146 C CA . GLY A 1 78 ? -12.197 -1.837 -0.853 1.00 0.00 196 GLY A CA 13
ATOM 19147 C C . GLY A 1 78 ? -12.763 -2.398 -2.142 1.00 0.00 196 GLY A C 13
ATOM 19148 O O . GLY A 1 78 ? -13.883 -2.908 -2.166 1.00 0.00 196 GLY A O 13
ATOM 19152 N N . SER A 1 79 ? -11.989 -2.301 -3.218 1.00 0.00 197 SER A N 13
ATOM 19153 C CA . SER A 1 79 ? -12.422 -2.797 -4.519 1.00 0.00 197 SER A CA 13
ATOM 19154 C C . SER A 1 79 ? -11.799 -4.158 -4.816 1.00 0.00 197 SER A C 13
ATOM 19155 O O . SER A 1 79 ? -12.452 -5.044 -5.365 1.00 0.00 197 SER A O 13
ATOM 19163 N N . GLN A 1 80 ? -10.531 -4.314 -4.449 1.00 0.00 198 GLN A N 13
ATOM 19164 C CA . GLN A 1 80 ? -9.819 -5.566 -4.677 1.00 0.00 198 GLN A CA 13
ATOM 19165 C C . GLN A 1 80 ? -9.757 -6.397 -3.400 1.00 0.00 198 GLN A C 13
ATOM 19166 O O . GLN A 1 80 ? -9.940 -5.878 -2.298 1.00 0.00 198 GLN A O 13
ATOM 19180 N N . THR A 1 81 ? -9.499 -7.692 -3.555 1.00 0.00 199 THR A N 13
ATOM 19181 C CA . THR A 1 81 ? -9.414 -8.596 -2.414 1.00 0.00 199 THR A CA 13
ATOM 19182 C C . THR A 1 81 ? -8.204 -9.516 -2.530 1.00 0.00 199 THR A C 13
ATOM 19183 O O . THR A 1 81 ? -8.326 -10.667 -2.948 1.00 0.00 199 THR A O 13
ATOM 19194 N N . MET A 1 82 ? -7.037 -9.001 -2.157 1.00 0.00 200 MET A N 13
ATOM 19195 C CA . MET A 1 82 ? -5.805 -9.778 -2.218 1.00 0.00 200 MET A CA 13
ATOM 19196 C C . MET A 1 82 ? -6.058 -11.230 -1.827 1.00 0.00 200 MET A C 13
ATOM 19197 O O . MET A 1 82 ? -6.785 -11.525 -0.878 1.00 0.00 200 MET A O 13
ATOM 19211 N N . PRO A 1 83 ? -5.446 -12.161 -2.574 1.00 0.00 201 PRO A N 13
ATOM 19212 C CA . PRO A 1 83 ? -5.590 -13.598 -2.324 1.00 0.00 201 PRO A CA 13
ATOM 19213 C C . PRO A 1 83 ? -5.372 -13.956 -0.858 1.00 0.00 201 PRO A C 13
ATOM 19214 O O . PRO A 1 83 ? -4.669 -13.252 -0.135 1.00 0.00 201 PRO A O 13
ATOM 19225 N N . GLY A 1 84 ? -5.981 -15.056 -0.425 1.00 0.00 202 GLY A N 13
ATOM 19226 C CA . GLY A 1 84 ? -5.841 -15.488 0.953 1.00 0.00 202 GLY A CA 13
ATOM 19227 C C . GLY A 1 84 ? -6.717 -14.694 1.902 1.00 0.00 202 GLY A C 13
ATOM 19228 O O . GLY A 1 84 ? -7.345 -15.258 2.797 1.00 0.00 202 GLY A O 13
ATOM 19232 N N . ALA A 1 85 ? -6.758 -13.380 1.707 1.00 0.00 203 ALA A N 13
ATOM 19233 C CA . ALA A 1 85 ? -7.563 -12.507 2.552 1.00 0.00 203 ALA A CA 13
ATOM 19234 C C . ALA A 1 85 ? -9.022 -12.506 2.108 1.00 0.00 203 ALA A C 13
ATOM 19235 O O . ALA A 1 85 ? -9.317 -12.473 0.913 1.00 0.00 203 ALA A O 13
ATOM 19242 N N . SER A 1 86 ? -9.931 -12.544 3.077 1.00 0.00 204 SER A N 13
ATOM 19243 C CA . SER A 1 86 ? -11.360 -12.552 2.785 1.00 0.00 204 SER A CA 13
ATOM 19244 C C . SER A 1 86 ? -11.895 -11.130 2.649 1.00 0.00 204 SER A C 13
ATOM 19245 O O . SER A 1 86 ? -13.007 -10.917 2.167 1.00 0.00 204 SER A O 13
ATOM 19253 N N . SER A 1 87 ? -11.094 -10.160 3.077 1.00 0.00 205 SER A N 13
ATOM 19254 C CA . SER A 1 87 ? -11.487 -8.757 3.007 1.00 0.00 205 SER A CA 13
ATOM 19255 C C . SER A 1 87 ? -10.847 -8.073 1.803 1.00 0.00 205 SER A C 13
ATOM 19256 O O . SER A 1 87 ? -9.966 -8.635 1.152 1.00 0.00 205 SER A O 13
ATOM 19264 N N . SER A 1 88 ? -11.297 -6.857 1.513 1.00 0.00 206 SER A N 13
ATOM 19265 C CA . SER A 1 88 ? -10.772 -6.096 0.385 1.00 0.00 206 SER A CA 13
ATOM 19266 C C . SER A 1 88 ? -9.550 -5.283 0.800 1.00 0.00 206 SER A C 13
ATOM 19267 O O . SER A 1 88 ? -9.070 -5.393 1.929 1.00 0.00 206 SER A O 13
ATOM 19275 N N . LEU A 1 89 ? -9.050 -4.466 -0.121 1.00 0.00 207 LEU A N 13
ATOM 19276 C CA . LEU A 1 89 ? -7.883 -3.632 0.148 1.00 0.00 207 LEU A CA 13
ATOM 19277 C C . LEU A 1 89 ? -8.295 -2.308 0.783 1.00 0.00 207 LEU A C 13
ATOM 19278 O O . LEU A 1 89 ? -9.084 -1.554 0.214 1.00 0.00 207 LEU A O 13
ATOM 19294 N N . VAL A 1 90 ? -7.752 -2.030 1.964 1.00 0.00 208 VAL A N 13
ATOM 19295 C CA . VAL A 1 90 ? -8.060 -0.795 2.675 1.00 0.00 208 VAL A CA 13
ATOM 19296 C C . VAL A 1 90 ? -7.096 0.320 2.282 1.00 0.00 208 VAL A C 13
ATOM 19297 O O . VAL A 1 90 ? -5.918 0.291 2.638 1.00 0.00 208 VAL A O 13
ATOM 19310 N N . VAL A 1 91 ? -7.606 1.303 1.547 1.00 0.00 209 VAL A N 13
ATOM 19311 C CA . VAL A 1 91 ? -6.791 2.429 1.106 1.00 0.00 209 VAL A CA 13
ATOM 19312 C C . VAL A 1 91 ? -7.318 3.743 1.673 1.00 0.00 209 VAL A C 13
ATOM 19313 O O . VAL A 1 91 ? -8.487 4.085 1.494 1.00 0.00 209 VAL A O 13
ATOM 19326 N N . LYS A 1 92 ? -6.448 4.477 2.358 1.00 0.00 210 LYS A N 13
ATOM 19327 C CA . LYS A 1 92 ? -6.823 5.755 2.951 1.00 0.00 210 LYS A CA 13
ATOM 19328 C C . LYS A 1 92 ? -5.586 6.560 3.335 1.00 0.00 210 LYS A C 13
ATOM 19329 O O . LYS A 1 92 ? -4.539 5.995 3.653 1.00 0.00 210 LYS A O 13
ATOM 19348 N N . PHE A 1 93 ? -5.713 7.883 3.305 1.00 0.00 211 PHE A N 13
ATOM 19349 C CA . PHE A 1 93 ? -4.606 8.766 3.651 1.00 0.00 211 PHE A CA 13
ATOM 19350 C C . PHE A 1 93 ? -3.927 8.308 4.938 1.00 0.00 211 PHE A C 13
ATOM 19351 O O . PHE A 1 93 ? -4.487 7.524 5.703 1.00 0.00 211 PHE A O 13
ATOM 19368 N N . ALA A 1 94 ? -2.716 8.804 5.170 1.00 0.00 212 ALA A N 13
ATOM 19369 C CA . ALA A 1 94 ? -1.960 8.448 6.365 1.00 0.00 212 ALA A CA 13
ATOM 19370 C C . ALA A 1 94 ? -2.274 9.398 7.516 1.00 0.00 212 ALA A C 13
ATOM 19371 O O . ALA A 1 94 ? -2.636 10.554 7.298 1.00 0.00 212 ALA A O 13
ATOM 19378 N N . ASP A 1 95 ? -2.132 8.902 8.740 1.00 0.00 213 ASP A N 13
ATOM 19379 C CA . ASP A 1 95 ? -2.400 9.708 9.926 1.00 0.00 213 ASP A CA 13
ATOM 19380 C C . ASP A 1 95 ? -1.841 11.118 9.763 1.00 0.00 213 ASP A C 13
ATOM 19381 O O . ASP A 1 95 ? -0.650 11.301 9.509 1.00 0.00 213 ASP A O 13
ATOM 19390 N N . THR A 1 96 ? -2.710 12.114 9.910 1.00 0.00 214 THR A N 13
ATOM 19391 C CA . THR A 1 96 ? -2.304 13.507 9.776 1.00 0.00 214 THR A CA 13
ATOM 19392 C C . THR A 1 96 ? -2.701 14.315 11.007 1.00 0.00 214 THR A C 13
ATOM 19393 O O . THR A 1 96 ? -3.580 13.913 11.769 1.00 0.00 214 THR A O 13
ATOM 19404 N N . ASP A 1 97 ? -2.047 15.456 11.195 1.00 0.00 215 ASP A N 13
ATOM 19405 C CA . ASP A 1 97 ? -2.333 16.323 12.333 1.00 0.00 215 ASP A CA 13
ATOM 19406 C C . ASP A 1 97 ? -3.616 17.116 12.103 1.00 0.00 215 ASP A C 13
ATOM 19407 O O . ASP A 1 97 ? -3.604 18.164 11.457 1.00 0.00 215 ASP A O 13
ATOM 19416 N N . LYS A 1 98 ? -4.722 16.608 12.636 1.00 0.00 216 LYS A N 13
ATOM 19417 C CA . LYS A 1 98 ? -6.014 17.268 12.490 1.00 0.00 216 LYS A CA 13
ATOM 19418 C C . LYS A 1 98 ? -6.194 18.351 13.549 1.00 0.00 216 LYS A C 13
ATOM 19419 O O . LYS A 1 98 ? -5.724 18.212 14.678 1.00 0.00 216 LYS A O 13
ATOM 19438 N N . GLU A 1 99 ? -6.879 19.428 13.176 1.00 0.00 217 GLU A N 13
ATOM 19439 C CA . GLU A 1 99 ? -7.121 20.534 14.095 1.00 0.00 217 GLU A CA 13
ATOM 19440 C C . GLU A 1 99 ? -8.610 20.859 14.176 1.00 0.00 217 GLU A C 13
ATOM 19441 O O . GLU A 1 99 ? -9.002 22.026 14.189 1.00 0.00 217 GLU A O 13
ATOM 19453 N N . SER A 1 100 ? -9.434 19.818 14.230 1.00 0.00 218 SER A N 13
ATOM 19454 C CA . SER A 1 100 ? -10.880 19.991 14.305 1.00 0.00 218 SER A CA 13
ATOM 19455 C C . SER A 1 100 ? -11.399 19.632 15.694 1.00 0.00 218 SER A C 13
ATOM 19456 O O . SER A 1 100 ? -10.659 19.118 16.532 1.00 0.00 218 SER A O 13
ATOM 19464 N N . GLY A 1 101 ? -12.678 19.908 15.931 1.00 0.00 219 GLY A N 13
ATOM 19465 C CA . GLY A 1 101 ? -13.275 19.609 17.219 1.00 0.00 219 GLY A CA 13
ATOM 19466 C C . GLY A 1 101 ? -14.733 19.209 17.103 1.00 0.00 219 GLY A C 13
ATOM 19467 O O . GLY A 1 101 ? -15.402 19.502 16.113 1.00 0.00 219 GLY A O 13
ATOM 19471 N N . PRO A 1 102 ? -15.245 18.521 18.135 1.00 0.00 220 PRO A N 13
ATOM 19472 C CA . PRO A 1 102 ? -16.638 18.064 18.167 1.00 0.00 220 PRO A CA 13
ATOM 19473 C C . PRO A 1 102 ? -17.615 19.152 17.735 1.00 0.00 220 PRO A C 13
ATOM 19474 O O . PRO A 1 102 ? -17.234 20.310 17.566 1.00 0.00 220 PRO A O 13
ATOM 19485 N N . SER A 1 103 ? -18.877 18.772 17.559 1.00 0.00 221 SER A N 13
ATOM 19486 C CA . SER A 1 103 ? -19.908 19.715 17.143 1.00 0.00 221 SER A CA 13
ATOM 19487 C C . SER A 1 103 ? -21.235 19.407 17.831 1.00 0.00 221 SER A C 13
ATOM 19488 O O . SER A 1 103 ? -21.464 18.287 18.288 1.00 0.00 221 SER A O 13
ATOM 19496 N N . SER A 1 104 ? -22.105 20.409 17.899 1.00 0.00 222 SER A N 13
ATOM 19497 C CA . SER A 1 104 ? -23.408 20.248 18.534 1.00 0.00 222 SER A CA 13
ATOM 19498 C C . SER A 1 104 ? -24.529 20.670 17.589 1.00 0.00 222 SER A C 13
ATOM 19499 O O . SER A 1 104 ? -24.309 21.432 16.648 1.00 0.00 222 SER A O 13
ATOM 19507 N N . GLY A 1 105 ? -25.733 20.168 17.846 1.00 0.00 223 GLY A N 13
ATOM 19508 C CA . GLY A 1 105 ? -26.871 20.504 17.011 1.00 0.00 223 GLY A CA 13
ATOM 19509 C C . GLY A 1 105 ? -28.076 19.629 17.293 1.00 0.00 223 GLY A C 13
ATOM 19510 O O . GLY A 1 105 ? -29.197 20.123 17.412 1.00 0.00 223 GLY A O 13
ATOM 19514 N N . GLY A 1 1 ? -15.145 32.437 -5.689 1.00 0.00 119 GLY A N 14
ATOM 19515 C CA . GLY A 1 1 ? -14.309 31.725 -6.638 1.00 0.00 119 GLY A CA 14
ATOM 19516 C C . GLY A 1 1 ? -14.151 30.260 -6.285 1.00 0.00 119 GLY A C 14
ATOM 19517 O O . GLY A 1 1 ? -15.043 29.659 -5.686 1.00 0.00 119 GLY A O 14
ATOM 19521 N N . SER A 1 2 ? -13.013 29.682 -6.658 1.00 0.00 120 SER A N 14
ATOM 19522 C CA . SER A 1 2 ? -12.743 28.276 -6.382 1.00 0.00 120 SER A CA 14
ATOM 19523 C C . SER A 1 2 ? -13.144 27.916 -4.954 1.00 0.00 120 SER A C 14
ATOM 19524 O O . SER A 1 2 ? -13.114 28.759 -4.058 1.00 0.00 120 SER A O 14
ATOM 19532 N N . SER A 1 3 ? -13.519 26.657 -4.751 1.00 0.00 121 SER A N 14
ATOM 19533 C CA . SER A 1 3 ? -13.930 26.185 -3.434 1.00 0.00 121 SER A CA 14
ATOM 19534 C C . SER A 1 3 ? -12.745 26.157 -2.473 1.00 0.00 121 SER A C 14
ATOM 19535 O O . SER A 1 3 ? -11.769 25.443 -2.694 1.00 0.00 121 SER A O 14
ATOM 19543 N N . GLY A 1 4 ? -12.840 26.942 -1.404 1.00 0.00 122 GLY A N 14
ATOM 19544 C CA . GLY A 1 4 ? -11.771 26.994 -0.425 1.00 0.00 122 GLY A CA 14
ATOM 19545 C C . GLY A 1 4 ? -10.459 27.461 -1.023 1.00 0.00 122 GLY A C 14
ATOM 19546 O O . GLY A 1 4 ? -9.699 26.663 -1.571 1.00 0.00 122 GLY A O 14
ATOM 19550 N N . SER A 1 5 ? -10.192 28.759 -0.919 1.00 0.00 123 SER A N 14
ATOM 19551 C CA . SER A 1 5 ? -8.965 29.333 -1.459 1.00 0.00 123 SER A CA 14
ATOM 19552 C C . SER A 1 5 ? -7.754 28.490 -1.071 1.00 0.00 123 SER A C 14
ATOM 19553 O O . SER A 1 5 ? -7.842 27.619 -0.206 1.00 0.00 123 SER A O 14
ATOM 19561 N N . SER A 1 6 ? -6.624 28.757 -1.717 1.00 0.00 124 SER A N 14
ATOM 19562 C CA . SER A 1 6 ? -5.395 28.022 -1.443 1.00 0.00 124 SER A CA 14
ATOM 19563 C C . SER A 1 6 ? -4.503 28.795 -0.476 1.00 0.00 124 SER A C 14
ATOM 19564 O O . SER A 1 6 ? -4.712 29.983 -0.237 1.00 0.00 124 SER A O 14
ATOM 19572 N N . GLY A 1 7 ? -3.507 28.110 0.078 1.00 0.00 125 GLY A N 14
ATOM 19573 C CA . GLY A 1 7 ? -2.598 28.747 1.012 1.00 0.00 125 GLY A CA 14
ATOM 19574 C C . GLY A 1 7 ? -3.316 29.651 1.994 1.00 0.00 125 GLY A C 14
ATOM 19575 O O . GLY A 1 7 ? -3.345 30.869 1.819 1.00 0.00 125 GLY A O 14
ATOM 19579 N N . SER A 1 8 ? -3.897 29.055 3.030 1.00 0.00 126 SER A N 14
ATOM 19580 C CA . SER A 1 8 ? -4.623 29.815 4.041 1.00 0.00 126 SER A CA 14
ATOM 19581 C C . SER A 1 8 ? -3.939 29.704 5.399 1.00 0.00 126 SER A C 14
ATOM 19582 O O . SER A 1 8 ? -3.077 28.850 5.604 1.00 0.00 126 SER A O 14
ATOM 19590 N N . GLU A 1 9 ? -4.329 30.575 6.325 1.00 0.00 127 GLU A N 14
ATOM 19591 C CA . GLU A 1 9 ? -3.753 30.576 7.664 1.00 0.00 127 GLU A CA 14
ATOM 19592 C C . GLU A 1 9 ? -4.379 29.484 8.527 1.00 0.00 127 GLU A C 14
ATOM 19593 O O . GLU A 1 9 ? -4.175 29.442 9.740 1.00 0.00 127 GLU A O 14
ATOM 19605 N N . SER A 1 10 ? -5.145 28.602 7.891 1.00 0.00 128 SER A N 14
ATOM 19606 C CA . SER A 1 10 ? -5.805 27.512 8.600 1.00 0.00 128 SER A CA 14
ATOM 19607 C C . SER A 1 10 ? -5.066 26.196 8.383 1.00 0.00 128 SER A C 14
ATOM 19608 O O . SER A 1 10 ? -4.898 25.405 9.311 1.00 0.00 128 SER A O 14
ATOM 19616 N N . ARG A 1 11 ? -4.626 25.968 7.149 1.00 0.00 129 ARG A N 14
ATOM 19617 C CA . ARG A 1 11 ? -3.905 24.747 6.808 1.00 0.00 129 ARG A CA 14
ATOM 19618 C C . ARG A 1 11 ? -3.137 24.917 5.500 1.00 0.00 129 ARG A C 14
ATOM 19619 O O . ARG A 1 11 ? -3.688 25.374 4.500 1.00 0.00 129 ARG A O 14
ATOM 19640 N N . GLY A 1 12 ? -1.861 24.545 5.517 1.00 0.00 130 GLY A N 14
ATOM 19641 C CA . GLY A 1 12 ? -1.038 24.664 4.327 1.00 0.00 130 GLY A CA 14
ATOM 19642 C C . GLY A 1 12 ? -0.221 23.415 4.061 1.00 0.00 130 GLY A C 14
ATOM 19643 O O . GLY A 1 12 ? -0.155 22.517 4.899 1.00 0.00 130 GLY A O 14
ATOM 19647 N N . GLY A 1 13 ? 0.404 23.358 2.888 1.00 0.00 131 GLY A N 14
ATOM 19648 C CA . GLY A 1 13 ? 1.211 22.205 2.534 1.00 0.00 131 GLY A CA 14
ATOM 19649 C C . GLY A 1 13 ? 0.397 21.105 1.883 1.00 0.00 131 GLY A C 14
ATOM 19650 O O . GLY A 1 13 ? -0.567 21.377 1.167 1.00 0.00 131 GLY A O 14
ATOM 19654 N N . ARG A 1 14 ? 0.785 19.858 2.132 1.00 0.00 132 ARG A N 14
ATOM 19655 C CA . ARG A 1 14 ? 0.085 18.713 1.563 1.00 0.00 132 ARG A CA 14
ATOM 19656 C C . ARG A 1 14 ? 0.641 17.405 2.118 1.00 0.00 132 ARG A C 14
ATOM 19657 O O . ARG A 1 14 ? 1.793 17.342 2.549 1.00 0.00 132 ARG A O 14
ATOM 19678 N N . ASP A 1 15 ? -0.184 16.364 2.105 1.00 0.00 133 ASP A N 14
ATOM 19679 C CA . ASP A 1 15 ? 0.225 15.057 2.606 1.00 0.00 133 ASP A CA 14
ATOM 19680 C C . ASP A 1 15 ? 0.732 14.174 1.471 1.00 0.00 133 ASP A C 14
ATOM 19681 O O . ASP A 1 15 ? 1.844 13.649 1.529 1.00 0.00 133 ASP A O 14
ATOM 19690 N N . ARG A 1 16 ? -0.091 14.013 0.440 1.00 0.00 134 ARG A N 14
ATOM 19691 C CA . ARG A 1 16 ? 0.273 13.191 -0.708 1.00 0.00 134 ARG A CA 14
ATOM 19692 C C . ARG A 1 16 ? 0.817 11.839 -0.257 1.00 0.00 134 ARG A C 14
ATOM 19693 O O . ARG A 1 16 ? 1.730 11.289 -0.873 1.00 0.00 134 ARG A O 14
ATOM 19714 N N . LYS A 1 17 ? 0.250 11.309 0.821 1.00 0.00 135 LYS A N 14
ATOM 19715 C CA . LYS A 1 17 ? 0.677 10.021 1.355 1.00 0.00 135 LYS A CA 14
ATOM 19716 C C . LYS A 1 17 ? -0.526 9.136 1.669 1.00 0.00 135 LYS A C 14
ATOM 19717 O O . LYS A 1 17 ? -1.275 9.402 2.610 1.00 0.00 135 LYS A O 14
ATOM 19736 N N . LEU A 1 18 ? -0.704 8.085 0.878 1.00 0.00 136 LEU A N 14
ATOM 19737 C CA . LEU A 1 18 ? -1.815 7.160 1.073 1.00 0.00 136 LEU A CA 14
ATOM 19738 C C . LEU A 1 18 ? -1.376 5.944 1.883 1.00 0.00 136 LEU A C 14
ATOM 19739 O O . LEU A 1 18 ? -0.215 5.538 1.832 1.00 0.00 136 LEU A O 14
ATOM 19755 N N . PHE A 1 19 ? -2.313 5.367 2.628 1.00 0.00 137 PHE A N 14
ATOM 19756 C CA . PHE A 1 19 ? -2.023 4.197 3.449 1.00 0.00 137 PHE A CA 14
ATOM 19757 C C . PHE A 1 19 ? -2.820 2.987 2.971 1.00 0.00 137 PHE A C 14
ATOM 19758 O O . PHE A 1 19 ? -4.047 2.959 3.070 1.00 0.00 137 PHE A O 14
ATOM 19775 N N . VAL A 1 20 ? -2.114 1.988 2.451 1.00 0.00 138 VAL A N 14
ATOM 19776 C CA . VAL A 1 20 ? -2.754 0.774 1.957 1.00 0.00 138 VAL A CA 14
ATOM 19777 C C . VAL A 1 20 ? -2.725 -0.329 3.009 1.00 0.00 138 VAL A C 14
ATOM 19778 O O . VAL A 1 20 ? -1.757 -0.463 3.756 1.00 0.00 138 VAL A O 14
ATOM 19791 N N . GLY A 1 21 ? -3.794 -1.118 3.060 1.00 0.00 139 GLY A N 14
ATOM 19792 C CA . GLY A 1 21 ? -3.871 -2.201 4.024 1.00 0.00 139 GLY A CA 14
ATOM 19793 C C . GLY A 1 21 ? -4.489 -3.455 3.439 1.00 0.00 139 GLY A C 14
ATOM 19794 O O . GLY A 1 21 ? -4.720 -3.536 2.233 1.00 0.00 139 GLY A O 14
ATOM 19798 N N . MET A 1 22 ? -4.757 -4.436 4.295 1.00 0.00 140 MET A N 14
ATOM 19799 C CA . MET A 1 22 ? -5.352 -5.692 3.855 1.00 0.00 140 MET A CA 14
ATOM 19800 C C . MET A 1 22 ? -4.567 -6.287 2.690 1.00 0.00 140 MET A C 14
ATOM 19801 O O . MET A 1 22 ? -5.149 -6.781 1.724 1.00 0.00 140 MET A O 14
ATOM 19815 N N . LEU A 1 23 ? -3.243 -6.237 2.788 1.00 0.00 141 LEU A N 14
ATOM 19816 C CA . LEU A 1 23 ? -2.378 -6.772 1.742 1.00 0.00 141 LEU A CA 14
ATOM 19817 C C . LEU A 1 23 ? -1.813 -8.130 2.144 1.00 0.00 141 LEU A C 14
ATOM 19818 O O . LEU A 1 23 ? -1.738 -8.456 3.328 1.00 0.00 141 LEU A O 14
ATOM 19834 N N . ASN A 1 24 ? -1.415 -8.917 1.150 1.00 0.00 142 ASN A N 14
ATOM 19835 C CA . ASN A 1 24 ? -0.855 -10.241 1.400 1.00 0.00 142 ASN A CA 14
ATOM 19836 C C . ASN A 1 24 ? 0.669 -10.206 1.343 1.00 0.00 142 ASN A C 14
ATOM 19837 O O . ASN A 1 24 ? 1.263 -9.222 0.901 1.00 0.00 142 ASN A O 14
ATOM 19848 N N . LYS A 1 25 ? 1.298 -11.287 1.792 1.00 0.00 143 LYS A N 14
ATOM 19849 C CA . LYS A 1 25 ? 2.753 -11.383 1.790 1.00 0.00 143 LYS A CA 14
ATOM 19850 C C . LYS A 1 25 ? 3.266 -11.848 0.432 1.00 0.00 143 LYS A C 14
ATOM 19851 O O . LYS A 1 25 ? 4.222 -12.619 0.351 1.00 0.00 143 LYS A O 14
ATOM 19870 N N . GLN A 1 26 ? 2.625 -11.375 -0.632 1.00 0.00 144 GLN A N 14
ATOM 19871 C CA . GLN A 1 26 ? 3.018 -11.743 -1.987 1.00 0.00 144 GLN A CA 14
ATOM 19872 C C . GLN A 1 26 ? 3.234 -10.503 -2.847 1.00 0.00 144 GLN A C 14
ATOM 19873 O O . GLN A 1 26 ? 4.208 -10.417 -3.595 1.00 0.00 144 GLN A O 14
ATOM 19887 N N . GLN A 1 27 ? 2.319 -9.545 -2.737 1.00 0.00 145 GLN A N 14
ATOM 19888 C CA . GLN A 1 27 ? 2.409 -8.310 -3.506 1.00 0.00 145 GLN A CA 14
ATOM 19889 C C . GLN A 1 27 ? 3.663 -7.526 -3.132 1.00 0.00 145 GLN A C 14
ATOM 19890 O O . GLN A 1 27 ? 4.104 -7.554 -1.983 1.00 0.00 145 GLN A O 14
ATOM 19904 N N . SER A 1 28 ? 4.233 -6.829 -4.110 1.00 0.00 146 SER A N 14
ATOM 19905 C CA . SER A 1 28 ? 5.439 -6.041 -3.884 1.00 0.00 146 SER A CA 14
ATOM 19906 C C . SER A 1 28 ? 5.210 -4.579 -4.257 1.00 0.00 146 SER A C 14
ATOM 19907 O O . SER A 1 28 ? 4.130 -4.206 -4.713 1.00 0.00 146 SER A O 14
ATOM 19915 N N . GLU A 1 29 ? 6.236 -3.757 -4.058 1.00 0.00 147 GLU A N 14
ATOM 19916 C CA . GLU A 1 29 ? 6.146 -2.336 -4.372 1.00 0.00 147 GLU A CA 14
ATOM 19917 C C . GLU A 1 29 ? 5.803 -2.125 -5.844 1.00 0.00 147 GLU A C 14
ATOM 19918 O O . GLU A 1 29 ? 4.909 -1.348 -6.178 1.00 0.00 147 GLU A O 14
ATOM 19930 N N . GLU A 1 30 ? 6.522 -2.821 -6.719 1.00 0.00 148 GLU A N 14
ATOM 19931 C CA . GLU A 1 30 ? 6.295 -2.709 -8.155 1.00 0.00 148 GLU A CA 14
ATOM 19932 C C . GLU A 1 30 ? 4.832 -2.977 -8.497 1.00 0.00 148 GLU A C 14
ATOM 19933 O O . GLU A 1 30 ? 4.196 -2.196 -9.206 1.00 0.00 148 GLU A O 14
ATOM 19945 N N . ASP A 1 31 ? 4.305 -4.085 -7.989 1.00 0.00 149 ASP A N 14
ATOM 19946 C CA . ASP A 1 31 ? 2.918 -4.457 -8.239 1.00 0.00 149 ASP A CA 14
ATOM 19947 C C . ASP A 1 31 ? 1.994 -3.254 -8.072 1.00 0.00 149 ASP A C 14
ATOM 19948 O O . ASP A 1 31 ? 1.425 -2.756 -9.043 1.00 0.00 149 ASP A O 14
ATOM 19957 N N . VAL A 1 32 ? 1.849 -2.793 -6.833 1.00 0.00 150 VAL A N 14
ATOM 19958 C CA . VAL A 1 32 ? 0.995 -1.649 -6.538 1.00 0.00 150 VAL A CA 14
ATOM 19959 C C . VAL A 1 32 ? 1.290 -0.486 -7.479 1.00 0.00 150 VAL A C 14
ATOM 19960 O O . VAL A 1 32 ? 0.415 -0.036 -8.220 1.00 0.00 150 VAL A O 14
ATOM 19973 N N . LEU A 1 33 ? 2.527 -0.004 -7.445 1.00 0.00 151 LEU A N 14
ATOM 19974 C CA . LEU A 1 33 ? 2.939 1.107 -8.296 1.00 0.00 151 LEU A CA 14
ATOM 19975 C C . LEU A 1 33 ? 2.471 0.896 -9.732 1.00 0.00 151 LEU A C 14
ATOM 19976 O O . LEU A 1 33 ? 2.069 1.842 -10.410 1.00 0.00 151 LEU A O 14
ATOM 19992 N N . ARG A 1 34 ? 2.525 -0.351 -10.189 1.00 0.00 152 ARG A N 14
ATOM 19993 C CA . ARG A 1 34 ? 2.105 -0.686 -11.545 1.00 0.00 152 ARG A CA 14
ATOM 19994 C C . ARG A 1 34 ? 0.594 -0.539 -11.698 1.00 0.00 152 ARG A C 14
ATOM 19995 O O . ARG A 1 34 ? 0.108 -0.052 -12.720 1.00 0.00 152 ARG A O 14
ATOM 20016 N N . LEU A 1 35 ? -0.143 -0.963 -10.678 1.00 0.00 153 LEU A N 14
ATOM 20017 C CA . LEU A 1 35 ? -1.599 -0.879 -10.700 1.00 0.00 153 LEU A CA 14
ATOM 20018 C C . LEU A 1 35 ? -2.071 0.504 -10.262 1.00 0.00 153 LEU A C 14
ATOM 20019 O O . LEU A 1 35 ? -3.248 0.841 -10.396 1.00 0.00 153 LEU A O 14
ATOM 20035 N N . PHE A 1 36 ? -1.146 1.301 -9.739 1.00 0.00 154 PHE A N 14
ATOM 20036 C CA . PHE A 1 36 ? -1.467 2.649 -9.283 1.00 0.00 154 PHE A CA 14
ATOM 20037 C C . PHE A 1 36 ? -1.087 3.685 -10.336 1.00 0.00 154 PHE A C 14
ATOM 20038 O O . PHE A 1 36 ? -1.777 4.689 -10.509 1.00 0.00 154 PHE A O 14
ATOM 20055 N N . GLN A 1 37 ? 0.014 3.432 -11.037 1.00 0.00 155 GLN A N 14
ATOM 20056 C CA . GLN A 1 37 ? 0.486 4.343 -12.072 1.00 0.00 155 GLN A CA 14
ATOM 20057 C C . GLN A 1 37 ? -0.657 4.760 -12.993 1.00 0.00 155 GLN A C 14
ATOM 20058 O O . GLN A 1 37 ? -0.837 5.938 -13.304 1.00 0.00 155 GLN A O 14
ATOM 20072 N N . PRO A 1 38 ? -1.448 3.773 -13.439 1.00 0.00 156 PRO A N 14
ATOM 20073 C CA . PRO A 1 38 ? -2.587 4.014 -14.330 1.00 0.00 156 PRO A CA 14
ATOM 20074 C C . PRO A 1 38 ? -3.471 5.158 -13.845 1.00 0.00 156 PRO A C 14
ATOM 20075 O O . PRO A 1 38 ? -4.276 5.698 -14.604 1.00 0.00 156 PRO A O 14
ATOM 20086 N N . PHE A 1 39 ? -3.316 5.522 -12.577 1.00 0.00 157 PHE A N 14
ATOM 20087 C CA . PHE A 1 39 ? -4.101 6.602 -11.990 1.00 0.00 157 PHE A CA 14
ATOM 20088 C C . PHE A 1 39 ? -3.295 7.897 -11.944 1.00 0.00 157 PHE A C 14
ATOM 20089 O O . PHE A 1 39 ? -3.787 8.960 -12.320 1.00 0.00 157 PHE A O 14
ATOM 20106 N N . GLY A 1 40 ? -2.054 7.798 -11.479 1.00 0.00 158 GLY A N 14
ATOM 20107 C CA . GLY A 1 40 ? -1.200 8.968 -11.391 1.00 0.00 158 GLY A CA 14
ATOM 20108 C C . GLY A 1 40 ? 0.271 8.608 -11.309 1.00 0.00 158 GLY A C 14
ATOM 20109 O O . GLY A 1 40 ? 0.625 7.433 -11.221 1.00 0.00 158 GLY A O 14
ATOM 20113 N N . VAL A 1 41 ? 1.129 9.622 -11.340 1.00 0.00 159 VAL A N 14
ATOM 20114 C CA . VAL A 1 41 ? 2.570 9.407 -11.269 1.00 0.00 159 VAL A CA 14
ATOM 20115 C C . VAL A 1 41 ? 3.048 9.358 -9.823 1.00 0.00 159 VAL A C 14
ATOM 20116 O O . VAL A 1 41 ? 3.187 10.393 -9.169 1.00 0.00 159 VAL A O 14
ATOM 20129 N N . ILE A 1 42 ? 3.298 8.150 -9.328 1.00 0.00 160 ILE A N 14
ATOM 20130 C CA . ILE A 1 42 ? 3.763 7.967 -7.959 1.00 0.00 160 ILE A CA 14
ATOM 20131 C C . ILE A 1 42 ? 5.224 8.377 -7.815 1.00 0.00 160 ILE A C 14
ATOM 20132 O O . ILE A 1 42 ? 6.065 8.015 -8.639 1.00 0.00 160 ILE A O 14
ATOM 20148 N N . ASP A 1 43 ? 5.521 9.131 -6.762 1.00 0.00 161 ASP A N 14
ATOM 20149 C CA . ASP A 1 43 ? 6.882 9.587 -6.507 1.00 0.00 161 ASP A CA 14
ATOM 20150 C C . ASP A 1 43 ? 7.702 8.497 -5.825 1.00 0.00 161 ASP A C 14
ATOM 20151 O O . ASP A 1 43 ? 8.717 8.047 -6.356 1.00 0.00 161 ASP A O 14
ATOM 20160 N N . GLU A 1 44 ? 7.255 8.078 -4.645 1.00 0.00 162 GLU A N 14
ATOM 20161 C CA . GLU A 1 44 ? 7.950 7.042 -3.890 1.00 0.00 162 GLU A CA 14
ATOM 20162 C C . GLU A 1 44 ? 6.955 6.085 -3.239 1.00 0.00 162 GLU A C 14
ATOM 20163 O O . GLU A 1 44 ? 5.895 6.499 -2.769 1.00 0.00 162 GLU A O 14
ATOM 20175 N N . CYS A 1 45 ? 7.305 4.804 -3.215 1.00 0.00 163 CYS A N 14
ATOM 20176 C CA . CYS A 1 45 ? 6.444 3.786 -2.623 1.00 0.00 163 CYS A CA 14
ATOM 20177 C C . CYS A 1 45 ? 7.246 2.852 -1.722 1.00 0.00 163 CYS A C 14
ATOM 20178 O O . CYS A 1 45 ? 8.404 2.542 -2.004 1.00 0.00 163 CYS A O 14
ATOM 20186 N N . THR A 1 46 ? 6.622 2.407 -0.636 1.00 0.00 164 THR A N 14
ATOM 20187 C CA . THR A 1 46 ? 7.278 1.511 0.308 1.00 0.00 164 THR A CA 14
ATOM 20188 C C . THR A 1 46 ? 6.259 0.659 1.056 1.00 0.00 164 THR A C 14
ATOM 20189 O O . THR A 1 46 ? 5.163 1.120 1.374 1.00 0.00 164 THR A O 14
ATOM 20200 N N . VAL A 1 47 ? 6.627 -0.588 1.335 1.00 0.00 165 VAL A N 14
ATOM 20201 C CA . VAL A 1 47 ? 5.745 -1.504 2.047 1.00 0.00 165 VAL A CA 14
ATOM 20202 C C . VAL A 1 47 ? 6.293 -1.828 3.433 1.00 0.00 165 VAL A C 14
ATOM 20203 O O . VAL A 1 47 ? 7.497 -2.021 3.607 1.00 0.00 165 VAL A O 14
ATOM 20216 N N . LEU A 1 48 ? 5.401 -1.887 4.416 1.00 0.00 166 LEU A N 14
ATOM 20217 C CA . LEU A 1 48 ? 5.794 -2.188 5.788 1.00 0.00 166 LEU A CA 14
ATOM 20218 C C . LEU A 1 48 ? 6.067 -3.679 5.961 1.00 0.00 166 LEU A C 14
ATOM 20219 O O . LEU A 1 48 ? 5.345 -4.519 5.424 1.00 0.00 166 LEU A O 14
ATOM 20235 N N . ARG A 1 49 ? 7.113 -4.000 6.716 1.00 0.00 167 ARG A N 14
ATOM 20236 C CA . ARG A 1 49 ? 7.481 -5.389 6.962 1.00 0.00 167 ARG A CA 14
ATOM 20237 C C . ARG A 1 49 ? 8.007 -5.569 8.382 1.00 0.00 167 ARG A C 14
ATOM 20238 O O . ARG A 1 49 ? 8.368 -4.601 9.049 1.00 0.00 167 ARG A O 14
ATOM 20259 N N . GLY A 1 50 ? 8.047 -6.817 8.839 1.00 0.00 168 GLY A N 14
ATOM 20260 C CA . GLY A 1 50 ? 8.529 -7.102 10.178 1.00 0.00 168 GLY A CA 14
ATOM 20261 C C . GLY A 1 50 ? 10.004 -7.451 10.201 1.00 0.00 168 GLY A C 14
ATOM 20262 O O . GLY A 1 50 ? 10.715 -7.300 9.207 1.00 0.00 168 GLY A O 14
ATOM 20266 N N . PRO A 1 51 ? 10.485 -7.929 11.358 1.00 0.00 169 PRO A N 14
ATOM 20267 C CA . PRO A 1 51 ? 11.890 -8.310 11.534 1.00 0.00 169 PRO A CA 14
ATOM 20268 C C . PRO A 1 51 ? 12.210 -9.658 10.897 1.00 0.00 169 PRO A C 14
ATOM 20269 O O . PRO A 1 51 ? 13.210 -9.800 10.193 1.00 0.00 169 PRO A O 14
ATOM 20280 N N . ASP A 1 52 ? 11.355 -10.643 11.147 1.00 0.00 170 ASP A N 14
ATOM 20281 C CA . ASP A 1 52 ? 11.546 -11.980 10.596 1.00 0.00 170 ASP A CA 14
ATOM 20282 C C . ASP A 1 52 ? 11.484 -11.953 9.072 1.00 0.00 170 ASP A C 14
ATOM 20283 O O . ASP A 1 52 ? 12.255 -12.634 8.398 1.00 0.00 170 ASP A O 14
ATOM 20292 N N . GLY A 1 53 ? 10.560 -11.162 8.536 1.00 0.00 171 GLY A N 14
ATOM 20293 C CA . GLY A 1 53 ? 10.413 -11.062 7.096 1.00 0.00 171 GLY A CA 14
ATOM 20294 C C . GLY A 1 53 ? 8.997 -11.348 6.636 1.00 0.00 171 GLY A C 14
ATOM 20295 O O . GLY A 1 53 ? 8.788 -12.058 5.653 1.00 0.00 171 GLY A O 14
ATOM 20299 N N . SER A 1 54 ? 8.022 -10.793 7.349 1.00 0.00 172 SER A N 14
ATOM 20300 C CA . SER A 1 54 ? 6.618 -10.997 7.012 1.00 0.00 172 SER A CA 14
ATOM 20301 C C . SER A 1 54 ? 5.897 -9.661 6.862 1.00 0.00 172 SER A C 14
ATOM 20302 O O . SER A 1 54 ? 5.868 -8.851 7.789 1.00 0.00 172 SER A O 14
ATOM 20310 N N . SER A 1 55 ? 5.315 -9.438 5.688 1.00 0.00 173 SER A N 14
ATOM 20311 C CA . SER A 1 55 ? 4.596 -8.199 5.414 1.00 0.00 173 SER A CA 14
ATOM 20312 C C . SER A 1 55 ? 3.408 -8.040 6.359 1.00 0.00 173 SER A C 14
ATOM 20313 O O . SER A 1 55 ? 2.731 -9.012 6.693 1.00 0.00 173 SER A O 14
ATOM 20321 N N . LYS A 1 56 ? 3.161 -6.806 6.786 1.00 0.00 174 LYS A N 14
ATOM 20322 C CA . LYS A 1 56 ? 2.056 -6.516 7.691 1.00 0.00 174 LYS A CA 14
ATOM 20323 C C . LYS A 1 56 ? 0.783 -6.202 6.912 1.00 0.00 174 LYS A C 14
ATOM 20324 O O . LYS A 1 56 ? -0.160 -5.624 7.451 1.00 0.00 174 LYS A O 14
ATOM 20343 N N . GLY A 1 57 ? 0.762 -6.589 5.640 1.00 0.00 175 GLY A N 14
ATOM 20344 C CA . GLY A 1 57 ? -0.401 -6.341 4.808 1.00 0.00 175 GLY A CA 14
ATOM 20345 C C . GLY A 1 57 ? -0.728 -4.865 4.694 1.00 0.00 175 GLY A C 14
ATOM 20346 O O . GLY A 1 57 ? -1.888 -4.492 4.515 1.00 0.00 175 GLY A O 14
ATOM 20350 N N . CYS A 1 58 ? 0.295 -4.024 4.800 1.00 0.00 176 CYS A N 14
ATOM 20351 C CA . CYS A 1 58 ? 0.110 -2.580 4.710 1.00 0.00 176 CYS A CA 14
ATOM 20352 C C . CYS A 1 58 ? 1.311 -1.918 4.042 1.00 0.00 176 CYS A C 14
ATOM 20353 O O . CYS A 1 58 ? 2.413 -2.464 4.044 1.00 0.00 176 CYS A O 14
ATOM 20361 N N . ALA A 1 59 ? 1.088 -0.740 3.470 1.00 0.00 177 ALA A N 14
ATOM 20362 C CA . ALA A 1 59 ? 2.151 -0.003 2.798 1.00 0.00 177 ALA A CA 14
ATOM 20363 C C . ALA A 1 59 ? 1.792 1.472 2.656 1.00 0.00 177 ALA A C 14
ATOM 20364 O O . ALA A 1 59 ? 0.668 1.878 2.948 1.00 0.00 177 ALA A O 14
ATOM 20371 N N . PHE A 1 60 ? 2.755 2.269 2.205 1.00 0.00 178 PHE A N 14
ATOM 20372 C CA . PHE A 1 60 ? 2.541 3.700 2.025 1.00 0.00 178 PHE A CA 14
ATOM 20373 C C . PHE A 1 60 ? 2.913 4.133 0.610 1.00 0.00 178 PHE A C 14
ATOM 20374 O O . PHE A 1 60 ? 4.036 3.909 0.156 1.00 0.00 178 PHE A O 14
ATOM 20391 N N . VAL A 1 61 ? 1.963 4.752 -0.083 1.00 0.00 179 VAL A N 14
ATOM 20392 C CA . VAL A 1 61 ? 2.191 5.217 -1.446 1.00 0.00 179 VAL A CA 14
ATOM 20393 C C . VAL A 1 61 ? 2.100 6.736 -1.531 1.00 0.00 179 VAL A C 14
ATOM 20394 O O . VAL A 1 61 ? 1.145 7.341 -1.044 1.00 0.00 179 VAL A O 14
ATOM 20407 N N . LYS A 1 62 ? 3.101 7.349 -2.155 1.00 0.00 180 LYS A N 14
ATOM 20408 C CA . LYS A 1 62 ? 3.135 8.799 -2.307 1.00 0.00 180 LYS A CA 14
ATOM 20409 C C . LYS A 1 62 ? 2.960 9.197 -3.769 1.00 0.00 180 LYS A C 14
ATOM 20410 O O . LYS A 1 62 ? 3.629 8.661 -4.653 1.00 0.00 180 LYS A O 14
ATOM 20429 N N . PHE A 1 63 ? 2.058 10.141 -4.017 1.00 0.00 181 PHE A N 14
ATOM 20430 C CA . PHE A 1 63 ? 1.796 10.611 -5.372 1.00 0.00 181 PHE A CA 14
ATOM 20431 C C . PHE A 1 63 ? 2.399 11.995 -5.594 1.00 0.00 181 PHE A C 14
ATOM 20432 O O . PHE A 1 63 ? 2.797 12.670 -4.644 1.00 0.00 181 PHE A O 14
ATOM 20449 N N . SER A 1 64 ? 2.464 12.410 -6.854 1.00 0.00 182 SER A N 14
ATOM 20450 C CA . SER A 1 64 ? 3.023 13.711 -7.203 1.00 0.00 182 SER A CA 14
ATOM 20451 C C . SER A 1 64 ? 1.991 14.817 -7.004 1.00 0.00 182 SER A C 14
ATOM 20452 O O . SER A 1 64 ? 2.286 15.998 -7.189 1.00 0.00 182 SER A O 14
ATOM 20460 N N . SER A 1 65 ? 0.779 14.425 -6.625 1.00 0.00 183 SER A N 14
ATOM 20461 C CA . SER A 1 65 ? -0.300 15.381 -6.404 1.00 0.00 183 SER A CA 14
ATOM 20462 C C . SER A 1 65 ? -1.427 14.750 -5.592 1.00 0.00 183 SER A C 14
ATOM 20463 O O . SER A 1 65 ? -1.664 13.544 -5.669 1.00 0.00 183 SER A O 14
ATOM 20471 N N . HIS A 1 66 ? -2.121 15.575 -4.814 1.00 0.00 184 HIS A N 14
ATOM 20472 C CA . HIS A 1 66 ? -3.225 15.099 -3.987 1.00 0.00 184 HIS A CA 14
ATOM 20473 C C . HIS A 1 66 ? -4.315 14.469 -4.848 1.00 0.00 184 HIS A C 14
ATOM 20474 O O . HIS A 1 66 ? -4.822 13.390 -4.537 1.00 0.00 184 HIS A O 14
ATOM 20488 N N . THR A 1 67 ? -4.674 15.149 -5.932 1.00 0.00 185 THR A N 14
ATOM 20489 C CA . THR A 1 67 ? -5.706 14.658 -6.837 1.00 0.00 185 THR A CA 14
ATOM 20490 C C . THR A 1 67 ? -5.463 13.199 -7.207 1.00 0.00 185 THR A C 14
ATOM 20491 O O . THR A 1 67 ? -6.290 12.332 -6.927 1.00 0.00 185 THR A O 14
ATOM 20502 N N . GLU A 1 68 ? -4.323 12.936 -7.839 1.00 0.00 186 GLU A N 14
ATOM 20503 C CA . GLU A 1 68 ? -3.972 11.581 -8.247 1.00 0.00 186 GLU A CA 14
ATOM 20504 C C . GLU A 1 68 ? -4.310 10.577 -7.149 1.00 0.00 186 GLU A C 14
ATOM 20505 O O . GLU A 1 68 ? -4.974 9.571 -7.396 1.00 0.00 186 GLU A O 14
ATOM 20517 N N . ALA A 1 69 ? -3.846 10.858 -5.936 1.00 0.00 187 ALA A N 14
ATOM 20518 C CA . ALA A 1 69 ? -4.100 9.981 -4.799 1.00 0.00 187 ALA A CA 14
ATOM 20519 C C . ALA A 1 69 ? -5.596 9.791 -4.576 1.00 0.00 187 ALA A C 14
ATOM 20520 O O . ALA A 1 69 ? -6.094 8.666 -4.571 1.00 0.00 187 ALA A O 14
ATOM 20527 N N . GLN A 1 70 ? -6.308 10.898 -4.390 1.00 0.00 188 GLN A N 14
ATOM 20528 C CA . GLN A 1 70 ? -7.747 10.852 -4.165 1.00 0.00 188 GLN A CA 14
ATOM 20529 C C . GLN A 1 70 ? -8.401 9.783 -5.034 1.00 0.00 188 GLN A C 14
ATOM 20530 O O . GLN A 1 70 ? -9.147 8.938 -4.541 1.00 0.00 188 GLN A O 14
ATOM 20544 N N . ALA A 1 71 ? -8.115 9.827 -6.332 1.00 0.00 189 ALA A N 14
ATOM 20545 C CA . ALA A 1 71 ? -8.673 8.861 -7.270 1.00 0.00 189 ALA A CA 14
ATOM 20546 C C . ALA A 1 71 ? -8.236 7.442 -6.922 1.00 0.00 189 ALA A C 14
ATOM 20547 O O . ALA A 1 71 ? -9.066 6.580 -6.632 1.00 0.00 189 ALA A O 14
ATOM 20554 N N . ALA A 1 72 ? -6.929 7.206 -6.953 1.00 0.00 190 ALA A N 14
ATOM 20555 C CA . ALA A 1 72 ? -6.382 5.891 -6.639 1.00 0.00 190 ALA A CA 14
ATOM 20556 C C . ALA A 1 72 ? -7.104 5.266 -5.450 1.00 0.00 190 ALA A C 14
ATOM 20557 O O . ALA A 1 72 ? -7.299 4.051 -5.399 1.00 0.00 190 ALA A O 14
ATOM 20564 N N . ILE A 1 73 ? -7.496 6.103 -4.496 1.00 0.00 191 ILE A N 14
ATOM 20565 C CA . ILE A 1 73 ? -8.196 5.632 -3.307 1.00 0.00 191 ILE A CA 14
ATOM 20566 C C . ILE A 1 73 ? -9.566 5.063 -3.665 1.00 0.00 191 ILE A C 14
ATOM 20567 O O . ILE A 1 73 ? -9.791 3.856 -3.576 1.00 0.00 191 ILE A O 14
ATOM 20583 N N . HIS A 1 74 ? -10.477 5.942 -4.072 1.00 0.00 192 HIS A N 14
ATOM 20584 C CA . HIS A 1 74 ? -11.824 5.527 -4.446 1.00 0.00 192 HIS A CA 14
ATOM 20585 C C . HIS A 1 74 ? -11.790 4.583 -5.644 1.00 0.00 192 HIS A C 14
ATOM 20586 O O . HIS A 1 74 ? -12.777 3.914 -5.948 1.00 0.00 192 HIS A O 14
ATOM 20600 N N . ALA A 1 75 ? -10.646 4.534 -6.319 1.00 0.00 193 ALA A N 14
ATOM 20601 C CA . ALA A 1 75 ? -10.483 3.671 -7.483 1.00 0.00 193 ALA A CA 14
ATOM 20602 C C . ALA A 1 75 ? -9.949 2.300 -7.079 1.00 0.00 193 ALA A C 14
ATOM 20603 O O . ALA A 1 75 ? -10.161 1.309 -7.778 1.00 0.00 193 ALA A O 14
ATOM 20610 N N . LEU A 1 76 ? -9.255 2.251 -5.947 1.00 0.00 194 LEU A N 14
ATOM 20611 C CA . LEU A 1 76 ? -8.690 1.001 -5.450 1.00 0.00 194 LEU A CA 14
ATOM 20612 C C . LEU A 1 76 ? -9.054 0.784 -3.985 1.00 0.00 194 LEU A C 14
ATOM 20613 O O . LEU A 1 76 ? -8.372 0.053 -3.267 1.00 0.00 194 LEU A O 14
ATOM 20629 N N . HIS A 1 77 ? -10.136 1.421 -3.548 1.00 0.00 195 HIS A N 14
ATOM 20630 C CA . HIS A 1 77 ? -10.593 1.295 -2.169 1.00 0.00 195 HIS A CA 14
ATOM 20631 C C . HIS A 1 77 ? -11.491 0.072 -2.004 1.00 0.00 195 HIS A C 14
ATOM 20632 O O . HIS A 1 77 ? -12.500 -0.067 -2.693 1.00 0.00 195 HIS A O 14
ATOM 20646 N N . GLY A 1 78 ? -11.115 -0.813 -1.086 1.00 0.00 196 GLY A N 14
ATOM 20647 C CA . GLY A 1 78 ? -11.896 -2.013 -0.848 1.00 0.00 196 GLY A CA 14
ATOM 20648 C C . GLY A 1 78 ? -12.538 -2.547 -2.113 1.00 0.00 196 GLY A C 14
ATOM 20649 O O . GLY A 1 78 ? -13.681 -3.002 -2.092 1.00 0.00 196 GLY A O 14
ATOM 20653 N N . SER A 1 79 ? -11.801 -2.491 -3.218 1.00 0.00 197 SER A N 14
ATOM 20654 C CA . SER A 1 79 ? -12.307 -2.968 -4.499 1.00 0.00 197 SER A CA 14
ATOM 20655 C C . SER A 1 79 ? -11.770 -4.362 -4.810 1.00 0.00 197 SER A C 14
ATOM 20656 O O . SER A 1 79 ? -12.480 -5.203 -5.362 1.00 0.00 197 SER A O 14
ATOM 20664 N N . GLN A 1 80 ? -10.512 -4.598 -4.453 1.00 0.00 198 GLN A N 14
ATOM 20665 C CA . GLN A 1 80 ? -9.879 -5.890 -4.695 1.00 0.00 198 GLN A CA 14
ATOM 20666 C C . GLN A 1 80 ? -9.862 -6.734 -3.424 1.00 0.00 198 GLN A C 14
ATOM 20667 O O . GLN A 1 80 ? -10.079 -6.224 -2.324 1.00 0.00 198 GLN A O 14
ATOM 20681 N N . THR A 1 81 ? -9.603 -8.028 -3.583 1.00 0.00 199 THR A N 14
ATOM 20682 C CA . THR A 1 81 ? -9.559 -8.943 -2.450 1.00 0.00 199 THR A CA 14
ATOM 20683 C C . THR A 1 81 ? -8.349 -9.866 -2.535 1.00 0.00 199 THR A C 14
ATOM 20684 O O . THR A 1 81 ? -8.466 -11.021 -2.944 1.00 0.00 199 THR A O 14
ATOM 20695 N N . MET A 1 82 ? -7.188 -9.349 -2.146 1.00 0.00 200 MET A N 14
ATOM 20696 C CA . MET A 1 82 ? -5.956 -10.129 -2.177 1.00 0.00 200 MET A CA 14
ATOM 20697 C C . MET A 1 82 ? -6.217 -11.573 -1.761 1.00 0.00 200 MET A C 14
ATOM 20698 O O . MET A 1 82 ? -6.963 -11.849 -0.821 1.00 0.00 200 MET A O 14
ATOM 20712 N N . PRO A 1 83 ? -5.588 -12.519 -2.475 1.00 0.00 201 PRO A N 14
ATOM 20713 C CA . PRO A 1 83 ? -5.736 -13.951 -2.197 1.00 0.00 201 PRO A CA 14
ATOM 20714 C C . PRO A 1 83 ? -5.561 -14.275 -0.717 1.00 0.00 201 PRO A C 14
ATOM 20715 O O . PRO A 1 83 ? -4.761 -13.648 -0.025 1.00 0.00 201 PRO A O 14
ATOM 20726 N N . GLY A 1 84 ? -6.315 -15.260 -0.239 1.00 0.00 202 GLY A N 14
ATOM 20727 C CA . GLY A 1 84 ? -6.228 -15.650 1.156 1.00 0.00 202 GLY A CA 14
ATOM 20728 C C . GLY A 1 84 ? -7.039 -14.747 2.063 1.00 0.00 202 GLY A C 14
ATOM 20729 O O . GLY A 1 84 ? -7.669 -15.212 3.012 1.00 0.00 202 GLY A O 14
ATOM 20733 N N . ALA A 1 85 ? -7.022 -13.450 1.773 1.00 0.00 203 ALA A N 14
ATOM 20734 C CA . ALA A 1 85 ? -7.761 -12.479 2.569 1.00 0.00 203 ALA A CA 14
ATOM 20735 C C . ALA A 1 85 ? -9.217 -12.398 2.123 1.00 0.00 203 ALA A C 14
ATOM 20736 O O . ALA A 1 85 ? -9.505 -12.236 0.937 1.00 0.00 203 ALA A O 14
ATOM 20743 N N . SER A 1 86 ? -10.132 -12.511 3.080 1.00 0.00 204 SER A N 14
ATOM 20744 C CA . SER A 1 86 ? -11.559 -12.455 2.785 1.00 0.00 204 SER A CA 14
ATOM 20745 C C . SER A 1 86 ? -12.047 -11.011 2.737 1.00 0.00 204 SER A C 14
ATOM 20746 O O . SER A 1 86 ? -13.191 -10.743 2.368 1.00 0.00 204 SER A O 14
ATOM 20754 N N . SER A 1 87 ? -11.172 -10.084 3.113 1.00 0.00 205 SER A N 14
ATOM 20755 C CA . SER A 1 87 ? -11.514 -8.666 3.118 1.00 0.00 205 SER A CA 14
ATOM 20756 C C . SER A 1 87 ? -10.979 -7.975 1.868 1.00 0.00 205 SER A C 14
ATOM 20757 O O . SER A 1 87 ? -10.205 -8.555 1.107 1.00 0.00 205 SER A O 14
ATOM 20765 N N . SER A 1 88 ? -11.396 -6.729 1.664 1.00 0.00 206 SER A N 14
ATOM 20766 C CA . SER A 1 88 ? -10.962 -5.958 0.505 1.00 0.00 206 SER A CA 14
ATOM 20767 C C . SER A 1 88 ? -9.842 -4.994 0.882 1.00 0.00 206 SER A C 14
ATOM 20768 O O . SER A 1 88 ? -9.750 -4.548 2.027 1.00 0.00 206 SER A O 14
ATOM 20776 N N . LEU A 1 89 ? -8.992 -4.676 -0.087 1.00 0.00 207 LEU A N 14
ATOM 20777 C CA . LEU A 1 89 ? -7.877 -3.763 0.142 1.00 0.00 207 LEU A CA 14
ATOM 20778 C C . LEU A 1 89 ? -8.362 -2.452 0.750 1.00 0.00 207 LEU A C 14
ATOM 20779 O O . LEU A 1 89 ? -9.385 -1.905 0.339 1.00 0.00 207 LEU A O 14
ATOM 20795 N N . VAL A 1 90 ? -7.619 -1.951 1.732 1.00 0.00 208 VAL A N 14
ATOM 20796 C CA . VAL A 1 90 ? -7.971 -0.701 2.396 1.00 0.00 208 VAL A CA 14
ATOM 20797 C C . VAL A 1 90 ? -7.023 0.422 1.992 1.00 0.00 208 VAL A C 14
ATOM 20798 O O . VAL A 1 90 ? -5.817 0.343 2.221 1.00 0.00 208 VAL A O 14
ATOM 20811 N N . VAL A 1 91 ? -7.578 1.469 1.389 1.00 0.00 209 VAL A N 14
ATOM 20812 C CA . VAL A 1 91 ? -6.782 2.610 0.953 1.00 0.00 209 VAL A CA 14
ATOM 20813 C C . VAL A 1 91 ? -7.335 3.913 1.520 1.00 0.00 209 VAL A C 14
ATOM 20814 O O . VAL A 1 91 ? -8.466 4.300 1.228 1.00 0.00 209 VAL A O 14
ATOM 20827 N N . LYS A 1 92 ? -6.528 4.587 2.333 1.00 0.00 210 LYS A N 14
ATOM 20828 C CA . LYS A 1 92 ? -6.934 5.849 2.940 1.00 0.00 210 LYS A CA 14
ATOM 20829 C C . LYS A 1 92 ? -5.717 6.667 3.360 1.00 0.00 210 LYS A C 14
ATOM 20830 O O . LYS A 1 92 ? -4.654 6.115 3.645 1.00 0.00 210 LYS A O 14
ATOM 20849 N N . PHE A 1 93 ? -5.880 7.985 3.397 1.00 0.00 211 PHE A N 14
ATOM 20850 C CA . PHE A 1 93 ? -4.794 8.880 3.783 1.00 0.00 211 PHE A CA 14
ATOM 20851 C C . PHE A 1 93 ? -4.196 8.462 5.123 1.00 0.00 211 PHE A C 14
ATOM 20852 O O . PHE A 1 93 ? -4.916 8.073 6.042 1.00 0.00 211 PHE A O 14
ATOM 20869 N N . ALA A 1 94 ? -2.873 8.545 5.225 1.00 0.00 212 ALA A N 14
ATOM 20870 C CA . ALA A 1 94 ? -2.178 8.178 6.452 1.00 0.00 212 ALA A CA 14
ATOM 20871 C C . ALA A 1 94 ? -2.511 9.146 7.583 1.00 0.00 212 ALA A C 14
ATOM 20872 O O . ALA A 1 94 ? -3.000 10.250 7.344 1.00 0.00 212 ALA A O 14
ATOM 20879 N N . ASP A 1 95 ? -2.245 8.723 8.814 1.00 0.00 213 ASP A N 14
ATOM 20880 C CA . ASP A 1 95 ? -2.516 9.553 9.982 1.00 0.00 213 ASP A CA 14
ATOM 20881 C C . ASP A 1 95 ? -1.848 10.917 9.847 1.00 0.00 213 ASP A C 14
ATOM 20882 O O . ASP A 1 95 ? -0.621 11.022 9.837 1.00 0.00 213 ASP A O 14
ATOM 20891 N N . THR A 1 96 ? -2.663 11.963 9.742 1.00 0.00 214 THR A N 14
ATOM 20892 C CA . THR A 1 96 ? -2.151 13.320 9.605 1.00 0.00 214 THR A CA 14
ATOM 20893 C C . THR A 1 96 ? -2.219 14.070 10.931 1.00 0.00 214 THR A C 14
ATOM 20894 O O . THR A 1 96 ? -3.300 14.437 11.393 1.00 0.00 214 THR A O 14
ATOM 20905 N N . ASP A 1 97 ? -1.059 14.293 11.539 1.00 0.00 215 ASP A N 14
ATOM 20906 C CA . ASP A 1 97 ? -0.987 15.001 12.812 1.00 0.00 215 ASP A CA 14
ATOM 20907 C C . ASP A 1 97 ? -0.091 16.231 12.699 1.00 0.00 215 ASP A C 14
ATOM 20908 O O . ASP A 1 97 ? 0.621 16.406 11.711 1.00 0.00 215 ASP A O 14
ATOM 20917 N N . LYS A 1 98 ? -0.133 17.082 13.719 1.00 0.00 216 LYS A N 14
ATOM 20918 C CA . LYS A 1 98 ? 0.674 18.296 13.736 1.00 0.00 216 LYS A CA 14
ATOM 20919 C C . LYS A 1 98 ? 1.840 18.161 14.709 1.00 0.00 216 LYS A C 14
ATOM 20920 O O . LYS A 1 98 ? 2.984 18.456 14.365 1.00 0.00 216 LYS A O 14
ATOM 20939 N N . GLU A 1 99 ? 1.542 17.711 15.924 1.00 0.00 217 GLU A N 14
ATOM 20940 C CA . GLU A 1 99 ? 2.568 17.536 16.946 1.00 0.00 217 GLU A CA 14
ATOM 20941 C C . GLU A 1 99 ? 2.529 16.122 17.518 1.00 0.00 217 GLU A C 14
ATOM 20942 O O . GLU A 1 99 ? 1.561 15.388 17.324 1.00 0.00 217 GLU A O 14
ATOM 20954 N N . SER A 1 100 ? 3.591 15.747 18.225 1.00 0.00 218 SER A N 14
ATOM 20955 C CA . SER A 1 100 ? 3.682 14.420 18.823 1.00 0.00 218 SER A CA 14
ATOM 20956 C C . SER A 1 100 ? 3.366 14.473 20.314 1.00 0.00 218 SER A C 14
ATOM 20957 O O . SER A 1 100 ? 3.676 15.451 20.992 1.00 0.00 218 SER A O 14
ATOM 20965 N N . GLY A 1 101 ? 2.745 13.411 20.820 1.00 0.00 219 GLY A N 14
ATOM 20966 C CA . GLY A 1 101 ? 2.396 13.356 22.227 1.00 0.00 219 GLY A CA 14
ATOM 20967 C C . GLY A 1 101 ? 0.979 13.824 22.493 1.00 0.00 219 GLY A C 14
ATOM 20968 O O . GLY A 1 101 ? 0.752 14.886 23.074 1.00 0.00 219 GLY A O 14
ATOM 20972 N N . PRO A 1 102 ? -0.004 13.022 22.059 1.00 0.00 220 PRO A N 14
ATOM 20973 C CA . PRO A 1 102 ? -1.424 13.340 22.241 1.00 0.00 220 PRO A CA 14
ATOM 20974 C C . PRO A 1 102 ? -1.897 13.082 23.668 1.00 0.00 220 PRO A C 14
ATOM 20975 O O . PRO A 1 102 ? -2.105 11.936 24.065 1.00 0.00 220 PRO A O 14
ATOM 20986 N N . SER A 1 103 ? -2.067 14.156 24.433 1.00 0.00 221 SER A N 14
ATOM 20987 C CA . SER A 1 103 ? -2.513 14.046 25.817 1.00 0.00 221 SER A CA 14
ATOM 20988 C C . SER A 1 103 ? -3.965 13.582 25.884 1.00 0.00 221 SER A C 14
ATOM 20989 O O . SER A 1 103 ? -4.883 14.395 25.997 1.00 0.00 221 SER A O 14
ATOM 20997 N N . SER A 1 104 ? -4.165 12.270 25.813 1.00 0.00 222 SER A N 14
ATOM 20998 C CA . SER A 1 104 ? -5.505 11.697 25.862 1.00 0.00 222 SER A CA 14
ATOM 20999 C C . SER A 1 104 ? -6.296 12.265 27.037 1.00 0.00 222 SER A C 14
ATOM 21000 O O . SER A 1 104 ? -5.748 12.499 28.113 1.00 0.00 222 SER A O 14
ATOM 21008 N N . GLY A 1 105 ? -7.589 12.483 26.821 1.00 0.00 223 GLY A N 14
ATOM 21009 C CA . GLY A 1 105 ? -8.436 13.022 27.869 1.00 0.00 223 GLY A CA 14
ATOM 21010 C C . GLY A 1 105 ? -9.393 11.988 28.430 1.00 0.00 223 GLY A C 14
ATOM 21011 O O . GLY A 1 105 ? -9.637 11.949 29.636 1.00 0.00 223 GLY A O 14
ATOM 21015 N N . GLY A 1 1 ? -19.164 30.835 22.197 1.00 0.00 119 GLY A N 15
ATOM 21016 C CA . GLY A 1 1 ? -18.365 30.250 23.258 1.00 0.00 119 GLY A CA 15
ATOM 21017 C C . GLY A 1 1 ? -16.901 30.130 22.882 1.00 0.00 119 GLY A C 15
ATOM 21018 O O . GLY A 1 1 ? -16.047 30.798 23.464 1.00 0.00 119 GLY A O 15
ATOM 21022 N N . SER A 1 2 ? -16.611 29.274 21.907 1.00 0.00 120 SER A N 15
ATOM 21023 C CA . SER A 1 2 ? -15.239 29.064 21.458 1.00 0.00 120 SER A CA 15
ATOM 21024 C C . SER A 1 2 ? -15.001 29.733 20.107 1.00 0.00 120 SER A C 15
ATOM 21025 O O . SER A 1 2 ? -15.947 30.085 19.401 1.00 0.00 120 SER A O 15
ATOM 21033 N N . SER A 1 3 ? -13.731 29.904 19.754 1.00 0.00 121 SER A N 15
ATOM 21034 C CA . SER A 1 3 ? -13.368 30.534 18.490 1.00 0.00 121 SER A CA 15
ATOM 21035 C C . SER A 1 3 ? -13.760 29.650 17.310 1.00 0.00 121 SER A C 15
ATOM 21036 O O . SER A 1 3 ? -13.912 28.437 17.452 1.00 0.00 121 SER A O 15
ATOM 21044 N N . GLY A 1 4 ? -13.923 30.268 16.144 1.00 0.00 122 GLY A N 15
ATOM 21045 C CA . GLY A 1 4 ? -14.297 29.523 14.956 1.00 0.00 122 GLY A CA 15
ATOM 21046 C C . GLY A 1 4 ? -15.246 30.296 14.062 1.00 0.00 122 GLY A C 15
ATOM 21047 O O . GLY A 1 4 ? -16.212 30.892 14.538 1.00 0.00 122 GLY A O 15
ATOM 21051 N N . SER A 1 5 ? -14.969 30.289 12.762 1.00 0.00 123 SER A N 15
ATOM 21052 C CA . SER A 1 5 ? -15.803 30.999 11.799 1.00 0.00 123 SER A CA 15
ATOM 21053 C C . SER A 1 5 ? -16.759 30.041 11.096 1.00 0.00 123 SER A C 15
ATOM 21054 O O . SER A 1 5 ? -16.443 28.868 10.894 1.00 0.00 123 SER A O 15
ATOM 21062 N N . SER A 1 6 ? -17.931 30.549 10.727 1.00 0.00 124 SER A N 15
ATOM 21063 C CA . SER A 1 6 ? -18.936 29.738 10.051 1.00 0.00 124 SER A CA 15
ATOM 21064 C C . SER A 1 6 ? -18.862 29.930 8.539 1.00 0.00 124 SER A C 15
ATOM 21065 O O . SER A 1 6 ? -18.267 30.890 8.052 1.00 0.00 124 SER A O 15
ATOM 21073 N N . GLY A 1 7 ? -19.471 29.007 7.801 1.00 0.00 125 GLY A N 15
ATOM 21074 C CA . GLY A 1 7 ? -19.462 29.091 6.352 1.00 0.00 125 GLY A CA 15
ATOM 21075 C C . GLY A 1 7 ? -18.117 28.725 5.758 1.00 0.00 125 GLY A C 15
ATOM 21076 O O . GLY A 1 7 ? -17.948 27.637 5.207 1.00 0.00 125 GLY A O 15
ATOM 21080 N N . SER A 1 8 ? -17.156 29.637 5.868 1.00 0.00 126 SER A N 15
ATOM 21081 C CA . SER A 1 8 ? -15.819 29.407 5.332 1.00 0.00 126 SER A CA 15
ATOM 21082 C C . SER A 1 8 ? -14.956 28.645 6.333 1.00 0.00 126 SER A C 15
ATOM 21083 O O . SER A 1 8 ? -14.956 28.948 7.525 1.00 0.00 126 SER A O 15
ATOM 21091 N N . GLU A 1 9 ? -14.223 27.652 5.837 1.00 0.00 127 GLU A N 15
ATOM 21092 C CA . GLU A 1 9 ? -13.357 26.845 6.688 1.00 0.00 127 GLU A CA 15
ATOM 21093 C C . GLU A 1 9 ? -11.904 27.297 6.570 1.00 0.00 127 GLU A C 15
ATOM 21094 O O . GLU A 1 9 ? -11.455 27.707 5.500 1.00 0.00 127 GLU A O 15
ATOM 21106 N N . SER A 1 10 ? -11.174 27.220 7.679 1.00 0.00 128 SER A N 15
ATOM 21107 C CA . SER A 1 10 ? -9.774 27.625 7.701 1.00 0.00 128 SER A CA 15
ATOM 21108 C C . SER A 1 10 ? -8.905 26.619 6.954 1.00 0.00 128 SER A C 15
ATOM 21109 O O . SER A 1 10 ? -9.166 25.416 6.981 1.00 0.00 128 SER A O 15
ATOM 21117 N N . ARG A 1 11 ? -7.870 27.120 6.287 1.00 0.00 129 ARG A N 15
ATOM 21118 C CA . ARG A 1 11 ? -6.963 26.265 5.531 1.00 0.00 129 ARG A CA 15
ATOM 21119 C C . ARG A 1 11 ? -6.619 25.005 6.319 1.00 0.00 129 ARG A C 15
ATOM 21120 O O . ARG A 1 11 ? -6.485 25.042 7.541 1.00 0.00 129 ARG A O 15
ATOM 21141 N N . GLY A 1 12 ? -6.478 23.889 5.609 1.00 0.00 130 GLY A N 15
ATOM 21142 C CA . GLY A 1 12 ? -6.152 22.633 6.259 1.00 0.00 130 GLY A CA 15
ATOM 21143 C C . GLY A 1 12 ? -4.808 22.085 5.820 1.00 0.00 130 GLY A C 15
ATOM 21144 O O . GLY A 1 12 ? -4.161 22.644 4.936 1.00 0.00 130 GLY A O 15
ATOM 21148 N N . GLY A 1 13 ? -4.386 20.989 6.443 1.00 0.00 131 GLY A N 15
ATOM 21149 C CA . GLY A 1 13 ? -3.112 20.385 6.099 1.00 0.00 131 GLY A CA 15
ATOM 21150 C C . GLY A 1 13 ? -3.176 19.590 4.810 1.00 0.00 131 GLY A C 15
ATOM 21151 O O . GLY A 1 13 ? -4.228 19.063 4.449 1.00 0.00 131 GLY A O 15
ATOM 21155 N N . ARG A 1 14 ? -2.048 19.506 4.112 1.00 0.00 132 ARG A N 15
ATOM 21156 C CA . ARG A 1 14 ? -1.981 18.772 2.854 1.00 0.00 132 ARG A CA 15
ATOM 21157 C C . ARG A 1 14 ? -0.827 17.774 2.867 1.00 0.00 132 ARG A C 15
ATOM 21158 O O . ARG A 1 14 ? 0.305 18.123 3.200 1.00 0.00 132 ARG A O 15
ATOM 21179 N N . ASP A 1 15 ? -1.123 16.531 2.504 1.00 0.00 133 ASP A N 15
ATOM 21180 C CA . ASP A 1 15 ? -0.111 15.482 2.473 1.00 0.00 133 ASP A CA 15
ATOM 21181 C C . ASP A 1 15 ? -0.385 14.495 1.342 1.00 0.00 133 ASP A C 15
ATOM 21182 O O . ASP A 1 15 ? -1.431 13.847 1.310 1.00 0.00 133 ASP A O 15
ATOM 21191 N N . ARG A 1 16 ? 0.562 14.388 0.416 1.00 0.00 134 ARG A N 15
ATOM 21192 C CA . ARG A 1 16 ? 0.422 13.483 -0.718 1.00 0.00 134 ARG A CA 15
ATOM 21193 C C . ARG A 1 16 ? 0.855 12.069 -0.342 1.00 0.00 134 ARG A C 15
ATOM 21194 O O . ARG A 1 16 ? 1.567 11.405 -1.096 1.00 0.00 134 ARG A O 15
ATOM 21215 N N . LYS A 1 17 ? 0.422 11.615 0.829 1.00 0.00 135 LYS A N 15
ATOM 21216 C CA . LYS A 1 17 ? 0.764 10.280 1.306 1.00 0.00 135 LYS A CA 15
ATOM 21217 C C . LYS A 1 17 ? -0.492 9.440 1.519 1.00 0.00 135 LYS A C 15
ATOM 21218 O O . LYS A 1 17 ? -1.520 9.946 1.970 1.00 0.00 135 LYS A O 15
ATOM 21237 N N . LEU A 1 18 ? -0.401 8.156 1.192 1.00 0.00 136 LEU A N 15
ATOM 21238 C CA . LEU A 1 18 ? -1.530 7.245 1.349 1.00 0.00 136 LEU A CA 15
ATOM 21239 C C . LEU A 1 18 ? -1.131 6.019 2.165 1.00 0.00 136 LEU A C 15
ATOM 21240 O O . LEU A 1 18 ? 0.046 5.665 2.238 1.00 0.00 136 LEU A O 15
ATOM 21256 N N . PHE A 1 19 ? -2.120 5.374 2.776 1.00 0.00 137 PHE A N 15
ATOM 21257 C CA . PHE A 1 19 ? -1.872 4.187 3.586 1.00 0.00 137 PHE A CA 15
ATOM 21258 C C . PHE A 1 19 ? -2.737 3.020 3.118 1.00 0.00 137 PHE A C 15
ATOM 21259 O O . PHE A 1 19 ? -3.964 3.072 3.195 1.00 0.00 137 PHE A O 15
ATOM 21276 N N . VAL A 1 20 ? -2.087 1.968 2.631 1.00 0.00 138 VAL A N 15
ATOM 21277 C CA . VAL A 1 20 ? -2.794 0.787 2.150 1.00 0.00 138 VAL A CA 15
ATOM 21278 C C . VAL A 1 20 ? -2.769 -0.329 3.188 1.00 0.00 138 VAL A C 15
ATOM 21279 O O . VAL A 1 20 ? -1.865 -0.398 4.020 1.00 0.00 138 VAL A O 15
ATOM 21292 N N . GLY A 1 21 ? -3.769 -1.204 3.134 1.00 0.00 139 GLY A N 15
ATOM 21293 C CA . GLY A 1 21 ? -3.843 -2.306 4.075 1.00 0.00 139 GLY A CA 15
ATOM 21294 C C . GLY A 1 21 ? -4.401 -3.568 3.447 1.00 0.00 139 GLY A C 15
ATOM 21295 O O . GLY A 1 21 ? -4.610 -3.626 2.235 1.00 0.00 139 GLY A O 15
ATOM 21299 N N . MET A 1 22 ? -4.640 -4.582 4.272 1.00 0.00 140 MET A N 15
ATOM 21300 C CA . MET A 1 22 ? -5.176 -5.849 3.789 1.00 0.00 140 MET A CA 15
ATOM 21301 C C . MET A 1 22 ? -4.358 -6.373 2.613 1.00 0.00 140 MET A C 15
ATOM 21302 O O . MET A 1 22 ? -4.909 -6.730 1.571 1.00 0.00 140 MET A O 15
ATOM 21316 N N . LEU A 1 23 ? -3.042 -6.416 2.786 1.00 0.00 141 LEU A N 15
ATOM 21317 C CA . LEU A 1 23 ? -2.147 -6.896 1.739 1.00 0.00 141 LEU A CA 15
ATOM 21318 C C . LEU A 1 23 ? -1.577 -8.266 2.094 1.00 0.00 141 LEU A C 15
ATOM 21319 O O . LEU A 1 23 ? -1.487 -8.626 3.267 1.00 0.00 141 LEU A O 15
ATOM 21335 N N . ASN A 1 24 ? -1.192 -9.024 1.073 1.00 0.00 142 ASN A N 15
ATOM 21336 C CA . ASN A 1 24 ? -0.629 -10.354 1.278 1.00 0.00 142 ASN A CA 15
ATOM 21337 C C . ASN A 1 24 ? 0.894 -10.318 1.196 1.00 0.00 142 ASN A C 15
ATOM 21338 O O . ASN A 1 24 ? 1.483 -9.304 0.822 1.00 0.00 142 ASN A O 15
ATOM 21349 N N . LYS A 1 25 ? 1.526 -11.432 1.548 1.00 0.00 143 LYS A N 15
ATOM 21350 C CA . LYS A 1 25 ? 2.981 -11.531 1.513 1.00 0.00 143 LYS A CA 15
ATOM 21351 C C . LYS A 1 25 ? 3.465 -11.941 0.126 1.00 0.00 143 LYS A C 15
ATOM 21352 O O . LYS A 1 25 ? 4.514 -12.568 -0.014 1.00 0.00 143 LYS A O 15
ATOM 21371 N N . GLN A 1 26 ? 2.694 -11.581 -0.895 1.00 0.00 144 GLN A N 15
ATOM 21372 C CA . GLN A 1 26 ? 3.046 -11.912 -2.271 1.00 0.00 144 GLN A CA 15
ATOM 21373 C C . GLN A 1 26 ? 3.212 -10.648 -3.109 1.00 0.00 144 GLN A C 15
ATOM 21374 O O . GLN A 1 26 ? 4.012 -10.614 -4.044 1.00 0.00 144 GLN A O 15
ATOM 21388 N N . GLN A 1 27 ? 2.452 -9.613 -2.767 1.00 0.00 145 GLN A N 15
ATOM 21389 C CA . GLN A 1 27 ? 2.515 -8.348 -3.489 1.00 0.00 145 GLN A CA 15
ATOM 21390 C C . GLN A 1 27 ? 3.720 -7.526 -3.042 1.00 0.00 145 GLN A C 15
ATOM 21391 O O . GLN A 1 27 ? 4.123 -7.578 -1.881 1.00 0.00 145 GLN A O 15
ATOM 21405 N N . SER A 1 28 ? 4.290 -6.767 -3.973 1.00 0.00 146 SER A N 15
ATOM 21406 C CA . SER A 1 28 ? 5.451 -5.936 -3.676 1.00 0.00 146 SER A CA 15
ATOM 21407 C C . SER A 1 28 ? 5.185 -4.480 -4.043 1.00 0.00 146 SER A C 15
ATOM 21408 O O . SER A 1 28 ? 4.085 -4.126 -4.465 1.00 0.00 146 SER A O 15
ATOM 21416 N N . GLU A 1 29 ? 6.202 -3.639 -3.880 1.00 0.00 147 GLU A N 15
ATOM 21417 C CA . GLU A 1 29 ? 6.079 -2.221 -4.193 1.00 0.00 147 GLU A CA 15
ATOM 21418 C C . GLU A 1 29 ? 5.791 -2.015 -5.677 1.00 0.00 147 GLU A C 15
ATOM 21419 O O . GLU A 1 29 ? 4.934 -1.213 -6.048 1.00 0.00 147 GLU A O 15
ATOM 21431 N N . GLU A 1 30 ? 6.514 -2.744 -6.521 1.00 0.00 148 GLU A N 15
ATOM 21432 C CA . GLU A 1 30 ? 6.337 -2.640 -7.965 1.00 0.00 148 GLU A CA 15
ATOM 21433 C C . GLU A 1 30 ? 4.892 -2.932 -8.359 1.00 0.00 148 GLU A C 15
ATOM 21434 O O . GLU A 1 30 ? 4.299 -2.215 -9.165 1.00 0.00 148 GLU A O 15
ATOM 21446 N N . ASP A 1 31 ? 4.331 -3.990 -7.784 1.00 0.00 149 ASP A N 15
ATOM 21447 C CA . ASP A 1 31 ? 2.955 -4.378 -8.073 1.00 0.00 149 ASP A CA 15
ATOM 21448 C C . ASP A 1 31 ? 2.006 -3.198 -7.883 1.00 0.00 149 ASP A C 15
ATOM 21449 O O . ASP A 1 31 ? 1.308 -2.793 -8.813 1.00 0.00 149 ASP A O 15
ATOM 21458 N N . VAL A 1 32 ? 1.986 -2.652 -6.672 1.00 0.00 150 VAL A N 15
ATOM 21459 C CA . VAL A 1 32 ? 1.123 -1.518 -6.359 1.00 0.00 150 VAL A CA 15
ATOM 21460 C C . VAL A 1 32 ? 1.405 -0.341 -7.285 1.00 0.00 150 VAL A C 15
ATOM 21461 O O . VAL A 1 32 ? 0.490 0.228 -7.882 1.00 0.00 150 VAL A O 15
ATOM 21474 N N . LEU A 1 33 ? 2.678 0.021 -7.401 1.00 0.00 151 LEU A N 15
ATOM 21475 C CA . LEU A 1 33 ? 3.083 1.132 -8.256 1.00 0.00 151 LEU A CA 15
ATOM 21476 C C . LEU A 1 33 ? 2.593 0.925 -9.686 1.00 0.00 151 LEU A C 15
ATOM 21477 O O . LEU A 1 33 ? 2.160 1.870 -10.347 1.00 0.00 151 LEU A O 15
ATOM 21493 N N . ARG A 1 34 ? 2.662 -0.316 -10.156 1.00 0.00 152 ARG A N 15
ATOM 21494 C CA . ARG A 1 34 ? 2.225 -0.646 -11.507 1.00 0.00 152 ARG A CA 15
ATOM 21495 C C . ARG A 1 34 ? 0.707 -0.546 -11.627 1.00 0.00 152 ARG A C 15
ATOM 21496 O O . ARG A 1 34 ? 0.183 -0.089 -12.644 1.00 0.00 152 ARG A O 15
ATOM 21517 N N . LEU A 1 35 ? 0.007 -0.975 -10.583 1.00 0.00 153 LEU A N 15
ATOM 21518 C CA . LEU A 1 35 ? -1.452 -0.934 -10.571 1.00 0.00 153 LEU A CA 15
ATOM 21519 C C . LEU A 1 35 ? -1.954 0.439 -10.136 1.00 0.00 153 LEU A C 15
ATOM 21520 O O . LEU A 1 35 ? -3.143 0.739 -10.244 1.00 0.00 153 LEU A O 15
ATOM 21536 N N . PHE A 1 36 ? -1.040 1.269 -9.645 1.00 0.00 154 PHE A N 15
ATOM 21537 C CA . PHE A 1 36 ? -1.390 2.611 -9.195 1.00 0.00 154 PHE A CA 15
ATOM 21538 C C . PHE A 1 36 ? -1.038 3.650 -10.256 1.00 0.00 154 PHE A C 15
ATOM 21539 O O . PHE A 1 36 ? -1.753 4.636 -10.433 1.00 0.00 154 PHE A O 15
ATOM 21556 N N . GLN A 1 37 ? 0.067 3.420 -10.957 1.00 0.00 155 GLN A N 15
ATOM 21557 C CA . GLN A 1 37 ? 0.514 4.336 -12.000 1.00 0.00 155 GLN A CA 15
ATOM 21558 C C . GLN A 1 37 ? -0.641 4.721 -12.919 1.00 0.00 155 GLN A C 15
ATOM 21559 O O . GLN A 1 37 ? -0.849 5.892 -13.238 1.00 0.00 155 GLN A O 15
ATOM 21573 N N . PRO A 1 38 ? -1.411 3.713 -13.356 1.00 0.00 156 PRO A N 15
ATOM 21574 C CA . PRO A 1 38 ? -2.558 3.921 -14.244 1.00 0.00 156 PRO A CA 15
ATOM 21575 C C . PRO A 1 38 ? -3.467 5.048 -13.764 1.00 0.00 156 PRO A C 15
ATOM 21576 O O . PRO A 1 38 ? -4.284 5.567 -14.524 1.00 0.00 156 PRO A O 15
ATOM 21587 N N . PHE A 1 39 ? -3.318 5.422 -12.497 1.00 0.00 157 PHE A N 15
ATOM 21588 C CA . PHE A 1 39 ? -4.126 6.487 -11.915 1.00 0.00 157 PHE A CA 15
ATOM 21589 C C . PHE A 1 39 ? -3.334 7.789 -11.836 1.00 0.00 157 PHE A C 15
ATOM 21590 O O . PHE A 1 39 ? -3.841 8.859 -12.172 1.00 0.00 157 PHE A O 15
ATOM 21607 N N . GLY A 1 40 ? -2.086 7.689 -11.388 1.00 0.00 158 GLY A N 15
ATOM 21608 C CA . GLY A 1 40 ? -1.243 8.865 -11.271 1.00 0.00 158 GLY A CA 15
ATOM 21609 C C . GLY A 1 40 ? 0.228 8.516 -11.162 1.00 0.00 158 GLY A C 15
ATOM 21610 O O . GLY A 1 40 ? 0.582 7.367 -10.898 1.00 0.00 158 GLY A O 15
ATOM 21614 N N . VAL A 1 41 ? 1.087 9.509 -11.366 1.00 0.00 159 VAL A N 15
ATOM 21615 C CA . VAL A 1 41 ? 2.528 9.301 -11.290 1.00 0.00 159 VAL A CA 15
ATOM 21616 C C . VAL A 1 41 ? 3.003 9.269 -9.842 1.00 0.00 159 VAL A C 15
ATOM 21617 O O . VAL A 1 41 ? 3.111 10.308 -9.190 1.00 0.00 159 VAL A O 15
ATOM 21630 N N . ILE A 1 42 ? 3.285 8.070 -9.344 1.00 0.00 160 ILE A N 15
ATOM 21631 C CA . ILE A 1 42 ? 3.749 7.902 -7.972 1.00 0.00 160 ILE A CA 15
ATOM 21632 C C . ILE A 1 42 ? 5.207 8.327 -7.830 1.00 0.00 160 ILE A C 15
ATOM 21633 O O . ILE A 1 42 ? 6.039 8.022 -8.684 1.00 0.00 160 ILE A O 15
ATOM 21649 N N . ASP A 1 43 ? 5.508 9.033 -6.746 1.00 0.00 161 ASP A N 15
ATOM 21650 C CA . ASP A 1 43 ? 6.867 9.498 -6.489 1.00 0.00 161 ASP A CA 15
ATOM 21651 C C . ASP A 1 43 ? 7.652 8.465 -5.686 1.00 0.00 161 ASP A C 15
ATOM 21652 O O . ASP A 1 43 ? 8.662 7.939 -6.153 1.00 0.00 161 ASP A O 15
ATOM 21661 N N . GLU A 1 44 ? 7.181 8.181 -4.476 1.00 0.00 162 GLU A N 15
ATOM 21662 C CA . GLU A 1 44 ? 7.841 7.213 -3.608 1.00 0.00 162 GLU A CA 15
ATOM 21663 C C . GLU A 1 44 ? 6.841 6.194 -3.070 1.00 0.00 162 GLU A C 15
ATOM 21664 O O . GLU A 1 44 ? 5.747 6.553 -2.632 1.00 0.00 162 GLU A O 15
ATOM 21676 N N . CYS A 1 45 ? 7.223 4.922 -3.107 1.00 0.00 163 CYS A N 15
ATOM 21677 C CA . CYS A 1 45 ? 6.360 3.850 -2.625 1.00 0.00 163 CYS A CA 15
ATOM 21678 C C . CYS A 1 45 ? 7.140 2.879 -1.744 1.00 0.00 163 CYS A C 15
ATOM 21679 O O . CYS A 1 45 ? 8.255 2.477 -2.078 1.00 0.00 163 CYS A O 15
ATOM 21687 N N . THR A 1 46 ? 6.546 2.506 -0.614 1.00 0.00 164 THR A N 15
ATOM 21688 C CA . THR A 1 46 ? 7.186 1.585 0.317 1.00 0.00 164 THR A CA 15
ATOM 21689 C C . THR A 1 46 ? 6.153 0.723 1.034 1.00 0.00 164 THR A C 15
ATOM 21690 O O . THR A 1 46 ? 5.048 1.177 1.330 1.00 0.00 164 THR A O 15
ATOM 21701 N N . VAL A 1 47 ? 6.520 -0.524 1.311 1.00 0.00 165 VAL A N 15
ATOM 21702 C CA . VAL A 1 47 ? 5.625 -1.451 1.994 1.00 0.00 165 VAL A CA 15
ATOM 21703 C C . VAL A 1 47 ? 6.146 -1.790 3.386 1.00 0.00 165 VAL A C 15
ATOM 21704 O O . VAL A 1 47 ? 7.355 -1.830 3.617 1.00 0.00 165 VAL A O 15
ATOM 21717 N N . LEU A 1 48 ? 5.225 -2.035 4.312 1.00 0.00 166 LEU A N 15
ATOM 21718 C CA . LEU A 1 48 ? 5.590 -2.373 5.684 1.00 0.00 166 LEU A CA 15
ATOM 21719 C C . LEU A 1 48 ? 5.775 -3.879 5.843 1.00 0.00 166 LEU A C 15
ATOM 21720 O O . LEU A 1 48 ? 4.968 -4.669 5.353 1.00 0.00 166 LEU A O 15
ATOM 21736 N N . ARG A 1 49 ? 6.842 -4.269 6.533 1.00 0.00 167 ARG A N 15
ATOM 21737 C CA . ARG A 1 49 ? 7.132 -5.680 6.758 1.00 0.00 167 ARG A CA 15
ATOM 21738 C C . ARG A 1 49 ? 7.084 -6.014 8.246 1.00 0.00 167 ARG A C 15
ATOM 21739 O O . ARG A 1 49 ? 7.481 -5.209 9.087 1.00 0.00 167 ARG A O 15
ATOM 21760 N N . GLY A 1 50 ? 6.593 -7.209 8.563 1.00 0.00 168 GLY A N 15
ATOM 21761 C CA . GLY A 1 50 ? 6.501 -7.628 9.949 1.00 0.00 168 GLY A CA 15
ATOM 21762 C C . GLY A 1 50 ? 7.860 -7.762 10.607 1.00 0.00 168 GLY A C 15
ATOM 21763 O O . GLY A 1 50 ? 8.897 -7.497 9.997 1.00 0.00 168 GLY A O 15
ATOM 21767 N N . PRO A 1 51 ? 7.867 -8.180 11.881 1.00 0.00 169 PRO A N 15
ATOM 21768 C CA . PRO A 1 51 ? 9.103 -8.356 12.650 1.00 0.00 169 PRO A CA 15
ATOM 21769 C C . PRO A 1 51 ? 10.174 -9.102 11.862 1.00 0.00 169 PRO A C 15
ATOM 21770 O O . PRO A 1 51 ? 11.333 -8.687 11.824 1.00 0.00 169 PRO A O 15
ATOM 21781 N N . ASP A 1 52 ? 9.780 -10.205 11.234 1.00 0.00 170 ASP A N 15
ATOM 21782 C CA . ASP A 1 52 ? 10.707 -11.009 10.446 1.00 0.00 170 ASP A CA 15
ATOM 21783 C C . ASP A 1 52 ? 10.840 -10.452 9.031 1.00 0.00 170 ASP A C 15
ATOM 21784 O O . ASP A 1 52 ? 10.937 -11.206 8.064 1.00 0.00 170 ASP A O 15
ATOM 21793 N N . GLY A 1 53 ? 10.845 -9.127 8.920 1.00 0.00 171 GLY A N 15
ATOM 21794 C CA . GLY A 1 53 ? 10.965 -8.493 7.620 1.00 0.00 171 GLY A CA 15
ATOM 21795 C C . GLY A 1 53 ? 10.281 -9.284 6.523 1.00 0.00 171 GLY A C 15
ATOM 21796 O O . GLY A 1 53 ? 10.926 -9.730 5.575 1.00 0.00 171 GLY A O 15
ATOM 21800 N N . SER A 1 54 ? 8.969 -9.459 6.652 1.00 0.00 172 SER A N 15
ATOM 21801 C CA . SER A 1 54 ? 8.197 -10.206 5.666 1.00 0.00 172 SER A CA 15
ATOM 21802 C C . SER A 1 54 ? 7.107 -9.332 5.054 1.00 0.00 172 SER A C 15
ATOM 21803 O O . SER A 1 54 ? 7.221 -8.887 3.912 1.00 0.00 172 SER A O 15
ATOM 21811 N N . SER A 1 55 ? 6.050 -9.090 5.823 1.00 0.00 173 SER A N 15
ATOM 21812 C CA . SER A 1 55 ? 4.936 -8.273 5.356 1.00 0.00 173 SER A CA 15
ATOM 21813 C C . SER A 1 55 ? 4.011 -7.905 6.512 1.00 0.00 173 SER A C 15
ATOM 21814 O O . SER A 1 55 ? 3.790 -8.701 7.424 1.00 0.00 173 SER A O 15
ATOM 21822 N N . LYS A 1 56 ? 3.472 -6.691 6.466 1.00 0.00 174 LYS A N 15
ATOM 21823 C CA . LYS A 1 56 ? 2.569 -6.215 7.507 1.00 0.00 174 LYS A CA 15
ATOM 21824 C C . LYS A 1 56 ? 1.147 -6.078 6.973 1.00 0.00 174 LYS A C 15
ATOM 21825 O O . LYS A 1 56 ? 0.220 -5.766 7.720 1.00 0.00 174 LYS A O 15
ATOM 21844 N N . GLY A 1 57 ? 0.981 -6.314 5.675 1.00 0.00 175 GLY A N 15
ATOM 21845 C CA . GLY A 1 57 ? -0.331 -6.213 5.064 1.00 0.00 175 GLY A CA 15
ATOM 21846 C C . GLY A 1 57 ? -0.693 -4.786 4.701 1.00 0.00 175 GLY A C 15
ATOM 21847 O O . GLY A 1 57 ? -1.750 -4.536 4.120 1.00 0.00 175 GLY A O 15
ATOM 21851 N N . CYS A 1 58 ? 0.183 -3.849 5.046 1.00 0.00 176 CYS A N 15
ATOM 21852 C CA . CYS A 1 58 ? -0.052 -2.439 4.756 1.00 0.00 176 CYS A CA 15
ATOM 21853 C C . CYS A 1 58 ? 1.166 -1.813 4.083 1.00 0.00 176 CYS A C 15
ATOM 21854 O O . CYS A 1 58 ? 2.237 -2.417 4.030 1.00 0.00 176 CYS A O 15
ATOM 21862 N N . ALA A 1 59 ? 0.992 -0.600 3.568 1.00 0.00 177 ALA A N 15
ATOM 21863 C CA . ALA A 1 59 ? 2.076 0.108 2.899 1.00 0.00 177 ALA A CA 15
ATOM 21864 C C . ALA A 1 59 ? 1.748 1.588 2.738 1.00 0.00 177 ALA A C 15
ATOM 21865 O O . ALA A 1 59 ? 0.638 2.025 3.041 1.00 0.00 177 ALA A O 15
ATOM 21872 N N . PHE A 1 60 ? 2.721 2.357 2.259 1.00 0.00 178 PHE A N 15
ATOM 21873 C CA . PHE A 1 60 ? 2.536 3.789 2.059 1.00 0.00 178 PHE A CA 15
ATOM 21874 C C . PHE A 1 60 ? 2.832 4.180 0.614 1.00 0.00 178 PHE A C 15
ATOM 21875 O O . PHE A 1 60 ? 3.851 3.783 0.048 1.00 0.00 178 PHE A O 15
ATOM 21892 N N . VAL A 1 61 ? 1.932 4.959 0.022 1.00 0.00 179 VAL A N 15
ATOM 21893 C CA . VAL A 1 61 ? 2.096 5.404 -1.356 1.00 0.00 179 VAL A CA 15
ATOM 21894 C C . VAL A 1 61 ? 2.010 6.923 -1.457 1.00 0.00 179 VAL A C 15
ATOM 21895 O O . VAL A 1 61 ? 1.093 7.542 -0.916 1.00 0.00 179 VAL A O 15
ATOM 21908 N N . LYS A 1 62 ? 2.971 7.519 -2.154 1.00 0.00 180 LYS A N 15
ATOM 21909 C CA . LYS A 1 62 ? 3.005 8.966 -2.329 1.00 0.00 180 LYS A CA 15
ATOM 21910 C C . LYS A 1 62 ? 2.873 9.340 -3.802 1.00 0.00 180 LYS A C 15
ATOM 21911 O O . LYS A 1 62 ? 3.763 9.059 -4.606 1.00 0.00 180 LYS A O 15
ATOM 21930 N N . PHE A 1 63 ? 1.759 9.976 -4.150 1.00 0.00 181 PHE A N 15
ATOM 21931 C CA . PHE A 1 63 ? 1.512 10.388 -5.526 1.00 0.00 181 PHE A CA 15
ATOM 21932 C C . PHE A 1 63 ? 2.133 11.754 -5.805 1.00 0.00 181 PHE A C 15
ATOM 21933 O O . PHE A 1 63 ? 2.523 12.470 -4.883 1.00 0.00 181 PHE A O 15
ATOM 21950 N N . SER A 1 64 ? 2.220 12.108 -7.083 1.00 0.00 182 SER A N 15
ATOM 21951 C CA . SER A 1 64 ? 2.797 13.386 -7.484 1.00 0.00 182 SER A CA 15
ATOM 21952 C C . SER A 1 64 ? 1.902 14.544 -7.057 1.00 0.00 182 SER A C 15
ATOM 21953 O O . SER A 1 64 ? 2.386 15.617 -6.695 1.00 0.00 182 SER A O 15
ATOM 21961 N N . SER A 1 65 ? 0.592 14.320 -7.101 1.00 0.00 183 SER A N 15
ATOM 21962 C CA . SER A 1 65 ? -0.373 15.345 -6.723 1.00 0.00 183 SER A CA 15
ATOM 21963 C C . SER A 1 65 ? -1.457 14.764 -5.820 1.00 0.00 183 SER A C 15
ATOM 21964 O O . SER A 1 65 ? -1.611 13.547 -5.720 1.00 0.00 183 SER A O 15
ATOM 21972 N N . HIS A 1 66 ? -2.206 15.645 -5.164 1.00 0.00 184 HIS A N 15
ATOM 21973 C CA . HIS A 1 66 ? -3.278 15.220 -4.270 1.00 0.00 184 HIS A CA 15
ATOM 21974 C C . HIS A 1 66 ? -4.395 14.532 -5.048 1.00 0.00 184 HIS A C 15
ATOM 21975 O O . HIS A 1 66 ? -4.822 13.431 -4.700 1.00 0.00 184 HIS A O 15
ATOM 21989 N N . THR A 1 67 ? -4.866 15.189 -6.104 1.00 0.00 185 THR A N 15
ATOM 21990 C CA . THR A 1 67 ? -5.934 14.641 -6.930 1.00 0.00 185 THR A CA 15
ATOM 21991 C C . THR A 1 67 ? -5.642 13.197 -7.321 1.00 0.00 185 THR A C 15
ATOM 21992 O O . THR A 1 67 ? -6.386 12.285 -6.960 1.00 0.00 185 THR A O 15
ATOM 22003 N N . GLU A 1 68 ? -4.555 12.997 -8.059 1.00 0.00 186 GLU A N 15
ATOM 22004 C CA . GLU A 1 68 ? -4.166 11.662 -8.498 1.00 0.00 186 GLU A CA 15
ATOM 22005 C C . GLU A 1 68 ? -4.290 10.656 -7.357 1.00 0.00 186 GLU A C 15
ATOM 22006 O O . GLU A 1 68 ? -4.761 9.536 -7.551 1.00 0.00 186 GLU A O 15
ATOM 22018 N N . ALA A 1 69 ? -3.863 11.064 -6.166 1.00 0.00 187 ALA A N 15
ATOM 22019 C CA . ALA A 1 69 ? -3.928 10.201 -4.994 1.00 0.00 187 ALA A CA 15
ATOM 22020 C C . ALA A 1 69 ? -5.364 9.779 -4.701 1.00 0.00 187 ALA A C 15
ATOM 22021 O O . ALA A 1 69 ? -5.685 8.591 -4.709 1.00 0.00 187 ALA A O 15
ATOM 22028 N N . GLN A 1 70 ? -6.223 10.760 -4.443 1.00 0.00 188 GLN A N 15
ATOM 22029 C CA . GLN A 1 70 ? -7.624 10.489 -4.147 1.00 0.00 188 GLN A CA 15
ATOM 22030 C C . GLN A 1 70 ? -8.204 9.480 -5.132 1.00 0.00 188 GLN A C 15
ATOM 22031 O O . GLN A 1 70 ? -8.819 8.491 -4.733 1.00 0.00 188 GLN A O 15
ATOM 22045 N N . ALA A 1 71 ? -8.004 9.736 -6.420 1.00 0.00 189 ALA A N 15
ATOM 22046 C CA . ALA A 1 71 ? -8.505 8.849 -7.463 1.00 0.00 189 ALA A CA 15
ATOM 22047 C C . ALA A 1 71 ? -8.111 7.401 -7.188 1.00 0.00 189 ALA A C 15
ATOM 22048 O O . ALA A 1 71 ? -8.965 6.517 -7.123 1.00 0.00 189 ALA A O 15
ATOM 22055 N N . ALA A 1 72 ? -6.813 7.167 -7.028 1.00 0.00 190 ALA A N 15
ATOM 22056 C CA . ALA A 1 72 ? -6.306 5.827 -6.760 1.00 0.00 190 ALA A CA 15
ATOM 22057 C C . ALA A 1 72 ? -7.017 5.200 -5.565 1.00 0.00 190 ALA A C 15
ATOM 22058 O O . ALA A 1 72 ? -7.263 3.994 -5.540 1.00 0.00 190 ALA A O 15
ATOM 22065 N N . ILE A 1 73 ? -7.345 6.027 -4.578 1.00 0.00 191 ILE A N 15
ATOM 22066 C CA . ILE A 1 73 ? -8.028 5.553 -3.381 1.00 0.00 191 ILE A CA 15
ATOM 22067 C C . ILE A 1 73 ? -9.422 5.032 -3.713 1.00 0.00 191 ILE A C 15
ATOM 22068 O O . ILE A 1 73 ? -9.686 3.832 -3.626 1.00 0.00 191 ILE A O 15
ATOM 22084 N N . HIS A 1 74 ? -10.312 5.942 -4.097 1.00 0.00 192 HIS A N 15
ATOM 22085 C CA . HIS A 1 74 ? -11.680 5.574 -4.446 1.00 0.00 192 HIS A CA 15
ATOM 22086 C C . HIS A 1 74 ? -11.696 4.553 -5.580 1.00 0.00 192 HIS A C 15
ATOM 22087 O O . HIS A 1 74 ? -12.728 3.949 -5.870 1.00 0.00 192 HIS A O 15
ATOM 22101 N N . ALA A 1 75 ? -10.545 4.368 -6.219 1.00 0.00 193 ALA A N 15
ATOM 22102 C CA . ALA A 1 75 ? -10.427 3.420 -7.320 1.00 0.00 193 ALA A CA 15
ATOM 22103 C C . ALA A 1 75 ? -10.010 2.042 -6.816 1.00 0.00 193 ALA A C 15
ATOM 22104 O O . ALA A 1 75 ? -10.494 1.020 -7.303 1.00 0.00 193 ALA A O 15
ATOM 22111 N N . LEU A 1 76 ? -9.111 2.022 -5.839 1.00 0.00 194 LEU A N 15
ATOM 22112 C CA . LEU A 1 76 ? -8.628 0.769 -5.269 1.00 0.00 194 LEU A CA 15
ATOM 22113 C C . LEU A 1 76 ? -9.037 0.643 -3.805 1.00 0.00 194 LEU A C 15
ATOM 22114 O O . LEU A 1 76 ? -8.383 -0.048 -3.024 1.00 0.00 194 LEU A O 15
ATOM 22130 N N . HIS A 1 77 ? -10.124 1.315 -3.439 1.00 0.00 195 HIS A N 15
ATOM 22131 C CA . HIS A 1 77 ? -10.622 1.277 -2.069 1.00 0.00 195 HIS A CA 15
ATOM 22132 C C . HIS A 1 77 ? -11.591 0.114 -1.876 1.00 0.00 195 HIS A C 15
ATOM 22133 O O . HIS A 1 77 ? -12.599 0.011 -2.573 1.00 0.00 195 HIS A O 15
ATOM 22147 N N . GLY A 1 78 ? -11.277 -0.760 -0.924 1.00 0.00 196 GLY A N 15
ATOM 22148 C CA . GLY A 1 78 ? -12.129 -1.904 -0.657 1.00 0.00 196 GLY A CA 15
ATOM 22149 C C . GLY A 1 78 ? -12.797 -2.434 -1.910 1.00 0.00 196 GLY A C 15
ATOM 22150 O O . GLY A 1 78 ? -13.926 -2.921 -1.861 1.00 0.00 196 GLY A O 15
ATOM 22154 N N . SER A 1 79 ? -12.098 -2.339 -3.037 1.00 0.00 197 SER A N 15
ATOM 22155 C CA . SER A 1 79 ? -12.632 -2.809 -4.310 1.00 0.00 197 SER A CA 15
ATOM 22156 C C . SER A 1 79 ? -12.065 -4.180 -4.664 1.00 0.00 197 SER A C 15
ATOM 22157 O O . SER A 1 79 ? -12.770 -5.035 -5.198 1.00 0.00 197 SER A O 15
ATOM 22165 N N . GLN A 1 80 ? -10.786 -4.380 -4.364 1.00 0.00 198 GLN A N 15
ATOM 22166 C CA . GLN A 1 80 ? -10.123 -5.646 -4.651 1.00 0.00 198 GLN A CA 15
ATOM 22167 C C . GLN A 1 80 ? -10.025 -6.507 -3.396 1.00 0.00 198 GLN A C 15
ATOM 22168 O O . GLN A 1 80 ? -10.170 -6.012 -2.278 1.00 0.00 198 GLN A O 15
ATOM 22182 N N . THR A 1 81 ? -9.779 -7.799 -3.588 1.00 0.00 199 THR A N 15
ATOM 22183 C CA . THR A 1 81 ? -9.664 -8.730 -2.472 1.00 0.00 199 THR A CA 15
ATOM 22184 C C . THR A 1 81 ? -8.432 -9.615 -2.620 1.00 0.00 199 THR A C 15
ATOM 22185 O O . THR A 1 81 ? -8.519 -10.738 -3.117 1.00 0.00 199 THR A O 15
ATOM 22196 N N . MET A 1 82 ? -7.285 -9.103 -2.184 1.00 0.00 200 MET A N 15
ATOM 22197 C CA . MET A 1 82 ? -6.035 -9.850 -2.267 1.00 0.00 200 MET A CA 15
ATOM 22198 C C . MET A 1 82 ? -6.257 -11.321 -1.928 1.00 0.00 200 MET A C 15
ATOM 22199 O O . MET A 1 82 ? -6.982 -11.665 -0.994 1.00 0.00 200 MET A O 15
ATOM 22213 N N . PRO A 1 83 ? -5.620 -12.210 -2.704 1.00 0.00 201 PRO A N 15
ATOM 22214 C CA . PRO A 1 83 ? -5.733 -13.658 -2.505 1.00 0.00 201 PRO A CA 15
ATOM 22215 C C . PRO A 1 83 ? -5.513 -14.062 -1.051 1.00 0.00 201 PRO A C 15
ATOM 22216 O O . PRO A 1 83 ? -4.698 -13.467 -0.348 1.00 0.00 201 PRO A O 15
ATOM 22227 N N . GLY A 1 84 ? -6.246 -15.079 -0.607 1.00 0.00 202 GLY A N 15
ATOM 22228 C CA . GLY A 1 84 ? -6.116 -15.545 0.761 1.00 0.00 202 GLY A CA 15
ATOM 22229 C C . GLY A 1 84 ? -6.981 -14.760 1.726 1.00 0.00 202 GLY A C 15
ATOM 22230 O O . GLY A 1 84 ? -7.592 -15.331 2.629 1.00 0.00 202 GLY A O 15
ATOM 22234 N N . ALA A 1 85 ? -7.033 -13.445 1.537 1.00 0.00 203 ALA A N 15
ATOM 22235 C CA . ALA A 1 85 ? -7.831 -12.581 2.398 1.00 0.00 203 ALA A CA 15
ATOM 22236 C C . ALA A 1 85 ? -9.288 -12.554 1.950 1.00 0.00 203 ALA A C 15
ATOM 22237 O O . ALA A 1 85 ? -9.581 -12.568 0.755 1.00 0.00 203 ALA A O 15
ATOM 22244 N N . SER A 1 86 ? -10.199 -12.515 2.918 1.00 0.00 204 SER A N 15
ATOM 22245 C CA . SER A 1 86 ? -11.627 -12.490 2.623 1.00 0.00 204 SER A CA 15
ATOM 22246 C C . SER A 1 86 ? -12.149 -11.058 2.587 1.00 0.00 204 SER A C 15
ATOM 22247 O O . SER A 1 86 ? -13.265 -10.803 2.132 1.00 0.00 204 SER A O 15
ATOM 22255 N N . SER A 1 87 ? -11.335 -10.125 3.070 1.00 0.00 205 SER A N 15
ATOM 22256 C CA . SER A 1 87 ? -11.716 -8.717 3.097 1.00 0.00 205 SER A CA 15
ATOM 22257 C C . SER A 1 87 ? -11.104 -7.967 1.918 1.00 0.00 205 SER A C 15
ATOM 22258 O O . SER A 1 87 ? -10.108 -8.401 1.341 1.00 0.00 205 SER A O 15
ATOM 22266 N N . SER A 1 88 ? -11.710 -6.837 1.566 1.00 0.00 206 SER A N 15
ATOM 22267 C CA . SER A 1 88 ? -11.229 -6.026 0.453 1.00 0.00 206 SER A CA 15
ATOM 22268 C C . SER A 1 88 ? -10.014 -5.201 0.868 1.00 0.00 206 SER A C 15
ATOM 22269 O O . SER A 1 88 ? -9.619 -5.200 2.035 1.00 0.00 206 SER A O 15
ATOM 22277 N N . LEU A 1 89 ? -9.426 -4.501 -0.096 1.00 0.00 207 LEU A N 15
ATOM 22278 C CA . LEU A 1 89 ? -8.256 -3.671 0.167 1.00 0.00 207 LEU A CA 15
ATOM 22279 C C . LEU A 1 89 ? -8.646 -2.402 0.919 1.00 0.00 207 LEU A C 15
ATOM 22280 O O . LEU A 1 89 ? -9.724 -1.847 0.705 1.00 0.00 207 LEU A O 15
ATOM 22296 N N . VAL A 1 90 ? -7.760 -1.946 1.799 1.00 0.00 208 VAL A N 15
ATOM 22297 C CA . VAL A 1 90 ? -8.010 -0.740 2.580 1.00 0.00 208 VAL A CA 15
ATOM 22298 C C . VAL A 1 90 ? -7.045 0.375 2.194 1.00 0.00 208 VAL A C 15
ATOM 22299 O O . VAL A 1 90 ? -5.846 0.292 2.457 1.00 0.00 208 VAL A O 15
ATOM 22312 N N . VAL A 1 91 ? -7.578 1.420 1.567 1.00 0.00 209 VAL A N 15
ATOM 22313 C CA . VAL A 1 91 ? -6.764 2.554 1.145 1.00 0.00 209 VAL A CA 15
ATOM 22314 C C . VAL A 1 91 ? -7.272 3.853 1.760 1.00 0.00 209 VAL A C 15
ATOM 22315 O O . VAL A 1 91 ? -8.436 4.219 1.593 1.00 0.00 209 VAL A O 15
ATOM 22328 N N . LYS A 1 92 ? -6.391 4.548 2.471 1.00 0.00 210 LYS A N 15
ATOM 22329 C CA . LYS A 1 92 ? -6.747 5.809 3.111 1.00 0.00 210 LYS A CA 15
ATOM 22330 C C . LYS A 1 92 ? -5.499 6.610 3.468 1.00 0.00 210 LYS A C 15
ATOM 22331 O O . LYS A 1 92 ? -4.444 6.041 3.749 1.00 0.00 210 LYS A O 15
ATOM 22350 N N . PHE A 1 93 ? -5.627 7.933 3.456 1.00 0.00 211 PHE A N 15
ATOM 22351 C CA . PHE A 1 93 ? -4.509 8.812 3.780 1.00 0.00 211 PHE A CA 15
ATOM 22352 C C . PHE A 1 93 ? -3.805 8.350 5.052 1.00 0.00 211 PHE A C 15
ATOM 22353 O O . PHE A 1 93 ? -4.446 7.892 5.997 1.00 0.00 211 PHE A O 15
ATOM 22370 N N . ALA A 1 94 ? -2.482 8.475 5.068 1.00 0.00 212 ALA A N 15
ATOM 22371 C CA . ALA A 1 94 ? -1.691 8.073 6.224 1.00 0.00 212 ALA A CA 15
ATOM 22372 C C . ALA A 1 94 ? -2.008 8.942 7.436 1.00 0.00 212 ALA A C 15
ATOM 22373 O O . ALA A 1 94 ? -2.109 8.445 8.558 1.00 0.00 212 ALA A O 15
ATOM 22380 N N . ASP A 1 95 ? -2.164 10.240 7.203 1.00 0.00 213 ASP A N 15
ATOM 22381 C CA . ASP A 1 95 ? -2.471 11.178 8.276 1.00 0.00 213 ASP A CA 15
ATOM 22382 C C . ASP A 1 95 ? -3.974 11.416 8.377 1.00 0.00 213 ASP A C 15
ATOM 22383 O O . ASP A 1 95 ? -4.426 12.551 8.530 1.00 0.00 213 ASP A O 15
ATOM 22392 N N . THR A 1 96 ? -4.746 10.337 8.290 1.00 0.00 214 THR A N 15
ATOM 22393 C CA . THR A 1 96 ? -6.198 10.428 8.369 1.00 0.00 214 THR A CA 15
ATOM 22394 C C . THR A 1 96 ? -6.672 10.419 9.818 1.00 0.00 214 THR A C 15
ATOM 22395 O O . THR A 1 96 ? -7.657 9.763 10.156 1.00 0.00 214 THR A O 15
ATOM 22406 N N . ASP A 1 97 ? -5.964 11.152 10.671 1.00 0.00 215 ASP A N 15
ATOM 22407 C CA . ASP A 1 97 ? -6.313 11.231 12.085 1.00 0.00 215 ASP A CA 15
ATOM 22408 C C . ASP A 1 97 ? -7.822 11.362 12.265 1.00 0.00 215 ASP A C 15
ATOM 22409 O O . ASP A 1 97 ? -8.514 11.921 11.413 1.00 0.00 215 ASP A O 15
ATOM 22418 N N . LYS A 1 98 ? -8.327 10.844 13.379 1.00 0.00 216 LYS A N 15
ATOM 22419 C CA . LYS A 1 98 ? -9.754 10.903 13.673 1.00 0.00 216 LYS A CA 15
ATOM 22420 C C . LYS A 1 98 ? -10.043 11.926 14.767 1.00 0.00 216 LYS A C 15
ATOM 22421 O O . LYS A 1 98 ? -10.845 11.677 15.666 1.00 0.00 216 LYS A O 15
ATOM 22440 N N . GLU A 1 99 ? -9.384 13.078 14.682 1.00 0.00 217 GLU A N 15
ATOM 22441 C CA . GLU A 1 99 ? -9.572 14.139 15.665 1.00 0.00 217 GLU A CA 15
ATOM 22442 C C . GLU A 1 99 ? -11.052 14.332 15.981 1.00 0.00 217 GLU A C 15
ATOM 22443 O O . GLU A 1 99 ? -11.893 14.343 15.082 1.00 0.00 217 GLU A O 15
ATOM 22455 N N . SER A 1 100 ? -11.362 14.484 17.264 1.00 0.00 218 SER A N 15
ATOM 22456 C CA . SER A 1 100 ? -12.741 14.673 17.700 1.00 0.00 218 SER A CA 15
ATOM 22457 C C . SER A 1 100 ? -13.244 16.063 17.324 1.00 0.00 218 SER A C 15
ATOM 22458 O O . SER A 1 100 ? -12.460 16.952 16.996 1.00 0.00 218 SER A O 15
ATOM 22466 N N . GLY A 1 101 ? -14.561 16.242 17.373 1.00 0.00 219 GLY A N 15
ATOM 22467 C CA . GLY A 1 101 ? -15.148 17.525 17.035 1.00 0.00 219 GLY A CA 15
ATOM 22468 C C . GLY A 1 101 ? -16.654 17.450 16.876 1.00 0.00 219 GLY A C 15
ATOM 22469 O O . GLY A 1 101 ? -17.185 17.486 15.766 1.00 0.00 219 GLY A O 15
ATOM 22473 N N . PRO A 1 102 ? -17.367 17.342 18.007 1.00 0.00 220 PRO A N 15
ATOM 22474 C CA . PRO A 1 102 ? -18.831 17.258 18.015 1.00 0.00 220 PRO A CA 15
ATOM 22475 C C . PRO A 1 102 ? -19.490 18.613 17.784 1.00 0.00 220 PRO A C 15
ATOM 22476 O O . PRO A 1 102 ? -20.467 18.960 18.449 1.00 0.00 220 PRO A O 15
ATOM 22487 N N . SER A 1 103 ? -18.951 19.376 16.839 1.00 0.00 221 SER A N 15
ATOM 22488 C CA . SER A 1 103 ? -19.486 20.695 16.523 1.00 0.00 221 SER A CA 15
ATOM 22489 C C . SER A 1 103 ? -20.592 20.597 15.477 1.00 0.00 221 SER A C 15
ATOM 22490 O O . SER A 1 103 ? -20.357 20.808 14.287 1.00 0.00 221 SER A O 15
ATOM 22498 N N . SER A 1 104 ? -21.799 20.275 15.930 1.00 0.00 222 SER A N 15
ATOM 22499 C CA . SER A 1 104 ? -22.942 20.144 15.034 1.00 0.00 222 SER A CA 15
ATOM 22500 C C . SER A 1 104 ? -24.172 20.833 15.618 1.00 0.00 222 SER A C 15
ATOM 22501 O O . SER A 1 104 ? -24.359 20.866 16.834 1.00 0.00 222 SER A O 15
ATOM 22509 N N . GLY A 1 105 ? -25.008 21.381 14.742 1.00 0.00 223 GLY A N 15
ATOM 22510 C CA . GLY A 1 105 ? -26.209 22.062 15.188 1.00 0.00 223 GLY A CA 15
ATOM 22511 C C . GLY A 1 105 ? -25.906 23.232 16.104 1.00 0.00 223 GLY A C 15
ATOM 22512 O O . GLY A 1 105 ? -24.751 23.469 16.457 1.00 0.00 223 GLY A O 15
ATOM 22516 N N . GLY A 1 1 ? -23.358 -7.308 -0.855 1.00 0.00 119 GLY A N 16
ATOM 22517 C CA . GLY A 1 1 ? -23.697 -5.904 -0.993 1.00 0.00 119 GLY A CA 16
ATOM 22518 C C . GLY A 1 1 ? -24.482 -5.377 0.192 1.00 0.00 119 GLY A C 16
ATOM 22519 O O . GLY A 1 1 ? -25.519 -5.932 0.553 1.00 0.00 119 GLY A O 16
ATOM 22523 N N . SER A 1 2 ? -23.985 -4.304 0.799 1.00 0.00 120 SER A N 16
ATOM 22524 C CA . SER A 1 2 ? -24.645 -3.706 1.954 1.00 0.00 120 SER A CA 16
ATOM 22525 C C . SER A 1 2 ? -24.767 -2.194 1.787 1.00 0.00 120 SER A C 16
ATOM 22526 O O . SER A 1 2 ? -23.999 -1.576 1.050 1.00 0.00 120 SER A O 16
ATOM 22534 N N . SER A 1 3 ? -25.738 -1.606 2.478 1.00 0.00 121 SER A N 16
ATOM 22535 C CA . SER A 1 3 ? -25.964 -0.167 2.404 1.00 0.00 121 SER A CA 16
ATOM 22536 C C . SER A 1 3 ? -26.468 0.372 3.739 1.00 0.00 121 SER A C 16
ATOM 22537 O O . SER A 1 3 ? -27.300 -0.249 4.399 1.00 0.00 121 SER A O 16
ATOM 22545 N N . GLY A 1 4 ? -25.957 1.536 4.132 1.00 0.00 122 GLY A N 16
ATOM 22546 C CA . GLY A 1 4 ? -26.366 2.140 5.386 1.00 0.00 122 GLY A CA 16
ATOM 22547 C C . GLY A 1 4 ? -25.186 2.593 6.223 1.00 0.00 122 GLY A C 16
ATOM 22548 O O . GLY A 1 4 ? -24.854 1.967 7.230 1.00 0.00 122 GLY A O 16
ATOM 22552 N N . SER A 1 5 ? -24.549 3.682 5.806 1.00 0.00 123 SER A N 16
ATOM 22553 C CA . SER A 1 5 ? -23.395 4.214 6.522 1.00 0.00 123 SER A CA 16
ATOM 22554 C C . SER A 1 5 ? -23.614 5.678 6.893 1.00 0.00 123 SER A C 16
ATOM 22555 O O . SER A 1 5 ? -23.208 6.582 6.163 1.00 0.00 123 SER A O 16
ATOM 22563 N N . SER A 1 6 ? -24.259 5.903 8.033 1.00 0.00 124 SER A N 16
ATOM 22564 C CA . SER A 1 6 ? -24.536 7.256 8.500 1.00 0.00 124 SER A CA 16
ATOM 22565 C C . SER A 1 6 ? -23.261 7.932 8.995 1.00 0.00 124 SER A C 16
ATOM 22566 O O . SER A 1 6 ? -22.384 7.286 9.568 1.00 0.00 124 SER A O 16
ATOM 22574 N N . GLY A 1 7 ? -23.165 9.239 8.769 1.00 0.00 125 GLY A N 16
ATOM 22575 C CA . GLY A 1 7 ? -21.994 9.982 9.197 1.00 0.00 125 GLY A CA 16
ATOM 22576 C C . GLY A 1 7 ? -21.271 10.642 8.040 1.00 0.00 125 GLY A C 16
ATOM 22577 O O . GLY A 1 7 ? -21.891 11.014 7.043 1.00 0.00 125 GLY A O 16
ATOM 22581 N N . SER A 1 8 ? -19.957 10.791 8.173 1.00 0.00 126 SER A N 16
ATOM 22582 C CA . SER A 1 8 ? -19.150 11.417 7.132 1.00 0.00 126 SER A CA 16
ATOM 22583 C C . SER A 1 8 ? -18.068 10.462 6.635 1.00 0.00 126 SER A C 16
ATOM 22584 O O . SER A 1 8 ? -17.072 10.228 7.318 1.00 0.00 126 SER A O 16
ATOM 22592 N N . GLU A 1 9 ? -18.274 9.914 5.442 1.00 0.00 127 GLU A N 16
ATOM 22593 C CA . GLU A 1 9 ? -17.317 8.984 4.854 1.00 0.00 127 GLU A CA 16
ATOM 22594 C C . GLU A 1 9 ? -15.899 9.542 4.930 1.00 0.00 127 GLU A C 16
ATOM 22595 O O . GLU A 1 9 ? -14.963 8.839 5.311 1.00 0.00 127 GLU A O 16
ATOM 22607 N N . SER A 1 10 ? -15.748 10.811 4.563 1.00 0.00 128 SER A N 16
ATOM 22608 C CA . SER A 1 10 ? -14.444 11.463 4.585 1.00 0.00 128 SER A CA 16
ATOM 22609 C C . SER A 1 10 ? -14.454 12.666 5.523 1.00 0.00 128 SER A C 16
ATOM 22610 O O . SER A 1 10 ? -15.483 13.316 5.706 1.00 0.00 128 SER A O 16
ATOM 22618 N N . ARG A 1 11 ? -13.300 12.956 6.116 1.00 0.00 129 ARG A N 16
ATOM 22619 C CA . ARG A 1 11 ? -13.175 14.079 7.036 1.00 0.00 129 ARG A CA 16
ATOM 22620 C C . ARG A 1 11 ? -12.405 15.228 6.391 1.00 0.00 129 ARG A C 16
ATOM 22621 O O . ARG A 1 11 ? -12.860 16.371 6.391 1.00 0.00 129 ARG A O 16
ATOM 22642 N N . GLY A 1 12 ? -11.235 14.915 5.843 1.00 0.00 130 GLY A N 16
ATOM 22643 C CA . GLY A 1 12 ? -10.420 15.931 5.203 1.00 0.00 130 GLY A CA 16
ATOM 22644 C C . GLY A 1 12 ? -9.015 15.446 4.905 1.00 0.00 130 GLY A C 16
ATOM 22645 O O . GLY A 1 12 ? -8.040 16.002 5.407 1.00 0.00 130 GLY A O 16
ATOM 22649 N N . GLY A 1 13 ? -8.912 14.403 4.086 1.00 0.00 131 GLY A N 16
ATOM 22650 C CA . GLY A 1 13 ? -7.612 13.859 3.738 1.00 0.00 131 GLY A CA 16
ATOM 22651 C C . GLY A 1 13 ? -6.767 14.838 2.948 1.00 0.00 131 GLY A C 16
ATOM 22652 O O . GLY A 1 13 ? -5.990 15.602 3.522 1.00 0.00 131 GLY A O 16
ATOM 22656 N N . ARG A 1 14 ? -6.916 14.815 1.628 1.00 0.00 132 ARG A N 16
ATOM 22657 C CA . ARG A 1 14 ? -6.157 15.705 0.757 1.00 0.00 132 ARG A CA 16
ATOM 22658 C C . ARG A 1 14 ? -4.660 15.585 1.028 1.00 0.00 132 ARG A C 16
ATOM 22659 O O . ARG A 1 14 ? -3.929 16.574 0.979 1.00 0.00 132 ARG A O 16
ATOM 22680 N N . ASP A 1 15 ? -4.212 14.367 1.314 1.00 0.00 133 ASP A N 16
ATOM 22681 C CA . ASP A 1 15 ? -2.803 14.117 1.592 1.00 0.00 133 ASP A CA 16
ATOM 22682 C C . ASP A 1 15 ? -2.121 13.462 0.395 1.00 0.00 133 ASP A C 16
ATOM 22683 O O . ASP A 1 15 ? -2.737 12.684 -0.334 1.00 0.00 133 ASP A O 16
ATOM 22692 N N . ARG A 1 16 ? -0.846 13.782 0.199 1.00 0.00 134 ARG A N 16
ATOM 22693 C CA . ARG A 1 16 ? -0.081 13.226 -0.911 1.00 0.00 134 ARG A CA 16
ATOM 22694 C C . ARG A 1 16 ? 0.258 11.760 -0.657 1.00 0.00 134 ARG A C 16
ATOM 22695 O O . ARG A 1 16 ? 0.359 10.964 -1.591 1.00 0.00 134 ARG A O 16
ATOM 22716 N N . LYS A 1 17 ? 0.434 11.410 0.612 1.00 0.00 135 LYS A N 16
ATOM 22717 C CA . LYS A 1 17 ? 0.762 10.040 0.991 1.00 0.00 135 LYS A CA 16
ATOM 22718 C C . LYS A 1 17 ? -0.494 9.270 1.384 1.00 0.00 135 LYS A C 16
ATOM 22719 O O . LYS A 1 17 ? -1.387 9.810 2.038 1.00 0.00 135 LYS A O 16
ATOM 22738 N N . LEU A 1 18 ? -0.556 8.005 0.983 1.00 0.00 136 LEU A N 16
ATOM 22739 C CA . LEU A 1 18 ? -1.703 7.158 1.295 1.00 0.00 136 LEU A CA 16
ATOM 22740 C C . LEU A 1 18 ? -1.270 5.921 2.074 1.00 0.00 136 LEU A C 16
ATOM 22741 O O . LEU A 1 18 ? -0.129 5.472 1.964 1.00 0.00 136 LEU A O 16
ATOM 22757 N N . PHE A 1 19 ? -2.190 5.372 2.861 1.00 0.00 137 PHE A N 16
ATOM 22758 C CA . PHE A 1 19 ? -1.904 4.184 3.658 1.00 0.00 137 PHE A CA 16
ATOM 22759 C C . PHE A 1 19 ? -2.766 3.008 3.210 1.00 0.00 137 PHE A C 16
ATOM 22760 O O . PHE A 1 19 ? -3.978 2.996 3.421 1.00 0.00 137 PHE A O 16
ATOM 22777 N N . VAL A 1 20 ? -2.130 2.019 2.588 1.00 0.00 138 VAL A N 16
ATOM 22778 C CA . VAL A 1 20 ? -2.837 0.837 2.110 1.00 0.00 138 VAL A CA 16
ATOM 22779 C C . VAL A 1 20 ? -2.678 -0.328 3.080 1.00 0.00 138 VAL A C 16
ATOM 22780 O O . VAL A 1 20 ? -1.598 -0.555 3.623 1.00 0.00 138 VAL A O 16
ATOM 22793 N N . GLY A 1 21 ? -3.764 -1.066 3.292 1.00 0.00 139 GLY A N 16
ATOM 22794 C CA . GLY A 1 21 ? -3.724 -2.200 4.197 1.00 0.00 139 GLY A CA 16
ATOM 22795 C C . GLY A 1 21 ? -4.385 -3.432 3.611 1.00 0.00 139 GLY A C 16
ATOM 22796 O O . GLY A 1 21 ? -4.765 -3.444 2.440 1.00 0.00 139 GLY A O 16
ATOM 22800 N N . MET A 1 22 ? -4.520 -4.473 4.426 1.00 0.00 140 MET A N 16
ATOM 22801 C CA . MET A 1 22 ? -5.139 -5.717 3.981 1.00 0.00 140 MET A CA 16
ATOM 22802 C C . MET A 1 22 ? -4.405 -6.287 2.771 1.00 0.00 140 MET A C 16
ATOM 22803 O O . MET A 1 22 ? -5.028 -6.739 1.810 1.00 0.00 140 MET A O 16
ATOM 22817 N N . LEU A 1 23 ? -3.077 -6.261 2.825 1.00 0.00 141 LEU A N 16
ATOM 22818 C CA . LEU A 1 23 ? -2.258 -6.775 1.733 1.00 0.00 141 LEU A CA 16
ATOM 22819 C C . LEU A 1 23 ? -1.702 -8.154 2.072 1.00 0.00 141 LEU A C 16
ATOM 22820 O O . LEU A 1 23 ? -1.584 -8.516 3.242 1.00 0.00 141 LEU A O 16
ATOM 22836 N N . ASN A 1 24 ? -1.360 -8.919 1.040 1.00 0.00 142 ASN A N 16
ATOM 22837 C CA . ASN A 1 24 ? -0.814 -10.259 1.229 1.00 0.00 142 ASN A CA 16
ATOM 22838 C C . ASN A 1 24 ? 0.710 -10.237 1.181 1.00 0.00 142 ASN A C 16
ATOM 22839 O O . ASN A 1 24 ? 1.313 -9.290 0.675 1.00 0.00 142 ASN A O 16
ATOM 22850 N N . LYS A 1 25 ? 1.329 -11.287 1.710 1.00 0.00 143 LYS A N 16
ATOM 22851 C CA . LYS A 1 25 ? 2.783 -11.391 1.726 1.00 0.00 143 LYS A CA 16
ATOM 22852 C C . LYS A 1 25 ? 3.307 -11.904 0.388 1.00 0.00 143 LYS A C 16
ATOM 22853 O O . LYS A 1 25 ? 4.195 -12.755 0.345 1.00 0.00 143 LYS A O 16
ATOM 22872 N N . GLN A 1 26 ? 2.751 -11.380 -0.700 1.00 0.00 144 GLN A N 16
ATOM 22873 C CA . GLN A 1 26 ? 3.164 -11.785 -2.038 1.00 0.00 144 GLN A CA 16
ATOM 22874 C C . GLN A 1 26 ? 3.360 -10.569 -2.939 1.00 0.00 144 GLN A C 16
ATOM 22875 O O . GLN A 1 26 ? 4.276 -10.536 -3.760 1.00 0.00 144 GLN A O 16
ATOM 22889 N N . GLN A 1 27 ? 2.495 -9.574 -2.777 1.00 0.00 145 GLN A N 16
ATOM 22890 C CA . GLN A 1 27 ? 2.574 -8.357 -3.577 1.00 0.00 145 GLN A CA 16
ATOM 22891 C C . GLN A 1 27 ? 3.825 -7.557 -3.229 1.00 0.00 145 GLN A C 16
ATOM 22892 O O . GLN A 1 27 ? 4.319 -7.618 -2.104 1.00 0.00 145 GLN A O 16
ATOM 22906 N N . SER A 1 28 ? 4.331 -6.807 -4.203 1.00 0.00 146 SER A N 16
ATOM 22907 C CA . SER A 1 28 ? 5.528 -5.998 -4.001 1.00 0.00 146 SER A CA 16
ATOM 22908 C C . SER A 1 28 ? 5.296 -4.562 -4.460 1.00 0.00 146 SER A C 16
ATOM 22909 O O . SER A 1 28 ? 4.338 -4.276 -5.178 1.00 0.00 146 SER A O 16
ATOM 22917 N N . GLU A 1 29 ? 6.179 -3.662 -4.038 1.00 0.00 147 GLU A N 16
ATOM 22918 C CA . GLU A 1 29 ? 6.070 -2.255 -4.405 1.00 0.00 147 GLU A CA 16
ATOM 22919 C C . GLU A 1 29 ? 5.745 -2.103 -5.888 1.00 0.00 147 GLU A C 16
ATOM 22920 O O . GLU A 1 29 ? 4.839 -1.360 -6.261 1.00 0.00 147 GLU A O 16
ATOM 22932 N N . GLU A 1 30 ? 6.493 -2.813 -6.727 1.00 0.00 148 GLU A N 16
ATOM 22933 C CA . GLU A 1 30 ? 6.285 -2.755 -8.170 1.00 0.00 148 GLU A CA 16
ATOM 22934 C C . GLU A 1 30 ? 4.823 -3.020 -8.520 1.00 0.00 148 GLU A C 16
ATOM 22935 O O . GLU A 1 30 ? 4.183 -2.223 -9.205 1.00 0.00 148 GLU A O 16
ATOM 22947 N N . ASP A 1 31 ? 4.303 -4.147 -8.045 1.00 0.00 149 ASP A N 16
ATOM 22948 C CA . ASP A 1 31 ? 2.917 -4.518 -8.307 1.00 0.00 149 ASP A CA 16
ATOM 22949 C C . ASP A 1 31 ? 1.995 -3.312 -8.162 1.00 0.00 149 ASP A C 16
ATOM 22950 O O . ASP A 1 31 ? 1.421 -2.835 -9.142 1.00 0.00 149 ASP A O 16
ATOM 22959 N N . VAL A 1 32 ? 1.855 -2.824 -6.934 1.00 0.00 150 VAL A N 16
ATOM 22960 C CA . VAL A 1 32 ? 1.002 -1.673 -6.661 1.00 0.00 150 VAL A CA 16
ATOM 22961 C C . VAL A 1 32 ? 1.303 -0.526 -7.619 1.00 0.00 150 VAL A C 16
ATOM 22962 O O . VAL A 1 32 ? 0.440 -0.102 -8.389 1.00 0.00 150 VAL A O 16
ATOM 22975 N N . LEU A 1 33 ? 2.533 -0.027 -7.568 1.00 0.00 151 LEU A N 16
ATOM 22976 C CA . LEU A 1 33 ? 2.950 1.072 -8.432 1.00 0.00 151 LEU A CA 16
ATOM 22977 C C . LEU A 1 33 ? 2.481 0.845 -9.865 1.00 0.00 151 LEU A C 16
ATOM 22978 O O . LEU A 1 33 ? 2.079 1.784 -10.553 1.00 0.00 151 LEU A O 16
ATOM 22994 N N . ARG A 1 34 ? 2.533 -0.407 -10.309 1.00 0.00 152 ARG A N 16
ATOM 22995 C CA . ARG A 1 34 ? 2.112 -0.756 -11.660 1.00 0.00 152 ARG A CA 16
ATOM 22996 C C . ARG A 1 34 ? 0.601 -0.615 -11.813 1.00 0.00 152 ARG A C 16
ATOM 22997 O O . ARG A 1 34 ? 0.111 -0.137 -12.837 1.00 0.00 152 ARG A O 16
ATOM 23018 N N . LEU A 1 35 ? -0.133 -1.034 -10.788 1.00 0.00 153 LEU A N 16
ATOM 23019 C CA . LEU A 1 35 ? -1.590 -0.955 -10.807 1.00 0.00 153 LEU A CA 16
ATOM 23020 C C . LEU A 1 35 ? -2.066 0.429 -10.378 1.00 0.00 153 LEU A C 16
ATOM 23021 O O . LEU A 1 35 ? -3.248 0.754 -10.493 1.00 0.00 153 LEU A O 16
ATOM 23037 N N . PHE A 1 36 ? -1.137 1.242 -9.885 1.00 0.00 154 PHE A N 16
ATOM 23038 C CA . PHE A 1 36 ? -1.461 2.592 -9.439 1.00 0.00 154 PHE A CA 16
ATOM 23039 C C . PHE A 1 36 ? -1.081 3.621 -10.500 1.00 0.00 154 PHE A C 16
ATOM 23040 O O . PHE A 1 36 ? -1.771 4.623 -10.683 1.00 0.00 154 PHE A O 16
ATOM 23057 N N . GLN A 1 37 ? 0.022 3.364 -11.196 1.00 0.00 155 GLN A N 16
ATOM 23058 C CA . GLN A 1 37 ? 0.495 4.268 -12.238 1.00 0.00 155 GLN A CA 16
ATOM 23059 C C . GLN A 1 37 ? -0.646 4.676 -13.164 1.00 0.00 155 GLN A C 16
ATOM 23060 O O . GLN A 1 37 ? -0.827 5.850 -13.487 1.00 0.00 155 GLN A O 16
ATOM 23074 N N . PRO A 1 38 ? -1.434 3.684 -13.604 1.00 0.00 156 PRO A N 16
ATOM 23075 C CA . PRO A 1 38 ? -2.572 3.915 -14.500 1.00 0.00 156 PRO A CA 16
ATOM 23076 C C . PRO A 1 38 ? -3.458 5.062 -14.027 1.00 0.00 156 PRO A C 16
ATOM 23077 O O . PRO A 1 38 ? -4.266 5.591 -14.791 1.00 0.00 156 PRO A O 16
ATOM 23088 N N . PHE A 1 39 ? -3.302 5.442 -12.763 1.00 0.00 157 PHE A N 16
ATOM 23089 C CA . PHE A 1 39 ? -4.089 6.527 -12.188 1.00 0.00 157 PHE A CA 16
ATOM 23090 C C . PHE A 1 39 ? -3.289 7.826 -12.162 1.00 0.00 157 PHE A C 16
ATOM 23091 O O . PHE A 1 39 ? -3.812 8.896 -12.467 1.00 0.00 157 PHE A O 16
ATOM 23108 N N . GLY A 1 40 ? -2.015 7.721 -11.795 1.00 0.00 158 GLY A N 16
ATOM 23109 C CA . GLY A 1 40 ? -1.162 8.894 -11.734 1.00 0.00 158 GLY A CA 16
ATOM 23110 C C . GLY A 1 40 ? 0.245 8.565 -11.277 1.00 0.00 158 GLY A C 16
ATOM 23111 O O . GLY A 1 40 ? 0.507 7.462 -10.798 1.00 0.00 158 GLY A O 16
ATOM 23115 N N . VAL A 1 41 ? 1.154 9.523 -11.426 1.00 0.00 159 VAL A N 16
ATOM 23116 C CA . VAL A 1 41 ? 2.542 9.329 -11.025 1.00 0.00 159 VAL A CA 16
ATOM 23117 C C . VAL A 1 41 ? 2.657 9.135 -9.518 1.00 0.00 159 VAL A C 16
ATOM 23118 O O . VAL A 1 41 ? 2.044 9.866 -8.739 1.00 0.00 159 VAL A O 16
ATOM 23131 N N . ILE A 1 42 ? 3.446 8.146 -9.113 1.00 0.00 160 ILE A N 16
ATOM 23132 C CA . ILE A 1 42 ? 3.643 7.857 -7.697 1.00 0.00 160 ILE A CA 16
ATOM 23133 C C . ILE A 1 42 ? 5.047 8.244 -7.247 1.00 0.00 160 ILE A C 16
ATOM 23134 O O . ILE A 1 42 ? 6.028 7.596 -7.612 1.00 0.00 160 ILE A O 16
ATOM 23150 N N . ASP A 1 43 ? 5.135 9.304 -6.451 1.00 0.00 161 ASP A N 16
ATOM 23151 C CA . ASP A 1 43 ? 6.419 9.777 -5.947 1.00 0.00 161 ASP A CA 16
ATOM 23152 C C . ASP A 1 43 ? 7.266 8.614 -5.441 1.00 0.00 161 ASP A C 16
ATOM 23153 O O . ASP A 1 43 ? 8.356 8.359 -5.952 1.00 0.00 161 ASP A O 16
ATOM 23162 N N . GLU A 1 44 ? 6.757 7.913 -4.432 1.00 0.00 162 GLU A N 16
ATOM 23163 C CA . GLU A 1 44 ? 7.469 6.778 -3.856 1.00 0.00 162 GLU A CA 16
ATOM 23164 C C . GLU A 1 44 ? 6.504 5.840 -3.135 1.00 0.00 162 GLU A C 16
ATOM 23165 O O . GLU A 1 44 ? 5.492 6.277 -2.586 1.00 0.00 162 GLU A O 16
ATOM 23177 N N . CYS A 1 45 ? 6.826 4.551 -3.141 1.00 0.00 163 CYS A N 16
ATOM 23178 C CA . CYS A 1 45 ? 5.988 3.551 -2.489 1.00 0.00 163 CYS A CA 16
ATOM 23179 C C . CYS A 1 45 ? 6.832 2.600 -1.648 1.00 0.00 163 CYS A C 16
ATOM 23180 O O . CYS A 1 45 ? 7.885 2.133 -2.086 1.00 0.00 163 CYS A O 16
ATOM 23188 N N . THR A 1 46 ? 6.364 2.315 -0.436 1.00 0.00 164 THR A N 16
ATOM 23189 C CA . THR A 1 46 ? 7.077 1.422 0.468 1.00 0.00 164 THR A CA 16
ATOM 23190 C C . THR A 1 46 ? 6.112 0.500 1.204 1.00 0.00 164 THR A C 16
ATOM 23191 O O . THR A 1 46 ? 5.017 0.910 1.589 1.00 0.00 164 THR A O 16
ATOM 23202 N N . VAL A 1 47 ? 6.525 -0.749 1.397 1.00 0.00 165 VAL A N 16
ATOM 23203 C CA . VAL A 1 47 ? 5.697 -1.730 2.089 1.00 0.00 165 VAL A CA 16
ATOM 23204 C C . VAL A 1 47 ? 6.205 -1.977 3.505 1.00 0.00 165 VAL A C 16
ATOM 23205 O O . VAL A 1 47 ? 7.407 -2.136 3.726 1.00 0.00 165 VAL A O 16
ATOM 23218 N N . LEU A 1 48 ? 5.284 -2.009 4.461 1.00 0.00 166 LEU A N 16
ATOM 23219 C CA . LEU A 1 48 ? 5.638 -2.238 5.858 1.00 0.00 166 LEU A CA 16
ATOM 23220 C C . LEU A 1 48 ? 5.974 -3.705 6.100 1.00 0.00 166 LEU A C 16
ATOM 23221 O O . LEU A 1 48 ? 5.373 -4.597 5.502 1.00 0.00 166 LEU A O 16
ATOM 23237 N N . ARG A 1 49 ? 6.938 -3.948 6.983 1.00 0.00 167 ARG A N 16
ATOM 23238 C CA . ARG A 1 49 ? 7.353 -5.308 7.306 1.00 0.00 167 ARG A CA 16
ATOM 23239 C C . ARG A 1 49 ? 7.867 -5.393 8.740 1.00 0.00 167 ARG A C 16
ATOM 23240 O O . ARG A 1 49 ? 8.426 -4.433 9.268 1.00 0.00 167 ARG A O 16
ATOM 23261 N N . GLY A 1 50 ? 7.672 -6.551 9.366 1.00 0.00 168 GLY A N 16
ATOM 23262 C CA . GLY A 1 50 ? 8.121 -6.740 10.733 1.00 0.00 168 GLY A CA 16
ATOM 23263 C C . GLY A 1 50 ? 9.565 -7.193 10.811 1.00 0.00 168 GLY A C 16
ATOM 23264 O O . GLY A 1 50 ? 10.149 -7.650 9.828 1.00 0.00 168 GLY A O 16
ATOM 23268 N N . PRO A 1 51 ? 10.165 -7.066 12.004 1.00 0.00 169 PRO A N 16
ATOM 23269 C CA . PRO A 1 51 ? 11.558 -7.460 12.236 1.00 0.00 169 PRO A CA 16
ATOM 23270 C C . PRO A 1 51 ? 11.878 -8.831 11.651 1.00 0.00 169 PRO A C 16
ATOM 23271 O O . PRO A 1 51 ? 12.974 -9.058 11.138 1.00 0.00 169 PRO A O 16
ATOM 23282 N N . ASP A 1 52 ? 10.915 -9.743 11.732 1.00 0.00 170 ASP A N 16
ATOM 23283 C CA . ASP A 1 52 ? 11.093 -11.092 11.209 1.00 0.00 170 ASP A CA 16
ATOM 23284 C C . ASP A 1 52 ? 10.624 -11.180 9.760 1.00 0.00 170 ASP A C 16
ATOM 23285 O O . ASP A 1 52 ? 10.023 -12.172 9.351 1.00 0.00 170 ASP A O 16
ATOM 23294 N N . GLY A 1 53 ? 10.904 -10.134 8.988 1.00 0.00 171 GLY A N 16
ATOM 23295 C CA . GLY A 1 53 ? 10.502 -10.113 7.594 1.00 0.00 171 GLY A CA 16
ATOM 23296 C C . GLY A 1 53 ? 9.093 -10.632 7.388 1.00 0.00 171 GLY A C 16
ATOM 23297 O O . GLY A 1 53 ? 8.868 -11.532 6.579 1.00 0.00 171 GLY A O 16
ATOM 23301 N N . SER A 1 54 ? 8.142 -10.065 8.123 1.00 0.00 172 SER A N 16
ATOM 23302 C CA . SER A 1 54 ? 6.748 -10.480 8.022 1.00 0.00 172 SER A CA 16
ATOM 23303 C C . SER A 1 54 ? 5.858 -9.305 7.629 1.00 0.00 172 SER A C 16
ATOM 23304 O O . SER A 1 54 ? 5.347 -8.585 8.486 1.00 0.00 172 SER A O 16
ATOM 23312 N N . SER A 1 55 ? 5.678 -9.117 6.325 1.00 0.00 173 SER A N 16
ATOM 23313 C CA . SER A 1 55 ? 4.854 -8.027 5.816 1.00 0.00 173 SER A CA 16
ATOM 23314 C C . SER A 1 55 ? 3.669 -7.765 6.741 1.00 0.00 173 SER A C 16
ATOM 23315 O O . SER A 1 55 ? 2.977 -8.693 7.161 1.00 0.00 173 SER A O 16
ATOM 23323 N N . LYS A 1 56 ? 3.441 -6.494 7.054 1.00 0.00 174 LYS A N 16
ATOM 23324 C CA . LYS A 1 56 ? 2.340 -6.107 7.928 1.00 0.00 174 LYS A CA 16
ATOM 23325 C C . LYS A 1 56 ? 1.060 -5.892 7.127 1.00 0.00 174 LYS A C 16
ATOM 23326 O O . LYS A 1 56 ? 0.157 -5.178 7.561 1.00 0.00 174 LYS A O 16
ATOM 23345 N N . GLY A 1 57 ? 0.988 -6.516 5.955 1.00 0.00 175 GLY A N 16
ATOM 23346 C CA . GLY A 1 57 ? -0.186 -6.381 5.113 1.00 0.00 175 GLY A CA 16
ATOM 23347 C C . GLY A 1 57 ? -0.583 -4.934 4.899 1.00 0.00 175 GLY A C 16
ATOM 23348 O O . GLY A 1 57 ? -1.768 -4.619 4.785 1.00 0.00 175 GLY A O 16
ATOM 23352 N N . CYS A 1 58 ? 0.409 -4.052 4.846 1.00 0.00 176 CYS A N 16
ATOM 23353 C CA . CYS A 1 58 ? 0.157 -2.629 4.647 1.00 0.00 176 CYS A CA 16
ATOM 23354 C C . CYS A 1 58 ? 1.320 -1.969 3.914 1.00 0.00 176 CYS A C 16
ATOM 23355 O O . CYS A 1 58 ? 2.382 -2.568 3.747 1.00 0.00 176 CYS A O 16
ATOM 23363 N N . ALA A 1 59 ? 1.111 -0.731 3.477 1.00 0.00 177 ALA A N 16
ATOM 23364 C CA . ALA A 1 59 ? 2.141 0.011 2.762 1.00 0.00 177 ALA A CA 16
ATOM 23365 C C . ALA A 1 59 ? 1.794 1.494 2.682 1.00 0.00 177 ALA A C 16
ATOM 23366 O O . ALA A 1 59 ? 0.750 1.925 3.172 1.00 0.00 177 ALA A O 16
ATOM 23373 N N . PHE A 1 60 ? 2.676 2.271 2.062 1.00 0.00 178 PHE A N 16
ATOM 23374 C CA . PHE A 1 60 ? 2.464 3.706 1.919 1.00 0.00 178 PHE A CA 16
ATOM 23375 C C . PHE A 1 60 ? 2.761 4.161 0.493 1.00 0.00 178 PHE A C 16
ATOM 23376 O O . PHE A 1 60 ? 3.884 4.025 0.007 1.00 0.00 178 PHE A O 16
ATOM 23393 N N . VAL A 1 61 ? 1.745 4.701 -0.174 1.00 0.00 179 VAL A N 16
ATOM 23394 C CA . VAL A 1 61 ? 1.896 5.176 -1.544 1.00 0.00 179 VAL A CA 16
ATOM 23395 C C . VAL A 1 61 ? 1.807 6.696 -1.611 1.00 0.00 179 VAL A C 16
ATOM 23396 O O . VAL A 1 61 ? 0.787 7.286 -1.255 1.00 0.00 179 VAL A O 16
ATOM 23409 N N . LYS A 1 62 ? 2.883 7.327 -2.071 1.00 0.00 180 LYS A N 16
ATOM 23410 C CA . LYS A 1 62 ? 2.927 8.779 -2.188 1.00 0.00 180 LYS A CA 16
ATOM 23411 C C . LYS A 1 62 ? 2.792 9.213 -3.644 1.00 0.00 180 LYS A C 16
ATOM 23412 O O . LYS A 1 62 ? 3.632 8.882 -4.481 1.00 0.00 180 LYS A O 16
ATOM 23431 N N . PHE A 1 63 ? 1.730 9.955 -3.939 1.00 0.00 181 PHE A N 16
ATOM 23432 C CA . PHE A 1 63 ? 1.485 10.435 -5.294 1.00 0.00 181 PHE A CA 16
ATOM 23433 C C . PHE A 1 63 ? 2.070 11.830 -5.492 1.00 0.00 181 PHE A C 16
ATOM 23434 O O . PHE A 1 63 ? 2.224 12.591 -4.536 1.00 0.00 181 PHE A O 16
ATOM 23451 N N . SER A 1 64 ? 2.394 12.159 -6.738 1.00 0.00 182 SER A N 16
ATOM 23452 C CA . SER A 1 64 ? 2.965 13.461 -7.061 1.00 0.00 182 SER A CA 16
ATOM 23453 C C . SER A 1 64 ? 2.040 14.587 -6.611 1.00 0.00 182 SER A C 16
ATOM 23454 O O . SER A 1 64 ? 2.493 15.605 -6.086 1.00 0.00 182 SER A O 16
ATOM 23462 N N . SER A 1 65 ? 0.742 14.397 -6.820 1.00 0.00 183 SER A N 16
ATOM 23463 C CA . SER A 1 65 ? -0.248 15.398 -6.439 1.00 0.00 183 SER A CA 16
ATOM 23464 C C . SER A 1 65 ? -1.429 14.749 -5.723 1.00 0.00 183 SER A C 16
ATOM 23465 O O . SER A 1 65 ? -1.931 13.707 -6.147 1.00 0.00 183 SER A O 16
ATOM 23473 N N . HIS A 1 66 ? -1.868 15.373 -4.635 1.00 0.00 184 HIS A N 16
ATOM 23474 C CA . HIS A 1 66 ? -2.991 14.858 -3.859 1.00 0.00 184 HIS A CA 16
ATOM 23475 C C . HIS A 1 66 ? -4.067 14.284 -4.775 1.00 0.00 184 HIS A C 16
ATOM 23476 O O . HIS A 1 66 ? -4.450 13.120 -4.648 1.00 0.00 184 HIS A O 16
ATOM 23490 N N . THR A 1 67 ? -4.552 15.108 -5.699 1.00 0.00 185 THR A N 16
ATOM 23491 C CA . THR A 1 67 ? -5.585 14.683 -6.635 1.00 0.00 185 THR A CA 16
ATOM 23492 C C . THR A 1 67 ? -5.373 13.237 -7.069 1.00 0.00 185 THR A C 16
ATOM 23493 O O . THR A 1 67 ? -6.164 12.357 -6.734 1.00 0.00 185 THR A O 16
ATOM 23504 N N . GLU A 1 68 ? -4.299 13.000 -7.817 1.00 0.00 186 GLU A N 16
ATOM 23505 C CA . GLU A 1 68 ? -3.984 11.659 -8.296 1.00 0.00 186 GLU A CA 16
ATOM 23506 C C . GLU A 1 68 ? -4.239 10.619 -7.210 1.00 0.00 186 GLU A C 16
ATOM 23507 O O . GLU A 1 68 ? -4.804 9.557 -7.472 1.00 0.00 186 GLU A O 16
ATOM 23519 N N . ALA A 1 69 ? -3.818 10.931 -5.989 1.00 0.00 187 ALA A N 16
ATOM 23520 C CA . ALA A 1 69 ? -4.002 10.025 -4.862 1.00 0.00 187 ALA A CA 16
ATOM 23521 C C . ALA A 1 69 ? -5.482 9.776 -4.593 1.00 0.00 187 ALA A C 16
ATOM 23522 O O . ALA A 1 69 ? -5.928 8.631 -4.543 1.00 0.00 187 ALA A O 16
ATOM 23529 N N . GLN A 1 70 ? -6.237 10.856 -4.421 1.00 0.00 188 GLN A N 16
ATOM 23530 C CA . GLN A 1 70 ? -7.667 10.754 -4.156 1.00 0.00 188 GLN A CA 16
ATOM 23531 C C . GLN A 1 70 ? -8.323 9.743 -5.091 1.00 0.00 188 GLN A C 16
ATOM 23532 O O . GLN A 1 70 ? -9.099 8.893 -4.656 1.00 0.00 188 GLN A O 16
ATOM 23546 N N . ALA A 1 71 ? -8.006 9.843 -6.378 1.00 0.00 189 ALA A N 16
ATOM 23547 C CA . ALA A 1 71 ? -8.563 8.937 -7.374 1.00 0.00 189 ALA A CA 16
ATOM 23548 C C . ALA A 1 71 ? -8.175 7.492 -7.080 1.00 0.00 189 ALA A C 16
ATOM 23549 O O . ALA A 1 71 ? -9.028 6.660 -6.772 1.00 0.00 189 ALA A O 16
ATOM 23556 N N . ALA A 1 72 ? -6.882 7.200 -7.178 1.00 0.00 190 ALA A N 16
ATOM 23557 C CA . ALA A 1 72 ? -6.381 5.855 -6.921 1.00 0.00 190 ALA A CA 16
ATOM 23558 C C . ALA A 1 72 ? -7.102 5.217 -5.739 1.00 0.00 190 ALA A C 16
ATOM 23559 O O . ALA A 1 72 ? -7.391 4.020 -5.749 1.00 0.00 190 ALA A O 16
ATOM 23566 N N . ILE A 1 73 ? -7.389 6.023 -4.722 1.00 0.00 191 ILE A N 16
ATOM 23567 C CA . ILE A 1 73 ? -8.077 5.536 -3.533 1.00 0.00 191 ILE A CA 16
ATOM 23568 C C . ILE A 1 73 ? -9.464 5.004 -3.879 1.00 0.00 191 ILE A C 16
ATOM 23569 O O . ILE A 1 73 ? -9.704 3.797 -3.846 1.00 0.00 191 ILE A O 16
ATOM 23585 N N . HIS A 1 74 ? -10.374 5.914 -4.213 1.00 0.00 192 HIS A N 16
ATOM 23586 C CA . HIS A 1 74 ? -11.738 5.536 -4.568 1.00 0.00 192 HIS A CA 16
ATOM 23587 C C . HIS A 1 74 ? -11.743 4.554 -5.735 1.00 0.00 192 HIS A C 16
ATOM 23588 O O . HIS A 1 74 ? -12.763 3.932 -6.031 1.00 0.00 192 HIS A O 16
ATOM 23602 N N . ALA A 1 75 ? -10.597 4.420 -6.395 1.00 0.00 193 ALA A N 16
ATOM 23603 C CA . ALA A 1 75 ? -10.469 3.513 -7.528 1.00 0.00 193 ALA A CA 16
ATOM 23604 C C . ALA A 1 75 ? -10.013 2.130 -7.076 1.00 0.00 193 ALA A C 16
ATOM 23605 O O . ALA A 1 75 ? -10.382 1.117 -7.672 1.00 0.00 193 ALA A O 16
ATOM 23612 N N . LEU A 1 76 ? -9.208 2.094 -6.020 1.00 0.00 194 LEU A N 16
ATOM 23613 C CA . LEU A 1 76 ? -8.700 0.834 -5.488 1.00 0.00 194 LEU A CA 16
ATOM 23614 C C . LEU A 1 76 ? -9.086 0.667 -4.022 1.00 0.00 194 LEU A C 16
ATOM 23615 O O . LEU A 1 76 ? -8.468 -0.107 -3.290 1.00 0.00 194 LEU A O 16
ATOM 23631 N N . HIS A 1 77 ? -10.114 1.396 -3.600 1.00 0.00 195 HIS A N 16
ATOM 23632 C CA . HIS A 1 77 ? -10.586 1.327 -2.221 1.00 0.00 195 HIS A CA 16
ATOM 23633 C C . HIS A 1 77 ? -11.592 0.193 -2.048 1.00 0.00 195 HIS A C 16
ATOM 23634 O O . HIS A 1 77 ? -12.604 0.136 -2.744 1.00 0.00 195 HIS A O 16
ATOM 23648 N N . GLY A 1 78 ? -11.304 -0.710 -1.114 1.00 0.00 196 GLY A N 16
ATOM 23649 C CA . GLY A 1 78 ? -12.192 -1.830 -0.867 1.00 0.00 196 GLY A CA 16
ATOM 23650 C C . GLY A 1 78 ? -12.732 -2.435 -2.148 1.00 0.00 196 GLY A C 16
ATOM 23651 O O . GLY A 1 78 ? -13.829 -2.995 -2.164 1.00 0.00 196 GLY A O 16
ATOM 23655 N N . SER A 1 79 ? -11.962 -2.322 -3.225 1.00 0.00 197 SER A N 16
ATOM 23656 C CA . SER A 1 79 ? -12.372 -2.858 -4.517 1.00 0.00 197 SER A CA 16
ATOM 23657 C C . SER A 1 79 ? -11.688 -4.193 -4.793 1.00 0.00 197 SER A C 16
ATOM 23658 O O . SER A 1 79 ? -12.295 -5.112 -5.343 1.00 0.00 197 SER A O 16
ATOM 23666 N N . GLN A 1 80 ? -10.420 -4.293 -4.408 1.00 0.00 198 GLN A N 16
ATOM 23667 C CA . GLN A 1 80 ? -9.652 -5.515 -4.614 1.00 0.00 198 GLN A CA 16
ATOM 23668 C C . GLN A 1 80 ? -9.574 -6.332 -3.329 1.00 0.00 198 GLN A C 16
ATOM 23669 O O . GLN A 1 80 ? -9.525 -5.779 -2.230 1.00 0.00 198 GLN A O 16
ATOM 23683 N N . THR A 1 81 ? -9.564 -7.654 -3.473 1.00 0.00 199 THR A N 16
ATOM 23684 C CA . THR A 1 81 ? -9.494 -8.548 -2.325 1.00 0.00 199 THR A CA 16
ATOM 23685 C C . THR A 1 81 ? -8.306 -9.496 -2.438 1.00 0.00 199 THR A C 16
ATOM 23686 O O . THR A 1 81 ? -8.459 -10.653 -2.828 1.00 0.00 199 THR A O 16
ATOM 23697 N N . MET A 1 82 ? -7.122 -8.999 -2.093 1.00 0.00 200 MET A N 16
ATOM 23698 C CA . MET A 1 82 ? -5.908 -9.805 -2.154 1.00 0.00 200 MET A CA 16
ATOM 23699 C C . MET A 1 82 ? -6.202 -11.259 -1.802 1.00 0.00 200 MET A C 16
ATOM 23700 O O . MET A 1 82 ? -6.954 -11.558 -0.874 1.00 0.00 200 MET A O 16
ATOM 23714 N N . PRO A 1 83 ? -5.597 -12.187 -2.558 1.00 0.00 201 PRO A N 16
ATOM 23715 C CA . PRO A 1 83 ? -5.779 -13.625 -2.344 1.00 0.00 201 PRO A CA 16
ATOM 23716 C C . PRO A 1 83 ? -5.578 -14.024 -0.886 1.00 0.00 201 PRO A C 16
ATOM 23717 O O . PRO A 1 83 ? -4.831 -13.378 -0.152 1.00 0.00 201 PRO A O 16
ATOM 23728 N N . GLY A 1 84 ? -6.251 -15.094 -0.471 1.00 0.00 202 GLY A N 16
ATOM 23729 C CA . GLY A 1 84 ? -6.132 -15.560 0.898 1.00 0.00 202 GLY A CA 16
ATOM 23730 C C . GLY A 1 84 ? -6.943 -14.723 1.868 1.00 0.00 202 GLY A C 16
ATOM 23731 O O . GLY A 1 84 ? -7.618 -15.259 2.746 1.00 0.00 202 GLY A O 16
ATOM 23735 N N . ALA A 1 85 ? -6.876 -13.405 1.710 1.00 0.00 203 ALA A N 16
ATOM 23736 C CA . ALA A 1 85 ? -7.610 -12.493 2.578 1.00 0.00 203 ALA A CA 16
ATOM 23737 C C . ALA A 1 85 ? -9.078 -12.413 2.174 1.00 0.00 203 ALA A C 16
ATOM 23738 O O . ALA A 1 85 ? -9.402 -12.324 0.989 1.00 0.00 203 ALA A O 16
ATOM 23745 N N . SER A 1 86 ? -9.963 -12.445 3.165 1.00 0.00 204 SER A N 16
ATOM 23746 C CA . SER A 1 86 ? -11.397 -12.380 2.912 1.00 0.00 204 SER A CA 16
ATOM 23747 C C . SER A 1 86 ? -11.868 -10.932 2.821 1.00 0.00 204 SER A C 16
ATOM 23748 O O . SER A 1 86 ? -12.984 -10.657 2.382 1.00 0.00 204 SER A O 16
ATOM 23756 N N . SER A 1 87 ? -11.008 -10.010 3.240 1.00 0.00 205 SER A N 16
ATOM 23757 C CA . SER A 1 87 ? -11.336 -8.589 3.211 1.00 0.00 205 SER A CA 16
ATOM 23758 C C . SER A 1 87 ? -10.704 -7.911 1.998 1.00 0.00 205 SER A C 16
ATOM 23759 O O . SER A 1 87 ? -9.767 -8.436 1.398 1.00 0.00 205 SER A O 16
ATOM 23767 N N . SER A 1 88 ? -11.226 -6.741 1.644 1.00 0.00 206 SER A N 16
ATOM 23768 C CA . SER A 1 88 ? -10.717 -5.991 0.502 1.00 0.00 206 SER A CA 16
ATOM 23769 C C . SER A 1 88 ? -9.526 -5.127 0.905 1.00 0.00 206 SER A C 16
ATOM 23770 O O . SER A 1 88 ? -9.095 -5.143 2.059 1.00 0.00 206 SER A O 16
ATOM 23778 N N . LEU A 1 89 ? -8.999 -4.372 -0.052 1.00 0.00 207 LEU A N 16
ATOM 23779 C CA . LEU A 1 89 ? -7.858 -3.499 0.201 1.00 0.00 207 LEU A CA 16
ATOM 23780 C C . LEU A 1 89 ? -8.310 -2.177 0.812 1.00 0.00 207 LEU A C 16
ATOM 23781 O O . LEU A 1 89 ? -9.133 -1.464 0.238 1.00 0.00 207 LEU A O 16
ATOM 23797 N N . VAL A 1 90 ? -7.763 -1.853 1.980 1.00 0.00 208 VAL A N 16
ATOM 23798 C CA . VAL A 1 90 ? -8.107 -0.614 2.667 1.00 0.00 208 VAL A CA 16
ATOM 23799 C C . VAL A 1 90 ? -7.148 0.509 2.288 1.00 0.00 208 VAL A C 16
ATOM 23800 O O . VAL A 1 90 ? -5.998 0.534 2.726 1.00 0.00 208 VAL A O 16
ATOM 23813 N N . VAL A 1 91 ? -7.630 1.440 1.469 1.00 0.00 209 VAL A N 16
ATOM 23814 C CA . VAL A 1 91 ? -6.817 2.568 1.031 1.00 0.00 209 VAL A CA 16
ATOM 23815 C C . VAL A 1 91 ? -7.350 3.881 1.592 1.00 0.00 209 VAL A C 16
ATOM 23816 O O . VAL A 1 91 ? -8.476 4.284 1.296 1.00 0.00 209 VAL A O 16
ATOM 23829 N N . LYS A 1 92 ? -6.535 4.545 2.405 1.00 0.00 210 LYS A N 16
ATOM 23830 C CA . LYS A 1 92 ? -6.923 5.815 3.008 1.00 0.00 210 LYS A CA 16
ATOM 23831 C C . LYS A 1 92 ? -5.694 6.621 3.415 1.00 0.00 210 LYS A C 16
ATOM 23832 O O . LYS A 1 92 ? -4.649 6.057 3.740 1.00 0.00 210 LYS A O 16
ATOM 23851 N N . PHE A 1 93 ? -5.827 7.943 3.398 1.00 0.00 211 PHE A N 16
ATOM 23852 C CA . PHE A 1 93 ? -4.728 8.827 3.766 1.00 0.00 211 PHE A CA 16
ATOM 23853 C C . PHE A 1 93 ? -4.192 8.480 5.152 1.00 0.00 211 PHE A C 16
ATOM 23854 O O . PHE A 1 93 ? -4.917 7.956 5.996 1.00 0.00 211 PHE A O 16
ATOM 23871 N N . ALA A 1 94 ? -2.916 8.776 5.378 1.00 0.00 212 ALA A N 16
ATOM 23872 C CA . ALA A 1 94 ? -2.282 8.496 6.660 1.00 0.00 212 ALA A CA 16
ATOM 23873 C C . ALA A 1 94 ? -2.334 9.715 7.575 1.00 0.00 212 ALA A C 16
ATOM 23874 O O . ALA A 1 94 ? -2.575 9.592 8.776 1.00 0.00 212 ALA A O 16
ATOM 23881 N N . ASP A 1 95 ? -2.105 10.891 7.000 1.00 0.00 213 ASP A N 16
ATOM 23882 C CA . ASP A 1 95 ? -2.126 12.133 7.764 1.00 0.00 213 ASP A CA 16
ATOM 23883 C C . ASP A 1 95 ? -3.263 13.037 7.300 1.00 0.00 213 ASP A C 16
ATOM 23884 O O . ASP A 1 95 ? -3.312 13.447 6.140 1.00 0.00 213 ASP A O 16
ATOM 23893 N N . THR A 1 96 ? -4.178 13.345 8.214 1.00 0.00 214 THR A N 16
ATOM 23894 C CA . THR A 1 96 ? -5.317 14.199 7.899 1.00 0.00 214 THR A CA 16
ATOM 23895 C C . THR A 1 96 ? -5.062 15.637 8.334 1.00 0.00 214 THR A C 16
ATOM 23896 O O . THR A 1 96 ? -5.004 15.933 9.528 1.00 0.00 214 THR A O 16
ATOM 23907 N N . ASP A 1 97 ? -4.913 16.528 7.360 1.00 0.00 215 ASP A N 16
ATOM 23908 C CA . ASP A 1 97 ? -4.667 17.937 7.643 1.00 0.00 215 ASP A CA 16
ATOM 23909 C C . ASP A 1 97 ? -5.572 18.827 6.797 1.00 0.00 215 ASP A C 16
ATOM 23910 O O . ASP A 1 97 ? -5.803 18.556 5.619 1.00 0.00 215 ASP A O 16
ATOM 23919 N N . LYS A 1 98 ? -6.083 19.892 7.407 1.00 0.00 216 LYS A N 16
ATOM 23920 C CA . LYS A 1 98 ? -6.963 20.823 6.711 1.00 0.00 216 LYS A CA 16
ATOM 23921 C C . LYS A 1 98 ? -7.029 22.159 7.444 1.00 0.00 216 LYS A C 16
ATOM 23922 O O . LYS A 1 98 ? -6.545 22.285 8.568 1.00 0.00 216 LYS A O 16
ATOM 23941 N N . GLU A 1 99 ? -7.634 23.153 6.801 1.00 0.00 217 GLU A N 16
ATOM 23942 C CA . GLU A 1 99 ? -7.764 24.479 7.393 1.00 0.00 217 GLU A CA 16
ATOM 23943 C C . GLU A 1 99 ? -8.511 24.410 8.722 1.00 0.00 217 GLU A C 16
ATOM 23944 O O . GLU A 1 99 ? -9.685 24.041 8.768 1.00 0.00 217 GLU A O 16
ATOM 23956 N N . SER A 1 100 ? -7.822 24.768 9.801 1.00 0.00 218 SER A N 16
ATOM 23957 C CA . SER A 1 100 ? -8.418 24.743 11.132 1.00 0.00 218 SER A CA 16
ATOM 23958 C C . SER A 1 100 ? -9.526 25.786 11.250 1.00 0.00 218 SER A C 16
ATOM 23959 O O . SER A 1 100 ? -10.642 25.477 11.664 1.00 0.00 218 SER A O 16
ATOM 23967 N N . GLY A 1 101 ? -9.206 27.024 10.884 1.00 0.00 219 GLY A N 16
ATOM 23968 C CA . GLY A 1 101 ? -10.184 28.094 10.957 1.00 0.00 219 GLY A CA 16
ATOM 23969 C C . GLY A 1 101 ? -9.657 29.311 11.692 1.00 0.00 219 GLY A C 16
ATOM 23970 O O . GLY A 1 101 ? -9.740 29.407 12.916 1.00 0.00 219 GLY A O 16
ATOM 23974 N N . PRO A 1 102 ? -9.098 30.268 10.936 1.00 0.00 220 PRO A N 16
ATOM 23975 C CA . PRO A 1 102 ? -8.544 31.501 11.502 1.00 0.00 220 PRO A CA 16
ATOM 23976 C C . PRO A 1 102 ? -9.629 32.502 11.884 1.00 0.00 220 PRO A C 16
ATOM 23977 O O . PRO A 1 102 ? -10.365 32.991 11.028 1.00 0.00 220 PRO A O 16
ATOM 23988 N N . SER A 1 103 ? -9.721 32.804 13.176 1.00 0.00 221 SER A N 16
ATOM 23989 C CA . SER A 1 103 ? -10.719 33.745 13.671 1.00 0.00 221 SER A CA 16
ATOM 23990 C C . SER A 1 103 ? -10.726 35.020 12.834 1.00 0.00 221 SER A C 16
ATOM 23991 O O . SER A 1 103 ? -9.856 35.878 12.983 1.00 0.00 221 SER A O 16
ATOM 23999 N N . SER A 1 104 ? -11.714 35.137 11.953 1.00 0.00 222 SER A N 16
ATOM 24000 C CA . SER A 1 104 ? -11.834 36.305 11.089 1.00 0.00 222 SER A CA 16
ATOM 24001 C C . SER A 1 104 ? -12.934 37.238 11.585 1.00 0.00 222 SER A C 16
ATOM 24002 O O . SER A 1 104 ? -14.117 37.010 11.334 1.00 0.00 222 SER A O 16
ATOM 24010 N N . GLY A 1 105 ? -12.535 38.291 12.292 1.00 0.00 223 GLY A N 16
ATOM 24011 C CA . GLY A 1 105 ? -13.499 39.243 12.813 1.00 0.00 223 GLY A CA 16
ATOM 24012 C C . GLY A 1 105 ? -13.051 40.679 12.630 1.00 0.00 223 GLY A C 16
ATOM 24013 O O . GLY A 1 105 ? -12.894 41.416 13.604 1.00 0.00 223 GLY A O 16
ATOM 24017 N N . GLY A 1 1 ? -29.315 -1.308 6.521 1.00 0.00 119 GLY A N 17
ATOM 24018 C CA . GLY A 1 1 ? -28.044 -0.609 6.494 1.00 0.00 119 GLY A CA 17
ATOM 24019 C C . GLY A 1 1 ? -28.060 0.658 7.325 1.00 0.00 119 GLY A C 17
ATOM 24020 O O . GLY A 1 1 ? -28.795 0.754 8.308 1.00 0.00 119 GLY A O 17
ATOM 24024 N N . SER A 1 2 ? -27.247 1.633 6.932 1.00 0.00 120 SER A N 17
ATOM 24025 C CA . SER A 1 2 ? -27.167 2.899 7.651 1.00 0.00 120 SER A CA 17
ATOM 24026 C C . SER A 1 2 ? -26.330 3.913 6.877 1.00 0.00 120 SER A C 17
ATOM 24027 O O . SER A 1 2 ? -25.454 3.542 6.095 1.00 0.00 120 SER A O 17
ATOM 24035 N N . SER A 1 3 ? -26.607 5.193 7.100 1.00 0.00 121 SER A N 17
ATOM 24036 C CA . SER A 1 3 ? -25.883 6.261 6.421 1.00 0.00 121 SER A CA 17
ATOM 24037 C C . SER A 1 3 ? -24.682 6.715 7.246 1.00 0.00 121 SER A C 17
ATOM 24038 O O . SER A 1 3 ? -24.734 6.739 8.475 1.00 0.00 121 SER A O 17
ATOM 24046 N N . GLY A 1 4 ? -23.601 7.073 6.560 1.00 0.00 122 GLY A N 17
ATOM 24047 C CA . GLY A 1 4 ? -22.403 7.521 7.245 1.00 0.00 122 GLY A CA 17
ATOM 24048 C C . GLY A 1 4 ? -22.060 8.964 6.931 1.00 0.00 122 GLY A C 17
ATOM 24049 O O . GLY A 1 4 ? -21.080 9.240 6.241 1.00 0.00 122 GLY A O 17
ATOM 24053 N N . SER A 1 5 ? -22.871 9.887 7.439 1.00 0.00 123 SER A N 17
ATOM 24054 C CA . SER A 1 5 ? -22.652 11.309 7.204 1.00 0.00 123 SER A CA 17
ATOM 24055 C C . SER A 1 5 ? -21.600 11.862 8.162 1.00 0.00 123 SER A C 17
ATOM 24056 O O . SER A 1 5 ? -21.815 11.915 9.373 1.00 0.00 123 SER A O 17
ATOM 24064 N N . SER A 1 6 ? -20.463 12.273 7.609 1.00 0.00 124 SER A N 17
ATOM 24065 C CA . SER A 1 6 ? -19.376 12.818 8.414 1.00 0.00 124 SER A CA 17
ATOM 24066 C C . SER A 1 6 ? -18.508 13.760 7.585 1.00 0.00 124 SER A C 17
ATOM 24067 O O . SER A 1 6 ? -18.370 13.592 6.374 1.00 0.00 124 SER A O 17
ATOM 24075 N N . GLY A 1 7 ? -17.923 14.753 8.249 1.00 0.00 125 GLY A N 17
ATOM 24076 C CA . GLY A 1 7 ? -17.074 15.708 7.559 1.00 0.00 125 GLY A CA 17
ATOM 24077 C C . GLY A 1 7 ? -16.030 16.320 8.471 1.00 0.00 125 GLY A C 17
ATOM 24078 O O . GLY A 1 7 ? -16.323 16.674 9.613 1.00 0.00 125 GLY A O 17
ATOM 24082 N N . SER A 1 8 ? -14.806 16.443 7.968 1.00 0.00 126 SER A N 17
ATOM 24083 C CA . SER A 1 8 ? -13.712 17.011 8.747 1.00 0.00 126 SER A CA 17
ATOM 24084 C C . SER A 1 8 ? -13.806 18.534 8.784 1.00 0.00 126 SER A C 17
ATOM 24085 O O . SER A 1 8 ? -13.888 19.186 7.745 1.00 0.00 126 SER A O 17
ATOM 24093 N N . GLU A 1 9 ? -13.792 19.092 9.991 1.00 0.00 127 GLU A N 17
ATOM 24094 C CA . GLU A 1 9 ? -13.877 20.537 10.164 1.00 0.00 127 GLU A CA 17
ATOM 24095 C C . GLU A 1 9 ? -12.505 21.186 9.998 1.00 0.00 127 GLU A C 17
ATOM 24096 O O . GLU A 1 9 ? -12.325 22.076 9.167 1.00 0.00 127 GLU A O 17
ATOM 24108 N N . SER A 1 10 ? -11.542 20.733 10.795 1.00 0.00 128 SER A N 17
ATOM 24109 C CA . SER A 1 10 ? -10.188 21.272 10.739 1.00 0.00 128 SER A CA 17
ATOM 24110 C C . SER A 1 10 ? -9.556 21.012 9.375 1.00 0.00 128 SER A C 17
ATOM 24111 O O . SER A 1 10 ? -9.219 19.876 9.042 1.00 0.00 128 SER A O 17
ATOM 24119 N N . ARG A 1 11 ? -9.398 22.073 8.592 1.00 0.00 129 ARG A N 17
ATOM 24120 C CA . ARG A 1 11 ? -8.807 21.961 7.263 1.00 0.00 129 ARG A CA 17
ATOM 24121 C C . ARG A 1 11 ? -7.402 22.556 7.241 1.00 0.00 129 ARG A C 17
ATOM 24122 O O . ARG A 1 11 ? -7.172 23.650 7.756 1.00 0.00 129 ARG A O 17
ATOM 24143 N N . GLY A 1 12 ? -6.465 21.827 6.642 1.00 0.00 130 GLY A N 17
ATOM 24144 C CA . GLY A 1 12 ? -5.095 22.299 6.565 1.00 0.00 130 GLY A CA 17
ATOM 24145 C C . GLY A 1 12 ? -4.107 21.173 6.332 1.00 0.00 130 GLY A C 17
ATOM 24146 O O . GLY A 1 12 ? -4.384 20.018 6.652 1.00 0.00 130 GLY A O 17
ATOM 24150 N N . GLY A 1 13 ? -2.949 21.510 5.771 1.00 0.00 131 GLY A N 17
ATOM 24151 C CA . GLY A 1 13 ? -1.935 20.508 5.504 1.00 0.00 131 GLY A CA 17
ATOM 24152 C C . GLY A 1 13 ? -2.064 19.908 4.118 1.00 0.00 131 GLY A C 17
ATOM 24153 O O . GLY A 1 13 ? -3.093 19.322 3.781 1.00 0.00 131 GLY A O 17
ATOM 24157 N N . ARG A 1 14 ? -1.018 20.054 3.312 1.00 0.00 132 ARG A N 17
ATOM 24158 C CA . ARG A 1 14 ? -1.020 19.525 1.953 1.00 0.00 132 ARG A CA 17
ATOM 24159 C C . ARG A 1 14 ? -0.195 18.244 1.868 1.00 0.00 132 ARG A C 17
ATOM 24160 O O . ARG A 1 14 ? 0.972 18.270 1.479 1.00 0.00 132 ARG A O 17
ATOM 24181 N N . ASP A 1 15 ? -0.811 17.125 2.234 1.00 0.00 133 ASP A N 17
ATOM 24182 C CA . ASP A 1 15 ? -0.135 15.833 2.199 1.00 0.00 133 ASP A CA 17
ATOM 24183 C C . ASP A 1 15 ? -0.751 14.927 1.138 1.00 0.00 133 ASP A C 17
ATOM 24184 O O . ASP A 1 15 ? -1.962 14.706 1.123 1.00 0.00 133 ASP A O 17
ATOM 24193 N N . ARG A 1 16 ? 0.091 14.404 0.252 1.00 0.00 134 ARG A N 17
ATOM 24194 C CA . ARG A 1 16 ? -0.372 13.524 -0.814 1.00 0.00 134 ARG A CA 17
ATOM 24195 C C . ARG A 1 16 ? 0.078 12.087 -0.565 1.00 0.00 134 ARG A C 17
ATOM 24196 O O . ARG A 1 16 ? 0.362 11.342 -1.503 1.00 0.00 134 ARG A O 17
ATOM 24217 N N . LYS A 1 17 ? 0.140 11.703 0.706 1.00 0.00 135 LYS A N 17
ATOM 24218 C CA . LYS A 1 17 ? 0.553 10.356 1.080 1.00 0.00 135 LYS A CA 17
ATOM 24219 C C . LYS A 1 17 ? -0.659 9.462 1.319 1.00 0.00 135 LYS A C 17
ATOM 24220 O O . LYS A 1 17 ? -1.635 9.876 1.947 1.00 0.00 135 LYS A O 17
ATOM 24239 N N . LEU A 1 18 ? -0.591 8.234 0.817 1.00 0.00 136 LEU A N 17
ATOM 24240 C CA . LEU A 1 18 ? -1.682 7.280 0.978 1.00 0.00 136 LEU A CA 17
ATOM 24241 C C . LEU A 1 18 ? -1.239 6.081 1.811 1.00 0.00 136 LEU A C 17
ATOM 24242 O O . LEU A 1 18 ? -0.058 5.737 1.843 1.00 0.00 136 LEU A O 17
ATOM 24258 N N . PHE A 1 19 ? -2.196 5.447 2.481 1.00 0.00 137 PHE A N 17
ATOM 24259 C CA . PHE A 1 19 ? -1.904 4.285 3.313 1.00 0.00 137 PHE A CA 17
ATOM 24260 C C . PHE A 1 19 ? -2.735 3.082 2.877 1.00 0.00 137 PHE A C 17
ATOM 24261 O O . PHE A 1 19 ? -3.960 3.082 2.996 1.00 0.00 137 PHE A O 17
ATOM 24278 N N . VAL A 1 20 ? -2.058 2.056 2.369 1.00 0.00 138 VAL A N 17
ATOM 24279 C CA . VAL A 1 20 ? -2.732 0.845 1.915 1.00 0.00 138 VAL A CA 17
ATOM 24280 C C . VAL A 1 20 ? -2.617 -0.269 2.949 1.00 0.00 138 VAL A C 17
ATOM 24281 O O . VAL A 1 20 ? -1.593 -0.406 3.618 1.00 0.00 138 VAL A O 17
ATOM 24294 N N . GLY A 1 21 ? -3.676 -1.063 3.076 1.00 0.00 139 GLY A N 17
ATOM 24295 C CA . GLY A 1 21 ? -3.673 -2.156 4.030 1.00 0.00 139 GLY A CA 17
ATOM 24296 C C . GLY A 1 21 ? -4.326 -3.408 3.480 1.00 0.00 139 GLY A C 17
ATOM 24297 O O . GLY A 1 21 ? -4.686 -3.463 2.304 1.00 0.00 139 GLY A O 17
ATOM 24301 N N . MET A 1 22 ? -4.479 -4.417 4.332 1.00 0.00 140 MET A N 17
ATOM 24302 C CA . MET A 1 22 ? -5.094 -5.675 3.923 1.00 0.00 140 MET A CA 17
ATOM 24303 C C . MET A 1 22 ? -4.333 -6.297 2.756 1.00 0.00 140 MET A C 17
ATOM 24304 O O . MET A 1 22 ? -4.932 -6.881 1.852 1.00 0.00 140 MET A O 17
ATOM 24318 N N . LEU A 1 23 ? -3.011 -6.169 2.782 1.00 0.00 141 LEU A N 17
ATOM 24319 C CA . LEU A 1 23 ? -2.168 -6.719 1.726 1.00 0.00 141 LEU A CA 17
ATOM 24320 C C . LEU A 1 23 ? -1.641 -8.097 2.112 1.00 0.00 141 LEU A C 17
ATOM 24321 O O . LEU A 1 23 ? -1.530 -8.421 3.294 1.00 0.00 141 LEU A O 17
ATOM 24337 N N . ASN A 1 24 ? -1.315 -8.903 1.107 1.00 0.00 142 ASN A N 17
ATOM 24338 C CA . ASN A 1 24 ? -0.797 -10.246 1.342 1.00 0.00 142 ASN A CA 17
ATOM 24339 C C . ASN A 1 24 ? 0.686 -10.326 0.992 1.00 0.00 142 ASN A C 17
ATOM 24340 O O . ASN A 1 24 ? 1.264 -9.373 0.470 1.00 0.00 142 ASN A O 17
ATOM 24351 N N . LYS A 1 25 ? 1.296 -11.470 1.283 1.00 0.00 143 LYS A N 17
ATOM 24352 C CA . LYS A 1 25 ? 2.711 -11.678 0.998 1.00 0.00 143 LYS A CA 17
ATOM 24353 C C . LYS A 1 25 ? 2.925 -12.017 -0.473 1.00 0.00 143 LYS A C 17
ATOM 24354 O O . LYS A 1 25 ? 4.008 -12.449 -0.867 1.00 0.00 143 LYS A O 17
ATOM 24373 N N . GLN A 1 26 ? 1.888 -11.818 -1.280 1.00 0.00 144 GLN A N 17
ATOM 24374 C CA . GLN A 1 26 ? 1.965 -12.103 -2.708 1.00 0.00 144 GLN A CA 17
ATOM 24375 C C . GLN A 1 26 ? 2.197 -10.825 -3.506 1.00 0.00 144 GLN A C 17
ATOM 24376 O O . GLN A 1 26 ? 2.692 -10.867 -4.632 1.00 0.00 144 GLN A O 17
ATOM 24390 N N . GLN A 1 27 ? 1.835 -9.690 -2.916 1.00 0.00 145 GLN A N 17
ATOM 24391 C CA . GLN A 1 27 ? 2.003 -8.400 -3.574 1.00 0.00 145 GLN A CA 17
ATOM 24392 C C . GLN A 1 27 ? 3.283 -7.713 -3.107 1.00 0.00 145 GLN A C 17
ATOM 24393 O O . GLN A 1 27 ? 3.718 -7.897 -1.970 1.00 0.00 145 GLN A O 17
ATOM 24407 N N . SER A 1 28 ? 3.881 -6.923 -3.992 1.00 0.00 146 SER A N 17
ATOM 24408 C CA . SER A 1 28 ? 5.113 -6.212 -3.672 1.00 0.00 146 SER A CA 17
ATOM 24409 C C . SER A 1 28 ? 5.003 -4.737 -4.048 1.00 0.00 146 SER A C 17
ATOM 24410 O O . SER A 1 28 ? 3.985 -4.296 -4.580 1.00 0.00 146 SER A O 17
ATOM 24418 N N . GLU A 1 29 ? 6.059 -3.980 -3.765 1.00 0.00 147 GLU A N 17
ATOM 24419 C CA . GLU A 1 29 ? 6.081 -2.555 -4.073 1.00 0.00 147 GLU A CA 17
ATOM 24420 C C . GLU A 1 29 ? 5.832 -2.316 -5.559 1.00 0.00 147 GLU A C 17
ATOM 24421 O O . GLU A 1 29 ? 4.997 -1.493 -5.934 1.00 0.00 147 GLU A O 17
ATOM 24433 N N . GLU A 1 30 ? 6.564 -3.040 -6.400 1.00 0.00 148 GLU A N 17
ATOM 24434 C CA . GLU A 1 30 ? 6.424 -2.905 -7.845 1.00 0.00 148 GLU A CA 17
ATOM 24435 C C . GLU A 1 30 ? 4.964 -3.049 -8.266 1.00 0.00 148 GLU A C 17
ATOM 24436 O O . GLU A 1 30 ? 4.385 -2.138 -8.859 1.00 0.00 148 GLU A O 17
ATOM 24448 N N . ASP A 1 31 ? 4.376 -4.199 -7.956 1.00 0.00 149 ASP A N 17
ATOM 24449 C CA . ASP A 1 31 ? 2.984 -4.463 -8.301 1.00 0.00 149 ASP A CA 17
ATOM 24450 C C . ASP A 1 31 ? 2.127 -3.218 -8.093 1.00 0.00 149 ASP A C 17
ATOM 24451 O O . ASP A 1 31 ? 1.617 -2.636 -9.051 1.00 0.00 149 ASP A O 17
ATOM 24460 N N . VAL A 1 32 ? 1.971 -2.816 -6.836 1.00 0.00 150 VAL A N 17
ATOM 24461 C CA . VAL A 1 32 ? 1.176 -1.640 -6.503 1.00 0.00 150 VAL A CA 17
ATOM 24462 C C . VAL A 1 32 ? 1.499 -0.476 -7.433 1.00 0.00 150 VAL A C 17
ATOM 24463 O O . VAL A 1 32 ? 0.630 0.018 -8.152 1.00 0.00 150 VAL A O 17
ATOM 24476 N N . LEU A 1 33 ? 2.755 -0.042 -7.414 1.00 0.00 151 LEU A N 17
ATOM 24477 C CA . LEU A 1 33 ? 3.194 1.065 -8.256 1.00 0.00 151 LEU A CA 17
ATOM 24478 C C . LEU A 1 33 ? 2.724 0.875 -9.695 1.00 0.00 151 LEU A C 17
ATOM 24479 O O . LEU A 1 33 ? 2.305 1.827 -10.352 1.00 0.00 151 LEU A O 17
ATOM 24495 N N . ARG A 1 34 ? 2.794 -0.362 -10.176 1.00 0.00 152 ARG A N 17
ATOM 24496 C CA . ARG A 1 34 ? 2.374 -0.678 -11.536 1.00 0.00 152 ARG A CA 17
ATOM 24497 C C . ARG A 1 34 ? 0.859 -0.559 -11.679 1.00 0.00 152 ARG A C 17
ATOM 24498 O O . ARG A 1 34 ? 0.356 -0.077 -12.694 1.00 0.00 152 ARG A O 17
ATOM 24519 N N . LEU A 1 35 ? 0.137 -1.003 -10.655 1.00 0.00 153 LEU A N 17
ATOM 24520 C CA . LEU A 1 35 ? -1.320 -0.947 -10.666 1.00 0.00 153 LEU A CA 17
ATOM 24521 C C . LEU A 1 35 ? -1.817 0.422 -10.211 1.00 0.00 153 LEU A C 17
ATOM 24522 O O . LEU A 1 35 ? -3.002 0.734 -10.327 1.00 0.00 153 LEU A O 17
ATOM 24538 N N . PHE A 1 36 ? -0.902 1.236 -9.696 1.00 0.00 154 PHE A N 17
ATOM 24539 C CA . PHE A 1 36 ? -1.246 2.572 -9.225 1.00 0.00 154 PHE A CA 17
ATOM 24540 C C . PHE A 1 36 ? -0.880 3.626 -10.266 1.00 0.00 154 PHE A C 17
ATOM 24541 O O . PHE A 1 36 ? -1.588 4.619 -10.434 1.00 0.00 154 PHE A O 17
ATOM 24558 N N . GLN A 1 37 ? 0.231 3.403 -10.960 1.00 0.00 155 GLN A N 17
ATOM 24559 C CA . GLN A 1 37 ? 0.692 4.334 -11.983 1.00 0.00 155 GLN A CA 17
ATOM 24560 C C . GLN A 1 37 ? -0.452 4.737 -12.908 1.00 0.00 155 GLN A C 17
ATOM 24561 O O . GLN A 1 37 ? -0.655 5.914 -13.208 1.00 0.00 155 GLN A O 17
ATOM 24575 N N . PRO A 1 38 ? -1.219 3.739 -13.371 1.00 0.00 156 PRO A N 17
ATOM 24576 C CA . PRO A 1 38 ? -2.356 3.965 -14.268 1.00 0.00 156 PRO A CA 17
ATOM 24577 C C . PRO A 1 38 ? -3.268 5.085 -13.777 1.00 0.00 156 PRO A C 17
ATOM 24578 O O . PRO A 1 38 ? -4.075 5.619 -14.538 1.00 0.00 156 PRO A O 17
ATOM 24589 N N . PHE A 1 39 ? -3.133 5.436 -12.503 1.00 0.00 157 PHE A N 17
ATOM 24590 C CA . PHE A 1 39 ? -3.945 6.492 -11.911 1.00 0.00 157 PHE A CA 17
ATOM 24591 C C . PHE A 1 39 ? -3.155 7.793 -11.807 1.00 0.00 157 PHE A C 17
ATOM 24592 O O . PHE A 1 39 ? -3.636 8.857 -12.192 1.00 0.00 157 PHE A O 17
ATOM 24609 N N . GLY A 1 40 ? -1.936 7.698 -11.283 1.00 0.00 158 GLY A N 17
ATOM 24610 C CA . GLY A 1 40 ? -1.098 8.874 -11.137 1.00 0.00 158 GLY A CA 17
ATOM 24611 C C . GLY A 1 40 ? 0.377 8.530 -11.081 1.00 0.00 158 GLY A C 17
ATOM 24612 O O . GLY A 1 40 ? 0.747 7.390 -10.799 1.00 0.00 158 GLY A O 17
ATOM 24616 N N . VAL A 1 41 ? 1.224 9.518 -11.351 1.00 0.00 159 VAL A N 17
ATOM 24617 C CA . VAL A 1 41 ? 2.668 9.315 -11.331 1.00 0.00 159 VAL A CA 17
ATOM 24618 C C . VAL A 1 41 ? 3.193 9.246 -9.902 1.00 0.00 159 VAL A C 17
ATOM 24619 O O . VAL A 1 41 ? 3.500 10.271 -9.292 1.00 0.00 159 VAL A O 17
ATOM 24632 N N . ILE A 1 42 ? 3.295 8.031 -9.373 1.00 0.00 160 ILE A N 17
ATOM 24633 C CA . ILE A 1 42 ? 3.785 7.828 -8.016 1.00 0.00 160 ILE A CA 17
ATOM 24634 C C . ILE A 1 42 ? 5.228 8.299 -7.876 1.00 0.00 160 ILE A C 17
ATOM 24635 O O . ILE A 1 42 ? 6.055 8.069 -8.758 1.00 0.00 160 ILE A O 17
ATOM 24651 N N . ASP A 1 43 ? 5.523 8.959 -6.761 1.00 0.00 161 ASP A N 17
ATOM 24652 C CA . ASP A 1 43 ? 6.868 9.461 -6.503 1.00 0.00 161 ASP A CA 17
ATOM 24653 C C . ASP A 1 43 ? 7.665 8.471 -5.659 1.00 0.00 161 ASP A C 17
ATOM 24654 O O . ASP A 1 43 ? 8.687 7.947 -6.100 1.00 0.00 161 ASP A O 17
ATOM 24663 N N . GLU A 1 44 ? 7.190 8.221 -4.443 1.00 0.00 162 GLU A N 17
ATOM 24664 C CA . GLU A 1 44 ? 7.860 7.296 -3.537 1.00 0.00 162 GLU A CA 17
ATOM 24665 C C . GLU A 1 44 ? 6.887 6.241 -3.018 1.00 0.00 162 GLU A C 17
ATOM 24666 O O . GLU A 1 44 ? 5.777 6.562 -2.592 1.00 0.00 162 GLU A O 17
ATOM 24678 N N . CYS A 1 45 ? 7.310 4.983 -3.059 1.00 0.00 163 CYS A N 17
ATOM 24679 C CA . CYS A 1 45 ? 6.476 3.880 -2.595 1.00 0.00 163 CYS A CA 17
ATOM 24680 C C . CYS A 1 45 ? 7.276 2.929 -1.710 1.00 0.00 163 CYS A C 17
ATOM 24681 O O . CYS A 1 45 ? 8.415 2.580 -2.024 1.00 0.00 163 CYS A O 17
ATOM 24689 N N . THR A 1 46 ? 6.672 2.512 -0.601 1.00 0.00 164 THR A N 17
ATOM 24690 C CA . THR A 1 46 ? 7.328 1.604 0.331 1.00 0.00 164 THR A CA 17
ATOM 24691 C C . THR A 1 46 ? 6.307 0.771 1.097 1.00 0.00 164 THR A C 17
ATOM 24692 O O . THR A 1 46 ? 5.262 1.275 1.508 1.00 0.00 164 THR A O 17
ATOM 24703 N N . VAL A 1 47 ? 6.617 -0.508 1.287 1.00 0.00 165 VAL A N 17
ATOM 24704 C CA . VAL A 1 47 ? 5.726 -1.411 2.006 1.00 0.00 165 VAL A CA 17
ATOM 24705 C C . VAL A 1 47 ? 6.240 -1.682 3.416 1.00 0.00 165 VAL A C 17
ATOM 24706 O O . VAL A 1 47 ? 7.448 -1.757 3.645 1.00 0.00 165 VAL A O 17
ATOM 24719 N N . LEU A 1 48 ? 5.315 -1.828 4.358 1.00 0.00 166 LEU A N 17
ATOM 24720 C CA . LEU A 1 48 ? 5.673 -2.092 5.748 1.00 0.00 166 LEU A CA 17
ATOM 24721 C C . LEU A 1 48 ? 5.897 -3.583 5.979 1.00 0.00 166 LEU A C 17
ATOM 24722 O O . LEU A 1 48 ? 5.222 -4.422 5.382 1.00 0.00 166 LEU A O 17
ATOM 24738 N N . ARG A 1 49 ? 6.846 -3.905 6.852 1.00 0.00 167 ARG A N 17
ATOM 24739 C CA . ARG A 1 49 ? 7.157 -5.295 7.164 1.00 0.00 167 ARG A CA 17
ATOM 24740 C C . ARG A 1 49 ? 7.459 -5.464 8.650 1.00 0.00 167 ARG A C 17
ATOM 24741 O O . ARG A 1 49 ? 7.449 -4.497 9.410 1.00 0.00 167 ARG A O 17
ATOM 24762 N N . GLY A 1 50 ? 7.727 -6.702 9.057 1.00 0.00 168 GLY A N 17
ATOM 24763 C CA . GLY A 1 50 ? 8.027 -6.976 10.450 1.00 0.00 168 GLY A CA 17
ATOM 24764 C C . GLY A 1 50 ? 9.506 -7.204 10.690 1.00 0.00 168 GLY A C 17
ATOM 24765 O O . GLY A 1 50 ? 10.360 -6.705 9.957 1.00 0.00 168 GLY A O 17
ATOM 24769 N N . PRO A 1 51 ? 9.827 -7.972 11.741 1.00 0.00 169 PRO A N 17
ATOM 24770 C CA . PRO A 1 51 ? 11.214 -8.282 12.101 1.00 0.00 169 PRO A CA 17
ATOM 24771 C C . PRO A 1 51 ? 11.822 -9.351 11.200 1.00 0.00 169 PRO A C 17
ATOM 24772 O O . PRO A 1 51 ? 12.943 -9.201 10.713 1.00 0.00 169 PRO A O 17
ATOM 24783 N N . ASP A 1 52 ? 11.077 -10.429 10.983 1.00 0.00 170 ASP A N 17
ATOM 24784 C CA . ASP A 1 52 ? 11.543 -11.523 10.139 1.00 0.00 170 ASP A CA 17
ATOM 24785 C C . ASP A 1 52 ? 10.911 -11.446 8.752 1.00 0.00 170 ASP A C 17
ATOM 24786 O O . ASP A 1 52 ? 10.168 -12.338 8.347 1.00 0.00 170 ASP A O 17
ATOM 24795 N N . GLY A 1 53 ? 11.213 -10.371 8.029 1.00 0.00 171 GLY A N 17
ATOM 24796 C CA . GLY A 1 53 ? 10.666 -10.197 6.696 1.00 0.00 171 GLY A CA 17
ATOM 24797 C C . GLY A 1 53 ? 9.229 -10.670 6.592 1.00 0.00 171 GLY A C 17
ATOM 24798 O O . GLY A 1 53 ? 8.866 -11.369 5.647 1.00 0.00 171 GLY A O 17
ATOM 24802 N N . SER A 1 54 ? 8.411 -10.290 7.568 1.00 0.00 172 SER A N 17
ATOM 24803 C CA . SER A 1 54 ? 7.007 -10.685 7.586 1.00 0.00 172 SER A CA 17
ATOM 24804 C C . SER A 1 54 ? 6.104 -9.494 7.279 1.00 0.00 172 SER A C 17
ATOM 24805 O O . SER A 1 54 ? 5.811 -8.681 8.155 1.00 0.00 172 SER A O 17
ATOM 24813 N N . SER A 1 55 ? 5.666 -9.399 6.027 1.00 0.00 173 SER A N 17
ATOM 24814 C CA . SER A 1 55 ? 4.800 -8.306 5.602 1.00 0.00 173 SER A CA 17
ATOM 24815 C C . SER A 1 55 ? 3.668 -8.090 6.601 1.00 0.00 173 SER A C 17
ATOM 24816 O O . SER A 1 55 ? 3.083 -9.046 7.112 1.00 0.00 173 SER A O 17
ATOM 24824 N N . LYS A 1 56 ? 3.364 -6.826 6.877 1.00 0.00 174 LYS A N 17
ATOM 24825 C CA . LYS A 1 56 ? 2.301 -6.481 7.814 1.00 0.00 174 LYS A CA 17
ATOM 24826 C C . LYS A 1 56 ? 0.988 -6.232 7.079 1.00 0.00 174 LYS A C 17
ATOM 24827 O O . LYS A 1 56 ? -0.035 -5.939 7.698 1.00 0.00 174 LYS A O 17
ATOM 24846 N N . GLY A 1 57 ? 1.023 -6.351 5.756 1.00 0.00 175 GLY A N 17
ATOM 24847 C CA . GLY A 1 57 ? -0.171 -6.136 4.960 1.00 0.00 175 GLY A CA 17
ATOM 24848 C C . GLY A 1 57 ? -0.490 -4.666 4.778 1.00 0.00 175 GLY A C 17
ATOM 24849 O O . GLY A 1 57 ? -1.570 -4.312 4.302 1.00 0.00 175 GLY A O 17
ATOM 24853 N N . CYS A 1 58 ? 0.449 -3.807 5.158 1.00 0.00 176 CYS A N 17
ATOM 24854 C CA . CYS A 1 58 ? 0.261 -2.365 5.037 1.00 0.00 176 CYS A CA 17
ATOM 24855 C C . CYS A 1 58 ? 1.437 -1.724 4.308 1.00 0.00 176 CYS A C 17
ATOM 24856 O O . CYS A 1 58 ? 2.571 -2.190 4.408 1.00 0.00 176 CYS A O 17
ATOM 24864 N N . ALA A 1 59 ? 1.157 -0.653 3.572 1.00 0.00 177 ALA A N 17
ATOM 24865 C CA . ALA A 1 59 ? 2.191 0.053 2.826 1.00 0.00 177 ALA A CA 17
ATOM 24866 C C . ALA A 1 59 ? 1.819 1.518 2.623 1.00 0.00 177 ALA A C 17
ATOM 24867 O O . ALA A 1 59 ? 0.671 1.912 2.834 1.00 0.00 177 ALA A O 17
ATOM 24874 N N . PHE A 1 60 ? 2.795 2.321 2.214 1.00 0.00 178 PHE A N 17
ATOM 24875 C CA . PHE A 1 60 ? 2.570 3.743 1.984 1.00 0.00 178 PHE A CA 17
ATOM 24876 C C . PHE A 1 60 ? 2.891 4.119 0.541 1.00 0.00 178 PHE A C 17
ATOM 24877 O O . PHE A 1 60 ? 3.904 3.691 -0.014 1.00 0.00 178 PHE A O 17
ATOM 24894 N N . VAL A 1 61 ? 2.020 4.921 -0.064 1.00 0.00 179 VAL A N 17
ATOM 24895 C CA . VAL A 1 61 ? 2.210 5.355 -1.442 1.00 0.00 179 VAL A CA 17
ATOM 24896 C C . VAL A 1 61 ? 2.049 6.866 -1.570 1.00 0.00 179 VAL A C 17
ATOM 24897 O O . VAL A 1 61 ? 1.021 7.426 -1.189 1.00 0.00 179 VAL A O 17
ATOM 24910 N N . LYS A 1 62 ? 3.071 7.521 -2.109 1.00 0.00 180 LYS A N 17
ATOM 24911 C CA . LYS A 1 62 ? 3.044 8.967 -2.290 1.00 0.00 180 LYS A CA 17
ATOM 24912 C C . LYS A 1 62 ? 2.891 9.329 -3.764 1.00 0.00 180 LYS A C 17
ATOM 24913 O O . LYS A 1 62 ? 3.626 8.828 -4.616 1.00 0.00 180 LYS A O 17
ATOM 24932 N N . PHE A 1 63 ? 1.933 10.202 -4.058 1.00 0.00 181 PHE A N 17
ATOM 24933 C CA . PHE A 1 63 ? 1.685 10.631 -5.430 1.00 0.00 181 PHE A CA 17
ATOM 24934 C C . PHE A 1 63 ? 2.243 12.030 -5.672 1.00 0.00 181 PHE A C 17
ATOM 24935 O O . PHE A 1 63 ? 2.611 12.734 -4.732 1.00 0.00 181 PHE A O 17
ATOM 24952 N N . SER A 1 64 ? 2.304 12.425 -6.940 1.00 0.00 182 SER A N 17
ATOM 24953 C CA . SER A 1 64 ? 2.821 13.738 -7.307 1.00 0.00 182 SER A CA 17
ATOM 24954 C C . SER A 1 64 ? 1.924 14.847 -6.765 1.00 0.00 182 SER A C 17
ATOM 24955 O O . SER A 1 64 ? 2.396 15.932 -6.425 1.00 0.00 182 SER A O 17
ATOM 24963 N N . SER A 1 65 ? 0.628 14.565 -6.686 1.00 0.00 183 SER A N 17
ATOM 24964 C CA . SER A 1 65 ? -0.337 15.539 -6.189 1.00 0.00 183 SER A CA 17
ATOM 24965 C C . SER A 1 65 ? -1.427 14.854 -5.369 1.00 0.00 183 SER A C 17
ATOM 24966 O O . SER A 1 65 ? -1.460 13.628 -5.260 1.00 0.00 183 SER A O 17
ATOM 24974 N N . HIS A 1 66 ? -2.318 15.655 -4.794 1.00 0.00 184 HIS A N 17
ATOM 24975 C CA . HIS A 1 66 ? -3.410 15.127 -3.984 1.00 0.00 184 HIS A CA 17
ATOM 24976 C C . HIS A 1 66 ? -4.457 14.446 -4.861 1.00 0.00 184 HIS A C 17
ATOM 24977 O O . HIS A 1 66 ? -4.867 13.317 -4.593 1.00 0.00 184 HIS A O 17
ATOM 24991 N N . THR A 1 67 ? -4.886 15.141 -5.910 1.00 0.00 185 THR A N 17
ATOM 24992 C CA . THR A 1 67 ? -5.886 14.605 -6.825 1.00 0.00 185 THR A CA 17
ATOM 24993 C C . THR A 1 67 ? -5.593 13.149 -7.167 1.00 0.00 185 THR A C 17
ATOM 24994 O O . THR A 1 67 ? -6.395 12.261 -6.881 1.00 0.00 185 THR A O 17
ATOM 25005 N N . GLU A 1 68 ? -4.438 12.911 -7.782 1.00 0.00 186 GLU A N 17
ATOM 25006 C CA . GLU A 1 68 ? -4.040 11.561 -8.163 1.00 0.00 186 GLU A CA 17
ATOM 25007 C C . GLU A 1 68 ? -4.390 10.560 -7.066 1.00 0.00 186 GLU A C 17
ATOM 25008 O O . GLU A 1 68 ? -5.024 9.537 -7.324 1.00 0.00 186 GLU A O 17
ATOM 25020 N N . ALA A 1 69 ? -3.973 10.864 -5.841 1.00 0.00 187 ALA A N 17
ATOM 25021 C CA . ALA A 1 69 ? -4.243 9.992 -4.704 1.00 0.00 187 ALA A CA 17
ATOM 25022 C C . ALA A 1 69 ? -5.739 9.745 -4.546 1.00 0.00 187 ALA A C 17
ATOM 25023 O O . ALA A 1 69 ? -6.193 8.601 -4.562 1.00 0.00 187 ALA A O 17
ATOM 25030 N N . GLN A 1 70 ? -6.500 10.824 -4.392 1.00 0.00 188 GLN A N 17
ATOM 25031 C CA . GLN A 1 70 ? -7.945 10.722 -4.229 1.00 0.00 188 GLN A CA 17
ATOM 25032 C C . GLN A 1 70 ? -8.522 9.646 -5.143 1.00 0.00 188 GLN A C 17
ATOM 25033 O O . GLN A 1 70 ? -9.318 8.813 -4.711 1.00 0.00 188 GLN A O 17
ATOM 25047 N N . ALA A 1 71 ? -8.115 9.671 -6.408 1.00 0.00 189 ALA A N 17
ATOM 25048 C CA . ALA A 1 71 ? -8.590 8.696 -7.382 1.00 0.00 189 ALA A CA 17
ATOM 25049 C C . ALA A 1 71 ? -8.187 7.281 -6.984 1.00 0.00 189 ALA A C 17
ATOM 25050 O O . ALA A 1 71 ? -9.035 6.454 -6.651 1.00 0.00 189 ALA A O 17
ATOM 25057 N N . ALA A 1 72 ? -6.886 7.008 -7.021 1.00 0.00 190 ALA A N 17
ATOM 25058 C CA . ALA A 1 72 ? -6.371 5.693 -6.662 1.00 0.00 190 ALA A CA 17
ATOM 25059 C C . ALA A 1 72 ? -7.166 5.087 -5.510 1.00 0.00 190 ALA A C 17
ATOM 25060 O O . ALA A 1 72 ? -7.494 3.900 -5.526 1.00 0.00 190 ALA A O 17
ATOM 25067 N N . ILE A 1 73 ? -7.470 5.909 -4.511 1.00 0.00 191 ILE A N 17
ATOM 25068 C CA . ILE A 1 73 ? -8.227 5.454 -3.351 1.00 0.00 191 ILE A CA 17
ATOM 25069 C C . ILE A 1 73 ? -9.573 4.871 -3.767 1.00 0.00 191 ILE A C 17
ATOM 25070 O O . ILE A 1 73 ? -9.768 3.655 -3.747 1.00 0.00 191 ILE A O 17
ATOM 25086 N N . HIS A 1 74 ? -10.499 5.746 -4.146 1.00 0.00 192 HIS A N 17
ATOM 25087 C CA . HIS A 1 74 ? -11.828 5.318 -4.570 1.00 0.00 192 HIS A CA 17
ATOM 25088 C C . HIS A 1 74 ? -11.737 4.339 -5.736 1.00 0.00 192 HIS A C 17
ATOM 25089 O O . HIS A 1 74 ? -12.715 3.678 -6.082 1.00 0.00 192 HIS A O 17
ATOM 25103 N N . ALA A 1 75 ? -10.555 4.252 -6.339 1.00 0.00 193 ALA A N 17
ATOM 25104 C CA . ALA A 1 75 ? -10.337 3.353 -7.465 1.00 0.00 193 ALA A CA 17
ATOM 25105 C C . ALA A 1 75 ? -9.947 1.959 -6.987 1.00 0.00 193 ALA A C 17
ATOM 25106 O O . ALA A 1 75 ? -10.329 0.955 -7.590 1.00 0.00 193 ALA A O 17
ATOM 25113 N N . LEU A 1 76 ? -9.184 1.903 -5.901 1.00 0.00 194 LEU A N 17
ATOM 25114 C CA . LEU A 1 76 ? -8.741 0.630 -5.342 1.00 0.00 194 LEU A CA 17
ATOM 25115 C C . LEU A 1 76 ? -9.100 0.531 -3.863 1.00 0.00 194 LEU A C 17
ATOM 25116 O O . LEU A 1 76 ? -8.445 -0.179 -3.100 1.00 0.00 194 LEU A O 17
ATOM 25132 N N . HIS A 1 77 ? -10.148 1.246 -3.464 1.00 0.00 195 HIS A N 17
ATOM 25133 C CA . HIS A 1 77 ? -10.597 1.237 -2.077 1.00 0.00 195 HIS A CA 17
ATOM 25134 C C . HIS A 1 77 ? -11.557 0.078 -1.824 1.00 0.00 195 HIS A C 17
ATOM 25135 O O . HIS A 1 77 ? -12.599 -0.029 -2.468 1.00 0.00 195 HIS A O 17
ATOM 25149 N N . GLY A 1 78 ? -11.196 -0.789 -0.882 1.00 0.00 196 GLY A N 17
ATOM 25150 C CA . GLY A 1 78 ? -12.036 -1.929 -0.563 1.00 0.00 196 GLY A CA 17
ATOM 25151 C C . GLY A 1 78 ? -12.763 -2.471 -1.776 1.00 0.00 196 GLY A C 17
ATOM 25152 O O . GLY A 1 78 ? -13.887 -2.963 -1.667 1.00 0.00 196 GLY A O 17
ATOM 25156 N N . SER A 1 79 ? -12.123 -2.381 -2.938 1.00 0.00 197 SER A N 17
ATOM 25157 C CA . SER A 1 79 ? -12.719 -2.863 -4.179 1.00 0.00 197 SER A CA 17
ATOM 25158 C C . SER A 1 79 ? -12.161 -4.232 -4.554 1.00 0.00 197 SER A C 17
ATOM 25159 O O . SER A 1 79 ? -12.889 -5.099 -5.037 1.00 0.00 197 SER A O 17
ATOM 25167 N N . GLN A 1 80 ? -10.864 -4.418 -4.328 1.00 0.00 198 GLN A N 17
ATOM 25168 C CA . GLN A 1 80 ? -10.208 -5.681 -4.643 1.00 0.00 198 GLN A CA 17
ATOM 25169 C C . GLN A 1 80 ? -10.027 -6.528 -3.387 1.00 0.00 198 GLN A C 17
ATOM 25170 O O . GLN A 1 80 ? -10.065 -6.016 -2.268 1.00 0.00 198 GLN A O 17
ATOM 25184 N N . THR A 1 81 ? -9.830 -7.829 -3.580 1.00 0.00 199 THR A N 17
ATOM 25185 C CA . THR A 1 81 ? -9.644 -8.748 -2.464 1.00 0.00 199 THR A CA 17
ATOM 25186 C C . THR A 1 81 ? -8.423 -9.635 -2.680 1.00 0.00 199 THR A C 17
ATOM 25187 O O . THR A 1 81 ? -8.533 -10.737 -3.217 1.00 0.00 199 THR A O 17
ATOM 25198 N N . MET A 1 82 ? -7.261 -9.148 -2.257 1.00 0.00 200 MET A N 17
ATOM 25199 C CA . MET A 1 82 ? -6.020 -9.899 -2.402 1.00 0.00 200 MET A CA 17
ATOM 25200 C C . MET A 1 82 ? -6.245 -11.381 -2.120 1.00 0.00 200 MET A C 17
ATOM 25201 O O . MET A 1 82 ? -7.167 -11.768 -1.402 1.00 0.00 200 MET A O 17
ATOM 25215 N N . PRO A 1 83 ? -5.384 -12.232 -2.697 1.00 0.00 201 PRO A N 17
ATOM 25216 C CA . PRO A 1 83 ? -5.469 -13.685 -2.522 1.00 0.00 201 PRO A CA 17
ATOM 25217 C C . PRO A 1 83 ? -5.124 -14.118 -1.101 1.00 0.00 201 PRO A C 17
ATOM 25218 O O . PRO A 1 83 ? -4.038 -13.830 -0.600 1.00 0.00 201 PRO A O 17
ATOM 25229 N N . GLY A 1 84 ? -6.057 -14.813 -0.456 1.00 0.00 202 GLY A N 17
ATOM 25230 C CA . GLY A 1 84 ? -5.832 -15.275 0.901 1.00 0.00 202 GLY A CA 17
ATOM 25231 C C . GLY A 1 84 ? -6.723 -14.574 1.907 1.00 0.00 202 GLY A C 17
ATOM 25232 O O . GLY A 1 84 ? -7.288 -15.211 2.796 1.00 0.00 202 GLY A O 17
ATOM 25236 N N . ALA A 1 85 ? -6.847 -13.258 1.769 1.00 0.00 203 ALA A N 17
ATOM 25237 C CA . ALA A 1 85 ? -7.676 -12.470 2.673 1.00 0.00 203 ALA A CA 17
ATOM 25238 C C . ALA A 1 85 ? -9.141 -12.512 2.252 1.00 0.00 203 ALA A C 17
ATOM 25239 O O . ALA A 1 85 ? -9.454 -12.700 1.077 1.00 0.00 203 ALA A O 17
ATOM 25246 N N . SER A 1 86 ? -10.035 -12.337 3.220 1.00 0.00 204 SER A N 17
ATOM 25247 C CA . SER A 1 86 ? -11.468 -12.359 2.951 1.00 0.00 204 SER A CA 17
ATOM 25248 C C . SER A 1 86 ? -12.020 -10.943 2.827 1.00 0.00 204 SER A C 17
ATOM 25249 O O . SER A 1 86 ? -13.146 -10.741 2.373 1.00 0.00 204 SER A O 17
ATOM 25257 N N . SER A 1 87 ? -11.217 -9.964 3.233 1.00 0.00 205 SER A N 17
ATOM 25258 C CA . SER A 1 87 ? -11.625 -8.565 3.172 1.00 0.00 205 SER A CA 17
ATOM 25259 C C . SER A 1 87 ? -11.022 -7.876 1.951 1.00 0.00 205 SER A C 17
ATOM 25260 O O . SER A 1 87 ? -10.093 -8.392 1.330 1.00 0.00 205 SER A O 17
ATOM 25268 N N . SER A 1 88 ? -11.557 -6.707 1.615 1.00 0.00 206 SER A N 17
ATOM 25269 C CA . SER A 1 88 ? -11.075 -5.948 0.467 1.00 0.00 206 SER A CA 17
ATOM 25270 C C . SER A 1 88 ? -9.915 -5.040 0.865 1.00 0.00 206 SER A C 17
ATOM 25271 O O . SER A 1 88 ? -9.717 -4.746 2.044 1.00 0.00 206 SER A O 17
ATOM 25279 N N . LEU A 1 89 ? -9.150 -4.599 -0.128 1.00 0.00 207 LEU A N 17
ATOM 25280 C CA . LEU A 1 89 ? -8.009 -3.724 0.116 1.00 0.00 207 LEU A CA 17
ATOM 25281 C C . LEU A 1 89 ? -8.441 -2.456 0.846 1.00 0.00 207 LEU A C 17
ATOM 25282 O O . LEU A 1 89 ? -9.507 -1.904 0.574 1.00 0.00 207 LEU A O 17
ATOM 25298 N N . VAL A 1 90 ? -7.605 -1.999 1.773 1.00 0.00 208 VAL A N 17
ATOM 25299 C CA . VAL A 1 90 ? -7.898 -0.794 2.539 1.00 0.00 208 VAL A CA 17
ATOM 25300 C C . VAL A 1 90 ? -6.964 0.346 2.150 1.00 0.00 208 VAL A C 17
ATOM 25301 O O . VAL A 1 90 ? -5.782 0.340 2.495 1.00 0.00 208 VAL A O 17
ATOM 25314 N N . VAL A 1 91 ? -7.502 1.325 1.430 1.00 0.00 209 VAL A N 17
ATOM 25315 C CA . VAL A 1 91 ? -6.716 2.474 0.995 1.00 0.00 209 VAL A CA 17
ATOM 25316 C C . VAL A 1 91 ? -7.268 3.770 1.580 1.00 0.00 209 VAL A C 17
ATOM 25317 O O . VAL A 1 91 ? -8.383 4.183 1.261 1.00 0.00 209 VAL A O 17
ATOM 25330 N N . LYS A 1 92 ? -6.479 4.408 2.437 1.00 0.00 210 LYS A N 17
ATOM 25331 C CA . LYS A 1 92 ? -6.885 5.659 3.067 1.00 0.00 210 LYS A CA 17
ATOM 25332 C C . LYS A 1 92 ? -5.678 6.552 3.332 1.00 0.00 210 LYS A C 17
ATOM 25333 O O . LYS A 1 92 ? -4.552 6.070 3.460 1.00 0.00 210 LYS A O 17
ATOM 25352 N N . PHE A 1 93 ? -5.919 7.856 3.416 1.00 0.00 211 PHE A N 17
ATOM 25353 C CA . PHE A 1 93 ? -4.851 8.817 3.667 1.00 0.00 211 PHE A CA 17
ATOM 25354 C C . PHE A 1 93 ? -4.100 8.472 4.949 1.00 0.00 211 PHE A C 17
ATOM 25355 O O . PHE A 1 93 ? -4.666 7.896 5.878 1.00 0.00 211 PHE A O 17
ATOM 25372 N N . ALA A 1 94 ? -2.820 8.827 4.991 1.00 0.00 212 ALA A N 17
ATOM 25373 C CA . ALA A 1 94 ? -1.990 8.557 6.159 1.00 0.00 212 ALA A CA 17
ATOM 25374 C C . ALA A 1 94 ? -2.305 9.527 7.292 1.00 0.00 212 ALA A C 17
ATOM 25375 O O . ALA A 1 94 ? -2.447 10.730 7.071 1.00 0.00 212 ALA A O 17
ATOM 25382 N N . ASP A 1 95 ? -2.413 8.996 8.505 1.00 0.00 213 ASP A N 17
ATOM 25383 C CA . ASP A 1 95 ? -2.711 9.816 9.674 1.00 0.00 213 ASP A CA 17
ATOM 25384 C C . ASP A 1 95 ? -1.997 11.162 9.591 1.00 0.00 213 ASP A C 17
ATOM 25385 O O . ASP A 1 95 ? -0.964 11.290 8.932 1.00 0.00 213 ASP A O 17
ATOM 25394 N N . THR A 1 96 ? -2.555 12.165 10.262 1.00 0.00 214 THR A N 17
ATOM 25395 C CA . THR A 1 96 ? -1.974 13.501 10.262 1.00 0.00 214 THR A CA 17
ATOM 25396 C C . THR A 1 96 ? -1.960 14.094 11.666 1.00 0.00 214 THR A C 17
ATOM 25397 O O . THR A 1 96 ? -2.818 13.781 12.492 1.00 0.00 214 THR A O 17
ATOM 25408 N N . ASP A 1 97 ? -0.981 14.953 11.930 1.00 0.00 215 ASP A N 17
ATOM 25409 C CA . ASP A 1 97 ? -0.856 15.592 13.235 1.00 0.00 215 ASP A CA 17
ATOM 25410 C C . ASP A 1 97 ? -1.338 17.039 13.180 1.00 0.00 215 ASP A C 17
ATOM 25411 O O . ASP A 1 97 ? -0.985 17.788 12.269 1.00 0.00 215 ASP A O 17
ATOM 25420 N N . LYS A 1 98 ? -2.148 17.425 14.160 1.00 0.00 216 LYS A N 17
ATOM 25421 C CA . LYS A 1 98 ? -2.679 18.781 14.225 1.00 0.00 216 LYS A CA 17
ATOM 25422 C C . LYS A 1 98 ? -2.001 19.579 15.335 1.00 0.00 216 LYS A C 17
ATOM 25423 O O . LYS A 1 98 ? -1.777 19.066 16.431 1.00 0.00 216 LYS A O 17
ATOM 25442 N N . GLU A 1 99 ? -1.681 20.835 15.044 1.00 0.00 217 GLU A N 17
ATOM 25443 C CA . GLU A 1 99 ? -1.030 21.702 16.019 1.00 0.00 217 GLU A CA 17
ATOM 25444 C C . GLU A 1 99 ? -1.899 22.916 16.334 1.00 0.00 217 GLU A C 17
ATOM 25445 O O . GLU A 1 99 ? -2.041 23.308 17.492 1.00 0.00 217 GLU A O 17
ATOM 25457 N N . SER A 1 100 ? -2.478 23.508 15.294 1.00 0.00 218 SER A N 17
ATOM 25458 C CA . SER A 1 100 ? -3.330 24.679 15.457 1.00 0.00 218 SER A CA 17
ATOM 25459 C C . SER A 1 100 ? -4.554 24.347 16.306 1.00 0.00 218 SER A C 17
ATOM 25460 O O . SER A 1 100 ? -5.233 25.240 16.812 1.00 0.00 218 SER A O 17
ATOM 25468 N N . GLY A 1 101 ? -4.828 23.055 16.458 1.00 0.00 219 GLY A N 17
ATOM 25469 C CA . GLY A 1 101 ? -5.969 22.626 17.246 1.00 0.00 219 GLY A CA 17
ATOM 25470 C C . GLY A 1 101 ? -7.290 22.958 16.581 1.00 0.00 219 GLY A C 17
ATOM 25471 O O . GLY A 1 101 ? -7.391 23.889 15.782 1.00 0.00 219 GLY A O 17
ATOM 25475 N N . PRO A 1 102 ? -8.334 22.184 16.911 1.00 0.00 220 PRO A N 17
ATOM 25476 C CA . PRO A 1 102 ? -9.674 22.381 16.350 1.00 0.00 220 PRO A CA 17
ATOM 25477 C C . PRO A 1 102 ? -10.406 23.554 16.994 1.00 0.00 220 PRO A C 17
ATOM 25478 O O . PRO A 1 102 ? -10.310 23.770 18.202 1.00 0.00 220 PRO A O 17
ATOM 25489 N N . SER A 1 103 ? -11.136 24.309 16.180 1.00 0.00 221 SER A N 17
ATOM 25490 C CA . SER A 1 103 ? -11.881 25.462 16.670 1.00 0.00 221 SER A CA 17
ATOM 25491 C C . SER A 1 103 ? -13.033 25.023 17.570 1.00 0.00 221 SER A C 17
ATOM 25492 O O . SER A 1 103 ? -14.145 24.781 17.099 1.00 0.00 221 SER A O 17
ATOM 25500 N N . SER A 1 104 ? -12.758 24.923 18.866 1.00 0.00 222 SER A N 17
ATOM 25501 C CA . SER A 1 104 ? -13.769 24.509 19.832 1.00 0.00 222 SER A CA 17
ATOM 25502 C C . SER A 1 104 ? -14.736 25.651 20.130 1.00 0.00 222 SER A C 17
ATOM 25503 O O . SER A 1 104 ? -14.534 26.781 19.687 1.00 0.00 222 SER A O 17
ATOM 25511 N N . GLY A 1 105 ? -15.788 25.347 20.883 1.00 0.00 223 GLY A N 17
ATOM 25512 C CA . GLY A 1 105 ? -16.772 26.357 21.227 1.00 0.00 223 GLY A CA 17
ATOM 25513 C C . GLY A 1 105 ? -18.193 25.891 20.981 1.00 0.00 223 GLY A C 17
ATOM 25514 O O . GLY A 1 105 ? -18.817 25.291 21.856 1.00 0.00 223 GLY A O 17
ATOM 25518 N N . GLY A 1 1 ? -26.304 -2.020 6.229 1.00 0.00 119 GLY A N 18
ATOM 25519 C CA . GLY A 1 1 ? -26.602 -0.799 6.954 1.00 0.00 119 GLY A CA 18
ATOM 25520 C C . GLY A 1 1 ? -25.616 0.311 6.648 1.00 0.00 119 GLY A C 18
ATOM 25521 O O . GLY A 1 1 ? -24.420 0.064 6.496 1.00 0.00 119 GLY A O 18
ATOM 25525 N N . SER A 1 2 ? -26.118 1.538 6.556 1.00 0.00 120 SER A N 18
ATOM 25526 C CA . SER A 1 2 ? -25.274 2.690 6.261 1.00 0.00 120 SER A CA 18
ATOM 25527 C C . SER A 1 2 ? -24.396 3.041 7.458 1.00 0.00 120 SER A C 18
ATOM 25528 O O . SER A 1 2 ? -24.890 3.474 8.499 1.00 0.00 120 SER A O 18
ATOM 25536 N N . SER A 1 3 ? -23.090 2.850 7.302 1.00 0.00 121 SER A N 18
ATOM 25537 C CA . SER A 1 3 ? -22.141 3.143 8.370 1.00 0.00 121 SER A CA 18
ATOM 25538 C C . SER A 1 3 ? -20.798 3.585 7.799 1.00 0.00 121 SER A C 18
ATOM 25539 O O . SER A 1 3 ? -20.333 3.052 6.792 1.00 0.00 121 SER A O 18
ATOM 25547 N N . GLY A 1 4 ? -20.178 4.565 8.450 1.00 0.00 122 GLY A N 18
ATOM 25548 C CA . GLY A 1 4 ? -18.895 5.064 7.992 1.00 0.00 122 GLY A CA 18
ATOM 25549 C C . GLY A 1 4 ? -19.032 6.267 7.081 1.00 0.00 122 GLY A C 18
ATOM 25550 O O . GLY A 1 4 ? -18.759 6.182 5.884 1.00 0.00 122 GLY A O 18
ATOM 25554 N N . SER A 1 5 ? -19.457 7.392 7.648 1.00 0.00 123 SER A N 18
ATOM 25555 C CA . SER A 1 5 ? -19.635 8.617 6.877 1.00 0.00 123 SER A CA 18
ATOM 25556 C C . SER A 1 5 ? -18.321 9.383 6.763 1.00 0.00 123 SER A C 18
ATOM 25557 O O . SER A 1 5 ? -18.292 10.608 6.877 1.00 0.00 123 SER A O 18
ATOM 25565 N N . SER A 1 6 ? -17.234 8.651 6.538 1.00 0.00 124 SER A N 18
ATOM 25566 C CA . SER A 1 6 ? -15.915 9.260 6.412 1.00 0.00 124 SER A CA 18
ATOM 25567 C C . SER A 1 6 ? -15.225 8.801 5.131 1.00 0.00 124 SER A C 18
ATOM 25568 O O . SER A 1 6 ? -15.536 7.741 4.590 1.00 0.00 124 SER A O 18
ATOM 25576 N N . GLY A 1 7 ? -14.284 9.609 4.651 1.00 0.00 125 GLY A N 18
ATOM 25577 C CA . GLY A 1 7 ? -13.564 9.270 3.438 1.00 0.00 125 GLY A CA 18
ATOM 25578 C C . GLY A 1 7 ? -12.427 10.231 3.151 1.00 0.00 125 GLY A C 18
ATOM 25579 O O . GLY A 1 7 ? -11.262 9.917 3.395 1.00 0.00 125 GLY A O 18
ATOM 25583 N N . SER A 1 8 ? -12.765 11.406 2.628 1.00 0.00 126 SER A N 18
ATOM 25584 C CA . SER A 1 8 ? -11.764 12.414 2.302 1.00 0.00 126 SER A CA 18
ATOM 25585 C C . SER A 1 8 ? -11.906 13.634 3.207 1.00 0.00 126 SER A C 18
ATOM 25586 O O . SER A 1 8 ? -12.039 14.761 2.730 1.00 0.00 126 SER A O 18
ATOM 25594 N N . GLU A 1 9 ? -11.877 13.399 4.515 1.00 0.00 127 GLU A N 18
ATOM 25595 C CA . GLU A 1 9 ? -12.003 14.479 5.487 1.00 0.00 127 GLU A CA 18
ATOM 25596 C C . GLU A 1 9 ? -10.633 15.031 5.869 1.00 0.00 127 GLU A C 18
ATOM 25597 O O . GLU A 1 9 ? -10.317 15.176 7.050 1.00 0.00 127 GLU A O 18
ATOM 25609 N N . SER A 1 10 ? -9.822 15.336 4.860 1.00 0.00 128 SER A N 18
ATOM 25610 C CA . SER A 1 10 ? -8.484 15.868 5.089 1.00 0.00 128 SER A CA 18
ATOM 25611 C C . SER A 1 10 ? -8.466 17.384 4.920 1.00 0.00 128 SER A C 18
ATOM 25612 O O . SER A 1 10 ? -8.487 17.895 3.800 1.00 0.00 128 SER A O 18
ATOM 25620 N N . ARG A 1 11 ? -8.426 18.098 6.041 1.00 0.00 129 ARG A N 18
ATOM 25621 C CA . ARG A 1 11 ? -8.406 19.555 6.018 1.00 0.00 129 ARG A CA 18
ATOM 25622 C C . ARG A 1 11 ? -7.322 20.099 6.944 1.00 0.00 129 ARG A C 18
ATOM 25623 O O . ARG A 1 11 ? -6.990 19.484 7.957 1.00 0.00 129 ARG A O 18
ATOM 25644 N N . GLY A 1 12 ? -6.772 21.256 6.589 1.00 0.00 130 GLY A N 18
ATOM 25645 C CA . GLY A 1 12 ? -5.731 21.863 7.398 1.00 0.00 130 GLY A CA 18
ATOM 25646 C C . GLY A 1 12 ? -4.353 21.699 6.787 1.00 0.00 130 GLY A C 18
ATOM 25647 O O . GLY A 1 12 ? -3.419 21.259 7.456 1.00 0.00 130 GLY A O 18
ATOM 25651 N N . GLY A 1 13 ? -4.227 22.051 5.512 1.00 0.00 131 GLY A N 18
ATOM 25652 C CA . GLY A 1 13 ? -2.950 21.932 4.832 1.00 0.00 131 GLY A CA 18
ATOM 25653 C C . GLY A 1 13 ? -3.037 21.080 3.581 1.00 0.00 131 GLY A C 18
ATOM 25654 O O . GLY A 1 13 ? -3.913 21.286 2.741 1.00 0.00 131 GLY A O 18
ATOM 25658 N N . ARG A 1 14 ? -2.124 20.122 3.455 1.00 0.00 132 ARG A N 18
ATOM 25659 C CA . ARG A 1 14 ? -2.100 19.238 2.295 1.00 0.00 132 ARG A CA 18
ATOM 25660 C C . ARG A 1 14 ? -1.551 17.865 2.670 1.00 0.00 132 ARG A C 18
ATOM 25661 O O . ARG A 1 14 ? -1.048 17.667 3.776 1.00 0.00 132 ARG A O 18
ATOM 25682 N N . ASP A 1 15 ? -1.652 16.920 1.742 1.00 0.00 133 ASP A N 18
ATOM 25683 C CA . ASP A 1 15 ? -1.166 15.565 1.975 1.00 0.00 133 ASP A CA 18
ATOM 25684 C C . ASP A 1 15 ? -1.055 14.795 0.662 1.00 0.00 133 ASP A C 18
ATOM 25685 O O . ASP A 1 15 ? -1.999 14.754 -0.127 1.00 0.00 133 ASP A O 18
ATOM 25694 N N . ARG A 1 16 ? 0.105 14.187 0.435 1.00 0.00 134 ARG A N 18
ATOM 25695 C CA . ARG A 1 16 ? 0.340 13.420 -0.782 1.00 0.00 134 ARG A CA 18
ATOM 25696 C C . ARG A 1 16 ? 0.787 11.999 -0.452 1.00 0.00 134 ARG A C 18
ATOM 25697 O O . ARG A 1 16 ? 1.633 11.427 -1.141 1.00 0.00 134 ARG A O 18
ATOM 25718 N N . LYS A 1 17 ? 0.215 11.435 0.606 1.00 0.00 135 LYS A N 18
ATOM 25719 C CA . LYS A 1 17 ? 0.552 10.081 1.028 1.00 0.00 135 LYS A CA 18
ATOM 25720 C C . LYS A 1 17 ? -0.705 9.234 1.200 1.00 0.00 135 LYS A C 18
ATOM 25721 O O . LYS A 1 17 ? -1.745 9.731 1.633 1.00 0.00 135 LYS A O 18
ATOM 25740 N N . LEU A 1 18 ? -0.602 7.955 0.859 1.00 0.00 136 LEU A N 18
ATOM 25741 C CA . LEU A 1 18 ? -1.731 7.038 0.977 1.00 0.00 136 LEU A CA 18
ATOM 25742 C C . LEU A 1 18 ? -1.360 5.823 1.821 1.00 0.00 136 LEU A C 18
ATOM 25743 O O . LEU A 1 18 ? -0.226 5.346 1.776 1.00 0.00 136 LEU A O 18
ATOM 25759 N N . PHE A 1 19 ? -2.325 5.325 2.588 1.00 0.00 137 PHE A N 18
ATOM 25760 C CA . PHE A 1 19 ? -2.100 4.164 3.441 1.00 0.00 137 PHE A CA 18
ATOM 25761 C C . PHE A 1 19 ? -2.907 2.965 2.951 1.00 0.00 137 PHE A C 18
ATOM 25762 O O . PHE A 1 19 ? -4.138 2.979 2.974 1.00 0.00 137 PHE A O 18
ATOM 25779 N N . VAL A 1 20 ? -2.204 1.927 2.508 1.00 0.00 138 VAL A N 18
ATOM 25780 C CA . VAL A 1 20 ? -2.853 0.719 2.013 1.00 0.00 138 VAL A CA 18
ATOM 25781 C C . VAL A 1 20 ? -2.775 -0.406 3.038 1.00 0.00 138 VAL A C 18
ATOM 25782 O O . VAL A 1 20 ? -1.798 -0.520 3.777 1.00 0.00 138 VAL A O 18
ATOM 25795 N N . GLY A 1 21 ? -3.812 -1.238 3.076 1.00 0.00 139 GLY A N 18
ATOM 25796 C CA . GLY A 1 21 ? -3.840 -2.345 4.015 1.00 0.00 139 GLY A CA 18
ATOM 25797 C C . GLY A 1 21 ? -4.463 -3.592 3.420 1.00 0.00 139 GLY A C 18
ATOM 25798 O O . GLY A 1 21 ? -4.769 -3.634 2.229 1.00 0.00 139 GLY A O 18
ATOM 25802 N N . MET A 1 22 ? -4.650 -4.612 4.252 1.00 0.00 140 MET A N 18
ATOM 25803 C CA . MET A 1 22 ? -5.240 -5.867 3.801 1.00 0.00 140 MET A CA 18
ATOM 25804 C C . MET A 1 22 ? -4.453 -6.448 2.630 1.00 0.00 140 MET A C 18
ATOM 25805 O O . MET A 1 22 ? -5.034 -6.936 1.660 1.00 0.00 140 MET A O 18
ATOM 25819 N N . LEU A 1 23 ? -3.130 -6.392 2.727 1.00 0.00 141 LEU A N 18
ATOM 25820 C CA . LEU A 1 23 ? -2.263 -6.913 1.675 1.00 0.00 141 LEU A CA 18
ATOM 25821 C C . LEU A 1 23 ? -1.668 -8.259 2.077 1.00 0.00 141 LEU A C 18
ATOM 25822 O O . LEU A 1 23 ? -1.535 -8.561 3.262 1.00 0.00 141 LEU A O 18
ATOM 25838 N N . ASN A 1 24 ? -1.309 -9.063 1.081 1.00 0.00 142 ASN A N 18
ATOM 25839 C CA . ASN A 1 24 ? -0.726 -10.376 1.330 1.00 0.00 142 ASN A CA 18
ATOM 25840 C C . ASN A 1 24 ? 0.795 -10.325 1.227 1.00 0.00 142 ASN A C 18
ATOM 25841 O O . ASN A 1 24 ? 1.362 -9.358 0.717 1.00 0.00 142 ASN A O 18
ATOM 25852 N N . LYS A 1 25 ? 1.451 -11.372 1.713 1.00 0.00 143 LYS A N 18
ATOM 25853 C CA . LYS A 1 25 ? 2.907 -11.449 1.675 1.00 0.00 143 LYS A CA 18
ATOM 25854 C C . LYS A 1 25 ? 3.390 -11.939 0.314 1.00 0.00 143 LYS A C 18
ATOM 25855 O O . LYS A 1 25 ? 4.330 -12.728 0.226 1.00 0.00 143 LYS A O 18
ATOM 25874 N N . GLN A 1 26 ? 2.741 -11.465 -0.745 1.00 0.00 144 GLN A N 18
ATOM 25875 C CA . GLN A 1 26 ? 3.106 -11.855 -2.102 1.00 0.00 144 GLN A CA 18
ATOM 25876 C C . GLN A 1 26 ? 3.310 -10.628 -2.985 1.00 0.00 144 GLN A C 18
ATOM 25877 O O . GLN A 1 26 ? 4.216 -10.595 -3.817 1.00 0.00 144 GLN A O 18
ATOM 25891 N N . GLN A 1 27 ? 2.462 -9.622 -2.797 1.00 0.00 145 GLN A N 18
ATOM 25892 C CA . GLN A 1 27 ? 2.549 -8.394 -3.577 1.00 0.00 145 GLN A CA 18
ATOM 25893 C C . GLN A 1 27 ? 3.795 -7.598 -3.203 1.00 0.00 145 GLN A C 18
ATOM 25894 O O . GLN A 1 27 ? 4.276 -7.675 -2.072 1.00 0.00 145 GLN A O 18
ATOM 25908 N N . SER A 1 28 ? 4.313 -6.834 -4.159 1.00 0.00 146 SER A N 18
ATOM 25909 C CA . SER A 1 28 ? 5.506 -6.027 -3.930 1.00 0.00 146 SER A CA 18
ATOM 25910 C C . SER A 1 28 ? 5.270 -4.578 -4.348 1.00 0.00 146 SER A C 18
ATOM 25911 O O . SER A 1 28 ? 4.207 -4.236 -4.864 1.00 0.00 146 SER A O 18
ATOM 25919 N N . GLU A 1 29 ? 6.270 -3.733 -4.120 1.00 0.00 147 GLU A N 18
ATOM 25920 C CA . GLU A 1 29 ? 6.171 -2.321 -4.471 1.00 0.00 147 GLU A CA 18
ATOM 25921 C C . GLU A 1 29 ? 5.825 -2.151 -5.948 1.00 0.00 147 GLU A C 18
ATOM 25922 O O . GLU A 1 29 ? 4.970 -1.342 -6.305 1.00 0.00 147 GLU A O 18
ATOM 25934 N N . GLU A 1 30 ? 6.497 -2.920 -6.799 1.00 0.00 148 GLU A N 18
ATOM 25935 C CA . GLU A 1 30 ? 6.261 -2.853 -8.237 1.00 0.00 148 GLU A CA 18
ATOM 25936 C C . GLU A 1 30 ? 4.789 -3.095 -8.559 1.00 0.00 148 GLU A C 18
ATOM 25937 O O . GLU A 1 30 ? 4.172 -2.335 -9.305 1.00 0.00 148 GLU A O 18
ATOM 25949 N N . ASP A 1 31 ? 4.233 -4.159 -7.990 1.00 0.00 149 ASP A N 18
ATOM 25950 C CA . ASP A 1 31 ? 2.834 -4.503 -8.215 1.00 0.00 149 ASP A CA 18
ATOM 25951 C C . ASP A 1 31 ? 1.938 -3.281 -8.033 1.00 0.00 149 ASP A C 18
ATOM 25952 O O . ASP A 1 31 ? 1.370 -2.766 -8.996 1.00 0.00 149 ASP A O 18
ATOM 25961 N N . VAL A 1 32 ? 1.816 -2.824 -6.791 1.00 0.00 150 VAL A N 18
ATOM 25962 C CA . VAL A 1 32 ? 0.989 -1.663 -6.482 1.00 0.00 150 VAL A CA 18
ATOM 25963 C C . VAL A 1 32 ? 1.315 -0.495 -7.406 1.00 0.00 150 VAL A C 18
ATOM 25964 O O . VAL A 1 32 ? 0.451 -0.006 -8.136 1.00 0.00 150 VAL A O 18
ATOM 25977 N N . LEU A 1 33 ? 2.567 -0.051 -7.371 1.00 0.00 151 LEU A N 18
ATOM 25978 C CA . LEU A 1 33 ? 3.008 1.061 -8.206 1.00 0.00 151 LEU A CA 18
ATOM 25979 C C . LEU A 1 33 ? 2.544 0.877 -9.647 1.00 0.00 151 LEU A C 18
ATOM 25980 O O . LEU A 1 33 ? 2.161 1.838 -10.314 1.00 0.00 151 LEU A O 18
ATOM 25996 N N . ARG A 1 34 ? 2.579 -0.364 -10.121 1.00 0.00 152 ARG A N 18
ATOM 25997 C CA . ARG A 1 34 ? 2.161 -0.674 -11.483 1.00 0.00 152 ARG A CA 18
ATOM 25998 C C . ARG A 1 34 ? 0.652 -0.509 -11.639 1.00 0.00 152 ARG A C 18
ATOM 25999 O O . ARG A 1 34 ? 0.173 -0.007 -12.657 1.00 0.00 152 ARG A O 18
ATOM 26020 N N . LEU A 1 35 ? -0.093 -0.936 -10.625 1.00 0.00 153 LEU A N 18
ATOM 26021 C CA . LEU A 1 35 ? -1.548 -0.836 -10.649 1.00 0.00 153 LEU A CA 18
ATOM 26022 C C . LEU A 1 35 ? -2.007 0.542 -10.184 1.00 0.00 153 LEU A C 18
ATOM 26023 O O . LEU A 1 35 ? -3.185 0.884 -10.289 1.00 0.00 153 LEU A O 18
ATOM 26039 N N . PHE A 1 36 ? -1.068 1.331 -9.672 1.00 0.00 154 PHE A N 18
ATOM 26040 C CA . PHE A 1 36 ? -1.376 2.673 -9.192 1.00 0.00 154 PHE A CA 18
ATOM 26041 C C . PHE A 1 36 ? -0.987 3.724 -10.228 1.00 0.00 154 PHE A C 18
ATOM 26042 O O . PHE A 1 36 ? -1.682 4.725 -10.402 1.00 0.00 154 PHE A O 18
ATOM 26059 N N . GLN A 1 37 ? 0.127 3.487 -10.912 1.00 0.00 155 GLN A N 18
ATOM 26060 C CA . GLN A 1 37 ? 0.609 4.414 -11.930 1.00 0.00 155 GLN A CA 18
ATOM 26061 C C . GLN A 1 37 ? -0.520 4.831 -12.865 1.00 0.00 155 GLN A C 18
ATOM 26062 O O . GLN A 1 37 ? -0.705 6.010 -13.169 1.00 0.00 155 GLN A O 18
ATOM 26076 N N . PRO A 1 38 ? -1.296 3.842 -13.335 1.00 0.00 156 PRO A N 18
ATOM 26077 C CA . PRO A 1 38 ? -2.422 4.083 -14.243 1.00 0.00 156 PRO A CA 18
ATOM 26078 C C . PRO A 1 38 ? -3.323 5.215 -13.762 1.00 0.00 156 PRO A C 18
ATOM 26079 O O . PRO A 1 38 ? -4.114 5.761 -14.531 1.00 0.00 156 PRO A O 18
ATOM 26090 N N . PHE A 1 39 ? -3.197 5.563 -12.486 1.00 0.00 157 PHE A N 18
ATOM 26091 C CA . PHE A 1 39 ? -4.001 6.631 -11.903 1.00 0.00 157 PHE A CA 18
ATOM 26092 C C . PHE A 1 39 ? -3.205 7.930 -11.822 1.00 0.00 157 PHE A C 18
ATOM 26093 O O . PHE A 1 39 ? -3.758 9.020 -11.959 1.00 0.00 157 PHE A O 18
ATOM 26110 N N . GLY A 1 40 ? -1.900 7.804 -11.598 1.00 0.00 158 GLY A N 18
ATOM 26111 C CA . GLY A 1 40 ? -1.048 8.975 -11.501 1.00 0.00 158 GLY A CA 18
ATOM 26112 C C . GLY A 1 40 ? 0.416 8.614 -11.341 1.00 0.00 158 GLY A C 18
ATOM 26113 O O . GLY A 1 40 ? 0.751 7.475 -11.016 1.00 0.00 158 GLY A O 18
ATOM 26117 N N . VAL A 1 41 ? 1.292 9.587 -11.572 1.00 0.00 159 VAL A N 18
ATOM 26118 C CA . VAL A 1 41 ? 2.728 9.367 -11.452 1.00 0.00 159 VAL A CA 18
ATOM 26119 C C . VAL A 1 41 ? 3.159 9.333 -9.990 1.00 0.00 159 VAL A C 18
ATOM 26120 O O . VAL A 1 41 ? 3.262 10.373 -9.338 1.00 0.00 159 VAL A O 18
ATOM 26133 N N . ILE A 1 42 ? 3.409 8.131 -9.480 1.00 0.00 160 ILE A N 18
ATOM 26134 C CA . ILE A 1 42 ? 3.830 7.962 -8.095 1.00 0.00 160 ILE A CA 18
ATOM 26135 C C . ILE A 1 42 ? 5.267 8.433 -7.896 1.00 0.00 160 ILE A C 18
ATOM 26136 O O . ILE A 1 42 ? 6.153 8.106 -8.685 1.00 0.00 160 ILE A O 18
ATOM 26152 N N . ASP A 1 43 ? 5.490 9.201 -6.835 1.00 0.00 161 ASP A N 18
ATOM 26153 C CA . ASP A 1 43 ? 6.820 9.715 -6.530 1.00 0.00 161 ASP A CA 18
ATOM 26154 C C . ASP A 1 43 ? 7.658 8.662 -5.812 1.00 0.00 161 ASP A C 18
ATOM 26155 O O . ASP A 1 43 ? 8.687 8.222 -6.322 1.00 0.00 161 ASP A O 18
ATOM 26164 N N . GLU A 1 44 ? 7.209 8.264 -4.625 1.00 0.00 162 GLU A N 18
ATOM 26165 C CA . GLU A 1 44 ? 7.919 7.264 -3.837 1.00 0.00 162 GLU A CA 18
ATOM 26166 C C . GLU A 1 44 ? 6.939 6.332 -3.130 1.00 0.00 162 GLU A C 18
ATOM 26167 O O . GLU A 1 44 ? 5.906 6.770 -2.623 1.00 0.00 162 GLU A O 18
ATOM 26179 N N . CYS A 1 45 ? 7.271 5.046 -3.101 1.00 0.00 163 CYS A N 18
ATOM 26180 C CA . CYS A 1 45 ? 6.421 4.051 -2.457 1.00 0.00 163 CYS A CA 18
ATOM 26181 C C . CYS A 1 45 ? 7.246 3.118 -1.577 1.00 0.00 163 CYS A C 18
ATOM 26182 O O . CYS A 1 45 ? 8.359 2.732 -1.935 1.00 0.00 163 CYS A O 18
ATOM 26190 N N . THR A 1 46 ? 6.693 2.759 -0.422 1.00 0.00 164 THR A N 18
ATOM 26191 C CA . THR A 1 46 ? 7.378 1.874 0.511 1.00 0.00 164 THR A CA 18
ATOM 26192 C C . THR A 1 46 ? 6.387 0.990 1.258 1.00 0.00 164 THR A C 18
ATOM 26193 O O . THR A 1 46 ? 5.316 1.443 1.661 1.00 0.00 164 THR A O 18
ATOM 26204 N N . VAL A 1 47 ? 6.751 -0.276 1.441 1.00 0.00 165 VAL A N 18
ATOM 26205 C CA . VAL A 1 47 ? 5.894 -1.224 2.143 1.00 0.00 165 VAL A CA 18
ATOM 26206 C C . VAL A 1 47 ? 6.425 -1.514 3.542 1.00 0.00 165 VAL A C 18
ATOM 26207 O O . VAL A 1 47 ? 7.626 -1.707 3.734 1.00 0.00 165 VAL A O 18
ATOM 26220 N N . LEU A 1 48 ? 5.523 -1.545 4.516 1.00 0.00 166 LEU A N 18
ATOM 26221 C CA . LEU A 1 48 ? 5.900 -1.813 5.900 1.00 0.00 166 LEU A CA 18
ATOM 26222 C C . LEU A 1 48 ? 6.282 -3.278 6.086 1.00 0.00 166 LEU A C 18
ATOM 26223 O O . LEU A 1 48 ? 5.625 -4.173 5.555 1.00 0.00 166 LEU A O 18
ATOM 26239 N N . ARG A 1 49 ? 7.347 -3.514 6.846 1.00 0.00 167 ARG A N 18
ATOM 26240 C CA . ARG A 1 49 ? 7.816 -4.870 7.103 1.00 0.00 167 ARG A CA 18
ATOM 26241 C C . ARG A 1 49 ? 8.532 -4.952 8.448 1.00 0.00 167 ARG A C 18
ATOM 26242 O O . ARG A 1 49 ? 9.269 -4.042 8.826 1.00 0.00 167 ARG A O 18
ATOM 26263 N N . GLY A 1 50 ? 8.310 -6.048 9.166 1.00 0.00 168 GLY A N 18
ATOM 26264 C CA . GLY A 1 50 ? 8.941 -6.228 10.461 1.00 0.00 168 GLY A CA 18
ATOM 26265 C C . GLY A 1 50 ? 10.439 -6.433 10.352 1.00 0.00 168 GLY A C 18
ATOM 26266 O O . GLY A 1 50 ? 10.962 -6.802 9.301 1.00 0.00 168 GLY A O 18
ATOM 26270 N N . PRO A 1 51 ? 11.155 -6.188 11.460 1.00 0.00 169 PRO A N 18
ATOM 26271 C CA . PRO A 1 51 ? 12.612 -6.340 11.510 1.00 0.00 169 PRO A CA 18
ATOM 26272 C C . PRO A 1 51 ? 13.081 -7.641 10.867 1.00 0.00 169 PRO A C 18
ATOM 26273 O O . PRO A 1 51 ? 14.139 -7.687 10.238 1.00 0.00 169 PRO A O 18
ATOM 26284 N N . ASP A 1 52 ? 12.289 -8.695 11.029 1.00 0.00 170 ASP A N 18
ATOM 26285 C CA . ASP A 1 52 ? 12.623 -9.997 10.462 1.00 0.00 170 ASP A CA 18
ATOM 26286 C C . ASP A 1 52 ? 12.434 -9.996 8.949 1.00 0.00 170 ASP A C 18
ATOM 26287 O O . ASP A 1 52 ? 13.225 -10.585 8.213 1.00 0.00 170 ASP A O 18
ATOM 26296 N N . GLY A 1 53 ? 11.378 -9.330 8.490 1.00 0.00 171 GLY A N 18
ATOM 26297 C CA . GLY A 1 53 ? 11.103 -9.266 7.066 1.00 0.00 171 GLY A CA 18
ATOM 26298 C C . GLY A 1 53 ? 9.743 -9.835 6.713 1.00 0.00 171 GLY A C 18
ATOM 26299 O O . GLY A 1 53 ? 9.595 -10.523 5.703 1.00 0.00 171 GLY A O 18
ATOM 26303 N N . SER A 1 54 ? 8.748 -9.548 7.546 1.00 0.00 172 SER A N 18
ATOM 26304 C CA . SER A 1 54 ? 7.395 -10.041 7.319 1.00 0.00 172 SER A CA 18
ATOM 26305 C C . SER A 1 54 ? 6.427 -8.884 7.090 1.00 0.00 172 SER A C 18
ATOM 26306 O O . SER A 1 54 ? 6.151 -8.102 8.000 1.00 0.00 172 SER A O 18
ATOM 26314 N N . SER A 1 55 ? 5.915 -8.782 5.868 1.00 0.00 173 SER A N 18
ATOM 26315 C CA . SER A 1 55 ? 4.981 -7.719 5.517 1.00 0.00 173 SER A CA 18
ATOM 26316 C C . SER A 1 55 ? 3.775 -7.724 6.452 1.00 0.00 173 SER A C 18
ATOM 26317 O O . SER A 1 55 ? 3.163 -8.766 6.690 1.00 0.00 173 SER A O 18
ATOM 26325 N N . LYS A 1 56 ? 3.440 -6.553 6.981 1.00 0.00 174 LYS A N 18
ATOM 26326 C CA . LYS A 1 56 ? 2.308 -6.419 7.890 1.00 0.00 174 LYS A CA 18
ATOM 26327 C C . LYS A 1 56 ? 1.029 -6.099 7.122 1.00 0.00 174 LYS A C 18
ATOM 26328 O O . LYS A 1 56 ? 0.104 -5.495 7.663 1.00 0.00 174 LYS A O 18
ATOM 26347 N N . GLY A 1 57 ? 0.983 -6.511 5.859 1.00 0.00 175 GLY A N 18
ATOM 26348 C CA . GLY A 1 57 ? -0.187 -6.261 5.039 1.00 0.00 175 GLY A CA 18
ATOM 26349 C C . GLY A 1 57 ? -0.542 -4.789 4.969 1.00 0.00 175 GLY A C 18
ATOM 26350 O O . GLY A 1 57 ? -1.719 -4.426 4.989 1.00 0.00 175 GLY A O 18
ATOM 26354 N N . CYS A 1 58 ? 0.476 -3.940 4.889 1.00 0.00 176 CYS A N 18
ATOM 26355 C CA . CYS A 1 58 ? 0.266 -2.498 4.818 1.00 0.00 176 CYS A CA 18
ATOM 26356 C C . CYS A 1 58 ? 1.457 -1.806 4.164 1.00 0.00 176 CYS A C 18
ATOM 26357 O O . CYS A 1 58 ? 2.591 -2.272 4.267 1.00 0.00 176 CYS A O 18
ATOM 26365 N N . ALA A 1 59 ? 1.190 -0.692 3.489 1.00 0.00 177 ALA A N 18
ATOM 26366 C CA . ALA A 1 59 ? 2.240 0.064 2.818 1.00 0.00 177 ALA A CA 18
ATOM 26367 C C . ALA A 1 59 ? 1.803 1.502 2.563 1.00 0.00 177 ALA A C 18
ATOM 26368 O O . ALA A 1 59 ? 0.624 1.834 2.685 1.00 0.00 177 ALA A O 18
ATOM 26375 N N . PHE A 1 60 ? 2.761 2.353 2.209 1.00 0.00 178 PHE A N 18
ATOM 26376 C CA . PHE A 1 60 ? 2.474 3.757 1.938 1.00 0.00 178 PHE A CA 18
ATOM 26377 C C . PHE A 1 60 ? 2.846 4.121 0.503 1.00 0.00 178 PHE A C 18
ATOM 26378 O O . PHE A 1 60 ? 3.907 3.738 0.009 1.00 0.00 178 PHE A O 18
ATOM 26395 N N . VAL A 1 61 ? 1.966 4.863 -0.160 1.00 0.00 179 VAL A N 18
ATOM 26396 C CA . VAL A 1 61 ? 2.201 5.280 -1.538 1.00 0.00 179 VAL A CA 18
ATOM 26397 C C . VAL A 1 61 ? 2.048 6.789 -1.689 1.00 0.00 179 VAL A C 18
ATOM 26398 O O . VAL A 1 61 ? 1.016 7.359 -1.331 1.00 0.00 179 VAL A O 18
ATOM 26411 N N . LYS A 1 62 ? 3.081 7.433 -2.221 1.00 0.00 180 LYS A N 18
ATOM 26412 C CA . LYS A 1 62 ? 3.062 8.877 -2.423 1.00 0.00 180 LYS A CA 18
ATOM 26413 C C . LYS A 1 62 ? 2.880 9.218 -3.898 1.00 0.00 180 LYS A C 18
ATOM 26414 O O . LYS A 1 62 ? 3.579 8.685 -4.760 1.00 0.00 180 LYS A O 18
ATOM 26433 N N . PHE A 1 63 ? 1.938 10.111 -4.182 1.00 0.00 181 PHE A N 18
ATOM 26434 C CA . PHE A 1 63 ? 1.665 10.524 -5.554 1.00 0.00 181 PHE A CA 18
ATOM 26435 C C . PHE A 1 63 ? 2.195 11.931 -5.814 1.00 0.00 181 PHE A C 18
ATOM 26436 O O . PHE A 1 63 ? 2.409 12.708 -4.883 1.00 0.00 181 PHE A O 18
ATOM 26453 N N . SER A 1 64 ? 2.406 12.252 -7.086 1.00 0.00 182 SER A N 18
ATOM 26454 C CA . SER A 1 64 ? 2.916 13.563 -7.470 1.00 0.00 182 SER A CA 18
ATOM 26455 C C . SER A 1 64 ? 2.061 14.675 -6.869 1.00 0.00 182 SER A C 18
ATOM 26456 O O . SER A 1 64 ? 2.583 15.666 -6.359 1.00 0.00 182 SER A O 18
ATOM 26464 N N . SER A 1 65 ? 0.745 14.502 -6.933 1.00 0.00 183 SER A N 18
ATOM 26465 C CA . SER A 1 65 ? -0.183 15.492 -6.399 1.00 0.00 183 SER A CA 18
ATOM 26466 C C . SER A 1 65 ? -1.190 14.839 -5.456 1.00 0.00 183 SER A C 18
ATOM 26467 O O . SER A 1 65 ? -1.229 13.616 -5.322 1.00 0.00 183 SER A O 18
ATOM 26475 N N . HIS A 1 66 ? -2.003 15.665 -4.805 1.00 0.00 184 HIS A N 18
ATOM 26476 C CA . HIS A 1 66 ? -3.010 15.169 -3.874 1.00 0.00 184 HIS A CA 18
ATOM 26477 C C . HIS A 1 66 ? -4.150 14.483 -4.622 1.00 0.00 184 HIS A C 18
ATOM 26478 O O . HIS A 1 66 ? -4.539 13.363 -4.291 1.00 0.00 184 HIS A O 18
ATOM 26492 N N . THR A 1 67 ? -4.683 15.164 -5.632 1.00 0.00 185 THR A N 18
ATOM 26493 C CA . THR A 1 67 ? -5.778 14.621 -6.426 1.00 0.00 185 THR A CA 18
ATOM 26494 C C . THR A 1 67 ? -5.490 13.186 -6.852 1.00 0.00 185 THR A C 18
ATOM 26495 O O . THR A 1 67 ? -6.199 12.259 -6.461 1.00 0.00 185 THR A O 18
ATOM 26506 N N . GLU A 1 68 ? -4.445 13.010 -7.655 1.00 0.00 186 GLU A N 18
ATOM 26507 C CA . GLU A 1 68 ? -4.065 11.687 -8.134 1.00 0.00 186 GLU A CA 18
ATOM 26508 C C . GLU A 1 68 ? -4.207 10.646 -7.027 1.00 0.00 186 GLU A C 18
ATOM 26509 O O . GLU A 1 68 ? -4.638 9.519 -7.271 1.00 0.00 186 GLU A O 18
ATOM 26521 N N . ALA A 1 69 ? -3.841 11.033 -5.809 1.00 0.00 187 ALA A N 18
ATOM 26522 C CA . ALA A 1 69 ? -3.929 10.135 -4.664 1.00 0.00 187 ALA A CA 18
ATOM 26523 C C . ALA A 1 69 ? -5.375 9.740 -4.386 1.00 0.00 187 ALA A C 18
ATOM 26524 O O . ALA A 1 69 ? -5.747 8.574 -4.523 1.00 0.00 187 ALA A O 18
ATOM 26531 N N . GLN A 1 70 ? -6.186 10.717 -3.994 1.00 0.00 188 GLN A N 18
ATOM 26532 C CA . GLN A 1 70 ? -7.592 10.470 -3.695 1.00 0.00 188 GLN A CA 18
ATOM 26533 C C . GLN A 1 70 ? -8.219 9.559 -4.745 1.00 0.00 188 GLN A C 18
ATOM 26534 O O . GLN A 1 70 ? -9.057 8.715 -4.428 1.00 0.00 188 GLN A O 18
ATOM 26548 N N . ALA A 1 71 ? -7.808 9.736 -5.997 1.00 0.00 189 ALA A N 18
ATOM 26549 C CA . ALA A 1 71 ? -8.329 8.929 -7.093 1.00 0.00 189 ALA A CA 18
ATOM 26550 C C . ALA A 1 71 ? -7.999 7.453 -6.894 1.00 0.00 189 ALA A C 18
ATOM 26551 O O . ALA A 1 71 ? -8.894 6.618 -6.774 1.00 0.00 189 ALA A O 18
ATOM 26558 N N . ALA A 1 72 ? -6.707 7.140 -6.861 1.00 0.00 190 ALA A N 18
ATOM 26559 C CA . ALA A 1 72 ? -6.259 5.766 -6.675 1.00 0.00 190 ALA A CA 18
ATOM 26560 C C . ALA A 1 72 ? -7.015 5.091 -5.535 1.00 0.00 190 ALA A C 18
ATOM 26561 O O . ALA A 1 72 ? -7.293 3.892 -5.586 1.00 0.00 190 ALA A O 18
ATOM 26568 N N . ILE A 1 73 ? -7.345 5.868 -4.509 1.00 0.00 191 ILE A N 18
ATOM 26569 C CA . ILE A 1 73 ? -8.070 5.344 -3.358 1.00 0.00 191 ILE A CA 18
ATOM 26570 C C . ILE A 1 73 ? -9.422 4.774 -3.772 1.00 0.00 191 ILE A C 18
ATOM 26571 O O . ILE A 1 73 ? -9.622 3.559 -3.774 1.00 0.00 191 ILE A O 18
ATOM 26587 N N . HIS A 1 74 ? -10.349 5.660 -4.124 1.00 0.00 192 HIS A N 18
ATOM 26588 C CA . HIS A 1 74 ? -11.683 5.245 -4.543 1.00 0.00 192 HIS A CA 18
ATOM 26589 C C . HIS A 1 74 ? -11.605 4.261 -5.707 1.00 0.00 192 HIS A C 18
ATOM 26590 O O . HIS A 1 74 ? -12.561 3.537 -5.985 1.00 0.00 192 HIS A O 18
ATOM 26604 N N . ALA A 1 75 ? -10.461 4.241 -6.383 1.00 0.00 193 ALA A N 18
ATOM 26605 C CA . ALA A 1 75 ? -10.259 3.345 -7.516 1.00 0.00 193 ALA A CA 18
ATOM 26606 C C . ALA A 1 75 ? -9.940 1.930 -7.046 1.00 0.00 193 ALA A C 18
ATOM 26607 O O . ALA A 1 75 ? -10.376 0.951 -7.651 1.00 0.00 193 ALA A O 18
ATOM 26614 N N . LEU A 1 76 ? -9.175 1.830 -5.964 1.00 0.00 194 LEU A N 18
ATOM 26615 C CA . LEU A 1 76 ? -8.796 0.533 -5.413 1.00 0.00 194 LEU A CA 18
ATOM 26616 C C . LEU A 1 76 ? -9.152 0.446 -3.933 1.00 0.00 194 LEU A C 18
ATOM 26617 O O . LEU A 1 76 ? -8.509 -0.276 -3.170 1.00 0.00 194 LEU A O 18
ATOM 26633 N N . HIS A 1 77 ? -10.183 1.183 -3.532 1.00 0.00 195 HIS A N 18
ATOM 26634 C CA . HIS A 1 77 ? -10.627 1.187 -2.143 1.00 0.00 195 HIS A CA 18
ATOM 26635 C C . HIS A 1 77 ? -11.579 0.025 -1.874 1.00 0.00 195 HIS A C 18
ATOM 26636 O O . HIS A 1 77 ? -12.627 -0.092 -2.507 1.00 0.00 195 HIS A O 18
ATOM 26650 N N . GLY A 1 78 ? -11.205 -0.834 -0.930 1.00 0.00 196 GLY A N 18
ATOM 26651 C CA . GLY A 1 78 ? -12.035 -1.975 -0.594 1.00 0.00 196 GLY A CA 18
ATOM 26652 C C . GLY A 1 78 ? -12.788 -2.517 -1.794 1.00 0.00 196 GLY A C 18
ATOM 26653 O O . GLY A 1 78 ? -13.918 -2.989 -1.665 1.00 0.00 196 GLY A O 18
ATOM 26657 N N . SER A 1 79 ? -12.162 -2.449 -2.964 1.00 0.00 197 SER A N 18
ATOM 26658 C CA . SER A 1 79 ? -12.782 -2.931 -4.192 1.00 0.00 197 SER A CA 18
ATOM 26659 C C . SER A 1 79 ? -12.254 -4.315 -4.560 1.00 0.00 197 SER A C 18
ATOM 26660 O O . SER A 1 79 ? -13.004 -5.173 -5.024 1.00 0.00 197 SER A O 18
ATOM 26668 N N . GLN A 1 80 ? -10.958 -4.522 -4.349 1.00 0.00 198 GLN A N 18
ATOM 26669 C CA . GLN A 1 80 ? -10.329 -5.801 -4.659 1.00 0.00 198 GLN A CA 18
ATOM 26670 C C . GLN A 1 80 ? -10.147 -6.638 -3.397 1.00 0.00 198 GLN A C 18
ATOM 26671 O O . GLN A 1 80 ? -10.017 -6.101 -2.296 1.00 0.00 198 GLN A O 18
ATOM 26685 N N . THR A 1 81 ? -10.139 -7.957 -3.564 1.00 0.00 199 THR A N 18
ATOM 26686 C CA . THR A 1 81 ? -9.974 -8.868 -2.438 1.00 0.00 199 THR A CA 18
ATOM 26687 C C . THR A 1 81 ? -8.767 -9.778 -2.640 1.00 0.00 199 THR A C 18
ATOM 26688 O O . THR A 1 81 ? -8.896 -10.892 -3.145 1.00 0.00 199 THR A O 18
ATOM 26699 N N . MET A 1 82 ? -7.595 -9.295 -2.241 1.00 0.00 200 MET A N 18
ATOM 26700 C CA . MET A 1 82 ? -6.365 -10.067 -2.376 1.00 0.00 200 MET A CA 18
ATOM 26701 C C . MET A 1 82 ? -6.621 -11.547 -2.111 1.00 0.00 200 MET A C 18
ATOM 26702 O O . MET A 1 82 ? -7.564 -11.924 -1.416 1.00 0.00 200 MET A O 18
ATOM 26716 N N . PRO A 1 83 ? -5.762 -12.408 -2.678 1.00 0.00 201 PRO A N 18
ATOM 26717 C CA . PRO A 1 83 ? -5.874 -13.860 -2.516 1.00 0.00 201 PRO A CA 18
ATOM 26718 C C . PRO A 1 83 ? -5.552 -14.312 -1.096 1.00 0.00 201 PRO A C 18
ATOM 26719 O O . PRO A 1 83 ? -4.507 -13.966 -0.546 1.00 0.00 201 PRO A O 18
ATOM 26730 N N . GLY A 1 84 ? -6.456 -15.089 -0.508 1.00 0.00 202 GLY A N 18
ATOM 26731 C CA . GLY A 1 84 ? -6.249 -15.576 0.844 1.00 0.00 202 GLY A CA 18
ATOM 26732 C C . GLY A 1 84 ? -7.080 -14.825 1.865 1.00 0.00 202 GLY A C 18
ATOM 26733 O O . GLY A 1 84 ? -7.612 -15.420 2.801 1.00 0.00 202 GLY A O 18
ATOM 26737 N N . ALA A 1 85 ? -7.191 -13.513 1.685 1.00 0.00 203 ALA A N 18
ATOM 26738 C CA . ALA A 1 85 ? -7.963 -12.679 2.598 1.00 0.00 203 ALA A CA 18
ATOM 26739 C C . ALA A 1 85 ? -9.436 -12.653 2.204 1.00 0.00 203 ALA A C 18
ATOM 26740 O O . ALA A 1 85 ? -9.782 -12.864 1.042 1.00 0.00 203 ALA A O 18
ATOM 26747 N N . SER A 1 86 ? -10.300 -12.394 3.180 1.00 0.00 204 SER A N 18
ATOM 26748 C CA . SER A 1 86 ? -11.737 -12.345 2.936 1.00 0.00 204 SER A CA 18
ATOM 26749 C C . SER A 1 86 ? -12.217 -10.903 2.803 1.00 0.00 204 SER A C 18
ATOM 26750 O O . SER A 1 86 ? -13.324 -10.646 2.330 1.00 0.00 204 SER A O 18
ATOM 26758 N N . SER A 1 87 ? -11.374 -9.965 3.224 1.00 0.00 205 SER A N 18
ATOM 26759 C CA . SER A 1 87 ? -11.712 -8.548 3.156 1.00 0.00 205 SER A CA 18
ATOM 26760 C C . SER A 1 87 ? -11.055 -7.890 1.947 1.00 0.00 205 SER A C 18
ATOM 26761 O O . SER A 1 87 ? -10.101 -8.422 1.379 1.00 0.00 205 SER A O 18
ATOM 26769 N N . SER A 1 88 ? -11.572 -6.729 1.558 1.00 0.00 206 SER A N 18
ATOM 26770 C CA . SER A 1 88 ? -11.039 -5.999 0.414 1.00 0.00 206 SER A CA 18
ATOM 26771 C C . SER A 1 88 ? -9.915 -5.061 0.844 1.00 0.00 206 SER A C 18
ATOM 26772 O O . SER A 1 88 ? -9.818 -4.683 2.012 1.00 0.00 206 SER A O 18
ATOM 26780 N N . LEU A 1 89 ? -9.067 -4.689 -0.108 1.00 0.00 207 LEU A N 18
ATOM 26781 C CA . LEU A 1 89 ? -7.948 -3.795 0.170 1.00 0.00 207 LEU A CA 18
ATOM 26782 C C . LEU A 1 89 ? -8.425 -2.528 0.873 1.00 0.00 207 LEU A C 18
ATOM 26783 O O . LEU A 1 89 ? -9.489 -1.994 0.559 1.00 0.00 207 LEU A O 18
ATOM 26799 N N . VAL A 1 90 ? -7.630 -2.050 1.824 1.00 0.00 208 VAL A N 18
ATOM 26800 C CA . VAL A 1 90 ? -7.969 -0.843 2.569 1.00 0.00 208 VAL A CA 18
ATOM 26801 C C . VAL A 1 90 ? -7.043 0.310 2.199 1.00 0.00 208 VAL A C 18
ATOM 26802 O O . VAL A 1 90 ? -5.865 0.314 2.557 1.00 0.00 208 VAL A O 18
ATOM 26815 N N . VAL A 1 91 ? -7.583 1.288 1.479 1.00 0.00 209 VAL A N 18
ATOM 26816 C CA . VAL A 1 91 ? -6.806 2.448 1.061 1.00 0.00 209 VAL A CA 18
ATOM 26817 C C . VAL A 1 91 ? -7.384 3.735 1.640 1.00 0.00 209 VAL A C 18
ATOM 26818 O O . VAL A 1 91 ? -8.562 4.040 1.449 1.00 0.00 209 VAL A O 18
ATOM 26831 N N . LYS A 1 92 ? -6.549 4.486 2.348 1.00 0.00 210 LYS A N 18
ATOM 26832 C CA . LYS A 1 92 ? -6.975 5.742 2.954 1.00 0.00 210 LYS A CA 18
ATOM 26833 C C . LYS A 1 92 ? -5.776 6.640 3.245 1.00 0.00 210 LYS A C 18
ATOM 26834 O O . LYS A 1 92 ? -4.681 6.156 3.532 1.00 0.00 210 LYS A O 18
ATOM 26853 N N . PHE A 1 93 ? -5.992 7.949 3.171 1.00 0.00 211 PHE A N 18
ATOM 26854 C CA . PHE A 1 93 ? -4.929 8.915 3.427 1.00 0.00 211 PHE A CA 18
ATOM 26855 C C . PHE A 1 93 ? -4.307 8.686 4.801 1.00 0.00 211 PHE A C 18
ATOM 26856 O O . PHE A 1 93 ? -4.969 8.214 5.724 1.00 0.00 211 PHE A O 18
ATOM 26873 N N . ALA A 1 94 ? -3.028 9.024 4.928 1.00 0.00 212 ALA A N 18
ATOM 26874 C CA . ALA A 1 94 ? -2.315 8.858 6.189 1.00 0.00 212 ALA A CA 18
ATOM 26875 C C . ALA A 1 94 ? -2.544 10.051 7.110 1.00 0.00 212 ALA A C 18
ATOM 26876 O O . ALA A 1 94 ? -2.828 11.157 6.651 1.00 0.00 212 ALA A O 18
ATOM 26883 N N . ASP A 1 95 ? -2.418 9.820 8.412 1.00 0.00 213 ASP A N 18
ATOM 26884 C CA . ASP A 1 95 ? -2.611 10.876 9.399 1.00 0.00 213 ASP A CA 18
ATOM 26885 C C . ASP A 1 95 ? -1.955 12.175 8.940 1.00 0.00 213 ASP A C 18
ATOM 26886 O O . ASP A 1 95 ? -0.744 12.229 8.723 1.00 0.00 213 ASP A O 18
ATOM 26895 N N . THR A 1 96 ? -2.763 13.220 8.792 1.00 0.00 214 THR A N 18
ATOM 26896 C CA . THR A 1 96 ? -2.263 14.517 8.356 1.00 0.00 214 THR A CA 18
ATOM 26897 C C . THR A 1 96 ? -1.535 15.234 9.487 1.00 0.00 214 THR A C 18
ATOM 26898 O O . THR A 1 96 ? -0.555 15.943 9.257 1.00 0.00 214 THR A O 18
ATOM 26909 N N . ASP A 1 97 ? -2.019 15.044 10.710 1.00 0.00 215 ASP A N 18
ATOM 26910 C CA . ASP A 1 97 ? -1.413 15.671 11.878 1.00 0.00 215 ASP A CA 18
ATOM 26911 C C . ASP A 1 97 ? -2.060 15.165 13.164 1.00 0.00 215 ASP A C 18
ATOM 26912 O O . ASP A 1 97 ? -3.006 14.378 13.128 1.00 0.00 215 ASP A O 18
ATOM 26921 N N . LYS A 1 98 ? -1.543 15.622 14.300 1.00 0.00 216 LYS A N 18
ATOM 26922 C CA . LYS A 1 98 ? -2.070 15.217 15.598 1.00 0.00 216 LYS A CA 18
ATOM 26923 C C . LYS A 1 98 ? -3.284 16.057 15.979 1.00 0.00 216 LYS A C 18
ATOM 26924 O O . LYS A 1 98 ? -4.356 15.523 16.260 1.00 0.00 216 LYS A O 18
ATOM 26943 N N . GLU A 1 99 ? -3.108 17.375 15.983 1.00 0.00 217 GLU A N 18
ATOM 26944 C CA . GLU A 1 99 ? -4.191 18.288 16.329 1.00 0.00 217 GLU A CA 18
ATOM 26945 C C . GLU A 1 99 ? -4.338 19.382 15.275 1.00 0.00 217 GLU A C 18
ATOM 26946 O O . GLU A 1 99 ? -3.596 20.364 15.277 1.00 0.00 217 GLU 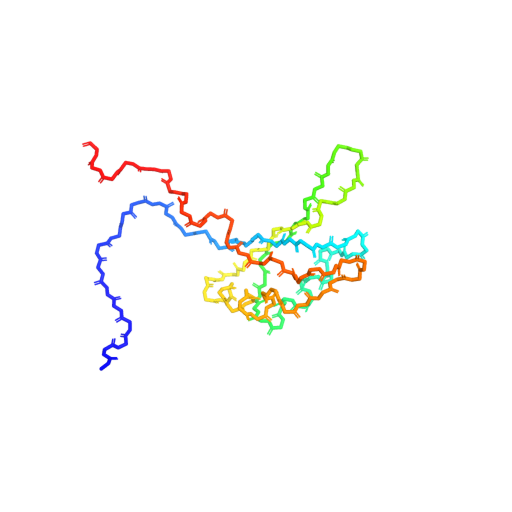A O 18
ATOM 26958 N N . SER A 1 100 ? -5.301 19.204 14.376 1.00 0.00 218 SER A N 18
ATOM 26959 C CA . SER A 1 100 ? -5.543 20.172 13.314 1.00 0.00 218 SER A CA 18
ATOM 26960 C C . SER A 1 100 ? -5.575 21.593 13.870 1.00 0.00 218 SER A C 18
ATOM 26961 O O . SER A 1 100 ? -4.824 22.461 13.428 1.00 0.00 218 SER A O 18
ATOM 26969 N N . GLY A 1 101 ? -6.451 21.821 14.843 1.00 0.00 219 GLY A N 18
ATOM 26970 C CA . GLY A 1 101 ? -6.566 23.136 15.445 1.00 0.00 219 GLY A CA 18
ATOM 26971 C C . GLY A 1 101 ? -6.253 23.125 16.928 1.00 0.00 219 GLY A C 18
ATOM 26972 O O . GLY A 1 101 ? -6.534 22.158 17.636 1.00 0.00 219 GLY A O 18
ATOM 26976 N N . PRO A 1 102 ? -5.657 24.222 17.419 1.00 0.00 220 PRO A N 18
ATOM 26977 C CA . PRO A 1 102 ? -5.292 24.358 18.832 1.00 0.00 220 PRO A CA 18
ATOM 26978 C C . PRO A 1 102 ? -6.493 24.689 19.712 1.00 0.00 220 PRO A C 18
ATOM 26979 O O . PRO A 1 102 ? -6.365 24.820 20.929 1.00 0.00 220 PRO A O 18
ATOM 26990 N N . SER A 1 103 ? -7.659 24.822 19.088 1.00 0.00 221 SER A N 18
ATOM 26991 C CA . SER A 1 103 ? -8.882 25.141 19.814 1.00 0.00 221 SER A CA 18
ATOM 26992 C C . SER A 1 103 ? -9.095 24.171 20.973 1.00 0.00 221 SER A C 18
ATOM 26993 O O . SER A 1 103 ? -8.394 23.167 21.093 1.00 0.00 221 SER A O 18
ATOM 27001 N N . SER A 1 104 ? -10.069 24.479 21.823 1.00 0.00 222 SER A N 18
ATOM 27002 C CA . SER A 1 104 ? -10.373 23.638 22.975 1.00 0.00 222 SER A CA 18
ATOM 27003 C C . SER A 1 104 ? -11.343 22.524 22.592 1.00 0.00 222 SER A C 18
ATOM 27004 O O . SER A 1 104 ? -11.114 21.354 22.898 1.00 0.00 222 SER A O 18
ATOM 27012 N N . GLY A 1 105 ? -12.428 22.897 21.921 1.00 0.00 223 GLY A N 18
ATOM 27013 C CA . GLY A 1 105 ? -13.418 21.919 21.507 1.00 0.00 223 GLY A CA 18
ATOM 27014 C C . GLY A 1 105 ? -14.735 22.083 22.239 1.00 0.00 223 GLY A C 18
ATOM 27015 O O . GLY A 1 105 ? -14.916 21.549 23.333 1.00 0.00 223 GLY A O 18
ATOM 27019 N N . GLY A 1 1 ? -28.336 1.830 0.457 1.00 0.00 119 GLY A N 19
ATOM 27020 C CA . GLY A 1 1 ? -27.573 1.267 1.555 1.00 0.00 119 GLY A CA 19
ATOM 27021 C C . GLY A 1 1 ? -27.123 2.320 2.548 1.00 0.00 119 GLY A C 19
ATOM 27022 O O . GLY A 1 1 ? -27.473 3.493 2.420 1.00 0.00 119 GLY A O 19
ATOM 27026 N N . SER A 1 2 ? -26.345 1.900 3.541 1.00 0.00 120 SER A N 19
ATOM 27027 C CA . SER A 1 2 ? -25.851 2.815 4.564 1.00 0.00 120 SER A CA 19
ATOM 27028 C C . SER A 1 2 ? -24.752 3.713 4.004 1.00 0.00 120 SER A C 19
ATOM 27029 O O . SER A 1 2 ? -24.286 3.517 2.882 1.00 0.00 120 SER A O 19
ATOM 27037 N N . SER A 1 3 ? -24.344 4.701 4.794 1.00 0.00 121 SER A N 19
ATOM 27038 C CA . SER A 1 3 ? -23.303 5.633 4.377 1.00 0.00 121 SER A CA 19
ATOM 27039 C C . SER A 1 3 ? -21.951 5.234 4.962 1.00 0.00 121 SER A C 19
ATOM 27040 O O . SER A 1 3 ? -21.869 4.740 6.085 1.00 0.00 121 SER A O 19
ATOM 27048 N N . GLY A 1 4 ? -20.891 5.452 4.189 1.00 0.00 122 GLY A N 19
ATOM 27049 C CA . GLY A 1 4 ? -19.557 5.110 4.645 1.00 0.00 122 GLY A CA 19
ATOM 27050 C C . GLY A 1 4 ? -18.521 6.136 4.229 1.00 0.00 122 GLY A C 19
ATOM 27051 O O . GLY A 1 4 ? -17.476 5.785 3.680 1.00 0.00 122 GLY A O 19
ATOM 27055 N N . SER A 1 5 ? -18.811 7.407 4.489 1.00 0.00 123 SER A N 19
ATOM 27056 C CA . SER A 1 5 ? -17.899 8.487 4.132 1.00 0.00 123 SER A CA 19
ATOM 27057 C C . SER A 1 5 ? -16.750 8.581 5.132 1.00 0.00 123 SER A C 19
ATOM 27058 O O . SER A 1 5 ? -16.874 9.219 6.178 1.00 0.00 123 SER A O 19
ATOM 27066 N N . SER A 1 6 ? -15.633 7.941 4.803 1.00 0.00 124 SER A N 19
ATOM 27067 C CA . SER A 1 6 ? -14.463 7.948 5.673 1.00 0.00 124 SER A CA 19
ATOM 27068 C C . SER A 1 6 ? -14.260 9.325 6.299 1.00 0.00 124 SER A C 19
ATOM 27069 O O . SER A 1 6 ? -14.651 10.342 5.728 1.00 0.00 124 SER A O 19
ATOM 27077 N N . GLY A 1 7 ? -13.644 9.347 7.477 1.00 0.00 125 GLY A N 19
ATOM 27078 C CA . GLY A 1 7 ? -13.400 10.603 8.162 1.00 0.00 125 GLY A CA 19
ATOM 27079 C C . GLY A 1 7 ? -12.414 11.485 7.421 1.00 0.00 125 GLY A C 19
ATOM 27080 O O . GLY A 1 7 ? -11.935 11.125 6.346 1.00 0.00 125 GLY A O 19
ATOM 27084 N N . SER A 1 8 ? -12.112 12.645 7.996 1.00 0.00 126 SER A N 19
ATOM 27085 C CA . SER A 1 8 ? -11.181 13.584 7.381 1.00 0.00 126 SER A CA 19
ATOM 27086 C C . SER A 1 8 ? -11.628 13.942 5.967 1.00 0.00 126 SER A C 19
ATOM 27087 O O . SER A 1 8 ? -10.821 13.969 5.038 1.00 0.00 126 SER A O 19
ATOM 27095 N N . GLU A 1 9 ? -12.919 14.217 5.812 1.00 0.00 127 GLU A N 19
ATOM 27096 C CA . GLU A 1 9 ? -13.473 14.574 4.512 1.00 0.00 127 GLU A CA 19
ATOM 27097 C C . GLU A 1 9 ? -13.467 16.087 4.314 1.00 0.00 127 GLU A C 19
ATOM 27098 O O . GLU A 1 9 ? -13.129 16.582 3.239 1.00 0.00 127 GLU A O 19
ATOM 27110 N N . SER A 1 10 ? -13.845 16.816 5.359 1.00 0.00 128 SER A N 19
ATOM 27111 C CA . SER A 1 10 ? -13.888 18.272 5.300 1.00 0.00 128 SER A CA 19
ATOM 27112 C C . SER A 1 10 ? -12.743 18.882 6.102 1.00 0.00 128 SER A C 19
ATOM 27113 O O . SER A 1 10 ? -12.402 18.401 7.183 1.00 0.00 128 SER A O 19
ATOM 27121 N N . ARG A 1 11 ? -12.152 19.945 5.565 1.00 0.00 129 ARG A N 19
ATOM 27122 C CA . ARG A 1 11 ? -11.045 20.621 6.230 1.00 0.00 129 ARG A CA 19
ATOM 27123 C C . ARG A 1 11 ? -10.077 19.610 6.839 1.00 0.00 129 ARG A C 19
ATOM 27124 O O . ARG A 1 11 ? -9.548 19.821 7.929 1.00 0.00 129 ARG A O 19
ATOM 27145 N N . GLY A 1 12 ? -9.852 18.511 6.126 1.00 0.00 130 GLY A N 19
ATOM 27146 C CA . GLY A 1 12 ? -8.949 17.484 6.612 1.00 0.00 130 GLY A CA 19
ATOM 27147 C C . GLY A 1 12 ? -7.495 17.904 6.531 1.00 0.00 130 GLY A C 19
ATOM 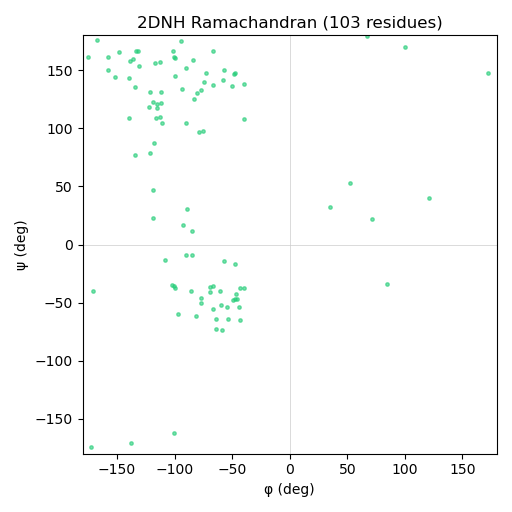27148 O O . GLY A 1 12 ? -6.729 17.697 7.472 1.00 0.00 130 GLY A O 19
ATOM 27152 N N . GLY A 1 13 ? -7.113 18.495 5.403 1.00 0.00 131 GLY A N 19
ATOM 27153 C CA . GLY A 1 13 ? -5.741 18.934 5.224 1.00 0.00 131 GLY A CA 19
ATOM 27154 C C . GLY A 1 13 ? -5.215 18.638 3.834 1.00 0.00 131 GLY A C 19
ATOM 27155 O O . GLY A 1 13 ? -5.989 18.398 2.908 1.00 0.00 131 GLY A O 19
ATOM 27159 N N . ARG A 1 14 ? -3.894 18.657 3.686 1.00 0.00 132 ARG A N 19
ATOM 27160 C CA . ARG A 1 14 ? -3.265 18.391 2.398 1.00 0.00 132 ARG A CA 19
ATOM 27161 C C . ARG A 1 14 ? -2.111 17.405 2.550 1.00 0.00 132 ARG A C 19
ATOM 27162 O O . ARG A 1 14 ? -1.133 17.681 3.246 1.00 0.00 132 ARG A O 19
ATOM 27183 N N . ASP A 1 15 ? -2.231 16.256 1.896 1.00 0.00 133 ASP A N 19
ATOM 27184 C CA . ASP A 1 15 ? -1.198 15.229 1.957 1.00 0.00 133 ASP A CA 19
ATOM 27185 C C . ASP A 1 15 ? -1.160 14.418 0.665 1.00 0.00 133 ASP A C 19
ATOM 27186 O O . ASP A 1 15 ? -2.185 13.912 0.207 1.00 0.00 133 ASP A O 19
ATOM 27195 N N . ARG A 1 16 ? 0.028 14.301 0.081 1.00 0.00 134 ARG A N 19
ATOM 27196 C CA . ARG A 1 16 ? 0.200 13.554 -1.159 1.00 0.00 134 ARG A CA 19
ATOM 27197 C C . ARG A 1 16 ? 0.640 12.121 -0.875 1.00 0.00 134 ARG A C 19
ATOM 27198 O O . ARG A 1 16 ? 1.384 11.523 -1.652 1.00 0.00 134 ARG A O 19
ATOM 27219 N N . LYS A 1 17 ? 0.176 11.576 0.245 1.00 0.00 135 LYS A N 19
ATOM 27220 C CA . LYS A 1 17 ? 0.520 10.214 0.633 1.00 0.00 135 LYS A CA 19
ATOM 27221 C C . LYS A 1 17 ? -0.736 9.388 0.893 1.00 0.00 135 LYS A C 19
ATOM 27222 O O . LYS A 1 17 ? -1.802 9.935 1.176 1.00 0.00 135 LYS A O 19
ATOM 27241 N N . LEU A 1 18 ? -0.602 8.070 0.797 1.00 0.00 136 LEU A N 19
ATOM 27242 C CA . LEU A 1 18 ? -1.726 7.169 1.024 1.00 0.00 136 LEU A CA 19
ATOM 27243 C C . LEU A 1 18 ? -1.285 5.931 1.799 1.00 0.00 136 LEU A C 19
ATOM 27244 O O . LEU A 1 18 ? -0.136 5.500 1.698 1.00 0.00 136 LEU A O 19
ATOM 27260 N N . PHE A 1 19 ? -2.205 5.363 2.571 1.00 0.00 137 PHE A N 19
ATOM 27261 C CA . PHE A 1 19 ? -1.911 4.174 3.362 1.00 0.00 137 PHE A CA 19
ATOM 27262 C C . PHE A 1 19 ? -2.772 2.997 2.915 1.00 0.00 137 PHE A C 19
ATOM 27263 O O . PHE A 1 19 ? -3.999 3.040 3.007 1.00 0.00 137 PHE A O 19
ATOM 27280 N N . VAL A 1 20 ? -2.119 1.945 2.429 1.00 0.00 138 VAL A N 19
ATOM 27281 C CA . VAL A 1 20 ? -2.824 0.755 1.968 1.00 0.00 138 VAL A CA 19
ATOM 27282 C C . VAL A 1 20 ? -2.709 -0.379 2.981 1.00 0.00 138 VAL A C 19
ATOM 27283 O O . VAL A 1 20 ? -1.699 -0.510 3.670 1.00 0.00 138 VAL A O 19
ATOM 27296 N N . GLY A 1 21 ? -3.753 -1.198 3.065 1.00 0.00 139 GLY A N 19
ATOM 27297 C CA . GLY A 1 21 ? -3.750 -2.311 3.996 1.00 0.00 139 GLY A CA 19
ATOM 27298 C C . GLY A 1 21 ? -4.354 -3.567 3.401 1.00 0.00 139 GLY A C 19
ATOM 27299 O O . GLY A 1 21 ? -4.620 -3.627 2.201 1.00 0.00 139 GLY A O 19
ATOM 27303 N N . MET A 1 22 ? -4.570 -4.574 4.241 1.00 0.00 140 MET A N 19
ATOM 27304 C CA . MET A 1 22 ? -5.146 -5.835 3.790 1.00 0.00 140 MET A CA 19
ATOM 27305 C C . MET A 1 22 ? -4.381 -6.383 2.589 1.00 0.00 140 MET A C 19
ATOM 27306 O O . MET A 1 22 ? -4.975 -6.721 1.564 1.00 0.00 140 MET A O 19
ATOM 27320 N N . LEU A 1 23 ? -3.062 -6.468 2.722 1.00 0.00 141 LEU A N 19
ATOM 27321 C CA . LEU A 1 23 ? -2.216 -6.975 1.647 1.00 0.00 141 LEU A CA 19
ATOM 27322 C C . LEU A 1 23 ? -1.613 -8.325 2.020 1.00 0.00 141 LEU A C 19
ATOM 27323 O O . LEU A 1 23 ? -1.471 -8.648 3.198 1.00 0.00 141 LEU A O 19
ATOM 27339 N N . ASN A 1 24 ? -1.257 -9.108 1.007 1.00 0.00 142 ASN A N 19
ATOM 27340 C CA . ASN A 1 24 ? -0.666 -10.423 1.229 1.00 0.00 142 ASN A CA 19
ATOM 27341 C C . ASN A 1 24 ? 0.855 -10.361 1.130 1.00 0.00 142 ASN A C 19
ATOM 27342 O O . ASN A 1 24 ? 1.416 -9.385 0.631 1.00 0.00 142 ASN A O 19
ATOM 27353 N N . LYS A 1 25 ? 1.517 -11.408 1.609 1.00 0.00 143 LYS A N 19
ATOM 27354 C CA . LYS A 1 25 ? 2.973 -11.475 1.574 1.00 0.00 143 LYS A CA 19
ATOM 27355 C C . LYS A 1 25 ? 3.464 -11.948 0.209 1.00 0.00 143 LYS A C 19
ATOM 27356 O O . LYS A 1 25 ? 4.400 -12.742 0.118 1.00 0.00 143 LYS A O 19
ATOM 27375 N N . GLN A 1 26 ? 2.826 -11.456 -0.848 1.00 0.00 144 GLN A N 19
ATOM 27376 C CA . GLN A 1 26 ? 3.199 -11.829 -2.207 1.00 0.00 144 GLN A CA 19
ATOM 27377 C C . GLN A 1 26 ? 3.401 -10.591 -3.075 1.00 0.00 144 GLN A C 19
ATOM 27378 O O . GLN A 1 26 ? 4.321 -10.537 -3.890 1.00 0.00 144 GLN A O 19
ATOM 27392 N N . GLN A 1 27 ? 2.534 -9.600 -2.895 1.00 0.00 145 GLN A N 19
ATOM 27393 C CA . GLN A 1 27 ? 2.617 -8.364 -3.663 1.00 0.00 145 GLN A CA 19
ATOM 27394 C C . GLN A 1 27 ? 3.844 -7.553 -3.259 1.00 0.00 145 GLN A C 19
ATOM 27395 O O . GLN A 1 27 ? 4.233 -7.538 -2.091 1.00 0.00 145 GLN A O 19
ATOM 27409 N N . SER A 1 28 ? 4.449 -6.880 -4.232 1.00 0.00 146 SER A N 19
ATOM 27410 C CA . SER A 1 28 ? 5.635 -6.070 -3.978 1.00 0.00 146 SER A CA 19
ATOM 27411 C C . SER A 1 28 ? 5.408 -4.624 -4.409 1.00 0.00 146 SER A C 19
ATOM 27412 O O . SER A 1 28 ? 4.402 -4.305 -5.041 1.00 0.00 146 SER A O 19
ATOM 27420 N N . GLU A 1 29 ? 6.352 -3.755 -4.062 1.00 0.00 147 GLU A N 19
ATOM 27421 C CA . GLU A 1 29 ? 6.255 -2.343 -4.413 1.00 0.00 147 GLU A CA 19
ATOM 27422 C C . GLU A 1 29 ? 5.905 -2.171 -5.889 1.00 0.00 147 GLU A C 19
ATOM 27423 O O . GLU A 1 29 ? 5.000 -1.415 -6.238 1.00 0.00 147 GLU A O 19
ATOM 27435 N N . GLU A 1 30 ? 6.631 -2.879 -6.749 1.00 0.00 148 GLU A N 19
ATOM 27436 C CA . GLU A 1 30 ? 6.399 -2.804 -8.186 1.00 0.00 148 GLU A CA 19
ATOM 27437 C C . GLU A 1 30 ? 4.926 -3.039 -8.512 1.00 0.00 148 GLU A C 19
ATOM 27438 O O . GLU A 1 30 ? 4.304 -2.250 -9.224 1.00 0.00 148 GLU A O 19
ATOM 27450 N N . ASP A 1 31 ? 4.377 -4.128 -7.987 1.00 0.00 149 ASP A N 19
ATOM 27451 C CA . ASP A 1 31 ? 2.978 -4.467 -8.221 1.00 0.00 149 ASP A CA 19
ATOM 27452 C C . ASP A 1 31 ? 2.082 -3.249 -8.020 1.00 0.00 149 ASP A C 19
ATOM 27453 O O . ASP A 1 31 ? 1.487 -2.739 -8.969 1.00 0.00 149 ASP A O 19
ATOM 27462 N N . VAL A 1 32 ? 1.991 -2.786 -6.777 1.00 0.00 150 VAL A N 19
ATOM 27463 C CA . VAL A 1 32 ? 1.168 -1.628 -6.451 1.00 0.00 150 VAL A CA 19
ATOM 27464 C C . VAL A 1 32 ? 1.451 -0.468 -7.399 1.00 0.00 150 VAL A C 19
ATOM 27465 O O . VAL A 1 32 ? 0.568 -0.023 -8.134 1.00 0.00 150 VAL A O 19
ATOM 27478 N N . LEU A 1 33 ? 2.687 0.017 -7.379 1.00 0.00 151 LEU A N 19
ATOM 27479 C CA . LEU A 1 33 ? 3.088 1.126 -8.238 1.00 0.00 151 LEU A CA 19
ATOM 27480 C C . LEU A 1 33 ? 2.606 0.908 -9.669 1.00 0.00 151 LEU A C 19
ATOM 27481 O O . LEU A 1 33 ? 2.188 1.849 -10.344 1.00 0.00 151 LEU A O 19
ATOM 27497 N N . ARG A 1 34 ? 2.664 -0.339 -10.124 1.00 0.00 152 ARG A N 19
ATOM 27498 C CA . ARG A 1 34 ? 2.232 -0.681 -11.474 1.00 0.00 152 ARG A CA 19
ATOM 27499 C C . ARG A 1 34 ? 0.718 -0.553 -11.609 1.00 0.00 152 ARG A C 19
ATOM 27500 O O . ARG A 1 34 ? 0.212 -0.079 -12.628 1.00 0.00 152 ARG A O 19
ATOM 27521 N N . LEU A 1 35 ? -0.001 -0.979 -10.577 1.00 0.00 153 LEU A N 19
ATOM 27522 C CA . LEU A 1 35 ? -1.458 -0.913 -10.579 1.00 0.00 153 LEU A CA 19
ATOM 27523 C C . LEU A 1 35 ? -1.942 0.468 -10.147 1.00 0.00 153 LEU A C 19
ATOM 27524 O O . LEU A 1 35 ? -3.125 0.787 -10.262 1.00 0.00 153 LEU A O 19
ATOM 27540 N N . PHE A 1 36 ? -1.018 1.284 -9.651 1.00 0.00 154 PHE A N 19
ATOM 27541 C CA . PHE A 1 36 ? -1.349 2.631 -9.203 1.00 0.00 154 PHE A CA 19
ATOM 27542 C C . PHE A 1 36 ? -0.982 3.664 -10.265 1.00 0.00 154 PHE A C 19
ATOM 27543 O O . PHE A 1 36 ? -1.680 4.662 -10.441 1.00 0.00 154 PHE A O 19
ATOM 27560 N N . GLN A 1 37 ? 0.118 3.415 -10.968 1.00 0.00 155 GLN A N 19
ATOM 27561 C CA . GLN A 1 37 ? 0.579 4.323 -12.011 1.00 0.00 155 GLN A CA 19
ATOM 27562 C C . GLN A 1 37 ? -0.571 4.726 -12.929 1.00 0.00 155 GLN A C 19
ATOM 27563 O O . GLN A 1 37 ? -0.762 5.900 -13.246 1.00 0.00 155 GLN A O 19
ATOM 27577 N N . PRO A 1 38 ? -1.355 3.730 -13.367 1.00 0.00 156 PRO A N 19
ATOM 27578 C CA . PRO A 1 38 ? -2.500 3.956 -14.255 1.00 0.00 156 PRO A CA 19
ATOM 27579 C C . PRO A 1 38 ? -3.392 5.094 -13.773 1.00 0.00 156 PRO A C 19
ATOM 27580 O O . PRO A 1 38 ? -4.200 5.628 -14.533 1.00 0.00 156 PRO A O 19
ATOM 27591 N N . PHE A 1 39 ? -3.240 5.462 -12.505 1.00 0.00 157 PHE A N 19
ATOM 27592 C CA . PHE A 1 39 ? -4.032 6.538 -11.921 1.00 0.00 157 PHE A CA 19
ATOM 27593 C C . PHE A 1 39 ? -3.224 7.830 -11.845 1.00 0.00 157 PHE A C 19
ATOM 27594 O O . PHE A 1 39 ? -3.702 8.898 -12.224 1.00 0.00 157 PHE A O 19
ATOM 27611 N N . GLY A 1 40 ? -1.994 7.723 -11.351 1.00 0.00 158 GLY A N 19
ATOM 27612 C CA . GLY A 1 40 ? -1.138 8.889 -11.233 1.00 0.00 158 GLY A CA 19
ATOM 27613 C C . GLY A 1 40 ? 0.329 8.523 -11.122 1.00 0.00 158 GLY A C 19
ATOM 27614 O O . GLY A 1 40 ? 0.671 7.364 -10.884 1.00 0.00 158 GLY A O 19
ATOM 27618 N N . VAL A 1 41 ? 1.200 9.512 -11.296 1.00 0.00 159 VAL A N 19
ATOM 27619 C CA . VAL A 1 41 ? 2.638 9.288 -11.214 1.00 0.00 159 VAL A CA 19
ATOM 27620 C C . VAL A 1 41 ? 3.107 9.252 -9.764 1.00 0.00 159 VAL A C 19
ATOM 27621 O O . VAL A 1 41 ? 3.260 10.294 -9.125 1.00 0.00 159 VAL A O 19
ATOM 27634 N N . ILE A 1 42 ? 3.335 8.048 -9.251 1.00 0.00 160 ILE A N 19
ATOM 27635 C CA . ILE A 1 42 ? 3.788 7.877 -7.877 1.00 0.00 160 ILE A CA 19
ATOM 27636 C C . ILE A 1 42 ? 5.248 8.290 -7.724 1.00 0.00 160 ILE A C 19
ATOM 27637 O O . ILE A 1 42 ? 6.105 7.879 -8.506 1.00 0.00 160 ILE A O 19
ATOM 27653 N N . ASP A 1 43 ? 5.524 9.103 -6.711 1.00 0.00 161 ASP A N 19
ATOM 27654 C CA . ASP A 1 43 ? 6.881 9.570 -6.453 1.00 0.00 161 ASP A CA 19
ATOM 27655 C C . ASP A 1 43 ? 7.680 8.521 -5.685 1.00 0.00 161 ASP A C 19
ATOM 27656 O O . ASP A 1 43 ? 8.665 7.985 -6.191 1.00 0.00 161 ASP A O 19
ATOM 27665 N N . GLU A 1 44 ? 7.248 8.235 -4.460 1.00 0.00 162 GLU A N 19
ATOM 27666 C CA . GLU A 1 44 ? 7.925 7.252 -3.623 1.00 0.00 162 GLU A CA 19
ATOM 27667 C C . GLU A 1 44 ? 6.927 6.258 -3.037 1.00 0.00 162 GLU A C 19
ATOM 27668 O O . GLU A 1 44 ? 5.818 6.629 -2.650 1.00 0.00 162 GLU A O 19
ATOM 27680 N N . CYS A 1 45 ? 7.328 4.993 -2.976 1.00 0.00 163 CYS A N 19
ATOM 27681 C CA . CYS A 1 45 ? 6.469 3.943 -2.439 1.00 0.00 163 CYS A CA 19
ATOM 27682 C C . CYS A 1 45 ? 7.242 3.048 -1.476 1.00 0.00 163 CYS A C 19
ATOM 27683 O O . CYS A 1 45 ? 8.342 2.589 -1.784 1.00 0.00 163 CYS A O 19
ATOM 27691 N N . THR A 1 46 ? 6.659 2.804 -0.306 1.00 0.00 164 THR A N 19
ATOM 27692 C CA . THR A 1 46 ? 7.294 1.966 0.704 1.00 0.00 164 THR A CA 19
ATOM 27693 C C . THR A 1 46 ? 6.291 1.002 1.328 1.00 0.00 164 THR A C 19
ATOM 27694 O O . THR A 1 46 ? 5.154 1.375 1.619 1.00 0.00 164 THR A O 19
ATOM 27705 N N . VAL A 1 47 ? 6.718 -0.240 1.531 1.00 0.00 165 VAL A N 19
ATOM 27706 C CA . VAL A 1 47 ? 5.858 -1.257 2.123 1.00 0.00 165 VAL A CA 19
ATOM 27707 C C . VAL A 1 47 ? 6.299 -1.592 3.543 1.00 0.00 165 VAL A C 19
ATOM 27708 O O . VAL A 1 47 ? 7.489 -1.763 3.812 1.00 0.00 165 VAL A O 19
ATOM 27721 N N . LEU A 1 48 ? 5.333 -1.684 4.451 1.00 0.00 166 LEU A N 19
ATOM 27722 C CA . LEU A 1 48 ? 5.622 -1.999 5.846 1.00 0.00 166 LEU A CA 19
ATOM 27723 C C . LEU A 1 48 ? 6.127 -3.431 5.987 1.00 0.00 166 LEU A C 19
ATOM 27724 O O . LEU A 1 48 ? 5.720 -4.321 5.240 1.00 0.00 166 LEU A O 19
ATOM 27740 N N . ARG A 1 49 ? 7.016 -3.647 6.952 1.00 0.00 167 ARG A N 19
ATOM 27741 C CA . ARG A 1 49 ? 7.576 -4.971 7.192 1.00 0.00 167 ARG A CA 19
ATOM 27742 C C . ARG A 1 49 ? 8.114 -5.084 8.616 1.00 0.00 167 ARG A C 19
ATOM 27743 O O . ARG A 1 49 ? 8.589 -4.105 9.190 1.00 0.00 167 ARG A O 19
ATOM 27764 N N . GLY A 1 50 ? 8.036 -6.286 9.179 1.00 0.00 168 GLY A N 19
ATOM 27765 C CA . GLY A 1 50 ? 8.518 -6.504 10.531 1.00 0.00 168 GLY A CA 19
ATOM 27766 C C . GLY A 1 50 ? 10.002 -6.806 10.575 1.00 0.00 168 GLY A C 19
ATOM 27767 O O . GLY A 1 50 ? 10.636 -7.062 9.551 1.00 0.00 168 GLY A O 19
ATOM 27771 N N . PRO A 1 51 ? 10.580 -6.776 11.785 1.00 0.00 169 PRO A N 19
ATOM 27772 C CA . PRO A 1 51 ? 12.007 -7.045 11.988 1.00 0.00 169 PRO A CA 19
ATOM 27773 C C . PRO A 1 51 ? 12.477 -8.281 11.230 1.00 0.00 169 PRO A C 19
ATOM 27774 O O . PRO A 1 51 ? 13.584 -8.308 10.692 1.00 0.00 169 PRO A O 19
ATOM 27785 N N . ASP A 1 52 ? 11.629 -9.303 11.191 1.00 0.00 170 ASP A N 19
ATOM 27786 C CA . ASP A 1 52 ? 11.958 -10.543 10.496 1.00 0.00 170 ASP A CA 19
ATOM 27787 C C . ASP A 1 52 ? 11.264 -10.607 9.139 1.00 0.00 170 ASP A C 19
ATOM 27788 O O . ASP A 1 52 ? 10.747 -11.650 8.743 1.00 0.00 170 ASP A O 19
ATOM 27797 N N . GLY A 1 53 ? 11.255 -9.481 8.431 1.00 0.00 171 GLY A N 19
ATOM 27798 C CA . GLY A 1 53 ? 10.621 -9.430 7.127 1.00 0.00 171 GLY A CA 19
ATOM 27799 C C . GLY A 1 53 ? 9.225 -10.020 7.138 1.00 0.00 171 GLY A C 19
ATOM 27800 O O . GLY A 1 53 ? 8.936 -10.962 6.400 1.00 0.00 171 GLY A O 19
ATOM 27804 N N . SER A 1 54 ? 8.356 -9.466 7.978 1.00 0.00 172 SER A N 19
ATOM 27805 C CA . SER A 1 54 ? 6.984 -9.947 8.086 1.00 0.00 172 SER A CA 19
ATOM 27806 C C . SER A 1 54 ? 5.996 -8.880 7.625 1.00 0.00 172 SER A C 19
ATOM 27807 O O . SER A 1 54 ? 5.514 -8.077 8.424 1.00 0.00 172 SER A O 19
ATOM 27815 N N . SER A 1 55 ? 5.700 -8.877 6.329 1.00 0.00 173 SER A N 19
ATOM 27816 C CA . SER A 1 55 ? 4.773 -7.906 5.759 1.00 0.00 173 SER A CA 19
ATOM 27817 C C . SER A 1 55 ? 3.565 -7.709 6.669 1.00 0.00 173 SER A C 19
ATOM 27818 O O . SER A 1 55 ? 2.840 -8.657 6.973 1.00 0.00 173 SER A O 19
ATOM 27826 N N . LYS A 1 56 ? 3.354 -6.471 7.102 1.00 0.00 174 LYS A N 19
ATOM 27827 C CA . LYS A 1 56 ? 2.234 -6.146 7.977 1.00 0.00 174 LYS A CA 19
ATOM 27828 C C . LYS A 1 56 ? 0.941 -6.011 7.178 1.00 0.00 174 LYS A C 19
ATOM 27829 O O . LYS A 1 56 ? -0.081 -5.571 7.703 1.00 0.00 174 LYS A O 19
ATOM 27848 N N . GLY A 1 57 ? 0.994 -6.394 5.906 1.00 0.00 175 GLY A N 19
ATOM 27849 C CA . GLY A 1 57 ? -0.180 -6.309 5.057 1.00 0.00 175 GLY A CA 19
ATOM 27850 C C . GLY A 1 57 ? -0.591 -4.877 4.777 1.00 0.00 175 GLY A C 19
ATOM 27851 O O . GLY A 1 57 ? -1.738 -4.613 4.413 1.00 0.00 175 GLY A O 19
ATOM 27855 N N . CYS A 1 58 ? 0.345 -3.951 4.949 1.00 0.00 176 CYS A N 19
ATOM 27856 C CA . CYS A 1 58 ? 0.073 -2.537 4.716 1.00 0.00 176 CYS A CA 19
ATOM 27857 C C . CYS A 1 58 ? 1.287 -1.843 4.106 1.00 0.00 176 CYS A C 19
ATOM 27858 O O . CYS A 1 58 ? 2.396 -2.376 4.131 1.00 0.00 176 CYS A O 19
ATOM 27866 N N . ALA A 1 59 ? 1.068 -0.653 3.557 1.00 0.00 177 ALA A N 19
ATOM 27867 C CA . ALA A 1 59 ? 2.144 0.114 2.941 1.00 0.00 177 ALA A CA 19
ATOM 27868 C C . ALA A 1 59 ? 1.738 1.570 2.745 1.00 0.00 177 ALA A C 19
ATOM 27869 O O . ALA A 1 59 ? 0.576 1.932 2.934 1.00 0.00 177 ALA A O 19
ATOM 27876 N N . PHE A 1 60 ? 2.702 2.403 2.365 1.00 0.00 178 PHE A N 19
ATOM 27877 C CA . PHE A 1 60 ? 2.444 3.821 2.145 1.00 0.00 178 PHE A CA 19
ATOM 27878 C C . PHE A 1 60 ? 2.860 4.237 0.737 1.00 0.00 178 PHE A C 19
ATOM 27879 O O . PHE A 1 60 ? 4.018 4.083 0.348 1.00 0.00 178 PHE A O 19
ATOM 27896 N N . VAL A 1 61 ? 1.907 4.766 -0.024 1.00 0.00 179 VAL A N 19
ATOM 27897 C CA . VAL A 1 61 ? 2.173 5.205 -1.389 1.00 0.00 179 VAL A CA 19
ATOM 27898 C C . VAL A 1 61 ? 2.021 6.716 -1.519 1.00 0.00 179 VAL A C 19
ATOM 27899 O O . VAL A 1 61 ? 1.028 7.292 -1.074 1.00 0.00 179 VAL A O 19
ATOM 27912 N N . LYS A 1 62 ? 3.011 7.354 -2.134 1.00 0.00 180 LYS A N 19
ATOM 27913 C CA . LYS A 1 62 ? 2.988 8.799 -2.326 1.00 0.00 180 LYS A CA 19
ATOM 27914 C C . LYS A 1 62 ? 2.806 9.149 -3.799 1.00 0.00 180 LYS A C 19
ATOM 27915 O O . LYS A 1 62 ? 3.521 8.639 -4.662 1.00 0.00 180 LYS A O 19
ATOM 27934 N N . PHE A 1 63 ? 1.845 10.024 -4.081 1.00 0.00 181 PHE A N 19
ATOM 27935 C CA . PHE A 1 63 ? 1.570 10.443 -5.450 1.00 0.00 181 PHE A CA 19
ATOM 27936 C C . PHE A 1 63 ? 2.152 11.826 -5.723 1.00 0.00 181 PHE A C 19
ATOM 27937 O O . PHE A 1 63 ? 2.519 12.551 -4.798 1.00 0.00 181 PHE A O 19
ATOM 27954 N N . SER A 1 64 ? 2.235 12.185 -7.000 1.00 0.00 182 SER A N 19
ATOM 27955 C CA . SER A 1 64 ? 2.777 13.480 -7.397 1.00 0.00 182 SER A CA 19
ATOM 27956 C C . SER A 1 64 ? 1.860 14.613 -6.947 1.00 0.00 182 SER A C 19
ATOM 27957 O O . SER A 1 64 ? 2.325 15.668 -6.514 1.00 0.00 182 SER A O 19
ATOM 27965 N N . SER A 1 65 ? 0.554 14.388 -7.053 1.00 0.00 183 SER A N 19
ATOM 27966 C CA . SER A 1 65 ? -0.429 15.390 -6.661 1.00 0.00 183 SER A CA 19
ATOM 27967 C C . SER A 1 65 ? -1.519 14.772 -5.790 1.00 0.00 183 SER A C 19
ATOM 27968 O O . SER A 1 65 ? -1.892 13.612 -5.972 1.00 0.00 183 SER A O 19
ATOM 27976 N N . HIS A 1 66 ? -2.025 15.554 -4.842 1.00 0.00 184 HIS A N 19
ATOM 27977 C CA . HIS A 1 66 ? -3.073 15.084 -3.942 1.00 0.00 184 HIS A CA 19
ATOM 27978 C C . HIS A 1 66 ? -4.223 14.460 -4.727 1.00 0.00 184 HIS A C 19
ATOM 27979 O O . HIS A 1 66 ? -4.660 13.348 -4.430 1.00 0.00 184 HIS A O 19
ATOM 27993 N N . THR A 1 67 ? -4.711 15.184 -5.730 1.00 0.00 185 THR A N 19
ATOM 27994 C CA . THR A 1 67 ? -5.811 14.703 -6.555 1.00 0.00 185 THR A CA 19
ATOM 27995 C C . THR A 1 67 ? -5.560 13.276 -7.030 1.00 0.00 185 THR A C 19
ATOM 27996 O O . THR A 1 67 ? -6.395 12.393 -6.839 1.00 0.00 185 THR A O 19
ATOM 28007 N N . GLU A 1 68 ? -4.403 13.058 -7.647 1.00 0.00 186 GLU A N 19
ATOM 28008 C CA . GLU A 1 68 ? -4.043 11.737 -8.149 1.00 0.00 186 GLU A CA 19
ATOM 28009 C C . GLU A 1 68 ? -4.338 10.661 -7.108 1.00 0.00 186 GLU A C 19
ATOM 28010 O O . GLU A 1 68 ? -4.981 9.655 -7.405 1.00 0.00 186 GLU A O 19
ATOM 28022 N N . ALA A 1 69 ? -3.861 10.881 -5.887 1.00 0.00 187 ALA A N 19
ATOM 28023 C CA . ALA A 1 69 ? -4.075 9.932 -4.801 1.00 0.00 187 ALA A CA 19
ATOM 28024 C C . ALA A 1 69 ? -5.562 9.731 -4.532 1.00 0.00 187 ALA A C 19
ATOM 28025 O O . ALA A 1 69 ? -6.036 8.600 -4.430 1.00 0.00 187 ALA A O 19
ATOM 28032 N N . GLN A 1 70 ? -6.292 10.836 -4.416 1.00 0.00 188 GLN A N 19
ATOM 28033 C CA . GLN A 1 70 ? -7.726 10.780 -4.157 1.00 0.00 188 GLN A CA 19
ATOM 28034 C C . GLN A 1 70 ? -8.406 9.769 -5.074 1.00 0.00 188 GLN A C 19
ATOM 28035 O O . GLN A 1 70 ? -9.254 8.992 -4.637 1.00 0.00 188 GLN A O 19
ATOM 28049 N N . ALA A 1 71 ? -8.027 9.784 -6.348 1.00 0.00 189 ALA A N 19
ATOM 28050 C CA . ALA A 1 71 ? -8.599 8.867 -7.326 1.00 0.00 189 ALA A CA 19
ATOM 28051 C C . ALA A 1 71 ? -8.208 7.425 -7.021 1.00 0.00 189 ALA A C 19
ATOM 28052 O O . ALA A 1 71 ? -9.067 6.570 -6.809 1.00 0.00 189 ALA A O 19
ATOM 28059 N N . ALA A 1 72 ? -6.905 7.162 -7.002 1.00 0.00 190 ALA A N 19
ATOM 28060 C CA . ALA A 1 72 ? -6.400 5.823 -6.722 1.00 0.00 190 ALA A CA 19
ATOM 28061 C C . ALA A 1 72 ? -7.141 5.192 -5.548 1.00 0.00 190 ALA A C 19
ATOM 28062 O O . ALA A 1 72 ? -7.400 3.988 -5.541 1.00 0.00 190 ALA A O 19
ATOM 28069 N N . ILE A 1 73 ? -7.479 6.011 -4.558 1.00 0.00 191 ILE A N 19
ATOM 28070 C CA . ILE A 1 73 ? -8.190 5.531 -3.379 1.00 0.00 191 ILE A CA 19
ATOM 28071 C C . ILE A 1 73 ? -9.549 4.950 -3.756 1.00 0.00 191 ILE A C 19
ATOM 28072 O O . ILE A 1 73 ? -9.742 3.734 -3.741 1.00 0.00 191 ILE A O 19
ATOM 28088 N N . HIS A 1 74 ? -10.488 5.828 -4.095 1.00 0.00 192 HIS A N 19
ATOM 28089 C CA . HIS A 1 74 ? -11.829 5.402 -4.479 1.00 0.00 192 HIS A CA 19
ATOM 28090 C C . HIS A 1 74 ? -11.777 4.442 -5.663 1.00 0.00 192 HIS A C 19
ATOM 28091 O O . HIS A 1 74 ? -12.771 3.800 -5.999 1.00 0.00 192 HIS A O 19
ATOM 28105 N N . ALA A 1 75 ? -10.610 4.350 -6.292 1.00 0.00 193 ALA A N 19
ATOM 28106 C CA . ALA A 1 75 ? -10.427 3.467 -7.438 1.00 0.00 193 ALA A CA 19
ATOM 28107 C C . ALA A 1 75 ? -10.088 2.050 -6.991 1.00 0.00 193 ALA A C 19
ATOM 28108 O O . ALA A 1 75 ? -10.572 1.074 -7.567 1.00 0.00 193 ALA A O 19
ATOM 28115 N N . LEU A 1 76 ? -9.255 1.942 -5.963 1.00 0.00 194 LEU A N 19
ATOM 28116 C CA . LEU A 1 76 ? -8.850 0.643 -5.438 1.00 0.00 194 LEU A CA 19
ATOM 28117 C C . LEU A 1 76 ? -9.233 0.506 -3.968 1.00 0.00 194 LEU A C 19
ATOM 28118 O O . LEU A 1 76 ? -8.689 -0.334 -3.250 1.00 0.00 194 LEU A O 19
ATOM 28134 N N . HIS A 1 77 ? -10.173 1.335 -3.527 1.00 0.00 195 HIS A N 19
ATOM 28135 C CA . HIS A 1 77 ? -10.631 1.304 -2.142 1.00 0.00 195 HIS A CA 19
ATOM 28136 C C . HIS A 1 77 ? -11.633 0.174 -1.926 1.00 0.00 195 HIS A C 19
ATOM 28137 O O . HIS A 1 77 ? -12.644 0.086 -2.622 1.00 0.00 195 HIS A O 19
ATOM 28151 N N . GLY A 1 78 ? -11.345 -0.689 -0.957 1.00 0.00 196 GLY A N 19
ATOM 28152 C CA . GLY A 1 78 ? -12.230 -1.803 -0.668 1.00 0.00 196 GLY A CA 19
ATOM 28153 C C . GLY A 1 78 ? -12.901 -2.348 -1.912 1.00 0.00 196 GLY A C 19
ATOM 28154 O O . GLY A 1 78 ? -14.035 -2.824 -1.856 1.00 0.00 196 GLY A O 19
ATOM 28158 N N . SER A 1 79 ? -12.201 -2.277 -3.040 1.00 0.00 197 SER A N 19
ATOM 28159 C CA . SER A 1 79 ? -12.739 -2.763 -4.306 1.00 0.00 197 SER A CA 19
ATOM 28160 C C . SER A 1 79 ? -12.180 -4.143 -4.639 1.00 0.00 197 SER A C 19
ATOM 28161 O O . SER A 1 79 ? -12.896 -5.008 -5.142 1.00 0.00 197 SER A O 19
ATOM 28169 N N . GLN A 1 80 ? -10.897 -4.339 -4.355 1.00 0.00 198 GLN A N 19
ATOM 28170 C CA . GLN A 1 80 ? -10.241 -5.613 -4.626 1.00 0.00 198 GLN A CA 19
ATOM 28171 C C . GLN A 1 80 ? -10.125 -6.447 -3.354 1.00 0.00 198 GLN A C 19
ATOM 28172 O O . GLN A 1 80 ? -10.213 -5.921 -2.243 1.00 0.00 198 GLN A O 19
ATOM 28186 N N . THR A 1 81 ? -9.926 -7.750 -3.522 1.00 0.00 199 THR A N 19
ATOM 28187 C CA . THR A 1 81 ? -9.799 -8.657 -2.388 1.00 0.00 199 THR A CA 19
ATOM 28188 C C . THR A 1 81 ? -8.635 -9.621 -2.583 1.00 0.00 199 THR A C 19
ATOM 28189 O O . THR A 1 81 ? -8.813 -10.732 -3.082 1.00 0.00 199 THR A O 19
ATOM 28200 N N . MET A 1 82 ? -7.443 -9.190 -2.184 1.00 0.00 200 MET A N 19
ATOM 28201 C CA . MET A 1 82 ? -6.249 -10.018 -2.314 1.00 0.00 200 MET A CA 19
ATOM 28202 C C . MET A 1 82 ? -6.577 -11.487 -2.068 1.00 0.00 200 MET A C 19
ATOM 28203 O O . MET A 1 82 ? -7.537 -11.826 -1.377 1.00 0.00 200 MET A O 19
ATOM 28217 N N . PRO A 1 83 ? -5.761 -12.381 -2.647 1.00 0.00 201 PRO A N 19
ATOM 28218 C CA . PRO A 1 83 ? -5.945 -13.828 -2.504 1.00 0.00 201 PRO A CA 19
ATOM 28219 C C . PRO A 1 83 ? -5.645 -14.314 -1.090 1.00 0.00 201 PRO A C 19
ATOM 28220 O O . PRO A 1 83 ? -4.594 -14.009 -0.528 1.00 0.00 201 PRO A O 19
ATOM 28231 N N . GLY A 1 84 ? -6.576 -15.074 -0.520 1.00 0.00 202 GLY A N 19
ATOM 28232 C CA . GLY A 1 84 ? -6.391 -15.590 0.823 1.00 0.00 202 GLY A CA 19
ATOM 28233 C C . GLY A 1 84 ? -7.170 -14.803 1.859 1.00 0.00 202 GLY A C 19
ATOM 28234 O O . GLY A 1 84 ? -7.718 -15.375 2.800 1.00 0.00 202 GLY A O 19
ATOM 28238 N N . ALA A 1 85 ? -7.217 -13.486 1.686 1.00 0.00 203 ALA A N 19
ATOM 28239 C CA . ALA A 1 85 ? -7.933 -12.619 2.613 1.00 0.00 203 ALA A CA 19
ATOM 28240 C C . ALA A 1 85 ? -9.411 -12.526 2.247 1.00 0.00 203 ALA A C 19
ATOM 28241 O O . ALA A 1 85 ? -9.773 -12.578 1.071 1.00 0.00 203 ALA A O 19
ATOM 28248 N N . SER A 1 86 ? -10.259 -12.389 3.260 1.00 0.00 204 SER A N 19
ATOM 28249 C CA . SER A 1 86 ? -11.698 -12.293 3.045 1.00 0.00 204 SER A CA 19
ATOM 28250 C C . SER A 1 86 ? -12.138 -10.835 2.948 1.00 0.00 204 SER A C 19
ATOM 28251 O O . SER A 1 86 ? -13.263 -10.539 2.546 1.00 0.00 204 SER A O 19
ATOM 28259 N N . SER A 1 87 ? -11.240 -9.927 3.320 1.00 0.00 205 SER A N 19
ATOM 28260 C CA . SER A 1 87 ? -11.535 -8.500 3.280 1.00 0.00 205 SER A CA 19
ATOM 28261 C C . SER A 1 87 ? -10.932 -7.856 2.035 1.00 0.00 205 SER A C 19
ATOM 28262 O O . SER A 1 87 ? -9.999 -8.390 1.436 1.00 0.00 205 SER A O 19
ATOM 28270 N N . SER A 1 88 ? -11.473 -6.704 1.652 1.00 0.00 206 SER A N 19
ATOM 28271 C CA . SER A 1 88 ? -10.992 -5.987 0.476 1.00 0.00 206 SER A CA 19
ATOM 28272 C C . SER A 1 88 ? -9.804 -5.098 0.831 1.00 0.00 206 SER A C 19
ATOM 28273 O O . SER A 1 88 ? -9.492 -4.897 2.005 1.00 0.00 206 SER A O 19
ATOM 28281 N N . LEU A 1 89 ? -9.144 -4.567 -0.193 1.00 0.00 207 LEU A N 19
ATOM 28282 C CA . LEU A 1 89 ? -7.990 -3.698 0.009 1.00 0.00 207 LEU A CA 19
ATOM 28283 C C . LEU A 1 89 ? -8.400 -2.397 0.692 1.00 0.00 207 LEU A C 19
ATOM 28284 O O . LEU A 1 89 ? -9.321 -1.712 0.245 1.00 0.00 207 LEU A O 19
ATOM 28300 N N . VAL A 1 90 ? -7.709 -2.061 1.776 1.00 0.00 208 VAL A N 19
ATOM 28301 C CA . VAL A 1 90 ? -7.999 -0.840 2.519 1.00 0.00 208 VAL A CA 19
ATOM 28302 C C . VAL A 1 90 ? -7.046 0.283 2.126 1.00 0.00 208 VAL A C 19
ATOM 28303 O O . VAL A 1 90 ? -5.844 0.209 2.379 1.00 0.00 208 VAL A O 19
ATOM 28316 N N . VAL A 1 91 ? -7.591 1.323 1.503 1.00 0.00 209 VAL A N 19
ATOM 28317 C CA . VAL A 1 91 ? -6.790 2.464 1.075 1.00 0.00 209 VAL A CA 19
ATOM 28318 C C . VAL A 1 91 ? -7.318 3.762 1.675 1.00 0.00 209 VAL A C 19
ATOM 28319 O O . VAL A 1 91 ? -8.487 4.107 1.506 1.00 0.00 209 VAL A O 19
ATOM 28332 N N . LYS A 1 92 ? -6.447 4.480 2.376 1.00 0.00 210 LYS A N 19
ATOM 28333 C CA . LYS A 1 92 ? -6.823 5.743 3.000 1.00 0.00 210 LYS A CA 19
ATOM 28334 C C . LYS A 1 92 ? -5.587 6.563 3.356 1.00 0.00 210 LYS A C 19
ATOM 28335 O O . LYS A 1 92 ? -4.532 6.011 3.668 1.00 0.00 210 LYS A O 19
ATOM 28354 N N . PHE A 1 93 ? -5.725 7.884 3.310 1.00 0.00 211 PHE A N 19
ATOM 28355 C CA . PHE A 1 93 ? -4.620 8.780 3.628 1.00 0.00 211 PHE A CA 19
ATOM 28356 C C . PHE A 1 93 ? -3.943 8.367 4.931 1.00 0.00 211 PHE A C 19
ATOM 28357 O O . PHE A 1 93 ? -4.605 7.958 5.885 1.00 0.00 211 PHE A O 19
ATOM 28374 N N . ALA A 1 94 ? -2.618 8.476 4.963 1.00 0.00 212 ALA A N 19
ATOM 28375 C CA . ALA A 1 94 ? -1.851 8.115 6.149 1.00 0.00 212 ALA A CA 19
ATOM 28376 C C . ALA A 1 94 ? -2.214 9.008 7.331 1.00 0.00 212 ALA A C 19
ATOM 28377 O O . ALA A 1 94 ? -2.836 10.057 7.160 1.00 0.00 212 ALA A O 19
ATOM 28384 N N . ASP A 1 95 ? -1.822 8.586 8.527 1.00 0.00 213 ASP A N 19
ATOM 28385 C CA . ASP A 1 95 ? -2.105 9.348 9.738 1.00 0.00 213 ASP A CA 19
ATOM 28386 C C . ASP A 1 95 ? -1.787 10.826 9.537 1.00 0.00 213 ASP A C 19
ATOM 28387 O O . ASP A 1 95 ? -0.623 11.228 9.538 1.00 0.00 213 ASP A O 19
ATOM 28396 N N . THR A 1 96 ? -2.830 11.633 9.362 1.00 0.00 214 THR A N 19
ATOM 28397 C CA . THR A 1 96 ? -2.662 13.066 9.157 1.00 0.00 214 THR A CA 19
ATOM 28398 C C . THR A 1 96 ? -2.654 13.814 10.485 1.00 0.00 214 THR A C 19
ATOM 28399 O O . THR A 1 96 ? -3.684 13.931 11.148 1.00 0.00 214 THR A O 19
ATOM 28410 N N . ASP A 1 97 ? -1.486 14.319 10.867 1.00 0.00 215 ASP A N 19
ATOM 28411 C CA . ASP A 1 97 ? -1.345 15.058 12.116 1.00 0.00 215 ASP A CA 19
ATOM 28412 C C . ASP A 1 97 ? -1.102 16.540 11.846 1.00 0.00 215 ASP A C 19
ATOM 28413 O O . ASP A 1 97 ? -0.949 16.956 10.697 1.00 0.00 215 ASP A O 19
ATOM 28422 N N . LYS A 1 98 ? -1.068 17.333 12.912 1.00 0.00 216 LYS A N 19
ATOM 28423 C CA . LYS A 1 98 ? -0.843 18.768 12.792 1.00 0.00 216 LYS A CA 19
ATOM 28424 C C . LYS A 1 98 ? -0.009 19.288 13.958 1.00 0.00 216 LYS A C 19
ATOM 28425 O O . LYS A 1 98 ? -0.171 18.845 15.094 1.00 0.00 216 LYS A O 19
ATOM 28444 N N . GLU A 1 99 ? 0.883 20.231 13.668 1.00 0.00 217 GLU A N 19
ATOM 28445 C CA . GLU A 1 99 ? 1.741 20.811 14.694 1.00 0.00 217 GLU A CA 19
ATOM 28446 C C . GLU A 1 99 ? 1.405 22.282 14.917 1.00 0.00 217 GLU A C 19
ATOM 28447 O O . GLU A 1 99 ? 1.168 22.712 16.046 1.00 0.00 217 GLU A O 19
ATOM 28459 N N . SER A 1 100 ? 1.388 23.050 13.832 1.00 0.00 218 SER A N 19
ATOM 28460 C CA . SER A 1 100 ? 1.085 24.475 13.908 1.00 0.00 218 SER A CA 19
ATOM 28461 C C . SER A 1 100 ? -0.411 24.722 13.746 1.00 0.00 218 SER A C 19
ATOM 28462 O O . SER A 1 100 ? -1.156 23.838 13.323 1.00 0.00 218 SER A O 19
ATOM 28470 N N . GLY A 1 101 ? -0.845 25.931 14.088 1.00 0.00 219 GLY A N 19
ATOM 28471 C CA . GLY A 1 101 ? -2.251 26.275 13.974 1.00 0.00 219 GLY A CA 19
ATOM 28472 C C . GLY A 1 101 ? -2.482 27.490 13.098 1.00 0.00 219 GLY A C 19
ATOM 28473 O O . GLY A 1 101 ? -2.394 28.632 13.548 1.00 0.00 219 GLY A O 19
ATOM 28477 N N . PRO A 1 102 ? -2.784 27.250 11.813 1.00 0.00 220 PRO A N 19
ATOM 28478 C CA . PRO A 1 102 ? -3.033 28.321 10.845 1.00 0.00 220 PRO A CA 19
ATOM 28479 C C . PRO A 1 102 ? -4.397 28.975 11.041 1.00 0.00 220 PRO A C 19
ATOM 28480 O O . PRO A 1 102 ? -5.313 28.366 11.594 1.00 0.00 220 PRO A O 19
ATOM 28491 N N . SER A 1 103 ? -4.524 30.216 10.585 1.00 0.00 221 SER A N 19
ATOM 28492 C CA . SER A 1 103 ? -5.776 30.954 10.714 1.00 0.00 221 SER A CA 19
ATOM 28493 C C . SER A 1 103 ? -5.832 32.106 9.716 1.00 0.00 221 SER A C 19
ATOM 28494 O O . SER A 1 103 ? -4.868 32.855 9.560 1.00 0.00 221 SER A O 19
ATOM 28502 N N . SER A 1 104 ? -6.970 32.242 9.042 1.00 0.00 222 SER A N 19
ATOM 28503 C CA . SER A 1 104 ? -7.153 33.300 8.056 1.00 0.00 222 SER A CA 19
ATOM 28504 C C . SER A 1 104 ? -8.603 33.775 8.031 1.00 0.00 222 SER A C 19
ATOM 28505 O O . SER A 1 104 ? -9.532 32.969 8.033 1.00 0.00 222 SER A O 19
ATOM 28513 N N . GLY A 1 105 ? -8.787 35.092 8.009 1.00 0.00 223 GLY A N 19
ATOM 28514 C CA . GLY A 1 105 ? -10.125 35.653 7.985 1.00 0.00 223 GLY A CA 19
ATOM 28515 C C . GLY A 1 105 ? -10.494 36.213 6.626 1.00 0.00 223 GLY A C 19
ATOM 28516 O O . GLY A 1 105 ? -10.610 37.427 6.457 1.00 0.00 223 GLY A O 19
ATOM 28520 N N . GLY A 1 1 ? -34.013 16.744 -4.639 1.00 0.00 119 GLY A N 20
ATOM 28521 C CA . GLY A 1 1 ? -32.678 16.297 -4.992 1.00 0.00 119 GLY A CA 20
ATOM 28522 C C . GLY A 1 1 ? -31.603 17.254 -4.517 1.00 0.00 119 GLY A C 20
ATOM 28523 O O . GLY A 1 1 ? -31.664 18.453 -4.790 1.00 0.00 119 GLY A O 20
ATOM 28527 N N . SER A 1 2 ? -30.615 16.724 -3.803 1.00 0.00 120 SER A N 20
ATOM 28528 C CA . SER A 1 2 ? -29.523 17.541 -3.284 1.00 0.00 120 SER A CA 20
ATOM 28529 C C . SER A 1 2 ? -28.187 16.819 -3.433 1.00 0.00 120 SER A C 20
ATOM 28530 O O . SER A 1 2 ? -28.041 15.669 -3.020 1.00 0.00 120 SER A O 20
ATOM 28538 N N . SER A 1 3 ? -27.215 17.505 -4.026 1.00 0.00 121 SER A N 20
ATOM 28539 C CA . SER A 1 3 ? -25.891 16.929 -4.233 1.00 0.00 121 SER A CA 20
ATOM 28540 C C . SER A 1 3 ? -24.811 17.815 -3.619 1.00 0.00 121 SER A C 20
ATOM 28541 O O . SER A 1 3 ? -25.032 18.999 -3.369 1.00 0.00 121 SER A O 20
ATOM 28549 N N . GLY A 1 4 ? -23.641 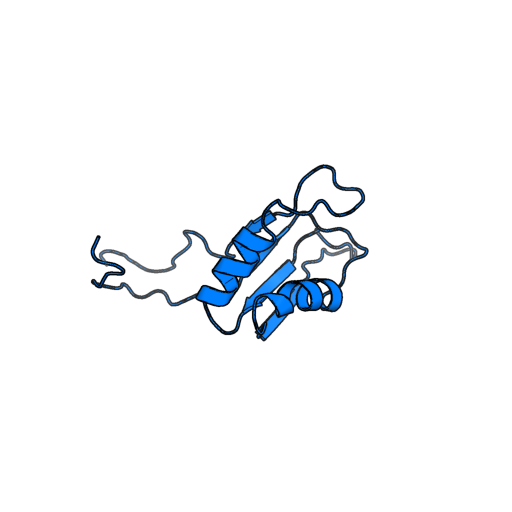17.231 -3.378 1.00 0.00 122 GLY A N 20
ATOM 28550 C CA . GLY A 1 4 ? -22.544 17.981 -2.794 1.00 0.00 122 GLY A CA 20
ATOM 28551 C C . GLY A 1 4 ? -21.823 17.204 -1.711 1.00 0.00 122 GLY A C 20
ATOM 28552 O O . GLY A 1 4 ? -21.778 15.974 -1.744 1.00 0.00 122 GLY A O 20
ATOM 28556 N N . SER A 1 5 ? -21.254 17.923 -0.748 1.00 0.00 123 SER A N 20
ATOM 28557 C CA . SER A 1 5 ? -20.526 17.294 0.348 1.00 0.00 123 SER A CA 20
ATOM 28558 C C . SER A 1 5 ? -21.486 16.605 1.313 1.00 0.00 123 SER A C 20
ATOM 28559 O O . SER A 1 5 ? -22.326 17.252 1.938 1.00 0.00 123 SER A O 20
ATOM 28567 N N . SER A 1 6 ? -21.355 15.287 1.428 1.00 0.00 124 SER A N 20
ATOM 28568 C CA . SER A 1 6 ? -22.213 14.509 2.314 1.00 0.00 124 SER A CA 20
ATOM 28569 C C . SER A 1 6 ? -21.381 13.731 3.329 1.00 0.00 124 SER A C 20
ATOM 28570 O O . SER A 1 6 ? -20.499 12.955 2.963 1.00 0.00 124 SER A O 20
ATOM 28578 N N . GLY A 1 7 ? -21.670 13.944 4.610 1.00 0.00 125 GLY A N 20
ATOM 28579 C CA . GLY A 1 7 ? -20.941 13.257 5.659 1.00 0.00 125 GLY A CA 20
ATOM 28580 C C . GLY A 1 7 ? -19.454 13.176 5.375 1.00 0.00 125 GLY A C 20
ATOM 28581 O O . GLY A 1 7 ? -18.991 12.243 4.719 1.00 0.00 125 GLY A O 20
ATOM 28585 N N . SER A 1 8 ? -18.705 14.156 5.868 1.00 0.00 126 SER A N 20
ATOM 28586 C CA . SER A 1 8 ? -17.262 14.195 5.659 1.00 0.00 126 SER A CA 20
ATOM 28587 C C . SER A 1 8 ? -16.564 13.118 6.484 1.00 0.00 126 SER A C 20
ATOM 28588 O O . SER A 1 8 ? -16.364 13.276 7.687 1.00 0.00 126 SER A O 20
ATOM 28596 N N . GLU A 1 9 ? -16.197 12.022 5.826 1.00 0.00 127 GLU A N 20
ATOM 28597 C CA . GLU A 1 9 ? -15.523 10.918 6.499 1.00 0.00 127 GLU A CA 20
ATOM 28598 C C . GLU A 1 9 ? -14.047 11.236 6.720 1.00 0.00 127 GLU A C 20
ATOM 28599 O O . GLU A 1 9 ? -13.188 10.820 5.943 1.00 0.00 127 GLU A O 20
ATOM 28611 N N . SER A 1 10 ? -13.761 11.977 7.786 1.00 0.00 128 SER A N 20
ATOM 28612 C CA . SER A 1 10 ? -12.390 12.355 8.108 1.00 0.00 128 SER A CA 20
ATOM 28613 C C . SER A 1 10 ? -11.746 13.107 6.946 1.00 0.00 128 SER A C 20
ATOM 28614 O O . SER A 1 10 ? -10.607 12.832 6.569 1.00 0.00 128 SER A O 20
ATOM 28622 N N . ARG A 1 11 ? -12.485 14.057 6.383 1.00 0.00 129 ARG A N 20
ATOM 28623 C CA . ARG A 1 11 ? -11.989 14.848 5.263 1.00 0.00 129 ARG A CA 20
ATOM 28624 C C . ARG A 1 11 ? -11.372 16.155 5.753 1.00 0.00 129 ARG A C 20
ATOM 28625 O O . ARG A 1 11 ? -12.074 17.143 5.966 1.00 0.00 129 ARG A O 20
ATOM 28646 N N . GLY A 1 12 ? -10.054 16.153 5.929 1.00 0.00 130 GLY A N 20
ATOM 28647 C CA . GLY A 1 12 ? -9.365 17.343 6.393 1.00 0.00 130 GLY A CA 20
ATOM 28648 C C . GLY A 1 12 ? -7.859 17.222 6.279 1.00 0.00 130 GLY A C 20
ATOM 28649 O O . GLY A 1 12 ? -7.266 16.267 6.778 1.00 0.00 130 GLY A O 20
ATOM 28653 N N . GLY A 1 13 ? -7.237 18.194 5.618 1.00 0.00 131 GLY A N 20
ATOM 28654 C CA . GLY A 1 13 ? -5.796 18.173 5.450 1.00 0.00 131 GLY A CA 20
ATOM 28655 C C . GLY A 1 13 ? -5.382 17.819 4.036 1.00 0.00 131 GLY A C 20
ATOM 28656 O O . GLY A 1 13 ? -5.883 16.854 3.458 1.00 0.00 131 GLY A O 20
ATOM 28660 N N . ARG A 1 14 ? -4.466 18.602 3.475 1.00 0.00 132 ARG A N 20
ATOM 28661 C CA . ARG A 1 14 ? -3.987 18.368 2.118 1.00 0.00 132 ARG A CA 20
ATOM 28662 C C . ARG A 1 14 ? -2.675 17.589 2.131 1.00 0.00 132 ARG A C 20
ATOM 28663 O O . ARG A 1 14 ? -1.599 18.168 2.276 1.00 0.00 132 ARG A O 20
ATOM 28684 N N . ASP A 1 15 ? -2.773 16.272 1.980 1.00 0.00 133 ASP A N 20
ATOM 28685 C CA . ASP A 1 15 ? -1.595 15.414 1.974 1.00 0.00 133 ASP A CA 20
ATOM 28686 C C . ASP A 1 15 ? -1.546 14.566 0.707 1.00 0.00 133 ASP A C 20
ATOM 28687 O O . ASP A 1 15 ? -2.582 14.232 0.132 1.00 0.00 133 ASP A O 20
ATOM 28696 N N . ARG A 1 16 ? -0.337 14.223 0.276 1.00 0.00 134 ARG A N 20
ATOM 28697 C CA . ARG A 1 16 ? -0.153 13.417 -0.924 1.00 0.00 134 ARG A CA 20
ATOM 28698 C C . ARG A 1 16 ? 0.282 11.999 -0.566 1.00 0.00 134 ARG A C 20
ATOM 28699 O O . ARG A 1 16 ? 0.684 11.223 -1.433 1.00 0.00 134 ARG A O 20
ATOM 28720 N N . LYS A 1 17 ? 0.199 11.667 0.718 1.00 0.00 135 LYS A N 20
ATOM 28721 C CA . LYS A 1 17 ? 0.583 10.343 1.193 1.00 0.00 135 LYS A CA 20
ATOM 28722 C C . LYS A 1 17 ? -0.645 9.462 1.401 1.00 0.00 135 LYS A C 20
ATOM 28723 O O . LYS A 1 17 ? -1.672 9.920 1.905 1.00 0.00 135 LYS A O 20
ATOM 28742 N N . LEU A 1 18 ? -0.533 8.197 1.011 1.00 0.00 136 LEU A N 20
ATOM 28743 C CA . LEU A 1 18 ? -1.634 7.251 1.156 1.00 0.00 136 LEU A CA 20
ATOM 28744 C C . LEU A 1 18 ? -1.216 6.055 2.005 1.00 0.00 136 LEU A C 20
ATOM 28745 O O . LEU A 1 18 ? -0.034 5.723 2.090 1.00 0.00 136 LEU A O 20
ATOM 28761 N N . PHE A 1 19 ? -2.195 5.410 2.632 1.00 0.00 137 PHE A N 20
ATOM 28762 C CA . PHE A 1 19 ? -1.929 4.249 3.474 1.00 0.00 137 PHE A CA 20
ATOM 28763 C C . PHE A 1 19 ? -2.749 3.046 3.016 1.00 0.00 137 PHE A C 20
ATOM 28764 O O . PHE A 1 19 ? -3.975 3.040 3.123 1.00 0.00 137 PHE A O 20
ATOM 28781 N N . VAL A 1 20 ? -2.062 2.029 2.506 1.00 0.00 138 VAL A N 20
ATOM 28782 C CA . VAL A 1 20 ? -2.726 0.820 2.032 1.00 0.00 138 VAL A CA 20
ATOM 28783 C C . VAL A 1 20 ? -2.783 -0.240 3.126 1.00 0.00 138 VAL A C 20
ATOM 28784 O O . VAL A 1 20 ? -1.935 -0.274 4.018 1.00 0.00 138 VAL A O 20
ATOM 28797 N N . GLY A 1 21 ? -3.789 -1.106 3.052 1.00 0.00 139 GLY A N 20
ATOM 28798 C CA . GLY A 1 21 ? -3.938 -2.156 4.042 1.00 0.00 139 GLY A CA 20
ATOM 28799 C C . GLY A 1 21 ? -4.511 -3.431 3.454 1.00 0.00 139 GLY A C 20
ATOM 28800 O O . GLY A 1 21 ? -4.881 -3.469 2.281 1.00 0.00 139 GLY A O 20
ATOM 28804 N N . MET A 1 22 ? -4.583 -4.477 4.270 1.00 0.00 140 MET A N 20
ATOM 28805 C CA . MET A 1 22 ? -5.114 -5.759 3.823 1.00 0.00 140 MET A CA 20
ATOM 28806 C C . MET A 1 22 ? -4.332 -6.282 2.622 1.00 0.00 140 MET A C 20
ATOM 28807 O O . MET A 1 22 ? -4.917 -6.733 1.636 1.00 0.00 140 MET A O 20
ATOM 28821 N N . LEU A 1 23 ? -3.008 -6.220 2.711 1.00 0.00 141 LEU A N 20
ATOM 28822 C CA . LEU A 1 23 ? -2.146 -6.687 1.631 1.00 0.00 141 LEU A CA 20
ATOM 28823 C C . LEU A 1 23 ? -1.602 -8.080 1.933 1.00 0.00 141 LEU A C 20
ATOM 28824 O O . LEU A 1 23 ? -1.364 -8.427 3.089 1.00 0.00 141 LEU A O 20
ATOM 28840 N N . ASN A 1 24 ? -1.404 -8.873 0.884 1.00 0.00 142 ASN A N 20
ATOM 28841 C CA . ASN A 1 24 ? -0.886 -10.227 1.037 1.00 0.00 142 ASN A CA 20
ATOM 28842 C C . ASN A 1 24 ? 0.638 -10.237 0.968 1.00 0.00 142 ASN A C 20
ATOM 28843 O O . ASN A 1 24 ? 1.258 -9.267 0.532 1.00 0.00 142 ASN A O 20
ATOM 28854 N N . LYS A 1 25 ? 1.237 -11.342 1.400 1.00 0.00 143 LYS A N 20
ATOM 28855 C CA . LYS A 1 25 ? 2.688 -11.481 1.387 1.00 0.00 143 LYS A CA 20
ATOM 28856 C C . LYS A 1 25 ? 3.217 -11.526 -0.043 1.00 0.00 143 LYS A C 20
ATOM 28857 O O . LYS A 1 25 ? 4.427 -11.571 -0.265 1.00 0.00 143 LYS A O 20
ATOM 28876 N N . GLN A 1 26 ? 2.303 -11.511 -1.008 1.00 0.00 144 GLN A N 20
ATOM 28877 C CA . GLN A 1 26 ? 2.680 -11.549 -2.416 1.00 0.00 144 GLN A CA 20
ATOM 28878 C C . GLN A 1 26 ? 2.413 -10.206 -3.087 1.00 0.00 144 GLN A C 20
ATOM 28879 O O . GLN A 1 26 ? 1.891 -10.151 -4.201 1.00 0.00 144 GLN A O 20
ATOM 28893 N N . GLN A 1 27 ? 2.774 -9.125 -2.403 1.00 0.00 145 GLN A N 20
ATOM 28894 C CA . GLN A 1 27 ? 2.572 -7.782 -2.933 1.00 0.00 145 GLN A CA 20
ATOM 28895 C C . GLN A 1 27 ? 3.813 -6.921 -2.721 1.00 0.00 145 GLN A C 20
ATOM 28896 O O . GLN A 1 27 ? 4.130 -6.539 -1.595 1.00 0.00 145 GLN A O 20
ATOM 28910 N N . SER A 1 28 ? 4.512 -6.620 -3.811 1.00 0.00 146 SER A N 20
ATOM 28911 C CA . SER A 1 28 ? 5.721 -5.807 -3.744 1.00 0.00 146 SER A CA 20
ATOM 28912 C C . SER A 1 28 ? 5.449 -4.388 -4.234 1.00 0.00 146 SER A C 20
ATOM 28913 O O . SER A 1 28 ? 4.382 -4.101 -4.775 1.00 0.00 146 SER A O 20
ATOM 28921 N N . GLU A 1 29 ? 6.424 -3.506 -4.041 1.00 0.00 147 GLU A N 20
ATOM 28922 C CA . GLU A 1 29 ? 6.290 -2.116 -4.463 1.00 0.00 147 GLU A CA 20
ATOM 28923 C C . GLU A 1 29 ? 5.891 -2.030 -5.934 1.00 0.00 147 GLU A C 20
ATOM 28924 O O . GLU A 1 29 ? 5.045 -1.220 -6.310 1.00 0.00 147 GLU A O 20
ATOM 28936 N N . GLU A 1 30 ? 6.506 -2.872 -6.758 1.00 0.00 148 GLU A N 20
ATOM 28937 C CA . GLU A 1 30 ? 6.216 -2.890 -8.187 1.00 0.00 148 GLU A CA 20
ATOM 28938 C C . GLU A 1 30 ? 4.748 -3.220 -8.440 1.00 0.00 148 GLU A C 20
ATOM 28939 O O . GLU A 1 30 ? 4.076 -2.550 -9.224 1.00 0.00 148 GLU A O 20
ATOM 28951 N N . ASP A 1 31 ? 4.257 -4.256 -7.770 1.00 0.00 149 ASP A N 20
ATOM 28952 C CA . ASP A 1 31 ? 2.868 -4.676 -7.920 1.00 0.00 149 ASP A CA 20
ATOM 28953 C C . ASP A 1 31 ? 1.925 -3.482 -7.809 1.00 0.00 149 ASP A C 20
ATOM 28954 O O . ASP A 1 31 ? 1.230 -3.136 -8.764 1.00 0.00 149 ASP A O 20
ATOM 28963 N N . VAL A 1 32 ? 1.904 -2.858 -6.635 1.00 0.00 150 VAL A N 20
ATOM 28964 C CA . VAL A 1 32 ? 1.046 -1.703 -6.399 1.00 0.00 150 VAL A CA 20
ATOM 28965 C C . VAL A 1 32 ? 1.354 -0.579 -7.381 1.00 0.00 150 VAL A C 20
ATOM 28966 O O . VAL A 1 32 ? 0.491 -0.161 -8.154 1.00 0.00 150 VAL A O 20
ATOM 28979 N N . LEU A 1 33 ? 2.590 -0.094 -7.347 1.00 0.00 151 LEU A N 20
ATOM 28980 C CA . LEU A 1 33 ? 3.014 0.983 -8.235 1.00 0.00 151 LEU A CA 20
ATOM 28981 C C . LEU A 1 33 ? 2.524 0.739 -9.659 1.00 0.00 151 LEU A C 20
ATOM 28982 O O . LEU A 1 33 ? 2.121 1.671 -10.356 1.00 0.00 151 LEU A O 20
ATOM 28998 N N . ARG A 1 34 ? 2.559 -0.519 -10.084 1.00 0.00 152 ARG A N 20
ATOM 28999 C CA . ARG A 1 34 ? 2.117 -0.886 -11.424 1.00 0.00 152 ARG A CA 20
ATOM 29000 C C . ARG A 1 34 ? 0.607 -0.719 -11.563 1.00 0.00 152 ARG A C 20
ATOM 29001 O O . ARG A 1 34 ? 0.116 -0.243 -12.588 1.00 0.00 152 ARG A O 20
ATOM 29022 N N . LEU A 1 35 ? -0.124 -1.115 -10.528 1.00 0.00 153 LEU A N 20
ATOM 29023 C CA . LEU A 1 35 ? -1.580 -1.010 -10.534 1.00 0.00 153 LEU A CA 20
ATOM 29024 C C . LEU A 1 35 ? -2.027 0.386 -10.112 1.00 0.00 153 LEU A C 20
ATOM 29025 O O . LEU A 1 35 ? -3.203 0.733 -10.225 1.00 0.00 153 LEU A O 20
ATOM 29041 N N . PHE A 1 36 ? -1.081 1.183 -9.627 1.00 0.00 154 PHE A N 20
ATOM 29042 C CA . PHE A 1 36 ? -1.377 2.542 -9.189 1.00 0.00 154 PHE A CA 20
ATOM 29043 C C . PHE A 1 36 ? -1.005 3.554 -10.269 1.00 0.00 154 PHE A C 20
ATOM 29044 O O . PHE A 1 36 ? -1.685 4.564 -10.448 1.00 0.00 154 PHE A O 20
ATOM 29061 N N . GLN A 1 37 ? 0.080 3.275 -10.984 1.00 0.00 155 GLN A N 20
ATOM 29062 C CA . GLN A 1 37 ? 0.544 4.162 -12.045 1.00 0.00 155 GLN A CA 20
ATOM 29063 C C . GLN A 1 37 ? -0.610 4.575 -12.953 1.00 0.00 155 GLN A C 20
ATOM 29064 O O . GLN A 1 37 ? -0.782 5.748 -13.284 1.00 0.00 155 GLN A O 20
ATOM 29078 N N . PRO A 1 38 ? -1.420 3.589 -13.366 1.00 0.00 156 PRO A N 20
ATOM 29079 C CA . PRO A 1 38 ? -2.572 3.826 -14.242 1.00 0.00 156 PRO A CA 20
ATOM 29080 C C . PRO A 1 38 ? -3.434 4.989 -13.763 1.00 0.00 156 PRO A C 20
ATOM 29081 O O . PRO A 1 38 ? -4.247 5.523 -14.517 1.00 0.00 156 PRO A O 20
ATOM 29092 N N . PHE A 1 39 ? -3.250 5.378 -12.506 1.00 0.00 157 PHE A N 20
ATOM 29093 C CA . PHE A 1 39 ? -4.012 6.478 -11.927 1.00 0.00 157 PHE A CA 20
ATOM 29094 C C . PHE A 1 39 ? -3.192 7.765 -11.924 1.00 0.00 157 PHE A C 20
ATOM 29095 O O . PHE A 1 39 ? -3.704 8.841 -12.232 1.00 0.00 157 PHE A O 20
ATOM 29112 N N . GLY A 1 40 ? -1.915 7.646 -11.574 1.00 0.00 158 GLY A N 20
ATOM 29113 C CA . GLY A 1 40 ? -1.044 8.806 -11.537 1.00 0.00 158 GLY A CA 20
ATOM 29114 C C . GLY A 1 40 ? 0.416 8.431 -11.384 1.00 0.00 158 GLY A C 20
ATOM 29115 O O . GLY A 1 40 ? 0.744 7.268 -11.144 1.00 0.00 158 GLY A O 20
ATOM 29119 N N . VAL A 1 41 ? 1.297 9.416 -11.523 1.00 0.00 159 VAL A N 20
ATOM 29120 C CA . VAL A 1 41 ? 2.731 9.184 -11.399 1.00 0.00 159 VAL A CA 20
ATOM 29121 C C . VAL A 1 41 ? 3.155 9.131 -9.935 1.00 0.00 159 VAL A C 20
ATOM 29122 O O . VAL A 1 41 ? 3.284 10.164 -9.279 1.00 0.00 159 VAL A O 20
ATOM 29135 N N . ILE A 1 42 ? 3.370 7.921 -9.431 1.00 0.00 160 ILE A N 20
ATOM 29136 C CA . ILE A 1 42 ? 3.781 7.734 -8.045 1.00 0.00 160 ILE A CA 20
ATOM 29137 C C . ILE A 1 42 ? 5.227 8.170 -7.836 1.00 0.00 160 ILE A C 20
ATOM 29138 O O . ILE A 1 42 ? 6.043 8.111 -8.756 1.00 0.00 160 ILE A O 20
ATOM 29154 N N . ASP A 1 43 ? 5.538 8.607 -6.621 1.00 0.00 161 ASP A N 20
ATOM 29155 C CA . ASP A 1 43 ? 6.887 9.051 -6.290 1.00 0.00 161 ASP A CA 20
ATOM 29156 C C . ASP A 1 43 ? 7.627 7.988 -5.484 1.00 0.00 161 ASP A C 20
ATOM 29157 O O . ASP A 1 43 ? 8.697 7.529 -5.882 1.00 0.00 161 ASP A O 20
ATOM 29166 N N . GLU A 1 44 ? 7.049 7.602 -4.351 1.00 0.00 162 GLU A N 20
ATOM 29167 C CA . GLU A 1 44 ? 7.655 6.594 -3.490 1.00 0.00 162 GLU A CA 20
ATOM 29168 C C . GLU A 1 44 ? 6.600 5.632 -2.951 1.00 0.00 162 GLU A C 20
ATOM 29169 O O . GLU A 1 44 ? 5.509 6.047 -2.558 1.00 0.00 162 GLU A O 20
ATOM 29181 N N . CYS A 1 45 ? 6.933 4.346 -2.938 1.00 0.00 163 CYS A N 20
ATOM 29182 C CA . CYS A 1 45 ? 6.014 3.324 -2.449 1.00 0.00 163 CYS A CA 20
ATOM 29183 C C . CYS A 1 45 ? 6.726 2.357 -1.509 1.00 0.00 163 CYS A C 20
ATOM 29184 O O . CYS A 1 45 ? 7.455 1.467 -1.951 1.00 0.00 163 CYS A O 20
ATOM 29192 N N . THR A 1 46 ? 6.513 2.537 -0.210 1.00 0.00 164 THR A N 20
ATOM 29193 C CA . THR A 1 46 ? 7.136 1.683 0.793 1.00 0.00 164 THR A CA 20
ATOM 29194 C C . THR A 1 46 ? 6.117 0.742 1.424 1.00 0.00 164 THR A C 20
ATOM 29195 O O . THR A 1 46 ? 5.140 1.184 2.030 1.00 0.00 164 THR A O 20
ATOM 29206 N N . VAL A 1 47 ? 6.350 -0.559 1.279 1.00 0.00 165 VAL A N 20
ATOM 29207 C CA . VAL A 1 47 ? 5.452 -1.563 1.837 1.00 0.00 165 VAL A CA 20
ATOM 29208 C C . VAL A 1 47 ? 5.996 -2.119 3.148 1.00 0.00 165 VAL A C 20
ATOM 29209 O O . VAL A 1 47 ? 7.167 -2.490 3.240 1.00 0.00 165 VAL A O 20
ATOM 29222 N N . LEU A 1 48 ? 5.139 -2.174 4.162 1.00 0.00 166 LEU A N 20
ATOM 29223 C CA . LEU A 1 48 ? 5.533 -2.685 5.470 1.00 0.00 166 LEU A CA 20
ATOM 29224 C C . LEU A 1 48 ? 5.761 -4.192 5.419 1.00 0.00 166 LEU A C 20
ATOM 29225 O O . LEU A 1 48 ? 5.020 -4.920 4.760 1.00 0.00 166 LEU A O 20
ATOM 29241 N N . ARG A 1 49 ? 6.791 -4.653 6.122 1.00 0.00 167 ARG A N 20
ATOM 29242 C CA . ARG A 1 49 ? 7.116 -6.074 6.158 1.00 0.00 167 ARG A CA 20
ATOM 29243 C C . ARG A 1 49 ? 7.664 -6.472 7.526 1.00 0.00 167 ARG A C 20
ATOM 29244 O O . ARG A 1 49 ? 7.833 -5.630 8.407 1.00 0.00 167 ARG A O 20
ATOM 29265 N N . GLY A 1 50 ? 7.939 -7.762 7.695 1.00 0.00 168 GLY A N 20
ATOM 29266 C CA . GLY A 1 50 ? 8.464 -8.249 8.957 1.00 0.00 168 GLY A CA 20
ATOM 29267 C C . GLY A 1 50 ? 9.911 -8.688 8.853 1.00 0.00 168 GLY A C 20
ATOM 29268 O O . GLY A 1 50 ? 10.627 -8.322 7.921 1.00 0.00 168 GLY A O 20
ATOM 29272 N N . PRO A 1 51 ? 10.361 -9.492 9.828 1.00 0.00 169 PRO A N 20
ATOM 29273 C CA . PRO A 1 51 ? 11.736 -9.998 9.864 1.00 0.00 169 PRO A CA 20
ATOM 29274 C C . PRO A 1 51 ? 11.957 -11.147 8.886 1.00 0.00 169 PRO A C 20
ATOM 29275 O O . PRO A 1 51 ? 12.893 -11.122 8.086 1.00 0.00 169 PRO A O 20
ATOM 29286 N N . ASP A 1 52 ? 11.090 -12.151 8.954 1.00 0.00 170 ASP A N 20
ATOM 29287 C CA . ASP A 1 52 ? 11.190 -13.309 8.073 1.00 0.00 170 ASP A CA 20
ATOM 29288 C C . ASP A 1 52 ? 11.088 -12.888 6.610 1.00 0.00 170 ASP A C 20
ATOM 29289 O O . ASP A 1 52 ? 11.763 -13.446 5.745 1.00 0.00 170 ASP A O 20
ATOM 29298 N N . GLY A 1 53 ? 10.240 -11.901 6.341 1.00 0.00 171 GLY A N 20
ATOM 29299 C CA . GLY A 1 53 ? 10.065 -11.423 4.981 1.00 0.00 171 GLY A CA 20
ATOM 29300 C C . GLY A 1 53 ? 8.644 -11.599 4.484 1.00 0.00 171 GLY A C 20
ATOM 29301 O O . GLY A 1 53 ? 8.422 -11.900 3.311 1.00 0.00 171 GLY A O 20
ATOM 29305 N N . SER A 1 54 ? 7.678 -11.411 5.378 1.00 0.00 172 SER A N 20
ATOM 29306 C CA . SER A 1 54 ? 6.271 -11.556 5.024 1.00 0.00 172 SER A CA 20
ATOM 29307 C C . SER A 1 54 ? 5.538 -10.225 5.154 1.00 0.00 172 SER A C 20
ATOM 29308 O O . SER A 1 54 ? 5.452 -9.654 6.242 1.00 0.00 172 SER A O 20
ATOM 29316 N N . SER A 1 55 ? 5.010 -9.735 4.037 1.00 0.00 173 SER A N 20
ATOM 29317 C CA . SER A 1 55 ? 4.288 -8.468 4.024 1.00 0.00 173 SER A CA 20
ATOM 29318 C C . SER A 1 55 ? 3.509 -8.274 5.321 1.00 0.00 173 SER A C 20
ATOM 29319 O O . SER A 1 55 ? 2.942 -9.220 5.867 1.00 0.00 173 SER A O 20
ATOM 29327 N N . LYS A 1 56 ? 3.487 -7.038 5.810 1.00 0.00 174 LYS A N 20
ATOM 29328 C CA . LYS A 1 56 ? 2.777 -6.716 7.043 1.00 0.00 174 LYS A CA 20
ATOM 29329 C C . LYS A 1 56 ? 1.286 -6.530 6.780 1.00 0.00 174 LYS A C 20
ATOM 29330 O O . LYS A 1 56 ? 0.472 -6.592 7.699 1.00 0.00 174 LYS A O 20
ATOM 29349 N N . GLY A 1 57 ? 0.936 -6.303 5.517 1.00 0.00 175 GLY A N 20
ATOM 29350 C CA . GLY A 1 57 ? -0.457 -6.113 5.156 1.00 0.00 175 GLY A CA 20
ATOM 29351 C C . GLY A 1 57 ? -0.786 -4.664 4.858 1.00 0.00 175 GLY A C 20
ATOM 29352 O O . GLY A 1 57 ? -1.820 -4.366 4.259 1.00 0.00 175 GLY A O 20
ATOM 29356 N N . CYS A 1 58 ? 0.093 -3.761 5.278 1.00 0.00 176 CYS A N 20
ATOM 29357 C CA . CYS A 1 58 ? -0.111 -2.334 5.055 1.00 0.00 176 CYS A CA 20
ATOM 29358 C C . CYS A 1 58 ? 1.096 -1.715 4.356 1.00 0.00 176 CYS A C 20
ATOM 29359 O O . CYS A 1 58 ? 2.191 -2.276 4.375 1.00 0.00 176 CYS A O 20
ATOM 29367 N N . ALA A 1 59 ? 0.886 -0.557 3.740 1.00 0.00 177 ALA A N 20
ATOM 29368 C CA . ALA A 1 59 ? 1.956 0.139 3.036 1.00 0.00 177 ALA A CA 20
ATOM 29369 C C . ALA A 1 59 ? 1.636 1.621 2.876 1.00 0.00 177 ALA A C 20
ATOM 29370 O O . ALA A 1 59 ? 0.554 2.076 3.249 1.00 0.00 177 ALA A O 20
ATOM 29377 N N . PHE A 1 60 ? 2.582 2.370 2.320 1.00 0.00 178 PHE A N 20
ATOM 29378 C CA . PHE A 1 60 ? 2.401 3.801 2.112 1.00 0.00 178 PHE A CA 20
ATOM 29379 C C . PHE A 1 60 ? 2.886 4.216 0.726 1.00 0.00 178 PHE A C 20
ATOM 29380 O O . PHE A 1 60 ? 4.023 3.939 0.345 1.00 0.00 178 PHE A O 20
ATOM 29397 N N . VAL A 1 61 ? 2.014 4.881 -0.025 1.00 0.00 179 VAL A N 20
ATOM 29398 C CA . VAL A 1 61 ? 2.351 5.335 -1.369 1.00 0.00 179 VAL A CA 20
ATOM 29399 C C . VAL A 1 61 ? 2.190 6.845 -1.496 1.00 0.00 179 VAL A C 20
ATOM 29400 O O . VAL A 1 61 ? 1.156 7.404 -1.127 1.00 0.00 179 VAL A O 20
ATOM 29413 N N . LYS A 1 62 ? 3.218 7.503 -2.021 1.00 0.00 180 LYS A N 20
ATOM 29414 C CA . LYS A 1 62 ? 3.192 8.949 -2.199 1.00 0.00 180 LYS A CA 20
ATOM 29415 C C . LYS A 1 62 ? 3.016 9.313 -3.670 1.00 0.00 180 LYS A C 20
ATOM 29416 O O . LYS A 1 62 ? 3.727 8.802 -4.536 1.00 0.00 180 LYS A O 20
ATOM 29435 N N . PHE A 1 63 ? 2.065 10.200 -3.946 1.00 0.00 181 PHE A N 20
ATOM 29436 C CA . PHE A 1 63 ? 1.797 10.632 -5.313 1.00 0.00 181 PHE A CA 20
ATOM 29437 C C . PHE A 1 63 ? 2.362 12.027 -5.563 1.00 0.00 181 PHE A C 20
ATOM 29438 O O . PHE A 1 63 ? 2.631 12.777 -4.625 1.00 0.00 181 PHE A O 20
ATOM 29455 N N . SER A 1 64 ? 2.541 12.367 -6.836 1.00 0.00 182 SER A N 20
ATOM 29456 C CA . SER A 1 64 ? 3.079 13.670 -7.210 1.00 0.00 182 SER A CA 20
ATOM 29457 C C . SER A 1 64 ? 2.049 14.771 -6.975 1.00 0.00 182 SER A C 20
ATOM 29458 O O . SER A 1 64 ? 2.395 15.948 -6.875 1.00 0.00 182 SER A O 20
ATOM 29466 N N . SER A 1 65 ? 0.783 14.378 -6.888 1.00 0.00 183 SER A N 20
ATOM 29467 C CA . SER A 1 65 ? -0.299 15.331 -6.668 1.00 0.00 183 SER A CA 20
ATOM 29468 C C . SER A 1 65 ? -1.359 14.746 -5.739 1.00 0.00 183 SER A C 20
ATOM 29469 O O . SER A 1 65 ? -1.392 13.538 -5.500 1.00 0.00 183 SER A O 20
ATOM 29477 N N . HIS A 1 66 ? -2.224 15.610 -5.219 1.00 0.00 184 HIS A N 20
ATOM 29478 C CA . HIS A 1 66 ? -3.286 15.180 -4.316 1.00 0.00 184 HIS A CA 20
ATOM 29479 C C . HIS A 1 66 ? -4.406 14.489 -5.087 1.00 0.00 184 HIS A C 20
ATOM 29480 O O . HIS A 1 66 ? -4.942 13.471 -4.646 1.00 0.00 184 HIS A O 20
ATOM 29494 N N . THR A 1 67 ? -4.758 15.048 -6.240 1.00 0.00 185 THR A N 20
ATOM 29495 C CA . THR A 1 67 ? -5.816 14.487 -7.071 1.00 0.00 185 THR A CA 20
ATOM 29496 C C . THR A 1 67 ? -5.546 13.021 -7.390 1.00 0.00 185 THR A C 20
ATOM 29497 O O . THR A 1 67 ? -6.343 12.147 -7.053 1.00 0.00 185 THR A O 20
ATOM 29508 N N . GLU A 1 68 ? -4.416 12.761 -8.041 1.00 0.00 186 GLU A N 20
ATOM 29509 C CA . GLU A 1 68 ? -4.042 11.399 -8.405 1.00 0.00 186 GLU A CA 20
ATOM 29510 C C . GLU A 1 68 ? -4.355 10.427 -7.271 1.00 0.00 186 GLU A C 20
ATOM 29511 O O . GLU A 1 68 ? -4.947 9.371 -7.490 1.00 0.00 186 GLU A O 20
ATOM 29523 N N . ALA A 1 69 ? -3.952 10.793 -6.058 1.00 0.00 187 ALA A N 20
ATOM 29524 C CA . ALA A 1 69 ? -4.190 9.955 -4.890 1.00 0.00 187 ALA A CA 20
ATOM 29525 C C . ALA A 1 69 ? -5.683 9.741 -4.663 1.00 0.00 187 ALA A C 20
ATOM 29526 O O . ALA A 1 69 ? -6.171 8.612 -4.711 1.00 0.00 187 ALA A O 20
ATOM 29533 N N . GLN A 1 70 ? -6.401 10.831 -4.414 1.00 0.00 188 GLN A N 20
ATOM 29534 C CA . GLN A 1 70 ? -7.838 10.761 -4.178 1.00 0.00 188 GLN A CA 20
ATOM 29535 C C . GLN A 1 70 ? -8.479 9.677 -5.039 1.00 0.00 188 GLN A C 20
ATOM 29536 O O . GLN A 1 70 ? -9.307 8.902 -4.562 1.00 0.00 188 GLN A O 20
ATOM 29550 N N . ALA A 1 71 ? -8.091 9.630 -6.309 1.00 0.00 189 ALA A N 20
ATOM 29551 C CA . ALA A 1 71 ? -8.626 8.641 -7.236 1.00 0.00 189 ALA A CA 20
ATOM 29552 C C . ALA A 1 71 ? -8.183 7.233 -6.851 1.00 0.00 189 ALA A C 20
ATOM 29553 O O . ALA A 1 71 ? -9.007 6.384 -6.511 1.00 0.00 189 ALA A O 20
ATOM 29560 N N . ALA A 1 72 ? -6.878 6.992 -6.909 1.00 0.00 190 ALA A N 20
ATOM 29561 C CA . ALA A 1 72 ? -6.326 5.687 -6.566 1.00 0.00 190 AL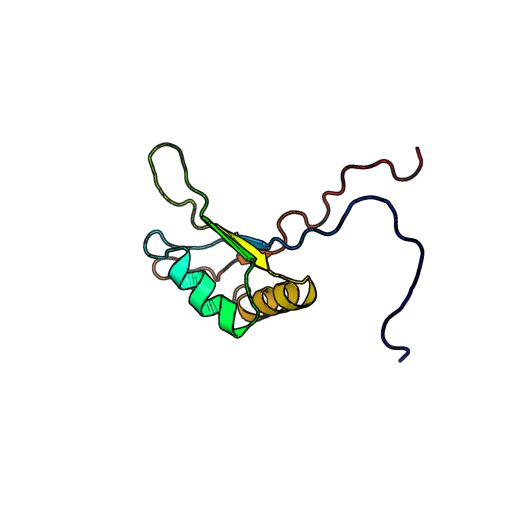A A CA 20
ATOM 29562 C C . ALA A 1 72 ? -7.011 5.109 -5.333 1.00 0.00 190 ALA A C 20
ATOM 29563 O O . ALA A 1 72 ? -7.103 3.891 -5.177 1.00 0.00 190 ALA A O 20
ATOM 29570 N N . ILE A 1 73 ? -7.488 5.989 -4.459 1.00 0.00 191 ILE A N 20
ATOM 29571 C CA . ILE A 1 73 ? -8.164 5.564 -3.240 1.00 0.00 191 ILE A CA 20
ATOM 29572 C C . ILE A 1 73 ? -9.530 4.962 -3.550 1.00 0.00 191 ILE A C 20
ATOM 29573 O O . ILE A 1 73 ? -9.723 3.749 -3.453 1.00 0.00 191 ILE A O 20
ATOM 29589 N N . HIS A 1 74 ? -10.477 5.817 -3.926 1.00 0.00 192 HIS A N 20
ATOM 29590 C CA . HIS A 1 74 ? -11.825 5.368 -4.254 1.00 0.00 192 HIS A CA 20
ATOM 29591 C C . HIS A 1 74 ? -11.802 4.378 -5.415 1.00 0.00 192 HIS A C 20
ATOM 29592 O O . HIS A 1 74 ? -12.768 3.651 -5.643 1.00 0.00 192 HIS A O 20
ATOM 29606 N N . ALA A 1 75 ? -10.692 4.357 -6.145 1.00 0.00 193 ALA A N 20
ATOM 29607 C CA . ALA A 1 75 ? -10.542 3.456 -7.281 1.00 0.00 193 ALA A CA 20
ATOM 29608 C C . ALA A 1 75 ? -10.061 2.081 -6.832 1.00 0.00 193 ALA A C 20
ATOM 29609 O O . ALA A 1 75 ? -10.308 1.076 -7.500 1.00 0.00 193 ALA A O 20
ATOM 29616 N N . LEU A 1 76 ? -9.371 2.043 -5.697 1.00 0.00 194 LEU A N 20
ATOM 29617 C CA . LEU A 1 76 ? -8.854 0.790 -5.158 1.00 0.00 194 LEU A CA 20
ATOM 29618 C C . LEU A 1 76 ? -9.174 0.663 -3.672 1.00 0.00 194 LEU A C 20
ATOM 29619 O O . LEU A 1 76 ? -8.483 -0.040 -2.935 1.00 0.00 194 LEU A O 20
ATOM 29635 N N . HIS A 1 77 ? -10.229 1.347 -3.238 1.00 0.00 195 HIS A N 20
ATOM 29636 C CA . HIS A 1 77 ? -10.643 1.308 -1.840 1.00 0.00 195 HIS A CA 20
ATOM 29637 C C . HIS A 1 77 ? -11.631 0.171 -1.598 1.00 0.00 195 HIS A C 20
ATOM 29638 O O . HIS A 1 77 ? -12.692 0.115 -2.217 1.00 0.00 195 HIS A O 20
ATOM 29652 N N . GLY A 1 78 ? -11.273 -0.735 -0.692 1.00 0.00 196 GLY A N 20
ATOM 29653 C CA . GLY A 1 78 ? -12.139 -1.858 -0.385 1.00 0.00 196 GLY A CA 20
ATOM 29654 C C . GLY A 1 78 ? -12.891 -2.360 -1.601 1.00 0.00 196 GLY A C 20
ATOM 29655 O O . GLY A 1 78 ? -14.011 -2.858 -1.485 1.00 0.00 196 GLY A O 20
ATOM 29659 N N . SER A 1 79 ? -12.277 -2.228 -2.772 1.00 0.00 197 SER A N 20
ATOM 29660 C CA . SER A 1 79 ? -12.898 -2.666 -4.016 1.00 0.00 197 SER A CA 20
ATOM 29661 C C . SER A 1 79 ? -12.348 -4.022 -4.449 1.00 0.00 197 SER A C 20
ATOM 29662 O O . SER A 1 79 ? -13.089 -4.876 -4.936 1.00 0.00 197 SER A O 20
ATOM 29670 N N . GLN A 1 80 ? -11.045 -4.210 -4.269 1.00 0.00 198 GLN A N 20
ATOM 29671 C CA . GLN A 1 80 ? -10.395 -5.461 -4.642 1.00 0.00 198 GLN A CA 20
ATOM 29672 C C . GLN A 1 80 ? -10.172 -6.344 -3.418 1.00 0.00 198 GLN A C 20
ATOM 29673 O O . GLN A 1 80 ? -10.245 -5.878 -2.281 1.00 0.00 198 GLN A O 20
ATOM 29687 N N . THR A 1 81 ? -9.898 -7.622 -3.659 1.00 0.00 199 THR A N 20
ATOM 29688 C CA . THR A 1 81 ? -9.665 -8.571 -2.578 1.00 0.00 199 THR A CA 20
ATOM 29689 C C . THR A 1 81 ? -8.448 -9.444 -2.864 1.00 0.00 199 THR A C 20
ATOM 29690 O O . THR A 1 81 ? -8.580 -10.577 -3.324 1.00 0.00 199 THR A O 20
ATOM 29701 N N . MET A 1 82 ? -7.264 -8.907 -2.589 1.00 0.00 200 MET A N 20
ATOM 29702 C CA . MET A 1 82 ? -6.023 -9.639 -2.816 1.00 0.00 200 MET A CA 20
ATOM 29703 C C . MET A 1 82 ? -6.197 -11.119 -2.489 1.00 0.00 200 MET A C 20
ATOM 29704 O O . MET A 1 82 ? -7.067 -11.509 -1.710 1.00 0.00 200 MET A O 20
ATOM 29718 N N . PRO A 1 83 ? -5.351 -11.964 -3.097 1.00 0.00 201 PRO A N 20
ATOM 29719 C CA . PRO A 1 83 ? -5.391 -13.413 -2.885 1.00 0.00 201 PRO A CA 20
ATOM 29720 C C . PRO A 1 83 ? -4.974 -13.805 -1.472 1.00 0.00 201 PRO A C 20
ATOM 29721 O O . PRO A 1 83 ? -4.000 -13.280 -0.934 1.00 0.00 201 PRO A O 20
ATOM 29732 N N . GLY A 1 84 ? -5.717 -14.732 -0.875 1.00 0.00 202 GLY A N 20
ATOM 29733 C CA . GLY A 1 84 ? -5.408 -15.179 0.470 1.00 0.00 202 GLY A CA 20
ATOM 29734 C C . GLY A 1 84 ? -6.242 -14.473 1.521 1.00 0.00 202 GLY A C 20
ATOM 29735 O O . GLY A 1 84 ? -6.628 -15.075 2.523 1.00 0.00 202 GLY A O 20
ATOM 29739 N N . ALA A 1 85 ? -6.520 -13.194 1.293 1.00 0.00 203 ALA A N 20
ATOM 29740 C CA . ALA A 1 85 ? -7.314 -12.406 2.228 1.00 0.00 203 ALA A CA 20
ATOM 29741 C C . ALA A 1 85 ? -8.800 -12.502 1.903 1.00 0.00 203 ALA A C 20
ATOM 29742 O O . ALA A 1 85 ? -9.182 -12.691 0.747 1.00 0.00 203 ALA A O 20
ATOM 29749 N N . SER A 1 86 ? -9.636 -12.372 2.928 1.00 0.00 204 SER A N 20
ATOM 29750 C CA . SER A 1 86 ? -11.081 -12.449 2.751 1.00 0.00 204 SER A CA 20
ATOM 29751 C C . SER A 1 86 ? -11.699 -11.055 2.715 1.00 0.00 204 SER A C 20
ATOM 29752 O O . SER A 1 86 ? -12.862 -10.888 2.349 1.00 0.00 204 SER A O 20
ATOM 29760 N N . SER A 1 87 ? -10.911 -10.055 3.098 1.00 0.00 205 SER A N 20
ATOM 29761 C CA . SER A 1 87 ? -11.380 -8.674 3.113 1.00 0.00 205 SER A CA 20
ATOM 29762 C C . SER A 1 87 ? -10.895 -7.922 1.878 1.00 0.00 205 SER A C 20
ATOM 29763 O O . SER A 1 87 ? -10.059 -8.418 1.124 1.00 0.00 205 SER A O 20
ATOM 29771 N N . SER A 1 88 ? -11.426 -6.720 1.679 1.00 0.00 206 SER A N 20
ATOM 29772 C CA . SER A 1 88 ? -11.052 -5.899 0.533 1.00 0.00 206 SER A CA 20
ATOM 29773 C C . SER A 1 88 ? -9.933 -4.929 0.903 1.00 0.00 206 SER A C 20
ATOM 29774 O O . SER A 1 88 ? -9.835 -4.482 2.046 1.00 0.00 206 SER A O 20
ATOM 29782 N N . LEU A 1 89 ? -9.090 -4.609 -0.073 1.00 0.00 207 LEU A N 20
ATOM 29783 C CA . LEU A 1 89 ? -7.977 -3.692 0.148 1.00 0.00 207 LEU A CA 20
ATOM 29784 C C . LEU A 1 89 ? -8.432 -2.461 0.924 1.00 0.00 207 LEU A C 20
ATOM 29785 O O . LEU A 1 89 ? -9.590 -2.052 0.839 1.00 0.00 207 LEU A O 20
ATOM 29801 N N . VAL A 1 90 ? -7.511 -1.871 1.680 1.00 0.00 208 VAL A N 20
ATOM 29802 C CA . VAL A 1 90 ? -7.816 -0.683 2.469 1.00 0.00 208 VAL A CA 20
ATOM 29803 C C . VAL A 1 90 ? -6.906 0.479 2.088 1.00 0.00 208 VAL A C 20
ATOM 29804 O O . VAL A 1 90 ? -5.733 0.512 2.461 1.00 0.00 208 VAL A O 20
ATOM 29817 N N . VAL A 1 91 ? -7.454 1.432 1.340 1.00 0.00 209 VAL A N 20
ATOM 29818 C CA . VAL A 1 91 ? -6.692 2.598 0.909 1.00 0.00 209 VAL A CA 20
ATOM 29819 C C . VAL A 1 91 ? -7.263 3.879 1.506 1.00 0.00 209 VAL A C 20
ATOM 29820 O O . VAL A 1 91 ? -8.400 4.256 1.224 1.00 0.00 209 VAL A O 20
ATOM 29833 N N . LYS A 1 92 ? -6.465 4.546 2.333 1.00 0.00 210 LYS A N 20
ATOM 29834 C CA . LYS A 1 92 ? -6.889 5.787 2.970 1.00 0.00 210 LYS A CA 20
ATOM 29835 C C . LYS A 1 92 ? -5.684 6.644 3.347 1.00 0.00 210 LYS A C 20
ATOM 29836 O O . LYS A 1 92 ? -4.614 6.124 3.665 1.00 0.00 210 LYS A O 20
ATOM 29855 N N . PHE A 1 93 ? -5.865 7.960 3.312 1.00 0.00 211 PHE A N 20
ATOM 29856 C CA . PHE A 1 93 ? -4.793 8.889 3.650 1.00 0.00 211 PHE A CA 20
ATOM 29857 C C . PHE A 1 93 ? -4.133 8.500 4.969 1.00 0.00 211 PHE A C 20
ATOM 29858 O O . PHE A 1 93 ? -4.804 8.083 5.913 1.00 0.00 211 PHE A O 20
ATOM 29875 N N . ALA A 1 94 ? -2.812 8.639 5.027 1.00 0.00 212 ALA A N 20
ATOM 29876 C CA . ALA A 1 94 ? -2.060 8.303 6.230 1.00 0.00 212 ALA A CA 20
ATOM 29877 C C . ALA A 1 94 ? -2.342 9.300 7.349 1.00 0.00 212 ALA A C 20
ATOM 29878 O O . ALA A 1 94 ? -3.084 10.265 7.162 1.00 0.00 212 ALA A O 20
ATOM 29885 N N . ASP A 1 95 ? -1.747 9.060 8.512 1.00 0.00 213 ASP A N 20
ATOM 29886 C CA . ASP A 1 95 ? -1.934 9.937 9.662 1.00 0.00 213 ASP A CA 20
ATOM 29887 C C . ASP A 1 95 ? -2.023 11.396 9.224 1.00 0.00 213 ASP A C 20
ATOM 29888 O O . ASP A 1 95 ? -1.073 11.947 8.667 1.00 0.00 213 ASP A O 20
ATOM 29897 N N . THR A 1 96 ? -3.170 12.017 9.478 1.00 0.00 214 THR A N 20
ATOM 29898 C CA . THR A 1 96 ? -3.384 13.410 9.109 1.00 0.00 214 THR A CA 20
ATOM 29899 C C . THR A 1 96 ? -3.635 14.273 10.340 1.00 0.00 214 THR A C 20
ATOM 29900 O O . THR A 1 96 ? -4.637 14.104 11.035 1.00 0.00 214 THR A O 20
ATOM 29911 N N . ASP A 1 97 ? -2.720 15.199 10.604 1.00 0.00 215 ASP A N 20
ATOM 29912 C CA . ASP A 1 97 ? -2.843 16.091 11.751 1.00 0.00 215 ASP A CA 20
ATOM 29913 C C . ASP A 1 97 ? -2.747 17.550 11.317 1.00 0.00 215 ASP A C 20
ATOM 29914 O O . ASP A 1 97 ? -1.661 18.056 11.034 1.00 0.00 215 ASP A O 20
ATOM 29923 N N . LYS A 1 98 ? -3.892 18.223 11.267 1.00 0.00 216 LYS A N 20
ATOM 29924 C CA . LYS A 1 98 ? -3.940 19.625 10.868 1.00 0.00 216 LYS A CA 20
ATOM 29925 C C . LYS A 1 98 ? -4.684 20.461 11.905 1.00 0.00 216 LYS A C 20
ATOM 29926 O O . LYS A 1 98 ? -5.885 20.287 12.108 1.00 0.00 216 LYS A O 20
ATOM 29945 N N . GLU A 1 99 ? -3.962 21.368 12.556 1.00 0.00 217 GLU A N 20
ATOM 29946 C CA . GLU A 1 99 ? -4.556 22.230 13.571 1.00 0.00 217 GLU A CA 20
ATOM 29947 C C . GLU A 1 99 ? -5.107 23.508 12.944 1.00 0.00 217 GLU A C 20
ATOM 29948 O O . GLU A 1 99 ? -4.371 24.467 12.714 1.00 0.00 217 GLU A O 20
ATOM 29960 N N . SER A 1 100 ? -6.408 23.512 12.670 1.00 0.00 218 SER A N 20
ATOM 29961 C CA . SER A 1 100 ? -7.058 24.669 12.066 1.00 0.00 218 SER A CA 20
ATOM 29962 C C . SER A 1 100 ? -7.100 25.840 13.043 1.00 0.00 218 SER A C 20
ATOM 29963 O O . SER A 1 100 ? -6.544 26.905 12.778 1.00 0.00 218 SER A O 20
ATOM 29971 N N . GLY A 1 101 ? -7.766 25.634 14.176 1.00 0.00 219 GLY A N 20
ATOM 29972 C CA . GLY A 1 101 ? -7.869 26.680 15.176 1.00 0.00 219 GLY A CA 20
ATOM 29973 C C . GLY A 1 101 ? -7.293 26.262 16.514 1.00 0.00 219 GLY A C 20
ATOM 29974 O O . GLY A 1 101 ? -7.930 25.555 17.295 1.00 0.00 219 GLY A O 20
ATOM 29978 N N . PRO A 1 102 ? -6.057 26.703 16.795 1.00 0.00 220 PRO A N 20
ATOM 29979 C CA . PRO A 1 102 ? -5.367 26.382 18.047 1.00 0.00 220 PRO A CA 20
ATOM 29980 C C . PRO A 1 102 ? -6.278 26.520 19.263 1.00 0.00 220 PRO A C 20
ATOM 29981 O O . PRO A 1 102 ? -6.811 27.596 19.531 1.00 0.00 220 PRO A O 20
ATOM 29992 N N . SER A 1 103 ? -6.450 25.424 19.995 1.00 0.00 221 SER A N 20
ATOM 29993 C CA . SER A 1 103 ? -7.299 25.422 21.180 1.00 0.00 221 SER A CA 20
ATOM 29994 C C . SER A 1 103 ? -7.121 26.710 21.977 1.00 0.00 221 SER A C 20
ATOM 29995 O O . SER A 1 103 ? -6.015 27.041 22.405 1.00 0.00 221 SER A O 20
ATOM 30003 N N . SER A 1 104 ? -8.219 27.434 22.173 1.00 0.00 222 SER A N 20
ATOM 30004 C CA . SER A 1 104 ? -8.185 28.689 22.915 1.00 0.00 222 SER A CA 20
ATOM 30005 C C . SER A 1 104 ? -7.967 28.434 24.404 1.00 0.00 222 SER A C 20
ATOM 30006 O O . SER A 1 104 ? -7.102 29.044 25.030 1.00 0.00 222 SER A O 20
ATOM 30014 N N . GLY A 1 105 ? -8.761 27.526 24.964 1.00 0.00 223 GLY A N 20
ATOM 30015 C CA . GLY A 1 105 ? -8.640 27.205 26.375 1.00 0.00 223 GLY A CA 20
ATOM 30016 C C . GLY A 1 105 ? -9.309 25.892 26.730 1.00 0.00 223 GLY A C 20
ATOM 30017 O O . GLY A 1 105 ? -9.676 25.667 27.883 1.00 0.00 223 GLY A O 20
#

GO terms:
  GO:0005515 protein binding (F, IPI)
  GO:0000381 regulation of alternative mRNA splicing, via spliceosome (P, IDA)

Nearest PDB structures (foldseek):
  2dnh-assembly1_A  TM=8.209E-01  e=2.167E-18  Homo sapiens
  2dnk-assembly1_A  TM=7.838E-01  e=1.212E-14  Homo sapiens
  2dno-assembly1_A  TM=7.802E-01  e=1.031E-13  Homo sapiens
  3nnc-assembly1_A  TM=9.533E-01  e=1.575E-10  Homo sapiens
  4lmz-assembly1_A  TM=9.407E-01  e=6.565E-10  Homo sapiens

Organism: Homo sapiens (NCBI:txid9606)

Secondary structure (DSSP, 8-state):
---S------S-----EEEEES--TT--HHHHHHHHTTTS-EEEEEEEE-SSS-EEEEEEEEESSHHHHHHHHHHHSS----TT-SSPPEEEES-SS---S-S--

Sequence (105 aa):
GSSGSSGSESRGGRDRKLFVGMLNKQQSEEDVLRLFQPFGVIDECTVLRGPDGSSKGCAFVKFSSHTEAQAAIHALHGSQTMPGASSSLVVKFADTDKESGPSSGGSSGSSGSESRGGRDRKLFVGMLNKQQSEEDVLRLFQPFGVIDECTVLRGPDGSSKGCAFVKFSSHTEAQAAIHALHGSQTMPGASSSLVVKFADTDKESGPSSGGSSGSSGSESRGGRDRKLFVGMLNKQQSEEDVLRLFQPFGVIDECTVLRGPDGSSKGCAFVKFSSHTEAQAAIHALHGSQTMPGASSSLVVKFADTDKESGPSSGGSSGSSGSESRGGRDRKLFVGMLNKQQSEEDVLRLFQPFGVIDECTVLRGPDGSSKGCAFVKFSSHTEAQAAIHALHGSQTMPGASSSLVVKFADTDKESGPSSGGSSGSSGSESRGGRDRKLFVGMLNKQQSEEDVLRLFQPFGVIDECTVLRGPDGSSKGCAFVKFSSHTEAQAAIHALHGSQTMPGASSSLVVKFADTDKESGPSSGGSSGSSGSESRGGRDRKLFVGMLNKQQSEEDVLRLFQPFGVIDECTVLRGPDGSSKGCAFVKFSSHTEAQAAIHALHGSQTMPGASSSLVVKFADTDKESGPSSGGSSGSSGSESRGGRDRKLFVGMLNKQQSEEDVLRLFQPFGVIDECTVLRGPDGSSKGCAFVKFSSHTEAQAAIHALHGSQTMPGASSSLVVKFADTDKESGPSSGGSSGSSGSESRGGRDRKLFVGMLNKQQSEEDVLRLFQPFGVIDECTVLRGPDGSSKGCAFVKFSSHTEAQAAIHALHGSQTMPGASSSLVVKFADTDKESGPSSGGSSGSSGSESRGGRDRKLFVGMLNKQQSEEDVLRLFQPFGVIDECTVLRGPDGSSKGCAFVKFSSHTEAQAAIHALHGSQTMPGASSSLVVKFADTDKESGPSSGGSSGSSGSESRGGRDRKLFVGMLNKQQSEEDVLRLFQPFGVIDECTVLRGPDGSSKGCAFVKFSSHTEAQAAIHALHGSQTMPGASSSLVVKFADTDKESGPSSGGSSGSSGSESRGGRDRKLFVGMLNKQQSEEDVLRLFQPFGVIDECTVLRGPDGSSKGCAFVKFSSHTEAQAAIHALHGSQTMPGASSSLVVKFADTDKESGPSSGGSSGSSGSESRGGRDRKLFVGMLNKQQSEEDVLRLFQPFGVIDECTVLRGPDGSSKGCAFVKFSSHTEAQAAIHALHGSQTMPGASSSLVVKFADTDKESGPSSGGSSGSSGSESRGGRDRKLFVGMLNKQQSEEDVLRLFQPFGVIDECTVLRGPDGSSKGCAFVKFSSHTEAQAAIHALHGSQTMPGASSSLVVKFADTDKESGPSSGGSSGSSGSESRGGRDRKLFVGMLNKQQSEEDVLRLFQPFGVIDECTVLRGPDGSSKGCAFVKFSSHTEAQAAIHALHGSQTMPGASSSLVVKFADTDKESGPSSGGSSGSSGSESRGGRDRKLFVGMLNKQQSEEDVLRLFQPFGVIDECTVLRGPDGSSKGCAFVKFSSHTEAQAAIHALHGSQTMPGASSSLVVKFADTDKESGPSSGGSSGSSGSESRGGRDRKLFVGMLNKQQSEEDVLRLFQPFGVIDECTVLRGPDGSSKGCAFVKFSSHTEAQAAIHALHGSQTMPGASSSLVVKFADTDKESGPSSGGSSGSSGSESRGGRDRKLFVGMLNKQQSEEDVLRLFQPFGVIDECTVLRGPDGSSKGCAFVKFSSHTEAQAAIHALHGSQTMPGASSSLVVKFADTDKESGPSSGGSSGSSGSESRGGRDRKLFVGMLNKQQSEEDVLRLFQPFGVIDECTVLRGPDGSSKGCAFVKFSSHTEAQAAIHALHGSQTMPGASSSLVVKFADTDKESGPSSGGSSGSSGSESRGGRDRKLFVGMLNKQQSEEDVLRLFQPFGVIDECTVLRGPDGSSKGCAFVKFSSHTEAQAAIHALHGSQTMPGASSSLVVKFADTDKESGPSSGGSSGSSGSESRGGRDRKLFVGMLNKQQSEEDVLRLFQPFGVIDECTVLRGPDGSSKGCAFVKFSSHTEAQAAIHALHGSQTMPGASSSLVVKFADTDKESGPSSG

Foldseek 3Di:
DDDDDDPPPPDDAQFQKKKKFQDWQPDDQCNVCVVLVVLANWDDKAFDADDVRGTPGMIMTGGPHRRSLVCSPVVQDQPDHDPPGPTGMHMGGPDHDDDPDPDPD

Radius of gyration: 15.89 Å; Cα contacts (8 Å, |Δi|>4): 161; chains: 1; bounding box: 34×46×35 Å